Protein AF-0000000075726756 (afdb_homodimer)

Radius of gyration: 47.67 Å; Cα contacts (8 Å, |Δi|>4): 2567; chains: 2; bounding box: 85×147×100 Å

Sequence (1644 aa):
MIFFLIPLFKSLENFPVYPQPTCATNFSFNTYTYACQAKWINPASAVYNADTQEFSCSDSTYAVLFEDGDQVCKSVDDIDTTKYTEITFHKLYYNNDLISDFAAGDINTTYLSKLKINYAICKSVQLQPHRSCQVIANYYASVGYKETDKAYTTYTNLFNPSTKSGGLYGYSYWLRGIPWVSYPSSIGQVDDNDLISTTFEYKDVLTFILARYDEDGNFMGYKKMTDNFVYCGGNNNVTQIWRVIGSNYESKCSLNITEMNYQDNHYMYEPFFLDNNVLRPVPIMITGQSTNRPYRRFFITADYLLNNKIRYASSIKLTITLKDGSKDEILPPLFEINYTTVLSTTTSTHPFEFSTTYTETFTKFWRSVIIVSAVFGALAFAYFLFKAFTYVQHFGEDGIDGNVILGIFGEILHISGVLLFFIVFVFSFYLLCFFKWQKSLFMFLPDISDLKNLTIMQWVAFGCVAVSVIVKIIKTARTDVFLIDWETPREKGFPVSSWRRLMISNEWVRLFTIRSYSVPLTLIILLFILTGFKTNLMAMPIPYTLLVDLGIPYKILIFAYTSFLWLLFMLAQWIFNTFIRWGILRNPFCNFLDLCAMSNCSVIIMVSNSYGYYLHGRSVHVHADENMIALHNQLASEAEGSVGLRGLVSGTTDQVFEIYLTQGFRAAFRQTYDSVQSVVRPRALAGEKNITWASVSLEALQSYDHLNQFLQKFISDETNYEVRPAPFSQQALGIAPAVKDKSVFLVERDISFKNSMLAGIEWTLMIFYVLLFAGIESETNSPPIAAFVTFLVDLIIVKLTRNRGRSNAAKKSLIDNRFILSMIFFLIPLFKSLENFPVYPQPTCATNFSFNTYTYACQAKWINPASAVYNADTQEFSCSDSTYAVLFEDGDQVCKSVDDIDTTKYTEITFHKLYYNNDLISDFAAGDINTTYLSKLKINYAICKSVQLQPHRSCQVIANYYASVGYKETDKAYTTYTNLFNPSTKSGGLYGYSYWLRGIPWVSYPSSIGQVDDNDLISTTFEYKDVLTFILARYDEDGNFMGYKKMTDNFVYCGGNNNVTQIWRVIGSNYESKCSLNITEMNYQDNHYMYEPFFLDNNVLRPVPIMITGQSTNRPYRRFFITADYLLNNKIRYASSIKLTITLKDGSKDEILPPLFEINYTTVLSTTTSTHPFEFSTTYTETFTKFWRSVIIVSAVFGALAFAYFLFKAFTYVQHFGEDGIDGNVILGIFGEILHISGVLLFFIVFVFSFYLLCFFKWQKSLFMFLPDISDLKNLTIMQWVAFGCVAVSVIVKIIKTARTDVFLIDWETPREKGFPVSSWRRLMISNEWVRLFTIRSYSVPLTLIILLFILTGFKTNLMAMPIPYTLLVDLGIPYKILIFAYTSFLWLLFMLAQWIFNTFIRWGILRNPFCNFLDLCAMSNCSVIIMVSNSYGYYLHGRSVHVHADENMIALHNQLASEAEGSVGLRGLVSGTTDQVFEIYLTQGFRAAFRQTYDSVQSVVRPRALAGEKNITWASVSLEALQSYDHLNQFLQKFISDETNYEVRPAPFSQQALGIAPAVKDKSVFLVERDISFKNSMLAGIEWTLMIFYVLLFAGIESETNSPPIAAFVTFLVDLIIVKLTRNRGRSNAAKKSLIDNRFILS

Solvent-accessible surface area (backbone atoms only — not comparable to full-atom values): 89598 Å² total; per-residue (Å²): 132,80,73,68,70,62,65,66,70,58,65,70,60,70,54,77,66,67,75,60,80,67,75,72,72,75,74,62,91,62,82,72,70,72,69,72,57,84,57,73,73,70,66,74,71,49,49,67,42,67,88,75,72,40,79,38,68,72,57,95,56,42,44,74,41,78,56,97,74,39,81,40,75,40,46,60,85,71,58,64,53,86,77,53,90,78,80,75,80,69,84,80,74,78,54,62,58,68,22,45,77,53,52,52,84,67,62,64,53,64,53,50,49,53,48,52,53,28,47,54,50,32,64,54,47,61,78,47,75,42,43,37,34,36,30,46,52,49,49,23,45,74,62,68,62,40,75,86,39,66,42,36,55,55,48,52,63,70,61,56,63,89,76,64,83,59,44,46,96,84,32,70,76,32,41,72,34,47,77,68,45,66,49,92,55,48,62,89,62,64,52,82,79,55,53,48,80,47,71,51,51,58,76,35,68,62,52,37,35,29,38,34,24,42,77,71,21,46,77,73,48,79,40,75,62,66,64,78,74,54,80,52,50,33,42,65,81,58,54,55,40,53,36,25,60,56,19,49,32,61,46,74,39,69,41,48,56,48,60,46,54,68,71,46,80,56,40,37,36,34,47,24,35,62,41,87,88,37,78,39,80,33,44,28,36,59,64,89,53,89,63,68,44,29,27,32,56,46,57,52,47,44,53,89,79,38,76,66,28,31,38,29,49,32,30,41,36,38,41,37,36,45,34,84,96,44,67,36,33,40,43,61,46,36,37,36,37,32,74,45,75,42,58,51,86,45,85,56,65,44,68,34,38,37,34,29,43,38,38,61,86,58,63,69,59,53,50,49,53,53,50,50,51,52,54,52,47,53,50,49,49,53,50,43,54,49,48,48,51,31,47,40,58,46,54,28,80,90,44,85,47,73,67,47,50,51,50,48,51,25,46,50,28,34,54,53,12,52,49,39,43,50,52,47,40,52,54,28,36,48,52,44,50,48,29,35,68,43,73,54,49,76,56,62,58,75,57,72,78,69,48,46,60,54,53,50,45,48,53,49,16,39,54,26,30,50,52,19,50,52,47,51,51,53,51,43,45,63,37,43,48,41,68,37,70,68,74,68,49,91,45,95,89,48,65,50,59,34,46,48,58,47,46,52,53,34,50,48,50,47,56,41,66,43,65,79,68,61,64,65,58,50,46,41,50,48,40,26,48,32,64,44,69,42,52,61,31,68,20,30,52,44,41,46,93,62,76,53,87,63,83,70,60,42,44,57,36,38,31,21,53,48,43,51,53,49,52,50,49,50,50,52,43,49,51,43,37,59,56,40,43,45,54,64,61,68,36,72,70,60,52,49,51,50,47,25,27,58,48,15,26,25,40,39,38,33,65,42,88,35,25,34,32,35,38,50,4,57,43,78,58,92,70,54,78,31,28,63,64,57,50,50,49,51,53,42,38,50,74,73,56,79,51,74,50,58,16,77,53,88,82,32,74,56,33,44,28,42,34,38,52,36,70,66,55,42,54,52,46,47,55,50,46,47,58,22,41,61,64,50,44,63,65,64,70,67,64,56,81,70,70,59,85,71,59,76,40,73,61,32,55,53,31,46,54,52,47,34,49,52,51,49,51,52,68,69,37,62,81,52,40,44,81,42,76,59,50,66,68,34,67,73,68,53,52,63,76,90,68,73,94,36,19,38,33,26,52,46,92,60,86,61,68,44,57,58,30,53,50,45,48,44,67,62,48,49,53,40,48,44,44,50,26,30,50,42,18,38,75,64,74,28,63,36,50,16,42,41,52,48,49,52,52,50,54,50,51,52,53,51,49,46,53,38,40,45,51,38,47,22,65,53,52,70,41,66,62,85,69,49,84,109,131,80,74,70,69,63,64,65,72,59,63,71,62,68,56,77,64,67,74,57,81,67,74,72,70,76,76,61,81,61,82,72,68,73,70,73,64,82,62,74,73,70,66,72,72,48,50,67,44,77,87,75,72,40,79,39,65,72,56,96,56,39,44,75,42,79,56,98,82,40,80,40,74,38,47,61,85,71,59,64,52,86,78,52,88,77,81,75,82,69,85,79,76,79,53,60,57,72,23,44,74,52,56,52,84,66,63,64,54,64,53,51,50,53,48,53,52,26,47,56,51,32,66,57,47,59,77,48,75,43,42,39,31,36,29,45,52,49,48,22,43,72,62,67,62,40,75,89,40,66,43,35,53,55,49,52,64,70,60,55,63,89,75,63,83,62,44,48,96,83,32,69,76,33,42,73,34,46,77,67,45,66,49,91,54,45,63,88,66,61,53,82,82,54,53,47,80,48,71,51,51,59,77,35,69,60,54,37,35,29,38,34,25,42,77,74,22,45,76,72,46,78,40,74,61,66,65,79,74,55,78,52,51,31,41,64,81,56,54,54,41,53,36,26,61,55,19,48,33,62,48,76,39,69,41,48,56,49,60,45,55,68,70,44,80,55,40,36,34,33,48,24,33,60,40,87,89,36,77,39,81,32,44,28,36,58,64,91,53,89,63,71,44,29,28,31,56,46,57,53,47,43,53,88,81,39,78,65,30,31,39,29,49,32,31,42,36,37,40,36,37,47,34,85,95,44,64,34,32,40,42,61,46,36,36,38,36,33,75,44,77,43,60,51,83,46,86,56,65,42,68,35,36,36,33,30,44,38,39,61,88,58,63,68,60,52,50,49,52,52,50,50,51,50,54,51,47,53,52,49,51,54,48,44,56,50,50,47,51,32,46,40,58,46,53,28,79,92,43,85,44,72,67,50,49,51,49,46,51,25,49,49,28,35,54,53,12,53,49,38,42,50,53,46,41,53,55,27,38,48,53,46,50,48,28,36,67,42,73,52,50,78,57,62,58,76,56,73,76,70,49,45,60,53,54,50,45,48,53,49,16,39,54,26,29,51,52,18,51,54,48,52,50,54,50,42,43,63,38,43,49,39,67,37,71,67,73,67,50,92,46,97,88,49,66,51,57,36,46,48,59,46,46,52,53,34,51,49,50,48,56,41,64,44,64,78,69,62,64,66,60,52,45,41,52,49,38,25,47,32,62,44,68,42,52,59,31,68,19,30,53,44,42,46,93,61,74,54,88,64,84,71,61,42,45,56,34,38,31,20,55,49,43,50,52,50,52,51,50,51,50,51,42,50,50,42,37,57,58,39,44,46,56,65,61,67,36,72,70,59,53,48,51,52,48,24,27,59,48,16,26,24,40,40,36,33,66,42,88,33,25,35,31,37,38,48,4,58,42,80,58,90,69,54,78,30,28,63,65,57,51,51,49,51,52,43,36,52,74,72,57,78,48,74,50,59,15,78,54,88,83,34,73,56,34,44,28,42,34,38,52,38,72,65,57,41,53,53,46,47,55,49,46,47,57,25,39,61,62,50,44,64,64,65,70,68,64,55,82,71,68,56,85,71,58,75,40,73,60,33,57,54,32,43,55,52,48,35,50,50,51,50,51,50,68,71,38,62,83,53,40,44,81,41,76,58,51,67,68,34,66,74,68,53,50,64,76,90,68,73,94,36,19,38,33,27,51,46,92,61,85,62,67,44,56,58,32,52,51,44,47,43,67,62,50,49,52,40,48,43,43,50,28,30,50,41,18,37,74,64,73,29,64,35,49,16,42,41,52,48,49,52,53,50,53,49,54,52,52,52,50,45,53,39,41,46,52,39,46,22,66,55,51,69,42,63,62,86,70,48,83,109

Secondary structure (DSSP, 8-state):
-GGGGSGGGTGGGGS-------------SS------------SSS-EEETTTTEEE-SSTTEEEEEETTEEEEEEGGG--TTS-S----------SSTTTSS-SS-THHHHHHHHHHHHHHHHH--SS--HHHHHHHHHHHHTTS-TTSHHHHHHHHHT-TTT----BTTBTT--TTS---B-SS-GGG--GGG-------TTPBP-EEEEEE-TT--EEEEEE-SSTT-TTEEEHHHHTGGGBTT--EEEEEEE-HHHHHHHS---EEEEEEEETTEEEE--EEETT-SS---B--EESEE-TT-TTEEEEEEEEEEEEEBPTT-SS-BPPPEEEEEEEEEETT----EEEEEEEEEE---HHHHHHHHHHHHHHHHHHHHHHHHHHHHHHHHH-TT---HHHHHHHHHHHHHHHHHHHHHHHHHHHHHHHHHHHT-SSS--PPPPTTTTHHHHHHHHHHHHHHHHHHHHHHHHHHT-EEEEEE----SSTTPPPPSHHHHHHHHHHHHHHT--SS-HHHHHHHHHIIIIITTGGGGGSS-SSS-----S---HHHHHHHHHHHHHHHHHHHHHHIIIIITTTS--HHHHHHHHHHHHTEEEEEESSSSEEEEE----SSS-SS--HHHHHHHHHHHHHT-S--SSSSTT----EEEEE--HHHHHHHHHHHHHHHHHHSHHHHS--S---TT-S-HHHHHHHHHHHHHHHHHHH-GGGEEEEE--HHHHHHTPPP--SSSEEEEE-SS-GGGGGSGGGGHHHHHHHHHHHHHHHHHHHS-HHHHHHHHHHHHHHHHHHHHHHHHHHHHHHHT--GGG---/-GGGGSGGGTGGGGS-------------SS------------SSS-EEETTTTEEE-SSTTEEEEEETTEEEEEEGGG--TTS-S----------SSTTTSSSSS-THHHHHHHHHHHHHHHHH--SS--HHHHHHHHHHHHTTS-TTSHHHHHHHHHT-TTT----BTTBTT--TTS---B-SS-TT---GGG-------TT-B--EEEEEE-TTS-EEEEEE-SSTT-TTEEEHHHHTGGGBTT--EEEEEEEEHHHHHHHS---EEEEEEEETTEEEE--EEETT-SS---B--EESEE-TT-TTEEEEEEEEEEEEEBPTT-SS-BPPPEEEEEEEEEETT---EEEEEEEEEEE---HHHHHHHHHHHHHHHHHHHHHHHHHHHHHHHHH-TT---HHHHHHHHHHHHHHHHHHHHHHHHHHHHHHHHHHHT-SSS--PPPPTTTTHHHHHHHHHHHHHHHHHHHHHHHHHHT-EEEEEE----SSTTPPPPSHHHHHHHHHHHHHHT--SS-HHHHHHHHHIIIIIS-GGGGGSS-SSS-----S---HHHHHHHHHHHHHHHHHHHHHHIIIIITTTS--HHHHHHHHHHHHTEEEEEESSSSEEEEE----SSS-SS--HHHHHHHHHHHHHT-S--SSSSTT----EEEEE--HHHHHHHHHHHHHHHHHHSHHHHS--S---TT-S-HHHHHHHHHHHHHHHHHHH-GGGEEEEE--HHHHHHTPPP--SSSEEEEEPSS-GGGGGSGGGGHHHHHHHHHHHHHHHHHHHS-HHHHHHHHHHHHHHHHHHHHHHHHHHHHHHHT--GGG---

pLDDT: mean 77.04, std 21.68, range [19.56, 98.19]

Nearest PDB structures (foldseek):
  7fh1-assembly1_B  TM=8.497E-01  e=5.165E-34  Homo sapiens
  6qph-assembly1_B  TM=4.079E-01  e=8.420E+00  Dunaliella salina
  7fh1-assembly1_B  TM=8.501E-01  e=3.833E-34  Homo sapiens
  6qph-assembly1_B  TM=4.078E-01  e=8.459E+00  Dunaliella salina

Organism: Trichomonas vaginalis (strain ATCC PRA-98 / G3) (NCBI:txid412133)

Foldseek 3Di:
DPPPPPPLVPVLPPPPPPPPPPPPPVPPVDCPCPCLPPPPPPPPQQDQPPVVSDRDRPDPQWAQAQDPNDRDTHGLVPPPLVVHPDGPRDPPPDPVVVVVVVVDDDLQPVVVSLLVVLLSVLLSVPAAQDLSLLLLVVVCQQVVVDCVDVSNVSLVVSQPPVPFADDPPPHRSCTGNHDAWWDPDFPVCPDPVLWFPDFDWAFDFWWKKKFKAANSSDTPDIDIDAQVQVVLDDDSVQSRQLRGPQAKFKDKDWDQQLVCVVPDRFIKIFMWTQRSSDTRGAWEAEPPDPDNITTGIHTAWDDNRDDQKIKGFQEKEKEWEPDPPDLTTIGRIYIYTYIDMDGSPDSDIDMHMYIYDYDYDCPVVVVVLVVLCVVVVVVLVVVLVLVLVQLCQFFAPVHCDPLSVLLSLLVNLLSLLVSLLVSLQVSLLVCLCCQAPPRTRDDHDHDLVVCVVSLVSLVSSLVSLVSSVVSLLVLLLQKFKAKFAPADDPDPPDDDDCVLVLVLLLLVLVLQLDALDDLVVLLVVLCCVCVVVVQLQSQRRRSYSDRDCSDAGRLSNLLNVLLVSLVVVVVVSVCCSVCPVVNPNNNSLVVSLVSLQLSQMKMWIGSHLFKTKIFQRHYQDNHSPDDPVVSVVSVVCVVVVVTWESDLDTRDNFGMWIKGADPVLSVVLCVLVCVLVVVVPVVVPVPPPCPPLPPPPPSNVVSSVVSSVSVVVCSVPPVQEDEDEQDPVCVVSVHDDDDDRHMYIYGDPDSCNSCSHPNVCNVSVSSSLSSQQSSVCSVVVDNVVSSVVSVVVVVVSSVVSSVSNLVSSCVNHVPRSVSNPD/DPPPPPPQVPVLPPPPPPPPPPPCPVPPVDCPCPCPPPPPPPPPQQDQPPVVSDRDRPDLQWFQDQDPNDRDTHGLVPPPLVVHPDRPRPDPPPPVVVVVVVVDDDLQVVVVVLLVVLLSVLLSNPAAQDLSLLLLVVVCQQVVVDCVDVSNVSLVVSQPPVPFADQPPPHRSDTGNHDAWWDPDFPVCPDPVLWFPDFDWAFDFWWKKKFKAANSSDTPDIDIDAQVQVPLDDDSVQSRQLRGPQAKFKDKDWDQQLVVVVPDRFIKIFMWTQRSSDTHGAWEAEPPDPDNITTGIHTAWDPNRDDQKIKGFQEKEKEWEPDPPDLTTIGRIYIYTYIDMDGSPDSDIDMHMYIYDYDYDCPVLVVVLVVVCVVVVVVLVVVLVLVLVQLCQFFAPVHCDPLSVLLSLLVNLLSLLVSLLVSLQVSLLVCLCCQAPPRTRDDHDHDLVVCVVSLVSLVSSLVSLVSSVVSLLVLLLQKFKAKFAPADDPDPPDDDDCVLVLVLLLLVLVLQLDALDDLVVLLVVLCCVCVVVVQLQSQRRRSYSDRDCSDAGRLSNLLNVLLVSLVVVVVVSVCCSVCPVVNPNNNSLVVSLVSLQLSQMKMWIGSHLFKTKIFQRHYQDNHSPDDPVVSVVSVVCVVVVVTWESDLDTNDNFGMWIKGADPVLSVVLCVLVCVLVVVVPVVVPVPPPCPPLPPPPPSNVVSSVVSSVSVVVCSVPPVQEDEDEQDPVCVVSVHDDDDDRHMYIYGDPDSCNSCSHPNVCNVSVSSSLSSQQSSVCSVVVDNVVSSVVSVVVVVVSSVVSSVSNLVSSCVNHVPRSVSNPD

InterPro domains:
  IPR019170 Meckelin [PF09773] (109-820)
  IPR019170 Meckelin [PTHR21274] (53-821)

Structure (mmCIF, N/CA/C/O backbone):
data_AF-0000000075726756-model_v1
#
loop_
_entity.id
_entity.type
_entity.pdbx_description
1 polymer Meckelin
#
loop_
_atom_site.group_PDB
_atom_site.id
_atom_site.type_symbol
_atom_site.label_atom_id
_atom_site.label_alt_id
_atom_site.label_comp_id
_atom_site.label_asym_id
_atom_site.label_entity_id
_atom_site.label_seq_id
_atom_site.pdbx_PDB_ins_code
_atom_site.Cartn_x
_atom_site.Cartn_y
_atom_site.Cartn_z
_atom_site.occupancy
_atom_site.B_iso_or_equiv
_atom_site.auth_seq_id
_atom_site.auth_comp_id
_atom_site.auth_asym_id
_atom_site.auth_atom_id
_atom_site.pdbx_PDB_model_num
ATOM 1 N N . MET A 1 1 ? -11.539 38.688 -18.016 1 21.69 1 MET A N 1
ATOM 2 C CA . MET A 1 1 ? -12.773 39.375 -17.656 1 21.69 1 MET A CA 1
ATOM 3 C C . MET A 1 1 ? -12.68 39.969 -16.25 1 21.69 1 MET A C 1
ATOM 5 O O . MET A 1 1 ? -13.703 40.312 -15.664 1 21.69 1 MET A O 1
ATOM 9 N N . ILE A 1 2 ? -11.484 40 -15.648 1 21.86 2 ILE A N 1
ATOM 10 C CA . ILE A 1 2 ? -11.023 40.25 -14.281 1 21.86 2 ILE A CA 1
ATOM 11 C C . ILE A 1 2 ? -11.188 41.719 -13.945 1 21.86 2 ILE A C 1
ATOM 13 O O . ILE A 1 2 ? -10.961 42.156 -12.805 1 21.86 2 ILE A O 1
ATOM 17 N N . PHE A 1 3 ? -11.383 42.562 -14.992 1 24.06 3 PHE A N 1
ATOM 18 C CA . PHE A 1 3 ? -11.289 44 -14.859 1 24.06 3 PHE A CA 1
ATOM 19 C C . PHE A 1 3 ? -12.406 44.531 -13.969 1 24.06 3 PHE A C 1
ATOM 21 O O . PHE A 1 3 ? -12.32 45.656 -13.461 1 24.06 3 PHE A O 1
ATOM 28 N N . PHE A 1 4 ? -13.578 43.906 -14.062 1 25.03 4 PHE A N 1
ATOM 29 C CA . PHE A 1 4 ? -14.805 44.625 -13.719 1 25.03 4 PHE A CA 1
ATOM 30 C C . PHE A 1 4 ? -14.969 44.719 -12.211 1 25.03 4 PHE A C 1
ATOM 32 O O . PHE A 1 4 ? -15.984 45.219 -11.727 1 25.03 4 PHE A O 1
ATOM 39 N N . LEU A 1 5 ? -14.156 44 -11.453 1 21.28 5 LEU A N 1
ATOM 40 C CA . LEU A 1 5 ? -14.523 43.844 -10.047 1 21.28 5 LEU A CA 1
ATOM 41 C C . LEU A 1 5 ? -14.164 45.125 -9.266 1 21.28 5 LEU A C 1
ATOM 43 O O . LEU A 1 5 ? -14.289 45.125 -8.039 1 21.28 5 LEU A O 1
ATOM 47 N N . ILE A 1 6 ? -13.625 46.125 -9.961 1 23.09 6 ILE A N 1
ATOM 48 C CA . ILE A 1 6 ? -13.07 47.281 -9.25 1 23.09 6 ILE A CA 1
ATOM 49 C C . ILE A 1 6 ? -14.195 48.094 -8.625 1 23.09 6 ILE A C 1
ATOM 51 O O . ILE A 1 6 ? -14.07 48.562 -7.492 1 23.09 6 ILE A O 1
ATOM 55 N N . PRO A 1 7 ? -15.297 48.281 -9.43 1 24.05 7 PRO A N 1
ATOM 56 C CA . PRO A 1 7 ? -16.188 49.344 -9.023 1 24.05 7 PRO A CA 1
ATOM 57 C C . PRO A 1 7 ? -16.891 49.062 -7.695 1 24.05 7 PRO A C 1
ATOM 59 O O . PRO A 1 7 ? -17.438 50 -7.074 1 24.05 7 PRO A O 1
ATOM 62 N N . LEU A 1 8 ? -17 47.781 -7.418 1 23.83 8 LEU A N 1
ATOM 63 C CA . LEU A 1 8 ? -17.969 47.469 -6.387 1 23.83 8 LEU A CA 1
ATOM 64 C C . LEU A 1 8 ? -17.531 48 -5.027 1 23.83 8 LEU A C 1
ATOM 66 O O . LEU A 1 8 ? -18.344 48.188 -4.133 1 23.83 8 LEU A O 1
ATOM 70 N N . PHE A 1 9 ? -16.234 48.188 -4.828 1 25.03 9 PHE A N 1
ATOM 71 C CA . PHE A 1 9 ? -15.852 48.562 -3.473 1 25.03 9 PHE A CA 1
ATOM 72 C C . PHE A 1 9 ? -16.234 50.031 -3.191 1 25.03 9 PHE A C 1
ATOM 74 O O . PHE A 1 9 ? -16.156 50.469 -2.047 1 25.03 9 PHE A O 1
ATOM 81 N N . LYS A 1 10 ? -16.5 50.844 -4.27 1 26.06 10 LYS A N 1
ATOM 82 C CA . LYS A 1 10 ? -16.719 52.25 -3.996 1 26.06 10 LYS A CA 1
ATOM 83 C C . LYS A 1 10 ? -18.078 52.469 -3.342 1 26.06 10 LYS A C 1
ATOM 85 O O . LYS A 1 10 ? -18.266 53.438 -2.598 1 26.06 10 LYS A O 1
ATOM 90 N N . SER A 1 11 ? -19.078 51.719 -3.859 1 25.84 11 SER A N 1
ATOM 91 C CA . SER A 1 11 ? -20.422 52.125 -3.463 1 25.84 11 SER A CA 1
ATOM 92 C C . SER A 1 11 ? -20.656 51.875 -1.98 1 25.84 11 SER A C 1
ATOM 94 O O . SER A 1 11 ? -21.766 52.094 -1.482 1 25.84 11 SER A O 1
ATOM 96 N N . LEU A 1 12 ? -19.859 51.125 -1.431 1 24.61 12 LEU A N 1
ATOM 97 C CA . LEU A 1 12 ? -20.109 50.938 -0.002 1 24.61 12 LEU A CA 1
ATOM 98 C C . LEU A 1 12 ? -20.016 52.281 0.724 1 24.61 12 LEU A C 1
ATOM 100 O O . LEU A 1 12 ? -20.016 52.344 1.957 1 24.61 12 LEU A O 1
ATOM 104 N N . GLU A 1 13 ? -19.875 53.406 -0.156 1 24.38 13 GLU A N 1
ATOM 105 C CA . GLU A 1 13 ? -19.734 54.688 0.491 1 24.38 13 GLU A CA 1
ATOM 106 C C . GLU A 1 13 ? -21.047 55.156 1.132 1 24.38 13 GLU A C 1
ATOM 108 O O . GLU A 1 13 ? -21.047 55.969 2.041 1 24.38 13 GLU A O 1
ATOM 113 N N . ASN A 1 14 ? -22.141 54.844 0.396 1 24.39 14 ASN A N 1
ATOM 114 C CA . ASN A 1 14 ? -23.344 55.594 0.773 1 24.39 14 ASN A CA 1
ATOM 115 C C . ASN A 1 14 ? -23.969 55.031 2.057 1 24.39 14 ASN A C 1
ATOM 117 O O . ASN A 1 14 ? -25.188 55.062 2.217 1 24.39 14 ASN A O 1
ATOM 121 N N . PHE A 1 15 ? -23.359 54.188 2.609 1 24.56 15 PHE A N 1
ATOM 122 C CA . PHE A 1 15 ? -24.062 53.906 3.854 1 24.56 15 PHE A CA 1
ATOM 123 C C . PHE A 1 15 ? -24.281 55.156 4.664 1 24.56 15 PHE A C 1
ATOM 125 O O . PHE A 1 15 ? -23.375 55.969 4.805 1 24.56 15 PHE A O 1
ATOM 132 N N . PRO A 1 16 ? -25.484 55.719 4.605 1 22.41 16 PRO A N 1
ATOM 133 C CA . PRO A 1 16 ? -25.656 56.969 5.336 1 22.41 16 PRO A CA 1
ATOM 134 C C . PRO A 1 16 ? -24.875 57 6.648 1 22.41 16 PRO A C 1
ATOM 136 O O . PRO A 1 16 ? -24.938 56.062 7.434 1 22.41 16 PRO A O 1
ATOM 139 N N . VAL A 1 17 ? -23.75 57.406 6.523 1 23.72 17 VAL A N 1
ATOM 140 C CA . VAL A 1 17 ? -22.984 57.688 7.734 1 23.72 17 VAL A CA 1
ATOM 141 C C . VAL A 1 17 ? -23.797 58.594 8.648 1 23.72 17 VAL A C 1
ATOM 143 O O . VAL A 1 17 ? -24.281 59.656 8.211 1 23.72 17 VAL A O 1
ATOM 146 N N . TYR A 1 18 ? -24.75 58.031 9.352 1 22.88 18 TYR A N 1
ATOM 147 C CA . TYR A 1 18 ? -25.484 58.906 10.266 1 22.88 18 TYR A CA 1
ATOM 148 C C . TYR A 1 18 ? -24.625 60.094 10.688 1 22.88 18 TYR A C 1
ATOM 150 O O . TYR A 1 18 ? -23.391 59.969 10.797 1 22.88 18 TYR A O 1
ATOM 158 N N . PRO A 1 19 ? -25.062 61.281 10.273 1 21.48 19 PRO A N 1
ATOM 159 C CA . PRO A 1 19 ? -24.297 62.438 10.68 1 21.48 19 PRO A CA 1
ATOM 160 C C . PRO A 1 19 ? -23.766 62.344 12.102 1 21.48 19 PRO A C 1
ATOM 162 O O . PRO A 1 19 ? -24.5 61.969 13.023 1 21.48 19 PRO A O 1
ATOM 165 N N . GLN A 1 20 ? -22.797 61.719 12.219 1 21.56 20 GLN A N 1
ATOM 166 C CA . GLN A 1 20 ? -22.312 61.812 13.586 1 21.56 20 GLN A CA 1
ATOM 167 C C . GLN A 1 20 ? -22.406 63.25 14.078 1 21.56 20 GLN A C 1
ATOM 169 O O . GLN A 1 20 ? -22.125 64.188 13.336 1 21.56 20 GLN A O 1
ATOM 174 N N . PRO A 1 21 ? -23.406 63.625 14.844 1 21.53 21 PRO A N 1
ATOM 175 C CA . PRO A 1 21 ? -23.391 65 15.211 1 21.53 21 PRO A CA 1
ATOM 176 C C . PRO A 1 21 ? -22 65.625 15.211 1 21.53 21 PRO A C 1
ATOM 178 O O . PRO A 1 21 ? -21.062 65 15.727 1 21.53 21 PRO A O 1
ATOM 181 N N . THR A 1 22 ? -21.656 66.125 14.086 1 22.58 22 THR A N 1
ATOM 182 C CA . THR A 1 22 ? -20.469 66.938 13.961 1 22.58 22 THR A CA 1
ATOM 183 C C . THR A 1 22 ? -20.5 68.062 14.992 1 22.58 22 THR A C 1
ATOM 185 O O . THR A 1 22 ? -21.344 69 14.922 1 22.58 22 THR A O 1
ATOM 188 N N . CYS A 1 23 ? -20.531 67.688 16.312 1 21.55 23 CYS A N 1
ATOM 189 C CA . CYS A 1 23 ? -20.391 68.875 17.188 1 21.55 23 CYS A CA 1
ATOM 190 C C . CYS A 1 23 ? -19.438 69.875 16.578 1 21.55 23 CYS A C 1
ATOM 192 O O . CYS A 1 23 ? -18.312 69.562 16.203 1 21.55 23 CYS A O 1
ATOM 194 N N . ALA A 1 24 ? -20 70.625 15.711 1 23.39 24 ALA A N 1
ATOM 195 C CA . ALA A 1 24 ? -19.422 71.812 15.133 1 23.39 24 ALA A CA 1
ATOM 196 C C . ALA A 1 24 ? -18.609 72.562 16.172 1 23.39 24 ALA A C 1
ATOM 198 O O . ALA A 1 24 ? -19.172 73.125 17.109 1 23.39 24 ALA A O 1
ATOM 199 N N . THR A 1 25 ? -17.625 71.875 16.734 1 21.31 25 THR A N 1
ATOM 200 C CA . THR A 1 25 ? -16.688 72.625 17.547 1 21.31 25 THR A CA 1
ATOM 201 C C . THR A 1 25 ? -16.188 73.875 16.781 1 21.31 25 THR A C 1
ATOM 203 O O . THR A 1 25 ? -15.539 73.75 15.734 1 21.31 25 THR A O 1
ATOM 206 N N . ASN A 1 26 ? -17.141 74.75 16.5 1 22.2 26 ASN A N 1
ATOM 207 C CA . ASN A 1 26 ? -16.75 76.125 16.078 1 22.2 26 ASN A CA 1
ATOM 208 C C . ASN A 1 26 ? -15.555 76.625 16.875 1 22.2 26 ASN A C 1
ATOM 210 O O . ASN A 1 26 ? -15.672 76.875 18.078 1 22.2 26 ASN A O 1
ATOM 214 N N . PHE A 1 27 ? -14.398 76.062 16.609 1 21.8 27 PHE A N 1
ATOM 215 C CA . PHE A 1 27 ? -13.102 76.5 17.125 1 21.8 27 PHE A CA 1
ATOM 216 C C . PHE A 1 27 ? -12.828 77.938 16.797 1 21.8 27 PHE A C 1
ATOM 218 O O . PHE A 1 27 ? -12.43 78.25 15.672 1 21.8 27 PHE A O 1
ATOM 225 N N . SER A 1 28 ? -13.828 78.812 17.047 1 21.81 28 SER A N 1
ATOM 226 C CA . SER A 1 28 ? -13.328 80.188 16.953 1 21.81 28 SER A CA 1
ATOM 227 C C . SER A 1 28 ? -12.141 80.375 17.891 1 21.81 28 SER A C 1
ATOM 229 O O . SER A 1 28 ? -12 79.688 18.891 1 21.81 28 SER A O 1
ATOM 231 N N . PHE A 1 29 ? -10.953 81.062 17.422 1 22.61 29 PHE A N 1
ATOM 232 C CA . PHE A 1 29 ? -9.695 81.312 18.125 1 22.61 29 PHE A CA 1
ATOM 233 C C . PHE A 1 29 ? -9.953 81.75 19.547 1 22.61 29 PHE A C 1
ATOM 235 O O . PHE A 1 29 ? -9.016 82.062 20.297 1 22.61 29 PHE A O 1
ATOM 242 N N . ASN A 1 30 ? -11.07 82.438 19.75 1 19.89 30 ASN A N 1
ATOM 243 C CA . ASN A 1 30 ? -11.195 83.25 20.984 1 19.89 30 ASN A CA 1
ATOM 244 C C . ASN A 1 30 ? -10.969 82.375 22.219 1 19.89 30 ASN A C 1
ATOM 246 O O . ASN A 1 30 ? -11.031 81.125 22.141 1 19.89 30 ASN A O 1
ATOM 250 N N . THR A 1 31 ? -11.078 83.062 23.469 1 20.56 31 THR A N 1
ATOM 251 C CA . THR A 1 31 ? -10.703 82.75 24.844 1 20.56 31 THR A CA 1
ATOM 252 C C . THR A 1 31 ? -11.422 81.5 25.328 1 20.56 31 THR A C 1
ATOM 254 O O . THR A 1 31 ? -12.633 81.5 25.547 1 20.56 31 THR A O 1
ATOM 257 N N . TYR A 1 32 ? -11.516 80.562 24.578 1 21.14 32 TYR A N 1
ATOM 258 C CA . TYR A 1 32 ? -12.32 79.625 25.312 1 21.14 32 TYR A CA 1
ATOM 259 C C . TYR A 1 32 ? -11.695 79.25 26.656 1 21.14 32 TYR A C 1
ATOM 261 O O . TYR A 1 32 ? -10.562 78.812 26.719 1 21.14 32 TYR A O 1
ATOM 269 N N . THR A 1 33 ? -11.922 80.125 27.625 1 19.97 33 THR A N 1
ATOM 270 C CA . THR A 1 33 ? -11.57 80 29.031 1 19.97 33 THR A CA 1
ATOM 271 C C . THR A 1 33 ? -11.977 78.625 29.594 1 19.97 33 THR A C 1
ATOM 273 O O . THR A 1 33 ? -13.164 78.312 29.688 1 19.97 33 THR A O 1
ATOM 276 N N . TYR A 1 34 ? -11.609 77.75 29.016 1 20.97 34 TYR A N 1
ATOM 277 C CA . TYR A 1 34 ? -11.938 76.562 29.812 1 20.97 34 TYR A CA 1
ATOM 278 C C . TYR A 1 34 ? -11.383 76.688 31.234 1 20.97 34 TYR A C 1
ATOM 280 O O . TYR A 1 34 ? -10.172 76.75 31.422 1 20.97 34 TYR A O 1
ATOM 288 N N . ALA A 1 35 ? -11.992 77.562 32 1 20.41 35 ALA A N 1
ATOM 289 C CA . ALA A 1 35 ? -11.68 77.688 33.406 1 20.41 35 ALA A CA 1
ATOM 290 C C . ALA A 1 35 ? -11.625 76.312 34.094 1 20.41 35 ALA A C 1
ATOM 292 O O . ALA A 1 35 ? -12.656 75.688 34.25 1 20.41 35 ALA A O 1
ATOM 293 N N . CYS A 1 36 ? -10.953 75.5 33.625 1 21.53 36 CYS A N 1
ATOM 294 C CA . CYS A 1 36 ? -10.641 74.438 34.594 1 21.53 36 CYS A CA 1
ATOM 295 C C . CYS A 1 36 ? -10.188 75.062 35.938 1 21.53 36 CYS A C 1
ATOM 297 O O . CYS A 1 36 ? -9.055 75.5 36.062 1 21.53 36 CYS A O 1
ATOM 299 N N . GLN A 1 37 ? -11.117 75.875 36.438 1 21.66 37 GLN A N 1
ATOM 300 C CA . GLN A 1 37 ? -10.914 76.375 37.781 1 21.66 37 GLN A CA 1
ATOM 301 C C . GLN A 1 37 ? -10.43 75.312 38.719 1 21.66 37 GLN A C 1
ATOM 303 O O . GLN A 1 37 ? -10.969 74.188 38.75 1 21.66 37 GLN A O 1
ATOM 308 N N . ALA A 1 38 ? -9.078 75.375 39.031 1 23.33 38 ALA A N 1
ATOM 309 C CA . ALA A 1 38 ? -8.508 74.812 40.25 1 23.33 38 ALA A CA 1
ATOM 310 C C . ALA A 1 38 ? -9.43 75 41.469 1 23.33 38 ALA A C 1
ATOM 312 O O . ALA A 1 38 ? -9.492 76.125 42 1 23.33 38 ALA A O 1
ATOM 313 N N . LYS A 1 39 ? -10.75 74.688 41.188 1 26.28 39 LYS A N 1
ATOM 314 C CA . LYS A 1 39 ? -11.688 75.062 42.281 1 26.28 39 LYS A CA 1
ATOM 315 C C . LYS A 1 39 ? -11.32 74.312 43.562 1 26.28 39 LYS A C 1
ATOM 317 O O . LYS A 1 39 ? -10.938 73.188 43.562 1 26.28 39 LYS A O 1
ATOM 322 N N . TRP A 1 40 ? -10.812 75.188 44.5 1 23.7 40 TRP A N 1
ATOM 323 C CA . TRP A 1 40 ? -10.484 74.875 45.875 1 23.7 40 TRP A CA 1
ATOM 324 C C . TRP A 1 40 ? -11.602 74.062 46.531 1 23.7 40 TRP A C 1
ATOM 326 O O . TRP A 1 40 ? -12.781 74.312 46.281 1 23.7 40 TRP A O 1
ATOM 336 N N . ILE A 1 41 ? -11.305 72.688 46.719 1 27.14 41 ILE A N 1
ATOM 337 C CA . ILE A 1 41 ? -12.109 71.875 47.625 1 27.14 41 ILE A CA 1
ATOM 338 C C . ILE A 1 41 ? -12.484 72.688 48.875 1 27.14 41 ILE A C 1
ATOM 340 O O . ILE A 1 41 ? -11.617 73.312 49.5 1 27.14 41 ILE A O 1
ATOM 344 N N . ASN A 1 42 ? -13.633 73.125 48.719 1 24.42 42 ASN A N 1
ATOM 345 C CA . ASN A 1 42 ? -14 73.5 50.094 1 24.42 42 ASN A CA 1
ATOM 346 C C . ASN A 1 42 ? -13.836 72.375 51.062 1 24.42 42 ASN A C 1
ATOM 348 O O . ASN A 1 42 ? -14.422 71.312 50.844 1 24.42 42 ASN A O 1
ATOM 352 N N . PRO A 1 43 ? -12.711 72.188 51.938 1 28.53 43 PRO A N 1
ATOM 353 C CA . PRO A 1 43 ? -12.25 71.25 52.906 1 28.53 43 PRO A CA 1
ATOM 354 C C . PRO A 1 43 ? -13.383 70.688 53.781 1 28.53 43 PRO A C 1
ATOM 356 O O . PRO A 1 43 ? -13.148 69.875 54.656 1 28.53 43 PRO A O 1
ATOM 359 N N . ALA A 1 44 ? -14.438 71.25 53.625 1 28.48 44 ALA A N 1
ATOM 360 C CA . ALA A 1 44 ? -15.172 70.75 54.781 1 28.48 44 ALA A CA 1
ATOM 361 C C . ALA A 1 44 ? -15.406 69.25 54.688 1 28.48 44 ALA A C 1
ATOM 363 O O . ALA A 1 44 ? -15.188 68.562 55.656 1 28.48 44 ALA A O 1
ATOM 364 N N . SER A 1 45 ? -16.484 68.688 53.906 1 29 45 SER A N 1
ATOM 365 C CA . SER A 1 45 ? -16.812 67.312 54.188 1 29 45 SER A CA 1
ATOM 366 C C . SER A 1 45 ? -16 66.312 53.312 1 29 45 SER A C 1
ATOM 368 O O . SER A 1 45 ? -16.281 65.125 53.25 1 29 45 SER A O 1
ATOM 370 N N . ALA A 1 46 ? -15.273 66.75 52.25 1 32.34 46 ALA A N 1
ATOM 371 C CA . ALA A 1 46 ? -14.422 65.875 51.438 1 32.34 46 ALA A CA 1
ATOM 372 C C . ALA A 1 46 ? -13.164 65.5 52.219 1 32.34 46 ALA A C 1
ATOM 374 O O . ALA A 1 46 ? -12.516 66.312 52.844 1 32.34 46 ALA A O 1
ATOM 375 N N . VAL A 1 47 ? -13.227 64.312 52.875 1 34.22 47 VAL A N 1
ATOM 376 C CA . VAL A 1 47 ? -12.062 63.875 53.625 1 34.22 47 VAL A CA 1
ATOM 377 C C . VAL A 1 47 ? -10.961 63.438 52.656 1 34.22 47 VAL A C 1
ATOM 379 O O . VAL A 1 47 ? -11.211 62.625 51.75 1 34.22 47 VAL A O 1
ATOM 382 N N . TYR A 1 48 ? -9.992 64.188 52.406 1 34.94 48 TYR A N 1
ATOM 383 C CA . TYR A 1 48 ? -8.742 63.844 51.719 1 34.94 48 TYR A CA 1
ATOM 384 C C . TYR A 1 48 ? -8.031 62.688 52.438 1 34.94 48 TYR A C 1
ATOM 386 O O . TYR A 1 48 ? -7.738 62.781 53.625 1 34.94 48 TYR A O 1
ATOM 394 N N . ASN A 1 49 ? -8.18 61.438 51.938 1 31.56 49 ASN A N 1
ATOM 395 C CA . ASN A 1 49 ? -7.328 60.406 52.5 1 31.56 49 ASN A CA 1
ATOM 396 C C . ASN A 1 49 ? -5.902 60.5 51.969 1 31.56 49 ASN A C 1
ATOM 398 O O . ASN A 1 49 ? -5.676 60.375 50.75 1 31.56 49 ASN A O 1
ATOM 402 N N . ALA A 1 50 ? -4.973 60.969 52.688 1 37.25 50 ALA A N 1
ATOM 403 C CA . ALA A 1 50 ? -3.559 61.219 52.406 1 37.25 50 ALA A CA 1
ATOM 404 C C . ALA A 1 50 ? -2.865 60 51.844 1 37.25 50 ALA A C 1
ATOM 406 O O . ALA A 1 50 ? -1.916 60.125 51.062 1 37.25 50 ALA A O 1
ATOM 407 N N . ASP A 1 51 ? -3.354 58.875 52.219 1 37.31 51 ASP A N 1
ATOM 408 C CA . ASP A 1 51 ? -2.637 57.625 51.875 1 37.31 51 ASP A CA 1
ATOM 409 C C . ASP A 1 51 ? -2.881 57.25 50.438 1 37.31 51 ASP A C 1
ATOM 411 O O . ASP A 1 51 ? -1.961 56.812 49.719 1 37.31 51 ASP A O 1
ATOM 415 N N . THR A 1 52 ? -4.102 57.469 50 1 39.06 52 THR A N 1
ATOM 416 C CA . THR A 1 52 ? -4.484 57.062 48.656 1 39.06 52 THR A CA 1
ATOM 417 C C . THR A 1 52 ? -4.527 58.25 47.688 1 39.06 52 THR A C 1
ATOM 419 O O . THR A 1 52 ? -4.688 58.094 46.469 1 39.06 52 THR A O 1
ATOM 422 N N . GLN A 1 53 ? -4.059 59.438 48.219 1 32.41 53 GLN A N 1
ATOM 423 C CA . GLN A 1 53 ? -4 60.75 47.656 1 32.41 53 GLN A CA 1
ATOM 424 C C . GLN A 1 53 ? -5.219 61.031 46.781 1 32.41 53 GLN A C 1
ATOM 426 O O . GLN A 1 53 ? -5.102 61.625 45.719 1 32.41 53 GLN A O 1
ATOM 431 N N . GLU A 1 54 ? -6.23 60.312 47.031 1 34.41 54 GLU A N 1
ATOM 432 C CA . GLU A 1 54 ? -7.488 60.5 46.312 1 34.41 54 GLU A CA 1
ATOM 433 C C . GLU A 1 54 ? -8.523 61.219 47.156 1 34.41 54 GLU A C 1
ATOM 435 O O . GLU A 1 54 ? -8.469 61.156 48.406 1 34.41 54 GLU A O 1
ATOM 440 N N . PHE A 1 55 ? -9.242 62.281 46.656 1 36 55 PHE A N 1
ATOM 441 C CA . PHE A 1 55 ? -10.383 62.906 47.344 1 36 55 PHE A CA 1
ATOM 442 C C . PHE A 1 55 ? -11.578 61.969 47.344 1 36 55 PHE A C 1
ATOM 444 O O . PHE A 1 55 ? -11.875 61.312 46.344 1 36 55 PHE A O 1
ATOM 451 N N . SER A 1 56 ? -11.852 61.312 48.406 1 38.22 56 SER A N 1
ATOM 452 C CA . SER A 1 56 ? -13.008 60.438 48.562 1 38.22 56 SER A CA 1
ATOM 453 C C . SER A 1 56 ? -14.188 61.188 49.156 1 38.22 56 SER A C 1
ATOM 455 O O . SER A 1 56 ? -14 62.125 49.938 1 38.22 56 SER A O 1
ATOM 457 N N . CYS A 1 57 ? -15.414 61.281 48.344 1 42.47 57 CYS A N 1
ATOM 458 C CA . CYS A 1 57 ? -16.625 61.719 49.031 1 42.47 57 CYS A CA 1
ATOM 459 C C . CYS A 1 57 ? -16.906 60.875 50.25 1 42.47 57 CYS A C 1
ATOM 461 O O . CYS A 1 57 ? -16.516 59.688 50.281 1 42.47 57 CYS A O 1
ATOM 463 N N . SER A 1 58 ? -17.125 61.469 51.281 1 40.28 58 SER A N 1
ATOM 464 C CA . SER A 1 58 ? -17.297 60.75 52.531 1 40.28 58 SER A CA 1
ATOM 465 C C . SER A 1 58 ? -18.188 59.531 52.344 1 40.28 58 SER A C 1
ATOM 467 O O . SER A 1 58 ? -17.984 58.531 53.031 1 40.28 58 SER A O 1
ATOM 469 N N . ASP A 1 59 ? -19.5 59.719 51.812 1 38.59 59 ASP A N 1
ATOM 470 C CA . ASP A 1 59 ? -20.516 58.656 51.75 1 38.59 59 ASP A CA 1
ATOM 471 C C . ASP A 1 59 ? -20.578 58.031 50.375 1 38.59 59 ASP A C 1
ATOM 473 O O . ASP A 1 59 ? -20.328 58.688 49.375 1 38.59 59 ASP A O 1
ATOM 477 N N . SER A 1 60 ? -20.547 56.625 50.25 1 39.62 60 SER A N 1
ATOM 478 C CA . SER A 1 60 ? -20.484 55.688 49.125 1 39.62 60 SER A CA 1
ATOM 479 C C . SER A 1 60 ? -21.531 56.031 48.062 1 39.62 60 SER A C 1
ATOM 481 O O . SER A 1 60 ? -21.453 55.562 46.938 1 39.62 60 SER A O 1
ATOM 483 N N . THR A 1 61 ? -22.609 56.781 48.344 1 39.78 61 THR A N 1
ATOM 484 C CA . THR A 1 61 ? -23.734 57.031 47.438 1 39.78 61 THR A CA 1
ATOM 485 C C . THR A 1 61 ? -23.531 58.344 46.688 1 39.78 61 THR A C 1
ATOM 487 O O . THR A 1 61 ? -24.453 58.844 46 1 39.78 61 THR A O 1
ATOM 490 N N . TYR A 1 62 ? -22.5 59.062 46.875 1 40.25 62 TYR A N 1
ATOM 491 C CA . TYR A 1 62 ? -22.453 60.406 46.25 1 40.25 62 TYR A CA 1
ATOM 492 C C . TYR A 1 62 ? -21.516 60.406 45.062 1 40.25 62 TYR A C 1
ATOM 494 O O . TYR A 1 62 ? -20.547 59.656 45 1 40.25 62 TYR A O 1
ATOM 502 N N . ALA A 1 63 ? -21.891 60.844 43.875 1 46.47 63 ALA A N 1
ATOM 503 C CA . ALA A 1 63 ? -21.109 61.094 42.656 1 46.47 63 ALA A CA 1
ATOM 504 C C . ALA A 1 63 ? -20.547 62.5 42.625 1 46.47 63 ALA A C 1
ATOM 506 O O . ALA A 1 63 ? -21.172 63.438 43.156 1 46.47 63 ALA A O 1
ATOM 507 N N . VAL A 1 64 ? -19.391 62.719 42.375 1 46.62 64 VAL A N 1
ATOM 508 C CA . VAL A 1 64 ? -18.797 64.062 42.188 1 46.62 64 VAL A CA 1
ATOM 509 C C . VAL A 1 64 ? -19.203 64.625 40.844 1 46.62 64 VAL A C 1
ATOM 511 O O . VAL A 1 64 ? -18.953 64 39.812 1 46.62 64 VAL A O 1
ATOM 514 N N . LEU A 1 65 ? -20.219 65.438 40.812 1 45.78 65 LEU A N 1
ATOM 515 C CA . LEU A 1 65 ? -20.734 66.125 39.625 1 45.78 65 LEU A CA 1
ATOM 516 C C . LEU A 1 65 ? -20.141 67.5 39.5 1 45.78 65 LEU A C 1
ATOM 518 O O . LEU A 1 65 ? -19.734 68.125 40.469 1 45.78 65 LEU A O 1
ATOM 522 N N . PHE A 1 66 ? -19.781 68 38.25 1 40.75 66 PHE A N 1
ATOM 523 C CA . PHE A 1 66 ? -19.328 69.375 37.969 1 40.75 66 PHE A CA 1
ATOM 524 C C . PHE A 1 66 ? -20.484 70.25 37.625 1 40.75 66 PHE A C 1
ATOM 526 O O . PHE A 1 66 ? -21.172 70.062 36.625 1 40.75 66 PHE A O 1
ATOM 533 N N . GLU A 1 67 ? -21.125 70.812 38.562 1 44.44 67 GLU A N 1
ATOM 534 C CA . GLU A 1 67 ? -22.141 71.875 38.344 1 44.44 67 GLU A CA 1
ATOM 535 C C . GLU A 1 67 ? -21.562 73.25 38.5 1 44.44 67 GLU A C 1
ATOM 537 O O . GLU A 1 67 ? -21.016 73.625 39.562 1 44.44 67 GLU A O 1
ATOM 542 N N . ASP A 1 68 ? -21.781 74.25 37.562 1 42.97 68 ASP A N 1
ATOM 543 C CA . ASP A 1 68 ? -21.422 75.688 37.5 1 42.97 68 ASP A CA 1
ATOM 544 C C . ASP A 1 68 ? -19.969 75.875 37.906 1 42.97 68 ASP A C 1
ATOM 546 O O . ASP A 1 68 ? -19.641 76.812 38.625 1 42.97 68 ASP A O 1
ATOM 550 N N . GLY A 1 69 ? -19.016 74.938 37.469 1 39.69 69 GLY A N 1
ATOM 551 C CA . GLY A 1 69 ? -17.594 75.125 37.75 1 39.69 69 GLY A CA 1
ATOM 552 C C . GLY A 1 69 ? -17.156 74.438 39 1 39.69 69 GLY A C 1
ATOM 553 O O . GLY A 1 69 ? -15.953 74.312 39.281 1 39.69 69 GLY A O 1
ATOM 554 N N . ASP A 1 70 ? -18.062 74.188 40 1 37.44 70 ASP A N 1
ATOM 555 C CA . ASP A 1 70 ? -17.734 73.688 41.312 1 37.44 70 ASP A CA 1
ATOM 556 C C . ASP A 1 70 ? -17.984 72.125 41.344 1 37.44 70 ASP A C 1
ATOM 558 O O . ASP A 1 70 ? -18.875 71.625 40.688 1 37.44 70 ASP A O 1
ATOM 562 N N . GLN A 1 71 ? -16.953 71.375 41.812 1 39.38 71 GLN A N 1
ATOM 563 C CA . GLN A 1 71 ? -17.141 69.938 42.062 1 39.38 71 GLN A CA 1
ATOM 564 C C . GLN A 1 71 ? -18.094 69.688 43.219 1 39.38 71 GLN A C 1
ATOM 566 O O . GLN A 1 71 ? -17.906 70.25 44.312 1 39.38 71 GLN A O 1
ATOM 571 N N . VAL A 1 72 ? -19.328 69.375 43 1 47.22 72 VAL A N 1
ATOM 572 C CA . VAL A 1 72 ? -20.297 69.125 44.031 1 47.22 72 VAL A CA 1
ATOM 573 C C . VAL A 1 72 ? -20.484 67.625 44.188 1 47.22 72 VAL A C 1
ATOM 575 O O . VAL A 1 72 ? -20.406 66.875 43.219 1 47.22 72 VAL A O 1
ATOM 578 N N . CYS A 1 73 ? -20.328 67 45.5 1 44.97 73 CYS A N 1
ATOM 579 C CA . CYS A 1 73 ? -20.672 65.625 45.812 1 44.97 73 CYS A CA 1
ATOM 580 C C . CYS A 1 73 ? -22.172 65.5 46.031 1 44.97 73 CYS A C 1
ATOM 582 O O . CYS A 1 73 ? -22.781 66.188 46.844 1 44.97 73 CYS A O 1
ATOM 584 N N . LYS A 1 74 ? -22.984 65.125 45.062 1 49.25 74 LYS A N 1
ATOM 585 C CA . LYS A 1 74 ? -24.406 64.875 45.25 1 49.25 74 LYS A CA 1
ATOM 586 C C . LYS A 1 74 ? -24.703 63.375 45.312 1 49.25 74 LYS A C 1
ATOM 588 O O . LYS A 1 74 ? -23.984 62.562 44.719 1 49.25 74 LYS A O 1
ATOM 593 N N . SER A 1 75 ? -25.641 63 46.219 1 44.81 75 SER A N 1
ATOM 594 C CA . SER A 1 75 ? -26.156 61.625 46.281 1 44.81 75 SER A CA 1
ATOM 595 C C . SER A 1 75 ? -26.625 61.156 44.906 1 44.81 75 SER A C 1
ATOM 597 O O . SER A 1 75 ? -27.172 61.938 44.125 1 44.81 75 SER A O 1
ATOM 599 N N . VAL A 1 76 ? -26.234 59.969 44.5 1 44.94 76 VAL A N 1
ATOM 600 C CA . VAL A 1 76 ? -26.578 59.375 43.219 1 44.94 76 VAL A CA 1
ATOM 601 C C . VAL A 1 76 ? -28.062 59.531 42.969 1 44.94 76 VAL A C 1
ATOM 603 O O . VAL A 1 76 ? -28.5 59.719 41.812 1 44.94 76 VAL A O 1
ATOM 606 N N . ASP A 1 77 ? -28.906 59.5 43.969 1 43.88 77 ASP A N 1
ATOM 607 C CA . ASP A 1 77 ? -30.359 59.594 43.812 1 43.88 77 ASP A CA 1
ATOM 608 C C . ASP A 1 77 ? -30.781 61 43.438 1 43.88 77 ASP A C 1
ATOM 610 O O . ASP A 1 77 ? -31.844 61.219 42.875 1 43.88 77 ASP A O 1
ATOM 614 N N . ASP A 1 78 ? -30.094 62.031 43.844 1 44.66 78 ASP A N 1
ATOM 615 C CA . ASP A 1 78 ? -30.562 63.375 43.656 1 44.66 78 ASP A CA 1
ATOM 616 C C . ASP A 1 78 ? -29.953 64 42.406 1 44.66 78 ASP A C 1
ATOM 618 O O . ASP A 1 78 ? -30.016 65.25 42.219 1 44.66 78 ASP A O 1
ATOM 622 N N . ILE A 1 79 ? -29.156 63.281 41.688 1 43.19 79 ILE A N 1
ATOM 623 C CA . ILE A 1 79 ? -28.562 63.812 40.469 1 43.19 79 ILE A CA 1
ATOM 624 C C . ILE A 1 79 ? -29.656 63.969 39.406 1 43.19 79 ILE A C 1
ATOM 626 O O . ILE A 1 79 ? -30.281 63 39 1 43.19 79 ILE A O 1
ATOM 630 N N . ASP A 1 80 ? -30.281 65.125 39.281 1 38.5 80 ASP A N 1
ATOM 631 C CA . ASP A 1 80 ? -31.156 65.5 38.188 1 38.5 80 ASP A CA 1
ATOM 632 C C . ASP A 1 80 ? -30.391 65.5 36.844 1 38.5 80 ASP A C 1
ATOM 634 O O . ASP A 1 80 ? -29.594 66.375 36.562 1 38.5 80 ASP A O 1
ATOM 638 N N . THR A 1 81 ? -30.328 64.312 36.25 1 38.62 81 THR A N 1
ATOM 639 C CA . THR A 1 81 ? -29.641 64 35 1 38.62 81 THR A CA 1
ATOM 640 C C . THR A 1 81 ? -30 65 33.875 1 38.62 81 THR A C 1
ATOM 642 O O . THR A 1 81 ? -29.344 65 32.844 1 38.62 81 THR A O 1
ATOM 645 N N . THR A 1 82 ? -31.094 65.625 33.906 1 38.59 82 THR A N 1
ATOM 646 C CA . THR A 1 82 ? -31.469 66.562 32.844 1 38.59 82 THR A CA 1
ATOM 647 C C . THR A 1 82 ? -30.5 67.75 32.781 1 38.59 82 THR A C 1
ATOM 649 O O . THR A 1 82 ? -30.438 68.438 31.797 1 38.59 82 THR A O 1
ATOM 652 N N . LYS A 1 83 ? -30 68.062 33.875 1 40.22 83 LYS A N 1
ATOM 653 C CA . LYS A 1 83 ? -29.266 69.375 33.938 1 40.22 83 LYS A CA 1
ATOM 654 C C . LYS A 1 83 ? -27.812 69.188 33.562 1 40.22 83 LYS A C 1
ATOM 656 O O . LYS A 1 83 ? -27.094 70.125 33.344 1 40.22 83 LYS A O 1
ATOM 661 N N . TYR A 1 84 ? -27.328 67.875 33.625 1 35.31 84 TYR A N 1
ATOM 662 C CA . TYR A 1 84 ? -25.906 67.688 33.375 1 35.31 84 TYR A CA 1
ATOM 663 C C . TYR A 1 84 ? -25.656 67.062 32.031 1 35.31 84 TYR A C 1
ATOM 665 O O . TYR A 1 84 ? -26.281 66 31.719 1 35.31 84 TYR A O 1
ATOM 673 N N . THR A 1 85 ? -25.328 67.75 30.891 1 33.19 85 THR A N 1
ATOM 674 C CA . THR A 1 85 ? -25.094 67.25 29.531 1 33.19 85 THR A CA 1
ATOM 675 C C . THR A 1 85 ? -23.922 66.25 29.5 1 33.19 85 THR A C 1
ATOM 677 O O . THR A 1 85 ? -23.875 65.375 28.641 1 33.19 85 THR A O 1
ATOM 680 N N . GLU A 1 86 ? -22.719 66.625 30.094 1 30.73 86 GLU A N 1
ATOM 681 C CA . GLU A 1 86 ? -21.531 65.812 30.016 1 30.73 86 GLU A CA 1
ATOM 682 C C . GLU A 1 86 ? -21.125 65.312 31.406 1 30.73 86 GLU A C 1
ATOM 684 O O . GLU A 1 86 ? -21.016 66.125 32.344 1 30.73 86 GLU A O 1
ATOM 689 N N . ILE A 1 87 ? -21.484 64.125 31.891 1 31.44 87 ILE A N 1
ATOM 690 C CA . ILE A 1 87 ? -21.062 63.5 33.125 1 31.44 87 ILE A CA 1
ATOM 691 C C . ILE A 1 87 ? -19.75 62.75 32.938 1 31.44 87 ILE A C 1
ATOM 693 O O . ILE A 1 87 ? -19.656 61.875 32.094 1 31.44 87 ILE A O 1
ATOM 697 N N . THR A 1 88 ? -18.562 63.406 33.062 1 28.95 88 THR A N 1
ATOM 698 C CA . THR A 1 88 ? -17.297 62.688 33 1 28.95 88 THR A CA 1
ATOM 699 C C . THR A 1 88 ? -17.094 61.844 34.25 1 28.95 88 THR A C 1
ATOM 701 O O . THR A 1 88 ? -17.188 62.344 35.375 1 28.95 88 THR A O 1
ATOM 704 N N . PHE A 1 89 ? -17.375 60.5 34.281 1 27.78 89 PHE A N 1
ATOM 705 C CA . PHE A 1 89 ? -17.188 59.562 35.375 1 27.78 89 PHE A CA 1
ATOM 706 C C . PHE A 1 89 ? -15.711 59.375 35.656 1 27.78 89 PHE A C 1
ATOM 708 O O . PHE A 1 89 ? -14.93 59.031 34.781 1 27.78 89 PHE A O 1
ATOM 715 N N . HIS A 1 90 ? -15.07 60.188 36.469 1 27.05 90 HIS A N 1
ATOM 716 C CA . HIS A 1 90 ? -13.703 59.906 36.875 1 27.05 90 HIS A CA 1
ATOM 717 C C . HIS A 1 90 ? -13.633 58.531 37.594 1 27.05 90 HIS A C 1
ATOM 719 O O . HIS A 1 90 ? -14.641 58.062 38.125 1 27.05 90 HIS A O 1
ATOM 725 N N . LYS A 1 91 ? -12.453 57.812 37.594 1 28.19 91 LYS A N 1
ATOM 726 C CA . LYS A 1 91 ? -12.109 56.531 38.219 1 28.19 91 LYS A CA 1
ATOM 727 C C . LYS A 1 91 ? -12.656 56.469 39.625 1 28.19 91 LYS A C 1
ATOM 729 O O . LYS A 1 91 ? -12.43 57.375 40.438 1 28.19 91 LYS A O 1
ATOM 734 N N . LEU A 1 92 ? -13.719 55.875 39.969 1 28.03 92 LEU A N 1
ATOM 735 C CA . LEU A 1 92 ? -14.242 55.5 41.281 1 28.03 92 LEU A CA 1
ATOM 736 C C . LEU A 1 92 ? -13.133 54.938 42.156 1 28.03 92 LEU A C 1
ATOM 738 O O . LEU A 1 92 ? -12.508 53.938 41.812 1 28.03 92 LEU A O 1
ATOM 742 N N . TYR A 1 93 ? -12.234 55.75 42.812 1 26.72 93 TYR A N 1
ATOM 743 C CA . TYR A 1 93 ? -11.352 55.25 43.844 1 26.72 93 TYR A CA 1
ATOM 744 C C . TYR A 1 93 ? -12.141 54.531 44.938 1 26.72 93 TYR A C 1
ATOM 746 O O . TYR A 1 93 ? -13.18 55 45.375 1 26.72 93 TYR A O 1
ATOM 754 N N . TYR A 1 94 ? -11.961 53.219 45.062 1 26.48 94 TYR A N 1
ATOM 755 C CA . TYR A 1 94 ? -12.359 52.25 46.094 1 26.48 94 TYR A CA 1
ATOM 756 C C . TYR A 1 94 ? -11.969 52.75 47.469 1 26.48 94 TYR A C 1
ATOM 758 O O . TYR A 1 94 ? -10.797 53 47.75 1 26.48 94 TYR A O 1
ATOM 766 N N . ASN A 1 95 ? -12.602 53.656 48.156 1 24.98 95 ASN A N 1
ATOM 767 C CA . ASN A 1 95 ? -12.422 53.844 49.594 1 24.98 95 ASN A CA 1
ATOM 768 C C . ASN A 1 95 ? -12.133 52.531 50.312 1 24.98 95 ASN A C 1
ATOM 770 O O . ASN A 1 95 ? -12.766 51.5 50.031 1 24.98 95 ASN A O 1
ATOM 774 N N . ASN A 1 96 ? -10.977 52.5 51 1 26.11 96 ASN A N 1
ATOM 775 C CA . ASN A 1 96 ? -10.57 51.375 51.812 1 26.11 96 ASN A CA 1
ATOM 776 C C . ASN A 1 96 ? -11.672 50.938 52.781 1 26.11 96 ASN A C 1
ATOM 778 O O . ASN A 1 96 ? -11.812 49.781 53.125 1 26.11 96 ASN A O 1
ATOM 782 N N . ASP A 1 97 ? -12.203 51.938 53.594 1 26.02 97 ASP A N 1
ATOM 783 C CA . ASP A 1 97 ? -13.125 51.5 54.625 1 26.02 97 ASP A CA 1
ATOM 784 C C . ASP A 1 97 ? -14.406 50.938 54.031 1 26.02 97 ASP A C 1
ATOM 786 O O . ASP A 1 97 ? -15.039 50.031 54.594 1 26.02 97 ASP A O 1
ATOM 790 N N . LEU A 1 98 ? -15.078 51.688 53.188 1 26.58 98 LEU A N 1
ATOM 791 C CA . LEU A 1 98 ? -16.125 50.844 52.625 1 26.58 98 LEU A CA 1
ATOM 792 C C . LEU A 1 98 ? -15.523 49.688 51.812 1 26.58 98 LEU A C 1
ATOM 794 O O . LEU A 1 98 ? -16.25 48.812 51.344 1 26.58 98 LEU A O 1
ATOM 798 N N . ILE A 1 99 ? -14.25 49.75 51.469 1 27.81 99 ILE A N 1
ATOM 799 C CA . ILE A 1 99 ? -13.539 48.5 51.25 1 27.81 99 ILE A CA 1
ATOM 800 C C . ILE A 1 99 ? -13.352 47.781 52.594 1 27.81 99 ILE A C 1
ATOM 802 O O . ILE A 1 99 ? -13.008 46.594 52.625 1 27.81 99 ILE A O 1
ATOM 806 N N . SER A 1 100 ? -13.219 48.531 53.625 1 26.78 100 SER A N 1
ATOM 807 C CA . SER A 1 100 ? -13.156 47.75 54.844 1 26.78 100 SER A CA 1
ATOM 808 C C . SER A 1 100 ? -14.406 46.906 55.031 1 26.78 100 SER A C 1
ATOM 810 O O . SER A 1 100 ? -14.328 45.781 55.5 1 26.78 100 SER A O 1
ATOM 812 N N . ASP A 1 101 ? -15.578 47.625 55.25 1 26.28 101 ASP A N 1
ATOM 813 C CA . ASP A 1 101 ? -16.656 46.625 55.219 1 26.28 101 ASP A CA 1
ATOM 814 C C . ASP A 1 101 ? -16.75 45.969 53.844 1 26.28 101 ASP A C 1
ATOM 816 O O . ASP A 1 101 ? -17.438 44.969 53.688 1 26.28 101 ASP A O 1
ATOM 820 N N . PHE A 1 102 ? -16.484 46.625 52.719 1 28.14 102 PHE A N 1
ATOM 821 C CA . PHE A 1 102 ? -16.203 45.938 51.469 1 28.14 102 PHE A CA 1
ATOM 822 C C . PHE A 1 102 ? -14.852 45.25 51.5 1 28.14 102 PHE A C 1
ATOM 824 O O . PHE A 1 102 ? -14.406 44.688 50.5 1 28.14 102 PHE A O 1
ATOM 831 N N . ALA A 1 103 ? -13.867 45.594 52.125 1 28.66 103 ALA A N 1
ATOM 832 C CA . ALA A 1 103 ? -12.672 44.812 52.438 1 28.66 103 ALA A CA 1
ATOM 833 C C . ALA A 1 103 ? -13.023 43.344 52.719 1 28.66 103 ALA A C 1
ATOM 835 O O . ALA A 1 103 ? -12.141 42.531 53 1 28.66 103 ALA A O 1
ATOM 836 N N . ALA A 1 104 ? -14.047 43.188 53.406 1 28.17 104 ALA A N 1
ATOM 837 C CA . ALA A 1 104 ? -14.211 41.75 53.625 1 28.17 104 ALA A CA 1
ATOM 838 C C . ALA A 1 104 ? -14.227 41 52.281 1 28.17 104 ALA A C 1
ATOM 840 O O . ALA A 1 104 ? -14.531 41.594 51.25 1 28.17 104 ALA A O 1
ATOM 841 N N . GLY A 1 105 ? -13.844 39.688 52.125 1 31.14 105 GLY A N 1
ATOM 842 C CA . GLY A 1 105 ? -13.391 38.594 51.281 1 31.14 105 GLY A CA 1
ATOM 843 C C . GLY A 1 105 ? -14.203 38.469 50 1 31.14 105 GLY A C 1
ATOM 844 O O . GLY A 1 105 ? -13.781 37.781 49.062 1 31.14 105 GLY A O 1
ATOM 845 N N . ASP A 1 106 ? -15.641 38.531 49.812 1 32.59 106 ASP A N 1
ATOM 846 C CA . ASP A 1 106 ? -16.266 37.75 48.75 1 32.59 106 ASP A CA 1
ATOM 847 C C . ASP A 1 106 ? -16.25 38.5 47.406 1 32.59 106 ASP A C 1
ATOM 849 O O . ASP A 1 106 ? -16.562 39.688 47.375 1 32.59 106 ASP A O 1
ATOM 853 N N . ILE A 1 107 ? -15.398 38.406 46.188 1 43.06 107 ILE A N 1
ATOM 854 C CA . ILE A 1 107 ? -15.383 38.656 44.75 1 43.06 107 ILE A CA 1
ATOM 855 C C . ILE A 1 107 ? -16.766 39.094 44.281 1 43.06 107 ILE A C 1
ATOM 857 O O . ILE A 1 107 ? -16.891 39.844 43.312 1 43.06 107 ILE A O 1
ATOM 861 N N . ASN A 1 108 ? -17.859 38.844 44.906 1 48.22 108 ASN A N 1
ATOM 862 C CA . ASN A 1 108 ? -19.25 39.188 44.562 1 48.22 108 ASN A CA 1
ATOM 863 C C . ASN A 1 108 ? -19.547 40.656 44.781 1 48.22 108 ASN A C 1
ATOM 865 O O . ASN A 1 108 ? -20.297 41.281 44.031 1 48.22 108 ASN A O 1
ATOM 869 N N . THR A 1 109 ? -18.812 41.344 45.625 1 48.84 109 THR A N 1
ATOM 870 C CA . THR A 1 109 ? -19.203 42.719 45.969 1 48.84 109 THR A CA 1
ATOM 871 C C . THR A 1 109 ? -18.688 43.688 44.938 1 48.84 109 THR A C 1
ATOM 873 O O . THR A 1 109 ? -19.391 44.656 44.562 1 48.84 109 THR A O 1
ATOM 876 N N . THR A 1 110 ? -17.406 43.5 44.406 1 57.09 110 THR A N 1
ATOM 877 C CA . THR A 1 110 ? -16.891 44.406 43.406 1 57.09 110 THR A CA 1
ATOM 878 C C . THR A 1 110 ? -17.734 44.312 42.125 1 57.09 110 THR A C 1
ATOM 880 O O . THR A 1 110 ? -18.031 45.312 41.5 1 57.09 110 THR A O 1
ATOM 883 N N . TYR A 1 111 ? -18.188 43.25 41.906 1 69.88 111 TYR A N 1
ATOM 884 C CA . TYR A 1 111 ? -19.031 43 40.75 1 69.88 111 TYR A CA 1
ATOM 885 C C . TYR A 1 111 ? -20.375 43.688 40.875 1 69.88 111 TYR A C 1
ATOM 887 O O . TYR A 1 111 ? -20.828 44.406 39.969 1 69.88 111 TYR A O 1
ATOM 895 N N . LEU A 1 112 ? -20.922 43.688 42.062 1 69.94 112 LEU A N 1
ATOM 896 C CA . LEU A 1 112 ? -22.234 44.281 42.25 1 69.94 112 LEU A CA 1
ATOM 897 C C . LEU A 1 112 ? -22.156 45.812 42.281 1 69.94 112 LEU A C 1
ATOM 899 O O . LEU A 1 112 ? -23.062 46.469 41.781 1 69.94 112 LEU A O 1
ATOM 903 N N . SER A 1 113 ? -21.016 46.219 42.719 1 64.31 113 SER A N 1
ATOM 904 C CA . SER A 1 113 ? -20.859 47.656 42.75 1 64.31 113 SER A CA 1
ATOM 905 C C . SER A 1 113 ? -20.672 48.219 41.344 1 64.31 113 SER A C 1
ATOM 907 O O . SER A 1 113 ? -21.25 49.25 41 1 64.31 113 SER A O 1
ATOM 909 N N . LYS A 1 114 ? -19.906 47.562 40.594 1 72.31 114 LYS A N 1
ATOM 910 C CA . LYS A 1 114 ? -19.688 48 39.219 1 72.31 114 LYS A CA 1
ATOM 911 C C . LYS A 1 114 ? -20.984 47.938 38.406 1 72.31 114 LYS A C 1
ATOM 913 O O . LYS A 1 114 ? -21.266 48.844 37.594 1 72.31 114 LYS A O 1
ATOM 918 N N . LEU A 1 115 ? -21.797 47.031 38.75 1 79.5 115 LEU A N 1
ATOM 919 C CA . LEU A 1 115 ? -23.062 46.875 38.062 1 79.5 115 LEU A CA 1
ATOM 920 C C . LEU A 1 115 ? -24.016 48 38.406 1 79.5 115 LEU A C 1
ATOM 922 O O . LEU A 1 115 ? -24.672 48.562 37.531 1 79.5 115 LEU A O 1
ATOM 926 N N . LYS A 1 116 ? -24.031 48.344 39.594 1 71.69 116 LYS A N 1
ATOM 927 C CA . LYS A 1 116 ? -24.938 49.406 40.062 1 71.69 116 LYS A CA 1
ATOM 928 C C . LYS A 1 116 ? -24.531 50.75 39.5 1 71.69 116 LYS A C 1
ATOM 930 O O . LYS A 1 116 ? -25.375 51.562 39.094 1 71.69 116 LYS A O 1
ATOM 935 N N . ILE A 1 117 ? -23.234 50.906 39.469 1 65.88 117 ILE A N 1
ATOM 936 C CA . ILE A 1 117 ? -22.734 52.188 38.969 1 65.88 117 ILE A CA 1
ATOM 937 C C . ILE A 1 117 ? -23.016 52.312 37.5 1 65.88 117 ILE A C 1
ATOM 939 O O . ILE A 1 117 ? -23.516 53.375 37.031 1 65.88 117 ILE A O 1
ATOM 943 N N . ASN A 1 118 ? -22.719 51.344 36.812 1 78.12 118 ASN A N 1
ATOM 944 C CA . ASN A 1 118 ? -22.938 51.406 35.375 1 78.12 118 ASN A CA 1
ATOM 945 C C . ASN A 1 118 ? -24.438 51.469 35.062 1 78.12 118 ASN A C 1
ATOM 947 O O . ASN A 1 118 ? -24.828 52.094 34.062 1 78.12 118 ASN A O 1
ATOM 951 N N . TYR A 1 119 ? -25.25 50.938 35.875 1 78.19 119 TYR A N 1
ATOM 952 C CA . TYR A 1 119 ? -26.703 51 35.688 1 78.19 119 TYR A CA 1
ATOM 953 C C . TYR A 1 119 ? -27.188 52.438 35.875 1 78.19 119 TYR A C 1
ATOM 955 O O . TYR A 1 119 ? -27.984 52.938 35.062 1 78.19 119 TYR A O 1
ATOM 963 N N . ALA A 1 120 ? -26.734 53.031 36.781 1 65 120 ALA A N 1
ATOM 964 C CA . ALA A 1 120 ? -27.156 54.406 37.094 1 65 120 ALA A CA 1
ATOM 965 C C . ALA A 1 120 ? -26.734 55.344 35.969 1 65 120 ALA A C 1
ATOM 967 O O . ALA A 1 120 ? -27.5 56.188 35.531 1 65 120 ALA A O 1
ATOM 968 N N . ILE A 1 121 ? -25.562 55.062 35.469 1 65.62 121 ILE A N 1
ATOM 969 C CA . ILE A 1 121 ? -25.062 55.906 34.406 1 65.62 121 ILE A CA 1
ATOM 970 C C . ILE A 1 121 ? -25.844 55.656 33.125 1 65.62 121 ILE A C 1
ATOM 972 O O . ILE A 1 121 ? -26.234 56.594 32.438 1 65.62 121 ILE A O 1
ATOM 976 N N . CYS A 1 122 ? -26.094 54.469 32.844 1 76.88 122 CYS A N 1
ATOM 977 C CA . CYS A 1 122 ? -26.797 54.125 31.625 1 76.88 122 CYS A CA 1
ATOM 978 C C . CYS A 1 122 ? -28.234 54.656 31.641 1 76.88 122 CYS A C 1
ATOM 980 O O . CYS A 1 122 ? -28.734 55.094 30.625 1 76.88 122 CYS A O 1
ATOM 982 N N . LYS A 1 123 ? -28.828 54.594 32.688 1 68.56 123 LYS A N 1
ATOM 983 C CA . LYS A 1 123 ? -30.203 55.062 32.812 1 68.56 123 LYS A CA 1
ATOM 984 C C . LYS A 1 123 ? -30.281 56.562 32.625 1 68.56 123 LYS A C 1
ATOM 986 O O . LYS A 1 123 ? -31.266 57.094 32.094 1 68.56 123 LYS A O 1
ATOM 991 N N . SER A 1 124 ? -29.266 57.156 32.969 1 56.41 124 SER A N 1
ATOM 992 C CA . SER A 1 124 ? -29.266 58.594 32.906 1 56.41 124 SER A CA 1
ATOM 993 C C . SER A 1 124 ? -28.984 59.094 31.5 1 56.41 124 SER A C 1
ATOM 995 O O . SER A 1 124 ? -29.438 60.156 31.109 1 56.41 124 SER A O 1
ATOM 997 N N . VAL A 1 125 ? -28.141 58.281 30.766 1 54.38 125 VAL A N 1
ATOM 998 C CA . VAL A 1 125 ? -27.734 58.75 29.453 1 54.38 125 VAL A CA 1
ATOM 999 C C . VAL A 1 125 ? -28.75 58.281 28.406 1 54.38 125 VAL A C 1
ATOM 1001 O O . VAL A 1 125 ? -28.828 57.094 28.078 1 54.38 125 VAL A O 1
ATOM 1004 N N . GLN A 1 126 ? -29.953 58.531 28.531 1 47.03 126 GLN A N 1
ATOM 1005 C CA . GLN A 1 126 ? -31.094 58.031 27.766 1 47.03 126 GLN A CA 1
ATOM 1006 C C . GLN A 1 126 ? -30.719 57.781 26.297 1 47.03 126 GLN A C 1
ATOM 1008 O O . GLN A 1 126 ? -31.203 56.844 25.688 1 47.03 126 GLN A O 1
ATOM 1013 N N . LEU A 1 127 ? -30.203 58.656 25.469 1 45.88 127 LEU A N 1
ATOM 1014 C CA . LEU A 1 127 ? -30.297 58.625 24.016 1 45.88 127 LEU A CA 1
ATOM 1015 C C . LEU A 1 127 ? -28.984 58.219 23.391 1 45.88 127 LEU A C 1
ATOM 1017 O O . LEU A 1 127 ? -28.891 58.031 22.172 1 45.88 127 LEU A O 1
ATOM 1021 N N . GLN A 1 128 ? -27.812 58.031 24.047 1 45.97 128 GLN A N 1
ATOM 1022 C CA . GLN A 1 128 ? -26.578 57.781 23.297 1 45.97 128 GLN A CA 1
ATOM 1023 C C . GLN A 1 128 ? -25.906 56.531 23.797 1 45.97 128 GLN A C 1
ATOM 1025 O O . GLN A 1 128 ? -25.953 56.188 24.984 1 45.97 128 GLN A O 1
ATOM 1030 N N . PRO A 1 129 ? -25.656 55.594 22.766 1 55.56 129 PRO A N 1
ATOM 1031 C CA . PRO A 1 129 ? -24.891 54.406 23.156 1 55.56 129 PRO A CA 1
ATOM 1032 C C . PRO A 1 129 ? -23.688 54.75 24.031 1 55.56 129 PRO A C 1
ATOM 1034 O O . PRO A 1 129 ? -22.781 55.469 23.594 1 55.56 129 PRO A O 1
ATOM 1037 N N . HIS A 1 130 ? -23.891 54.656 25.359 1 63.72 130 HIS A N 1
ATOM 1038 C CA . HIS A 1 130 ? -22.828 54.969 26.312 1 63.72 130 HIS A CA 1
ATOM 1039 C C . HIS A 1 130 ? -22.047 53.719 26.703 1 63.72 130 HIS A C 1
ATOM 1041 O O . HIS A 1 130 ? -22.594 52.594 26.672 1 63.72 130 HIS A O 1
ATOM 1047 N N . ARG A 1 131 ? -20.766 53.844 26.938 1 78.25 131 ARG A N 1
ATOM 1048 C CA . ARG A 1 131 ? -19.844 52.781 27.328 1 78.25 131 ARG A CA 1
ATOM 1049 C C . ARG A 1 131 ? -20.375 52.031 28.547 1 78.25 131 ARG A C 1
ATOM 1051 O O . ARG A 1 131 ? -20.141 50.812 28.688 1 78.25 131 ARG A O 1
ATOM 1058 N N . SER A 1 132 ? -21.188 52.688 29.406 1 76.75 132 SER A N 1
ATOM 1059 C CA . SER A 1 132 ? -21.672 52.031 30.625 1 76.75 132 SER A CA 1
ATOM 1060 C C . SER A 1 132 ? -22.766 51.031 30.312 1 76.75 132 SER A C 1
ATOM 1062 O O . SER A 1 132 ? -22.906 50.031 31.031 1 76.75 132 SER A O 1
ATOM 1064 N N . CYS A 1 133 ? -23.531 51.406 29.312 1 82.19 133 CYS A N 1
ATOM 1065 C CA . CYS A 1 133 ? -24.547 50.438 28.922 1 82.19 133 CYS A CA 1
ATOM 1066 C C . CYS A 1 133 ? -23.906 49.188 28.344 1 82.19 133 CYS A C 1
ATOM 1068 O O . CYS A 1 133 ? -24.406 48.062 28.547 1 82.19 133 CYS A O 1
ATOM 1070 N N . GLN A 1 134 ? -22.797 49.375 27.688 1 87.62 134 GLN A N 1
ATOM 1071 C CA . GLN A 1 134 ? -22.062 48.219 27.109 1 87.62 134 GLN A CA 1
ATOM 1072 C C . GLN A 1 134 ? -21.438 47.375 28.203 1 87.62 134 GLN A C 1
ATOM 1074 O O . GLN A 1 134 ? -21.344 46.156 28.062 1 87.62 134 GLN A O 1
ATOM 1079 N N . VAL A 1 135 ? -21.031 47.969 29.266 1 85.5 135 VAL A N 1
ATOM 1080 C CA . VAL A 1 135 ? -20.438 47.219 30.359 1 85.5 135 VAL A CA 1
ATOM 1081 C C . VAL A 1 135 ? -21.484 46.281 30.984 1 85.5 135 VAL A C 1
ATOM 1083 O O . VAL A 1 135 ? -21.172 45.156 31.344 1 85.5 135 VAL A O 1
ATOM 1086 N N . ILE A 1 136 ? -22.703 46.781 31.109 1 85.69 136 ILE A N 1
ATOM 1087 C CA . ILE A 1 136 ? -23.781 45.969 31.656 1 85.69 136 ILE A CA 1
ATOM 1088 C C . ILE A 1 136 ? -24.031 44.75 30.75 1 85.69 136 ILE A C 1
ATOM 1090 O O . ILE A 1 136 ? -24.219 43.656 31.219 1 85.69 136 ILE A O 1
ATOM 1094 N N . ALA A 1 137 ? -24.031 45.062 29.484 1 89.31 137 ALA A N 1
ATOM 1095 C CA . ALA A 1 137 ? -24.188 44 28.516 1 89.31 137 ALA A CA 1
ATOM 1096 C C . ALA A 1 137 ? -23.047 43 28.609 1 89.31 137 ALA A C 1
ATOM 1098 O O . ALA A 1 137 ? -23.25 41.781 28.484 1 89.31 137 ALA A O 1
ATOM 1099 N N . ASN A 1 138 ? -21.828 43.406 28.844 1 89.81 138 ASN A N 1
ATOM 1100 C CA . ASN A 1 138 ? -20.672 42.531 29.016 1 89.81 138 ASN A CA 1
ATOM 1101 C C . ASN A 1 138 ? -20.812 41.656 30.25 1 89.81 138 ASN A C 1
ATOM 1103 O O . ASN A 1 138 ? -20.484 40.469 30.203 1 89.81 138 ASN A O 1
ATOM 1107 N N . TYR A 1 139 ? -21.312 42.219 31.281 1 87 139 TYR A N 1
ATOM 1108 C CA . TYR A 1 139 ? -21.469 41.438 32.5 1 87 139 TYR A CA 1
ATOM 1109 C C . TYR A 1 139 ? -22.547 40.375 32.344 1 87 139 TYR A C 1
ATOM 1111 O O . TYR A 1 139 ? -22.391 39.25 32.781 1 87 139 TYR A O 1
ATOM 1119 N N . TYR A 1 140 ? -23.578 40.812 31.688 1 88.5 140 TYR A N 1
ATOM 1120 C CA . TYR A 1 140 ? -24.641 39.844 31.406 1 88.5 140 TYR A CA 1
ATOM 1121 C C . TYR A 1 140 ? -24.125 38.688 30.578 1 88.5 140 TYR A C 1
ATOM 1123 O O . TYR A 1 140 ? -24.453 37.531 30.844 1 88.5 140 TYR A O 1
ATOM 1131 N N . ALA A 1 141 ? -23.344 38.938 29.594 1 90.69 141 ALA A N 1
ATOM 1132 C CA . ALA A 1 141 ? -22.766 37.875 28.734 1 90.69 141 ALA A CA 1
ATOM 1133 C C . ALA A 1 141 ? -21.75 37.062 29.516 1 90.69 141 ALA A C 1
ATOM 1135 O O . ALA A 1 141 ? -21.688 35.844 29.328 1 90.69 141 ALA A O 1
ATOM 1136 N N . SER A 1 142 ? -20.922 37.562 30.375 1 88.12 142 SER A N 1
ATOM 1137 C CA . SER A 1 142 ? -19.844 36.875 31.078 1 88.12 142 SER A CA 1
ATOM 1138 C C . SER A 1 142 ? -20.391 35.844 32.062 1 88.12 142 SER A C 1
ATOM 1140 O O . SER A 1 142 ? -19.703 34.875 32.375 1 88.12 142 SER A O 1
ATOM 1142 N N . VAL A 1 143 ? -21.641 36.125 32.531 1 83.38 143 VAL A N 1
ATOM 1143 C CA . VAL A 1 143 ? -22.203 35.156 33.469 1 83.38 143 VAL A CA 1
ATOM 1144 C C . VAL A 1 143 ? -22.953 34.062 32.719 1 83.38 143 VAL A C 1
ATOM 1146 O O . VAL A 1 143 ? -23.609 33.219 33.344 1 83.38 143 VAL A O 1
ATOM 1149 N N . GLY A 1 144 ? -22.828 34.094 31.453 1 82.12 144 GLY A N 1
ATOM 1150 C CA . GLY A 1 144 ? -23.469 33.062 30.641 1 82.12 144 GLY A CA 1
ATOM 1151 C C . GLY A 1 144 ? -24.953 33.281 30.438 1 82.12 144 GLY A C 1
ATOM 1152 O O . GLY A 1 144 ? -25.719 32.344 30.281 1 82.12 144 GLY A O 1
ATOM 1153 N N . TYR A 1 145 ? -25.359 34.562 30.656 1 87.38 145 TYR A N 1
ATOM 1154 C CA . TYR A 1 145 ? -26.75 34.969 30.484 1 87.38 145 TYR A CA 1
ATOM 1155 C C . TYR A 1 145 ? -27.656 34.219 31.438 1 87.38 145 TYR A C 1
ATOM 1157 O O . TYR A 1 145 ? -28.781 33.844 31.078 1 87.38 145 TYR A O 1
ATOM 1165 N N . LYS A 1 146 ? -27.141 33.938 32.469 1 82.25 146 LYS A N 1
ATOM 1166 C CA . LYS A 1 146 ? -27.953 33.312 33.5 1 82.25 146 LYS A CA 1
ATOM 1167 C C . LYS A 1 146 ? -29.016 34.25 34.031 1 82.25 146 LYS A C 1
ATOM 1169 O O . LYS A 1 146 ? -28.703 35.375 34.438 1 82.25 146 LYS A O 1
ATOM 1174 N N . GLU A 1 147 ? -30.203 33.844 34.125 1 81.06 147 GLU A N 1
ATOM 1175 C CA . GLU A 1 147 ? -31.328 34.688 34.531 1 81.06 147 GLU A CA 1
ATOM 1176 C C . GLU A 1 147 ? -31.359 34.875 36.031 1 81.06 147 GLU A C 1
ATOM 1178 O O . GLU A 1 147 ? -32 35.812 36.531 1 81.06 147 GLU A O 1
ATOM 1183 N N . THR A 1 148 ? -30.656 34.125 36.75 1 79.56 148 THR A N 1
ATOM 1184 C CA . THR A 1 148 ? -30.672 34.219 38.188 1 79.56 148 THR A CA 1
ATOM 1185 C C . THR A 1 148 ? -29.672 35.25 38.688 1 79.56 148 THR A C 1
ATOM 1187 O O . THR A 1 148 ? -29.703 35.688 39.844 1 79.56 148 THR A O 1
ATOM 1190 N N . ASP A 1 149 ? -28.922 35.719 37.75 1 81.44 149 ASP A N 1
ATOM 1191 C CA . ASP A 1 149 ? -27.875 36.656 38.125 1 81.44 149 ASP A CA 1
ATOM 1192 C C . ASP A 1 149 ? -28.375 38.094 38.125 1 81.44 149 ASP A C 1
ATOM 1194 O O . ASP A 1 149 ? -29.328 38.438 37.406 1 81.44 149 ASP A O 1
ATOM 1198 N N . LYS A 1 150 ? -27.781 38.938 38.875 1 81.56 150 LYS A N 1
ATOM 1199 C CA . LYS A 1 150 ? -28.172 40.344 39 1 81.56 150 LYS A CA 1
ATOM 1200 C C . LYS A 1 150 ? -27.938 41.094 37.688 1 81.56 150 LYS A C 1
ATOM 1202 O O . LYS A 1 150 ? -28.578 42.094 37.406 1 81.56 150 LYS A O 1
ATOM 1207 N N . ALA A 1 151 ? -26.984 40.625 36.938 1 84.75 151 ALA A N 1
ATOM 1208 C CA . ALA A 1 151 ? -26.734 41.281 35.656 1 84.75 151 ALA A CA 1
ATOM 1209 C C . ALA A 1 151 ? -27.953 41.156 34.75 1 84.75 151 ALA A C 1
ATOM 1211 O O . ALA A 1 151 ? -28.234 42.094 33.969 1 84.75 151 ALA A O 1
ATOM 1212 N N . TYR A 1 152 ? -28.672 40.125 34.906 1 83.81 152 TYR A N 1
ATOM 1213 C CA . TYR A 1 152 ? -29.875 39.938 34.094 1 83.81 152 TYR A CA 1
ATOM 1214 C C . TYR A 1 152 ? -30.938 40.969 34.469 1 83.81 152 TYR A C 1
ATOM 1216 O O . TYR A 1 152 ? -31.531 41.594 33.625 1 83.81 152 TYR A O 1
ATOM 1224 N N . THR A 1 153 ? -31.125 41.062 35.719 1 82.31 153 THR A N 1
ATOM 1225 C CA . THR A 1 153 ? -32.156 41.969 36.219 1 82.31 153 THR A CA 1
ATOM 1226 C C . THR A 1 153 ? -31.797 43.406 35.844 1 82.31 153 THR A C 1
ATOM 1228 O O . THR A 1 153 ? -32.656 44.188 35.469 1 82.31 153 THR A O 1
ATOM 1231 N N . THR A 1 154 ? -30.562 43.656 36 1 82.5 154 THR A N 1
ATOM 1232 C CA . THR A 1 154 ? -30.109 45 35.656 1 82.5 154 THR A CA 1
ATOM 1233 C C . THR A 1 154 ? -30.297 45.281 34.188 1 82.5 154 THR A C 1
ATOM 1235 O O . THR A 1 154 ? -30.75 46.375 33.812 1 82.5 154 THR A O 1
ATOM 1238 N N . TYR A 1 155 ? -29.969 44.344 33.406 1 85.75 155 TYR A N 1
ATOM 1239 C CA . TYR A 1 155 ? -30.109 44.531 31.953 1 85.75 155 TYR A CA 1
ATOM 1240 C C . TYR A 1 155 ? -31.578 44.625 31.562 1 85.75 155 TYR A C 1
ATOM 1242 O O . TYR A 1 155 ? -31.953 45.469 30.734 1 85.75 155 TYR A O 1
ATOM 1250 N N . THR A 1 156 ? -32.375 43.812 32.094 1 81.44 156 THR A N 1
ATOM 1251 C CA . THR A 1 156 ? -33.781 43.781 31.734 1 81.44 156 THR A CA 1
ATOM 1252 C C . THR A 1 156 ? -34.5 45.062 32.188 1 81.44 156 THR A C 1
ATOM 1254 O O . THR A 1 156 ? -35.438 45.531 31.531 1 81.44 156 THR A O 1
ATOM 1257 N N . ASN A 1 157 ? -34.062 45.562 33.25 1 76.38 157 ASN A N 1
ATOM 1258 C CA . ASN A 1 157 ? -34.625 46.812 33.75 1 76.38 157 ASN A CA 1
ATOM 1259 C C . ASN A 1 157 ? -34.312 47.969 32.844 1 76.38 157 ASN A C 1
ATOM 1261 O O . ASN A 1 157 ? -35.062 48.938 32.75 1 76.38 157 ASN A O 1
ATOM 1265 N N . LEU A 1 158 ? -33.188 47.844 32.25 1 75 158 LEU A N 1
ATOM 1266 C CA . LEU A 1 158 ? -32.844 48.906 31.312 1 75 158 LEU A CA 1
ATOM 1267 C C . LEU A 1 158 ? -33.688 48.812 30.047 1 75 158 LEU A C 1
ATOM 1269 O O . LEU A 1 158 ? -33.969 49.844 29.422 1 75 158 LEU A O 1
ATOM 1273 N N . PHE A 1 159 ? -34.062 47.531 29.625 1 65.94 159 PHE A N 1
ATOM 1274 C CA . PHE A 1 159 ? -34.719 47.281 28.359 1 65.94 159 PHE A CA 1
ATOM 1275 C C . PHE A 1 159 ? -36.25 47.406 28.516 1 65.94 159 PHE A C 1
ATOM 1277 O O . PHE A 1 159 ? -37 47.031 27.625 1 65.94 159 PHE A O 1
ATOM 1284 N N . ASN A 1 160 ? -36.906 48.094 29.438 1 54.09 160 ASN A N 1
ATOM 1285 C CA . ASN A 1 160 ? -38.344 48.219 29.484 1 54.09 160 ASN A CA 1
ATOM 1286 C C . ASN A 1 160 ? -38.906 48.938 28.234 1 54.09 160 ASN A C 1
ATOM 1288 O O . ASN A 1 160 ? -38.625 50.125 28.031 1 54.09 160 ASN A O 1
ATOM 1292 N N . PRO A 1 161 ? -39.5 48.219 27.328 1 50.75 161 PRO A N 1
ATOM 1293 C CA . PRO A 1 161 ? -40.031 48.656 26.031 1 50.75 161 PRO A CA 1
ATOM 1294 C C . PRO A 1 161 ? -40.906 49.875 26.109 1 50.75 161 PRO A C 1
ATOM 1296 O O . PRO A 1 161 ? -41.25 50.469 25.094 1 50.75 161 PRO A O 1
ATOM 1299 N N . SER A 1 162 ? -41.875 50 27.156 1 47.69 162 SER A N 1
ATOM 1300 C CA . SER A 1 162 ? -42.875 51.031 27.125 1 47.69 162 SER A CA 1
ATOM 1301 C C . SER A 1 162 ? -42.281 52.375 26.734 1 47.69 162 SER A C 1
ATOM 1303 O O . SER A 1 162 ? -43 53.281 26.281 1 47.69 162 SER A O 1
ATOM 1305 N N . THR A 1 163 ? -41.312 52.719 27.219 1 45.28 163 THR A N 1
ATOM 1306 C CA . THR A 1 163 ? -40.938 54.094 27.047 1 45.28 163 THR A CA 1
ATOM 1307 C C . THR A 1 163 ? -40.156 54.312 25.734 1 45.28 163 THR A C 1
ATOM 1309 O O . THR A 1 163 ? -39.938 55.438 25.312 1 45.28 163 THR A O 1
ATOM 1312 N N . LYS A 1 164 ? -39.219 53.469 25.344 1 49.72 164 LYS A N 1
ATOM 1313 C CA . LYS A 1 164 ? -38.281 53.875 24.297 1 49.72 164 LYS A CA 1
ATOM 1314 C C . LYS A 1 164 ? -38.656 53.25 22.953 1 49.72 164 LYS A C 1
ATOM 1316 O O . LYS A 1 164 ? -39 52.062 22.875 1 49.72 164 LYS A O 1
ATOM 1321 N N . SER A 1 165 ? -39.375 53.969 22.047 1 48.88 165 SER A N 1
ATOM 1322 C CA . SER A 1 165 ? -39.969 53.781 20.719 1 48.88 165 SER A CA 1
ATOM 1323 C C . SER A 1 165 ? -39.125 52.844 19.891 1 48.88 165 SER A C 1
ATOM 1325 O O . SER A 1 165 ? -39.656 51.938 19.234 1 48.88 165 SER A O 1
ATOM 1327 N N . GLY A 1 166 ? -37.906 53.125 18.906 1 51.03 166 GLY A N 1
ATOM 1328 C CA . GLY A 1 166 ? -37.375 53.094 17.547 1 51.03 166 GLY A CA 1
ATOM 1329 C C . GLY A 1 166 ? -36.625 51.812 17.25 1 51.03 166 GLY A C 1
ATOM 1330 O O . GLY A 1 166 ? -35.938 51.25 18.125 1 51.03 166 GLY A O 1
ATOM 1331 N N . GLY A 1 167 ? -37.25 50.719 16.531 1 60.28 167 GLY A N 1
ATOM 1332 C CA . GLY A 1 167 ? -36.531 49.688 15.82 1 60.28 167 GLY A CA 1
ATOM 1333 C C . GLY A 1 167 ? -35.406 50.219 14.969 1 60.28 167 GLY A C 1
ATOM 1334 O O . GLY A 1 167 ? -35.562 51.156 14.219 1 60.28 167 GLY A O 1
ATOM 1335 N N . LEU A 1 168 ? -34.125 49.906 15.398 1 63.53 168 LEU A N 1
ATOM 1336 C CA . LEU A 1 168 ? -32.969 50.281 14.555 1 63.53 168 LEU A CA 1
ATOM 1337 C C . LEU A 1 168 ? -32.688 49.219 13.516 1 63.53 168 LEU A C 1
ATOM 1339 O O . LEU A 1 168 ? -32.844 48.031 13.789 1 63.53 168 LEU A O 1
ATOM 1343 N N . TYR A 1 169 ? -32.469 49.688 12.305 1 66.25 169 TYR A N 1
ATOM 1344 C CA . TYR A 1 169 ? -31.984 48.844 11.203 1 66.25 169 TYR A CA 1
ATOM 1345 C C . TYR A 1 169 ? -32.969 47.75 10.867 1 66.25 169 TYR A C 1
ATOM 1347 O O . TYR A 1 169 ? -32.562 46.625 10.547 1 66.25 169 TYR A O 1
ATOM 1355 N N . GLY A 1 170 ? -34.219 48.031 11.195 1 66.44 170 GLY A N 1
ATOM 1356 C CA . GLY A 1 170 ? -35.281 47.094 10.797 1 66.44 170 GLY A CA 1
ATOM 1357 C C . GLY A 1 170 ? -35.625 46.094 11.883 1 66.44 170 GLY A C 1
ATOM 1358 O O . GLY A 1 170 ? -36.5 45.25 11.695 1 66.44 170 GLY A O 1
ATOM 1359 N N . TYR A 1 171 ? -34.938 46.156 13.016 1 73.88 171 TYR A N 1
ATOM 1360 C CA . TYR A 1 171 ? -35.219 45.281 14.141 1 73.88 171 TYR A CA 1
ATOM 1361 C C . TYR A 1 171 ? -36 46 15.227 1 73.88 171 TYR A C 1
ATOM 1363 O O . TYR A 1 171 ? -35.5 47 15.789 1 73.88 171 TYR A O 1
ATOM 1371 N N . SER A 1 172 ? -37.062 45.562 15.516 1 68.38 172 SER A N 1
ATOM 1372 C CA . SER A 1 172 ? -37.938 46.25 16.469 1 68.38 172 SER A CA 1
ATOM 1373 C C . SER A 1 172 ? -37.375 46.188 17.875 1 68.38 172 SER A C 1
ATOM 1375 O O . SER A 1 172 ? -37.625 47.094 18.703 1 68.38 172 SER A O 1
ATOM 1377 N N . TYR A 1 173 ? -36.562 45.281 18.047 1 72.31 173 TYR A N 1
ATOM 1378 C CA . TYR A 1 173 ? -36.062 45.125 19.406 1 72.31 173 TYR A CA 1
ATOM 1379 C C . TYR A 1 173 ? -34.688 45.75 19.578 1 72.31 173 TYR A C 1
ATOM 1381 O O . TYR A 1 173 ? -34.125 45.75 20.672 1 72.31 173 TYR A O 1
ATOM 1389 N N . TRP A 1 174 ? -34.219 46.219 18.531 1 77.62 174 TRP A N 1
ATOM 1390 C CA . TRP A 1 174 ? -32.969 46.969 18.625 1 77.62 174 TRP A CA 1
ATOM 1391 C C . TRP A 1 174 ? -33.25 48.438 18.984 1 77.62 174 TRP A C 1
ATOM 1393 O O . TRP A 1 174 ? -33.469 49.281 18.109 1 77.62 174 TRP A O 1
ATOM 1403 N N . LEU A 1 175 ? -33.094 48.719 20.266 1 73.06 175 LEU A N 1
ATOM 1404 C CA . LEU A 1 175 ? -33.438 50.031 20.781 1 73.06 175 LEU A CA 1
ATOM 1405 C C . LEU A 1 175 ? -32.25 50.969 20.734 1 73.06 175 LEU A C 1
ATOM 1407 O O . LEU A 1 175 ? -31.094 50.531 20.891 1 73.06 175 LEU A O 1
ATOM 1411 N N . ARG A 1 176 ? -32.531 52.125 20.516 1 67.25 176 ARG A N 1
ATOM 1412 C CA . ARG A 1 176 ? -31.469 53.125 20.469 1 67.25 176 ARG A CA 1
ATOM 1413 C C . ARG A 1 176 ? -30.812 53.312 21.844 1 67.25 176 ARG A C 1
ATOM 1415 O O . ARG A 1 176 ? -31.516 53.406 22.844 1 67.25 176 ARG A O 1
ATOM 1422 N N . GLY A 1 177 ? -29.547 53.25 21.922 1 67 177 GLY A N 1
ATOM 1423 C CA . GLY A 1 177 ? -28.797 53.531 23.141 1 67 177 GLY A CA 1
ATOM 1424 C C . GLY A 1 177 ? -28.547 52.312 24 1 67 177 GLY A C 1
ATOM 1425 O O . GLY A 1 177 ? -27.812 52.406 24.984 1 67 177 GLY A O 1
ATOM 1426 N N . ILE A 1 178 ? -29.328 51.312 23.75 1 76.31 178 ILE A N 1
ATOM 1427 C CA . ILE A 1 178 ? -29.141 50.094 24.547 1 76.31 178 ILE A CA 1
ATOM 1428 C C . ILE A 1 178 ? -28.594 48.969 23.672 1 76.31 178 ILE A C 1
ATOM 1430 O O . ILE A 1 178 ? -29.125 48.719 22.578 1 76.31 178 ILE A O 1
ATOM 1434 N N . PRO A 1 179 ? -27.562 48.375 24.172 1 85.19 179 PRO A N 1
ATOM 1435 C CA . PRO A 1 179 ? -27.047 47.25 23.391 1 85.19 179 PRO A CA 1
ATOM 1436 C C . PRO A 1 179 ? -28.016 46.062 23.344 1 85.19 179 PRO A C 1
ATOM 1438 O O . PRO A 1 179 ? -28.531 45.656 24.375 1 85.19 179 PRO A O 1
ATOM 1441 N N . TRP A 1 180 ? -28.266 45.594 22.188 1 84.56 180 TRP A N 1
ATOM 1442 C CA . TRP A 1 180 ? -29.109 44.406 21.984 1 84.56 180 TRP A CA 1
ATOM 1443 C C . TRP A 1 180 ? -28.297 43.125 22.172 1 84.56 180 TRP A C 1
ATOM 1445 O O . TRP A 1 180 ? -27.469 42.781 21.328 1 84.56 180 TRP A O 1
ATOM 1455 N N . VAL A 1 181 ? -28.594 42.344 23.234 1 87.94 181 VAL A N 1
ATOM 1456 C CA . VAL A 1 181 ? -27.781 41.156 23.469 1 87.94 181 VAL A CA 1
ATOM 1457 C C . VAL A 1 181 ? -28.688 39.938 23.562 1 87.94 181 VAL A C 1
ATOM 1459 O O . VAL A 1 181 ? -28.219 38.781 23.422 1 87.94 181 VAL A O 1
ATOM 1462 N N . SER A 1 182 ? -29.969 40.094 23.734 1 85.38 182 SER A N 1
ATOM 1463 C CA . SER A 1 182 ? -30.859 38.938 23.828 1 85.38 182 SER A CA 1
ATOM 1464 C C . SER A 1 182 ? -32.062 39.125 22.922 1 85.38 182 SER A C 1
ATOM 1466 O O . SER A 1 182 ? -32.625 40.219 22.828 1 85.38 182 SER A O 1
ATOM 1468 N N . TYR A 1 183 ? -32.375 38.062 22.281 1 82.06 183 TYR A N 1
ATOM 1469 C CA . TYR A 1 183 ? -33.594 38.062 21.438 1 82.06 183 TYR A CA 1
ATOM 1470 C C . TYR A 1 183 ? -34.844 37.844 22.266 1 82.06 183 TYR A C 1
ATOM 1472 O O . TYR A 1 183 ? -34.812 37.125 23.266 1 82.06 183 TYR A O 1
ATOM 1480 N N . PRO A 1 184 ? -35.844 38.5 21.859 1 72.62 184 PRO A N 1
ATOM 1481 C CA . PRO A 1 184 ? -37.062 38.375 22.641 1 72.62 184 PRO A CA 1
ATOM 1482 C C . PRO A 1 184 ? -37.719 37 22.453 1 72.62 184 PRO A C 1
ATOM 1484 O O . PRO A 1 184 ? -38.375 36.5 23.375 1 72.62 184 PRO A O 1
ATOM 1487 N N . SER A 1 185 ? -37.719 36.438 21.203 1 71.12 185 SER A N 1
ATOM 1488 C CA . SER A 1 185 ? -38.438 35.188 20.938 1 71.12 185 SER A CA 1
ATOM 1489 C C . SER A 1 185 ? -37.469 34.062 20.656 1 71.12 185 SER A C 1
ATOM 1491 O O . SER A 1 185 ? -36.25 34.281 20.547 1 71.12 185 SER A O 1
ATOM 1493 N N . SER A 1 186 ? -38.062 32.812 20.781 1 63.03 186 SER A N 1
ATOM 1494 C CA . SER A 1 186 ? -37.312 31.578 20.531 1 63.03 186 SER A CA 1
ATOM 1495 C C . SER A 1 186 ? -36.812 31.5 19.078 1 63.03 186 SER A C 1
ATOM 1497 O O . SER A 1 186 ? -37.281 32.25 18.219 1 63.03 186 SER A O 1
ATOM 1499 N N . ILE A 1 187 ? -35.656 30.922 18.812 1 59.94 187 ILE A N 1
ATOM 1500 C CA . ILE A 1 187 ? -34.906 30.797 17.562 1 59.94 187 ILE A CA 1
ATOM 1501 C C . ILE A 1 187 ? -35.906 30.562 16.406 1 59.94 187 ILE A C 1
ATOM 1503 O O . ILE A 1 187 ? -35.656 30.984 15.281 1 59.94 187 ILE A O 1
ATOM 1507 N N . GLY A 1 188 ? -37 29.812 16.562 1 55.5 188 GLY A N 1
ATOM 1508 C CA . GLY A 1 188 ? -37.906 29.531 15.469 1 55.5 188 GLY A CA 1
ATOM 1509 C C . GLY A 1 188 ? -38.469 30.797 14.82 1 55.5 188 GLY A C 1
ATOM 1510 O O . GLY A 1 188 ? -38.938 30.75 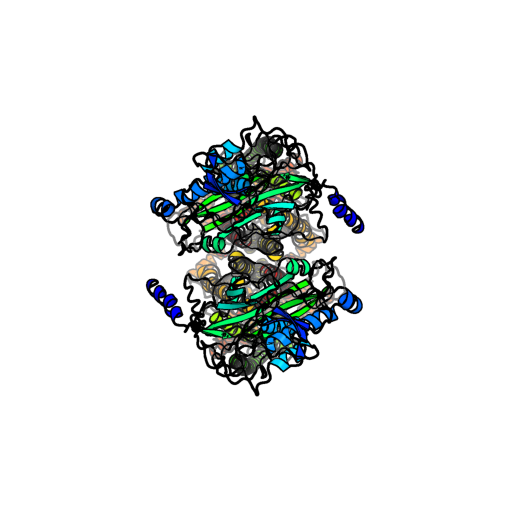13.688 1 55.5 188 GLY A O 1
ATOM 1511 N N . GLN A 1 189 ? -38.531 31.812 15.594 1 50.38 189 GLN A N 1
ATOM 1512 C CA . GLN A 1 189 ? -39.188 33 15.078 1 50.38 189 GLN A CA 1
ATOM 1513 C C . GLN A 1 189 ? -38.156 34 14.531 1 50.38 189 GLN A C 1
ATOM 1515 O O . GLN A 1 189 ? -38.25 35.188 14.805 1 50.38 189 GLN A O 1
ATOM 1520 N N . VAL A 1 190 ? -37 33.625 14.398 1 51.31 190 VAL A N 1
ATOM 1521 C CA . VAL A 1 190 ? -36.094 34.594 13.758 1 51.31 190 VAL A CA 1
ATOM 1522 C C . VAL A 1 190 ? -36.812 35.219 12.539 1 51.31 190 VAL A C 1
ATOM 1524 O O . VAL A 1 190 ? -37.281 34.5 11.664 1 51.31 190 VAL A O 1
ATOM 1527 N N . ASP A 1 191 ? -37.219 36.406 12.555 1 50.69 191 ASP A N 1
ATOM 1528 C CA . ASP A 1 191 ? -38 37.281 11.672 1 50.69 191 ASP A CA 1
ATOM 1529 C C . ASP A 1 191 ? -37.562 37.125 10.219 1 50.69 191 ASP A C 1
ATOM 1531 O O . ASP A 1 191 ? -36.406 36.75 9.945 1 50.69 191 ASP A O 1
ATOM 1535 N N . ASP A 1 192 ? -38.469 37.031 9.32 1 52.25 192 ASP A N 1
ATOM 1536 C CA . ASP A 1 192 ? -38.344 37.156 7.875 1 52.25 192 ASP A CA 1
ATOM 1537 C C . ASP A 1 192 ? -37.219 38.125 7.508 1 52.25 192 ASP A C 1
ATOM 1539 O O . ASP A 1 192 ? -36.594 37.969 6.461 1 52.25 192 ASP A O 1
ATOM 1543 N N . ASN A 1 193 ? -37 39.062 8.422 1 51.28 193 ASN A N 1
ATOM 1544 C CA . ASN A 1 193 ? -36.031 40.125 8.148 1 51.28 193 ASN A CA 1
ATOM 1545 C C . ASN A 1 193 ? -34.594 39.625 8.297 1 51.28 193 ASN A C 1
ATOM 1547 O O . ASN A 1 193 ? -33.656 40.25 7.82 1 51.28 193 ASN A O 1
ATOM 1551 N N . ASP A 1 194 ? -34.469 38.469 8.945 1 59.12 194 ASP A N 1
ATOM 1552 C CA . ASP A 1 194 ? -33.125 37.938 9.141 1 59.12 194 ASP A CA 1
ATOM 1553 C C . ASP A 1 194 ? -32.719 37.062 7.965 1 59.12 194 ASP A C 1
ATOM 1555 O O . ASP A 1 194 ? -31.625 36.5 7.957 1 59.12 194 ASP A O 1
ATOM 1559 N N . LEU A 1 195 ? -33.5 37.25 7.02 1 66.12 195 LEU A N 1
ATOM 1560 C CA . LEU A 1 195 ? -33.25 36.406 5.867 1 66.12 195 LEU A CA 1
ATOM 1561 C C . LEU A 1 195 ? -32.094 36.938 5.027 1 66.12 195 LEU A C 1
ATOM 1563 O O . LEU A 1 195 ? -31.969 38.156 4.863 1 66.12 195 LEU A O 1
ATOM 1567 N N . ILE A 1 196 ? -31.188 36.094 4.785 1 79.06 196 ILE A N 1
ATOM 1568 C CA . ILE A 1 196 ? -30.031 36.406 3.938 1 79.06 196 ILE A CA 1
ATOM 1569 C C . ILE A 1 196 ? -30.469 36.438 2.475 1 79.06 196 ILE A C 1
ATOM 1571 O O . ILE A 1 196 ? -31.141 35.531 1.997 1 79.06 196 ILE A O 1
ATOM 1575 N N . SER A 1 197 ? -30.203 37.531 1.844 1 78 197 SER A N 1
ATOM 1576 C CA . SER A 1 197 ? -30.641 37.75 0.465 1 78 197 SER A CA 1
ATOM 1577 C C . SER A 1 197 ? -29.562 37.312 -0.522 1 78 197 SER A C 1
ATOM 1579 O O . SER A 1 197 ? -29.844 37.094 -1.701 1 78 197 SER A O 1
ATOM 1581 N N . THR A 1 198 ? -28.328 37.156 -0.053 1 82.12 198 THR A N 1
ATOM 1582 C CA . THR A 1 198 ? -27.219 36.812 -0.953 1 82.12 198 THR A CA 1
ATOM 1583 C C . THR A 1 198 ? -27.359 35.406 -1.477 1 82.12 198 THR A C 1
ATOM 1585 O O . THR A 1 198 ? -27.734 34.5 -0.733 1 82.12 198 THR A O 1
ATOM 1588 N N . THR A 1 199 ? -27.172 35.312 -2.744 1 83.81 199 THR A N 1
ATOM 1589 C CA . THR A 1 199 ? -27.125 34 -3.369 1 83.81 199 THR A CA 1
ATOM 1590 C C . THR A 1 199 ? -25.688 33.5 -3.48 1 83.81 199 THR A C 1
ATOM 1592 O O . THR A 1 199 ? -24.781 34.281 -3.824 1 83.81 199 THR A O 1
ATOM 1595 N N . PHE A 1 200 ? -25.578 32.281 -3.064 1 84.69 200 PHE A N 1
ATOM 1596 C CA . PHE A 1 200 ? -24.219 31.781 -3.004 1 84.69 200 PHE A CA 1
ATOM 1597 C C . PHE A 1 200 ? -23.969 30.766 -4.121 1 84.69 200 PHE A C 1
ATOM 1599 O O . PHE A 1 200 ? -24.891 30.047 -4.531 1 84.69 200 PHE A O 1
ATOM 1606 N N . GLU A 1 201 ? -22.766 30.984 -4.656 1 81.12 201 GLU A N 1
ATOM 1607 C CA . GLU A 1 201 ? -22.297 30.016 -5.648 1 81.12 201 GLU A CA 1
ATOM 1608 C C . GLU A 1 201 ? -21.219 29.125 -5.07 1 81.12 201 GLU A C 1
ATOM 1610 O O . GLU A 1 201 ? -20.781 29.312 -3.938 1 81.12 201 GLU A O 1
ATOM 1615 N N . TYR A 1 202 ? -20.875 28.297 -5.969 1 78.69 202 TYR A N 1
ATOM 1616 C CA . TYR A 1 202 ? -19.859 27.312 -5.598 1 78.69 202 TYR A CA 1
ATOM 1617 C C . TYR A 1 202 ? -18.531 28 -5.281 1 78.69 202 TYR A C 1
ATOM 1619 O O . TYR A 1 202 ? -18.125 28.922 -5.984 1 78.69 202 TYR A O 1
ATOM 1627 N N . LYS A 1 203 ? -17.828 27.688 -4.125 1 79.94 203 LYS A N 1
ATOM 1628 C CA . LYS A 1 203 ? -16.516 28.141 -3.693 1 79.94 203 LYS A CA 1
ATOM 1629 C C . LYS A 1 203 ? -16.578 29.562 -3.131 1 79.94 203 LYS A C 1
ATOM 1631 O O . LYS A 1 203 ? -15.555 30.188 -2.863 1 79.94 203 LYS A O 1
ATOM 1636 N N . ASP A 1 204 ? -17.812 29.984 -2.953 1 86.94 204 ASP A N 1
ATOM 1637 C CA . ASP A 1 204 ? -17.938 31.297 -2.33 1 86.94 204 ASP A CA 1
ATOM 1638 C C . ASP A 1 204 ? -17.484 31.266 -0.875 1 86.94 204 ASP A C 1
ATOM 1640 O O . ASP A 1 204 ? -17.625 30.234 -0.198 1 86.94 204 ASP A O 1
ATOM 1644 N N . VAL A 1 205 ? -16.891 32.375 -0.495 1 89 205 VAL A N 1
ATOM 1645 C CA . VAL A 1 205 ? -16.375 32.5 0.867 1 89 205 VAL A CA 1
ATOM 1646 C C . VAL A 1 205 ? -17.312 33.375 1.701 1 89 205 VAL A C 1
ATOM 1648 O O . VAL A 1 205 ? -17.688 34.469 1.276 1 89 205 VAL A O 1
ATOM 1651 N N . LEU A 1 206 ? -17.672 32.781 2.807 1 90.75 206 LEU A N 1
ATOM 1652 C CA . LEU A 1 206 ? -18.516 33.531 3.74 1 90.75 206 LEU A CA 1
ATOM 1653 C C . LEU A 1 206 ? -17.656 34.5 4.559 1 90.75 206 LEU A C 1
ATOM 1655 O O . LEU A 1 206 ? -16.562 34.156 4.992 1 90.75 206 LEU A O 1
ATOM 1659 N N . THR A 1 207 ? -18.203 35.688 4.648 1 89.44 207 THR A N 1
ATOM 1660 C CA . THR A 1 207 ? -17.469 36.719 5.398 1 89.44 207 THR A CA 1
ATOM 1661 C C . THR A 1 207 ? -18.219 37.094 6.668 1 89.44 207 THR A C 1
ATOM 1663 O O . THR A 1 207 ? -19.375 37.5 6.609 1 89.44 207 THR A O 1
ATOM 1666 N N . PHE A 1 208 ? -17.578 36.875 7.715 1 92 208 PHE A N 1
ATOM 1667 C CA . PHE A 1 208 ? -18.094 37.281 9.023 1 92 208 PHE A CA 1
ATOM 1668 C C . PHE A 1 208 ? -17.297 38.438 9.594 1 92 208 PHE A C 1
ATOM 1670 O O . PHE A 1 208 ? -16.078 38.5 9.438 1 92 208 PHE A O 1
ATOM 1677 N N . ILE A 1 209 ? -18.031 39.312 10.188 1 90 209 ILE A N 1
ATOM 1678 C CA . ILE A 1 209 ? -17.422 40.469 10.828 1 90 209 ILE A CA 1
ATOM 1679 C C . ILE A 1 209 ? -17.766 40.469 12.32 1 90 209 ILE A C 1
ATOM 1681 O O . ILE A 1 209 ? -18.906 40.219 12.703 1 90 209 ILE A O 1
ATOM 1685 N N . LEU A 1 210 ? -16.781 40.688 13.094 1 91.38 210 LEU A N 1
ATOM 1686 C CA . LEU A 1 210 ? -16.953 40.688 14.539 1 91.38 210 LEU A CA 1
ATOM 1687 C C . LEU A 1 210 ? -16.844 42.094 15.086 1 91.38 210 LEU A C 1
ATOM 1689 O O . LEU A 1 210 ? -15.883 42.812 14.789 1 91.38 210 LEU A O 1
ATOM 1693 N N . ALA A 1 211 ? -17.859 42.5 15.781 1 88.94 211 ALA A N 1
ATOM 1694 C CA . ALA A 1 211 ? -17.75 43.688 16.609 1 88.94 211 ALA A CA 1
ATOM 1695 C C . ALA A 1 211 ? -17.078 43.375 17.938 1 88.94 211 ALA A C 1
ATOM 1697 O O . ALA A 1 211 ? -17.453 42.406 18.609 1 88.94 211 ALA A O 1
ATOM 1698 N N . ARG A 1 212 ? -16.109 44.125 18.234 1 90.06 212 ARG A N 1
ATOM 1699 C CA . ARG A 1 212 ? -15.336 43.844 19.438 1 90.06 212 ARG A CA 1
ATOM 1700 C C . ARG A 1 212 ? -15.562 44.938 20.5 1 90.06 212 ARG A C 1
ATOM 1702 O O . ARG A 1 212 ? -15.641 46.125 20.188 1 90.06 212 ARG A O 1
ATOM 1709 N N . TYR A 1 213 ? -15.75 44.469 21.781 1 87.44 213 TYR A N 1
ATOM 1710 C CA . TYR A 1 213 ? -15.875 45.344 22.938 1 87.44 213 TYR A CA 1
ATOM 1711 C C . TYR A 1 213 ? -14.891 44.938 24.031 1 87.44 213 TYR A C 1
ATOM 1713 O O . TYR A 1 213 ? -14.672 43.75 24.266 1 87.44 213 TYR A O 1
ATOM 1721 N N . ASP A 1 214 ? -14.266 45.875 24.594 1 84.75 214 ASP A N 1
ATOM 1722 C CA . ASP A 1 214 ? -13.344 45.562 25.688 1 84.75 214 ASP A CA 1
ATOM 1723 C C . ASP A 1 214 ? -14.094 45.375 27 1 84.75 214 ASP A C 1
ATOM 1725 O O . ASP A 1 214 ? -15.32 45.562 27.047 1 84.75 214 ASP A O 1
ATOM 1729 N N . GLU A 1 215 ? -13.461 45.125 27.984 1 80.75 215 GLU A N 1
ATOM 1730 C CA . GLU A 1 215 ? -14.055 44.875 29.297 1 80.75 215 GLU A CA 1
ATOM 1731 C C . GLU A 1 215 ? -14.734 46.125 29.844 1 80.75 215 GLU A C 1
ATOM 1733 O O . GLU A 1 215 ? -15.711 46 30.594 1 80.75 215 GLU A O 1
ATOM 1738 N N . ASP A 1 216 ? -14.273 47.281 29.375 1 75.12 216 ASP A N 1
ATOM 1739 C CA . ASP A 1 216 ? -14.805 48.562 29.891 1 75.12 216 ASP A CA 1
ATOM 1740 C C . ASP A 1 216 ? -15.922 49.094 28.984 1 75.12 216 ASP A C 1
ATOM 1742 O O . ASP A 1 216 ? -16.422 50.188 29.188 1 75.12 216 ASP A O 1
ATOM 1746 N N . GLY A 1 217 ? -16.297 48.312 28 1 81.81 217 GLY A N 1
ATOM 1747 C CA . GLY A 1 217 ? -17.453 48.656 27.188 1 81.81 217 GLY A CA 1
ATOM 1748 C C . GLY A 1 217 ? -17.078 49.5 25.984 1 81.81 217 GLY A C 1
ATOM 1749 O O . GLY A 1 217 ? -17.953 50 25.266 1 81.81 217 GLY A O 1
ATOM 1750 N N . ASN A 1 218 ? -15.742 49.688 25.75 1 78.19 218 ASN A N 1
ATOM 1751 C CA . ASN A 1 218 ? -15.32 50.469 24.578 1 78.19 218 ASN A CA 1
ATOM 1752 C C . ASN A 1 218 ? -15.422 49.625 23.297 1 78.19 218 ASN A C 1
ATOM 1754 O O . ASN A 1 218 ? -15.062 48.469 23.281 1 78.19 218 ASN A O 1
ATOM 1758 N N . PHE A 1 219 ? -15.992 50.312 22.312 1 82.75 219 PHE A N 1
ATOM 1759 C CA . PHE A 1 219 ? -16.047 49.688 21 1 82.75 219 PHE A CA 1
ATOM 1760 C C . PHE A 1 219 ? -14.664 49.688 20.344 1 82.75 219 PHE A C 1
ATOM 1762 O O . PHE A 1 219 ? -14.117 50.781 20.062 1 82.75 219 PHE A O 1
ATOM 1769 N N . MET A 1 220 ? -14.102 48.562 20.125 1 79.06 220 MET A N 1
ATOM 1770 C CA . MET A 1 220 ? -12.75 48.406 19.594 1 79.06 220 MET A CA 1
ATOM 1771 C C . MET A 1 220 ? -12.789 48.281 18.078 1 79.06 220 MET A C 1
ATOM 1773 O O . MET A 1 220 ? -11.758 48 17.453 1 79.06 220 MET A O 1
ATOM 1777 N N . GLY A 1 221 ? -13.961 48.406 17.438 1 78.88 221 GLY A N 1
ATOM 1778 C CA . GLY A 1 221 ? -14.062 48.375 15.984 1 78.88 221 GLY A CA 1
ATOM 1779 C C . GLY A 1 221 ? -14.477 47 15.461 1 78.88 221 GLY A C 1
ATOM 1780 O O . GLY A 1 221 ? -14.742 46.094 16.234 1 78.88 221 GLY A O 1
ATOM 1781 N N . TYR A 1 222 ? -14.648 47 14.133 1 82.75 222 TYR A N 1
ATOM 1782 C CA . TYR A 1 222 ? -15.023 45.781 13.422 1 82.75 222 TYR A CA 1
ATOM 1783 C C . TYR A 1 222 ? -13.789 45.031 12.922 1 82.75 222 TYR A C 1
ATOM 1785 O O . TYR A 1 222 ? -12.812 45.656 12.5 1 82.75 222 TYR A O 1
ATOM 1793 N N . LYS A 1 223 ? -13.836 43.75 13.172 1 81.69 223 LYS A N 1
ATOM 1794 C CA . LYS A 1 223 ? -12.758 42.906 12.664 1 81.69 223 LYS A CA 1
ATOM 1795 C C . LYS A 1 223 ? -13.312 41.75 11.852 1 81.69 223 LYS A C 1
ATOM 1797 O O . LYS A 1 223 ? -14.305 41.125 12.25 1 81.69 223 LYS A O 1
ATOM 1802 N N . LYS A 1 224 ? -12.672 41.5 10.672 1 83.25 224 LYS A N 1
ATOM 1803 C CA . LYS A 1 224 ? -13.055 40.344 9.875 1 83.25 224 LYS A CA 1
ATOM 1804 C C . LYS A 1 224 ? -12.633 39.031 10.555 1 83.25 224 LYS A C 1
ATOM 1806 O O . LYS A 1 224 ? -11.516 38.938 11.07 1 83.25 224 LYS A O 1
ATOM 1811 N N . MET A 1 225 ? -13.602 38.156 10.609 1 84.75 225 MET A N 1
ATOM 1812 C CA . MET A 1 225 ? -13.328 36.844 11.203 1 84.75 225 MET A CA 1
ATOM 1813 C C . MET A 1 225 ? -12.57 35.969 10.227 1 84.75 225 MET A C 1
ATOM 1815 O O . MET A 1 225 ? -13.102 35.594 9.18 1 84.75 225 MET A O 1
ATOM 1819 N N . THR A 1 226 ? -11.312 35.75 10.305 1 75.5 226 THR A N 1
ATOM 1820 C CA . THR A 1 226 ? -10.531 34.844 9.445 1 75.5 226 THR A CA 1
ATOM 1821 C C . THR A 1 226 ? -9.969 33.688 10.25 1 75.5 226 THR A C 1
ATOM 1823 O O . THR A 1 226 ? -10.555 32.594 10.281 1 75.5 226 THR A O 1
ATOM 1826 N N . ASP A 1 227 ? -8.969 33.906 11.078 1 71.81 227 ASP A N 1
ATOM 1827 C CA . ASP A 1 227 ? -8.336 32.812 11.852 1 71.81 227 ASP A CA 1
ATOM 1828 C C . ASP A 1 227 ? -8.523 33.062 13.352 1 71.81 227 ASP A C 1
ATOM 1830 O O . ASP A 1 227 ? -7.805 32.469 14.164 1 71.81 227 ASP A O 1
ATOM 1834 N N . ASN A 1 228 ? -9.469 33.75 13.734 1 68.62 228 ASN A N 1
ATOM 1835 C CA . ASN A 1 228 ? -9.602 34.188 15.117 1 68.62 228 ASN A CA 1
ATOM 1836 C C . ASN A 1 228 ? -10.008 33 16.031 1 68.62 228 ASN A C 1
ATOM 1838 O O . ASN A 1 228 ? -9.602 32.969 17.188 1 68.62 228 ASN A O 1
ATOM 1842 N N . PHE A 1 229 ? -10.766 32.094 15.461 1 75.75 229 PHE A N 1
ATOM 1843 C CA . PHE A 1 229 ? -11.242 31.078 16.375 1 75.75 229 PHE A CA 1
ATOM 1844 C C . PHE A 1 229 ? -10.586 29.734 16.062 1 75.75 229 PHE A C 1
ATOM 1846 O O . PHE A 1 229 ? -10.938 28.719 16.672 1 75.75 229 PHE A O 1
ATOM 1853 N N . VAL A 1 230 ? -9.664 29.797 15.242 1 77.88 230 VAL A N 1
ATOM 1854 C CA . VAL A 1 230 ? -8.961 28.562 14.93 1 77.88 230 VAL A CA 1
ATOM 1855 C C . VAL A 1 230 ? -7.691 28.469 15.773 1 77.88 230 VAL A C 1
ATOM 1857 O O . VAL A 1 230 ? -6.582 28.516 15.234 1 77.88 230 VAL A O 1
ATOM 1860 N N . TYR A 1 231 ? -7.871 28.141 17.047 1 76.12 231 TYR A N 1
ATOM 1861 C CA . TYR A 1 231 ? -6.777 28.141 18 1 76.12 231 TYR A CA 1
ATOM 1862 C C . TYR A 1 231 ? -5.934 26.875 17.875 1 76.12 231 TYR A C 1
ATOM 1864 O O . TYR A 1 231 ? -4.801 26.828 18.359 1 76.12 231 TYR A O 1
ATOM 1872 N N . CYS A 1 232 ? -6.543 25.891 17.359 1 75 232 CYS A N 1
ATOM 1873 C CA . CYS A 1 232 ? -5.82 24.625 17.281 1 75 232 CYS A CA 1
ATOM 1874 C C . CYS A 1 232 ? -4.773 24.656 16.172 1 75 232 CYS A C 1
ATOM 1876 O O . CYS A 1 232 ? -3.955 23.75 16.047 1 75 232 CYS A O 1
ATOM 1878 N N . GLY A 1 233 ? -4.613 25.672 15.57 1 68.5 233 GLY A N 1
ATOM 1879 C CA . GLY A 1 233 ? -3.592 25.812 14.547 1 68.5 233 GLY A CA 1
ATOM 1880 C C . GLY A 1 233 ? -3.855 24.969 13.305 1 68.5 233 GLY A C 1
ATOM 1881 O O . GLY A 1 233 ? -4.883 24.297 13.219 1 68.5 233 GLY A O 1
ATOM 1882 N N . GLY A 1 234 ? -3.223 25.109 12.242 1 69.44 234 GLY A N 1
ATOM 1883 C CA . GLY A 1 234 ? -3.285 24.422 10.953 1 69.44 234 GLY A CA 1
ATOM 1884 C C . GLY A 1 234 ? -2.609 25.203 9.836 1 69.44 234 GLY A C 1
ATOM 1885 O O . GLY A 1 234 ? -2.209 26.344 10.023 1 69.44 234 GLY A O 1
ATOM 1886 N N . ASN A 1 235 ? -2.332 24.422 8.875 1 67.38 235 ASN A N 1
ATOM 1887 C CA . ASN A 1 235 ? -1.751 25.109 7.727 1 67.38 235 ASN A CA 1
ATOM 1888 C C . ASN A 1 235 ? -2.682 26.203 7.191 1 67.38 235 ASN A C 1
ATOM 1890 O O . ASN A 1 235 ? -3.904 26.062 7.258 1 67.38 235 ASN A O 1
ATOM 1894 N N . ASN A 1 236 ? -2.076 27.25 6.855 1 61.19 236 ASN A N 1
ATOM 1895 C CA . ASN A 1 236 ? -2.809 28.422 6.402 1 61.19 236 ASN A CA 1
ATOM 1896 C C . ASN A 1 236 ? -3.859 28.062 5.355 1 61.19 236 ASN A C 1
ATOM 1898 O O . ASN A 1 236 ? -4.926 28.688 5.301 1 61.19 236 ASN A O 1
ATOM 1902 N N . ASN A 1 237 ? -3.555 27.062 4.613 1 64.69 237 ASN A N 1
ATOM 1903 C CA . ASN A 1 237 ? -4.52 26.703 3.58 1 64.69 237 ASN A CA 1
ATOM 1904 C C . ASN A 1 237 ? -5.723 25.969 4.168 1 64.69 237 ASN A C 1
ATOM 1906 O O . ASN A 1 237 ? -6.797 25.953 3.57 1 64.69 237 ASN A O 1
ATOM 1910 N N . VAL A 1 238 ? -5.527 25.516 5.391 1 72.19 238 VAL A N 1
ATOM 1911 C CA . VAL A 1 238 ? -6.578 24.719 6.008 1 72.19 238 VAL A CA 1
ATOM 1912 C C . VAL A 1 238 ? -7.414 25.594 6.941 1 72.19 238 VAL A C 1
ATOM 1914 O O . VAL A 1 238 ? -8.625 25.391 7.066 1 72.19 238 VAL A O 1
ATOM 1917 N N . THR A 1 239 ? -6.801 26.609 7.367 1 72 239 THR A N 1
ATOM 1918 C CA . THR A 1 239 ? -7.457 27.344 8.438 1 72 239 THR A CA 1
ATOM 1919 C C . THR A 1 239 ? -8.57 28.234 7.883 1 72 239 THR A C 1
ATOM 1921 O O . THR A 1 239 ? -9.477 28.641 8.617 1 72 239 THR A O 1
ATOM 1924 N N . GLN A 1 240 ? -8.609 28.375 6.578 1 77.69 240 GLN A N 1
ATOM 1925 C CA . GLN A 1 240 ? -9.648 29.266 6.059 1 77.69 240 GLN A CA 1
ATOM 1926 C C . GLN A 1 240 ? -10.703 28.484 5.289 1 77.69 240 GLN A C 1
ATOM 1928 O O . GLN A 1 240 ? -11.672 29.062 4.793 1 77.69 240 GLN A O 1
ATOM 1933 N N . ILE A 1 241 ? -10.656 27.25 5.395 1 87.06 241 ILE A N 1
ATOM 1934 C CA . ILE A 1 241 ? -11.547 26.438 4.578 1 87.06 241 ILE A CA 1
ATOM 1935 C C . ILE A 1 241 ? -12.93 26.391 5.215 1 87.06 241 ILE A C 1
ATOM 1937 O O . ILE A 1 241 ? -13.93 26.141 4.535 1 87.06 241 ILE A O 1
ATOM 1941 N N . TRP A 1 242 ? -13.008 26.672 6.484 1 88.44 242 TRP A N 1
ATOM 1942 C CA . TRP A 1 242 ? -14.289 26.609 7.18 1 88.44 242 TRP A CA 1
ATOM 1943 C C . TRP A 1 242 ? -15.25 27.656 6.637 1 88.44 242 TRP A C 1
ATOM 1945 O O . TRP A 1 242 ? -16.469 27.531 6.797 1 88.44 242 TRP A O 1
ATOM 1955 N N . ARG A 1 243 ? -14.719 28.688 5.914 1 89.44 243 ARG A N 1
ATOM 1956 C CA . ARG A 1 243 ? -15.539 29.781 5.41 1 89.44 243 ARG A CA 1
ATOM 1957 C C . ARG A 1 243 ? -16.094 29.469 4.023 1 89.44 243 ARG A C 1
ATOM 1959 O O . ARG A 1 243 ? -16.984 30.156 3.525 1 89.44 243 ARG A O 1
ATOM 1966 N N . VAL A 1 244 ? -15.516 28.516 3.443 1 89.56 244 VAL A N 1
ATOM 1967 C CA . VAL A 1 244 ? -15.977 28.156 2.107 1 89.56 244 VAL A CA 1
ATOM 1968 C C . VAL A 1 244 ? -17.297 27.406 2.205 1 89.56 244 VAL A C 1
ATOM 1970 O O . VAL A 1 244 ? -17.406 26.438 2.961 1 89.56 244 VAL A O 1
ATOM 1973 N N . ILE A 1 245 ? -18.172 27.875 1.458 1 90.31 245 ILE A N 1
ATOM 1974 C CA . ILE A 1 245 ? -19.531 27.328 1.56 1 90.31 245 ILE A CA 1
ATOM 1975 C C . ILE A 1 245 ? -19.516 25.828 1.249 1 90.31 245 ILE A C 1
ATOM 1977 O O . ILE A 1 245 ? -18.875 25.406 0.284 1 90.31 245 ILE A O 1
ATOM 1981 N N . GLY A 1 246 ? -20.094 25.047 2.139 1 90.12 246 GLY A N 1
ATOM 1982 C CA . GLY A 1 246 ? -20.234 23.609 1.937 1 90.12 246 GLY A CA 1
ATOM 1983 C C . GLY A 1 246 ? -19.125 22.797 2.586 1 90.12 246 GLY A C 1
ATOM 1984 O O . GLY A 1 246 ? -19.172 21.562 2.605 1 90.12 246 GLY A O 1
ATOM 1985 N N . SER A 1 247 ? -18.094 23.406 3.09 1 91.12 247 SER A N 1
ATOM 1986 C CA . SER A 1 247 ? -16.969 22.719 3.709 1 91.12 247 SER A CA 1
ATOM 1987 C C . SER A 1 247 ? -17.188 22.531 5.207 1 91.12 247 SER A C 1
ATOM 1989 O O . SER A 1 247 ? -17.266 23.5 5.953 1 91.12 247 SER A O 1
ATOM 1991 N N . ASN A 1 248 ? -17.375 21.297 5.547 1 92.12 248 ASN A N 1
ATOM 1992 C CA . ASN A 1 248 ? -17.438 21.016 6.977 1 92.12 248 ASN A CA 1
ATOM 1993 C C . ASN A 1 248 ? -16.047 20.969 7.605 1 92.12 248 ASN A C 1
ATOM 1995 O O . ASN A 1 248 ? -15.125 20.391 7.027 1 92.12 248 ASN A O 1
ATOM 1999 N N . TYR A 1 249 ? -15.914 21.672 8.664 1 90 249 TYR A N 1
ATOM 2000 C CA . TYR A 1 249 ? -14.617 21.781 9.328 1 90 249 TYR A CA 1
ATOM 2001 C C . TYR A 1 249 ? -14.734 21.453 10.812 1 90 249 TYR A C 1
ATOM 2003 O O . TYR A 1 249 ? -15.711 21.828 11.461 1 90 249 TYR A O 1
ATOM 2011 N N . GLU A 1 250 ? -13.891 20.609 11.281 1 89.19 250 GLU A N 1
ATOM 2012 C CA . GLU A 1 250 ? -13.82 20.281 12.703 1 89.19 250 GLU A CA 1
ATOM 2013 C C . GLU A 1 250 ? -12.375 20.297 13.195 1 89.19 250 GLU A C 1
ATOM 2015 O O . GLU A 1 250 ? -11.508 19.656 12.609 1 89.19 250 GLU A O 1
ATOM 2020 N N . SER A 1 251 ? -12.062 21.125 14.164 1 87.25 251 SER A N 1
ATOM 2021 C CA . SER A 1 251 ? -10.75 21.188 14.789 1 87.25 251 SER A CA 1
ATOM 2022 C C . SER A 1 251 ? -10.844 21.016 16.297 1 87.25 251 SER A C 1
ATOM 2024 O O . SER A 1 251 ? -11.586 21.734 16.969 1 87.25 251 SER A O 1
ATOM 2026 N N . LYS A 1 252 ? -10.141 20 16.812 1 86.12 252 LYS A N 1
ATOM 2027 C CA . LYS A 1 252 ? -10.109 19.703 18.25 1 86.12 252 LYS A CA 1
ATOM 2028 C C . LYS A 1 252 ? -8.68 19.734 18.781 1 86.12 252 LYS A C 1
ATOM 2030 O O . LYS A 1 252 ? -7.754 19.266 18.125 1 86.12 252 LYS A O 1
ATOM 2035 N N . CYS A 1 253 ? -8.484 20.453 19.844 1 84.94 253 CYS A N 1
ATOM 2036 C CA . CYS A 1 253 ? -7.168 20.469 20.469 1 84.94 253 CYS A CA 1
ATOM 2037 C C . CYS A 1 253 ? -7.289 20.766 21.969 1 84.94 253 CYS A C 1
ATOM 2039 O O . CYS A 1 253 ? -8.391 20.922 22.484 1 84.94 253 CYS A O 1
ATOM 2041 N N . SER A 1 254 ? -6.199 20.672 22.656 1 85.75 254 SER A N 1
ATOM 2042 C CA . SER A 1 254 ? -6.113 21.047 24.062 1 85.75 254 SER A CA 1
ATOM 2043 C C . SER A 1 254 ? -5.297 22.312 24.25 1 85.75 254 SER A C 1
ATOM 2045 O O . SER A 1 254 ? -4.191 22.438 23.719 1 85.75 254 SER A O 1
ATOM 2047 N N . LEU A 1 255 ? -5.918 23.281 24.844 1 83.12 255 LEU A N 1
ATOM 2048 C CA . LEU A 1 255 ? -5.273 24.578 25.031 1 83.12 255 LEU A CA 1
ATOM 2049 C C . LEU A 1 255 ? -5.055 24.875 26.5 1 83.12 255 LEU A C 1
ATOM 2051 O O . LEU A 1 255 ? -5.816 24.406 27.359 1 83.12 255 LEU A O 1
ATOM 2055 N N . ASN A 1 256 ? -3.982 25.562 26.719 1 83.56 256 ASN A N 1
ATOM 2056 C CA . ASN A 1 256 ? -3.773 26.125 28.031 1 83.56 256 ASN A CA 1
ATOM 2057 C C . ASN A 1 256 ? -4.57 27.406 28.234 1 83.56 256 ASN A C 1
ATOM 2059 O O . ASN A 1 256 ? -4.121 28.484 27.828 1 83.56 256 ASN A O 1
ATOM 2063 N N . ILE A 1 257 ? -5.598 27.359 28.938 1 85.88 257 ILE A N 1
ATOM 2064 C CA . ILE A 1 257 ? -6.562 28.453 29.062 1 85.88 257 ILE A CA 1
ATOM 2065 C C . ILE A 1 257 ? -5.98 29.562 29.938 1 85.88 257 ILE A C 1
ATOM 2067 O O . ILE A 1 257 ? -6.234 30.734 29.688 1 85.88 257 ILE A O 1
ATOM 2071 N N . THR A 1 258 ? -5.207 29.219 30.859 1 80.19 258 THR A N 1
ATOM 2072 C CA . THR A 1 258 ? -4.625 30.234 31.734 1 80.19 258 THR A CA 1
ATOM 2073 C C . THR A 1 258 ? -3.646 31.109 30.953 1 80.19 258 THR A C 1
ATOM 2075 O O . THR A 1 258 ? -3.643 32.344 31.125 1 80.19 258 THR A O 1
ATOM 2078 N N . GLU A 1 259 ? -2.953 30.469 30.125 1 75.38 259 GLU A N 1
ATOM 2079 C CA . GLU A 1 259 ? -2.01 31.234 29.312 1 75.38 259 GLU A CA 1
ATOM 2080 C C . GLU A 1 259 ? -2.736 32.062 28.25 1 75.38 259 GLU A C 1
ATOM 2082 O O . GLU A 1 259 ? -2.33 33.188 27.953 1 75.38 259 GLU A O 1
ATOM 2087 N N . MET A 1 260 ? -3.75 31.547 27.781 1 78.69 260 MET A N 1
ATOM 2088 C CA . MET A 1 260 ? -4.527 32.25 26.766 1 78.69 260 MET A CA 1
ATOM 2089 C C . MET A 1 260 ? -5.223 33.469 27.375 1 78.69 260 MET A C 1
ATOM 2091 O O . MET A 1 260 ? -5.301 34.531 26.734 1 78.69 260 MET A O 1
ATOM 2095 N N . ASN A 1 261 ? -5.672 33.281 28.5 1 76.31 261 ASN A N 1
ATOM 2096 C CA . ASN A 1 261 ? -6.355 34.375 29.188 1 76.31 261 ASN A CA 1
ATOM 2097 C C . ASN A 1 261 ? -5.398 35.5 29.5 1 76.31 261 ASN A C 1
ATOM 2099 O O . ASN A 1 261 ? -5.793 36.688 29.469 1 76.31 261 ASN A O 1
ATOM 2103 N N . TYR A 1 262 ? -4.199 35.062 29.688 1 65.12 262 TYR A N 1
ATOM 2104 C CA . TYR A 1 262 ? -3.209 36.062 30.031 1 65.12 262 TYR A CA 1
ATOM 2105 C C . TYR A 1 262 ? -2.785 36.844 28.781 1 65.12 262 TYR A C 1
ATOM 2107 O O . TYR A 1 262 ? -2.529 38.062 28.875 1 65.12 262 TYR A O 1
ATOM 2115 N N . GLN A 1 263 ? -2.818 36.156 27.656 1 60.28 263 GLN A N 1
ATOM 2116 C CA . GLN A 1 263 ? -2.309 36.781 26.422 1 60.28 263 GLN A CA 1
ATOM 2117 C C . GLN A 1 263 ? -3.41 37.531 25.688 1 60.28 263 GLN A C 1
ATOM 2119 O O . GLN A 1 263 ? -3.131 38.469 24.938 1 60.28 263 GLN A O 1
ATOM 2124 N N . ASP A 1 264 ? -4.602 37.125 25.891 1 61.72 264 ASP A N 1
ATOM 2125 C CA . ASP A 1 264 ? -5.695 37.625 25.078 1 61.72 264 ASP A CA 1
ATOM 2126 C C . ASP A 1 264 ? -6.273 38.906 25.688 1 61.72 264 ASP A C 1
ATOM 2128 O O . ASP A 1 264 ? -6.223 39.094 26.906 1 61.72 264 ASP A O 1
ATOM 2132 N N . ASN A 1 265 ? -6.531 39.844 24.719 1 61.94 265 ASN A N 1
ATOM 2133 C CA . ASN A 1 265 ? -7.336 40.969 25.141 1 61.94 265 ASN A CA 1
ATOM 2134 C C . ASN A 1 265 ? -8.797 40.594 25.344 1 61.94 265 ASN A C 1
ATOM 2136 O O . ASN A 1 265 ? -9.367 39.844 24.531 1 61.94 265 ASN A O 1
ATOM 2140 N N . HIS A 1 266 ? -9.336 40.188 26.562 1 76.69 266 HIS A N 1
ATOM 2141 C CA . HIS A 1 266 ? -10.68 39.812 26.969 1 76.69 266 HIS A CA 1
ATOM 2142 C C . HIS A 1 266 ? -11.734 40.625 26.203 1 76.69 266 HIS A C 1
ATOM 2144 O O . HIS A 1 266 ? -12.523 41.344 26.797 1 76.69 266 HIS A O 1
ATOM 2150 N N . TYR A 1 267 ? -11.797 40.375 24.922 1 84.81 267 TYR A N 1
ATOM 2151 C CA . TYR A 1 267 ? -12.797 41.062 24.109 1 84.81 267 TYR A CA 1
ATOM 2152 C C . TYR A 1 267 ? -14.117 40.312 24.094 1 84.81 267 TYR A C 1
ATOM 2154 O O . TYR A 1 267 ? -14.125 39.062 24.188 1 84.81 267 TYR A O 1
ATOM 2162 N N . MET A 1 268 ? -15.172 41.062 24.109 1 91.06 268 MET A N 1
ATOM 2163 C CA . MET A 1 268 ? -16.5 40.531 23.797 1 91.06 268 MET A CA 1
ATOM 2164 C C . MET A 1 268 ? -16.812 40.688 22.312 1 91.06 268 MET A C 1
ATOM 2166 O O . MET A 1 268 ? -16.484 41.719 21.719 1 91.06 268 MET A O 1
ATOM 2170 N N . TYR A 1 269 ? -17.438 39.688 21.812 1 92.75 269 TYR A N 1
ATOM 2171 C CA . TYR A 1 269 ? -17.656 39.688 20.375 1 92.75 269 TYR A CA 1
ATOM 2172 C C . TYR A 1 269 ? -19.156 39.625 20.047 1 92.75 269 TYR A C 1
ATOM 2174 O O . TYR A 1 269 ? -19.922 38.969 20.734 1 92.75 269 TYR A O 1
ATOM 2182 N N . GLU A 1 270 ? -19.547 40.375 19.016 1 93.25 270 GLU A N 1
ATOM 2183 C CA . GLU A 1 270 ? -20.859 40.25 18.359 1 93.25 270 GLU A CA 1
ATOM 2184 C C . GLU A 1 270 ? -20.703 39.969 16.875 1 93.25 270 GLU A C 1
ATOM 2186 O O . GLU A 1 270 ? -20.203 40.812 16.125 1 93.25 270 GLU A O 1
ATOM 2191 N N . PRO A 1 271 ? -21.156 38.844 16.484 1 93.38 271 PRO A N 1
ATOM 2192 C CA . PRO A 1 271 ? -20.938 38.438 15.094 1 93.38 271 PRO A CA 1
ATOM 2193 C C . PRO A 1 271 ? -22 39.031 14.148 1 93.38 271 PRO A C 1
ATOM 2195 O O . PRO A 1 271 ? -23.172 39.125 14.516 1 93.38 271 PRO A O 1
ATOM 2198 N N . PHE A 1 272 ? -21.469 39.5 13 1 90.38 272 PHE A N 1
ATOM 2199 C CA . PHE A 1 272 ? -22.297 39.938 11.891 1 90.38 272 PHE A CA 1
ATOM 2200 C C . PHE A 1 272 ? -21.953 39.188 10.609 1 90.38 272 PHE A C 1
ATOM 2202 O O . PHE A 1 272 ? -20.812 38.75 10.438 1 90.38 272 PHE A O 1
ATOM 2209 N N . PHE A 1 273 ? -22.938 39 9.82 1 91.25 273 PHE A N 1
ATOM 2210 C CA . PHE A 1 273 ? -22.75 38.406 8.5 1 91.25 273 PHE A CA 1
ATOM 2211 C C . PHE A 1 273 ? -22.875 39.469 7.41 1 91.25 273 PHE A C 1
ATOM 2213 O O . PHE A 1 273 ? -23.797 40.281 7.441 1 91.25 273 PHE A O 1
ATOM 2220 N N . LEU A 1 274 ? -21.891 39.406 6.496 1 88.19 274 LEU A N 1
ATOM 2221 C CA . LEU A 1 274 ? -21.922 40.375 5.406 1 88.19 274 LEU A CA 1
ATOM 2222 C C . LEU A 1 274 ? -22.828 39.906 4.273 1 88.19 274 LEU A C 1
ATOM 2224 O O . LEU A 1 274 ? -22.453 39 3.52 1 88.19 274 LEU A O 1
ATOM 2228 N N . ASP A 1 275 ? -24.031 40.469 4.223 1 85.75 275 ASP A N 1
ATOM 2229 C CA . ASP A 1 275 ? -25.016 40.156 3.186 1 85.75 275 ASP A CA 1
ATOM 2230 C C . ASP A 1 275 ? -25.062 41.25 2.131 1 85.75 275 ASP A C 1
ATOM 2232 O O . ASP A 1 275 ? -25.766 42.25 2.295 1 85.75 275 ASP A O 1
ATOM 2236 N N . ASN A 1 276 ? -24.516 41.031 0.966 1 79.75 276 ASN A N 1
ATOM 2237 C CA . ASN A 1 276 ? -24.484 42.031 -0.091 1 79.75 276 ASN A CA 1
ATOM 2238 C C . ASN A 1 276 ? -24.141 43.406 0.461 1 79.75 276 ASN A C 1
ATOM 2240 O O . ASN A 1 276 ? -24.891 44.375 0.236 1 79.75 276 ASN A O 1
ATOM 2244 N N . ASN A 1 277 ? -23.219 43.594 1.316 1 75.31 277 ASN A N 1
ATOM 2245 C CA . ASN A 1 277 ? -22.672 44.844 1.871 1 75.31 277 ASN A CA 1
ATOM 2246 C C . ASN A 1 277 ? -23.5 45.344 3.062 1 75.31 277 ASN A C 1
ATOM 2248 O O . ASN A 1 277 ? -23.344 46.469 3.51 1 75.31 277 ASN A O 1
ATOM 2252 N N . VAL A 1 278 ? -24.5 44.531 3.416 1 79.56 278 VAL A N 1
ATOM 2253 C CA . VAL A 1 278 ? -25.25 44.812 4.621 1 79.56 278 VAL A CA 1
ATOM 2254 C C . VAL A 1 278 ? -24.859 43.875 5.742 1 79.56 278 VAL A C 1
ATOM 2256 O O . VAL A 1 278 ? -24.719 42.656 5.52 1 79.56 278 VAL A O 1
ATOM 2259 N N . LEU A 1 279 ? -24.625 44.438 6.879 1 85.44 279 LEU A N 1
ATOM 2260 C CA . LEU A 1 279 ? -24.281 43.625 8.039 1 85.44 279 LEU A CA 1
ATOM 2261 C C . LEU A 1 279 ? -25.547 43.094 8.734 1 85.44 279 LEU A C 1
ATOM 2263 O O . LEU A 1 279 ? -26.359 43.875 9.219 1 85.44 279 LEU A O 1
ATOM 2267 N N . ARG A 1 280 ? -25.672 41.844 8.656 1 86.06 280 ARG A N 1
ATOM 2268 C CA . ARG A 1 280 ? -26.797 41.188 9.344 1 86.06 280 ARG A CA 1
ATOM 2269 C C . ARG A 1 280 ? -26.328 40.531 10.633 1 86.06 280 ARG A C 1
ATOM 2271 O O . ARG A 1 280 ? -25.328 39.812 10.641 1 86.06 280 ARG A O 1
ATOM 2278 N N . PRO A 1 281 ? -27.016 40.781 11.75 1 87.62 281 PRO A N 1
ATOM 2279 C CA . PRO A 1 281 ? -26.625 40.125 13 1 87.62 281 PRO A CA 1
ATOM 2280 C C . PRO A 1 281 ? -26.812 38.625 12.969 1 87.62 281 PRO A C 1
ATOM 2282 O O . PRO A 1 281 ? -27.781 38.125 12.383 1 87.62 281 PRO A O 1
ATOM 2285 N N . VAL A 1 282 ? -25.922 37.938 13.555 1 91.06 282 VAL A N 1
ATOM 2286 C CA . VAL A 1 282 ? -25.953 36.469 13.625 1 91.06 282 VAL A CA 1
ATOM 2287 C C . VAL A 1 282 ? -26.312 36.031 15.047 1 91.06 282 VAL A C 1
ATOM 2289 O O . VAL A 1 282 ? -25.656 36.438 16.016 1 91.06 282 VAL A O 1
ATOM 2292 N N . PRO A 1 283 ? -27.281 35.219 15.195 1 90.06 283 PRO A N 1
ATOM 2293 C CA . PRO A 1 283 ? -27.672 34.75 16.531 1 90.06 283 PRO A CA 1
ATOM 2294 C C . PRO A 1 283 ? -26.703 33.75 17.125 1 90.06 283 PRO A C 1
ATOM 2296 O O . PRO A 1 283 ? -26.031 33.031 16.375 1 90.06 283 PRO A O 1
ATOM 2299 N N . ILE A 1 284 ? -26.672 33.688 18.422 1 92.69 284 ILE A N 1
ATOM 2300 C CA . ILE A 1 284 ? -25.828 32.781 19.172 1 92.69 284 ILE A CA 1
ATOM 2301 C C . ILE A 1 284 ? -26.688 31.984 20.156 1 92.69 284 ILE A C 1
ATOM 2303 O O . ILE A 1 284 ? -27.516 32.562 20.875 1 92.69 284 ILE A O 1
ATOM 2307 N N . MET A 1 285 ? -26.484 30.703 20.125 1 91.38 285 MET A N 1
ATOM 2308 C CA . MET A 1 285 ? -27.156 29.844 21.094 1 91.38 285 MET A CA 1
ATOM 2309 C C . MET A 1 285 ? -26.156 29.312 22.125 1 91.38 285 MET A C 1
ATOM 2311 O O . MET A 1 285 ? -25.094 28.797 21.766 1 91.38 285 MET A O 1
ATOM 2315 N N . ILE A 1 286 ? -26.422 29.516 23.359 1 90.81 286 ILE A N 1
ATOM 2316 C CA . ILE A 1 286 ? -25.578 29 24.438 1 90.81 286 ILE A CA 1
ATOM 2317 C C . ILE A 1 286 ? -26.188 27.719 25 1 90.81 286 ILE A C 1
ATOM 2319 O O . ILE A 1 286 ? -27.375 27.672 25.328 1 90.81 286 ILE A O 1
ATOM 2323 N N . THR A 1 287 ? -25.359 26.734 25.031 1 85.75 287 THR A N 1
ATOM 2324 C CA . THR A 1 287 ? -25.828 25.422 25.469 1 85.75 287 THR A CA 1
ATOM 2325 C C . THR A 1 287 ? -26.062 25.406 26.984 1 85.75 287 THR A C 1
ATOM 2327 O O . THR A 1 287 ? -25.297 26 27.734 1 85.75 287 THR A O 1
ATOM 2330 N N . GLY A 1 288 ? -27.047 24.719 27.453 1 73.56 288 GLY A N 1
ATOM 2331 C CA . GLY A 1 288 ? -27.297 24.5 28.875 1 73.56 288 GLY A CA 1
ATOM 2332 C C . GLY A 1 288 ? -28.328 25.453 29.453 1 73.56 288 GLY A C 1
ATOM 2333 O O . GLY A 1 288 ? -28.688 25.344 30.625 1 73.56 288 GLY A O 1
ATOM 2334 N N . GLN A 1 289 ? -28.703 26.406 28.578 1 72.81 289 GLN A N 1
ATOM 2335 C CA . GLN A 1 289 ? -29.672 27.344 29.094 1 72.81 289 GLN A CA 1
ATOM 2336 C C . GLN A 1 289 ? -31.094 26.828 28.922 1 72.81 289 GLN A C 1
ATOM 2338 O O . GLN A 1 289 ? -31.375 26.078 27.969 1 72.81 289 GLN A O 1
ATOM 2343 N N . SER A 1 290 ? -31.844 26.938 29.922 1 64 290 SER A N 1
ATOM 2344 C CA . SER A 1 290 ? -33.25 26.484 29.922 1 64 290 SER A CA 1
ATOM 2345 C C . SER A 1 290 ? -34.062 27.219 28.859 1 64 290 SER A C 1
ATOM 2347 O O . SER A 1 290 ? -35 26.656 28.297 1 64 290 SER A O 1
ATOM 2349 N N . THR A 1 291 ? -33.625 28.5 28.578 1 68.06 291 THR A N 1
ATOM 2350 C CA . THR A 1 291 ? -34.438 29.266 27.625 1 68.06 291 THR A CA 1
ATOM 2351 C C . THR A 1 291 ? -33.875 29.109 26.219 1 68.06 291 THR A C 1
ATOM 2353 O O . THR A 1 291 ? -32.656 29.031 26.016 1 68.06 291 THR A O 1
ATOM 2356 N N . ASN A 1 292 ? -34.594 28.547 25.344 1 74.5 292 ASN A N 1
ATOM 2357 C CA . ASN A 1 292 ? -34.188 28.391 23.938 1 74.5 292 ASN A CA 1
ATOM 2358 C C . ASN A 1 292 ? -34.156 29.734 23.234 1 74.5 292 ASN A C 1
ATOM 2360 O O . ASN A 1 292 ? -34.625 29.859 22.078 1 74.5 292 ASN A O 1
ATOM 2364 N N . ARG A 1 293 ? -33.594 30.812 23.906 1 80.31 293 ARG A N 1
ATOM 2365 C CA . ARG A 1 293 ? -33.5 32.125 23.281 1 80.31 293 ARG A CA 1
ATOM 2366 C C . ARG A 1 293 ? -32.094 32.375 22.766 1 80.31 293 ARG A C 1
ATOM 2368 O O . ARG A 1 293 ? -31.094 32.031 23.422 1 80.31 293 ARG A O 1
ATOM 2375 N N . PRO A 1 294 ? -31.969 32.938 21.531 1 88.88 294 PRO A N 1
ATOM 2376 C CA . PRO A 1 294 ? -30.656 33.281 20.984 1 88.88 294 PRO A CA 1
ATOM 2377 C C . PRO A 1 294 ? -30.094 34.562 21.578 1 88.88 294 PRO A C 1
ATOM 2379 O O . PRO A 1 294 ? -30.859 35.406 22.094 1 88.88 294 PRO A O 1
ATOM 2382 N N . TYR A 1 295 ? -28.875 34.625 21.609 1 90.81 295 TYR A N 1
ATOM 2383 C CA . TYR A 1 295 ? -28.172 35.781 22.109 1 90.81 295 TYR A CA 1
ATOM 2384 C C . TYR A 1 295 ? -27.25 36.375 21.047 1 90.81 295 TYR A C 1
ATOM 2386 O O . TYR A 1 295 ? -27.25 35.906 19.891 1 90.81 295 TYR A O 1
ATOM 2394 N N . ARG A 1 296 ? -26.484 37.406 21.391 1 90.75 296 ARG A N 1
ATOM 2395 C CA . ARG A 1 296 ? -25.672 38.062 20.359 1 90.75 296 ARG A CA 1
ATOM 2396 C C . ARG A 1 296 ? -24.219 38.156 20.797 1 90.75 296 ARG A C 1
ATOM 2398 O O . ARG A 1 296 ? -23.312 38.094 19.969 1 90.75 296 ARG A O 1
ATOM 2405 N N . ARG A 1 297 ? -24.031 38.406 22.047 1 93.06 297 ARG A N 1
ATOM 2406 C CA . ARG A 1 297 ? -22.672 38.688 22.5 1 93.06 297 ARG A CA 1
ATOM 2407 C C . ARG A 1 297 ? -22.047 37.438 23.125 1 93.06 297 ARG A C 1
ATOM 2409 O O . ARG A 1 297 ? -22.719 36.688 23.859 1 93.06 297 ARG A O 1
ATOM 2416 N N . PHE A 1 298 ? -20.828 37.125 22.656 1 93.06 298 PHE A N 1
ATOM 2417 C CA . PHE A 1 298 ? -20.109 36 23.219 1 93.06 298 PHE A CA 1
ATOM 2418 C C . PHE A 1 298 ? -18.656 36.344 23.469 1 93.06 298 PHE A C 1
ATOM 2420 O O . PHE A 1 298 ? -18.203 37.438 23.125 1 93.06 298 PHE A O 1
ATOM 2427 N N . PHE A 1 299 ? -17.969 35.531 24.172 1 91.19 299 PHE A N 1
ATOM 2428 C CA . PHE A 1 299 ? -16.547 35.719 24.484 1 91.19 299 PHE A CA 1
ATOM 2429 C C . PHE A 1 299 ? -15.812 34.375 24.453 1 91.19 299 PHE A C 1
ATOM 2431 O O . PHE A 1 299 ? -16.438 33.312 24.422 1 91.19 299 PHE A O 1
ATOM 2438 N N . ILE A 1 300 ? -14.5 34.531 24.406 1 90.62 300 ILE A N 1
ATOM 2439 C CA . ILE A 1 300 ? -13.68 33.312 24.391 1 90.62 300 ILE A CA 1
ATOM 2440 C C . ILE A 1 300 ? -13.227 32.969 25.797 1 90.62 300 ILE A C 1
ATOM 2442 O O . ILE A 1 300 ? -13.43 31.859 26.266 1 90.62 300 ILE A O 1
ATOM 2446 N N . THR A 1 301 ? -12.586 33.844 26.438 1 88.56 301 THR A N 1
ATOM 2447 C CA . THR A 1 301 ? -12.211 33.688 27.844 1 88.56 301 THR A CA 1
ATOM 2448 C C . THR A 1 301 ? -12.664 34.906 28.656 1 88.56 301 THR A C 1
ATOM 2450 O O . THR A 1 301 ? -12.656 36.031 28.156 1 88.56 301 THR A O 1
ATOM 2453 N N . ALA A 1 302 ? -13.164 34.656 29.812 1 84.19 302 ALA A N 1
ATOM 2454 C CA . ALA A 1 302 ? -13.578 35.719 30.719 1 84.19 302 ALA A CA 1
ATOM 2455 C C . ALA A 1 302 ? -13.305 35.344 32.188 1 84.19 302 ALA A C 1
ATOM 2457 O O . ALA A 1 302 ? -13.586 34.219 32.594 1 84.19 302 ALA A O 1
ATOM 2458 N N . ASP A 1 303 ? -12.555 36.219 32.781 1 76.38 303 ASP A N 1
ATOM 2459 C CA . ASP A 1 303 ? -12.281 36.031 34.219 1 76.38 303 ASP A CA 1
ATOM 2460 C C . ASP A 1 303 ? -12.992 37.062 35.062 1 76.38 303 ASP A C 1
ATOM 2462 O O . ASP A 1 303 ? -12.68 37.25 36.25 1 76.38 303 ASP A O 1
ATOM 2466 N N . TYR A 1 304 ? -13.891 37.969 34.531 1 60.56 304 TYR A N 1
ATOM 2467 C CA . TYR A 1 304 ? -14.445 39.156 35.188 1 60.56 304 TYR A CA 1
ATOM 2468 C C . TYR A 1 304 ? -14.977 38.844 36.562 1 60.56 304 TYR A C 1
ATOM 2470 O O . TYR A 1 304 ? -14.836 39.656 37.5 1 60.56 304 TYR A O 1
ATOM 2478 N N . LEU A 1 305 ? -15.805 37.812 36.625 1 59.94 305 LEU A N 1
ATOM 2479 C CA . LEU A 1 305 ? -16.734 37.781 37.719 1 59.94 305 LEU A CA 1
ATOM 2480 C C . LEU A 1 305 ? -16.422 36.594 38.656 1 59.94 305 LEU A C 1
ATOM 2482 O O . LEU A 1 305 ? -17.156 36.344 39.594 1 59.94 305 LEU A O 1
ATOM 2486 N N . LEU A 1 306 ? -15.211 36 38.219 1 60.38 306 LEU A N 1
ATOM 2487 C CA . LEU A 1 306 ? -15.07 34.75 38.969 1 60.38 306 LEU A CA 1
ATOM 2488 C C . LEU A 1 306 ? -13.781 34.75 39.781 1 60.38 306 LEU A C 1
ATOM 2490 O O . LEU A 1 306 ? -12.758 35.25 39.344 1 60.38 306 LEU A O 1
ATOM 2494 N N . ASN A 1 307 ? -14.008 34.594 41.031 1 62.41 307 ASN A N 1
ATOM 2495 C CA . ASN A 1 307 ? -12.836 34.438 41.875 1 62.41 307 ASN A CA 1
ATOM 2496 C C . ASN A 1 307 ? -12.008 33.219 41.469 1 62.41 307 ASN A C 1
ATOM 2498 O O . ASN A 1 307 ? -12.453 32.062 41.625 1 62.41 307 ASN A O 1
ATOM 2502 N N . ASN A 1 308 ? -10.922 33.344 40.938 1 73.94 308 ASN A N 1
ATOM 2503 C CA . ASN A 1 308 ? -9.93 32.312 40.594 1 73.94 308 ASN A CA 1
ATOM 2504 C C . ASN A 1 308 ? -10.461 31.344 39.531 1 73.94 308 ASN A C 1
ATOM 2506 O O . ASN A 1 308 ? -10.164 30.156 39.594 1 73.94 308 ASN A O 1
ATOM 2510 N N . LYS A 1 309 ? -11.594 31.734 38.906 1 83.31 309 LYS A N 1
ATOM 2511 C CA . LYS A 1 309 ? -12.117 30.875 37.844 1 83.31 309 LYS A CA 1
ATOM 2512 C C . LYS A 1 309 ? -12.156 31.609 36.5 1 83.31 309 LYS A C 1
ATOM 2514 O O . LYS A 1 309 ? -12.297 32.844 36.469 1 83.31 309 LYS A O 1
ATOM 2519 N N . ILE A 1 310 ? -11.898 30.891 35.5 1 86.94 310 ILE A N 1
ATOM 2520 C CA . ILE A 1 310 ? -11.961 31.406 34.125 1 86.94 310 ILE A CA 1
ATOM 2521 C C . ILE A 1 310 ? -13.039 30.672 33.344 1 86.94 310 ILE A C 1
ATOM 2523 O O . ILE A 1 310 ? -13.094 29.438 33.375 1 86.94 310 ILE A O 1
ATOM 2527 N N . ARG A 1 311 ? -13.953 31.328 32.875 1 89.06 311 ARG A N 1
ATOM 2528 C CA . ARG A 1 311 ? -14.93 30.75 31.938 1 89.06 311 ARG A CA 1
ATOM 2529 C C . ARG A 1 311 ? -14.461 30.891 30.5 1 89.06 311 ARG A C 1
ATOM 2531 O O . ARG A 1 311 ? -14.031 31.969 30.078 1 89.06 311 ARG A O 1
ATOM 2538 N N . TYR A 1 312 ? -14.445 29.812 29.875 1 90.5 312 TYR A N 1
ATOM 2539 C CA . TYR A 1 312 ? -14.008 29.875 28.484 1 90.5 312 TYR A CA 1
ATOM 2540 C C . TYR A 1 312 ? -14.953 29.094 27.578 1 90.5 312 TYR A C 1
ATOM 2542 O O . TYR A 1 312 ? -15.688 28.219 28.062 1 90.5 312 TYR A O 1
ATOM 2550 N N . ALA A 1 313 ? -15.008 29.469 26.344 1 92.62 313 ALA A N 1
ATOM 2551 C CA . ALA A 1 313 ? -15.805 28.766 25.359 1 92.62 313 ALA A CA 1
ATOM 2552 C C . ALA A 1 313 ? -15.148 27.438 24.969 1 92.62 313 ALA A C 1
ATOM 2554 O O . ALA A 1 313 ? -14.18 27.406 24.203 1 92.62 313 ALA A O 1
ATOM 2555 N N . SER A 1 314 ? -15.648 26.359 25.453 1 92.81 314 SER A N 1
ATOM 2556 C CA . SER A 1 314 ? -15.062 25.047 25.203 1 92.81 314 SER A CA 1
ATOM 2557 C C . SER A 1 314 ? -15.414 24.547 23.812 1 92.81 314 SER A C 1
ATOM 2559 O O . SER A 1 314 ? -14.656 23.766 23.219 1 92.81 314 SER A O 1
ATOM 2561 N N . SER A 1 315 ? -16.625 24.906 23.391 1 94.56 315 SER A N 1
ATOM 2562 C CA . SER A 1 315 ? -17.031 24.484 22.047 1 94.56 315 SER A CA 1
ATOM 2563 C C . SER A 1 315 ? -17.766 25.594 21.328 1 94.56 315 SER A C 1
ATOM 2565 O O . SER A 1 315 ? -18.656 26.234 21.891 1 94.56 315 SER A O 1
ATOM 2567 N N . ILE A 1 316 ? -17.375 25.859 20.141 1 94.12 316 ILE A N 1
ATOM 2568 C CA . ILE A 1 316 ? -18.031 26.812 19.25 1 94.12 316 ILE A CA 1
ATOM 2569 C C . ILE A 1 316 ? -18.422 26.125 17.953 1 94.12 316 ILE A C 1
ATOM 2571 O O . ILE A 1 316 ? -17.562 25.672 17.188 1 94.12 316 ILE A O 1
ATOM 2575 N N . LYS A 1 317 ? -19.672 26.031 17.703 1 94.25 317 LYS A N 1
ATOM 2576 C CA . LYS A 1 317 ? -20.172 25.375 16.516 1 94.25 317 LYS A CA 1
ATOM 2577 C C . LYS A 1 317 ? -20.969 26.344 15.641 1 94.25 317 LYS A C 1
ATOM 2579 O O . LYS A 1 317 ? -21.875 27.031 16.125 1 94.25 317 LYS A O 1
ATOM 2584 N N . LEU A 1 318 ? -20.562 26.5 14.445 1 94.25 318 LEU A N 1
ATOM 2585 C CA . LEU A 1 318 ? -21.266 27.297 13.469 1 94.25 318 LEU A CA 1
ATOM 2586 C C . LEU A 1 318 ? -22.094 26.422 12.523 1 94.25 318 LEU A C 1
ATOM 2588 O O . LEU A 1 318 ? -21.531 25.531 11.875 1 94.25 318 LEU A O 1
ATOM 2592 N N . THR A 1 319 ? -23.344 26.625 12.477 1 92.94 319 THR A N 1
ATOM 2593 C CA . THR A 1 319 ? -24.234 25.828 11.617 1 92.94 319 THR A CA 1
ATOM 2594 C C . THR A 1 319 ? -24.859 26.719 10.547 1 92.94 319 THR A C 1
ATOM 2596 O O . THR A 1 319 ? -25.469 27.75 10.852 1 92.94 319 THR A O 1
ATOM 2599 N N . ILE A 1 320 ? -24.656 26.359 9.383 1 91.12 320 ILE A N 1
ATOM 2600 C CA . ILE A 1 320 ? -25.25 27.047 8.242 1 91.12 320 ILE A CA 1
ATOM 2601 C C . ILE A 1 320 ? -26.25 26.125 7.555 1 91.12 320 ILE A C 1
ATOM 2603 O O . ILE A 1 320 ? -25.891 25.031 7.117 1 91.12 320 ILE A O 1
ATOM 2607 N N . THR A 1 321 ? -27.453 26.547 7.461 1 88.31 321 THR A N 1
ATOM 2608 C CA . THR A 1 321 ? -28.516 25.719 6.891 1 88.31 321 THR A CA 1
ATOM 2609 C C . THR A 1 321 ? -29.031 26.312 5.582 1 88.31 321 THR A C 1
ATOM 2611 O O . THR A 1 321 ? -29.203 27.531 5.48 1 88.31 321 THR A O 1
ATOM 2614 N N . LEU A 1 322 ? -29.094 25.469 4.664 1 85.88 322 LEU A N 1
ATOM 2615 C CA . LEU A 1 322 ? -29.672 25.875 3.389 1 85.88 322 LEU A CA 1
ATOM 2616 C C . LEU A 1 322 ? -31.188 26 3.488 1 85.88 322 LEU A C 1
ATOM 2618 O O . LEU A 1 322 ? -31.844 25.172 4.113 1 85.88 322 LEU A O 1
ATOM 2622 N N . LYS A 1 323 ? -31.719 27.109 2.893 1 81.06 323 LYS A N 1
ATOM 2623 C CA . LYS A 1 323 ? -33.156 27.344 2.896 1 81.06 323 LYS A CA 1
ATOM 2624 C C . LYS A 1 323 ? -33.875 26.25 2.1 1 81.06 323 LYS A C 1
ATOM 2626 O O . LYS A 1 323 ? -33.406 25.828 1.045 1 81.06 323 LYS A O 1
ATOM 2631 N N . ASP A 1 324 ? -35.031 25.906 2.674 1 77.69 324 ASP A N 1
ATOM 2632 C CA . ASP A 1 324 ? -35.781 24.844 2.018 1 77.69 324 ASP A CA 1
ATOM 2633 C C . ASP A 1 324 ? -36.344 25.328 0.679 1 77.69 324 ASP A C 1
ATOM 2635 O O . ASP A 1 324 ? -36.938 26.406 0.599 1 77.69 324 ASP A O 1
ATOM 2639 N N . GLY A 1 325 ? -36.219 24.719 -0.339 1 69.56 325 GLY A N 1
ATOM 2640 C CA . GLY A 1 325 ? -36.812 25.031 -1.63 1 69.56 325 GLY A CA 1
ATOM 2641 C C . GLY A 1 325 ? -35.906 25.891 -2.506 1 69.56 325 GLY A C 1
ATOM 2642 O O . GLY A 1 325 ? -36.156 26.031 -3.705 1 69.56 325 GLY A O 1
ATOM 2643 N N . SER A 1 326 ? -34.969 26.641 -1.792 1 71.75 326 SER A N 1
ATOM 2644 C CA . SER A 1 326 ? -34.031 27.422 -2.598 1 71.75 326 SER A CA 1
ATOM 2645 C C . SER A 1 326 ? -32.656 26.797 -2.59 1 71.75 326 SER A C 1
ATOM 2647 O O . SER A 1 326 ? -32.219 26.219 -1.59 1 71.75 326 SER A O 1
ATOM 2649 N N . LYS A 1 327 ? -32.031 26.797 -3.832 1 70.19 327 LYS A N 1
ATOM 2650 C CA . LYS A 1 327 ? -30.734 26.125 -3.936 1 70.19 327 LYS A CA 1
ATOM 2651 C C . LYS A 1 327 ? -29.578 27.094 -3.695 1 70.19 327 LYS A C 1
ATOM 2653 O O . LYS A 1 327 ? -28.438 26.672 -3.504 1 70.19 327 LYS A O 1
ATOM 2658 N N . ASP A 1 328 ? -29.875 28.344 -3.455 1 80.06 328 ASP A N 1
ATOM 2659 C CA . ASP A 1 328 ? -28.719 29.25 -3.428 1 80.06 328 ASP A CA 1
ATOM 2660 C C . ASP A 1 328 ? -28.844 30.234 -2.275 1 80.06 328 ASP A C 1
ATOM 2662 O O . ASP A 1 328 ? -28.078 31.219 -2.209 1 80.06 328 ASP A O 1
ATOM 2666 N N . GLU A 1 329 ? -29.875 29.953 -1.43 1 83.56 329 GLU A N 1
ATOM 2667 C CA . GLU A 1 329 ? -30.031 30.844 -0.289 1 83.56 329 GLU A CA 1
ATOM 2668 C C . GLU A 1 329 ? -29.859 30.094 1.03 1 83.56 329 GLU A C 1
ATOM 2670 O O . GLU A 1 329 ? -30.25 28.938 1.153 1 83.56 329 GLU A O 1
ATOM 2675 N N . ILE A 1 330 ? -29.312 30.797 1.989 1 85.81 330 ILE A N 1
ATOM 2676 C CA . ILE A 1 330 ? -29.047 30.172 3.281 1 85.81 330 ILE A CA 1
ATOM 2677 C C . ILE A 1 330 ? -29.875 30.859 4.363 1 85.81 330 ILE A C 1
ATOM 2679 O O . ILE A 1 330 ? -30.297 32 4.199 1 85.81 330 ILE A O 1
ATOM 2683 N N . LEU A 1 331 ? -30.188 30.141 5.367 1 84.12 331 LEU A N 1
ATOM 2684 C CA . LEU A 1 331 ? -30.75 30.703 6.582 1 84.12 331 LEU A CA 1
ATOM 2685 C C . LEU A 1 331 ? -29.672 31.438 7.391 1 84.12 331 LEU A C 1
ATOM 2687 O O . LEU A 1 331 ? -28.484 31.234 7.168 1 84.12 331 LEU A O 1
ATOM 2691 N N . PRO A 1 332 ? -30.094 32.344 8.242 1 86.25 332 PRO A N 1
ATOM 2692 C CA . PRO A 1 332 ? -29.078 33 9.055 1 86.25 332 PRO A CA 1
ATOM 2693 C C . PRO A 1 332 ? -28.203 32 9.82 1 86.25 332 PRO A C 1
ATOM 2695 O O . PRO A 1 332 ? -28.734 31.062 10.438 1 86.25 332 PRO A O 1
ATOM 2698 N N . PRO A 1 333 ? -26.906 32.188 9.617 1 91.5 333 PRO A N 1
ATOM 2699 C CA . PRO A 1 333 ? -26.016 31.297 10.352 1 91.5 333 PRO A CA 1
ATOM 2700 C C . PRO A 1 333 ? -26.234 31.328 11.859 1 91.5 333 PRO A C 1
ATOM 2702 O O . PRO A 1 333 ? -26.688 32.344 12.391 1 91.5 333 PRO A O 1
ATOM 2705 N N . LEU A 1 334 ? -25.969 30.25 12.484 1 91.06 334 LEU A N 1
ATOM 2706 C CA . LEU A 1 334 ? -26.188 30.125 13.914 1 91.06 334 LEU A CA 1
ATOM 2707 C C . LEU A 1 334 ? -24.922 29.656 14.625 1 91.06 334 LEU A C 1
ATOM 2709 O O . LEU A 1 334 ? -24.312 28.641 14.234 1 91.06 334 LEU A O 1
ATOM 2713 N N . PHE A 1 335 ? -24.531 30.438 15.617 1 93.19 335 PHE A N 1
ATOM 2714 C CA . PHE A 1 335 ? -23.422 30 16.469 1 93.19 335 PHE A CA 1
ATOM 2715 C C . PHE A 1 335 ? -23.953 29.281 17.703 1 93.19 335 PHE A C 1
ATOM 2717 O O . PHE A 1 335 ? -24.922 29.734 18.328 1 93.19 335 PHE A O 1
ATOM 2724 N N . GLU A 1 336 ? -23.406 28.156 17.953 1 93.25 336 GLU A N 1
ATOM 2725 C CA . GLU A 1 336 ? -23.656 27.453 19.203 1 93.25 336 GLU A CA 1
ATOM 2726 C C . GLU A 1 336 ? -22.406 27.375 20.062 1 93.25 336 GLU A C 1
ATOM 2728 O O . GLU A 1 336 ? -21.391 26.812 19.656 1 93.25 336 GLU A O 1
ATOM 2733 N N . ILE A 1 337 ? -22.484 27.938 21.234 1 94.31 337 ILE A N 1
ATOM 2734 C CA . ILE A 1 337 ? -21.312 28.031 22.094 1 94.31 337 ILE A CA 1
ATOM 2735 C C . ILE A 1 337 ? -21.594 27.328 23.422 1 94.31 337 ILE A C 1
ATOM 2737 O O . ILE A 1 337 ? -22.672 27.469 23.984 1 94.31 337 ILE A O 1
ATOM 2741 N N . ASN A 1 338 ? -20.672 26.531 23.875 1 94.19 338 ASN A N 1
ATOM 2742 C CA . ASN A 1 338 ? -20.672 25.906 25.188 1 94.19 338 ASN A CA 1
ATOM 2743 C C . ASN A 1 338 ? -19.562 26.453 26.078 1 94.19 338 ASN A C 1
ATOM 2745 O O . ASN A 1 338 ? -18.391 26.469 25.672 1 94.19 338 ASN A O 1
ATOM 2749 N N . TYR A 1 339 ? -19.953 26.906 27.25 1 91.69 339 TYR A N 1
ATOM 2750 C CA . TYR A 1 339 ? -18.984 27.469 28.172 1 91.69 339 TYR A CA 1
ATOM 2751 C C . TYR A 1 339 ? -18.672 26.484 29.297 1 91.69 339 TYR A C 1
ATOM 2753 O O . TYR A 1 339 ? -19.562 25.797 29.797 1 91.69 339 TYR A O 1
ATOM 2761 N N . THR A 1 340 ? -17.375 26.422 29.609 1 90.31 340 THR A N 1
ATOM 2762 C CA . THR A 1 340 ? -16.891 25.641 30.734 1 90.31 340 THR A CA 1
ATOM 2763 C C . THR A 1 340 ? -16.047 26.5 31.656 1 90.31 340 THR A C 1
ATOM 2765 O O . THR A 1 340 ? -15.383 27.438 31.219 1 90.31 340 THR A O 1
ATOM 2768 N N . THR A 1 341 ? -16.172 26.281 32.906 1 88.31 341 THR A N 1
ATOM 2769 C CA . THR A 1 341 ? -15.406 27.047 33.875 1 88.31 341 THR A CA 1
ATOM 2770 C C . THR A 1 341 ? -14.242 26.219 34.406 1 88.31 341 THR A C 1
ATOM 2772 O O . THR A 1 341 ? -14.383 25.016 34.688 1 88.31 341 THR A O 1
ATOM 2775 N N . VAL A 1 342 ? -13.055 26.812 34.375 1 88.19 342 VAL A N 1
ATOM 2776 C CA . VAL A 1 342 ? -11.844 26.156 34.875 1 88.19 342 VAL A CA 1
ATOM 2777 C C . VAL A 1 342 ? -11.203 27.016 35.969 1 88.19 342 VAL A C 1
ATOM 2779 O O . VAL A 1 342 ? -11.461 28.219 36.062 1 88.19 342 VAL A O 1
ATOM 2782 N N . LEU A 1 343 ? -10.328 26.328 36.781 1 83.44 343 LEU A N 1
ATOM 2783 C CA . LEU A 1 343 ? -9.602 27.031 37.844 1 83.44 343 LEU A CA 1
ATOM 2784 C C . LEU A 1 343 ? -8.383 27.75 37.25 1 83.44 343 LEU A C 1
ATOM 2786 O O . LEU A 1 343 ? -7.691 27.219 36.406 1 83.44 343 LEU A O 1
ATOM 2790 N N . SER A 1 344 ? -8.188 29.031 37.562 1 77.31 344 SER A N 1
ATOM 2791 C CA . SER A 1 344 ? -7.113 29.875 37.031 1 77.31 344 SER A CA 1
ATOM 2792 C C . SER A 1 344 ? -5.746 29.359 37.469 1 77.31 344 SER A C 1
ATOM 2794 O O . SER A 1 344 ? -4.73 29.672 36.844 1 77.31 344 SER A O 1
ATOM 2796 N N . THR A 1 345 ? -5.582 28.641 38.5 1 68.44 345 THR A N 1
ATOM 2797 C CA . THR A 1 345 ? -4.285 28.219 39.031 1 68.44 345 THR A CA 1
ATOM 2798 C C . THR A 1 345 ? -3.773 26.984 38.281 1 68.44 345 THR A C 1
ATOM 2800 O O . THR A 1 345 ? -2.586 26.656 38.375 1 68.44 345 THR A O 1
ATOM 2803 N N . THR A 1 346 ? -4.637 26.391 37.562 1 66.81 346 THR A N 1
ATOM 2804 C CA . THR A 1 346 ? -4.195 25.125 36.969 1 66.81 346 THR A CA 1
ATOM 2805 C C . THR A 1 346 ? -3.604 25.328 35.594 1 66.81 346 THR A C 1
ATOM 2807 O O . THR A 1 346 ? -4.16 26.062 34.781 1 66.81 346 THR A O 1
ATOM 2810 N N . THR A 1 347 ? -2.332 25.078 35.406 1 69.75 347 THR A N 1
ATOM 2811 C CA . THR A 1 347 ? -1.642 25.094 34.094 1 69.75 347 THR A CA 1
ATOM 2812 C C . THR A 1 347 ? -2.035 23.891 33.281 1 69.75 347 THR A C 1
ATOM 2814 O O . THR A 1 347 ? -1.346 23.547 32.312 1 69.75 347 THR A O 1
ATOM 2817 N N . SER A 1 348 ? -3.201 23.328 33.625 1 78.25 348 SER A N 1
ATOM 2818 C CA . SER A 1 348 ? -3.582 22.125 32.875 1 78.25 348 SER A CA 1
ATOM 2819 C C . SER A 1 348 ? -4.234 22.5 31.562 1 78.25 348 SER A C 1
ATOM 2821 O O . SER A 1 348 ? -4.73 23.625 31.391 1 78.25 348 SER A O 1
ATOM 2823 N N . THR A 1 349 ? -4.043 21.734 30.547 1 87.44 349 THR A N 1
ATOM 2824 C CA . THR A 1 349 ? -4.656 21.906 29.234 1 87.44 349 THR A CA 1
ATOM 2825 C C . THR A 1 349 ? -6.098 21.422 29.234 1 87.44 349 THR A C 1
ATOM 2827 O O . THR A 1 349 ? -6.418 20.438 29.906 1 87.44 349 THR A O 1
ATOM 2830 N N . HIS A 1 350 ? -6.992 22.188 28.703 1 89.25 350 HIS A N 1
ATOM 2831 C CA . HIS A 1 350 ? -8.406 21.844 28.594 1 89.25 350 HIS A CA 1
ATOM 2832 C C . HIS A 1 350 ? -8.828 21.75 27.125 1 89.25 350 HIS A C 1
ATOM 2834 O O . HIS A 1 350 ? -8.234 22.391 26.266 1 89.25 350 HIS A O 1
ATOM 2840 N N . PRO A 1 351 ? -9.867 20.953 26.875 1 91.62 351 PRO A N 1
ATOM 2841 C CA . PRO A 1 351 ? -10.273 20.719 25.484 1 91.62 351 PRO A CA 1
ATOM 2842 C C . PRO A 1 351 ? -10.977 21.922 24.859 1 91.62 351 PRO A C 1
ATOM 2844 O O . PRO A 1 351 ? -11.734 22.625 25.547 1 91.62 351 PRO A O 1
ATOM 2847 N N . PHE A 1 352 ? -10.758 22.219 23.641 1 91.19 352 PHE A N 1
ATOM 2848 C CA . PHE A 1 352 ? -11.383 23.234 22.797 1 91.19 352 PHE A CA 1
ATOM 2849 C C . PHE A 1 352 ? -11.75 22.656 21.438 1 91.19 352 PHE A C 1
ATOM 2851 O O . PHE A 1 352 ? -10.992 21.875 20.859 1 91.19 352 PHE A O 1
ATOM 2858 N N . GLU A 1 353 ? -13.039 22.984 21.047 1 92.12 353 GLU A N 1
ATOM 2859 C CA . GLU A 1 353 ? -13.508 22.469 19.766 1 92.12 353 GLU A CA 1
ATOM 2860 C C . GLU A 1 353 ? -14.164 23.562 18.938 1 92.12 353 GLU A C 1
ATOM 2862 O O . GLU A 1 353 ? -14.969 24.344 19.453 1 92.12 353 GLU A O 1
ATOM 2867 N N . PHE A 1 354 ? -13.711 23.734 17.75 1 91.56 354 PHE A N 1
ATOM 2868 C CA . PHE A 1 354 ? -14.352 24.609 16.766 1 91.56 354 PHE A CA 1
ATOM 2869 C C . PHE A 1 354 ? -14.82 23.812 15.555 1 91.56 354 PHE A C 1
ATOM 2871 O O . PHE A 1 354 ? -14.047 23.062 14.961 1 91.56 354 PHE A O 1
ATOM 2878 N N . SER A 1 355 ? -16.109 23.984 15.242 1 92.56 355 SER A N 1
ATOM 2879 C CA . SER A 1 355 ? -16.625 23.219 14.102 1 92.56 355 SER A CA 1
ATOM 2880 C C . SER A 1 355 ? -17.625 24.047 13.305 1 92.56 355 SER A C 1
ATOM 2882 O O . SER A 1 355 ? -18.297 24.922 13.844 1 92.56 355 SER A O 1
ATOM 2884 N N . THR A 1 356 ? -17.578 23.875 12.031 1 93.38 356 THR A N 1
ATOM 2885 C CA . THR A 1 356 ? -18.562 24.438 11.109 1 93.38 356 THR A CA 1
ATOM 2886 C C . THR A 1 356 ? -19.281 23.328 10.359 1 93.38 356 THR A C 1
ATOM 2888 O O . THR A 1 356 ? -18.656 22.406 9.844 1 93.38 356 THR A O 1
ATOM 2891 N N . THR A 1 357 ? -20.609 23.375 10.352 1 93.5 357 THR A N 1
ATOM 2892 C CA . THR A 1 357 ? -21.406 22.344 9.688 1 93.5 357 THR A CA 1
ATOM 2893 C C . THR A 1 357 ? -22.406 22.984 8.711 1 93.5 357 THR A C 1
ATOM 2895 O O . THR A 1 357 ? -23.141 23.891 9.078 1 93.5 357 THR A O 1
ATOM 2898 N N . TYR A 1 358 ? -22.281 22.609 7.516 1 92.44 358 TYR A N 1
ATOM 2899 C CA . TYR A 1 358 ? -23.25 22.969 6.488 1 92.44 358 TYR A CA 1
ATOM 2900 C C . TYR A 1 358 ? -24.312 21.891 6.328 1 92.44 358 TYR A C 1
ATOM 2902 O O . TYR A 1 358 ? -23.984 20.734 6.051 1 92.44 358 TYR A O 1
ATOM 2910 N N . THR A 1 359 ? -25.562 22.203 6.547 1 89.69 359 THR A N 1
ATOM 2911 C CA . THR A 1 359 ? -26.594 21.172 6.516 1 89.69 359 THR A CA 1
ATOM 2912 C C . THR A 1 359 ? -27.797 21.625 5.707 1 89.69 359 THR A C 1
ATOM 2914 O O . THR A 1 359 ? -27.938 22.812 5.398 1 89.69 359 THR A O 1
ATOM 2917 N N . GLU A 1 360 ? -28.562 20.688 5.266 1 89.88 360 GLU A N 1
ATOM 2918 C CA . GLU A 1 360 ? -29.844 20.859 4.582 1 89.88 360 GLU A CA 1
ATOM 2919 C C . GLU A 1 360 ? -30.828 19.781 4.996 1 89.88 360 GLU A C 1
ATOM 2921 O O . GLU A 1 360 ? -30.484 18.859 5.738 1 89.88 360 GLU A O 1
ATOM 2926 N N . THR A 1 361 ? -32.156 20.016 4.633 1 87.25 361 THR A N 1
ATOM 2927 C CA . THR A 1 361 ? -33.125 18.969 4.895 1 87.25 361 THR A CA 1
ATOM 2928 C C . THR A 1 361 ? -32.969 17.812 3.908 1 87.25 361 THR A C 1
ATOM 2930 O O . THR A 1 361 ? -33 18.031 2.693 1 87.25 361 THR A O 1
ATOM 2933 N N . PHE A 1 362 ? -32.75 16.625 4.418 1 90.31 362 PHE A N 1
ATOM 2934 C CA . PHE A 1 362 ? -32.469 15.477 3.557 1 90.31 362 PHE A CA 1
ATOM 2935 C C . PHE A 1 362 ? -33.656 14.531 3.516 1 90.31 362 PHE A C 1
ATOM 2937 O O . PHE A 1 362 ? -33.5 13.328 3.285 1 90.31 362 PHE A O 1
ATOM 2944 N N . THR A 1 363 ? -34.875 14.961 3.652 1 89.44 363 THR A N 1
ATOM 2945 C CA . THR A 1 363 ? -36.062 14.109 3.668 1 89.44 363 THR A CA 1
ATOM 2946 C C . THR A 1 363 ? -36.281 13.469 2.301 1 89.44 363 THR A C 1
ATOM 2948 O O . THR A 1 363 ? -36.656 12.289 2.213 1 89.44 363 THR A O 1
ATOM 2951 N N . LYS A 1 364 ? -36.094 14.18 1.244 1 89.19 364 LYS A N 1
ATOM 2952 C CA . LYS A 1 364 ? -36.281 13.633 -0.098 1 89.19 364 LYS A CA 1
ATOM 2953 C C . LYS A 1 364 ? -35.219 12.555 -0.382 1 89.19 364 LYS A C 1
ATOM 2955 O O . LYS A 1 364 ? -35.531 11.547 -1.032 1 89.19 364 LYS A O 1
ATOM 2960 N N . PHE A 1 365 ? -34.031 12.766 0.058 1 91.69 365 PHE A N 1
ATOM 2961 C CA . PHE A 1 365 ? -32.969 11.797 -0.126 1 91.69 365 PHE A CA 1
ATOM 2962 C C . PHE A 1 365 ? -33.312 10.484 0.572 1 91.69 365 PHE A C 1
ATOM 2964 O O . PHE A 1 365 ? -33.25 9.414 -0.04 1 91.69 365 PHE A O 1
ATOM 2971 N N . TRP A 1 366 ? -33.75 10.516 1.752 1 93.56 366 TRP A N 1
ATOM 2972 C CA . TRP A 1 366 ? -34.031 9.312 2.521 1 93.56 366 TRP A CA 1
ATOM 2973 C C . TRP A 1 366 ? -35.312 8.625 2.012 1 93.56 366 TRP A C 1
ATOM 2975 O O . TRP A 1 366 ? -35.406 7.398 2.041 1 93.56 366 TRP A O 1
ATOM 2985 N N . ARG A 1 367 ? -36.25 9.422 1.557 1 94.62 367 ARG A N 1
ATOM 2986 C CA . ARG A 1 367 ? -37.438 8.836 0.937 1 94.62 367 ARG A CA 1
ATOM 2987 C C . ARG A 1 367 ? -37.094 8.062 -0.324 1 94.62 367 ARG A C 1
ATOM 2989 O O . ARG A 1 367 ? -37.625 6.984 -0.572 1 94.62 367 ARG A O 1
ATOM 2996 N N . SER A 1 368 ? -36.156 8.562 -1.071 1 95.38 368 SER A N 1
ATOM 2997 C CA . SER A 1 368 ? -35.656 7.871 -2.266 1 95.38 368 SER A CA 1
ATOM 2998 C C . SER A 1 368 ? -34.969 6.574 -1.904 1 95.38 368 SER A C 1
ATOM 3000 O O . SER A 1 368 ? -35.094 5.566 -2.6 1 95.38 368 SER A O 1
ATOM 3002 N N . VAL A 1 369 ? -34.156 6.578 -0.854 1 94.62 369 VAL A N 1
ATOM 3003 C CA . VAL A 1 369 ? -33.469 5.375 -0.408 1 94.62 369 VAL A CA 1
ATOM 3004 C C . VAL A 1 369 ? -34.5 4.301 -0.029 1 94.62 369 VAL A C 1
ATOM 3006 O O . VAL A 1 369 ? -34.344 3.139 -0.414 1 94.62 369 VAL A O 1
ATOM 3009 N N . ILE A 1 370 ? -35.562 4.707 0.66 1 95 370 ILE A N 1
ATOM 3010 C CA . ILE A 1 370 ? -36.594 3.768 1.12 1 95 370 ILE A CA 1
ATOM 3011 C C . ILE A 1 370 ? -37.344 3.209 -0.077 1 95 370 ILE A C 1
ATOM 3013 O O . ILE A 1 370 ? -37.594 2.002 -0.163 1 95 370 ILE A O 1
ATOM 3017 N N . ILE A 1 371 ? -37.656 4.016 -1.037 1 96.62 371 ILE A N 1
ATOM 3018 C CA . ILE A 1 371 ? -38.438 3.596 -2.207 1 96.62 371 ILE A CA 1
ATOM 3019 C C . ILE A 1 371 ? -37.594 2.639 -3.053 1 96.62 371 ILE A C 1
ATOM 3021 O O . ILE A 1 371 ? -38.062 1.568 -3.441 1 96.62 371 ILE A O 1
ATOM 3025 N N . VAL A 1 372 ? -36.375 2.969 -3.291 1 96.06 372 VAL A N 1
ATOM 3026 C CA . VAL A 1 372 ? -35.5 2.137 -4.117 1 96.06 372 VAL A CA 1
ATOM 3027 C C . VAL A 1 372 ? -35.25 0.808 -3.412 1 96.06 372 VAL A C 1
ATOM 3029 O O . VAL A 1 372 ? -35.25 -0.249 -4.047 1 96.06 372 VAL A O 1
ATOM 3032 N N . SER A 1 373 ? -35 0.856 -2.109 1 95.56 373 SER A N 1
ATOM 3033 C CA . SER A 1 373 ? -34.781 -0.372 -1.352 1 95.56 373 SER A CA 1
ATOM 3034 C C . SER A 1 373 ? -36.031 -1.268 -1.38 1 95.56 373 SER A C 1
ATOM 3036 O O . SER A 1 373 ? -35.906 -2.488 -1.506 1 95.56 373 SER A O 1
ATOM 3038 N N . ALA A 1 374 ? -37.219 -0.673 -1.386 1 95.88 374 ALA A N 1
ATOM 3039 C CA . ALA A 1 374 ? -38.438 -1.442 -1.39 1 95.88 374 ALA A CA 1
ATOM 3040 C C . ALA A 1 374 ? -38.719 -2.053 -2.764 1 95.88 374 ALA A C 1
ATOM 3042 O O . ALA A 1 374 ? -39.062 -3.229 -2.871 1 95.88 374 ALA A O 1
ATOM 3043 N N . VAL A 1 375 ? -38.5 -1.346 -3.752 1 96.94 375 VAL A N 1
ATOM 3044 C CA . VAL A 1 375 ? -38.75 -1.817 -5.109 1 96.94 375 VAL A CA 1
ATOM 3045 C C . VAL A 1 375 ? -37.75 -2.9 -5.48 1 96.94 375 VAL A C 1
ATOM 3047 O O . VAL A 1 375 ? -38.125 -3.982 -5.938 1 96.94 375 VAL A O 1
ATOM 3050 N N . PHE A 1 376 ? -36.5 -2.656 -5.207 1 95.62 376 PHE A N 1
ATOM 3051 C CA . PHE A 1 376 ? -35.469 -3.623 -5.582 1 95.62 376 PHE A CA 1
ATOM 3052 C C . PHE A 1 376 ? -35.469 -4.805 -4.621 1 95.62 376 PHE A C 1
ATOM 3054 O O . PHE A 1 376 ? -35.062 -5.91 -4.992 1 95.62 376 PHE A O 1
ATOM 3061 N N . GLY A 1 377 ? -35.938 -4.504 -3.432 1 95.12 377 GLY A N 1
ATOM 3062 C CA . GLY A 1 377 ? -36.125 -5.621 -2.518 1 95.12 377 GLY A CA 1
ATOM 3063 C C . GLY A 1 377 ? -37.188 -6.594 -2.982 1 95.12 377 GLY A C 1
ATOM 3064 O O . GLY A 1 377 ? -37 -7.812 -2.916 1 95.12 377 GLY A O 1
ATOM 3065 N N . ALA A 1 378 ? -38.25 -6.09 -3.553 1 95.94 378 ALA A N 1
ATOM 3066 C CA . ALA A 1 378 ? -39.312 -6.934 -4.078 1 95.94 378 ALA A CA 1
ATOM 3067 C C . ALA A 1 378 ? -38.875 -7.676 -5.332 1 95.94 378 ALA A C 1
ATOM 3069 O O . ALA A 1 378 ? -39.188 -8.859 -5.504 1 95.94 378 ALA A O 1
ATOM 3070 N N . LEU A 1 379 ? -38.125 -7.012 -6.086 1 95.44 379 LEU A N 1
ATOM 3071 C CA . LEU A 1 379 ? -37.625 -7.641 -7.293 1 95.44 379 LEU A CA 1
ATOM 3072 C C . LEU A 1 379 ? -36.594 -8.719 -6.953 1 95.44 379 LEU A C 1
ATOM 3074 O O . LEU A 1 379 ? -36.562 -9.766 -7.598 1 95.44 379 LEU A O 1
ATOM 3078 N N . ALA A 1 380 ? -35.812 -8.445 -6 1 95.06 380 ALA A N 1
ATOM 3079 C CA . ALA A 1 380 ? -34.812 -9.43 -5.562 1 95.06 380 ALA A CA 1
ATOM 3080 C C . ALA A 1 380 ? -35.469 -10.656 -4.965 1 95.06 380 ALA A C 1
ATOM 3082 O O . ALA A 1 380 ? -35 -11.781 -5.148 1 95.06 380 ALA A O 1
ATOM 3083 N N . PHE A 1 381 ? -36.594 -10.406 -4.332 1 93.88 381 PHE A N 1
ATOM 3084 C CA . PHE A 1 381 ? -37.344 -11.523 -3.77 1 93.88 381 PHE A CA 1
ATOM 3085 C C . PHE A 1 381 ? -37.938 -12.383 -4.875 1 93.88 381 PHE A C 1
ATOM 3087 O O . PHE A 1 381 ? -37.906 -13.609 -4.797 1 93.88 381 PHE A O 1
ATOM 3094 N N . ALA A 1 382 ? -38.406 -11.812 -5.867 1 94.75 382 ALA A N 1
ATOM 3095 C CA . ALA A 1 382 ? -38.906 -12.555 -7.016 1 94.75 382 ALA A CA 1
ATOM 3096 C C . ALA A 1 382 ? -37.781 -13.328 -7.707 1 94.75 382 ALA A C 1
ATOM 3098 O O . ALA A 1 382 ? -37.969 -14.484 -8.094 1 94.75 382 ALA A O 1
ATOM 3099 N N . TYR A 1 383 ? -36.688 -12.688 -7.797 1 92.94 383 TYR A N 1
ATOM 3100 C CA . TYR A 1 383 ? -35.531 -13.344 -8.414 1 92.94 383 TYR A CA 1
ATOM 3101 C C . TYR A 1 383 ? -35.062 -14.508 -7.559 1 92.94 383 TYR A C 1
ATOM 3103 O O . TYR A 1 383 ? -34.656 -15.547 -8.094 1 92.94 383 TYR A O 1
ATOM 3111 N N . PHE A 1 384 ? -35.188 -14.312 -6.281 1 92.25 384 PHE A N 1
ATOM 3112 C CA . PHE A 1 384 ? -34.812 -15.383 -5.367 1 92.25 384 PHE A CA 1
ATOM 3113 C C . PHE A 1 384 ? -35.75 -16.578 -5.523 1 92.25 384 PHE A C 1
ATOM 3115 O O . PHE A 1 384 ? -35.312 -17.734 -5.543 1 92.25 384 PHE A O 1
ATOM 3122 N N . LEU A 1 385 ? -37 -16.375 -5.664 1 92.75 385 LEU A N 1
ATOM 3123 C CA . LEU A 1 385 ? -37.938 -17.469 -5.852 1 92.75 385 LEU A CA 1
ATOM 3124 C C . LEU A 1 385 ? -37.688 -18.203 -7.16 1 92.75 385 LEU A C 1
ATOM 3126 O O . LEU A 1 385 ? -37.75 -19.422 -7.219 1 92.75 385 LEU A O 1
ATOM 3130 N N . PHE A 1 386 ? -37.281 -17.438 -8.07 1 90.81 386 PHE A N 1
ATOM 3131 C CA . PHE A 1 386 ? -36.969 -18.031 -9.359 1 90.81 386 PHE A CA 1
ATOM 3132 C C . PHE A 1 386 ? -35.688 -18.875 -9.258 1 90.81 386 PHE A C 1
ATOM 3134 O O . PHE A 1 386 ? -35.656 -20 -9.758 1 90.81 386 PHE A O 1
ATOM 3141 N N . LYS A 1 387 ? -34.719 -18.391 -8.617 1 88.88 387 LYS A N 1
ATOM 3142 C CA . LYS A 1 387 ? -33.469 -19.094 -8.461 1 88.88 387 LYS A CA 1
ATOM 3143 C C . LYS A 1 387 ? -33.625 -20.328 -7.578 1 88.88 387 LYS A C 1
ATOM 3145 O O . LYS A 1 387 ? -32.969 -21.344 -7.797 1 88.88 387 LYS A O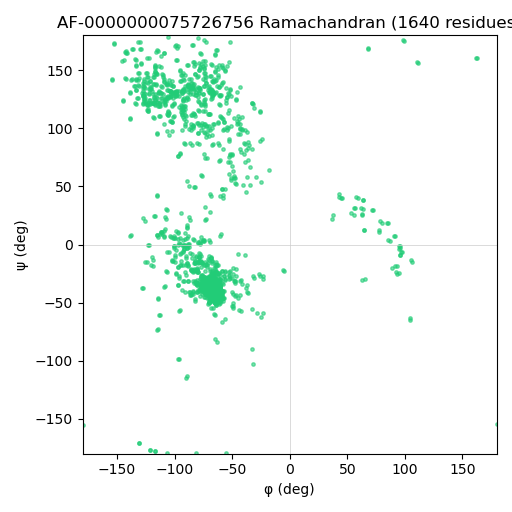 1
ATOM 3150 N N . ALA A 1 388 ? -34.406 -20.172 -6.57 1 88.56 388 ALA A N 1
ATOM 3151 C CA . ALA A 1 388 ? -34.719 -21.328 -5.715 1 88.56 388 ALA A CA 1
ATOM 3152 C C . ALA A 1 388 ? -35.406 -22.438 -6.5 1 88.56 388 ALA A C 1
ATOM 3154 O O . ALA A 1 388 ? -35.094 -23.609 -6.312 1 88.56 388 ALA A O 1
ATOM 3155 N N . PHE A 1 389 ? -36.25 -22.016 -7.434 1 87.56 389 PHE A N 1
ATOM 3156 C CA . PHE A 1 389 ? -36.938 -22.969 -8.281 1 87.56 389 PHE A CA 1
ATOM 3157 C C . PHE A 1 389 ? -35.969 -23.688 -9.195 1 87.56 389 PHE A C 1
ATOM 3159 O O . PHE A 1 389 ? -36.031 -24.922 -9.32 1 87.56 389 PHE A O 1
ATOM 3166 N N . THR A 1 390 ? -35.094 -22.953 -9.766 1 84.25 390 THR A N 1
ATOM 3167 C CA . THR A 1 390 ? -34.125 -23.562 -10.664 1 84.25 390 THR A CA 1
ATOM 3168 C C . THR A 1 390 ? -33.125 -24.422 -9.891 1 84.25 390 THR A C 1
ATOM 3170 O O . THR A 1 390 ? -32.656 -25.438 -10.391 1 84.25 390 THR A O 1
ATOM 3173 N N . TYR A 1 391 ? -32.844 -23.969 -8.711 1 86.06 391 TYR A N 1
ATOM 3174 C CA . TYR A 1 391 ? -31.906 -24.719 -7.883 1 86.06 391 TYR A CA 1
ATOM 3175 C C . TYR A 1 391 ? -32.469 -26.062 -7.488 1 86.06 391 TYR A C 1
ATOM 3177 O O . TYR A 1 391 ? -31.75 -27.078 -7.469 1 86.06 391 TYR A O 1
ATOM 3185 N N . VAL A 1 392 ? -33.719 -26.109 -7.211 1 84.94 392 VAL A N 1
ATOM 3186 C CA . VAL A 1 392 ? -34.375 -27.359 -6.832 1 84.94 392 VAL A CA 1
ATOM 3187 C C . VAL A 1 392 ? -34.469 -28.281 -8.047 1 84.94 392 VAL A C 1
ATOM 3189 O O . VAL A 1 392 ? -34.375 -29.5 -7.914 1 84.94 392 VAL A O 1
ATOM 3192 N N . GLN A 1 393 ? -34.531 -27.734 -9.141 1 81.25 393 GLN A N 1
ATOM 3193 C CA . GLN A 1 393 ? -34.594 -28.547 -10.359 1 81.25 393 GLN A CA 1
ATOM 3194 C C . GLN A 1 393 ? -33.25 -29.203 -10.641 1 81.25 393 GLN A C 1
ATOM 3196 O O . GLN A 1 393 ? -33.188 -30.344 -11.117 1 81.25 393 GLN A O 1
ATOM 3201 N N . HIS A 1 394 ? -32.219 -28.5 -10.328 1 78.94 394 HIS A N 1
ATOM 3202 C CA . HIS A 1 394 ? -30.875 -29 -10.625 1 78.94 394 HIS A CA 1
ATOM 3203 C C . HIS A 1 394 ? -30.375 -29.938 -9.531 1 78.94 394 HIS A C 1
ATOM 3205 O O . HIS A 1 394 ? -29.688 -30.922 -9.82 1 78.94 394 HIS A O 1
ATOM 3211 N N . PHE A 1 395 ? -30.812 -29.703 -8.25 1 76.12 395 PHE A N 1
ATOM 3212 C CA . PHE A 1 395 ? -30.172 -30.406 -7.145 1 76.12 395 PHE A CA 1
ATOM 3213 C C . PHE A 1 395 ? -31.172 -31.25 -6.375 1 76.12 395 PHE A C 1
ATOM 3215 O O . PHE A 1 395 ? -30.797 -32.094 -5.578 1 76.12 395 PHE A O 1
ATOM 3222 N N . GLY A 1 396 ? -32.562 -31 -6.516 1 65.5 396 GLY A N 1
ATOM 3223 C CA . GLY A 1 396 ? -33.562 -31.562 -5.625 1 65.5 396 GLY A CA 1
ATOM 3224 C C . GLY A 1 396 ? -34.25 -32.812 -6.191 1 65.5 396 GLY A C 1
ATOM 3225 O O . GLY A 1 396 ? -35.344 -33.156 -5.758 1 65.5 396 GLY A O 1
ATOM 3226 N N . GLU A 1 397 ? -33.719 -33.375 -7.266 1 64.31 397 GLU A N 1
ATOM 3227 C CA . GLU A 1 397 ? -34.531 -34.469 -7.836 1 64.31 397 GLU A CA 1
ATOM 3228 C C . GLU A 1 397 ? -34.688 -35.594 -6.824 1 64.31 397 GLU A C 1
ATOM 3230 O O . GLU A 1 397 ? -35.75 -36.219 -6.785 1 64.31 397 GLU A O 1
ATOM 3235 N N . ASP A 1 398 ? -33.625 -35.875 -5.969 1 61.91 398 ASP A N 1
ATOM 3236 C CA . ASP A 1 398 ? -33.781 -36.969 -5.02 1 61.91 398 ASP A CA 1
ATOM 3237 C C . ASP A 1 398 ? -34.375 -36.5 -3.711 1 61.91 398 ASP A C 1
ATOM 3239 O O . ASP A 1 398 ? -34.344 -37.188 -2.705 1 61.91 398 ASP A O 1
ATOM 3243 N N . GLY A 1 399 ? -34.938 -35.312 -3.729 1 68.62 399 GLY A N 1
ATOM 3244 C CA . GLY A 1 399 ? -35.469 -34.75 -2.496 1 68.62 399 GLY A CA 1
ATOM 3245 C C . GLY A 1 399 ? -34.688 -33.562 -1.987 1 68.62 399 GLY A C 1
ATOM 3246 O O . GLY A 1 399 ? -33.562 -33.312 -2.441 1 68.62 399 GLY A O 1
ATOM 3247 N N . ILE A 1 400 ? -35.344 -32.781 -1.234 1 77.12 400 ILE A N 1
ATOM 3248 C CA . ILE A 1 400 ? -34.75 -31.594 -0.643 1 77.12 400 ILE A CA 1
ATOM 3249 C C . ILE A 1 400 ? -33.906 -31.984 0.578 1 77.12 400 ILE A C 1
ATOM 3251 O O . ILE A 1 400 ? -34.438 -32.156 1.677 1 77.12 400 ILE A O 1
ATOM 3255 N N . ASP A 1 401 ? -32.625 -32.344 0.389 1 81.06 401 ASP A N 1
ATOM 3256 C CA . ASP A 1 401 ? -31.688 -32.719 1.444 1 81.06 401 ASP A CA 1
ATOM 3257 C C . ASP A 1 401 ? -31.047 -31.469 2.064 1 81.06 401 ASP A C 1
ATOM 3259 O O . ASP A 1 401 ? -31.344 -30.344 1.656 1 81.06 401 ASP A O 1
ATOM 3263 N N . GLY A 1 402 ? -30.312 -31.688 3.146 1 80.38 402 GLY A N 1
ATOM 3264 C CA . GLY A 1 402 ? -29.609 -30.609 3.844 1 80.38 402 GLY A CA 1
ATOM 3265 C C . GLY A 1 402 ? -28.672 -29.828 2.947 1 80.38 402 GLY A C 1
ATOM 3266 O O . GLY A 1 402 ? -28.547 -28.609 3.076 1 80.38 402 GLY A O 1
ATOM 3267 N N . ASN A 1 403 ? -28.141 -30.484 1.953 1 81.5 403 ASN A N 1
ATOM 3268 C CA . ASN A 1 403 ? -27.219 -29.812 1.042 1 81.5 403 ASN A CA 1
ATOM 3269 C C . ASN A 1 403 ? -27.953 -28.859 0.103 1 81.5 403 ASN A C 1
ATOM 3271 O O . ASN A 1 403 ? -27.438 -27.797 -0.24 1 81.5 403 ASN A O 1
ATOM 3275 N N . VAL A 1 404 ? -29.141 -29.25 -0.25 1 87.31 404 VAL A N 1
ATOM 3276 C CA . VAL A 1 404 ? -29.938 -28.406 -1.119 1 87.31 404 VAL A CA 1
ATOM 3277 C C . VAL A 1 404 ? -30.406 -27.172 -0.343 1 87.31 404 VAL A C 1
ATOM 3279 O O . VAL A 1 404 ? -30.375 -26.047 -0.862 1 87.31 404 VAL A O 1
ATOM 3282 N N . ILE A 1 405 ? -30.734 -27.422 0.904 1 88.19 405 ILE A N 1
ATOM 3283 C CA . ILE A 1 405 ? -31.172 -26.312 1.741 1 88.19 405 ILE A CA 1
ATOM 3284 C C . ILE A 1 405 ? -30.016 -25.344 1.954 1 88.19 405 ILE A C 1
ATOM 3286 O O . ILE A 1 405 ? -30.203 -24.125 1.903 1 88.19 405 ILE A O 1
ATOM 3290 N N . LEU A 1 406 ? -28.875 -25.859 2.205 1 88.12 406 LEU A N 1
ATOM 3291 C CA . LEU A 1 406 ? -27.688 -25.031 2.375 1 88.12 406 LEU A CA 1
ATOM 3292 C C . LEU A 1 406 ? -27.406 -24.234 1.106 1 88.12 406 LEU A C 1
ATOM 3294 O O . LEU A 1 406 ? -27 -23.062 1.176 1 88.12 406 LEU A O 1
ATOM 3298 N N . GLY A 1 407 ? -27.609 -24.828 0.033 1 89.19 407 GLY A N 1
ATOM 3299 C CA . GLY A 1 407 ? -27.422 -24.141 -1.229 1 89.19 407 GLY A CA 1
ATOM 3300 C C . GLY A 1 407 ? -28.406 -23.016 -1.458 1 89.19 407 GLY A C 1
ATOM 3301 O O . GLY A 1 407 ? -28.031 -21.922 -1.9 1 89.19 407 GLY A O 1
ATOM 3302 N N . ILE A 1 408 ? -29.641 -23.281 -1.134 1 91.62 408 ILE A N 1
ATOM 3303 C CA . ILE A 1 408 ? -30.672 -22.266 -1.275 1 91.62 408 ILE A CA 1
ATOM 3304 C C . ILE A 1 408 ? -30.422 -21.125 -0.292 1 91.62 408 ILE A C 1
ATOM 3306 O O . ILE A 1 408 ? -30.562 -19.953 -0.638 1 91.62 408 ILE A O 1
ATOM 3310 N N . PHE A 1 409 ? -29.984 -21.5 0.852 1 91.62 409 PHE A N 1
ATOM 3311 C CA . PHE A 1 409 ? -29.625 -20.5 1.851 1 91.62 409 PHE A CA 1
ATOM 3312 C C . PHE A 1 409 ? -28.484 -19.625 1.356 1 91.62 409 PHE A C 1
ATOM 3314 O O . PHE A 1 409 ? -28.5 -18.406 1.52 1 91.62 409 PHE A O 1
ATOM 3321 N N . GLY A 1 410 ? -27.5 -20.234 0.79 1 92.38 410 GLY A N 1
ATOM 3322 C CA . GLY A 1 410 ? -26.375 -19.484 0.233 1 92.38 410 GLY A CA 1
ATOM 3323 C C . GLY A 1 410 ? -26.797 -18.547 -0.888 1 92.38 410 GLY A C 1
ATOM 3324 O O . GLY A 1 410 ? -26.281 -17.422 -0.984 1 92.38 410 GLY A O 1
ATOM 3325 N N . GLU A 1 411 ? -27.766 -18.906 -1.6 1 91.94 411 GLU A N 1
ATOM 3326 C CA . GLU A 1 411 ? -28.219 -18.078 -2.723 1 91.94 411 GLU A CA 1
ATOM 3327 C C . GLU A 1 411 ? -29.047 -16.891 -2.242 1 91.94 411 GLU A C 1
ATOM 3329 O O . GLU A 1 411 ? -28.953 -15.797 -2.803 1 91.94 411 GLU A O 1
ATOM 3334 N N . ILE A 1 412 ? -29.844 -17.172 -1.259 1 93.56 412 ILE A N 1
ATOM 3335 C CA . ILE A 1 412 ? -30.641 -16.062 -0.728 1 93.56 412 ILE A CA 1
ATOM 3336 C C . ILE A 1 412 ? -29.703 -15 -0.135 1 93.56 412 ILE A C 1
ATOM 3338 O O . ILE A 1 412 ? -29.906 -13.805 -0.344 1 93.56 412 ILE A O 1
ATOM 3342 N N . LEU A 1 413 ? -28.734 -15.445 0.554 1 95.31 413 LEU A N 1
ATOM 3343 C CA . LEU A 1 413 ? -27.797 -14.508 1.162 1 95.31 413 LEU A CA 1
ATOM 3344 C C . LEU A 1 413 ? -26.969 -13.805 0.097 1 95.31 413 LEU A C 1
ATOM 3346 O O . LEU A 1 413 ? -26.625 -12.625 0.244 1 95.31 413 LEU A O 1
ATOM 3350 N N . HIS A 1 414 ? -26.672 -14.484 -0.911 1 95.69 414 HIS A N 1
ATOM 3351 C CA . HIS A 1 414 ? -25.906 -13.875 -2.002 1 95.69 414 HIS A CA 1
ATOM 3352 C C . HIS A 1 414 ? -26.719 -12.773 -2.68 1 95.69 414 HIS A C 1
ATOM 3354 O O . HIS A 1 414 ? -26.219 -11.664 -2.873 1 95.69 414 HIS A O 1
ATOM 3360 N N . ILE A 1 415 ? -27.969 -13.039 -2.992 1 96.12 415 ILE A N 1
ATOM 3361 C CA . ILE A 1 415 ? -28.812 -12.086 -3.689 1 96.12 415 ILE A CA 1
ATOM 3362 C C . ILE A 1 415 ? -29.094 -10.883 -2.785 1 96.12 415 ILE A C 1
ATOM 3364 O O . ILE A 1 415 ? -29 -9.734 -3.223 1 96.12 415 ILE A O 1
ATOM 3368 N N . SER A 1 416 ? -29.375 -11.18 -1.546 1 95.56 416 SER A N 1
ATOM 3369 C CA . SER A 1 416 ? -29.625 -10.094 -0.601 1 95.56 416 SER A CA 1
ATOM 3370 C C . SER A 1 416 ? -28.391 -9.242 -0.388 1 95.56 416 SER A C 1
ATOM 3372 O O . SER A 1 416 ? -28.469 -8.016 -0.345 1 95.56 416 SER A O 1
ATOM 3374 N N . GLY A 1 417 ? -27.25 -9.883 -0.26 1 96.5 417 GLY A N 1
ATOM 3375 C CA . GLY A 1 417 ? -26 -9.164 -0.048 1 96.5 417 GLY A CA 1
ATOM 3376 C C . GLY A 1 417 ? -25.594 -8.305 -1.235 1 96.5 417 GLY A C 1
ATOM 3377 O O . GLY A 1 417 ? -25.172 -7.16 -1.068 1 96.5 417 GLY A O 1
ATOM 3378 N N . VAL A 1 418 ? -25.734 -8.781 -2.389 1 96.44 418 VAL A N 1
ATOM 3379 C CA . VAL A 1 418 ? -25.375 -8.055 -3.6 1 96.44 418 VAL A CA 1
ATOM 3380 C C . VAL A 1 418 ? -26.328 -6.875 -3.799 1 96.44 418 VAL A C 1
ATOM 3382 O O . VAL A 1 418 ? -25.906 -5.785 -4.191 1 96.44 418 VAL A O 1
ATOM 3385 N N . LEU A 1 419 ? -27.578 -7.113 -3.533 1 96.56 419 LEU A N 1
ATOM 3386 C CA . LEU A 1 419 ? -28.562 -6.031 -3.646 1 96.56 419 LEU A CA 1
ATOM 3387 C C . LEU A 1 419 ? -28.234 -4.902 -2.67 1 96.56 419 LEU A C 1
ATOM 3389 O O . LEU A 1 419 ? -28.203 -3.732 -3.055 1 96.56 419 LEU A O 1
ATOM 3393 N N . LEU A 1 420 ? -28.016 -5.293 -1.456 1 97.06 420 LEU A N 1
ATOM 3394 C CA . LEU A 1 420 ? -27.672 -4.289 -0.452 1 97.06 420 LEU A CA 1
ATOM 3395 C C . LEU A 1 420 ? -26.406 -3.545 -0.829 1 97.06 420 LEU A C 1
ATOM 3397 O O . LEU A 1 420 ? -26.297 -2.336 -0.616 1 97.06 420 LEU A O 1
ATOM 3401 N N . PHE A 1 421 ? -25.391 -4.199 -1.366 1 97.5 421 PHE A N 1
ATOM 3402 C CA . PHE A 1 421 ? -24.156 -3.572 -1.804 1 97.5 421 PHE A CA 1
ATOM 3403 C C . PHE A 1 421 ? -24.422 -2.51 -2.861 1 97.5 421 PHE A C 1
ATOM 3405 O O . PHE A 1 421 ? -23.922 -1.39 -2.77 1 97.5 421 PHE A O 1
ATOM 3412 N N . PHE A 1 422 ? -25.234 -2.855 -3.818 1 96.94 422 PHE A N 1
ATOM 3413 C CA . PHE A 1 422 ? -25.453 -1.926 -4.918 1 96.94 422 PHE A CA 1
ATOM 3414 C C . PHE A 1 422 ? -26.328 -0.751 -4.473 1 96.94 422 PHE A C 1
ATOM 3416 O O . PHE A 1 422 ? -26.141 0.371 -4.953 1 96.94 422 PHE A O 1
ATOM 3423 N N . ILE A 1 423 ? -27.234 -0.985 -3.516 1 97.06 423 ILE A N 1
ATOM 3424 C CA . ILE A 1 423 ? -28.016 0.122 -2.994 1 97.06 423 ILE A CA 1
ATOM 3425 C C . ILE A 1 423 ? -27.109 1.105 -2.258 1 97.06 423 ILE A C 1
ATOM 3427 O O . ILE A 1 423 ? -27.141 2.309 -2.527 1 97.06 423 ILE A O 1
ATOM 3431 N N . VAL A 1 424 ? -26.312 0.572 -1.388 1 97.38 424 VAL A N 1
ATOM 3432 C CA . VAL A 1 424 ? -25.422 1.435 -0.626 1 97.38 424 VAL A CA 1
ATOM 3433 C C . VAL A 1 424 ? -24.438 2.113 -1.57 1 97.38 424 VAL A C 1
ATOM 3435 O O . VAL A 1 424 ? -24.141 3.301 -1.42 1 97.38 424 VAL A O 1
ATOM 3438 N N . PHE A 1 425 ? -23.938 1.393 -2.533 1 97.81 425 PHE A N 1
ATOM 3439 C CA . PHE A 1 425 ? -22.938 1.927 -3.461 1 97.81 425 PHE A CA 1
ATOM 3440 C C . PHE A 1 425 ? -23.547 3.045 -4.305 1 97.81 425 PHE A C 1
ATOM 3442 O O . PHE A 1 425 ? -22.938 4.109 -4.453 1 97.81 425 PHE A O 1
ATOM 3449 N N . VAL A 1 426 ? -24.734 2.842 -4.871 1 97.75 426 VAL A N 1
ATOM 3450 C CA . VAL A 1 426 ? -25.344 3.812 -5.773 1 97.75 426 VAL A CA 1
ATOM 3451 C C . VAL A 1 426 ? -25.641 5.102 -5.02 1 97.75 426 VAL A C 1
ATOM 3453 O O . VAL A 1 426 ? -25.344 6.195 -5.496 1 97.75 426 VAL A O 1
ATOM 3456 N N . PHE A 1 427 ? -26.156 5.043 -3.828 1 97.12 427 PHE A N 1
ATOM 3457 C CA . PHE A 1 427 ? -26.516 6.242 -3.08 1 97.12 427 PHE A CA 1
ATOM 3458 C C . PHE A 1 427 ? -25.281 6.926 -2.512 1 97.12 427 PHE A C 1
ATOM 3460 O O . PHE A 1 427 ? -25.234 8.156 -2.432 1 97.12 427 PHE A O 1
ATOM 3467 N N . SER A 1 428 ? -24.312 6.148 -2.07 1 97.06 428 SER A N 1
ATOM 3468 C CA . SER A 1 428 ? -23.062 6.766 -1.621 1 97.06 428 SER A CA 1
ATOM 3469 C C . SER A 1 428 ? -22.328 7.414 -2.781 1 97.06 428 SER A C 1
ATOM 3471 O O . SER A 1 428 ? -21.719 8.477 -2.621 1 97.06 428 SER A O 1
ATOM 3473 N N . PHE A 1 429 ? -22.344 6.762 -3.893 1 97.06 429 PHE A N 1
ATOM 3474 C CA . PHE A 1 429 ? -21.688 7.316 -5.074 1 97.06 429 PHE A CA 1
ATOM 3475 C C . PHE A 1 429 ? -22.422 8.562 -5.562 1 97.06 429 PHE A C 1
ATOM 3477 O O . PHE A 1 429 ? -21.797 9.5 -6.055 1 97.06 429 PHE A O 1
ATOM 3484 N N . TYR A 1 430 ? -23.719 8.539 -5.395 1 96.31 430 TYR A N 1
ATOM 3485 C CA . TYR A 1 430 ? -24.516 9.727 -5.691 1 96.31 430 TYR A CA 1
ATOM 3486 C C . TYR A 1 430 ? -24.094 10.898 -4.824 1 96.31 430 TYR A C 1
ATOM 3488 O O . TYR A 1 430 ? -23.891 12.008 -5.328 1 96.31 430 TYR A O 1
ATOM 3496 N N . LEU A 1 431 ? -23.922 10.688 -3.543 1 95 431 LEU A N 1
ATOM 3497 C CA . LEU A 1 431 ? -23.484 11.734 -2.629 1 95 431 LEU A CA 1
ATOM 3498 C C . LEU A 1 431 ? -22.094 12.227 -3.004 1 95 431 LEU A C 1
ATOM 3500 O O . LEU A 1 431 ? -21.828 13.438 -2.988 1 95 431 LEU A O 1
ATOM 3504 N N . LEU A 1 432 ? -21.203 11.336 -3.396 1 95.5 432 LEU A N 1
ATOM 3505 C CA . LEU A 1 432 ? -19.828 11.703 -3.76 1 95.5 432 LEU A CA 1
ATOM 3506 C C . LEU A 1 432 ? -19.812 12.547 -5.027 1 95.5 432 LEU A C 1
ATOM 3508 O O . LEU A 1 432 ? -19.172 13.602 -5.07 1 95.5 432 LEU A O 1
ATOM 3512 N N . CYS A 1 433 ? -20.531 12.164 -6.062 1 94.69 433 CYS A N 1
ATOM 3513 C CA . CYS A 1 433 ? -20.516 12.836 -7.355 1 94.69 433 CYS A CA 1
ATOM 3514 C C . CYS A 1 433 ? -21.156 14.219 -7.27 1 94.69 433 CYS A C 1
ATOM 3516 O O . CYS A 1 433 ? -20.594 15.203 -7.766 1 94.69 433 CYS A O 1
ATOM 3518 N N . PHE A 1 434 ? -22.25 14.289 -6.637 1 92.25 434 PHE A N 1
ATOM 3519 C CA . PHE A 1 434 ? -22.969 15.555 -6.617 1 92.25 434 PHE A CA 1
ATOM 3520 C C . PHE A 1 434 ? -22.375 16.5 -5.578 1 92.25 434 PHE A C 1
ATOM 3522 O O . PHE A 1 434 ? -22.5 17.719 -5.699 1 92.25 434 PHE A O 1
ATOM 3529 N N . PHE A 1 435 ? -21.719 15.984 -4.605 1 91.81 435 PHE A N 1
ATOM 3530 C CA . PHE A 1 435 ? -21.062 16.844 -3.631 1 91.81 435 PHE A CA 1
ATOM 3531 C C . PHE A 1 435 ? -19.734 17.344 -4.172 1 91.81 435 PHE A C 1
ATOM 3533 O O . PHE A 1 435 ? -19.391 18.531 -4.012 1 91.81 435 PHE A O 1
ATOM 3540 N N . LYS A 1 436 ? -18.922 16.547 -4.852 1 91.44 436 LYS A N 1
ATOM 3541 C CA . LYS A 1 436 ? -17.562 16.906 -5.258 1 91.44 436 LYS A CA 1
ATOM 3542 C C . LYS A 1 436 ? -17.562 17.609 -6.613 1 91.44 436 LYS A C 1
ATOM 3544 O O . LYS A 1 436 ? -16.703 18.438 -6.887 1 91.44 436 LYS A O 1
ATOM 3549 N N . TRP A 1 437 ? -18.438 17.297 -7.441 1 88.75 437 TRP A N 1
ATOM 3550 C CA . TRP A 1 437 ? -18.391 17.859 -8.781 1 88.75 437 TRP A CA 1
ATOM 3551 C C . TRP A 1 437 ? -19.609 18.75 -9.047 1 88.75 437 TRP A C 1
ATOM 3553 O O . TRP A 1 437 ? -20.203 18.703 -10.117 1 88.75 437 TRP A O 1
ATOM 3563 N N . GLN A 1 438 ? -19.875 19.5 -8.039 1 82.81 438 GLN A N 1
ATOM 3564 C CA . GLN A 1 438 ? -20.969 20.438 -8.242 1 82.81 438 GLN A CA 1
ATOM 3565 C C . GLN A 1 438 ? -20.469 21.781 -8.75 1 82.81 438 GLN A C 1
ATOM 3567 O O . GLN A 1 438 ? -19.391 22.234 -8.352 1 82.81 438 GLN A O 1
ATOM 3572 N N . LYS A 1 439 ? -21.031 22.344 -9.688 1 78.38 439 LYS A N 1
ATOM 3573 C CA . LYS A 1 439 ? -20.703 23.672 -10.211 1 78.38 439 LYS A CA 1
ATOM 3574 C C . LYS A 1 439 ? -21.531 24.75 -9.516 1 78.38 439 LYS A C 1
ATOM 3576 O O . LYS A 1 439 ? -21.031 25.844 -9.25 1 78.38 439 LYS A O 1
ATOM 3581 N N . SER A 1 440 ? -22.797 24.438 -9.305 1 79.69 440 SER A N 1
ATOM 3582 C CA . SER A 1 440 ? -23.688 25.297 -8.531 1 79.69 440 SER A CA 1
ATOM 3583 C C . SER A 1 440 ? -24.078 24.641 -7.211 1 79.69 440 SER A C 1
ATOM 3585 O O . SER A 1 440 ? -23.906 23.438 -7.039 1 79.69 440 SER A O 1
ATOM 3587 N N . LEU A 1 441 ? -24.375 25.469 -6.277 1 82.44 441 LEU A N 1
ATOM 3588 C CA . LEU A 1 441 ? -24.766 24.906 -4.988 1 82.44 441 LEU A CA 1
ATOM 3589 C C . LEU A 1 441 ? -25.953 23.969 -5.137 1 82.44 441 LEU A C 1
ATOM 3591 O O . LEU A 1 441 ? -27.031 24.391 -5.566 1 82.44 441 LEU A O 1
ATOM 3595 N N . PHE A 1 442 ? -25.656 22.656 -5.039 1 80.44 442 PHE A N 1
ATOM 3596 C CA . PHE A 1 442 ? -26.688 21.656 -5.277 1 80.44 442 PHE A CA 1
ATOM 3597 C C . PHE A 1 442 ? -26.984 20.875 -4.004 1 80.44 442 PHE A C 1
ATOM 3599 O O . PHE A 1 442 ? -28.156 20.641 -3.676 1 80.44 442 PHE A O 1
ATOM 3606 N N . MET A 1 443 ? -25.891 20.453 -3.342 1 85.69 443 MET A N 1
ATOM 3607 C CA . MET A 1 443 ? -26.141 19.625 -2.174 1 85.69 443 MET A CA 1
ATOM 3608 C C . MET A 1 443 ? -25 19.703 -1.172 1 85.69 443 MET A C 1
ATOM 3610 O O . MET A 1 443 ? -23.828 19.812 -1.562 1 85.69 443 MET A O 1
ATOM 3614 N N . PHE A 1 444 ? -25.5 19.688 0.185 1 91.38 444 PHE A N 1
ATOM 3615 C CA . PHE A 1 444 ? -24.531 19.531 1.274 1 91.38 444 PHE A CA 1
ATOM 3616 C C . PHE A 1 444 ? -24.5 18.078 1.753 1 91.38 444 PHE A C 1
ATOM 3618 O O . PHE A 1 444 ? -25.25 17.234 1.266 1 91.38 444 PHE A O 1
ATOM 3625 N N . LEU A 1 445 ? -23.578 17.75 2.58 1 92.69 445 LEU A N 1
ATOM 3626 C CA . LEU A 1 445 ? -23.469 16.406 3.121 1 92.69 445 LEU A CA 1
ATOM 3627 C C . LEU A 1 445 ? -24.344 16.25 4.367 1 92.69 445 LEU A C 1
ATOM 3629 O O . LEU A 1 445 ? -24.422 17.156 5.188 1 92.69 445 LEU A O 1
ATOM 3633 N N . PRO A 1 446 ? -25 15.148 4.367 1 92.5 446 PRO A N 1
ATOM 3634 C CA . PRO A 1 446 ? -25.766 14.891 5.598 1 92.5 446 PRO A CA 1
ATOM 3635 C C . PRO A 1 446 ? -24.859 14.703 6.812 1 92.5 446 PRO A C 1
ATOM 3637 O O . PRO A 1 446 ? -23.656 14.461 6.664 1 92.5 446 PRO A O 1
ATOM 3640 N N . ASP A 1 447 ? -25.516 14.836 7.938 1 89.88 447 ASP A N 1
ATOM 3641 C CA . ASP A 1 447 ? -24.75 14.648 9.172 1 89.88 447 ASP A CA 1
ATOM 3642 C C . ASP A 1 447 ? -24.25 13.219 9.297 1 89.88 447 ASP A C 1
ATOM 3644 O O . ASP A 1 447 ? -24.891 12.281 8.82 1 89.88 447 ASP A O 1
ATOM 3648 N N . ILE A 1 448 ? -23.125 13.047 9.922 1 89.56 448 ILE A N 1
ATOM 3649 C CA . ILE A 1 448 ? -22.469 11.758 10.078 1 89.56 448 ILE A CA 1
ATOM 3650 C C . ILE A 1 448 ? -23.375 10.789 10.82 1 89.56 448 ILE A C 1
ATOM 3652 O O . ILE A 1 448 ? -23.391 9.594 10.531 1 89.56 448 ILE A O 1
ATOM 3656 N N . SER A 1 449 ? -24.234 11.258 11.711 1 88.19 449 SER A N 1
ATOM 3657 C CA . SER A 1 449 ? -25.109 10.406 12.492 1 88.19 449 SER A CA 1
ATOM 3658 C C . SER A 1 449 ? -26.25 9.844 11.633 1 88.19 449 SER A C 1
ATOM 3660 O O . SER A 1 449 ? -26.688 8.711 11.844 1 88.19 449 SER A O 1
ATOM 3662 N N . ASP A 1 450 ? -26.625 10.57 10.648 1 89.81 450 ASP A N 1
ATOM 3663 C CA . ASP A 1 450 ? -27.688 10.102 9.758 1 89.81 450 ASP A CA 1
ATOM 3664 C C . ASP A 1 450 ? -27.172 9.055 8.773 1 89.81 450 ASP A C 1
ATOM 3666 O O . ASP A 1 450 ? -27.938 8.203 8.32 1 89.81 450 ASP A O 1
ATOM 3670 N N . LEU A 1 451 ? -25.922 9.18 8.523 1 93.25 451 LEU A N 1
ATOM 3671 C CA . LEU A 1 451 ? -25.344 8.281 7.535 1 93.25 451 LEU A CA 1
ATOM 3672 C C . LEU A 1 451 ? -24.969 6.941 8.172 1 93.25 451 LEU A C 1
ATOM 3674 O O . LEU A 1 451 ? -24.516 6.027 7.477 1 93.25 451 LEU A O 1
ATOM 3678 N N . LYS A 1 452 ? -25.281 6.742 9.438 1 92.12 452 LYS A N 1
ATOM 3679 C CA . LYS A 1 452 ? -25.016 5.492 10.141 1 92.12 452 LYS A CA 1
ATOM 3680 C C . LYS A 1 452 ? -25.859 4.355 9.594 1 92.12 452 LYS A C 1
ATOM 3682 O O . LYS A 1 452 ? -25.438 3.197 9.578 1 92.12 452 LYS A O 1
ATOM 3687 N N . ASN A 1 453 ? -27.047 4.699 9.062 1 92.5 453 ASN A N 1
ATOM 3688 C CA . ASN A 1 453 ? -27.906 3.686 8.477 1 92.5 453 ASN A CA 1
ATOM 3689 C C . ASN A 1 453 ? -27.281 3.055 7.238 1 92.5 453 ASN A C 1
ATOM 3691 O O . ASN A 1 453 ? -27.359 1.839 7.051 1 92.5 453 ASN A O 1
ATOM 3695 N N . LEU A 1 454 ? -26.672 3.838 6.512 1 94.88 454 LEU A N 1
ATOM 3696 C CA . LEU A 1 454 ? -26.016 3.314 5.316 1 94.88 454 LEU A CA 1
ATOM 3697 C C . LEU A 1 454 ? -24.797 2.482 5.68 1 94.88 454 LEU A C 1
ATOM 3699 O O . LEU A 1 454 ? -24.5 1.479 5.027 1 94.88 454 LEU A O 1
ATOM 3703 N N . THR A 1 455 ? -24.141 2.873 6.777 1 95.25 455 THR A N 1
ATOM 3704 C CA . THR A 1 455 ? -22.969 2.117 7.223 1 95.25 455 THR A CA 1
ATOM 3705 C C . THR A 1 455 ? -23.391 0.75 7.754 1 95.25 455 THR A C 1
ATOM 3707 O O . THR A 1 455 ? -22.703 -0.247 7.523 1 95.25 455 THR A O 1
ATOM 3710 N N . ILE A 1 456 ? -24.5 0.712 8.359 1 95.62 456 ILE A N 1
ATOM 3711 C CA . ILE A 1 456 ? -25 -0.558 8.867 1 95.62 456 ILE A CA 1
ATOM 3712 C C . ILE A 1 456 ? -25.391 -1.463 7.707 1 95.62 456 ILE A C 1
ATOM 3714 O O . ILE A 1 456 ? -25.109 -2.66 7.715 1 95.62 456 ILE A O 1
ATOM 3718 N N . MET A 1 457 ? -26.031 -0.892 6.73 1 96.12 457 MET A N 1
ATOM 3719 C CA . MET A 1 457 ? -26.406 -1.664 5.551 1 96.12 457 MET A CA 1
ATOM 3720 C C . MET A 1 457 ? -25.172 -2.234 4.859 1 96.12 457 MET A C 1
ATOM 3722 O O . MET A 1 457 ? -25.203 -3.352 4.34 1 96.12 457 MET A O 1
ATOM 3726 N N . GLN A 1 458 ? -24.125 -1.504 4.875 1 96.94 458 GLN A N 1
ATOM 3727 C CA . GLN A 1 458 ? -22.875 -1.96 4.285 1 96.94 458 GLN A CA 1
ATOM 3728 C C . GLN A 1 458 ? -22.328 -3.186 5.02 1 96.94 458 GLN A C 1
ATOM 3730 O O . GLN A 1 458 ? -21.906 -4.156 4.391 1 96.94 458 GLN A O 1
ATOM 3735 N N . TRP A 1 459 ? -22.375 -3.199 6.32 1 97.06 459 TRP A N 1
ATOM 3736 C CA . TRP A 1 459 ? -21.844 -4.309 7.105 1 97.06 459 TRP A CA 1
ATOM 3737 C C . TRP A 1 459 ? -22.766 -5.52 7.035 1 97.06 459 TRP A C 1
ATOM 3739 O O . TRP A 1 459 ? -22.297 -6.664 7.07 1 97.06 459 TRP A O 1
ATOM 3749 N N . VAL A 1 460 ? -24.047 -5.285 6.836 1 97.44 460 VAL A N 1
ATOM 3750 C CA . VAL A 1 460 ? -24.969 -6.395 6.633 1 97.44 460 VAL A CA 1
ATOM 3751 C C . VAL A 1 460 ? -24.734 -7.035 5.27 1 97.44 460 VAL A C 1
ATOM 3753 O O . VAL A 1 460 ? -24.734 -8.258 5.141 1 97.44 460 VAL A O 1
ATOM 3756 N N . ALA A 1 461 ? -24.5 -6.188 4.34 1 97.88 461 ALA A N 1
ATOM 3757 C CA . ALA A 1 461 ? -24.156 -6.711 3.021 1 97.88 461 ALA A CA 1
ATOM 3758 C C . ALA A 1 461 ? -22.891 -7.574 3.09 1 97.88 461 ALA A C 1
ATOM 3760 O O . ALA A 1 461 ? -22.844 -8.648 2.49 1 97.88 461 ALA A O 1
ATOM 3761 N N . PHE A 1 462 ? -21.922 -7.156 3.842 1 97.94 462 PHE A N 1
ATOM 3762 C CA . PHE A 1 462 ? -20.688 -7.906 4.012 1 97.94 462 PHE A CA 1
ATOM 3763 C C . PHE A 1 462 ? -20.953 -9.258 4.66 1 97.94 462 PHE A C 1
ATOM 3765 O O . PHE A 1 462 ? -20.438 -10.281 4.207 1 97.94 462 PHE A O 1
ATOM 3772 N N . GLY A 1 463 ? -21.766 -9.211 5.738 1 97.88 463 GLY A N 1
ATOM 3773 C CA . GLY A 1 463 ? -22.094 -10.461 6.406 1 97.88 463 GLY A CA 1
ATOM 3774 C C . GLY A 1 463 ? -22.797 -11.453 5.508 1 97.88 463 GLY A C 1
ATOM 3775 O O . GLY A 1 463 ? -22.469 -12.641 5.5 1 97.88 463 GLY A O 1
ATOM 3776 N N . CYS A 1 464 ? -23.688 -10.984 4.684 1 97.81 464 CYS A N 1
ATOM 3777 C CA . CYS A 1 464 ? -24.438 -11.844 3.777 1 97.81 464 CYS A CA 1
ATOM 3778 C C . CYS A 1 464 ? -23.531 -12.422 2.691 1 97.81 464 CYS A C 1
ATOM 3780 O O . CYS A 1 464 ? -23.547 -13.625 2.447 1 97.81 464 CYS A O 1
ATOM 3782 N N . VAL A 1 465 ? -22.734 -11.625 2.141 1 97.81 465 VAL A N 1
ATOM 3783 C CA . VAL A 1 465 ? -21.875 -12.078 1.054 1 97.81 465 VAL A CA 1
ATOM 3784 C C . VAL A 1 465 ? -20.781 -13 1.606 1 97.81 465 VAL A C 1
ATOM 3786 O O . VAL A 1 465 ? -20.391 -13.969 0.958 1 97.81 465 VAL A O 1
ATOM 3789 N N . ALA A 1 466 ? -20.266 -12.75 2.793 1 97.5 466 ALA A N 1
ATOM 3790 C CA . ALA A 1 466 ? -19.234 -13.578 3.412 1 97.5 466 ALA A CA 1
ATOM 3791 C C . ALA A 1 466 ? -19.734 -15.008 3.625 1 97.5 466 ALA A C 1
ATOM 3793 O O . ALA A 1 466 ? -19.047 -15.969 3.277 1 97.5 466 ALA A O 1
ATOM 3794 N N . VAL A 1 467 ? -20.938 -15.141 4.078 1 96.81 467 VAL A N 1
ATOM 3795 C CA . VAL A 1 467 ? -21.5 -16.469 4.309 1 96.81 467 VAL A CA 1
ATOM 3796 C C . VAL A 1 467 ? -21.766 -17.156 2.973 1 96.81 467 VAL A C 1
ATOM 3798 O O . VAL A 1 467 ? -21.516 -18.359 2.828 1 96.81 467 VAL A O 1
ATOM 3801 N N . SER A 1 468 ? -22.234 -16.375 2.08 1 96.25 468 SER A N 1
ATOM 3802 C CA . SER A 1 468 ? -22.484 -16.938 0.762 1 96.25 468 SER A CA 1
ATOM 3803 C C . SER A 1 468 ? -21.203 -17.469 0.132 1 96.25 468 SER A C 1
ATOM 3805 O O . SER A 1 468 ? -21.203 -18.547 -0.486 1 96.25 468 SER A O 1
ATOM 3807 N N . VAL A 1 469 ? -20.094 -16.766 0.264 1 95.12 469 VAL A N 1
ATOM 3808 C CA . VAL A 1 469 ? -18.812 -17.188 -0.296 1 95.12 469 VAL A CA 1
ATOM 3809 C C . VAL A 1 469 ? -18.344 -18.469 0.382 1 95.12 469 VAL A C 1
ATOM 3811 O O . VAL A 1 469 ? -17.859 -19.391 -0.282 1 95.12 469 VAL A O 1
ATOM 3814 N N . ILE A 1 470 ? -18.547 -18.562 1.662 1 94.06 470 ILE A N 1
ATOM 3815 C CA . ILE A 1 470 ? -18.141 -19.766 2.395 1 94.06 470 ILE A CA 1
ATOM 3816 C C . ILE A 1 470 ? -18.938 -20.969 1.904 1 94.06 470 ILE A C 1
ATOM 3818 O O . ILE A 1 470 ? -18.375 -22.031 1.65 1 94.06 470 ILE A O 1
ATOM 3822 N N . VAL A 1 471 ? -20.219 -20.781 1.717 1 93.31 471 VAL A N 1
ATOM 3823 C CA . VAL A 1 471 ? -21.078 -21.859 1.259 1 93.31 471 VAL A CA 1
ATOM 3824 C C . VAL A 1 471 ? -20.688 -22.266 -0.158 1 93.31 471 VAL A C 1
ATOM 3826 O O . VAL A 1 471 ? -20.594 -23.469 -0.464 1 93.31 471 VAL A O 1
ATOM 3829 N N . LYS A 1 472 ? -20.422 -21.344 -0.987 1 91.62 472 LYS A N 1
ATOM 3830 C CA . LYS A 1 472 ? -20.062 -21.656 -2.367 1 91.62 472 LYS A CA 1
ATOM 3831 C C . LYS A 1 472 ? -18.703 -22.344 -2.436 1 91.62 472 LYS A C 1
ATOM 3833 O O . LYS A 1 472 ? -18.484 -23.219 -3.277 1 91.62 472 LYS A O 1
ATOM 3838 N N . ILE A 1 473 ? -17.766 -22 -1.57 1 90.69 473 ILE A N 1
ATOM 3839 C CA . ILE A 1 473 ? -16.453 -22.641 -1.528 1 90.69 473 ILE A CA 1
ATOM 3840 C C . ILE A 1 473 ? -16.609 -24.078 -1.062 1 90.69 473 ILE A C 1
ATOM 3842 O O . ILE A 1 473 ? -15.977 -24.984 -1.613 1 90.69 473 ILE A O 1
ATOM 3846 N N . ILE A 1 474 ? -17.484 -24.297 -0.119 1 87.88 474 ILE A N 1
ATOM 3847 C CA . ILE A 1 474 ? -17.719 -25.641 0.378 1 87.88 474 ILE A CA 1
ATOM 3848 C C . ILE A 1 474 ? -18.359 -26.5 -0.717 1 87.88 474 ILE A C 1
ATOM 3850 O O . ILE A 1 474 ? -17.984 -27.656 -0.915 1 87.88 474 ILE A O 1
ATOM 3854 N N . LYS A 1 475 ? -19.234 -25.922 -1.458 1 86.62 475 LYS A N 1
ATOM 3855 C CA . LYS A 1 475 ? -19.906 -26.656 -2.533 1 86.62 475 LYS A CA 1
ATOM 3856 C C . LYS A 1 475 ? -18.922 -27 -3.656 1 86.62 475 LYS A C 1
ATOM 3858 O O . LYS A 1 475 ? -18.969 -28.094 -4.207 1 86.62 475 LYS A O 1
ATOM 3863 N N . THR A 1 476 ? -18.078 -26.047 -3.967 1 86.25 476 THR A N 1
ATOM 3864 C CA . THR A 1 476 ? -17.094 -26.266 -5.023 1 86.25 476 THR A CA 1
ATOM 3865 C C . THR A 1 476 ? -16.078 -27.328 -4.598 1 86.25 476 THR A C 1
ATOM 3867 O O . THR A 1 476 ? -15.633 -28.125 -5.422 1 86.25 476 THR A O 1
ATOM 3870 N N . ALA A 1 477 ? -15.812 -27.391 -3.324 1 83.31 477 ALA A N 1
ATOM 3871 C CA . ALA A 1 477 ? -14.828 -28.344 -2.809 1 83.31 477 ALA A CA 1
ATOM 3872 C C . ALA A 1 477 ? -15.406 -29.75 -2.742 1 83.31 477 ALA A C 1
ATOM 3874 O O . ALA A 1 477 ? -14.664 -30.734 -2.719 1 83.31 477 ALA A O 1
ATOM 3875 N N . ARG A 1 478 ? -16.734 -29.875 -2.842 1 81.75 478 ARG A N 1
ATOM 3876 C CA . ARG A 1 478 ? -17.375 -31.172 -2.736 1 81.75 478 ARG A CA 1
ATOM 3877 C C . ARG A 1 478 ? -17.719 -31.734 -4.113 1 81.75 478 ARG A C 1
ATOM 3879 O O . ARG A 1 478 ? -18.328 -32.812 -4.227 1 81.75 478 ARG A O 1
ATOM 3886 N N . THR A 1 479 ? -17.312 -31.078 -5.082 1 85.62 479 THR A N 1
ATOM 3887 C CA . THR A 1 479 ? -17.547 -31.547 -6.445 1 85.62 479 THR A CA 1
ATOM 3888 C C . THR A 1 479 ? -16.766 -32.812 -6.723 1 85.62 479 THR A C 1
ATOM 3890 O O . THR A 1 479 ? -15.594 -32.938 -6.336 1 85.62 479 THR A O 1
ATOM 3893 N N . ASP A 1 480 ? -17.453 -33.781 -7.281 1 84.31 480 ASP A N 1
ATOM 3894 C CA . ASP A 1 480 ? -16.812 -35.062 -7.621 1 84.31 480 ASP A CA 1
ATOM 3895 C C . ASP A 1 480 ? -16.297 -35.031 -9.062 1 84.31 480 ASP A C 1
ATOM 3897 O O . ASP A 1 480 ? -17 -34.594 -9.969 1 84.31 480 ASP A O 1
ATOM 3901 N N . VAL A 1 481 ? -15.094 -35.438 -9.203 1 88.44 481 VAL A N 1
ATOM 3902 C CA . VAL A 1 481 ? -14.492 -35.531 -10.531 1 88.44 481 VAL A CA 1
ATOM 3903 C C . VAL A 1 481 ? -14.031 -36.938 -10.812 1 88.44 481 VAL A C 1
ATOM 3905 O O . VAL A 1 481 ? -13.32 -37.562 -10 1 88.44 481 VAL A O 1
ATOM 3908 N N . PHE A 1 482 ? -14.484 -37.562 -11.906 1 88.75 482 PHE A N 1
ATOM 3909 C CA . PHE A 1 482 ? -14.109 -38.906 -12.32 1 88.75 482 PHE A CA 1
ATOM 3910 C C . PHE A 1 482 ? -13.469 -38.875 -13.703 1 88.75 482 PHE A C 1
ATOM 3912 O O . PHE A 1 482 ? -13.914 -38.156 -14.594 1 88.75 482 PHE A O 1
ATOM 3919 N N . LEU A 1 483 ? -12.422 -39.594 -13.812 1 91.19 483 LEU A N 1
ATOM 3920 C CA . LEU A 1 483 ? -11.734 -39.719 -15.094 1 91.19 483 LEU A CA 1
ATOM 3921 C C . LEU A 1 483 ? -12.109 -41 -15.797 1 91.19 483 LEU A C 1
ATOM 3923 O O . LEU A 1 483 ? -12.164 -42.062 -15.164 1 91.19 483 LEU A O 1
ATOM 3927 N N . ILE A 1 484 ? -12.438 -40.906 -17.016 1 93.12 484 ILE A N 1
ATOM 3928 C CA . ILE A 1 484 ? -12.719 -42.062 -17.844 1 93.12 484 ILE A CA 1
ATOM 3929 C C . ILE A 1 484 ? -11.562 -42.281 -18.812 1 93.12 484 ILE A C 1
ATOM 3931 O O . ILE A 1 484 ? -11.328 -41.5 -19.719 1 93.12 484 ILE A O 1
ATOM 3935 N N . ASP A 1 485 ? -10.891 -43.312 -18.625 1 92.69 485 ASP A N 1
ATOM 3936 C CA . ASP A 1 485 ? -9.789 -43.688 -19.516 1 92.69 485 ASP A CA 1
ATOM 3937 C C . ASP A 1 485 ? -10.273 -44.594 -20.641 1 92.69 485 ASP A C 1
ATOM 3939 O O . ASP A 1 485 ? -10.672 -45.75 -20.391 1 92.69 485 ASP A O 1
ATOM 3943 N N . TRP A 1 486 ? -10.211 -44.219 -21.875 1 94.31 486 TRP A N 1
ATOM 3944 C CA . TRP A 1 486 ? -10.711 -44.938 -23.047 1 94.31 486 TRP A CA 1
ATOM 3945 C C . TRP A 1 486 ? -9.617 -45.812 -23.656 1 94.31 486 TRP A C 1
ATOM 3947 O O . TRP A 1 486 ? -9.867 -46.562 -24.594 1 94.31 486 TRP A O 1
ATOM 3957 N N . GLU A 1 487 ? -8.43 -45.688 -23.109 1 92.56 487 GLU A N 1
ATOM 3958 C CA . GLU A 1 487 ? -7.309 -46.375 -23.719 1 92.56 487 GLU A CA 1
ATOM 3959 C C . GLU A 1 487 ? -7.453 -47.906 -23.547 1 92.56 487 GLU A C 1
ATOM 3961 O O . GLU A 1 487 ? -7.859 -48.375 -22.484 1 92.56 487 GLU A O 1
ATOM 3966 N N . THR A 1 488 ? -7.242 -48.656 -24.578 1 88.62 488 THR A N 1
ATOM 3967 C CA . THR A 1 488 ? -7.277 -50.094 -24.547 1 88.62 488 THR A CA 1
ATOM 3968 C C . THR A 1 488 ? -5.875 -50.688 -24.719 1 88.62 488 THR A C 1
ATOM 3970 O O . THR A 1 488 ? -5.023 -50.062 -25.375 1 88.62 488 THR A O 1
ATOM 3973 N N . PRO A 1 489 ? -5.676 -51.75 -24.031 1 87.75 489 PRO A N 1
ATOM 3974 C CA . PRO A 1 489 ? -4.355 -52.344 -24.203 1 87.75 489 PRO A CA 1
ATOM 3975 C C . PRO A 1 489 ? -4.094 -52.812 -25.625 1 87.75 489 PRO A C 1
ATOM 3977 O O . PRO A 1 489 ? -5.012 -53.25 -26.312 1 87.75 489 PRO A O 1
ATOM 3980 N N . ARG A 1 490 ? -2.973 -52.562 -26.172 1 83.38 490 ARG A N 1
ATOM 3981 C CA . ARG A 1 490 ? -2.605 -52.938 -27.531 1 83.38 490 ARG A CA 1
ATOM 3982 C C . ARG A 1 490 ? -2.713 -54.438 -27.734 1 83.38 490 ARG A C 1
ATOM 3984 O O . ARG A 1 490 ? -3.086 -54.906 -28.812 1 83.38 490 ARG A O 1
ATOM 3991 N N . GLU A 1 491 ? -2.17 -55.125 -26.734 1 83.44 491 GLU A N 1
ATOM 3992 C CA . GLU A 1 491 ? -2.275 -56.562 -26.75 1 83.44 491 GLU A CA 1
ATOM 3993 C C . GLU A 1 491 ? -2.818 -57.094 -25.422 1 83.44 491 GLU A C 1
ATOM 3995 O O . GLU A 1 491 ? -2.688 -56.438 -24.391 1 83.44 491 GLU A O 1
ATOM 4000 N N . LYS A 1 492 ? -3.408 -58.312 -25.594 1 80.62 492 LYS A N 1
ATOM 4001 C CA . LYS A 1 492 ? -3.982 -58.938 -24.406 1 80.62 492 LYS A CA 1
ATOM 4002 C C . LYS A 1 492 ? -2.912 -59.188 -23.344 1 80.62 492 LYS A C 1
ATOM 4004 O O . LYS A 1 492 ? -1.864 -59.75 -23.641 1 80.62 492 LYS A O 1
ATOM 4009 N N . GLY A 1 493 ? -3.025 -58.625 -22.172 1 76.62 493 GLY A N 1
ATOM 4010 C CA . GLY A 1 493 ? -2.105 -58.844 -21.062 1 76.62 493 GLY A CA 1
ATOM 4011 C C . GLY A 1 493 ? -1.181 -57.656 -20.828 1 76.62 493 GLY A C 1
ATOM 4012 O O . GLY A 1 493 ? -0.546 -57.562 -19.766 1 76.62 493 GLY A O 1
ATOM 4013 N N . PHE A 1 494 ? -1.122 -56.75 -21.75 1 82.19 494 PHE A N 1
ATOM 4014 C CA . PHE A 1 494 ? -0.261 -55.594 -21.578 1 82.19 494 PHE A CA 1
ATOM 4015 C C . PHE A 1 494 ? -0.979 -54.5 -20.797 1 82.19 494 PHE A C 1
ATOM 4017 O O . PHE A 1 494 ? -2.174 -54.25 -21 1 82.19 494 PHE A O 1
ATOM 4024 N N . PRO A 1 495 ? -0.288 -53.875 -19.922 1 84.94 495 PRO A N 1
ATOM 4025 C CA . PRO A 1 495 ? -0.92 -52.844 -19.109 1 84.94 495 PRO A CA 1
ATOM 4026 C C . PRO A 1 495 ? -1.066 -51.531 -19.875 1 84.94 495 PRO A C 1
ATOM 4028 O O . PRO A 1 495 ? -0.282 -51.25 -20.781 1 84.94 495 PRO A O 1
ATOM 4031 N N . VAL A 1 496 ? -2.08 -50.781 -19.547 1 87.38 496 VAL A N 1
ATOM 4032 C CA . VAL A 1 496 ? -2.266 -49.406 -20.047 1 87.38 496 VAL A CA 1
ATOM 4033 C C . VAL A 1 496 ? -1.526 -48.438 -19.156 1 87.38 496 VAL A C 1
ATOM 4035 O O . VAL A 1 496 ? -1.648 -48.469 -17.922 1 87.38 496 VAL A O 1
ATOM 4038 N N . SER A 1 497 ? -0.754 -47.562 -19.781 1 88.81 497 SER A N 1
ATOM 4039 C CA . SER A 1 497 ? 0.038 -46.594 -19.031 1 88.81 497 SER A CA 1
ATOM 4040 C C . SER A 1 497 ? -0.853 -45.688 -18.219 1 88.81 497 SER A C 1
ATOM 4042 O O . SER A 1 497 ? -1.858 -45.156 -18.719 1 88.81 497 SER A O 1
ATOM 4044 N N . SER A 1 498 ? -0.534 -45.406 -16.953 1 88.88 498 SER A N 1
ATOM 4045 C CA . SER A 1 498 ? -1.306 -44.531 -16.062 1 88.88 498 SER A CA 1
ATOM 4046 C C . SER A 1 498 ? -0.82 -43.094 -16.125 1 88.88 498 SER A C 1
ATOM 4048 O O . SER A 1 498 ? -1.446 -42.188 -15.57 1 88.88 498 SER A O 1
ATOM 4050 N N . TRP A 1 499 ? 0.258 -42.812 -16.875 1 90.94 499 TRP A N 1
ATOM 4051 C CA . TRP A 1 499 ? 0.867 -41.5 -16.891 1 90.94 499 TRP A CA 1
ATOM 4052 C C . TRP A 1 499 ? -0.044 -40.469 -17.578 1 90.94 499 TRP A C 1
ATOM 4054 O O . TRP A 1 499 ? -0.009 -39.281 -17.25 1 90.94 499 TRP A O 1
ATOM 4064 N N . ARG A 1 500 ? -0.886 -40.906 -18.5 1 92 500 ARG A N 1
ATOM 4065 C CA . ARG A 1 500 ? -1.877 -40.031 -19.109 1 92 500 ARG A CA 1
ATOM 4066 C C . ARG A 1 500 ? -2.883 -39.531 -18.078 1 92 500 ARG A C 1
ATOM 4068 O O . ARG A 1 500 ? -3.168 -38.344 -18 1 92 500 ARG A O 1
ATOM 4075 N N . ARG A 1 501 ? -3.34 -40.438 -17.266 1 89.06 501 ARG A N 1
ATOM 4076 C CA . ARG A 1 501 ? -4.305 -40.094 -16.219 1 89.06 501 ARG A CA 1
ATOM 4077 C C . ARG A 1 501 ? -3.676 -39.188 -15.18 1 89.06 501 ARG A C 1
ATOM 4079 O O . ARG A 1 501 ? -4.336 -38.281 -14.656 1 89.06 501 ARG A O 1
ATOM 4086 N N . LEU A 1 502 ? -2.434 -39.469 -14.875 1 89.75 502 LEU A N 1
ATOM 4087 C CA . LEU A 1 502 ? -1.727 -38.656 -13.898 1 89.75 502 LEU A CA 1
ATOM 4088 C C . LEU A 1 502 ? -1.554 -37.219 -14.398 1 89.75 502 LEU A C 1
ATOM 4090 O O . LEU A 1 502 ? -1.703 -36.281 -13.641 1 89.75 502 LEU A O 1
ATOM 4094 N N . MET A 1 503 ? -1.249 -37.062 -15.648 1 90.62 503 MET A N 1
ATOM 4095 C CA . MET A 1 503 ? -1.068 -35.75 -16.219 1 90.62 503 MET A CA 1
ATOM 4096 C C . MET A 1 503 ? -2.373 -34.938 -16.188 1 90.62 503 MET A C 1
ATOM 4098 O O . MET A 1 503 ? -2.381 -33.781 -15.836 1 90.62 503 MET A O 1
ATOM 4102 N N . ILE A 1 504 ? -3.457 -35.562 -16.5 1 90.94 504 ILE A N 1
ATOM 4103 C CA . ILE A 1 504 ? -4.754 -34.906 -16.531 1 90.94 504 ILE A CA 1
ATOM 4104 C C . ILE A 1 504 ? -5.164 -34.531 -15.109 1 90.94 504 ILE A C 1
ATOM 4106 O O . ILE A 1 504 ? -5.699 -33.438 -14.883 1 90.94 504 ILE A O 1
ATOM 4110 N N . SER A 1 505 ? -4.945 -35.406 -14.172 1 88.62 505 SER A N 1
ATOM 4111 C CA . SER A 1 505 ? -5.309 -35.125 -12.789 1 88.62 505 SER A CA 1
ATOM 4112 C C . SER A 1 505 ? -4.504 -33.938 -12.234 1 88.62 505 SER A C 1
ATOM 4114 O O . SER A 1 505 ? -5.047 -33.094 -11.523 1 88.62 505 SER A O 1
ATOM 4116 N N . ASN A 1 506 ? -3.229 -33.875 -12.531 1 89.25 506 ASN A N 1
ATOM 4117 C CA . ASN A 1 506 ? -2.398 -32.781 -12.078 1 89.25 506 ASN A CA 1
ATOM 4118 C C . ASN A 1 506 ? -2.826 -31.453 -12.719 1 89.25 506 ASN A C 1
ATOM 4120 O O . ASN A 1 506 ? -2.846 -30.406 -12.055 1 89.25 506 ASN A O 1
ATOM 4124 N N . GLU A 1 507 ? -3.133 -31.516 -13.977 1 90.25 507 GLU A N 1
ATOM 4125 C CA . GLU A 1 507 ? -3.584 -30.312 -14.648 1 90.25 507 GLU A CA 1
ATOM 4126 C C . GLU A 1 507 ? -4.945 -29.859 -14.133 1 90.25 507 GLU A C 1
ATOM 4128 O O . GLU A 1 507 ? -5.227 -28.656 -14.062 1 90.25 507 GLU A O 1
ATOM 4133 N N . TRP A 1 508 ? -5.816 -30.797 -13.789 1 89.19 508 TRP A N 1
ATOM 4134 C CA . TRP A 1 508 ? -7.117 -30.469 -13.219 1 89.19 508 TRP A CA 1
ATOM 4135 C C . TRP A 1 508 ? -6.961 -29.719 -11.898 1 89.19 508 TRP A C 1
ATOM 4137 O O . TRP A 1 508 ? -7.641 -28.719 -11.664 1 89.19 508 TRP A O 1
ATOM 4147 N N . VAL A 1 509 ? -6.039 -30.203 -11.047 1 87.75 509 VAL A N 1
ATOM 4148 C CA . VAL A 1 509 ? -5.832 -29.562 -9.75 1 87.75 509 VAL A CA 1
ATOM 4149 C C . VAL A 1 509 ? -5.273 -28.156 -9.953 1 87.75 509 VAL A C 1
ATOM 4151 O O . VAL A 1 509 ? -5.629 -27.234 -9.211 1 87.75 509 VAL A O 1
ATOM 4154 N N . ARG A 1 510 ? -4.445 -28 -10.891 1 87.75 510 ARG A N 1
ATOM 4155 C CA . ARG A 1 510 ? -3.922 -26.672 -11.188 1 87.75 510 ARG A CA 1
ATOM 4156 C C . ARG A 1 510 ? -5.031 -25.75 -11.68 1 87.75 510 ARG A C 1
ATOM 4158 O O . ARG A 1 510 ? -5.109 -24.594 -11.258 1 87.75 510 ARG A O 1
ATOM 4165 N N . LEU A 1 511 ? -5.887 -26.234 -12.508 1 88.31 511 LEU A N 1
ATOM 4166 C CA . LEU A 1 511 ? -6.98 -25.469 -13.078 1 88.31 511 LEU A CA 1
ATOM 4167 C C . LEU A 1 511 ? -8 -25.094 -12.008 1 88.31 511 LEU A C 1
ATOM 4169 O O . LEU A 1 511 ? -8.664 -24.047 -12.109 1 88.31 511 LEU A O 1
ATOM 4173 N N . PHE A 1 512 ? -8.047 -25.891 -11.016 1 88.06 512 PHE A N 1
ATOM 4174 C CA . PHE A 1 512 ? -9.039 -25.719 -9.953 1 88.06 512 PHE A CA 1
ATOM 4175 C C . PHE A 1 512 ? -8.812 -24.406 -9.211 1 88.06 512 PHE A C 1
ATOM 4177 O O . PHE A 1 512 ? -9.758 -23.812 -8.695 1 88.06 512 PHE A O 1
ATOM 4184 N N . THR A 1 513 ? -7.582 -23.875 -9.203 1 87.12 513 THR A N 1
ATOM 4185 C CA . THR A 1 513 ? -7.289 -22.672 -8.414 1 87.12 513 THR A CA 1
ATOM 4186 C C . THR A 1 513 ? -6.91 -21.516 -9.32 1 87.12 513 THR A C 1
ATOM 4188 O O . THR A 1 513 ? -6.484 -20.453 -8.836 1 87.12 513 THR A O 1
ATOM 4191 N N . ILE A 1 514 ? -7.059 -21.688 -10.578 1 87.25 514 ILE A N 1
ATOM 4192 C CA . ILE A 1 514 ? -6.742 -20.594 -11.492 1 87.25 514 ILE A CA 1
ATOM 4193 C C . ILE A 1 514 ? -7.789 -19.484 -11.344 1 87.25 514 ILE A C 1
ATOM 4195 O O . ILE A 1 514 ? -8.977 -19.766 -11.172 1 87.25 514 ILE A O 1
ATOM 4199 N N . ARG A 1 515 ? -7.266 -18.25 -11.305 1 88.06 515 ARG A N 1
ATOM 4200 C CA . ARG A 1 515 ? -8.148 -17.094 -11.133 1 88.06 515 ARG A CA 1
ATOM 4201 C C . ARG A 1 515 ? -8.086 -16.172 -12.344 1 88.06 515 ARG A C 1
ATOM 4203 O O . ARG A 1 515 ? -7.059 -16.094 -13.023 1 88.06 515 ARG A O 1
ATOM 4210 N N . SER A 1 516 ? -9.219 -15.57 -12.555 1 86.56 516 SER A N 1
ATOM 4211 C CA . SER A 1 516 ? -9.273 -14.609 -13.648 1 86.56 516 SER A CA 1
ATOM 4212 C C . SER A 1 516 ? -8.805 -13.234 -13.188 1 86.56 516 SER A C 1
ATOM 4214 O O . SER A 1 516 ? -8.352 -12.422 -14 1 86.56 516 SER A O 1
ATOM 4216 N N . TYR A 1 517 ? -8.883 -13.055 -11.906 1 90.81 517 TYR A N 1
ATOM 4217 C CA . TYR A 1 517 ? -8.516 -11.758 -11.367 1 90.81 517 TYR A CA 1
ATOM 4218 C C . TYR A 1 517 ? -7.328 -11.875 -10.414 1 90.81 517 TYR A C 1
ATOM 4220 O O . TYR A 1 517 ? -7.207 -12.859 -9.68 1 90.81 517 TYR A O 1
ATOM 4228 N N . SER A 1 518 ? -6.379 -10.883 -10.547 1 91.56 518 SER A N 1
ATOM 4229 C CA . SER A 1 518 ? -5.242 -10.852 -9.633 1 91.56 518 SER A CA 1
ATOM 4230 C C . SER A 1 518 ? -5.516 -9.938 -8.445 1 91.56 518 SER A C 1
ATOM 4232 O O . SER A 1 518 ? -5.586 -8.711 -8.602 1 91.56 518 SER A O 1
ATOM 4234 N N . VAL A 1 519 ? -5.609 -10.508 -7.285 1 93.81 519 VAL A N 1
ATOM 4235 C CA . VAL A 1 519 ? -5.926 -9.75 -6.082 1 93.81 519 VAL A CA 1
ATOM 4236 C C . VAL A 1 519 ? -4.727 -8.891 -5.684 1 93.81 519 VAL A C 1
ATOM 4238 O O . VAL A 1 519 ? -4.875 -7.699 -5.406 1 93.81 519 VAL A O 1
ATOM 4241 N N . PRO A 1 520 ? -3.436 -9.414 -5.777 1 94 520 PRO A N 1
ATOM 4242 C CA . PRO A 1 520 ? -2.297 -8.562 -5.414 1 94 520 PRO A CA 1
ATOM 4243 C C . PRO A 1 520 ? -2.127 -7.371 -6.348 1 94 520 PRO A C 1
ATOM 4245 O O . PRO A 1 520 ? -1.775 -6.277 -5.902 1 94 520 PRO A O 1
ATOM 4248 N N . LEU A 1 521 ? -2.396 -7.562 -7.57 1 94.19 521 LEU A N 1
ATOM 4249 C CA . LEU A 1 521 ? -2.303 -6.453 -8.516 1 94.19 521 LEU A CA 1
ATOM 4250 C C . LEU A 1 521 ? -3.34 -5.383 -8.195 1 94.19 521 LEU A C 1
ATOM 4252 O O . LEU A 1 521 ? -3.027 -4.188 -8.195 1 94.19 521 LEU A O 1
ATOM 4256 N N . THR A 1 522 ? -4.555 -5.84 -7.898 1 95.81 522 THR A N 1
ATOM 4257 C CA . THR A 1 522 ? -5.625 -4.902 -7.57 1 95.81 522 THR A CA 1
ATOM 4258 C C . THR A 1 522 ? -5.289 -4.117 -6.305 1 95.81 522 THR A C 1
ATOM 4260 O O . THR A 1 522 ? -5.453 -2.896 -6.262 1 95.81 522 THR A O 1
ATOM 4263 N N . LEU A 1 523 ? -4.773 -4.82 -5.324 1 97.38 523 LEU A N 1
ATOM 4264 C CA . LEU A 1 523 ? -4.469 -4.184 -4.047 1 97.38 523 LEU A CA 1
ATOM 4265 C C . LEU A 1 523 ? -3.328 -3.182 -4.199 1 97.38 523 LEU A C 1
ATOM 4267 O O . LEU A 1 523 ? -3.398 -2.07 -3.674 1 97.38 523 LEU A O 1
ATOM 4271 N N . ILE A 1 524 ? -2.301 -3.488 -4.914 1 95.75 524 ILE A N 1
ATOM 4272 C CA . ILE A 1 524 ? -1.141 -2.617 -5.059 1 95.75 524 ILE A CA 1
ATOM 4273 C C . ILE A 1 524 ? -1.513 -1.396 -5.895 1 95.75 524 ILE A C 1
ATOM 4275 O O . ILE A 1 524 ? -1.1 -0.274 -5.586 1 95.75 524 ILE A O 1
ATOM 4279 N N . ILE A 1 525 ? -2.32 -1.601 -6.93 1 95.56 525 ILE A N 1
ATOM 4280 C CA . ILE A 1 525 ? -2.744 -0.476 -7.758 1 95.56 525 ILE A CA 1
ATOM 4281 C C . ILE A 1 525 ? -3.652 0.447 -6.945 1 95.56 525 ILE A C 1
ATOM 4283 O O . ILE A 1 525 ? -3.561 1.672 -7.055 1 95.56 525 ILE A O 1
ATOM 4287 N N . LEU A 1 526 ? -4.535 -0.179 -6.203 1 96.94 526 LEU A N 1
ATOM 4288 C CA . LEU A 1 526 ? -5.422 0.618 -5.363 1 96.94 526 LEU A CA 1
ATOM 4289 C C . LEU A 1 526 ? -4.621 1.457 -4.371 1 96.94 526 LEU A C 1
ATOM 4291 O O . LEU A 1 526 ? -4.91 2.639 -4.176 1 96.94 526 LEU A O 1
ATOM 4295 N N . LEU A 1 527 ? -3.609 0.873 -3.768 1 96.94 527 LEU A N 1
ATOM 4296 C CA . LEU A 1 527 ? -2.777 1.603 -2.818 1 96.94 527 LEU A CA 1
ATOM 4297 C C . LEU A 1 527 ? -1.983 2.697 -3.521 1 96.94 527 LEU A C 1
ATOM 4299 O O . LEU A 1 527 ? -1.761 3.771 -2.955 1 96.94 527 LEU A O 1
ATOM 4303 N N . PHE A 1 528 ? -1.563 2.459 -4.738 1 95.81 528 PHE A N 1
ATOM 4304 C CA . PHE A 1 528 ? -0.844 3.434 -5.551 1 95.81 528 PHE A CA 1
ATOM 4305 C C . PHE A 1 528 ? -1.706 4.664 -5.809 1 95.81 528 PHE A C 1
ATOM 4307 O O . PHE A 1 528 ? -1.24 5.797 -5.664 1 95.81 528 PHE A O 1
ATOM 4314 N N . ILE A 1 529 ? -2.965 4.402 -6.051 1 96.5 529 ILE A N 1
ATOM 4315 C CA . ILE A 1 529 ? -3.855 5.508 -6.387 1 96.5 529 ILE A CA 1
ATOM 4316 C C . ILE A 1 529 ? -4.332 6.195 -5.109 1 96.5 529 ILE A C 1
ATOM 4318 O O . ILE A 1 529 ? -4.289 7.422 -5.008 1 96.5 529 ILE A O 1
ATOM 4322 N N . LEU A 1 530 ? -4.773 5.441 -4.117 1 96.25 530 LEU A N 1
ATOM 4323 C CA . LEU A 1 530 ? -5.379 5.992 -2.908 1 96.25 530 LEU A CA 1
ATOM 4324 C C . LEU A 1 530 ? -4.332 6.684 -2.043 1 96.25 530 LEU A C 1
ATOM 4326 O O . LEU A 1 530 ? -4.504 7.844 -1.661 1 96.25 530 LEU A O 1
ATOM 4330 N N . THR A 1 531 ? -3.266 6.016 -1.769 1 93.69 531 THR A N 1
ATOM 4331 C CA . THR A 1 531 ? -2.273 6.555 -0.845 1 93.69 531 THR A CA 1
ATOM 4332 C C . THR A 1 531 ? -1.14 7.234 -1.605 1 93.69 531 THR A C 1
ATOM 4334 O O . THR A 1 531 ? -0.53 8.18 -1.105 1 93.69 531 THR A O 1
ATOM 4337 N N . GLY A 1 532 ? -0.751 6.723 -2.793 1 91.75 532 GLY A N 1
ATOM 4338 C CA . GLY A 1 532 ? 0.319 7.32 -3.572 1 91.75 532 GLY A CA 1
ATOM 4339 C C . GLY A 1 532 ? 0.005 8.734 -4.031 1 91.75 532 GLY A C 1
ATOM 4340 O O . GLY A 1 532 ? 0.797 9.656 -3.814 1 91.75 532 GLY A O 1
ATOM 4341 N N . PHE A 1 533 ? -1.154 8.875 -4.527 1 92.44 533 PHE A N 1
ATOM 4342 C CA . PHE A 1 533 ? -1.567 10.195 -4.988 1 92.44 533 PHE A CA 1
ATOM 4343 C C . PHE A 1 533 ? -2.463 10.875 -3.959 1 92.44 533 PHE A C 1
ATOM 4345 O O . PHE A 1 533 ? -2.986 11.961 -4.207 1 92.44 533 PHE A O 1
ATOM 4352 N N . LYS A 1 534 ? -2.775 10.234 -2.85 1 91.94 534 LYS A N 1
ATOM 4353 C CA . LYS A 1 534 ? -3.572 10.734 -1.734 1 91.94 534 LYS A CA 1
ATOM 4354 C C . LYS A 1 534 ? -5.004 11.031 -2.17 1 91.94 534 LYS A C 1
ATOM 4356 O O . LYS A 1 534 ? -5.586 12.047 -1.775 1 91.94 534 LYS A O 1
ATOM 4361 N N . THR A 1 535 ? -5.539 10.203 -3.025 1 94.38 535 THR A N 1
ATOM 4362 C CA . THR A 1 535 ? -6.914 10.391 -3.477 1 94.38 535 THR A CA 1
ATOM 4363 C C . THR A 1 535 ? -7.902 9.914 -2.418 1 94.38 535 THR A C 1
ATOM 4365 O O . THR A 1 535 ? -9.109 10.109 -2.555 1 94.38 535 THR A O 1
ATOM 4368 N N . ASN A 1 536 ? -7.344 9.289 -1.396 1 91.5 536 ASN A N 1
ATOM 4369 C CA . ASN A 1 536 ? -8.203 8.914 -0.28 1 91.5 536 ASN A CA 1
ATOM 4370 C C . ASN A 1 536 ? -8.812 10.141 0.393 1 91.5 536 ASN A C 1
ATOM 4372 O O . ASN A 1 536 ? -9.844 10.047 1.061 1 91.5 536 ASN A O 1
ATOM 4376 N N . LEU A 1 537 ? -8.227 11.305 0.141 1 93 537 LEU A N 1
ATOM 4377 C CA . LEU A 1 537 ? -8.695 12.547 0.745 1 93 537 LEU A CA 1
ATOM 4378 C C . LEU A 1 537 ? -9.914 13.086 0.007 1 93 537 LEU A C 1
ATOM 4380 O O . LEU A 1 537 ? -10.516 14.078 0.428 1 93 537 LEU A O 1
ATOM 4384 N N . MET A 1 538 ? -10.336 12.367 -0.966 1 93.38 538 MET A N 1
ATOM 4385 C CA . MET A 1 538 ? -11.578 12.719 -1.647 1 93.38 538 MET A CA 1
ATOM 4386 C C . MET A 1 538 ? -12.781 12.523 -0.725 1 93.38 538 MET A C 1
ATOM 4388 O O . MET A 1 538 ? -13.859 13.062 -0.979 1 93.38 538 MET A O 1
ATOM 4392 N N . ALA A 1 539 ? -12.555 11.828 0.359 1 94.19 539 ALA A N 1
ATOM 4393 C CA . ALA A 1 539 ? -13.641 11.539 1.292 1 94.19 539 ALA A CA 1
ATOM 4394 C C . ALA A 1 539 ? -13.797 12.656 2.316 1 94.19 539 ALA A C 1
ATOM 4396 O O . ALA A 1 539 ? -14.703 12.625 3.148 1 94.19 539 ALA A O 1
ATOM 4397 N N . MET A 1 540 ? -12.969 13.695 2.213 1 92.88 540 MET A N 1
ATOM 4398 C CA . MET A 1 540 ? -13.086 14.836 3.113 1 92.88 540 MET A CA 1
ATOM 4399 C C . MET A 1 540 ? -14.289 15.695 2.75 1 92.88 540 MET A C 1
ATOM 4401 O O . MET A 1 540 ? -14.695 15.75 1.587 1 92.88 540 MET A O 1
ATOM 4405 N N . PRO A 1 541 ? -14.867 16.281 3.717 1 92.25 541 PRO A N 1
ATOM 4406 C CA . PRO A 1 541 ? -16.078 17.062 3.477 1 92.25 541 PRO A CA 1
ATOM 4407 C C . PRO A 1 541 ? -15.797 18.422 2.846 1 92.25 541 PRO A C 1
ATOM 4409 O O . PRO A 1 541 ? -16.156 19.453 3.416 1 92.25 541 PRO A O 1
ATOM 4412 N N . ILE A 1 542 ? -15.203 18.469 1.704 1 90.62 542 ILE A N 1
ATOM 4413 C CA . ILE A 1 542 ? -14.961 19.641 0.882 1 90.62 542 ILE A CA 1
ATOM 4414 C C . ILE A 1 542 ? -15.656 19.484 -0.467 1 90.62 542 ILE A C 1
ATOM 4416 O O . ILE A 1 542 ? -15.484 18.469 -1.146 1 90.62 542 ILE A O 1
ATOM 4420 N N . PRO A 1 543 ? -16.547 20.344 -0.901 1 89.31 543 PRO A N 1
ATOM 4421 C CA . PRO A 1 543 ? -17.375 20.156 -2.09 1 89.31 543 PRO A CA 1
ATOM 4422 C C . PRO A 1 543 ? -16.578 20.25 -3.391 1 89.31 543 PRO A C 1
ATOM 4424 O O . PRO A 1 543 ? -17.156 20.141 -4.477 1 89.31 543 PRO A O 1
ATOM 4427 N N . TYR A 1 544 ? -15.273 20.406 -3.465 1 85.31 544 TYR A N 1
ATOM 4428 C CA . TYR A 1 544 ? -14.477 20.391 -4.684 1 85.31 544 TYR A CA 1
ATOM 4429 C C . TYR A 1 544 ? -13.258 19.484 -4.527 1 85.31 544 TYR A C 1
ATOM 4431 O O . TYR A 1 544 ? -13.07 18.875 -3.477 1 85.31 544 TYR A O 1
ATOM 4439 N N . THR A 1 545 ? -12.57 19.328 -5.582 1 85.62 545 THR A N 1
ATOM 4440 C CA . THR A 1 545 ? -11.531 18.312 -5.625 1 85.62 545 THR A CA 1
ATOM 4441 C C . THR A 1 545 ? -10.242 18.828 -5.004 1 85.62 545 THR A C 1
ATOM 4443 O O . THR A 1 545 ? -9.188 18.828 -5.648 1 85.62 545 THR A O 1
ATOM 4446 N N . LEU A 1 546 ? -10.312 19.391 -3.834 1 84.81 546 LEU A N 1
ATOM 4447 C CA . LEU A 1 546 ? -9.125 19.797 -3.082 1 84.81 546 LEU A CA 1
ATOM 4448 C C . LEU A 1 546 ? -8.688 18.672 -2.135 1 84.81 546 LEU A C 1
ATOM 4450 O O . LEU A 1 546 ? -9.492 18.172 -1.356 1 84.81 546 LEU A O 1
ATOM 4454 N N . LEU A 1 547 ? -7.527 18.266 -2.258 1 87.69 547 LEU A N 1
ATOM 4455 C CA . LEU A 1 547 ? -7.02 17.141 -1.465 1 87.69 547 LEU A CA 1
ATOM 4456 C C . LEU A 1 547 ? -6.289 17.641 -0.223 1 87.69 547 LEU A C 1
ATOM 4458 O O . LEU A 1 547 ? -5.059 17.703 -0.201 1 87.69 547 LEU A O 1
ATOM 4462 N N . VAL A 1 548 ? -7.059 18.031 0.774 1 85.62 548 VAL A N 1
ATOM 4463 C CA . VAL A 1 548 ? -6.531 18.5 2.049 1 85.62 548 VAL A CA 1
ATOM 4464 C C . VAL A 1 548 ? -7.09 17.656 3.188 1 85.62 548 VAL A C 1
ATOM 4466 O O . VAL A 1 548 ? -8.258 17.266 3.168 1 85.62 548 VAL A O 1
ATOM 4469 N N . ASP A 1 549 ? -6.254 17.375 4.078 1 83.25 549 ASP A N 1
ATOM 4470 C CA . ASP A 1 549 ? -6.648 16.547 5.211 1 83.25 549 ASP A CA 1
ATOM 4471 C C . ASP A 1 549 ? -7.281 17.391 6.316 1 83.25 549 ASP A C 1
ATOM 4473 O O . ASP A 1 549 ? -6.609 18.203 6.949 1 83.25 549 ASP A O 1
ATOM 4477 N N . LEU A 1 550 ? -8.578 17.203 6.523 1 83 550 LEU A N 1
ATOM 4478 C CA . LEU A 1 550 ? -9.305 17.953 7.551 1 83 550 LEU A CA 1
ATOM 4479 C C . LEU A 1 550 ? -9.508 17.094 8.797 1 83 550 LEU A C 1
ATOM 4481 O O . LEU A 1 550 ? -10.211 17.5 9.727 1 83 550 LEU A O 1
ATOM 4485 N N . GLY A 1 551 ? -8.898 15.914 8.758 1 77.94 551 GLY A N 1
ATOM 4486 C CA . GLY A 1 551 ? -8.906 15.125 9.977 1 77.94 551 GLY A CA 1
ATOM 4487 C C . GLY A 1 551 ? -9.875 13.961 9.938 1 77.94 551 GLY A C 1
ATOM 4488 O O . GLY A 1 551 ? -9.461 12.797 9.961 1 77.94 551 GLY A O 1
ATOM 4489 N N . ILE A 1 552 ? -11.273 14.273 9.844 1 84.31 552 ILE A N 1
ATOM 4490 C CA . ILE A 1 552 ? -12.266 13.203 9.922 1 84.31 552 ILE A CA 1
ATOM 4491 C C . ILE A 1 552 ? -12.961 13.047 8.57 1 84.31 552 ILE A C 1
ATOM 4493 O O . ILE A 1 552 ? -13.781 13.883 8.188 1 84.31 552 ILE A O 1
ATOM 4497 N N . PRO A 1 553 ? -12.648 11.969 7.992 1 91.88 553 PRO A N 1
ATOM 4498 C CA . PRO A 1 553 ? -13.32 11.734 6.715 1 91.88 553 PRO A CA 1
ATOM 4499 C C . PRO A 1 553 ? -14.711 11.117 6.887 1 91.88 553 PRO A C 1
ATOM 4501 O O . PRO A 1 553 ? -15.047 10.625 7.973 1 91.88 553 PRO A O 1
ATOM 4504 N N . TYR A 1 554 ? -15.586 11.281 5.898 1 94.25 554 TYR A N 1
ATOM 4505 C CA . TYR A 1 554 ? -16.875 10.602 5.863 1 94.25 554 TYR A CA 1
ATOM 4506 C C . TYR A 1 554 ? -16.719 9.148 5.434 1 94.25 554 TYR A C 1
ATOM 4508 O O . TYR A 1 554 ? -16.266 8.867 4.32 1 94.25 554 TYR A O 1
ATOM 4516 N N . LYS A 1 555 ? -17.125 8.258 6.27 1 95.06 555 LYS A N 1
ATOM 4517 C CA . LYS A 1 555 ? -16.953 6.828 6.035 1 95.06 555 LYS A CA 1
ATOM 4518 C C . LYS A 1 555 ? -17.656 6.395 4.75 1 95.06 555 LYS A C 1
ATOM 4520 O O . LYS A 1 555 ? -17.109 5.602 3.98 1 95.06 555 LYS A O 1
ATOM 4525 N N . ILE A 1 556 ? -18.797 6.918 4.496 1 95.44 556 ILE A N 1
ATOM 4526 C CA . ILE A 1 556 ? -19.609 6.508 3.354 1 95.44 556 ILE A CA 1
ATOM 4527 C C . ILE A 1 556 ? -18.953 6.992 2.059 1 95.44 556 ILE A C 1
ATOM 4529 O O . ILE A 1 556 ? -19.109 6.359 1.01 1 95.44 556 ILE A O 1
ATOM 4533 N N . LEU A 1 557 ? -18.297 8.117 2.121 1 96.31 557 LEU A N 1
ATOM 4534 C CA . LEU A 1 557 ? -17.609 8.609 0.93 1 96.31 557 LEU A CA 1
ATOM 4535 C C . LEU A 1 557 ? -16.359 7.785 0.631 1 96.31 557 LEU A C 1
ATOM 4537 O O . LEU A 1 557 ? -16 7.594 -0.533 1 96.31 557 LEU A O 1
ATOM 4541 N N . ILE A 1 558 ? -15.703 7.316 1.716 1 97.06 558 ILE A N 1
ATOM 4542 C CA . ILE A 1 558 ? -14.594 6.387 1.526 1 97.06 558 ILE A CA 1
ATOM 4543 C C . ILE A 1 558 ? -15.086 5.137 0.801 1 97.06 558 ILE A C 1
ATOM 4545 O O . ILE A 1 558 ? -14.492 4.707 -0.189 1 97.06 558 ILE A O 1
ATOM 4549 N N . PHE A 1 559 ? -16.188 4.648 1.289 1 97.38 559 PHE A N 1
ATOM 4550 C CA . PHE A 1 559 ? -16.781 3.445 0.707 1 97.38 559 PHE A CA 1
ATOM 4551 C C . PHE A 1 559 ? -17.125 3.67 -0.76 1 97.38 559 PHE A C 1
ATOM 4553 O O . PHE A 1 559 ? -16.859 2.809 -1.604 1 97.38 559 PHE A O 1
ATOM 4560 N N . ALA A 1 560 ? -17.688 4.781 -1.076 1 97.38 560 ALA A N 1
ATOM 4561 C CA . ALA A 1 560 ? -18.109 5.082 -2.438 1 97.38 560 ALA A CA 1
ATOM 4562 C C . ALA A 1 560 ? -16.922 5.172 -3.387 1 97.38 560 ALA A C 1
ATOM 4564 O O . ALA A 1 560 ? -16.922 4.543 -4.449 1 97.38 560 ALA A O 1
ATOM 4565 N N . TYR A 1 561 ? -15.953 5.938 -2.998 1 97.12 561 TYR A N 1
ATOM 4566 C CA . TYR A 1 561 ? -14.812 6.18 -3.873 1 97.12 561 TYR A CA 1
ATOM 4567 C C . TYR A 1 561 ? -14.008 4.906 -4.082 1 97.12 561 TYR A C 1
ATOM 4569 O O . TYR A 1 561 ? -13.648 4.57 -5.215 1 97.12 561 TYR A O 1
ATOM 4577 N N . THR A 1 562 ? -13.719 4.168 -3.033 1 97.56 562 THR A N 1
ATOM 4578 C CA . THR A 1 562 ? -12.922 2.947 -3.115 1 97.56 562 THR A CA 1
ATOM 4579 C C . THR A 1 562 ? -13.672 1.868 -3.893 1 97.56 562 THR A C 1
ATOM 4581 O O . THR A 1 562 ? -13.078 1.157 -4.707 1 97.56 562 THR A O 1
ATOM 4584 N N . SER A 1 563 ? -14.984 1.676 -3.65 1 97.81 563 SER A N 1
ATOM 4585 C CA . SER A 1 563 ? -15.766 0.693 -4.395 1 97.81 563 SER A CA 1
ATOM 4586 C C . SER A 1 563 ? -15.812 1.029 -5.879 1 97.81 563 SER A C 1
ATOM 4588 O O . SER A 1 563 ? -15.758 0.135 -6.727 1 97.81 563 SER A O 1
ATOM 4590 N N . PHE A 1 564 ? -15.898 2.285 -6.137 1 97.62 564 PHE A N 1
ATOM 4591 C CA . PHE A 1 564 ? -15.914 2.705 -7.535 1 97.62 564 PHE A CA 1
ATOM 4592 C C . PHE A 1 564 ? -14.609 2.326 -8.227 1 97.62 564 PHE A C 1
ATOM 4594 O O . PHE A 1 564 ? -14.617 1.771 -9.328 1 97.62 564 PHE A O 1
ATOM 4601 N N . LEU A 1 565 ? -13.445 2.621 -7.578 1 97.44 565 LEU A N 1
ATOM 4602 C CA . LEU A 1 565 ? -12.148 2.291 -8.156 1 97.44 565 LEU A CA 1
ATOM 4603 C C . LEU A 1 565 ? -11.992 0.782 -8.312 1 97.44 565 LEU A C 1
ATOM 4605 O O . LEU A 1 565 ? -11.492 0.308 -9.336 1 97.44 565 LEU A O 1
ATOM 4609 N N . TRP A 1 566 ? -12.414 0.045 -7.301 1 97.12 566 TRP A N 1
ATOM 4610 C CA . TRP A 1 566 ? -12.305 -1.41 -7.348 1 97.12 566 TRP A CA 1
ATOM 4611 C C . TRP A 1 566 ? -13.133 -1.978 -8.5 1 97.12 566 TRP A C 1
ATOM 4613 O O . TRP A 1 566 ? -12.656 -2.832 -9.25 1 97.12 566 TRP A O 1
ATOM 4623 N N . LEU A 1 567 ? -14.367 -1.522 -8.648 1 96.19 567 LEU A N 1
ATOM 4624 C CA . LEU A 1 567 ? -15.227 -2.004 -9.719 1 96.19 567 LEU A CA 1
ATOM 4625 C C . LEU A 1 567 ? -14.656 -1.64 -11.086 1 96.19 567 LEU A C 1
ATOM 4627 O O . LEU A 1 567 ? -14.742 -2.428 -12.023 1 96.19 567 LEU A O 1
ATOM 4631 N N . LEU A 1 568 ? -14.055 -0.506 -11.164 1 96.38 568 LEU A N 1
ATOM 4632 C CA . LEU A 1 568 ? -13.422 -0.085 -12.406 1 96.38 568 LEU A CA 1
ATOM 4633 C C . LEU A 1 568 ? -12.25 -1 -12.758 1 96.38 568 LEU A C 1
ATOM 4635 O O . LEU A 1 568 ? -12.094 -1.401 -13.914 1 96.38 568 LEU A O 1
ATOM 4639 N N . PHE A 1 569 ? -11.414 -1.345 -11.766 1 94.88 569 PHE A N 1
ATOM 4640 C CA . PHE A 1 569 ? -10.273 -2.221 -12 1 94.88 569 PHE A CA 1
ATOM 4641 C C . PHE A 1 569 ? -10.734 -3.639 -12.305 1 94.88 569 PHE A C 1
ATOM 4643 O O . PHE A 1 569 ? -10.117 -4.336 -13.117 1 94.88 569 PHE A O 1
ATOM 4650 N N . MET A 1 570 ? -11.805 -4.027 -11.609 1 93.75 570 MET A N 1
ATOM 4651 C CA . MET A 1 570 ? -12.391 -5.332 -11.898 1 93.75 570 MET A CA 1
ATOM 4652 C C . MET A 1 570 ? -12.867 -5.402 -13.344 1 93.75 570 MET A C 1
ATOM 4654 O O . MET A 1 570 ? -12.641 -6.398 -14.031 1 93.75 570 MET A O 1
ATOM 4658 N N . LEU A 1 571 ? -13.438 -4.359 -13.805 1 94.69 571 LEU A N 1
ATOM 4659 C CA . LEU A 1 571 ? -13.914 -4.297 -15.18 1 94.69 571 LEU A CA 1
ATOM 4660 C C . LEU A 1 571 ? -12.734 -4.289 -16.156 1 94.69 571 LEU A C 1
ATOM 4662 O O . LEU A 1 571 ? -12.766 -4.98 -17.172 1 94.69 571 LEU A O 1
ATOM 4666 N N . ALA A 1 572 ? -11.688 -3.59 -15.828 1 95.25 572 ALA A N 1
ATOM 4667 C CA . ALA A 1 572 ? -10.5 -3.533 -16.672 1 95.25 572 ALA A CA 1
ATOM 4668 C C . ALA A 1 572 ? -9.836 -4.902 -16.781 1 95.25 572 ALA A C 1
ATOM 4670 O O . ALA A 1 572 ? -9.438 -5.324 -17.859 1 95.25 572 ALA A O 1
ATOM 4671 N N . GLN A 1 573 ? -9.734 -5.559 -15.664 1 93.69 573 GLN A N 1
ATOM 4672 C CA . GLN A 1 573 ? -9.125 -6.887 -15.672 1 93.69 573 GLN A CA 1
ATOM 4673 C C . GLN A 1 573 ? -10.008 -7.887 -16.406 1 93.69 573 GLN A C 1
ATOM 4675 O O . GLN A 1 573 ? -9.508 -8.789 -17.094 1 93.69 573 GLN A O 1
ATOM 4680 N N . TRP A 1 574 ? -11.344 -7.715 -16.25 1 91.06 574 TRP A N 1
ATOM 4681 C CA . TRP A 1 574 ? -12.258 -8.594 -16.969 1 91.06 574 TRP A CA 1
ATOM 4682 C C . TRP A 1 574 ? -12.109 -8.414 -18.469 1 91.06 574 TRP A C 1
ATOM 4684 O O . TRP A 1 574 ? -12.078 -9.398 -19.219 1 91.06 574 TRP A O 1
ATOM 4694 N N . ILE A 1 575 ? -11.953 -7.242 -18.938 1 92.81 575 ILE A N 1
ATOM 4695 C CA . ILE A 1 575 ? -11.781 -6.949 -20.359 1 92.81 575 ILE A CA 1
ATOM 4696 C C . ILE A 1 575 ? -10.445 -7.496 -20.844 1 92.81 575 ILE A C 1
ATOM 4698 O O . ILE A 1 575 ? -10.375 -8.156 -21.875 1 92.81 575 ILE A O 1
ATOM 4702 N N . PHE A 1 576 ? -9.422 -7.32 -20.078 1 91.81 576 PHE A N 1
ATOM 4703 C CA . PHE A 1 576 ? -8.086 -7.766 -20.453 1 91.81 576 PHE A CA 1
ATOM 4704 C C . PHE A 1 576 ? -8.016 -9.289 -20.5 1 91.81 576 PHE A C 1
ATOM 4706 O O . PHE A 1 576 ? -7.461 -9.859 -21.438 1 91.81 576 PHE A O 1
ATOM 4713 N N . ASN A 1 577 ? -8.586 -9.93 -19.547 1 87.75 577 ASN A N 1
ATOM 4714 C CA . ASN A 1 577 ? -8.516 -11.383 -19.484 1 87.75 577 ASN A CA 1
ATOM 4715 C C . ASN A 1 577 ? -9.383 -12.039 -20.547 1 87.75 577 ASN A C 1
ATOM 4717 O O . ASN A 1 577 ? -8.984 -13.031 -21.156 1 87.75 577 ASN A O 1
ATOM 4721 N N . THR A 1 578 ? -10.555 -11.422 -20.828 1 86.44 578 THR A N 1
ATOM 4722 C CA . THR A 1 578 ? -11.484 -12.023 -21.781 1 86.44 578 THR A CA 1
ATOM 4723 C C . THR A 1 578 ? -11 -11.805 -23.219 1 86.44 578 THR A C 1
ATOM 4725 O O . THR A 1 578 ? -11.047 -12.727 -24.031 1 86.44 578 THR A O 1
ATOM 4728 N N . PHE A 1 579 ? -10.328 -10.648 -23.453 1 88.69 579 PHE A N 1
ATOM 4729 C CA . PHE A 1 579 ? -10.047 -10.336 -24.844 1 88.69 579 PHE A CA 1
ATOM 4730 C C . PHE A 1 579 ? -8.562 -10.547 -25.156 1 88.69 579 PHE A C 1
ATOM 4732 O O . PHE A 1 579 ? -8.195 -10.844 -26.297 1 88.69 579 PHE A O 1
ATOM 4739 N N . ILE A 1 580 ? -7.746 -10.484 -24.156 1 88.94 580 ILE A N 1
ATOM 4740 C CA . ILE A 1 580 ? -6.316 -10.547 -24.453 1 88.94 580 ILE A CA 1
ATOM 4741 C C . ILE A 1 580 ? -5.734 -11.852 -23.906 1 88.94 580 ILE A C 1
ATOM 4743 O O . ILE A 1 580 ? -5.262 -12.695 -24.656 1 88.94 580 ILE A O 1
ATOM 4747 N N . ARG A 1 581 ? -5.805 -12.062 -22.672 1 84 581 ARG A N 1
ATOM 4748 C CA . ARG A 1 581 ? -5.156 -13.219 -22.062 1 84 581 ARG A CA 1
ATOM 4749 C C . ARG A 1 581 ? -5.77 -14.523 -22.562 1 84 581 ARG A C 1
ATOM 4751 O O . ARG A 1 581 ? -5.055 -15.414 -23.016 1 84 581 ARG A O 1
ATOM 4758 N N . TRP A 1 582 ? -7.184 -14.633 -22.516 1 82.81 582 TRP A N 1
ATOM 4759 C CA . TRP A 1 582 ? -7.844 -15.883 -22.891 1 82.81 582 TRP A CA 1
ATOM 4760 C C . TRP A 1 582 ? -8.273 -15.852 -24.344 1 82.81 582 TRP A C 1
ATOM 4762 O O . TRP A 1 582 ? -8.484 -16.906 -24.953 1 82.81 582 TRP A O 1
ATOM 4772 N N . GLY A 1 583 ? -8.305 -14.586 -24.859 1 79.94 583 GLY A N 1
ATOM 4773 C CA . GLY A 1 583 ? -8.734 -14.469 -26.25 1 79.94 583 GLY A CA 1
ATOM 4774 C C . GLY A 1 583 ? -7.602 -14.641 -27.234 1 79.94 583 GLY A C 1
ATOM 4775 O O . GLY A 1 583 ? -7.715 -15.43 -28.188 1 79.94 583 GLY A O 1
ATOM 4776 N N . ILE A 1 584 ? -6.449 -13.992 -26.891 1 80.75 584 ILE A N 1
ATOM 4777 C CA . ILE A 1 584 ? -5.375 -13.969 -27.891 1 80.75 584 ILE A CA 1
ATOM 4778 C C . ILE A 1 584 ? -4.234 -14.875 -27.438 1 80.75 584 ILE A C 1
ATOM 4780 O O . ILE A 1 584 ? -3.668 -15.617 -28.234 1 80.75 584 ILE A O 1
ATOM 4784 N N . LEU A 1 585 ? -3.961 -14.93 -26.234 1 78.5 585 LEU A N 1
ATOM 4785 C CA . LEU A 1 585 ? -2.816 -15.703 -25.766 1 78.5 585 LEU A CA 1
ATOM 4786 C C . LEU A 1 585 ? -3.223 -17.141 -25.469 1 78.5 585 LEU A C 1
ATOM 4788 O O . LEU A 1 585 ? -3.717 -17.859 -26.344 1 78.5 585 LEU A O 1
ATOM 4792 N N . ARG A 1 586 ? -3.221 -17.641 -24.312 1 79.19 586 ARG A N 1
ATOM 4793 C CA . ARG A 1 586 ? -3.496 -19.016 -23.953 1 79.19 586 ARG A CA 1
ATOM 4794 C C . ARG A 1 586 ? -4.645 -19.109 -22.953 1 79.19 586 ARG A C 1
ATOM 4796 O O . ARG A 1 586 ? -4.652 -18.406 -21.953 1 79.19 586 ARG A O 1
ATOM 4803 N N . ASN A 1 587 ? -5.707 -19.875 -23.391 1 86.94 587 ASN A N 1
ATOM 4804 C CA . ASN A 1 587 ? -6.797 -20.188 -22.469 1 86.94 587 ASN A CA 1
ATOM 4805 C C . ASN A 1 587 ? -6.578 -21.531 -21.781 1 86.94 587 ASN A C 1
ATOM 4807 O O . ASN A 1 587 ? -6.633 -22.578 -22.422 1 86.94 587 ASN A O 1
ATOM 4811 N N . PRO A 1 588 ? -6.332 -21.469 -20.484 1 88.81 588 PRO A N 1
ATOM 4812 C CA . PRO A 1 588 ? -6.012 -22.719 -19.797 1 88.81 588 PRO A CA 1
ATOM 4813 C C . PRO A 1 588 ? -7.156 -23.734 -19.844 1 88.81 588 PRO A C 1
ATOM 4815 O O . PRO A 1 588 ? -6.914 -24.938 -19.828 1 88.81 588 PRO A O 1
ATOM 4818 N N . PHE A 1 589 ? -8.406 -23.344 -19.984 1 90.38 589 PHE A N 1
ATOM 4819 C CA . PHE A 1 589 ? -9.547 -24.266 -20.016 1 90.38 589 PHE A CA 1
ATOM 4820 C C . PHE A 1 589 ? -9.641 -24.953 -21.375 1 90.38 589 PHE A C 1
ATOM 4822 O O . PHE A 1 589 ? -9.922 -26.156 -21.438 1 90.38 589 PHE A O 1
ATOM 4829 N N . CYS A 1 590 ? -9.336 -24.266 -22.406 1 90 590 CYS A N 1
ATOM 4830 C CA . CYS A 1 590 ? -9.32 -24.875 -23.734 1 90 590 CYS A CA 1
ATOM 4831 C C . CYS A 1 590 ? -8.141 -25.828 -23.875 1 90 590 CYS A C 1
ATOM 4833 O O . CYS A 1 590 ? -8.266 -26.875 -24.516 1 90 590 CYS A O 1
ATOM 4835 N N . ASN A 1 591 ? -7.012 -25.391 -23.297 1 90.38 591 ASN A N 1
ATOM 4836 C CA . ASN A 1 591 ? -5.844 -26.266 -23.328 1 90.38 591 ASN A CA 1
ATOM 4837 C C . ASN A 1 591 ? -6.094 -27.562 -22.578 1 90.38 591 ASN A C 1
ATOM 4839 O O . ASN A 1 591 ? -5.562 -28.609 -22.953 1 90.38 591 ASN A O 1
ATOM 4843 N N . PHE A 1 592 ? -6.883 -27.484 -21.562 1 92.12 592 PHE A N 1
ATOM 4844 C CA . PHE A 1 592 ? -7.215 -28.688 -20.797 1 92.12 592 PHE A CA 1
ATOM 4845 C C . PHE A 1 592 ? -8.086 -29.625 -21.609 1 92.12 592 PHE A C 1
ATOM 4847 O O . PHE A 1 592 ? -7.906 -30.844 -21.578 1 92.12 592 PHE A O 1
ATOM 4854 N N . LEU A 1 593 ? -9.039 -29.109 -22.375 1 92.5 593 LEU A N 1
ATOM 4855 C CA . LEU A 1 593 ? -9.891 -29.906 -23.25 1 92.5 593 LEU A CA 1
ATOM 4856 C C . LEU A 1 593 ? -9.062 -30.609 -24.328 1 92.5 593 LEU A C 1
ATOM 4858 O O . LEU A 1 593 ? -9.305 -31.781 -24.641 1 92.5 593 LEU A O 1
ATOM 4862 N N . ASP A 1 594 ? -8.156 -29.844 -24.812 1 91.38 594 ASP A N 1
ATOM 4863 C CA . ASP A 1 594 ? -7.266 -30.422 -25.828 1 91.38 594 ASP A CA 1
ATOM 4864 C C . ASP A 1 594 ? -6.418 -31.531 -25.219 1 91.38 594 ASP A C 1
ATOM 4866 O O . ASP A 1 594 ? -6.156 -32.531 -25.891 1 91.38 594 ASP A O 1
ATOM 4870 N N . LEU A 1 595 ? -5.977 -31.344 -24.031 1 93.06 595 LEU A N 1
ATOM 4871 C CA . LEU A 1 595 ? -5.188 -32.344 -23.344 1 93.06 595 LEU A CA 1
ATOM 4872 C C . LEU A 1 595 ? -6.008 -33.625 -23.109 1 93.06 595 LEU A C 1
ATOM 4874 O O . LEU A 1 595 ? -5.492 -34.719 -23.234 1 93.06 595 LEU A O 1
ATOM 4878 N N . CYS A 1 596 ? -7.246 -33.469 -22.766 1 94.56 596 CYS A N 1
ATOM 4879 C CA . CYS A 1 596 ? -8.125 -34.625 -22.578 1 94.56 596 CYS A CA 1
ATOM 4880 C C . CYS A 1 596 ? -8.281 -35.438 -23.859 1 94.56 596 CYS A C 1
ATOM 4882 O O . CYS A 1 596 ? -8.227 -36.656 -23.844 1 94.56 596 CYS A O 1
ATOM 4884 N N . ALA A 1 597 ? -8.43 -34.75 -24.953 1 93.75 597 ALA A N 1
ATOM 4885 C CA . ALA A 1 597 ? -8.594 -35.406 -26.25 1 93.75 597 ALA A CA 1
ATOM 4886 C C . ALA A 1 597 ? -7.312 -36.125 -26.656 1 93.75 597 ALA A C 1
ATOM 4888 O O . ALA A 1 597 ? -7.359 -37.25 -27.172 1 93.75 597 ALA A O 1
ATOM 4889 N N . MET A 1 598 ? -6.227 -35.469 -26.391 1 91.75 598 MET A N 1
ATOM 4890 C CA . MET A 1 598 ? -4.945 -36.031 -26.797 1 91.75 598 MET A CA 1
ATOM 4891 C C . MET A 1 598 ? -4.578 -37.219 -25.922 1 91.75 598 MET A C 1
ATOM 4893 O O . MET A 1 598 ? -3.912 -38.156 -26.375 1 91.75 598 MET A O 1
ATOM 4897 N N . SER A 1 599 ? -5 -37.219 -24.672 1 93.38 599 SER A N 1
ATOM 4898 C CA . SER A 1 599 ? -4.684 -38.281 -23.734 1 93.38 599 SER A CA 1
ATOM 4899 C C . SER A 1 599 ? -5.738 -39.406 -23.781 1 93.38 599 SER A C 1
ATOM 4901 O O . SER A 1 599 ? -5.598 -40.406 -23.109 1 93.38 599 SER A O 1
ATOM 4903 N N . ASN A 1 600 ? -6.77 -39.281 -24.547 1 96 600 ASN A N 1
ATOM 4904 C CA . ASN A 1 600 ? -7.848 -40.25 -24.672 1 96 600 ASN A CA 1
ATOM 4905 C C . ASN A 1 600 ? -8.531 -40.5 -23.328 1 96 600 ASN A C 1
ATOM 4907 O O . ASN A 1 600 ? -8.75 -41.656 -22.938 1 96 600 ASN A O 1
ATOM 4911 N N . CYS A 1 601 ? -8.703 -39.406 -22.578 1 94.94 601 CYS A N 1
ATOM 4912 C CA . CYS A 1 601 ? -9.367 -39.469 -21.281 1 94.94 601 CYS A CA 1
ATOM 4913 C C . CYS A 1 601 ? -10.5 -38.438 -21.219 1 94.94 601 CYS A C 1
ATOM 4915 O O . CYS A 1 601 ? -10.336 -37.281 -21.625 1 94.94 601 CYS A O 1
ATOM 4917 N N . SER A 1 602 ? -11.641 -38.844 -20.859 1 96 602 SER A N 1
ATOM 4918 C CA . SER A 1 602 ? -12.766 -37.938 -20.609 1 96 602 SER A CA 1
ATOM 4919 C C . SER A 1 602 ? -12.922 -37.656 -19.125 1 96 602 SER A C 1
ATOM 4921 O O . SER A 1 602 ? -12.336 -38.344 -18.281 1 96 602 SER A O 1
ATOM 4923 N N . VAL A 1 603 ? -13.57 -36.594 -18.828 1 94.62 603 VAL A N 1
ATOM 4924 C CA . VAL A 1 603 ? -13.766 -36.188 -17.438 1 94.62 603 VAL A CA 1
ATOM 4925 C C . VAL A 1 603 ? -15.25 -35.938 -17.172 1 94.62 603 VAL A C 1
ATOM 4927 O O . VAL A 1 603 ? -15.922 -35.25 -17.953 1 94.62 603 VAL A O 1
ATOM 4930 N N . ILE A 1 604 ? -15.781 -36.531 -16.188 1 93.56 604 ILE A N 1
ATOM 4931 C CA . ILE A 1 604 ? -17.141 -36.25 -15.711 1 93.56 604 ILE A CA 1
ATOM 4932 C C . ILE A 1 604 ? -17.078 -35.5 -14.383 1 93.56 604 ILE A C 1
ATOM 4934 O O . ILE A 1 604 ? -16.438 -35.938 -13.43 1 93.56 604 ILE A O 1
ATOM 4938 N N . ILE A 1 605 ? -17.641 -34.344 -14.406 1 92.75 605 ILE A N 1
ATOM 4939 C CA . ILE A 1 605 ? -17.703 -33.5 -13.219 1 92.75 605 ILE A CA 1
ATOM 4940 C C . ILE A 1 605 ? -19.109 -33.5 -12.648 1 92.75 605 ILE A C 1
ATOM 4942 O O . ILE A 1 605 ? -20.062 -33.062 -13.305 1 92.75 605 ILE A O 1
ATOM 4946 N N . MET A 1 606 ? -19.25 -34.031 -11.492 1 90.31 606 MET A N 1
ATOM 4947 C CA . MET A 1 606 ? -20.562 -34.062 -10.852 1 90.31 606 MET A CA 1
ATOM 4948 C C . MET A 1 606 ? -20.672 -33.031 -9.75 1 90.31 606 MET A C 1
ATOM 4950 O O . MET A 1 606 ? -20.125 -33.219 -8.664 1 90.31 606 MET A O 1
ATOM 4954 N N . VAL A 1 607 ? -21.375 -32.031 -10.008 1 87.75 607 VAL A N 1
ATOM 4955 C CA . VAL A 1 607 ? -21.562 -30.953 -9.039 1 87.75 607 VAL A CA 1
ATOM 4956 C C . VAL A 1 607 ? -22.625 -31.375 -8.016 1 87.75 607 VAL A C 1
ATOM 4958 O O . VAL A 1 607 ? -22.516 -31.031 -6.832 1 87.75 607 VAL A O 1
ATOM 4961 N N . SER A 1 608 ? -23.625 -32.031 -8.492 1 85.25 608 SER A N 1
ATOM 4962 C CA . SER A 1 608 ? -24.641 -32.656 -7.648 1 85.25 608 SER A CA 1
ATOM 4963 C C . SER A 1 608 ? -24.891 -34.094 -8.055 1 85.25 608 SER A C 1
ATOM 4965 O O . SER A 1 608 ? -24.156 -34.656 -8.883 1 85.25 608 SER A O 1
ATOM 4967 N N . ASN A 1 609 ? -25.859 -34.688 -7.527 1 80.94 609 ASN A N 1
ATOM 4968 C CA . ASN A 1 609 ? -26.141 -36.094 -7.824 1 80.94 609 ASN A CA 1
ATOM 4969 C C . ASN A 1 609 ? -26.734 -36.25 -9.227 1 80.94 609 ASN A C 1
ATOM 4971 O O . ASN A 1 609 ? -26.547 -37.312 -9.859 1 80.94 609 ASN A O 1
ATOM 4975 N N . SER A 1 610 ? -27.391 -35.25 -9.695 1 84.81 610 SER A N 1
ATOM 4976 C CA . SER A 1 610 ? -28.062 -35.438 -10.984 1 84.81 610 SER A CA 1
ATOM 4977 C C . SER A 1 610 ? -27.578 -34.406 -12.008 1 84.81 610 SER A C 1
ATOM 4979 O O . SER A 1 610 ? -28.016 -34.438 -13.164 1 84.81 610 SER A O 1
ATOM 4981 N N . TYR A 1 611 ? -26.719 -33.562 -11.617 1 88.75 611 TYR A N 1
ATOM 4982 C CA . TYR A 1 611 ? -26.281 -32.5 -12.492 1 88.75 611 TYR A CA 1
ATOM 4983 C C . TYR A 1 611 ? -24.766 -32.344 -12.484 1 88.75 611 TYR A C 1
ATOM 4985 O O . TYR A 1 611 ? -24.125 -32.5 -11.445 1 88.75 611 TYR A O 1
ATOM 4993 N N . GLY A 1 612 ? -24.188 -32.062 -13.641 1 91.25 612 GLY A N 1
ATOM 4994 C CA . GLY A 1 612 ? -22.75 -31.844 -13.758 1 91.25 612 GLY A CA 1
ATOM 4995 C C . GLY A 1 612 ? -22.312 -31.516 -15.172 1 91.25 612 GLY A C 1
ATOM 4996 O O . GLY A 1 612 ? -23.047 -30.875 -15.922 1 91.25 612 GLY A O 1
ATOM 4997 N N . TYR A 1 613 ? -21.094 -31.812 -15.383 1 93.62 613 TYR A N 1
ATOM 4998 C CA . TYR A 1 613 ? -20.5 -31.547 -16.703 1 93.62 613 TYR A CA 1
ATOM 4999 C C . TYR A 1 613 ? -19.75 -32.781 -17.203 1 93.62 613 TYR A C 1
ATOM 5001 O O . TYR A 1 613 ? -19.281 -33.594 -16.422 1 93.62 613 TYR A O 1
ATOM 5009 N N . TYR A 1 614 ? -19.766 -32.938 -18.469 1 95.31 614 TYR A N 1
ATOM 5010 C CA . TYR A 1 614 ? -19.016 -34 -19.125 1 95.31 614 TYR A CA 1
ATOM 5011 C C . TYR A 1 614 ? -18.078 -33.438 -20.188 1 95.31 614 TYR A C 1
ATOM 5013 O O . TYR A 1 614 ? -18.5 -32.656 -21.047 1 95.31 614 TYR A O 1
ATOM 5021 N N . LEU A 1 615 ? -16.859 -33.656 -20.062 1 96.25 615 LEU A N 1
ATOM 5022 C CA . LEU A 1 615 ? -15.836 -33.312 -21.047 1 96.25 615 LEU A CA 1
ATOM 5023 C C . LEU A 1 615 ? -15.43 -34.531 -21.859 1 96.25 615 LEU A C 1
ATOM 5025 O O . LEU A 1 615 ? -14.812 -35.469 -21.344 1 96.25 615 LEU A O 1
ATOM 5029 N N . HIS A 1 616 ? -15.789 -34.5 -23.062 1 95.31 616 HIS A N 1
ATOM 5030 C CA . HIS A 1 616 ? -15.5 -35.625 -23.938 1 95.31 616 HIS A CA 1
ATOM 5031 C C . HIS A 1 616 ? -14.055 -35.594 -24.422 1 95.31 616 HIS A C 1
ATOM 5033 O O . HIS A 1 616 ? -13.641 -34.625 -25.078 1 95.31 616 HIS A O 1
ATOM 5039 N N . GLY A 1 617 ? -13.273 -36.562 -24.047 1 95.69 617 GLY A N 1
ATOM 5040 C CA . GLY A 1 617 ? -11.875 -36.594 -24.438 1 95.69 617 GLY A CA 1
ATOM 5041 C C . GLY A 1 617 ? -11.477 -37.906 -25.094 1 95.69 617 GLY A C 1
ATOM 5042 O O . GLY A 1 617 ? -10.32 -38.312 -25.016 1 95.69 617 GLY A O 1
ATOM 5043 N N . ARG A 1 618 ? -12.469 -38.625 -25.641 1 94.25 618 ARG A N 1
ATOM 5044 C CA . ARG A 1 618 ? -12.125 -39.812 -26.406 1 94.25 618 ARG A CA 1
ATOM 5045 C C . ARG A 1 618 ? -11.414 -39.469 -27.703 1 94.25 618 ARG A C 1
ATOM 5047 O O . ARG A 1 618 ? -11.906 -38.625 -28.469 1 94.25 618 ARG A O 1
ATOM 5054 N N . SER A 1 619 ? -10.297 -40.031 -27.859 1 92.88 619 SER A N 1
ATOM 5055 C CA . SER A 1 619 ? -9.469 -39.656 -29.016 1 92.88 619 SER A CA 1
ATOM 5056 C C . SER A 1 619 ? -10.039 -40.25 -30.297 1 92.88 619 SER A C 1
ATOM 5058 O O . SER A 1 619 ? -10.703 -41.281 -30.281 1 92.88 619 SER A O 1
ATOM 5060 N N . VAL A 1 620 ? -9.805 -39.594 -31.406 1 91.5 620 VAL A N 1
ATOM 5061 C CA . VAL A 1 620 ? -10.227 -40.062 -32.719 1 91.5 620 VAL A CA 1
ATOM 5062 C C . VAL A 1 620 ? -9.227 -41.094 -33.25 1 91.5 620 VAL A C 1
ATOM 5064 O O . VAL A 1 620 ? -9.539 -41.844 -34.156 1 91.5 620 VAL A O 1
ATOM 5067 N N . HIS A 1 621 ? -8.164 -41.219 -32.594 1 90.56 621 HIS A N 1
ATOM 5068 C CA . HIS A 1 621 ? -7.125 -42.156 -33 1 90.56 621 HIS A CA 1
ATOM 5069 C C . HIS A 1 621 ? -7.23 -43.438 -32.219 1 90.56 621 HIS A C 1
ATOM 5071 O O . HIS A 1 621 ? -7.926 -43.531 -31.203 1 90.56 621 HIS A O 1
ATOM 5077 N N . VAL A 1 622 ? -6.508 -44.438 -32.625 1 88.19 622 VAL A N 1
ATOM 5078 C CA . VAL A 1 622 ? -6.633 -45.75 -32.031 1 88.19 622 VAL A CA 1
ATOM 5079 C C . VAL A 1 622 ? -5.945 -45.812 -30.672 1 88.19 622 VAL A C 1
ATOM 5081 O O . VAL A 1 622 ? -6.477 -46.406 -29.734 1 88.19 622 VAL A O 1
ATOM 5084 N N . HIS A 1 623 ? -4.801 -45.25 -30.578 1 90.69 623 HIS A N 1
ATOM 5085 C CA . HIS A 1 623 ? -4.062 -45.25 -29.328 1 90.69 623 HIS A CA 1
ATOM 5086 C C . HIS A 1 623 ? -3.469 -43.875 -29.016 1 90.69 623 HIS A C 1
ATOM 5088 O O . HIS A 1 623 ? -2.979 -43.219 -29.922 1 90.69 623 HIS A O 1
ATOM 5094 N N . ALA A 1 624 ? -3.592 -43.5 -27.812 1 91.38 624 ALA A N 1
ATOM 5095 C CA . ALA A 1 624 ? -2.955 -42.281 -27.344 1 91.38 624 ALA A CA 1
ATOM 5096 C C . ALA A 1 624 ? -1.616 -42.562 -26.672 1 91.38 624 ALA A C 1
ATOM 5098 O O . ALA A 1 624 ? -0.753 -41.688 -26.578 1 91.38 624 ALA A O 1
ATOM 5099 N N . ASP A 1 625 ? -1.502 -43.781 -26.109 1 89.75 625 ASP A N 1
ATOM 5100 C CA . ASP A 1 625 ? -0.24 -44.188 -25.516 1 89.75 625 ASP A CA 1
ATOM 5101 C C . ASP A 1 625 ? 0.798 -44.5 -26.594 1 89.75 625 ASP A C 1
ATOM 5103 O O . ASP A 1 625 ? 1.147 -45.656 -26.828 1 89.75 625 ASP A O 1
ATOM 5107 N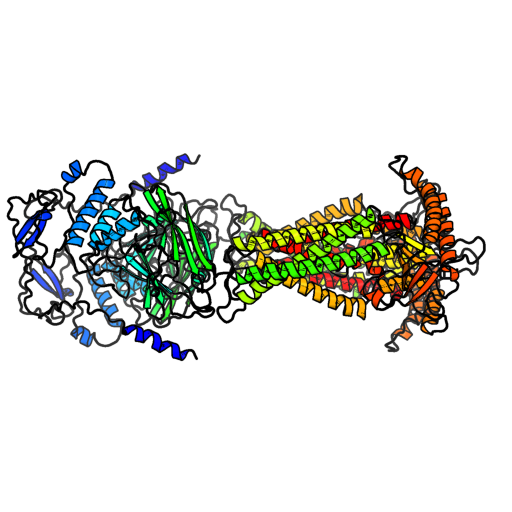 N . GLU A 1 626 ? 1.294 -43.469 -27.172 1 88.44 626 GLU A N 1
ATOM 5108 C CA . GLU A 1 626 ? 2.203 -43.594 -28.312 1 88.44 626 GLU A CA 1
ATOM 5109 C C . GLU A 1 626 ? 3.461 -42.75 -28.094 1 88.44 626 GLU A C 1
ATOM 5111 O O . GLU A 1 626 ? 3.559 -42 -27.109 1 88.44 626 GLU A O 1
ATOM 5116 N N . ASN A 1 627 ? 4.414 -42.969 -28.922 1 85.38 627 ASN A N 1
ATOM 5117 C CA . ASN A 1 627 ? 5.629 -42.156 -28.891 1 85.38 627 ASN A CA 1
ATOM 5118 C C . ASN A 1 627 ? 5.383 -40.75 -29.422 1 85.38 627 ASN A C 1
ATOM 5120 O O . ASN A 1 627 ? 4.281 -40.438 -29.891 1 85.38 627 ASN A O 1
ATOM 5124 N N . MET A 1 628 ? 6.301 -39.875 -29.375 1 82.88 628 MET A N 1
ATOM 5125 C CA . MET A 1 628 ? 6.156 -38.469 -29.688 1 82.88 628 MET A CA 1
ATOM 5126 C C . MET A 1 628 ? 5.91 -38.25 -31.188 1 82.88 628 MET A C 1
ATOM 5128 O O . MET A 1 628 ? 5.164 -37.375 -31.578 1 82.88 628 MET A O 1
ATOM 5132 N N . ILE A 1 629 ? 6.523 -39.062 -32 1 80.12 629 ILE A N 1
ATOM 5133 C CA . ILE A 1 629 ? 6.355 -38.969 -33.438 1 80.12 629 ILE A CA 1
ATOM 5134 C C . ILE A 1 629 ? 4.914 -39.312 -33.812 1 80.12 629 ILE A C 1
ATOM 5136 O O . ILE A 1 629 ? 4.309 -38.625 -34.656 1 80.12 629 ILE A O 1
ATOM 5140 N N . ALA A 1 630 ? 4.457 -40.375 -33.188 1 85.69 630 ALA A N 1
ATOM 5141 C CA . ALA A 1 630 ? 3.078 -40.75 -33.438 1 85.69 630 ALA A CA 1
ATOM 5142 C C . ALA A 1 630 ? 2.1 -39.688 -33 1 85.69 630 ALA A C 1
ATOM 5144 O O . ALA A 1 630 ? 1.104 -39.406 -33.656 1 85.69 630 ALA A O 1
ATOM 5145 N N . LEU A 1 631 ? 2.334 -39.125 -31.906 1 86.62 631 LEU A N 1
ATOM 5146 C CA . LEU A 1 631 ? 1.465 -38.062 -31.391 1 86.62 631 LEU A CA 1
ATOM 5147 C C . LEU A 1 631 ? 1.488 -36.844 -32.312 1 86.62 631 LEU A C 1
ATOM 5149 O O . LEU A 1 631 ? 0.454 -36.219 -32.531 1 86.62 631 LEU A O 1
ATOM 5153 N N . HIS A 1 632 ? 2.623 -36.5 -32.781 1 81.62 632 HIS A N 1
ATOM 5154 C CA . HIS A 1 632 ? 2.752 -35.375 -33.719 1 81.62 632 HIS A CA 1
ATOM 5155 C C . HIS A 1 632 ? 1.985 -35.656 -35 1 81.62 632 HIS A C 1
ATOM 5157 O O . HIS A 1 632 ? 1.342 -34.75 -35.562 1 81.62 632 HIS A O 1
ATOM 5163 N N . ASN A 1 633 ? 2.127 -36.875 -35.469 1 83.69 633 ASN A N 1
ATOM 5164 C CA . ASN A 1 633 ? 1.41 -37.25 -36.688 1 83.69 633 ASN A CA 1
ATOM 5165 C C . ASN A 1 633 ? -0.101 -37.188 -36.469 1 83.69 633 ASN A C 1
ATOM 5167 O O . ASN A 1 633 ? -0.849 -36.844 -37.375 1 83.69 633 ASN A O 1
ATOM 5171 N N . GLN A 1 634 ? -0.457 -37.594 -35.312 1 88.12 634 GLN A N 1
ATOM 5172 C CA . GLN A 1 634 ? -1.88 -37.531 -35 1 88.12 634 GLN A CA 1
ATOM 5173 C C . GLN A 1 634 ? -2.395 -36.094 -35.062 1 88.12 634 GLN A C 1
ATOM 5175 O O . GLN A 1 634 ? -3.461 -35.844 -35.594 1 88.12 634 GLN A O 1
ATOM 5180 N N . LEU A 1 635 ? -1.71 -35.156 -34.531 1 85.62 635 LEU A N 1
ATOM 5181 C CA . LEU A 1 635 ? -2.102 -33.75 -34.531 1 85.62 635 LEU A CA 1
ATOM 5182 C C . LEU A 1 635 ? -2.094 -33.188 -35.938 1 85.62 635 LEU A C 1
ATOM 5184 O O . LEU A 1 635 ? -2.955 -32.375 -36.312 1 85.62 635 LEU A O 1
ATOM 5188 N N . ALA A 1 636 ? -1.11 -33.625 -36.719 1 83.69 636 ALA A N 1
ATOM 5189 C CA . ALA A 1 636 ? -1.021 -33.156 -38.094 1 83.69 636 ALA A CA 1
ATOM 5190 C C . ALA A 1 636 ? -2.199 -33.688 -38.906 1 83.69 636 ALA A C 1
ATOM 5192 O O . ALA A 1 636 ? -2.736 -32.938 -39.75 1 83.69 636 ALA A O 1
ATOM 5193 N N . SER A 1 637 ? -2.492 -34.906 -38.656 1 89.62 637 SER A N 1
ATOM 5194 C CA . SER A 1 637 ? -3.623 -35.5 -39.375 1 89.62 637 SER A CA 1
ATOM 5195 C C . SER A 1 637 ? -4.93 -34.812 -39 1 89.62 637 SER A C 1
ATOM 5197 O O . SER A 1 637 ? -5.809 -34.656 -39.844 1 89.62 637 SER A O 1
ATOM 5199 N N . GLU A 1 638 ? -5.117 -34.406 -37.812 1 88.44 638 GLU A N 1
ATOM 5200 C CA . GLU A 1 638 ? -6.297 -33.656 -37.375 1 88.44 638 GLU A CA 1
ATOM 5201 C C . GLU A 1 638 ? -6.336 -32.281 -38.031 1 88.44 638 GLU A C 1
ATOM 5203 O O . GLU A 1 638 ? -7.406 -31.797 -38.406 1 88.44 638 GLU A O 1
ATOM 5208 N N . ALA A 1 639 ? -5.195 -31.641 -38.094 1 85.81 639 ALA A N 1
ATOM 5209 C CA . ALA A 1 639 ? -5.109 -30.312 -38.656 1 85.81 639 ALA A CA 1
ATOM 5210 C C . ALA A 1 639 ? -5.445 -30.328 -40.156 1 85.81 639 ALA A C 1
ATOM 5212 O O . ALA A 1 639 ? -6.016 -29.375 -40.688 1 85.81 639 ALA A O 1
ATOM 5213 N N . GLU A 1 640 ? -5.066 -31.391 -40.812 1 86.19 640 GLU A N 1
ATOM 5214 C CA . GLU A 1 640 ? -5.32 -31.531 -42.25 1 86.19 640 GLU A CA 1
ATOM 5215 C C . GLU A 1 640 ? -6.762 -31.969 -42.5 1 86.19 640 GLU A C 1
ATOM 5217 O O . GLU A 1 640 ? -7.258 -31.828 -43.625 1 86.19 640 GLU A O 1
ATOM 5222 N N . GLY A 1 641 ? -7.449 -32.438 -41.5 1 84.88 641 GLY A N 1
ATOM 5223 C CA . GLY A 1 641 ? -8.836 -32.844 -41.625 1 84.88 641 GLY A CA 1
ATOM 5224 C C . GLY A 1 641 ? -9 -34.25 -42.125 1 84.88 641 GLY A C 1
ATOM 5225 O O . GLY A 1 641 ? -10.062 -34.625 -42.656 1 84.88 641 GLY A O 1
ATOM 5226 N N . SER A 1 642 ? -8.023 -35.094 -42.062 1 87.06 642 SER A N 1
ATOM 5227 C CA . SER A 1 642 ? -8.07 -36.438 -42.594 1 87.06 642 SER A CA 1
ATOM 5228 C C . SER A 1 642 ? -8.75 -37.375 -41.594 1 87.06 642 SER A C 1
ATOM 5230 O O . SER A 1 642 ? -9.117 -38.5 -41.969 1 87.06 642 SER A O 1
ATOM 5232 N N . VAL A 1 643 ? -8.859 -36.969 -40.438 1 89.56 643 VAL A N 1
ATOM 5233 C CA . VAL A 1 643 ? -9.477 -37.812 -39.438 1 89.56 643 VAL A CA 1
ATOM 5234 C C . VAL A 1 643 ? -10.773 -37.156 -38.938 1 89.56 643 VAL A C 1
ATOM 5236 O O . VAL A 1 643 ? -11.086 -36.031 -39.344 1 89.56 643 VAL A O 1
ATOM 5239 N N . GLY A 1 644 ? -11.586 -37.906 -38.219 1 86.19 644 GLY A N 1
ATOM 5240 C CA . GLY A 1 644 ? -12.844 -37.406 -37.719 1 86.19 644 GLY A CA 1
ATOM 5241 C C . GLY A 1 644 ? -12.664 -36.281 -36.719 1 86.19 644 GLY A C 1
ATOM 5242 O O . GLY A 1 644 ? -11.555 -36.031 -36.25 1 86.19 644 GLY A O 1
ATOM 5243 N N . LEU A 1 645 ? -13.758 -35.625 -36.438 1 90.31 645 LEU A N 1
ATOM 5244 C CA . LEU A 1 645 ? -13.75 -34.531 -35.5 1 90.31 645 LEU A CA 1
ATOM 5245 C C . LEU A 1 645 ? -13.828 -35.031 -34.062 1 90.31 645 LEU A C 1
ATOM 5247 O O . LEU A 1 645 ? -14.281 -36.125 -33.781 1 90.31 645 LEU A O 1
ATOM 5251 N N . ARG A 1 646 ? -13.359 -34.312 -33.031 1 91.25 646 ARG A N 1
ATOM 5252 C CA . ARG A 1 646 ? -13.188 -34.688 -31.641 1 91.25 646 ARG A CA 1
ATOM 5253 C C . ARG A 1 646 ? -14.531 -34.719 -30.906 1 91.25 646 ARG A C 1
ATOM 5255 O O . ARG A 1 646 ? -14.594 -35.094 -29.734 1 91.25 646 ARG A O 1
ATOM 5262 N N . GLY A 1 647 ? -15.594 -34.5 -31.531 1 90.25 647 GLY A N 1
ATOM 5263 C CA . GLY A 1 647 ? -16.875 -34.375 -30.844 1 90.25 647 GLY A CA 1
ATOM 5264 C C . GLY A 1 647 ? -17.469 -35.719 -30.469 1 90.25 647 GLY A C 1
ATOM 5265 O O . GLY A 1 647 ? -17.047 -36.781 -30.984 1 90.25 647 GLY A O 1
ATOM 5266 N N . LEU A 1 648 ? -18.344 -35.75 -29.438 1 91.25 648 LEU A N 1
ATOM 5267 C CA . LEU A 1 648 ? -19.047 -36.938 -28.969 1 91.25 648 LEU A CA 1
ATOM 5268 C C . LEU A 1 648 ? -19.922 -37.531 -30.078 1 91.25 648 LEU A C 1
ATOM 5270 O O . LEU A 1 648 ? -19.906 -38.719 -30.328 1 91.25 648 LEU A O 1
ATOM 5274 N N . VAL A 1 649 ? -20.656 -36.562 -30.688 1 88.69 649 VAL A N 1
ATOM 5275 C CA . VAL A 1 649 ? -21.5 -36.969 -31.812 1 88.69 649 VAL A CA 1
ATOM 5276 C C . VAL A 1 649 ? -20.672 -36.969 -33.094 1 88.69 649 VAL A C 1
ATOM 5278 O O . VAL A 1 649 ? -19.906 -36.031 -33.344 1 88.69 649 VAL A O 1
ATOM 5281 N N . SER A 1 650 ? -20.812 -37.938 -33.844 1 86.75 650 SER A N 1
ATOM 5282 C CA . SER A 1 650 ? -20.047 -38.094 -35.094 1 86.75 650 SER A CA 1
ATOM 5283 C C . SER A 1 650 ? -20.219 -36.875 -36 1 86.75 650 SER A C 1
ATOM 5285 O O . SER A 1 650 ? -21.328 -36.406 -36.219 1 86.75 650 SER A O 1
ATOM 5287 N N . GLY A 1 651 ? -19.172 -36.25 -36.344 1 85.69 651 GLY A N 1
ATOM 5288 C CA . GLY A 1 651 ? -19.188 -35.125 -37.25 1 85.69 651 GLY A CA 1
ATOM 5289 C C . GLY A 1 651 ? -19.219 -33.781 -36.562 1 85.69 651 GLY A C 1
ATOM 5290 O O . GLY A 1 651 ? -19.266 -32.75 -37.219 1 85.69 651 GLY A O 1
ATOM 5291 N N . THR A 1 652 ? -19.281 -33.75 -35.281 1 88.62 652 THR A N 1
ATOM 5292 C CA . THR A 1 652 ? -19.312 -32.5 -34.562 1 88.62 652 THR A CA 1
ATOM 5293 C C . THR A 1 652 ? -18 -32.25 -33.812 1 88.62 652 THR A C 1
ATOM 5295 O O . THR A 1 652 ? -17.172 -33.156 -33.719 1 88.62 652 THR A O 1
ATOM 5298 N N . THR A 1 653 ? -17.797 -30.969 -33.375 1 88.69 653 THR A N 1
ATOM 5299 C CA . THR A 1 653 ? -16.594 -30.609 -32.625 1 88.69 653 THR A CA 1
ATOM 5300 C C . THR A 1 653 ? -16.922 -30.344 -31.172 1 88.69 653 THR A C 1
ATOM 5302 O O . THR A 1 653 ? -16.062 -29.891 -30.406 1 88.69 653 THR A O 1
ATOM 5305 N N . ASP A 1 654 ? -18.125 -30.719 -30.734 1 90.81 654 ASP A N 1
ATOM 5306 C CA . ASP A 1 654 ? -18.547 -30.391 -29.375 1 90.81 654 ASP A CA 1
ATOM 5307 C C . ASP A 1 654 ? -17.938 -31.375 -28.375 1 90.81 654 ASP A C 1
ATOM 5309 O O . ASP A 1 654 ? -18.172 -32.594 -28.453 1 90.81 654 ASP A O 1
ATOM 5313 N N . GLN A 1 655 ? -17.219 -30.797 -27.406 1 93.19 655 GLN A N 1
ATOM 5314 C CA . GLN A 1 655 ? -16.547 -31.641 -26.422 1 93.19 655 GLN A CA 1
ATOM 5315 C C . GLN A 1 655 ? -17.031 -31.344 -25.016 1 93.19 655 GLN A C 1
ATOM 5317 O O . GLN A 1 655 ? -16.75 -32.094 -24.078 1 93.19 655 GLN A O 1
ATOM 5322 N N . VAL A 1 656 ? -17.766 -30.281 -24.844 1 94.19 656 VAL A N 1
ATOM 5323 C CA . VAL A 1 656 ? -18.219 -29.891 -23.516 1 94.19 656 VAL A CA 1
ATOM 5324 C C . VAL A 1 656 ? -19.734 -30 -23.438 1 94.19 656 VAL A C 1
ATOM 5326 O O . VAL A 1 656 ? -20.453 -29.453 -24.281 1 94.19 656 VAL A O 1
ATOM 5329 N N . PHE A 1 657 ? -20.219 -30.656 -22.406 1 93.56 657 PHE A N 1
ATOM 5330 C CA . PHE A 1 657 ? -21.656 -30.875 -22.25 1 93.56 657 PHE A CA 1
ATOM 5331 C C . PHE A 1 657 ? -22.094 -30.641 -20.812 1 93.56 657 PHE A C 1
ATOM 5333 O O . PHE A 1 657 ? -21.375 -30.984 -19.875 1 93.56 657 PHE A O 1
ATOM 5340 N N . GLU A 1 658 ? -23.219 -30.094 -20.672 1 92.38 658 GLU A N 1
ATOM 5341 C CA . GLU A 1 658 ? -23.938 -30.094 -19.406 1 92.38 658 GLU A CA 1
ATOM 5342 C C . GLU A 1 658 ? -24.844 -31.312 -19.281 1 92.38 658 GLU A C 1
ATOM 5344 O O . GLU A 1 658 ? -25.672 -31.562 -20.156 1 92.38 658 GLU A O 1
ATOM 5349 N N . ILE A 1 659 ? -24.656 -32.062 -18.203 1 92.06 659 ILE A N 1
ATOM 5350 C CA . ILE A 1 659 ? -25.328 -33.344 -18.188 1 92.06 659 ILE A CA 1
ATOM 5351 C C . ILE A 1 659 ? -26.359 -33.375 -17.047 1 92.06 659 ILE A C 1
ATOM 5353 O O . ILE A 1 659 ? -26.109 -32.844 -15.969 1 92.06 659 ILE A O 1
ATOM 5357 N N . TYR A 1 660 ? -27.484 -33.906 -17.344 1 90.62 660 TYR A N 1
ATOM 5358 C CA . TYR A 1 660 ? -28.562 -34.219 -16.406 1 90.62 660 TYR A CA 1
ATOM 5359 C C . TYR A 1 660 ? -28.844 -35.719 -16.375 1 90.62 660 TYR A C 1
ATOM 5361 O O . TYR A 1 660 ? -29.328 -36.281 -17.359 1 90.62 660 TYR A O 1
ATOM 5369 N N . LEU A 1 661 ? -28.484 -36.375 -15.312 1 91 661 LEU A N 1
ATOM 5370 C CA . LEU A 1 661 ? -28.484 -37.844 -15.227 1 91 661 LEU A CA 1
ATOM 5371 C C . LEU A 1 661 ? -29.781 -38.344 -14.594 1 91 661 LEU A C 1
ATOM 5373 O O . LEU A 1 661 ? -30.375 -37.656 -13.758 1 91 661 LEU A O 1
ATOM 5377 N N . THR A 1 662 ? -30.156 -39.531 -15.016 1 89 662 THR A N 1
ATOM 5378 C CA . THR A 1 662 ? -31.359 -40.156 -14.484 1 89 662 THR A CA 1
ATOM 5379 C C . THR A 1 662 ? -31.094 -40.75 -13.109 1 89 662 THR A C 1
ATOM 5381 O O . THR A 1 662 ? -29.938 -41 -12.734 1 89 662 THR A O 1
ATOM 5384 N N . GLN A 1 663 ? -32.125 -41.062 -12.383 1 83.56 663 GLN A N 1
ATOM 5385 C CA . GLN A 1 663 ? -32.031 -41.688 -11.07 1 83.56 663 GLN A CA 1
ATOM 5386 C C . GLN A 1 663 ? -31.484 -43.125 -11.188 1 83.56 663 GLN A C 1
ATOM 5388 O O . GLN A 1 663 ? -30.797 -43.594 -10.289 1 83.56 663 GLN A O 1
ATOM 5393 N N . GLY A 1 664 ? -31.812 -43.719 -12.305 1 82.75 664 GLY A N 1
ATOM 5394 C CA . GLY A 1 664 ? -31.281 -45.062 -12.547 1 82.75 664 GLY A CA 1
ATOM 5395 C C . GLY A 1 664 ? -29.781 -45.094 -12.68 1 82.75 664 GLY A C 1
ATOM 5396 O O . GLY A 1 664 ? -29.125 -45.969 -12.117 1 82.75 664 GLY A O 1
ATOM 5397 N N . PHE A 1 665 ? -29.266 -44.188 -13.414 1 87.44 665 PHE A N 1
ATOM 5398 C CA . PHE A 1 665 ? -27.812 -44.094 -13.555 1 87.44 665 PHE A CA 1
ATOM 5399 C C . PHE A 1 665 ? -27.156 -43.875 -12.195 1 87.44 665 PHE A C 1
ATOM 5401 O O . PHE A 1 665 ? -26.141 -44.5 -11.883 1 87.44 665 PHE A O 1
ATOM 5408 N N . ARG A 1 666 ? -27.688 -43.094 -11.422 1 83.12 666 ARG A N 1
ATOM 5409 C CA . ARG A 1 666 ? -27.094 -42.75 -10.141 1 83.12 666 ARG A CA 1
ATOM 5410 C C . ARG A 1 666 ? -27.094 -43.969 -9.203 1 83.12 666 ARG A C 1
ATOM 5412 O O . ARG A 1 666 ? -26.141 -44.156 -8.453 1 83.12 666 ARG A O 1
ATOM 5419 N N . ALA A 1 667 ? -28.188 -44.5 -9.211 1 82.81 667 ALA A N 1
ATOM 5420 C CA . ALA A 1 667 ? -28.281 -45.688 -8.367 1 82.81 667 ALA A CA 1
ATOM 5421 C C . ALA A 1 667 ? -27.234 -46.75 -8.773 1 82.81 667 ALA A C 1
ATOM 5423 O O . ALA A 1 667 ? -26.578 -47.344 -7.926 1 82.81 667 ALA A O 1
ATOM 5424 N N . ALA A 1 668 ? -27.094 -46.844 -10.031 1 85.94 668 ALA A N 1
ATOM 5425 C CA . ALA A 1 668 ? -26.094 -47.781 -10.539 1 85.94 668 ALA A CA 1
ATOM 5426 C C . ALA A 1 668 ? -24.688 -47.312 -10.227 1 85.94 668 ALA A C 1
ATOM 5428 O O . ALA A 1 668 ? -23.812 -48.125 -9.875 1 85.94 668 ALA A O 1
ATOM 5429 N N . PHE A 1 669 ? -24.547 -46.094 -10.414 1 86 669 PHE A N 1
ATOM 5430 C CA . PHE A 1 669 ? -23.25 -45.469 -10.141 1 86 669 PHE A CA 1
ATOM 5431 C C . PHE A 1 669 ? -22.875 -45.625 -8.664 1 86 669 PHE A C 1
ATOM 5433 O O . PHE A 1 669 ? -21.75 -45.969 -8.328 1 86 669 PHE A O 1
ATOM 5440 N N . ARG A 1 670 ? -23.734 -45.281 -7.746 1 81.12 670 ARG A N 1
ATOM 5441 C CA . ARG A 1 670 ? -23.5 -45.375 -6.309 1 81.12 670 ARG A CA 1
ATOM 5442 C C . ARG A 1 670 ? -23.203 -46.812 -5.895 1 81.12 670 ARG A C 1
ATOM 5444 O O . ARG A 1 670 ? -22.359 -47.062 -5.027 1 81.12 670 ARG A O 1
ATOM 5451 N N . GLN A 1 671 ? -23.906 -47.688 -6.434 1 82.5 671 GLN A N 1
ATOM 5452 C CA . GLN A 1 671 ? -23.672 -49.094 -6.125 1 82.5 671 GLN A CA 1
ATOM 5453 C C . GLN A 1 671 ? -22.266 -49.5 -6.527 1 82.5 671 GLN A C 1
ATOM 5455 O O . GLN A 1 671 ? -21.578 -50.188 -5.77 1 82.5 671 GLN A O 1
ATOM 5460 N N . THR A 1 672 ? -21.891 -49 -7.664 1 81.69 672 THR A N 1
ATOM 5461 C CA . THR A 1 672 ? -20.578 -49.344 -8.156 1 81.69 672 THR A CA 1
ATOM 5462 C C . THR A 1 672 ? -19.484 -48.625 -7.371 1 81.69 672 THR A C 1
ATOM 5464 O O . THR A 1 672 ? -18.453 -49.188 -7.031 1 81.69 672 THR A O 1
ATOM 5467 N N . TYR A 1 673 ? -19.766 -47.406 -7.082 1 77.94 673 TYR A N 1
ATOM 5468 C CA . TYR A 1 673 ? -18.812 -46.594 -6.355 1 77.94 673 TYR A CA 1
ATOM 5469 C C . TYR A 1 673 ? -18.688 -47.062 -4.91 1 77.94 673 TYR A C 1
ATOM 5471 O O . TYR A 1 673 ? -17.578 -47.125 -4.363 1 77.94 673 TYR A O 1
ATOM 5479 N N . ASP A 1 674 ? -19.812 -47.25 -4.207 1 72.69 674 ASP A N 1
ATOM 5480 C CA . ASP A 1 674 ? -19.797 -47.719 -2.82 1 72.69 674 ASP A CA 1
ATOM 5481 C C . ASP A 1 674 ? -19.109 -49.062 -2.688 1 72.69 674 ASP A C 1
ATOM 5483 O O . ASP A 1 674 ? -18.453 -49.312 -1.68 1 72.69 674 ASP A O 1
ATOM 5487 N N . SER A 1 675 ? -19.25 -49.781 -3.619 1 70.38 675 SER A N 1
ATOM 5488 C CA . SER A 1 675 ? -18.531 -51.062 -3.613 1 70.38 675 SER A CA 1
ATOM 5489 C C . SER A 1 675 ? -17.031 -50.844 -3.652 1 70.38 675 SER A C 1
ATOM 5491 O O . SER A 1 675 ? -16.266 -51.594 -3.021 1 70.38 675 SER A O 1
ATOM 5493 N N . VAL A 1 676 ? -16.688 -49.781 -4.312 1 67.06 676 VAL A N 1
ATOM 5494 C CA . VAL A 1 676 ? -15.281 -49.406 -4.406 1 67.06 676 VAL A CA 1
ATOM 5495 C C . VAL A 1 676 ? -14.812 -48.812 -3.076 1 67.06 676 VAL A C 1
ATOM 5497 O O . VAL A 1 676 ? -13.734 -49.156 -2.582 1 67.06 676 VAL A O 1
ATOM 5500 N N . GLN A 1 677 ? -15.641 -47.906 -2.51 1 63.72 677 GLN A N 1
ATOM 5501 C CA . GLN A 1 677 ? -15.273 -47.188 -1.284 1 63.72 677 GLN A CA 1
ATOM 5502 C C . GLN A 1 677 ? -15.281 -48.125 -0.086 1 63.72 677 GLN A C 1
ATOM 5504 O O . GLN A 1 677 ? -14.5 -47.969 0.854 1 63.72 677 GLN A O 1
ATOM 5509 N N . SER A 1 678 ? -16.328 -49 0.009 1 60.62 678 SER A N 1
ATOM 5510 C CA . SER A 1 678 ? -16.422 -49.969 1.111 1 60.62 678 SER A CA 1
ATOM 5511 C C . SER A 1 678 ? -15.141 -50.781 1.234 1 60.62 678 SER A C 1
ATOM 5513 O O . SER A 1 678 ? -14.789 -51.219 2.326 1 60.62 678 SER A O 1
ATOM 5515 N N . VAL A 1 679 ? -14.516 -50.875 0.147 1 56.34 679 VAL A N 1
ATOM 5516 C CA . VAL A 1 679 ? -13.25 -51.594 0.176 1 56.34 679 VAL A CA 1
ATOM 5517 C C . VAL A 1 679 ? -12.141 -50.688 0.7 1 56.34 679 VAL A C 1
ATOM 5519 O O . VAL A 1 679 ? -11.242 -51.156 1.41 1 56.34 679 VAL A O 1
ATOM 5522 N N . VAL A 1 680 ? -12.328 -49.344 0.412 1 55.06 680 VAL A N 1
ATOM 5523 C CA . VAL A 1 680 ? -11.297 -48.375 0.763 1 55.06 680 VAL A CA 1
ATOM 5524 C C . VAL A 1 680 ? -11.492 -47.906 2.205 1 55.06 680 VAL A C 1
ATOM 5526 O O . VAL A 1 680 ? -10.523 -47.688 2.93 1 55.06 680 VAL A O 1
ATOM 5529 N N . ARG A 1 681 ? -12.875 -47.594 2.82 1 52.16 681 ARG A N 1
ATOM 5530 C CA . ARG A 1 681 ? -13.266 -46.969 4.074 1 52.16 681 ARG A CA 1
ATOM 5531 C C . ARG A 1 681 ? -12.859 -47.844 5.27 1 52.16 681 ARG A C 1
ATOM 5533 O O . ARG A 1 681 ? -12.414 -47.312 6.293 1 52.16 681 ARG A O 1
ATOM 5540 N N . PRO A 1 682 ? -13.383 -49.094 5.305 1 45.34 682 PRO A N 1
ATOM 5541 C CA . PRO A 1 682 ? -13.133 -49.719 6.602 1 45.34 682 PRO A CA 1
ATOM 5542 C C . PRO A 1 682 ? -11.719 -49.438 7.117 1 45.34 682 PRO A C 1
ATOM 5544 O O . PRO A 1 682 ? -11.5 -49.375 8.328 1 45.34 682 PRO A O 1
ATOM 5547 N N . ARG A 1 683 ? -10.844 -49.344 6.352 1 44.22 683 ARG A N 1
ATOM 5548 C CA . ARG A 1 683 ? -9.469 -49.281 6.852 1 44.22 683 ARG A CA 1
ATOM 5549 C C . ARG A 1 683 ? -9.109 -47.844 7.273 1 44.22 683 ARG A C 1
ATOM 5551 O O . ARG A 1 683 ? -8.227 -47.656 8.117 1 44.22 683 ARG A O 1
ATOM 5558 N N . ALA A 1 684 ? -9.719 -46.75 6.832 1 42.53 684 ALA A N 1
ATOM 5559 C CA . ALA A 1 684 ? -9.531 -45.375 7.262 1 42.53 684 ALA A CA 1
ATOM 5560 C C . ALA A 1 684 ? -10.148 -45.125 8.641 1 42.53 684 ALA A C 1
ATOM 5562 O O . ALA A 1 684 ? -9.609 -44.375 9.445 1 42.53 684 ALA A O 1
ATOM 5563 N N . LEU A 1 685 ? -11.375 -45.656 9.016 1 38.53 685 LEU A N 1
ATOM 5564 C CA . LEU A 1 685 ? -12.023 -45.531 10.32 1 38.53 685 LEU A CA 1
ATOM 5565 C C . LEU A 1 685 ? -11.227 -46.25 11.398 1 38.53 685 LEU A C 1
ATOM 5567 O O . LEU A 1 685 ? -11.484 -46.094 12.586 1 38.53 685 LEU A O 1
ATOM 5571 N N . ALA A 1 686 ? -10.742 -47.5 11.094 1 37.91 686 ALA A N 1
ATOM 5572 C CA . ALA A 1 686 ? -10.133 -48.25 12.172 1 37.91 686 ALA A CA 1
ATOM 5573 C C . ALA A 1 686 ? -8.961 -47.5 12.789 1 37.91 686 ALA A C 1
ATOM 5575 O O . ALA A 1 686 ? -8.25 -48.031 13.641 1 37.91 686 ALA A O 1
ATOM 5576 N N . GLY A 1 687 ? -8.938 -46.156 13.078 1 36.41 687 GLY A N 1
ATOM 5577 C CA . GLY A 1 687 ? -8.062 -45.344 13.922 1 36.41 687 GLY A CA 1
ATOM 5578 C C . GLY A 1 687 ? -6.621 -45.344 13.445 1 36.41 687 GLY A C 1
ATOM 5579 O O . GLY A 1 687 ? -5.715 -44.969 14.203 1 36.41 687 GLY A O 1
ATOM 5580 N N . GLU A 1 688 ? -6.102 -46.344 12.844 1 33.34 688 GLU A N 1
ATOM 5581 C CA . GLU A 1 688 ? -4.66 -46.281 12.609 1 33.34 688 GLU A CA 1
ATOM 5582 C C . GLU A 1 688 ? -4.246 -45 11.922 1 33.34 688 GLU A C 1
ATOM 5584 O O . GLU A 1 688 ? -4.699 -44.719 10.812 1 33.34 688 GLU A O 1
ATOM 5589 N N . LYS A 1 689 ? -3.992 -44.125 12.773 1 43.94 689 LYS A N 1
ATOM 5590 C CA . LYS A 1 689 ? -3.396 -42.812 12.555 1 43.94 689 LYS A CA 1
ATOM 5591 C C . LYS A 1 689 ? -2.58 -42.781 11.266 1 43.94 689 LYS A C 1
ATOM 5593 O O . LYS A 1 689 ? -2.373 -41.719 10.672 1 43.94 689 LYS A O 1
ATOM 5598 N N . ASN A 1 690 ? -1.579 -43.719 11.312 1 32.84 690 ASN A N 1
ATOM 5599 C CA . ASN A 1 690 ? -0.601 -43.812 10.234 1 32.84 690 ASN A CA 1
ATOM 5600 C C . ASN A 1 690 ? -1.206 -44.438 8.977 1 32.84 690 ASN A C 1
ATOM 5602 O O . ASN A 1 690 ? -1.093 -45.656 8.766 1 32.84 690 ASN A O 1
ATOM 5606 N N . ILE A 1 691 ? -2.281 -44.344 8.625 1 37.22 691 ILE A N 1
ATOM 5607 C CA . ILE A 1 691 ? -2.65 -44.781 7.281 1 37.22 691 ILE A CA 1
ATOM 5608 C C . ILE A 1 691 ? -1.459 -44.625 6.34 1 37.22 691 ILE A C 1
ATOM 5610 O O . ILE A 1 691 ? -1.106 -43.5 5.957 1 37.22 691 ILE A O 1
ATOM 5614 N N . THR A 1 692 ? -0.394 -45.25 6.668 1 35.59 692 THR A N 1
ATOM 5615 C CA . THR A 1 692 ? 0.712 -45.438 5.734 1 35.59 692 THR A CA 1
ATOM 5616 C C . THR A 1 692 ? 0.197 -45.562 4.305 1 35.59 692 THR A C 1
ATOM 5618 O O . THR A 1 692 ? -0.859 -46.156 4.07 1 35.59 692 THR A O 1
ATOM 5621 N N . TRP A 1 693 ? 0.594 -44.719 3.389 1 40.75 693 TRP A N 1
ATOM 5622 C CA . TRP A 1 693 ? 0.562 -44.469 1.949 1 40.75 693 TRP A CA 1
ATOM 5623 C C . TRP A 1 693 ? 0.344 -45.75 1.183 1 40.75 693 TRP A C 1
ATOM 5625 O O . TRP A 1 693 ? -0.03 -45.75 0.007 1 40.75 693 TRP A O 1
ATOM 5635 N N . ALA A 1 694 ? 0.776 -46.812 1.692 1 40.12 694 ALA A N 1
ATOM 5636 C CA . ALA A 1 694 ? 0.778 -48.156 1.11 1 40.12 694 ALA A CA 1
ATOM 5637 C C . ALA A 1 694 ? -0.643 -48.625 0.816 1 40.12 694 ALA A C 1
ATOM 5639 O O . ALA A 1 694 ? -0.843 -49.594 0.058 1 40.12 694 ALA A O 1
ATOM 5640 N N . SER A 1 695 ? -1.712 -48.188 1.473 1 43.72 695 SER A N 1
ATOM 5641 C CA . SER A 1 695 ? -2.889 -49.062 1.555 1 43.72 695 SER A CA 1
ATOM 5642 C C . SER A 1 695 ? -3.934 -48.656 0.517 1 43.72 695 SER A C 1
ATOM 5644 O O . SER A 1 695 ? -5.094 -48.406 0.858 1 43.72 695 SER A O 1
ATOM 5646 N N . VAL A 1 696 ? -3.902 -47.531 -0.22 1 50.62 696 VAL A N 1
ATOM 5647 C CA . VAL A 1 696 ? -4.922 -47.656 -1.254 1 50.62 696 VAL A CA 1
ATOM 5648 C C . VAL A 1 696 ? -4.949 -49.094 -1.778 1 50.62 696 VAL A C 1
ATOM 5650 O O . VAL A 1 696 ? -3.979 -49.562 -2.379 1 50.62 696 VAL A O 1
ATOM 5653 N N . SER A 1 697 ? -5.719 -49.969 -1.093 1 55 697 SER A N 1
ATOM 5654 C CA . SER A 1 697 ? -5.797 -51.406 -1.252 1 55 697 SER A CA 1
ATOM 5655 C C . SER A 1 697 ? -5.914 -51.812 -2.723 1 55 697 SER A C 1
ATOM 5657 O O . SER A 1 697 ? -6.422 -51.031 -3.535 1 55 697 SER A O 1
ATOM 5659 N N . LEU A 1 698 ? -5.012 -52.656 -3.174 1 60.94 698 LEU A N 1
ATOM 5660 C CA . LEU A 1 698 ? -5.125 -53.344 -4.449 1 60.94 698 LEU A CA 1
ATOM 5661 C C . LEU A 1 698 ? -6.586 -53.5 -4.863 1 60.94 698 LEU A C 1
ATOM 5663 O O . LEU A 1 698 ? -6.914 -53.344 -6.047 1 60.94 698 LEU A O 1
ATOM 5667 N N . GLU A 1 699 ? -7.387 -53.5 -3.832 1 63.38 699 GLU A N 1
ATOM 5668 C CA . GLU A 1 699 ? -8.805 -53.688 -4.102 1 63.38 699 GLU A CA 1
ATOM 5669 C C . GLU A 1 699 ? -9.461 -52.406 -4.586 1 63.38 699 GLU A C 1
ATOM 5671 O O . GLU A 1 699 ? -10.328 -52.438 -5.461 1 63.38 699 GLU A O 1
ATOM 5676 N N . ALA A 1 700 ? -8.961 -51.25 -4.07 1 66.19 700 ALA A N 1
ATOM 5677 C CA . ALA A 1 700 ? -9.516 -49.969 -4.496 1 66.19 700 ALA A CA 1
ATOM 5678 C C . ALA A 1 700 ? -9.148 -49.656 -5.945 1 66.19 700 ALA A C 1
ATOM 5680 O O . ALA A 1 700 ? -9.977 -49.156 -6.715 1 66.19 700 ALA A O 1
ATOM 5681 N N . LEU A 1 701 ? -8.031 -50.062 -6.289 1 68.81 701 LEU A N 1
ATOM 5682 C CA . LEU A 1 701 ? -7.578 -49.812 -7.656 1 68.81 701 LEU A CA 1
ATOM 5683 C C . LEU A 1 701 ? -8.312 -50.75 -8.633 1 68.81 701 LEU A C 1
ATOM 5685 O O . LEU A 1 701 ? -8.641 -50.312 -9.742 1 68.81 701 LEU A O 1
ATOM 5689 N N . GLN A 1 702 ? -8.57 -51.969 -8.227 1 70.62 702 GLN A N 1
ATOM 5690 C CA . GLN A 1 702 ? -9.336 -52.906 -9.062 1 70.62 702 GLN A CA 1
ATOM 5691 C C . GLN A 1 702 ? -10.781 -52.406 -9.211 1 70.62 702 GLN A C 1
ATOM 5693 O O . GLN A 1 702 ? -11.375 -52.531 -10.281 1 70.62 702 GLN A O 1
ATOM 5698 N N . SER A 1 703 ? -11.227 -51.875 -8.156 1 74.25 703 SER A N 1
ATOM 5699 C CA . SER A 1 703 ? -12.586 -51.344 -8.188 1 74.25 703 SER A CA 1
ATOM 5700 C C . SER A 1 703 ? -12.68 -50.125 -9.109 1 74.25 703 SER A C 1
ATOM 5702 O O . SER A 1 703 ? -13.734 -49.875 -9.703 1 74.25 703 SER A O 1
ATOM 5704 N N . TYR A 1 704 ? -11.617 -49.5 -9.312 1 75.75 704 TYR A N 1
ATOM 5705 C CA . TYR A 1 704 ? -11.625 -48.344 -10.227 1 75.75 704 TYR A CA 1
ATOM 5706 C C . TYR A 1 704 ? -11.773 -48.812 -11.672 1 75.75 704 TYR A C 1
ATOM 5708 O O . TYR A 1 704 ? -12.406 -48.125 -12.484 1 75.75 704 TYR A O 1
ATOM 5716 N N . ASP A 1 705 ? -11.164 -49.875 -11.945 1 78 705 ASP A N 1
ATOM 5717 C CA . ASP A 1 705 ? -11.289 -50.406 -13.297 1 78 705 ASP A CA 1
ATOM 5718 C C . ASP A 1 705 ? -12.742 -50.781 -13.609 1 78 705 ASP A C 1
ATOM 5720 O O . ASP A 1 705 ? -13.195 -50.625 -14.742 1 78 705 ASP A O 1
ATOM 5724 N N . HIS A 1 706 ? -13.391 -51.25 -12.555 1 82.81 706 HIS A N 1
ATOM 5725 C CA . HIS A 1 706 ? -14.797 -51.562 -12.734 1 82.81 706 HIS A CA 1
ATOM 5726 C C . HIS A 1 706 ? -15.625 -50.281 -12.953 1 82.81 706 HIS A C 1
ATOM 5728 O O . HIS A 1 706 ? -16.562 -50.281 -13.758 1 82.81 706 HIS A O 1
ATOM 5734 N N . LEU A 1 707 ? -15.352 -49.312 -12.195 1 86.31 707 LEU A N 1
ATOM 5735 C CA . LEU A 1 707 ? -16.047 -48.062 -12.352 1 86.31 707 LEU A CA 1
ATOM 5736 C C . LEU A 1 707 ? -15.773 -47.438 -13.734 1 86.31 707 LEU A C 1
ATOM 5738 O O . LEU A 1 707 ? -16.672 -46.906 -14.367 1 86.31 707 LEU A O 1
ATOM 5742 N N . ASN A 1 708 ? -14.531 -47.531 -14.188 1 89.19 708 ASN A N 1
ATOM 5743 C CA . ASN A 1 708 ? -14.172 -47.031 -15.516 1 89.19 708 ASN A CA 1
ATOM 5744 C C . ASN A 1 708 ? -14.953 -47.75 -16.609 1 89.19 708 ASN A C 1
ATOM 5746 O O . ASN A 1 708 ? -15.438 -47.125 -17.547 1 89.19 708 ASN A O 1
ATOM 5750 N N . GLN A 1 709 ? -15.086 -49.062 -16.484 1 89.62 709 GLN A N 1
ATOM 5751 C CA . GLN A 1 709 ? -15.82 -49.812 -17.484 1 89.62 709 GLN A CA 1
ATOM 5752 C C . GLN A 1 709 ? -17.297 -49.469 -17.469 1 89.62 709 GLN A C 1
ATOM 5754 O O . GLN A 1 709 ? -17.938 -49.406 -18.531 1 89.62 709 GLN A O 1
ATOM 5759 N N . PHE A 1 710 ? -17.781 -49.312 -16.297 1 91.12 710 PHE A N 1
ATOM 5760 C CA . PHE A 1 710 ? -19.172 -48.906 -16.172 1 91.12 710 PHE A CA 1
ATOM 5761 C C . PHE A 1 710 ? -19.422 -47.594 -16.891 1 91.12 710 PHE A C 1
ATOM 5763 O O . PHE A 1 710 ? -20.391 -47.469 -17.641 1 91.12 710 PHE A O 1
ATOM 5770 N N . LEU A 1 711 ? -18.594 -46.656 -16.641 1 92.31 711 LEU A N 1
ATOM 5771 C CA . LEU A 1 711 ? -18.766 -45.312 -17.234 1 92.31 711 LEU A CA 1
ATOM 5772 C C . LEU A 1 711 ? -18.531 -45.375 -18.75 1 92.31 711 LEU A C 1
ATOM 5774 O O . LEU A 1 711 ? -19.219 -44.688 -19.5 1 92.31 711 LEU A O 1
ATOM 5778 N N . GLN A 1 712 ? -17.547 -46.156 -19.172 1 94 712 GLN A N 1
ATOM 5779 C CA . GLN A 1 712 ? -17.312 -46.344 -20.609 1 94 712 GLN A CA 1
ATOM 5780 C C . GLN A 1 712 ? -18.562 -46.875 -21.297 1 94 712 GLN A C 1
ATOM 5782 O O . GLN A 1 712 ? -18.938 -46.406 -22.375 1 94 712 GLN A O 1
ATOM 5787 N N . LYS A 1 713 ? -19.141 -47.875 -20.656 1 93.06 713 LYS A N 1
ATOM 5788 C CA . LYS A 1 713 ? -20.312 -48.5 -21.234 1 93.06 713 LYS A CA 1
ATOM 5789 C C . LYS A 1 713 ? -21.5 -47.531 -21.297 1 93.06 713 LYS A C 1
ATOM 5791 O O . LYS A 1 713 ? -22.25 -47.531 -22.266 1 93.06 713 LYS A O 1
ATOM 5796 N N . PHE A 1 714 ? -21.641 -46.812 -20.281 1 93.06 714 PHE A N 1
ATOM 5797 C CA . PHE A 1 714 ? -22.719 -45.844 -20.219 1 93.06 714 PHE A CA 1
ATOM 5798 C C . PHE A 1 714 ? -22.594 -44.844 -21.344 1 93.06 714 PHE A C 1
ATOM 5800 O O . PHE A 1 714 ? -23.578 -44.5 -22 1 93.06 714 PHE A O 1
ATOM 5807 N N . ILE A 1 715 ? -21.406 -44.25 -21.562 1 93.62 715 ILE A N 1
ATOM 5808 C CA . ILE A 1 715 ? -21.203 -43.188 -22.547 1 93.62 715 ILE A CA 1
ATOM 5809 C C . ILE A 1 715 ? -21.234 -43.781 -23.953 1 93.62 715 ILE A C 1
ATOM 5811 O O . ILE A 1 715 ? -21.719 -43.156 -24.906 1 93.62 715 ILE A O 1
ATOM 5815 N N . SER A 1 716 ? -20.688 -45 -24.109 1 92.5 716 SER A N 1
ATOM 5816 C CA . SER A 1 716 ? -20.594 -45.625 -25.438 1 92.5 716 SER A CA 1
ATOM 5817 C C . SER A 1 716 ? -21.984 -46.031 -25.938 1 92.5 716 SER A C 1
ATOM 5819 O O . SER A 1 716 ? -22.219 -46.031 -27.156 1 92.5 716 SER A O 1
ATOM 5821 N N . ASP A 1 717 ? -22.859 -46.312 -25 1 91.19 717 ASP A N 1
ATOM 5822 C CA . ASP A 1 717 ? -24.219 -46.656 -25.391 1 91.19 717 ASP A CA 1
ATOM 5823 C C . ASP A 1 717 ? -25.078 -45.406 -25.578 1 91.19 717 ASP A C 1
ATOM 5825 O O . ASP A 1 717 ? -25.594 -44.844 -24.609 1 91.19 717 ASP A O 1
ATOM 5829 N N . GLU A 1 718 ? -25.297 -45.062 -26.75 1 87 718 GLU A N 1
ATOM 5830 C CA . GLU A 1 718 ? -25.984 -43.812 -27.109 1 87 718 GLU A CA 1
ATOM 5831 C C . GLU A 1 718 ? -27.453 -43.875 -26.734 1 87 718 GLU A C 1
ATOM 5833 O O . GLU A 1 718 ? -28.156 -42.875 -26.734 1 87 718 GLU A O 1
ATOM 5838 N N . THR A 1 719 ? -27.922 -45 -26.375 1 85.81 719 THR A N 1
ATOM 5839 C CA . THR A 1 719 ? -29.328 -45.156 -26.016 1 85.81 719 THR A CA 1
ATOM 5840 C C . THR A 1 719 ? -29.578 -44.656 -24.594 1 85.81 719 THR A C 1
ATOM 5842 O O . THR A 1 719 ? -30.719 -44.406 -24.219 1 85.81 719 THR A O 1
ATOM 5845 N N . ASN A 1 720 ? -28.547 -44.469 -23.859 1 90.12 720 ASN A N 1
ATOM 5846 C CA . ASN A 1 720 ? -28.672 -44.125 -22.453 1 90.12 720 ASN A CA 1
ATOM 5847 C C . ASN A 1 720 ? -28.906 -42.625 -22.281 1 90.12 720 ASN A C 1
ATOM 5849 O O . ASN A 1 720 ? -29.344 -42.156 -21.219 1 90.12 720 ASN A O 1
ATOM 5853 N N . TYR A 1 721 ? -28.516 -41.844 -23.281 1 91.69 721 TYR A N 1
ATOM 5854 C CA . TYR A 1 721 ? -28.656 -40.406 -23.141 1 91.69 721 TYR A CA 1
ATOM 5855 C C . TYR A 1 721 ? -29.031 -39.781 -24.484 1 91.69 721 TYR A C 1
ATOM 5857 O O . TYR A 1 721 ? -28.922 -40.406 -25.531 1 91.69 721 TYR A O 1
ATOM 5865 N N . GLU A 1 722 ? -29.594 -38.594 -24.406 1 92 722 GLU A N 1
ATOM 5866 C CA . GLU A 1 722 ? -29.938 -37.812 -25.578 1 92 722 GLU A CA 1
ATOM 5867 C C . GLU A 1 722 ? -29.141 -36.5 -25.625 1 92 722 GLU A C 1
ATOM 5869 O O . GLU A 1 722 ? -29 -35.812 -24.609 1 92 722 GLU A O 1
ATOM 5874 N N . VAL A 1 723 ? -28.484 -36.281 -26.734 1 92.44 723 VAL A N 1
ATOM 5875 C CA . VAL A 1 723 ? -27.734 -35.031 -26.922 1 92.44 723 VAL A CA 1
ATOM 5876 C C . VAL A 1 723 ? -28.641 -33.969 -27.578 1 92.44 723 VAL A C 1
ATOM 5878 O O . VAL A 1 723 ? -29.203 -34.219 -28.641 1 92.44 723 VAL A O 1
ATOM 5881 N N . ARG A 1 724 ? -28.859 -32.875 -26.906 1 87.75 724 ARG A N 1
ATOM 5882 C CA . ARG A 1 724 ? -29.688 -31.812 -27.438 1 87.75 724 ARG A CA 1
ATOM 5883 C C . ARG A 1 724 ? -28.984 -30.469 -27.312 1 87.75 724 ARG A C 1
ATOM 5885 O O . ARG A 1 724 ? -28.203 -30.25 -26.391 1 87.75 724 ARG A O 1
ATOM 5892 N N . PRO A 1 725 ? -29.188 -29.641 -28.312 1 85.69 725 PRO A N 1
ATOM 5893 C CA . PRO A 1 725 ? -28.672 -28.281 -28.141 1 85.69 725 PRO A CA 1
ATOM 5894 C C . PRO A 1 725 ? -29.422 -27.516 -27.047 1 85.69 725 PRO A C 1
ATOM 5896 O O . PRO A 1 725 ? -30.625 -27.734 -26.844 1 85.69 725 PRO A O 1
ATOM 5899 N N . ALA A 1 726 ? -28.766 -26.766 -26.281 1 79.81 726 ALA A N 1
ATOM 5900 C CA . ALA A 1 726 ? -29.375 -26 -25.203 1 79.81 726 ALA A CA 1
ATOM 5901 C C . ALA A 1 726 ? -30.234 -24.875 -25.75 1 79.81 726 ALA A C 1
ATOM 5903 O O . ALA A 1 726 ? -29.75 -24 -26.469 1 79.81 726 ALA A O 1
ATOM 5904 N N . PRO A 1 727 ? -31.547 -25.016 -25.547 1 78.31 727 PRO A N 1
ATOM 5905 C CA . PRO A 1 727 ? -32.375 -23.875 -25.984 1 78.31 727 PRO A CA 1
ATOM 5906 C C . PRO A 1 727 ? -31.969 -22.562 -25.312 1 78.31 727 PRO A C 1
ATOM 5908 O O . PRO A 1 727 ? -31.422 -22.578 -24.203 1 78.31 727 PRO A O 1
ATOM 5911 N N . PHE A 1 728 ? -32.219 -21.484 -26.016 1 77.75 728 PHE A N 1
ATOM 5912 C CA . PHE A 1 728 ? -31.797 -20.172 -25.547 1 77.75 728 PHE A CA 1
ATOM 5913 C C . PHE A 1 728 ? -32.438 -19.844 -24.188 1 77.75 728 PHE A C 1
ATOM 5915 O O . PHE A 1 728 ? -31.766 -19.297 -23.312 1 77.75 728 PHE A O 1
ATOM 5922 N N . SER A 1 729 ? -33.656 -20.203 -24.078 1 75.12 729 SER A N 1
ATOM 5923 C CA . SER A 1 729 ? -34.344 -19.906 -22.812 1 75.12 729 SER A CA 1
ATOM 5924 C C . SER A 1 729 ? -33.719 -20.672 -21.656 1 75.12 729 SER A C 1
ATOM 5926 O O . SER A 1 729 ? -33.562 -20.125 -20.562 1 75.12 729 SER A O 1
ATOM 5928 N N . GLN A 1 730 ? -33.188 -21.812 -21.906 1 74.69 730 GLN A N 1
ATOM 5929 C CA . GLN A 1 730 ? -32.562 -22.641 -20.875 1 74.69 730 GLN A CA 1
ATOM 5930 C C . GLN A 1 730 ? -31.203 -22.125 -20.484 1 74.69 730 GLN A C 1
ATOM 5932 O O . GLN A 1 730 ? -30.828 -22.125 -19.312 1 74.69 730 GLN A O 1
ATOM 5937 N N . GLN A 1 731 ? -30.578 -21.641 -21.531 1 74.44 731 GLN A N 1
ATOM 5938 C CA . GLN A 1 731 ? -29.234 -21.125 -21.266 1 74.44 731 GLN A CA 1
ATOM 5939 C C . GLN A 1 731 ? -29.297 -19.797 -20.5 1 74.44 731 GLN A C 1
ATOM 5941 O O . GLN A 1 731 ? -28.5 -19.578 -19.594 1 74.44 731 GLN A O 1
ATOM 5946 N N . ALA A 1 732 ? -30.312 -19.094 -20.844 1 78.31 732 ALA A N 1
ATOM 5947 C CA . ALA A 1 732 ? -30.391 -17.766 -20.234 1 78.31 732 ALA A CA 1
ATOM 5948 C C . ALA A 1 732 ? -30.969 -17.859 -18.812 1 78.31 732 ALA A C 1
ATOM 5950 O O . ALA A 1 732 ? -30.516 -17.156 -17.922 1 78.31 732 ALA A O 1
ATOM 5951 N N . LEU A 1 733 ? -31.891 -18.766 -18.578 1 79.12 733 LEU A N 1
ATOM 5952 C CA . LEU A 1 733 ? -32.594 -18.828 -17.297 1 79.12 733 LEU A CA 1
ATOM 5953 C C . LEU A 1 733 ? -32 -19.922 -16.406 1 79.12 733 LEU A C 1
ATOM 5955 O O . LEU A 1 733 ? -32.219 -19.922 -15.203 1 79.12 733 LEU A O 1
ATOM 5959 N N . GLY A 1 734 ? -31.281 -20.75 -16.922 1 77 734 GLY A N 1
ATOM 5960 C CA . GLY A 1 734 ? -30.688 -21.828 -16.156 1 77 734 GLY A CA 1
ATOM 5961 C C . GLY A 1 734 ? -31.703 -22.891 -15.742 1 77 734 GLY A C 1
ATOM 5962 O O . GLY A 1 734 ? -31.625 -23.438 -14.648 1 77 734 GLY A O 1
ATOM 5963 N N . ILE A 1 735 ? -32.719 -23.094 -16.516 1 81.94 735 ILE A N 1
ATOM 5964 C CA . ILE A 1 735 ? -33.75 -24.094 -16.203 1 81.94 735 ILE A CA 1
ATOM 5965 C C . ILE A 1 735 ? -33.281 -25.469 -16.672 1 81.94 735 ILE A C 1
ATOM 5967 O O . ILE A 1 735 ? -32.688 -25.609 -17.75 1 81.94 735 ILE A O 1
ATOM 5971 N N . ALA A 1 736 ? -33.438 -26.453 -15.805 1 84.12 736 ALA A N 1
ATOM 5972 C CA . ALA A 1 736 ? -33.062 -27.828 -16.125 1 84.12 736 ALA A CA 1
ATOM 5973 C C . ALA A 1 736 ? -34.031 -28.469 -17.109 1 84.12 736 ALA A C 1
ATOM 5975 O O . ALA A 1 736 ? -35.219 -28.188 -17.078 1 84.12 736 ALA A O 1
ATOM 5976 N N . PRO A 1 737 ? -33.469 -29.188 -18.031 1 83.62 737 PRO A N 1
ATOM 5977 C CA . PRO A 1 737 ? -34.344 -29.906 -18.953 1 83.62 737 PRO A CA 1
ATOM 5978 C C . PRO A 1 737 ? -35.125 -31.031 -18.266 1 83.62 737 PRO A C 1
ATOM 5980 O O . PRO A 1 737 ? -34.719 -31.484 -17.203 1 83.62 737 PRO A O 1
ATOM 5983 N N . ALA A 1 738 ? -36.25 -31.375 -18.812 1 78.75 738 ALA A N 1
ATOM 5984 C CA . ALA A 1 738 ? -37.031 -32.5 -18.281 1 78.75 738 ALA A CA 1
ATOM 5985 C C . ALA A 1 738 ? -36.344 -33.812 -18.547 1 78.75 738 ALA A C 1
ATOM 5987 O O . ALA A 1 738 ? -35.969 -34.125 -19.688 1 78.75 738 ALA A O 1
ATOM 5988 N N . VAL A 1 739 ? -35.875 -34.469 -17.422 1 82.69 739 VAL A N 1
ATOM 5989 C CA . VAL A 1 739 ? -35.25 -35.781 -17.531 1 82.69 739 VAL A CA 1
ATOM 5990 C C . VAL A 1 739 ? -36.281 -36.875 -17.359 1 82.69 739 VAL A C 1
ATOM 5992 O O . VAL A 1 739 ? -36.938 -36.969 -16.297 1 82.69 739 VAL A O 1
ATOM 5995 N N . LYS A 1 740 ? -36.688 -37.625 -18.359 1 79.31 740 LYS A N 1
ATOM 5996 C CA . LYS A 1 740 ? -37.656 -38.719 -18.266 1 79.31 740 LYS A CA 1
ATOM 5997 C C . LYS A 1 740 ? -36.938 -40.062 -18.156 1 79.31 740 LYS A C 1
ATOM 5999 O O . LYS A 1 740 ? -36.25 -40.344 -17.141 1 79.31 740 LYS A O 1
ATOM 6004 N N . ASP A 1 741 ? -36.812 -40.781 -19.328 1 80.19 741 ASP A N 1
ATOM 6005 C CA . ASP A 1 741 ? -36.25 -42.156 -19.312 1 80.19 741 ASP A CA 1
ATOM 6006 C C . ASP A 1 741 ? -34.781 -42.125 -19.672 1 80.19 741 ASP A C 1
ATOM 6008 O O . ASP A 1 741 ? -34.062 -43.094 -19.438 1 80.19 741 ASP A O 1
ATOM 6012 N N . LYS A 1 742 ? -34.375 -41 -20.312 1 89.69 742 LYS A N 1
ATOM 6013 C CA . LYS A 1 742 ? -32.969 -40.938 -20.75 1 89.69 742 LYS A CA 1
ATOM 6014 C C . LYS A 1 742 ? -32.281 -39.719 -20.156 1 89.69 742 LYS A C 1
ATOM 6016 O O . LYS A 1 742 ? -32.938 -38.688 -19.891 1 89.69 742 LYS A O 1
ATOM 6021 N N . SER A 1 743 ? -31 -39.938 -19.828 1 92.94 743 SER A N 1
ATOM 6022 C CA . SER A 1 743 ? -30.188 -38.781 -19.406 1 92.94 743 SER A CA 1
ATOM 6023 C C . SER A 1 743 ? -30.062 -37.75 -20.531 1 92.94 743 SER A C 1
ATOM 6025 O O . SER A 1 743 ? -30.203 -38.094 -21.703 1 92.94 743 SER A O 1
ATOM 6027 N N . VAL A 1 744 ? -29.906 -36.531 -20.219 1 92.38 744 VAL A N 1
ATOM 6028 C CA . VAL A 1 744 ? -29.859 -35.469 -21.203 1 92.38 744 VAL A CA 1
ATOM 6029 C C . VAL A 1 744 ? -28.484 -34.781 -21.188 1 92.38 744 VAL A C 1
ATOM 6031 O O . VAL A 1 744 ? -28.016 -34.375 -20.125 1 92.38 744 VAL A O 1
ATOM 6034 N N . PHE A 1 745 ? -27.797 -34.719 -22.297 1 93.44 745 PHE A N 1
ATOM 6035 C CA . PHE A 1 745 ? -26.547 -34 -22.5 1 93.44 745 PHE A CA 1
ATOM 6036 C C . PHE A 1 745 ? -26.781 -32.75 -23.312 1 93.44 745 PHE A C 1
ATOM 6038 O O . PHE A 1 745 ? -27.062 -32.812 -24.516 1 93.44 745 PHE A O 1
ATOM 6045 N N . LEU A 1 746 ? -26.625 -31.641 -22.688 1 91.56 746 LEU A N 1
ATOM 6046 C CA . LEU A 1 746 ? -26.812 -30.359 -23.359 1 91.56 746 LEU A CA 1
ATOM 6047 C C . LEU A 1 746 ? -25.484 -29.859 -23.922 1 91.56 746 LEU A C 1
ATOM 6049 O O . LEU A 1 746 ? -24.484 -29.781 -23.203 1 91.56 746 LEU A O 1
ATOM 6053 N N . VAL A 1 747 ? -25.453 -29.547 -25.203 1 90.31 747 VAL A N 1
ATOM 6054 C CA . VAL A 1 747 ? -24.25 -29.031 -25.844 1 90.31 747 VAL A CA 1
ATOM 6055 C C . VAL A 1 747 ? -24.016 -27.578 -25.438 1 90.31 747 VAL A C 1
ATOM 6057 O O . VAL A 1 747 ? -24.938 -26.75 -25.516 1 90.31 747 VAL A O 1
ATOM 6060 N N . GLU A 1 748 ? -22.891 -27.375 -24.859 1 81.25 748 GLU A N 1
ATOM 6061 C CA . GLU A 1 748 ? -22.562 -26.031 -24.406 1 81.25 748 GLU A CA 1
ATOM 6062 C C . GLU A 1 748 ? -21.547 -25.375 -25.344 1 81.25 748 GLU A C 1
ATOM 6064 O O . GLU A 1 748 ? -20.641 -26.031 -25.844 1 81.25 748 GLU A O 1
ATOM 6069 N N . ARG A 1 749 ? -21.828 -24.094 -25.75 1 66.69 749 ARG A N 1
ATOM 6070 C CA . ARG A 1 749 ? -20.891 -23.375 -26.609 1 66.69 749 ARG A CA 1
ATOM 6071 C C . ARG A 1 749 ? -19.812 -22.672 -25.781 1 66.69 749 ARG A C 1
ATOM 6073 O O . ARG A 1 749 ? -18.703 -22.469 -26.25 1 66.69 749 ARG A O 1
ATOM 6080 N N . ASP A 1 750 ? -20.141 -22.438 -24.516 1 74.81 750 ASP A N 1
ATOM 6081 C CA . ASP A 1 750 ? -19.172 -21.688 -23.703 1 74.81 750 ASP A CA 1
ATOM 6082 C C . ASP A 1 750 ? -18.531 -22.594 -22.641 1 74.81 750 ASP A C 1
ATOM 6084 O O . ASP A 1 750 ? -19.031 -23.688 -22.359 1 74.81 750 ASP A O 1
ATOM 6088 N N . ILE A 1 751 ? -17.234 -22.406 -22.281 1 82.19 751 ILE A N 1
ATOM 6089 C CA . ILE A 1 751 ? -16.5 -23.156 -21.25 1 82.19 751 ILE A CA 1
ATOM 6090 C C . ILE A 1 751 ? -17.188 -22.969 -19.891 1 82.19 751 ILE A C 1
ATOM 6092 O O . ILE A 1 751 ? -16.641 -22.328 -19 1 82.19 751 ILE A O 1
ATOM 6096 N N . SER A 1 752 ? -18.453 -23.656 -19.719 1 86.25 752 SER A N 1
ATOM 6097 C CA . SER A 1 752 ? -19.281 -23.453 -18.547 1 86.25 752 SER A CA 1
ATOM 6098 C C . SER A 1 752 ? -18.797 -24.312 -17.375 1 86.25 752 SER A C 1
ATOM 6100 O O . SER A 1 752 ? -19.172 -24.078 -16.219 1 86.25 752 SER A O 1
ATOM 6102 N N . PHE A 1 753 ? -17.922 -25.344 -17.703 1 91.06 753 PHE A N 1
ATOM 6103 C CA . PHE A 1 753 ? -17.5 -26.188 -16.594 1 91.06 753 PHE A CA 1
ATOM 6104 C C . PHE A 1 753 ? -16.609 -25.406 -15.633 1 91.06 753 PHE A C 1
ATOM 6106 O O . PHE A 1 753 ? -16.359 -25.875 -14.516 1 91.06 753 PHE A O 1
ATOM 6113 N N . LYS A 1 754 ? -16.203 -24.25 -16.094 1 89.19 754 LYS A N 1
ATOM 6114 C CA . LYS A 1 754 ? -15.445 -23.344 -15.227 1 89.19 754 LYS A CA 1
ATOM 6115 C C . LYS A 1 754 ? -16.234 -22.984 -13.977 1 89.19 754 LYS A C 1
ATOM 6117 O O . LYS A 1 754 ? -15.656 -22.656 -12.938 1 89.19 754 LYS A O 1
ATOM 6122 N N . ASN A 1 755 ? -17.547 -23.078 -13.984 1 87.38 755 ASN A N 1
ATOM 6123 C CA . ASN A 1 755 ? -18.422 -22.719 -12.875 1 87.38 755 ASN A CA 1
ATOM 6124 C C . ASN A 1 755 ? -18.297 -23.688 -11.711 1 87.38 755 ASN A C 1
ATOM 6126 O O . ASN A 1 755 ? -18.734 -23.391 -10.594 1 87.38 755 ASN A O 1
ATOM 6130 N N . SER A 1 756 ? -17.656 -24.828 -11.977 1 89.25 756 SER A N 1
ATOM 6131 C CA . SER A 1 756 ? -17.453 -25.812 -10.922 1 89.25 756 SER A CA 1
ATOM 6132 C C . SER A 1 756 ? -16.141 -25.562 -10.18 1 89.25 756 SER A C 1
ATOM 6134 O O . SER A 1 756 ? -15.836 -26.266 -9.211 1 89.25 756 SER A O 1
ATOM 6136 N N . MET A 1 757 ? -15.438 -24.578 -10.617 1 90.88 757 MET A N 1
ATOM 6137 C CA . MET A 1 757 ? -14.141 -24.266 -10.023 1 90.88 757 MET A CA 1
ATOM 6138 C C . MET A 1 757 ? -14.156 -22.875 -9.383 1 90.88 757 MET A C 1
ATOM 6140 O O . MET A 1 757 ? -15.203 -22.234 -9.328 1 90.88 757 MET A O 1
ATOM 6144 N N . LEU A 1 758 ? -13.031 -22.469 -8.859 1 89.94 758 LEU A N 1
ATOM 6145 C CA . LEU A 1 758 ? -12.93 -21.188 -8.188 1 89.94 758 LEU A CA 1
ATOM 6146 C C . LEU A 1 758 ? -13.148 -20.047 -9.18 1 89.94 758 LEU A C 1
ATOM 6148 O O . LEU A 1 758 ? -13.688 -19 -8.812 1 89.94 758 LEU A O 1
ATOM 6152 N N . ALA A 1 759 ? -12.82 -20.266 -10.414 1 88.5 759 ALA A N 1
ATOM 6153 C CA . ALA A 1 759 ? -12.992 -19.25 -11.445 1 88.5 759 ALA A CA 1
ATOM 6154 C C . ALA A 1 759 ? -14.469 -18.938 -11.68 1 88.5 759 ALA A C 1
ATOM 6156 O O . ALA A 1 759 ? -14.812 -17.875 -12.203 1 88.5 759 ALA A O 1
ATOM 6157 N N . GLY A 1 760 ? -15.375 -19.844 -11.289 1 88.75 760 GLY A N 1
ATOM 6158 C CA . GLY A 1 760 ? -16.797 -19.641 -11.484 1 88.75 760 GLY A CA 1
ATOM 6159 C C . GLY A 1 760 ? -17.422 -18.75 -10.43 1 88.75 760 GLY A C 1
ATOM 6160 O O . GLY A 1 760 ? -18.5 -18.172 -10.656 1 88.75 760 GLY A O 1
ATOM 6161 N N . ILE A 1 761 ? -16.781 -18.641 -9.297 1 91.44 761 ILE A N 1
ATOM 6162 C CA . ILE A 1 761 ? -17.359 -17.812 -8.234 1 91.44 761 ILE A CA 1
ATOM 6163 C C . ILE A 1 761 ? -16.547 -16.516 -8.102 1 91.44 761 ILE A C 1
ATOM 6165 O O . ILE A 1 761 ? -16.562 -15.875 -7.047 1 91.44 761 ILE A O 1
ATOM 6169 N N . GLU A 1 762 ? -15.852 -16.125 -9.102 1 90.88 762 GLU A N 1
ATOM 6170 C CA . GLU A 1 762 ? -14.953 -14.984 -9.062 1 90.88 762 GLU A CA 1
ATOM 6171 C C . GLU A 1 762 ? -15.719 -13.688 -8.812 1 90.88 762 GLU A C 1
ATOM 6173 O O . GLU A 1 762 ? -15.242 -12.805 -8.086 1 90.88 762 GLU A O 1
ATOM 6178 N N . TRP A 1 763 ? -16.906 -13.594 -9.375 1 89.88 763 TRP A N 1
ATOM 6179 C CA . TRP A 1 763 ? -17.688 -12.367 -9.219 1 89.88 763 TRP A CA 1
ATOM 6180 C C . TRP A 1 763 ? -18.141 -12.18 -7.777 1 89.88 763 TRP A C 1
ATOM 6182 O O . TRP A 1 763 ? -18.094 -11.07 -7.238 1 89.88 763 TRP A O 1
ATOM 6192 N N . THR A 1 764 ? -18.578 -13.266 -7.184 1 93.44 764 THR A N 1
ATOM 6193 C CA . THR A 1 764 ? -18.984 -13.203 -5.789 1 93.44 764 THR A CA 1
ATOM 6194 C C . THR A 1 764 ? -17.797 -12.914 -4.879 1 93.44 764 THR A C 1
ATOM 6196 O O . THR A 1 764 ? -17.922 -12.164 -3.91 1 93.44 764 THR A O 1
ATOM 6199 N N . LEU A 1 765 ? -16.656 -13.453 -5.238 1 94.5 765 LEU A N 1
ATOM 6200 C CA . LEU A 1 765 ? -15.445 -13.234 -4.453 1 94.5 765 LEU A CA 1
ATOM 6201 C C . LEU A 1 765 ? -14.984 -11.781 -4.562 1 94.5 765 LEU A C 1
ATOM 6203 O O . LEU A 1 765 ? -14.539 -11.195 -3.578 1 94.5 765 LEU A O 1
ATOM 6207 N N . MET A 1 766 ? -15.141 -11.195 -5.715 1 94.94 766 MET A N 1
ATOM 6208 C CA . MET A 1 766 ? -14.711 -9.82 -5.91 1 94.94 766 MET A CA 1
ATOM 6209 C C . MET A 1 766 ? -15.594 -8.852 -5.129 1 94.94 766 MET A C 1
ATOM 6211 O O . MET A 1 766 ? -15.102 -7.879 -4.555 1 94.94 766 MET A O 1
ATOM 6215 N N . ILE A 1 767 ? -16.875 -9.156 -5.117 1 96.19 767 ILE A N 1
ATOM 6216 C CA . ILE A 1 767 ? -17.781 -8.32 -4.332 1 96.19 767 ILE A CA 1
ATOM 6217 C C . ILE A 1 767 ? -17.453 -8.469 -2.846 1 96.19 767 ILE A C 1
ATOM 6219 O O . ILE A 1 767 ? -17.516 -7.492 -2.094 1 96.19 767 ILE A O 1
ATOM 6223 N N . PHE A 1 768 ? -17.125 -9.656 -2.484 1 97.5 768 PHE A N 1
ATOM 6224 C CA . PHE A 1 768 ? -16.719 -9.906 -1.109 1 97.5 768 PHE A CA 1
ATOM 6225 C C . PHE A 1 768 ? -15.477 -9.094 -0.759 1 97.5 768 PHE A C 1
ATOM 6227 O O . PHE A 1 768 ? -15.414 -8.469 0.305 1 97.5 768 PHE A O 1
ATOM 6234 N N . TYR A 1 769 ? -14.516 -9.078 -1.666 1 97.75 769 TYR A N 1
ATOM 6235 C CA . TYR A 1 769 ? -13.273 -8.367 -1.407 1 97.75 769 TYR A CA 1
ATOM 6236 C C . TYR A 1 769 ? -13.5 -6.859 -1.375 1 97.75 769 TYR A C 1
ATOM 6238 O O . TYR A 1 769 ? -12.859 -6.145 -0.597 1 97.75 769 TYR A O 1
ATOM 6246 N N . VAL A 1 770 ? -14.422 -6.363 -2.225 1 97.56 770 VAL A N 1
ATOM 6247 C CA . VAL A 1 770 ? -14.719 -4.938 -2.225 1 97.56 770 VAL A CA 1
ATOM 6248 C C . VAL A 1 770 ? -15.32 -4.535 -0.881 1 97.56 770 VAL A C 1
ATOM 6250 O O . VAL A 1 770 ? -14.93 -3.523 -0.293 1 97.56 770 VAL A O 1
ATOM 6253 N N . LEU A 1 771 ? -16.219 -5.328 -0.408 1 98.19 771 LEU A N 1
ATOM 6254 C CA . LEU A 1 771 ? -16.891 -5.039 0.853 1 98.19 771 LEU A CA 1
ATOM 6255 C C . LEU A 1 771 ? -15.922 -5.148 2.025 1 98.19 771 LEU A C 1
ATOM 6257 O O . LEU A 1 771 ? -15.984 -4.352 2.965 1 98.19 771 LEU A O 1
ATOM 6261 N N . LEU A 1 772 ? -15.039 -6.082 1.908 1 98 772 LEU A N 1
ATOM 6262 C CA . LEU A 1 772 ? -14.055 -6.262 2.969 1 98 772 LEU A CA 1
ATOM 6263 C C . LEU A 1 772 ? -13.07 -5.098 2.99 1 98 772 LEU A C 1
ATOM 6265 O O . LEU A 1 772 ? -12.836 -4.496 4.043 1 98 772 LEU A O 1
ATOM 6269 N N . PHE A 1 773 ? -12.508 -4.754 1.864 1 98.19 773 PHE A N 1
ATOM 6270 C CA . PHE A 1 773 ? -11.5 -3.701 1.757 1 98.19 773 PHE A CA 1
ATOM 6271 C C . PHE A 1 773 ? -12.094 -2.348 2.127 1 98.19 773 PHE A C 1
ATOM 6273 O O . PHE A 1 773 ? -11.555 -1.639 2.979 1 98.19 773 PHE A O 1
ATOM 6280 N N . ALA A 1 774 ? -13.211 -2.041 1.479 1 97.62 774 ALA A N 1
ATOM 6281 C CA . ALA A 1 774 ? -13.836 -0.742 1.722 1 97.62 774 ALA A CA 1
ATOM 6282 C C . ALA A 1 774 ? -14.359 -0.643 3.15 1 97.62 774 ALA A C 1
ATOM 6284 O O . ALA A 1 774 ? -14.344 0.435 3.75 1 97.62 774 ALA A O 1
ATOM 6285 N N . GLY A 1 775 ? -14.867 -1.743 3.684 1 97 775 GLY A N 1
ATOM 6286 C CA . GLY A 1 775 ? -15.336 -1.751 5.062 1 97 775 GLY A CA 1
ATOM 6287 C C . GLY A 1 775 ? -14.234 -1.484 6.066 1 97 775 GLY A C 1
ATOM 6288 O O . GLY A 1 775 ? -14.383 -0.643 6.957 1 97 775 GLY A O 1
ATOM 6289 N N . ILE A 1 776 ? -13.117 -2.119 5.914 1 97 776 ILE A N 1
ATOM 6290 C CA . ILE A 1 776 ? -12 -1.945 6.832 1 97 776 ILE A CA 1
ATOM 6291 C C . ILE A 1 776 ? -11.383 -0.561 6.637 1 97 776 ILE A C 1
ATOM 6293 O O . ILE A 1 776 ? -11.016 0.106 7.609 1 97 776 ILE A O 1
ATOM 6297 N N . GLU A 1 777 ? -11.289 -0.149 5.43 1 96.94 777 GLU A N 1
ATOM 6298 C CA . GLU A 1 777 ? -10.734 1.17 5.137 1 96.94 777 GLU A CA 1
ATOM 6299 C C . GLU A 1 777 ? -11.578 2.273 5.773 1 96.94 777 GLU A C 1
ATOM 6301 O O . GLU A 1 777 ? -11.031 3.23 6.332 1 96.94 777 GLU A O 1
ATOM 6306 N N . SER A 1 778 ? -12.891 2.164 5.668 1 95.62 778 SER A N 1
ATOM 6307 C CA . SER A 1 778 ? -13.781 3.182 6.219 1 95.62 778 SER A CA 1
ATOM 6308 C C . SER A 1 778 ? -13.68 3.248 7.738 1 95.62 778 SER A C 1
ATOM 6310 O O . SER A 1 778 ? -13.758 4.328 8.32 1 95.62 778 SER A O 1
ATOM 6312 N N . GLU A 1 779 ? -13.445 2.121 8.383 1 93.81 779 GLU A N 1
ATOM 6313 C CA . GLU A 1 779 ? -13.367 2.084 9.844 1 93.81 779 GLU A CA 1
ATOM 6314 C C . GLU A 1 779 ? -11.992 2.533 10.336 1 93.81 779 GLU A C 1
ATOM 6316 O O . GLU A 1 779 ? -11.883 3.209 11.359 1 93.81 779 GLU A O 1
ATOM 6321 N N . THR A 1 780 ? -10.938 2.232 9.594 1 93.81 780 THR A N 1
ATOM 6322 C CA . THR A 1 780 ? -9.586 2.525 10.055 1 93.81 780 THR A CA 1
ATOM 6323 C C . THR A 1 780 ? -9.039 3.775 9.375 1 93.81 780 THR A C 1
ATOM 6325 O O . THR A 1 780 ? -8.023 4.332 9.805 1 93.81 780 THR A O 1
ATOM 6328 N N . ASN A 1 781 ? -9.664 4.199 8.359 1 92.94 781 ASN A N 1
ATOM 6329 C CA . ASN A 1 781 ? -9.18 5.32 7.559 1 92.94 781 ASN A CA 1
ATOM 6330 C C . ASN A 1 781 ? -7.77 5.066 7.035 1 92.94 781 ASN A C 1
ATOM 6332 O O . ASN A 1 781 ? -6.926 5.969 7.047 1 92.94 781 ASN A O 1
ATOM 6336 N N . SER A 1 782 ? -7.438 3.781 6.766 1 94.19 782 SER A N 1
ATOM 6337 C CA . SER A 1 782 ? -6.121 3.4 6.262 1 94.19 782 SER A CA 1
ATOM 6338 C C . SER A 1 782 ? -6.234 2.34 5.172 1 94.19 782 SER A C 1
ATOM 6340 O O . SER A 1 782 ? -6.508 1.173 5.457 1 94.19 782 SER A O 1
ATOM 6342 N N . PRO A 1 783 ? -5.961 2.754 3.959 1 96.56 783 PRO A N 1
ATOM 6343 C CA . PRO A 1 783 ? -6.027 1.789 2.859 1 96.56 783 PRO A CA 1
ATOM 6344 C C . PRO A 1 783 ? -5.012 0.659 3.006 1 96.56 783 PRO A C 1
ATOM 6346 O O . PRO A 1 783 ? -5.324 -0.5 2.723 1 96.56 783 PRO A O 1
ATOM 6349 N N . PRO A 1 784 ? -3.76 0.917 3.527 1 96 784 PRO A N 1
ATOM 6350 C CA . PRO A 1 784 ? -2.793 -0.177 3.631 1 96 784 PRO A CA 1
ATOM 6351 C C . PRO A 1 784 ? -3.225 -1.254 4.625 1 96 784 PRO A C 1
ATOM 6353 O O . PRO A 1 784 ? -2.963 -2.439 4.406 1 96 784 PRO A O 1
ATOM 6356 N N . ILE A 1 785 ? -3.914 -0.891 5.707 1 96.69 785 ILE A N 1
ATOM 6357 C CA . ILE A 1 785 ? -4.41 -1.889 6.648 1 96.69 785 ILE A CA 1
ATOM 6358 C C . ILE A 1 785 ? -5.48 -2.744 5.977 1 96.69 785 ILE A C 1
ATOM 6360 O O . ILE A 1 785 ? -5.492 -3.969 6.129 1 96.69 785 ILE A O 1
ATOM 6364 N N . ALA A 1 786 ? -6.359 -2.094 5.27 1 97.94 786 ALA A N 1
ATOM 6365 C CA . ALA A 1 786 ? -7.391 -2.816 4.531 1 97.94 786 ALA A CA 1
ATOM 6366 C C . ALA A 1 786 ? -6.773 -3.764 3.51 1 97.94 786 ALA A C 1
ATOM 6368 O O . ALA A 1 786 ? -7.234 -4.895 3.342 1 97.94 786 ALA A O 1
ATOM 6369 N N . ALA A 1 787 ? -5.734 -3.305 2.854 1 97.81 787 ALA A N 1
ATOM 6370 C CA . ALA A 1 787 ? -5.07 -4.125 1.844 1 97.81 787 ALA A CA 1
ATOM 6371 C C . ALA A 1 787 ? -4.414 -5.348 2.477 1 97.81 787 ALA A C 1
ATOM 6373 O O . ALA A 1 787 ? -4.492 -6.453 1.93 1 97.81 787 ALA A O 1
ATOM 6374 N N . PHE A 1 788 ? -3.76 -5.215 3.602 1 97 788 PHE A N 1
ATOM 6375 C CA . PHE A 1 788 ? -3.09 -6.316 4.277 1 97 788 PHE A CA 1
ATOM 6376 C C . PHE A 1 788 ? -4.094 -7.379 4.707 1 97 788 PHE A C 1
ATOM 6378 O O . PHE A 1 788 ? -3.881 -8.57 4.477 1 97 788 PHE A O 1
ATOM 6385 N N . VAL A 1 789 ? -5.215 -6.969 5.211 1 97.5 789 VAL A N 1
ATOM 6386 C CA . VAL A 1 789 ? -6.23 -7.91 5.672 1 97.5 789 VAL A CA 1
ATOM 6387 C C . VAL A 1 789 ? -6.852 -8.625 4.477 1 97.5 789 VAL A C 1
ATOM 6389 O O . VAL A 1 789 ? -7.035 -9.852 4.504 1 97.5 789 VAL A O 1
ATOM 6392 N N . THR A 1 790 ? -7.195 -7.855 3.461 1 97.94 790 THR A N 1
ATOM 6393 C CA . THR A 1 790 ? -7.797 -8.453 2.273 1 97.94 790 THR A CA 1
ATOM 6394 C C . THR A 1 790 ? -6.844 -9.461 1.633 1 97.94 790 THR A C 1
ATOM 6396 O O . THR A 1 790 ? -7.27 -10.531 1.196 1 97.94 790 THR A O 1
ATOM 6399 N N . PHE A 1 791 ? -5.547 -9.164 1.621 1 97 791 PHE A N 1
ATOM 6400 C CA . PHE A 1 791 ? -4.559 -10.07 1.047 1 97 791 PHE A CA 1
ATOM 6401 C C . PHE A 1 791 ? -4.449 -11.352 1.868 1 97 791 PHE A C 1
ATOM 6403 O O . PHE A 1 791 ? -4.367 -12.445 1.312 1 97 791 PHE A O 1
ATOM 6410 N N . LEU A 1 792 ? -4.414 -11.203 3.133 1 96.19 792 LEU A N 1
ATOM 6411 C CA . LEU A 1 792 ? -4.316 -12.359 4.02 1 96.19 792 LEU A CA 1
ATOM 6412 C C . LEU A 1 792 ? -5.531 -13.266 3.859 1 96.19 792 LEU A C 1
ATOM 6414 O O . LEU A 1 792 ? -5.395 -14.492 3.82 1 96.19 792 LEU A O 1
ATOM 6418 N N . VAL A 1 793 ? -6.738 -12.656 3.732 1 96.69 793 VAL A N 1
ATOM 6419 C CA . VAL A 1 793 ? -7.957 -13.445 3.562 1 96.69 793 VAL A CA 1
ATOM 6420 C C . VAL A 1 793 ? -7.922 -14.172 2.221 1 96.69 793 VAL A C 1
ATOM 6422 O O . VAL A 1 793 ? -8.297 -15.336 2.131 1 96.69 793 VAL A O 1
ATOM 6425 N N . ASP A 1 794 ? -7.43 -13.469 1.226 1 95.31 794 ASP A N 1
ATOM 6426 C CA . ASP A 1 794 ? -7.316 -14.094 -0.088 1 95.31 794 ASP A CA 1
ATOM 6427 C C . ASP A 1 794 ? -6.348 -15.273 -0.052 1 95.31 794 ASP A C 1
ATOM 6429 O O . ASP A 1 794 ? -6.621 -16.328 -0.632 1 95.31 794 ASP A O 1
ATOM 6433 N N . LEU A 1 795 ? -5.195 -15.148 0.632 1 92.75 795 LEU A N 1
ATOM 6434 C CA . LEU A 1 795 ? -4.203 -16.203 0.74 1 92.75 795 LEU A CA 1
ATOM 6435 C C . LEU A 1 795 ? -4.793 -17.422 1.448 1 92.75 795 LEU A C 1
ATOM 6437 O O . LEU A 1 795 ? -4.551 -18.562 1.038 1 92.75 795 LEU A O 1
ATOM 6441 N N . ILE A 1 796 ? -5.609 -17.188 2.395 1 92.5 796 ILE A N 1
ATOM 6442 C CA . ILE A 1 796 ? -6.211 -18.266 3.166 1 92.5 796 ILE A CA 1
ATOM 6443 C C . ILE A 1 796 ? -7.258 -18.984 2.316 1 92.5 796 ILE A C 1
ATOM 6445 O O . ILE A 1 796 ? -7.301 -20.219 2.287 1 92.5 796 ILE A O 1
ATOM 6449 N N . ILE A 1 797 ? -8.062 -18.234 1.594 1 92.38 797 ILE A N 1
ATOM 6450 C CA . ILE A 1 797 ? -9.109 -18.812 0.764 1 92.38 797 ILE A CA 1
ATOM 6451 C C . ILE A 1 797 ? -8.477 -19.672 -0.339 1 92.38 797 ILE A C 1
ATOM 6453 O O . ILE A 1 797 ? -8.898 -20.797 -0.578 1 92.38 797 ILE A O 1
ATOM 6457 N N . VAL A 1 798 ? -7.438 -19.172 -0.923 1 89.94 798 VAL A N 1
ATOM 6458 C CA . VAL A 1 798 ? -6.797 -19.891 -2.025 1 89.94 798 VAL A CA 1
ATOM 6459 C C . VAL A 1 798 ? -6.094 -21.141 -1.497 1 89.94 798 VAL A C 1
ATOM 6461 O O . VAL A 1 798 ? -6.191 -22.203 -2.096 1 89.94 798 VAL A O 1
ATOM 6464 N N . LYS A 1 799 ? -5.434 -21.047 -0.361 1 87.06 799 LYS A N 1
ATOM 6465 C CA . LYS A 1 799 ? -4.727 -22.188 0.213 1 87.06 799 LYS A CA 1
ATOM 6466 C C . LYS A 1 799 ? -5.703 -23.281 0.666 1 87.06 799 LYS A C 1
ATOM 6468 O O . LYS A 1 799 ? -5.473 -24.469 0.432 1 87.06 799 LYS A O 1
ATOM 6473 N N . LEU A 1 800 ? -6.766 -22.875 1.21 1 86.12 800 LEU A N 1
ATOM 6474 C CA . LEU A 1 800 ? -7.766 -23.844 1.674 1 86.12 800 LEU A CA 1
ATOM 6475 C C . LEU A 1 800 ? -8.453 -24.516 0.496 1 86.12 800 LEU A C 1
ATOM 6477 O O . LEU A 1 800 ? -8.672 -25.734 0.522 1 86.12 800 LEU A O 1
ATOM 6481 N N . THR A 1 801 ? -8.773 -23.766 -0.496 1 87.5 801 THR A N 1
ATOM 6482 C CA . THR A 1 801 ? -9.43 -24.328 -1.667 1 87.5 801 THR A CA 1
ATOM 6483 C C . THR A 1 801 ? -8.484 -25.266 -2.416 1 87.5 801 THR A C 1
ATOM 6485 O O . THR A 1 801 ? -8.906 -26.312 -2.904 1 87.5 801 THR A O 1
ATOM 6488 N N . ARG A 1 802 ? -7.246 -24.891 -2.482 1 84.81 802 ARG A N 1
ATOM 6489 C CA . ARG A 1 802 ? -6.262 -25.719 -3.152 1 84.81 802 ARG A CA 1
ATOM 6490 C C . ARG A 1 802 ? -6.086 -27.047 -2.422 1 84.81 802 ARG A C 1
ATOM 6492 O O . ARG A 1 802 ? -6.039 -28.109 -3.049 1 84.81 802 ARG A O 1
ATOM 6499 N N . ASN A 1 803 ? -6.004 -27 -1.149 1 84.12 803 ASN A N 1
ATOM 6500 C CA . ASN A 1 803 ? -5.836 -28.219 -0.356 1 84.12 803 ASN A CA 1
ATOM 6501 C C . ASN A 1 803 ? -7.059 -29.125 -0.451 1 84.12 803 ASN A C 1
ATOM 6503 O O . ASN A 1 803 ? -6.922 -30.344 -0.564 1 84.12 803 ASN A O 1
ATOM 6507 N N . ARG A 1 804 ? -8.156 -28.531 -0.448 1 82.88 804 ARG A N 1
ATOM 6508 C CA . ARG A 1 804 ? -9.375 -29.328 -0.544 1 82.88 804 ARG A CA 1
ATOM 6509 C C . ARG A 1 804 ? -9.57 -29.875 -1.956 1 82.88 804 ARG A C 1
ATOM 6511 O O . ARG A 1 804 ? -10.047 -31 -2.135 1 82.88 804 ARG A O 1
ATOM 6518 N N . GLY A 1 805 ? -9.227 -29.016 -2.914 1 79.38 805 GLY A N 1
ATOM 6519 C CA . GLY A 1 805 ? -9.289 -29.5 -4.289 1 79.38 805 GLY A CA 1
ATOM 6520 C C . GLY A 1 805 ? -8.359 -30.672 -4.559 1 79.38 805 GLY A C 1
ATOM 6521 O O . GLY A 1 805 ? -8.742 -31.625 -5.238 1 79.38 805 GLY A O 1
ATOM 6522 N N . ARG A 1 806 ? -7.207 -30.672 -3.957 1 83.25 806 ARG A N 1
ATOM 6523 C CA . ARG A 1 806 ? -6.234 -31.75 -4.105 1 83.25 806 ARG A CA 1
ATOM 6524 C C . ARG A 1 806 ? -6.727 -33.031 -3.43 1 83.25 806 ARG A C 1
ATOM 6526 O O . ARG A 1 806 ? -6.66 -34.094 -4.016 1 83.25 806 ARG A O 1
ATOM 6533 N N . SER A 1 807 ? -7.219 -32.812 -2.293 1 81.25 807 SER A N 1
ATOM 6534 C CA . SER A 1 807 ? -7.699 -33.969 -1.546 1 81.25 807 SER A CA 1
ATOM 6535 C C . SER A 1 807 ? -8.906 -34.594 -2.225 1 81.25 807 SER A C 1
ATOM 6537 O O . SER A 1 807 ? -9.023 -35.844 -2.281 1 81.25 807 SER A O 1
ATOM 6539 N N . ASN A 1 808 ? -9.719 -33.812 -2.697 1 78.69 808 ASN A N 1
ATOM 6540 C CA . ASN A 1 808 ? -10.906 -34.312 -3.383 1 78.69 808 ASN A CA 1
ATOM 6541 C C . ASN A 1 808 ? -10.547 -35.031 -4.684 1 78.69 808 ASN A C 1
ATOM 6543 O O . ASN A 1 808 ? -11.117 -36.094 -5 1 78.69 808 ASN A O 1
ATOM 6547 N N . ALA A 1 809 ? -9.609 -34.438 -5.402 1 76.12 809 ALA A N 1
ATOM 6548 C CA . ALA A 1 809 ? -9.188 -35.062 -6.656 1 76.12 809 ALA A CA 1
ATOM 6549 C C . ALA A 1 809 ? -8.484 -36.375 -6.406 1 76.12 809 ALA A C 1
ATOM 6551 O O . ALA A 1 809 ? -8.672 -37.344 -7.156 1 76.12 809 ALA A O 1
ATOM 6552 N N . ALA A 1 810 ? -7.691 -36.469 -5.395 1 78 810 ALA A N 1
ATOM 6553 C CA . ALA A 1 810 ? -6.973 -37.719 -5.074 1 78 810 ALA A CA 1
ATOM 6554 C C . ALA A 1 810 ? -7.938 -38.812 -4.641 1 78 810 ALA A C 1
ATOM 6556 O O . ALA A 1 810 ? -7.824 -39.969 -5.082 1 78 810 ALA A O 1
ATOM 6557 N N . LYS A 1 811 ? -8.875 -38.438 -3.891 1 73.25 811 LYS A N 1
ATOM 6558 C CA . LYS A 1 811 ? -9.812 -39.406 -3.338 1 73.25 811 LYS A CA 1
ATOM 6559 C C . LYS A 1 811 ? -10.773 -39.938 -4.41 1 73.25 811 LYS A C 1
ATOM 6561 O O . LYS A 1 811 ? -11.055 -41.125 -4.484 1 73.25 811 LYS A O 1
ATOM 6566 N N . LYS A 1 812 ? -11.109 -39.094 -5.188 1 72.31 812 LYS A N 1
ATOM 6567 C CA . LYS A 1 812 ? -12.172 -39.438 -6.117 1 72.31 812 LYS A CA 1
ATOM 6568 C C . LYS A 1 812 ? -11.602 -40 -7.422 1 72.31 812 LYS A C 1
ATOM 6570 O O . LYS A 1 812 ? -12.258 -40.812 -8.102 1 72.31 812 LYS A O 1
ATOM 6575 N N . SER A 1 813 ? -10.398 -39.5 -7.777 1 69.19 813 SER A N 1
ATOM 6576 C CA . SER A 1 813 ? -9.773 -40.031 -8.969 1 69.19 813 SER A CA 1
ATOM 6577 C C . SER A 1 813 ? -8.93 -41.25 -8.641 1 69.19 813 SER A C 1
ATOM 6579 O O . SER A 1 813 ? -8.406 -41.938 -9.531 1 69.19 813 SER A O 1
ATOM 6581 N N . LEU A 1 814 ? -8.867 -41.656 -7.395 1 66.38 814 LEU A N 1
ATOM 6582 C CA . LEU A 1 814 ? -8.164 -42.812 -6.875 1 66.38 814 LEU A CA 1
ATOM 6583 C C . LEU A 1 814 ? -6.699 -42.812 -7.289 1 66.38 814 LEU A C 1
ATOM 6585 O O . LEU A 1 814 ? -6.168 -43.812 -7.75 1 66.38 814 LEU A O 1
ATOM 6589 N N . ILE A 1 815 ? -6.207 -41.688 -7.508 1 73.38 815 ILE A N 1
ATOM 6590 C CA . ILE A 1 815 ? -4.781 -41.469 -7.734 1 73.38 815 ILE A CA 1
ATOM 6591 C C . ILE A 1 815 ? -4.074 -41.219 -6.406 1 73.38 815 ILE A C 1
ATOM 6593 O O . ILE A 1 815 ? -4.625 -40.562 -5.52 1 73.38 815 ILE A O 1
ATOM 6597 N N . ASP A 1 816 ? -2.955 -41.844 -6.297 1 71.94 816 ASP A N 1
ATOM 6598 C CA . ASP A 1 816 ? -2.154 -41.625 -5.094 1 71.94 816 ASP A CA 1
ATOM 6599 C C . ASP A 1 816 ? -1.755 -40.156 -4.961 1 71.94 816 ASP A C 1
ATOM 6601 O O . ASP A 1 816 ? -1.285 -39.531 -5.922 1 71.94 816 ASP A O 1
ATOM 6605 N N . ASN A 1 817 ? -2.002 -39.625 -3.842 1 73.25 817 ASN A N 1
ATOM 6606 C CA . ASN A 1 817 ? -1.763 -38.219 -3.551 1 73.25 817 ASN A CA 1
ATOM 6607 C C . ASN A 1 817 ? -0.308 -37.812 -3.803 1 73.25 817 ASN A C 1
ATOM 6609 O O . ASN A 1 817 ? -0.005 -36.656 -4.059 1 73.25 817 ASN A O 1
ATOM 6613 N N . ARG A 1 818 ? 0.542 -38.656 -3.789 1 74 818 ARG A N 1
ATOM 6614 C 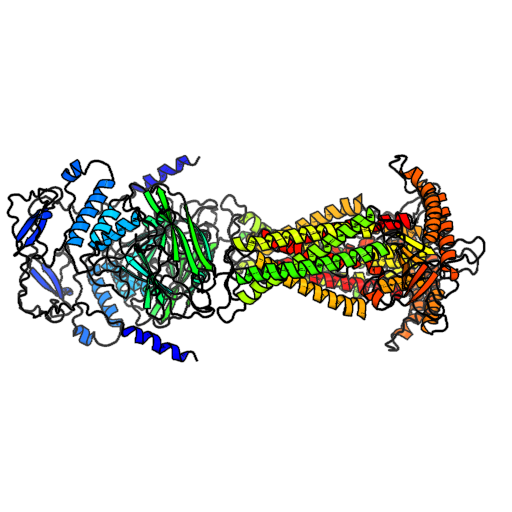CA . ARG A 1 818 ? 1.97 -38.375 -3.947 1 74 818 ARG A CA 1
ATOM 6615 C C . ARG A 1 818 ? 2.303 -38.031 -5.395 1 74 818 ARG A C 1
ATOM 6617 O O . ARG A 1 818 ? 3.342 -37.438 -5.664 1 74 818 ARG A O 1
ATOM 6624 N N . PHE A 1 819 ? 1.38 -38.344 -6.234 1 76.31 819 PHE A N 1
ATOM 6625 C CA . PHE A 1 819 ? 1.627 -38.062 -7.641 1 76.31 819 PHE A CA 1
ATOM 6626 C C . PHE A 1 819 ? 1.013 -36.719 -8.039 1 76.31 819 PHE A C 1
ATOM 6628 O O . PHE A 1 819 ? 1.17 -36.281 -9.172 1 76.31 819 PHE A O 1
ATOM 6635 N N . ILE A 1 820 ? 0.282 -36.188 -7.129 1 76.06 820 ILE A N 1
ATOM 6636 C CA . ILE A 1 820 ? -0.275 -34.875 -7.395 1 76.06 820 ILE A CA 1
ATOM 6637 C C . ILE A 1 820 ? 0.685 -33.781 -6.895 1 76.06 820 ILE A C 1
ATOM 6639 O O . ILE A 1 820 ? 0.771 -33.531 -5.688 1 76.06 820 ILE A O 1
ATOM 6643 N N . LEU A 1 821 ? 1.459 -33.125 -7.793 1 68.75 821 LEU A N 1
ATOM 6644 C CA . LEU A 1 821 ? 2.561 -32.219 -7.48 1 68.75 821 LEU A CA 1
ATOM 6645 C C . LEU A 1 821 ? 2.059 -30.781 -7.297 1 68.75 821 LEU A C 1
ATOM 6647 O O . LEU A 1 821 ? 2.729 -29.969 -6.668 1 68.75 821 LEU A O 1
ATOM 6651 N N . SER A 1 822 ? 0.843 -30.469 -7.789 1 66.94 822 SER A N 1
ATOM 6652 C CA . SER A 1 822 ? 0.383 -29.078 -7.738 1 66.94 822 SER A CA 1
ATOM 6653 C C . SER A 1 822 ? -0.187 -28.734 -6.367 1 66.94 822 SER A C 1
ATOM 6655 O O . SER A 1 822 ? -0.759 -29.594 -5.695 1 66.94 822 SER A O 1
ATOM 6657 N N . MET B 1 1 ? 9.25 11.664 41.156 1 21.5 1 MET B N 1
ATOM 6658 C CA . MET B 1 1 ? 10.391 12.5 41.531 1 21.5 1 MET B CA 1
ATOM 6659 C C . MET B 1 1 ? 10.172 13.938 41.094 1 21.5 1 MET B C 1
ATOM 6661 O O . MET B 1 1 ? 11.125 14.719 41 1 21.5 1 MET B O 1
ATOM 6665 N N . ILE B 1 2 ? 8.961 14.344 40.781 1 21.91 2 ILE B N 1
ATOM 6666 C CA . ILE B 1 2 ? 8.383 15.516 40.125 1 21.91 2 ILE B CA 1
ATOM 6667 C C . ILE B 1 2 ? 8.477 16.719 41.031 1 21.91 2 ILE B C 1
ATOM 6669 O O . ILE B 1 2 ? 8.242 17.859 40.625 1 21.91 2 ILE B O 1
ATOM 6673 N N . PHE B 1 3 ? 8.656 16.438 42.312 1 24.38 3 PHE B N 1
ATOM 6674 C CA . PHE B 1 3 ? 8.477 17.422 43.375 1 24.38 3 PHE B CA 1
ATOM 6675 C C . PHE B 1 3 ? 9.539 18.516 43.281 1 24.38 3 PHE B C 1
ATOM 6677 O O . PHE B 1 3 ? 9.391 19.578 43.875 1 24.38 3 PHE B O 1
ATOM 6684 N N . PHE B 1 4 ? 10.734 18.141 42.844 1 25.25 4 PHE B N 1
ATOM 6685 C CA . PHE B 1 4 ? 11.922 18.922 43.188 1 25.25 4 PHE B CA 1
ATOM 6686 C C . PHE B 1 4 ? 12.008 20.172 42.281 1 25.25 4 PHE B C 1
ATOM 6688 O O . PHE B 1 4 ? 12.969 20.938 42.375 1 25.25 4 PHE B O 1
ATOM 6695 N N . LEU B 1 5 ? 11.195 20.25 41.25 1 21.41 5 LEU B N 1
ATOM 6696 C CA . LEU B 1 5 ? 11.477 21.281 40.25 1 21.41 5 LEU B CA 1
ATOM 6697 C C . LEU B 1 5 ? 11.008 22.641 40.75 1 21.41 5 LEU B C 1
ATOM 6699 O O . LEU B 1 5 ? 11.07 23.625 40 1 21.41 5 LEU B O 1
ATOM 6703 N N . ILE B 1 6 ? 10.438 22.703 41.969 1 23.47 6 ILE B N 1
ATOM 6704 C CA . ILE B 1 6 ? 9.781 23.922 42.406 1 23.47 6 ILE B CA 1
ATOM 6705 C C . ILE B 1 6 ? 10.82 25.016 42.688 1 23.47 6 ILE B C 1
ATOM 6707 O O . ILE B 1 6 ? 10.625 26.172 42.312 1 23.47 6 ILE B O 1
ATOM 6711 N N . PRO B 1 7 ? 11.945 24.578 43.344 1 24.42 7 PRO B N 1
ATOM 6712 C CA . PRO B 1 7 ? 12.766 25.641 43.938 1 24.42 7 PRO B CA 1
ATOM 6713 C C . PRO B 1 7 ? 13.445 26.516 42.875 1 24.42 7 PRO B C 1
ATOM 6715 O O . PRO B 1 7 ? 13.859 27.641 43.188 1 24.42 7 PRO B O 1
ATOM 6718 N N . LEU B 1 8 ? 13.625 25.922 41.75 1 23.77 8 LEU B N 1
ATOM 6719 C CA . LEU B 1 8 ? 14.578 26.578 40.875 1 23.77 8 LEU B CA 1
ATOM 6720 C C . LEU B 1 8 ? 14.016 27.906 40.375 1 23.77 8 LEU B C 1
ATOM 6722 O O . LEU B 1 8 ? 14.781 28.812 40 1 23.77 8 LEU B O 1
ATOM 6726 N N . PHE B 1 9 ? 12.703 28.047 40.312 1 25.33 9 PHE B N 1
ATOM 6727 C CA . PHE B 1 9 ? 12.242 29.297 39.719 1 25.33 9 PHE B CA 1
ATOM 6728 C C . PHE B 1 9 ? 12.461 30.453 40.688 1 25.33 9 PHE B C 1
ATOM 6730 O O . PHE B 1 9 ? 12.328 31.625 40.312 1 25.33 9 PHE B O 1
ATOM 6737 N N . LYS B 1 10 ? 12.68 30.141 42.031 1 28.69 10 LYS B N 1
ATOM 6738 C CA . LYS B 1 10 ? 12.789 31.234 43 1 28.69 10 LYS B CA 1
ATOM 6739 C C . LYS B 1 10 ? 14.125 31.953 42.844 1 28.69 10 LYS B C 1
ATOM 6741 O O . LYS B 1 10 ? 14.234 33.125 43.188 1 28.69 10 LYS B O 1
ATOM 6746 N N . SER B 1 11 ? 15.18 31.188 42.594 1 26.02 11 SER B N 1
ATOM 6747 C CA . SER B 1 11 ? 16.469 31.844 42.75 1 26.02 11 SER B CA 1
ATOM 6748 C C . SER B 1 11 ? 16.719 32.844 41.594 1 26.02 11 SER B C 1
ATOM 6750 O O . SER B 1 11 ? 17.781 33.438 41.531 1 26.02 11 SER B O 1
ATOM 6752 N N . LEU B 1 12 ? 16.016 32.688 40.656 1 24.73 12 LEU B N 1
ATOM 6753 C CA . LEU B 1 12 ? 16.234 33.719 39.625 1 24.73 12 LEU B CA 1
ATOM 6754 C C . LEU B 1 12 ? 15.961 35.125 40.188 1 24.73 12 LEU B C 1
ATOM 6756 O O . LEU B 1 12 ? 15.906 36.094 39.438 1 24.73 12 LEU B O 1
ATOM 6760 N N . GLU B 1 13 ? 15.766 35.125 41.562 1 24.39 13 GLU B N 1
ATOM 6761 C CA . GLU B 1 13 ? 15.477 36.406 42.188 1 24.39 13 GLU B CA 1
ATOM 6762 C C . GLU B 1 13 ? 16.719 37.312 42.188 1 24.39 13 GLU B C 1
ATOM 6764 O O . GLU B 1 13 ? 16.609 38.531 42.312 1 24.39 13 GLU B O 1
ATOM 6769 N N . ASN B 1 14 ? 17.875 36.656 42.438 1 24.52 14 ASN B N 1
ATOM 6770 C CA . ASN B 1 14 ? 18.984 37.531 42.812 1 24.52 14 ASN B CA 1
ATOM 6771 C C . ASN B 1 14 ? 19.594 38.219 41.594 1 24.52 14 ASN B C 1
ATOM 6773 O O . ASN B 1 14 ? 20.812 38.469 41.562 1 24.52 14 ASN B O 1
ATOM 6777 N N . PHE B 1 15 ? 19.094 38.031 40.562 1 24.66 15 PHE B N 1
ATOM 6778 C CA . PHE B 1 15 ? 19.766 38.875 39.594 1 24.66 15 PHE B CA 1
ATOM 6779 C C . PHE B 1 15 ? 19.828 40.312 40.062 1 24.66 15 PHE B C 1
ATOM 6781 O O . PHE B 1 15 ? 18.844 40.875 40.562 1 24.66 15 PHE B O 1
ATOM 6788 N N . PRO B 1 16 ? 20.984 40.719 40.562 1 22.62 16 PRO B N 1
ATOM 6789 C CA . PRO B 1 16 ? 21.031 42.094 41.062 1 22.62 16 PRO B CA 1
ATOM 6790 C C . PRO B 1 16 ? 20.188 43.062 40.25 1 22.62 16 PRO B C 1
ATOM 6792 O O . PRO B 1 16 ? 20.297 43.062 39 1 22.62 16 PRO B O 1
ATOM 6795 N N . VAL B 1 17 ? 19.047 43.094 40.594 1 24.03 17 VAL B N 1
ATOM 6796 C CA . VAL B 1 17 ? 18.234 44.156 40.031 1 24.03 17 VAL B CA 1
ATOM 6797 C C . VAL B 1 17 ? 18.938 45.5 40.188 1 24.03 17 VAL B C 1
ATOM 6799 O O . VAL B 1 17 ? 19.344 45.875 41.281 1 24.03 17 VAL B O 1
ATOM 6802 N N . TYR B 1 18 ? 19.922 45.75 39.344 1 23.09 18 TYR B N 1
ATOM 6803 C CA . TYR B 1 18 ? 20.531 47.062 39.469 1 23.09 18 TYR B CA 1
ATOM 6804 C C . TYR B 1 18 ? 19.562 48.062 40.062 1 23.09 18 TYR B C 1
ATOM 6806 O O . TYR B 1 18 ? 18.359 48 39.844 1 23.09 18 TYR B O 1
ATOM 6814 N N . PRO B 1 19 ? 19.906 48.5 41.25 1 21.5 19 PRO B N 1
ATOM 6815 C CA . PRO B 1 19 ? 19.031 49.5 41.875 1 21.5 19 PRO B CA 1
ATOM 6816 C C . PRO B 1 19 ? 18.516 50.531 40.844 1 21.5 19 PRO B C 1
ATOM 6818 O O . PRO B 1 19 ? 19.281 51.062 40.062 1 21.5 19 PRO B O 1
ATOM 6821 N N . GLN B 1 20 ? 17.672 50.125 40.219 1 22.03 20 GLN B N 1
ATOM 6822 C CA . GLN B 1 20 ? 17.172 51.25 39.406 1 22.03 20 GLN B CA 1
ATOM 6823 C C . GLN B 1 20 ? 17.109 52.531 40.219 1 22.03 20 GLN B C 1
ATOM 6825 O O . GLN B 1 20 ? 16.719 52.531 41.375 1 22.03 20 GLN B O 1
ATOM 6830 N N . PRO B 1 21 ? 18.062 53.375 40.125 1 21.77 21 PRO B N 1
ATOM 6831 C CA . PRO B 1 21 ? 17.891 54.562 40.969 1 21.77 21 PRO B CA 1
ATOM 6832 C C . PRO B 1 21 ? 16.422 54.844 41.312 1 21.77 21 PRO B C 1
ATOM 6834 O O . PRO B 1 21 ? 15.578 54.781 40.406 1 21.77 21 PRO B O 1
ATOM 6837 N N . THR B 1 22 ? 16.047 54.281 42.375 1 22.7 22 THR B N 1
ATOM 6838 C CA . THR B 1 22 ? 14.781 54.594 43 1 22.7 22 THR B CA 1
ATOM 6839 C C . THR B 1 22 ? 14.633 56.125 43.188 1 22.7 22 THR B C 1
ATOM 6841 O O . THR B 1 22 ? 15.344 56.719 44 1 22.7 22 THR B O 1
ATOM 6844 N N . CYS B 1 23 ? 14.758 56.875 42.094 1 21.62 23 CYS B N 1
ATOM 6845 C CA . CYS B 1 23 ? 14.422 58.25 42.406 1 21.62 23 CYS B CA 1
ATOM 6846 C C . CYS B 1 23 ? 13.336 58.344 43.469 1 21.62 23 CYS B C 1
ATOM 6848 O O . CYS B 1 23 ? 12.281 57.719 43.344 1 21.62 23 CYS B O 1
ATOM 6850 N N . ALA B 1 24 ? 13.812 58.219 44.625 1 23.39 24 ALA B N 1
ATOM 6851 C CA . ALA B 1 24 ? 13.102 58.438 45.875 1 23.39 24 ALA B CA 1
ATOM 6852 C C . ALA B 1 24 ? 12.086 59.562 45.75 1 23.39 24 ALA B C 1
ATOM 6854 O O . ALA B 1 24 ? 12.469 60.719 45.625 1 23.39 24 ALA B O 1
ATOM 6855 N N . THR B 1 25 ? 11.281 59.438 44.75 1 21.45 25 THR B N 1
ATOM 6856 C CA . THR B 1 25 ? 10.172 60.406 44.781 1 21.45 25 THR B CA 1
ATOM 6857 C C . THR B 1 25 ? 9.492 60.406 46.156 1 21.45 25 THR B C 1
ATOM 6859 O O . THR B 1 25 ? 8.961 59.375 46.594 1 21.45 25 THR B O 1
ATOM 6862 N N . ASN B 1 26 ? 10.266 60.875 47.125 1 22.19 26 ASN B N 1
ATOM 6863 C CA . ASN B 1 26 ? 9.68 61.25 48.406 1 22.19 26 ASN B CA 1
ATOM 6864 C C . ASN B 1 26 ? 8.305 61.875 48.25 1 22.19 26 ASN B C 1
ATOM 6866 O O . ASN B 1 26 ? 8.188 63 47.719 1 22.19 26 ASN B O 1
ATOM 6870 N N . PHE B 1 27 ? 7.379 61.094 47.938 1 21.77 27 PHE B N 1
ATOM 6871 C CA . PHE B 1 27 ? 5.953 61.406 47.969 1 21.77 27 PHE B CA 1
ATOM 6872 C C . PHE B 1 27 ? 5.496 61.812 49.344 1 21.77 27 PHE B C 1
ATOM 6874 O O . PHE B 1 27 ? 5.285 61 50.219 1 21.77 27 PHE B O 1
ATOM 6881 N N . SER B 1 28 ? 6.297 62.75 49.938 1 21.55 28 SER B N 1
ATOM 6882 C CA . SER B 1 28 ? 5.602 63.375 51.062 1 21.55 28 SER B CA 1
ATOM 6883 C C . SER B 1 28 ? 4.246 63.906 50.656 1 21.55 28 SER B C 1
ATOM 6885 O O . SER B 1 28 ? 4.062 64.312 49.5 1 21.55 28 SER B O 1
ATOM 6887 N N . PHE B 1 29 ? 3.074 63.594 51.406 1 23.31 29 PHE B N 1
ATOM 6888 C CA . PHE B 1 29 ? 1.675 63.969 51.25 1 23.31 29 PHE B CA 1
ATOM 6889 C C . PHE B 1 29 ? 1.543 65.438 51 1 23.31 29 PHE B C 1
ATOM 6891 O O . PHE B 1 29 ? 0.431 66 50.938 1 23.31 29 PHE B O 1
ATOM 6898 N N . ASN B 1 30 ? 2.479 66.25 51.469 1 19.56 30 ASN B N 1
ATOM 6899 C CA . ASN B 1 30 ? 2.443 67.688 51.312 1 19.56 30 ASN B CA 1
ATOM 6900 C C . ASN B 1 30 ? 2.234 68.125 49.875 1 19.56 30 ASN B C 1
ATOM 6902 O O . ASN B 1 30 ? 2.457 67.312 48.969 1 19.56 30 ASN B O 1
ATOM 6906 N N . THR B 1 31 ? 2.061 69.562 49.656 1 20.55 31 THR B N 1
ATOM 6907 C CA . THR B 1 31 ? 1.598 70.312 48.5 1 20.55 31 THR B CA 1
ATOM 6908 C C . THR B 1 31 ? 2.467 70.062 47.281 1 20.55 31 THR B C 1
ATOM 6910 O O . THR B 1 31 ? 3.648 70.438 47.25 1 20.55 31 THR B O 1
ATOM 6913 N N . TYR B 1 32 ? 2.738 69 47 1 21.22 32 TYR B N 1
ATOM 6914 C CA . TYR B 1 32 ? 3.609 69.062 45.844 1 21.22 32 TYR B CA 1
ATOM 6915 C C . TYR B 1 32 ? 2.943 69.938 44.75 1 21.22 32 TYR B C 1
ATOM 6917 O O . TYR B 1 32 ? 1.87 69.562 44.25 1 21.22 32 TYR B O 1
ATOM 6925 N N . THR B 1 33 ? 2.98 71.188 44.906 1 20.16 33 THR B N 1
ATOM 6926 C CA . THR B 1 33 ? 2.533 72.188 43.938 1 20.16 33 THR B CA 1
ATOM 6927 C C . THR B 1 33 ? 3.15 71.938 42.562 1 20.16 33 THR B C 1
ATOM 6929 O O . THR B 1 33 ? 4.371 72 42.438 1 20.16 33 THR B O 1
ATOM 6932 N N . TYR B 1 34 ? 2.947 70.938 42.125 1 21.05 34 TYR B N 1
ATOM 6933 C CA . TYR B 1 34 ? 3.432 70.938 40.75 1 21.05 34 TYR B CA 1
ATOM 6934 C C . TYR B 1 34 ? 2.861 72.125 40 1 21.05 34 TYR B C 1
ATOM 6936 O O . TYR B 1 34 ? 1.644 72.25 39.844 1 21.05 34 TYR B O 1
ATOM 6944 N N . ALA B 1 35 ? 3.336 73.312 40.344 1 20.41 35 ALA B N 1
ATOM 6945 C CA . ALA B 1 35 ? 3.027 74.5 39.625 1 20.41 35 ALA B CA 1
ATOM 6946 C C . ALA B 1 35 ? 3.227 74.312 38.125 1 20.41 35 ALA B C 1
ATOM 6948 O O . ALA B 1 35 ? 4.355 74.188 37.656 1 20.41 35 ALA B O 1
ATOM 6949 N N . CYS B 1 36 ? 2.633 73.5 37.594 1 21.55 36 CYS B N 1
ATOM 6950 C CA . CYS B 1 36 ? 2.469 73.625 36.156 1 21.55 36 CYS B CA 1
ATOM 6951 C C . CYS B 1 36 ? 1.996 75.062 35.812 1 21.55 36 CYS B C 1
ATOM 6953 O O . CYS B 1 36 ? 0.829 75.375 36.031 1 21.55 36 CYS B O 1
ATOM 6955 N N . GLN B 1 37 ? 2.855 75.938 36.281 1 21.59 37 GLN B N 1
ATOM 6956 C CA . GLN B 1 37 ? 2.596 77.375 35.938 1 21.59 37 GLN B CA 1
ATOM 6957 C C . GLN B 1 37 ? 2.252 77.5 34.438 1 21.59 37 GLN B C 1
ATOM 6959 O O . GLN B 1 37 ? 2.914 76.875 33.594 1 21.59 37 GLN B O 1
ATOM 6964 N N . ALA B 1 38 ? 0.922 77.688 34.156 1 23.27 38 ALA B N 1
ATOM 6965 C CA . ALA B 1 38 ? 0.411 78.25 32.938 1 23.27 38 ALA B CA 1
ATOM 6966 C C . ALA B 1 38 ? 1.286 79.438 32.5 1 23.27 38 ALA B C 1
ATOM 6968 O O . ALA B 1 38 ? 1.245 80.5 33.125 1 23.27 38 ALA B O 1
ATOM 6969 N N . LYS B 1 39 ? 2.637 79.125 32.469 1 26.27 39 LYS B N 1
ATOM 6970 C CA . LYS B 1 39 ? 3.518 80.25 32.156 1 26.27 39 LYS B CA 1
ATOM 6971 C C . LYS B 1 39 ? 3.164 80.875 30.812 1 26.27 39 LYS B C 1
ATOM 6973 O O . LYS B 1 39 ? 2.859 80.188 29.859 1 26.27 39 LYS B O 1
ATOM 6978 N N . TRP B 1 40 ? 2.584 82.062 30.906 1 23.73 40 TRP B N 1
ATOM 6979 C CA . TRP B 1 40 ? 2.281 83 29.812 1 23.73 40 TRP B CA 1
ATOM 6980 C C . TRP B 1 40 ? 3.475 83.125 28.875 1 23.73 40 TRP B C 1
ATOM 6982 O O . TRP B 1 40 ? 4.625 83.125 29.312 1 23.73 40 TRP B O 1
ATOM 6992 N N . ILE B 1 41 ? 3.316 82.438 27.656 1 27.27 41 ILE B N 1
ATOM 6993 C CA . ILE B 1 41 ? 4.18 82.75 26.516 1 27.27 41 ILE B CA 1
ATOM 6994 C C . ILE B 1 41 ? 4.488 84.25 26.453 1 27.27 41 ILE B C 1
ATOM 6996 O O . ILE B 1 41 ? 3.58 85.062 26.516 1 27.27 41 ILE B O 1
ATOM 7000 N N . ASN B 1 42 ? 5.59 84.438 27 1 24.45 42 ASN B N 1
ATOM 7001 C CA . ASN B 1 42 ? 5.922 85.75 26.516 1 24.45 42 ASN B CA 1
ATOM 7002 C C . ASN B 1 42 ? 5.871 85.812 25 1 24.45 42 ASN B C 1
ATOM 7004 O O . ASN B 1 42 ? 6.562 85.062 24.312 1 24.45 42 ASN B O 1
ATOM 7008 N N . PRO B 1 43 ? 4.777 86.375 24.25 1 28.67 43 PRO B N 1
ATOM 7009 C CA . PRO B 1 43 ? 4.402 86.5 22.844 1 28.67 43 PRO B CA 1
ATOM 7010 C C . PRO B 1 43 ? 5.582 86.938 21.969 1 28.67 43 PRO B C 1
ATOM 7012 O O . PRO B 1 43 ? 5.426 87.062 20.75 1 28.67 43 PRO B O 1
ATOM 7015 N N . ALA B 1 44 ? 6.578 87.25 22.594 1 28.77 44 ALA B N 1
ATOM 7016 C CA . ALA B 1 44 ? 7.336 87.875 21.531 1 28.77 44 ALA B CA 1
ATOM 7017 C C . ALA B 1 44 ? 7.707 86.938 20.422 1 28.77 44 ALA B C 1
ATOM 7019 O O . ALA B 1 44 ? 7.516 87.188 19.234 1 28.77 44 ALA B O 1
ATOM 7020 N N . SER B 1 45 ? 8.875 86.062 20.469 1 29.3 45 SER B N 1
ATOM 7021 C CA . SER B 1 45 ? 9.328 85.438 19.234 1 29.3 45 SER B CA 1
ATOM 7022 C C . SER B 1 45 ? 8.648 84.062 19.031 1 29.3 45 SER B C 1
ATOM 7024 O O . SER B 1 45 ? 9.039 83.312 18.141 1 29.3 45 SER B O 1
ATOM 7026 N N . ALA B 1 46 ? 7.922 83.438 19.953 1 32.59 46 ALA B N 1
ATOM 7027 C CA . ALA B 1 46 ? 7.16 82.25 19.75 1 32.59 46 ALA B CA 1
ATOM 7028 C C . ALA B 1 46 ? 5.914 82.5 18.906 1 32.59 46 ALA B C 1
ATOM 7030 O O . ALA B 1 46 ? 5.188 83.438 19.141 1 32.59 46 ALA B O 1
ATOM 7031 N N . VAL B 1 47 ? 6.062 82.25 17.578 1 33.97 47 VAL B N 1
ATOM 7032 C CA . VAL B 1 47 ? 4.914 82.5 16.703 1 33.97 47 VAL B CA 1
ATOM 7033 C C . VAL B 1 47 ? 3.895 81.375 16.891 1 33.97 47 VAL B C 1
ATOM 7035 O O . VAL B 1 47 ? 4.246 80.188 16.844 1 33.97 47 VAL B O 1
ATOM 7038 N N . TYR B 1 48 ? 2.887 81.562 17.609 1 34.56 48 TYR B N 1
ATOM 7039 C CA . TYR B 1 48 ? 1.702 80.688 17.734 1 34.56 48 TYR B CA 1
ATOM 7040 C C . TYR B 1 48 ? 1.047 80.5 16.359 1 34.56 48 TYR B C 1
ATOM 7042 O O . TYR B 1 48 ? 0.681 81.438 15.695 1 34.56 48 TYR B O 1
ATOM 7050 N N . ASN B 1 49 ? 1.328 79.375 15.672 1 31.69 49 ASN B N 1
ATOM 7051 C CA . ASN B 1 49 ? 0.527 79.062 14.477 1 31.69 49 ASN B CA 1
ATOM 7052 C C . ASN B 1 49 ? -0.875 78.625 14.836 1 31.69 49 ASN B C 1
ATOM 7054 O O . ASN B 1 49 ? -1.032 77.562 15.461 1 31.69 49 ASN B O 1
ATOM 7058 N N . ALA B 1 50 ? -1.858 79.375 14.734 1 36.72 50 ALA B N 1
ATOM 7059 C CA . ALA B 1 50 ? -3.271 79.188 15.07 1 36.72 50 ALA B CA 1
ATOM 7060 C C . ALA B 1 50 ? -3.846 77.938 14.445 1 36.72 50 ALA B C 1
ATOM 7062 O O . ALA B 1 50 ? -4.758 77.312 15 1 36.72 50 ALA B O 1
ATOM 7063 N N . ASP B 1 51 ? -3.27 77.625 13.328 1 37.25 51 ASP B N 1
ATOM 7064 C CA . ASP B 1 51 ? -3.873 76.5 12.547 1 37.25 51 ASP B CA 1
ATOM 7065 C C . ASP B 1 51 ? -3.533 75.188 13.141 1 37.25 51 ASP B C 1
ATOM 7067 O O . ASP B 1 51 ? -4.383 74.25 13.195 1 37.25 51 ASP B O 1
ATOM 7071 N N . THR B 1 52 ? -2.295 75.062 13.633 1 38.97 52 THR B N 1
ATOM 7072 C CA . THR B 1 52 ? -1.812 73.75 14.133 1 38.97 52 THR B CA 1
ATOM 7073 C C . THR B 1 52 ? -1.815 73.75 15.656 1 38.97 52 THR B C 1
ATOM 7075 O O . THR B 1 52 ? -1.579 72.688 16.266 1 38.97 52 THR B O 1
ATOM 7078 N N . GLN B 1 53 ? -2.4 74.875 16.234 1 32.44 53 GLN B N 1
ATOM 7079 C CA . GLN B 1 53 ? -2.527 75.188 17.641 1 32.44 53 GLN B CA 1
ATOM 7080 C C . GLN B 1 53 ? -1.287 74.75 18.438 1 32.44 53 GLN B C 1
ATOM 7082 O O . GLN B 1 53 ? -1.394 74.25 19.547 1 32.44 53 GLN B O 1
ATOM 7087 N N . GLU B 1 54 ? -0.223 74.688 17.75 1 34.72 54 GLU B N 1
ATOM 7088 C CA . GLU B 1 54 ? 1.059 74.312 18.359 1 34.72 54 GLU B CA 1
ATOM 7089 C C . GLU B 1 54 ? 1.981 75.5 18.422 1 34.72 54 GLU B C 1
ATOM 7091 O O . GLU B 1 54 ? 1.858 76.438 17.625 1 34.72 54 GLU B O 1
ATOM 7096 N N . PHE B 1 55 ? 2.627 75.875 19.594 1 36.16 55 PHE B N 1
ATOM 7097 C CA . PHE B 1 55 ? 3.678 76.875 19.703 1 36.16 55 PHE B CA 1
ATOM 7098 C C . PHE B 1 55 ? 4.941 76.375 18.969 1 36.16 55 PHE B C 1
ATOM 7100 O O . PHE B 1 55 ? 5.336 75.25 19.078 1 36.16 55 PHE B O 1
ATOM 7107 N N . SER B 1 56 ? 5.203 76.875 17.828 1 38.72 56 SER B N 1
ATOM 7108 C CA . SER B 1 56 ? 6.418 76.562 17.094 1 38.72 56 SER B CA 1
ATOM 7109 C C . SER B 1 56 ? 7.5 77.625 17.328 1 38.72 56 SER B C 1
ATOM 7111 O O . SER B 1 56 ? 7.199 78.812 17.609 1 38.72 56 SER B O 1
ATOM 7113 N N . CYS B 1 57 ? 8.758 77.188 17.969 1 42.97 57 CYS B N 1
ATOM 7114 C CA . CYS B 1 57 ? 9.891 78.062 17.938 1 42.97 57 CYS B CA 1
ATOM 7115 C C . CYS B 1 57 ? 10.188 78.562 16.516 1 42.97 57 CYS B C 1
ATOM 7117 O O . CYS B 1 57 ? 9.883 77.812 15.555 1 42.97 57 CYS B O 1
ATOM 7119 N N . SER B 1 58 ? 10.297 79.75 16.344 1 40.62 58 SER B N 1
ATOM 7120 C CA . SER B 1 58 ? 10.484 80.312 15.023 1 40.62 58 SER B CA 1
ATOM 7121 C C . SER B 1 58 ? 11.477 79.5 14.195 1 40.62 58 SER B C 1
ATOM 7123 O O . SER B 1 58 ? 11.336 79.438 12.977 1 40.62 58 SER B O 1
ATOM 7125 N N . ASP B 1 59 ? 12.797 79.312 14.719 1 39.31 59 ASP B N 1
ATOM 7126 C CA . ASP B 1 59 ? 13.883 78.75 13.953 1 39.31 59 ASP B CA 1
ATOM 7127 C C . ASP B 1 59 ? 14.055 77.25 14.312 1 39.31 59 ASP B C 1
ATOM 7129 O O . ASP B 1 59 ? 13.789 76.875 15.445 1 39.31 59 ASP B O 1
ATOM 7133 N N . SER B 1 60 ? 14.102 76.312 13.25 1 40.16 60 SER B N 1
ATOM 7134 C CA . SER B 1 60 ? 14.164 74.875 13.211 1 40.16 60 SER B CA 1
ATOM 7135 C C . SER B 1 60 ? 15.219 74.312 14.172 1 40.16 60 SER B C 1
ATOM 7137 O O . SER B 1 60 ? 15.211 73.125 14.508 1 40.16 60 SER B O 1
ATOM 7139 N N . THR B 1 61 ? 16.25 75.062 14.625 1 40.25 61 THR B N 1
ATOM 7140 C CA . THR B 1 61 ? 17.375 74.625 15.422 1 40.25 61 THR B CA 1
ATOM 7141 C C . THR B 1 61 ? 17.109 74.812 16.906 1 40.25 61 THR B C 1
ATOM 7143 O O . THR B 1 61 ? 18.016 74.625 17.734 1 40.25 61 THR B O 1
ATOM 7146 N N . TYR B 1 62 ? 16.016 75.312 17.312 1 40.72 62 TYR B N 1
ATOM 7147 C CA . TYR B 1 62 ? 15.875 75.688 18.719 1 40.72 62 TYR B CA 1
ATOM 7148 C C . TYR B 1 62 ? 15 74.688 19.453 1 40.72 62 TYR B C 1
ATOM 7150 O O . TYR B 1 62 ? 14.102 74.062 18.859 1 40.72 62 TYR B O 1
ATOM 7158 N N . ALA B 1 63 ? 15.375 74.062 20.547 1 46.84 63 ALA B N 1
ATOM 7159 C CA . ALA B 1 63 ? 14.625 73.188 21.453 1 46.84 63 ALA B CA 1
ATOM 7160 C C . ALA B 1 63 ? 13.945 74.062 22.547 1 46.84 63 ALA B C 1
ATOM 7162 O O . ALA B 1 63 ? 14.469 75.062 22.969 1 46.84 63 ALA B O 1
ATOM 7163 N N . VAL B 1 64 ? 12.781 73.875 22.844 1 47.22 64 VAL B N 1
ATOM 7164 C CA . VAL B 1 64 ? 12.094 74.5 23.969 1 47.22 64 VAL B CA 1
ATOM 7165 C C . VAL B 1 64 ? 12.508 73.812 25.281 1 47.22 64 VAL B C 1
ATOM 7167 O O . VAL B 1 64 ? 12.352 72.625 25.438 1 47.22 64 VAL B O 1
ATOM 7170 N N . LEU B 1 65 ? 13.453 74.438 25.984 1 46.28 65 LEU B N 1
ATOM 7171 C CA . LEU B 1 65 ? 13.961 74 27.281 1 46.28 65 LEU B CA 1
ATOM 7172 C C . LEU B 1 65 ? 13.258 74.688 28.422 1 46.28 65 LEU B C 1
ATOM 7174 O O . LEU B 1 65 ? 12.766 75.812 28.25 1 46.28 65 LEU B O 1
ATOM 7178 N N . PHE B 1 66 ? 12.914 74.062 29.562 1 41.25 66 PHE B N 1
ATOM 7179 C CA . PHE B 1 66 ? 12.359 74.625 30.766 1 41.25 66 PHE B CA 1
ATOM 7180 C C . PHE B 1 66 ? 13.461 75 31.75 1 41.25 66 PHE B C 1
ATOM 7182 O O . PHE B 1 66 ? 14.203 74.125 32.219 1 41.25 66 PHE B O 1
ATOM 7189 N N . GLU B 1 67 ? 14 76.188 31.641 1 44.78 67 GLU B N 1
ATOM 7190 C CA . GLU B 1 67 ? 14.945 76.75 32.594 1 44.78 67 GLU B CA 1
ATOM 7191 C C . GLU B 1 67 ? 14.25 77.688 33.562 1 44.78 67 GLU B C 1
ATOM 7193 O O . GLU B 1 67 ? 13.625 78.688 33.156 1 44.78 67 GLU B O 1
ATOM 7198 N N . ASP B 1 68 ? 14.438 77.625 34.938 1 43.38 68 ASP B N 1
ATOM 7199 C CA . ASP B 1 68 ? 13.953 78.438 36.062 1 43.38 68 ASP B CA 1
ATOM 7200 C C . ASP B 1 68 ? 12.469 78.75 35.906 1 43.38 68 ASP B C 1
ATOM 7202 O O . ASP B 1 68 ? 12.039 79.875 36.156 1 43.38 68 ASP B O 1
ATOM 7206 N N . GLY B 1 69 ? 11.617 77.75 35.438 1 39.97 69 GLY B N 1
ATOM 7207 C CA . GLY B 1 69 ? 10.172 77.875 35.312 1 39.97 69 GLY B CA 1
ATOM 7208 C C . GLY B 1 69 ? 9.734 78.438 33.969 1 39.97 69 GLY B C 1
ATOM 7209 O O . GLY B 1 69 ? 8.539 78.438 33.656 1 39.97 69 GLY B O 1
ATOM 7210 N N . ASP B 1 70 ? 10.625 79.125 33.219 1 37.69 70 ASP B N 1
ATOM 7211 C CA . ASP B 1 70 ? 10.289 79.75 31.953 1 37.69 70 ASP B CA 1
ATOM 7212 C C . ASP B 1 70 ? 10.648 78.875 30.766 1 37.69 70 ASP B C 1
ATOM 7214 O O . ASP B 1 70 ? 11.609 78.125 30.812 1 37.69 70 ASP B O 1
ATOM 7218 N N . GLN B 1 71 ? 9.664 78.625 29.828 1 39.59 71 GLN B N 1
ATOM 7219 C CA . GLN B 1 71 ? 9.961 77.938 28.578 1 39.59 71 GLN B CA 1
ATOM 7220 C C . GLN B 1 71 ? 10.891 78.812 27.703 1 39.59 71 GLN B C 1
ATOM 7222 O O . GLN B 1 71 ? 10.617 79.938 27.453 1 39.59 71 GLN B O 1
ATOM 7227 N N . VAL B 1 72 ? 12.148 78.5 27.641 1 47.81 72 VAL B N 1
ATOM 7228 C CA . VAL B 1 72 ? 13.102 79.25 26.812 1 47.81 72 VAL B CA 1
ATOM 7229 C C . VAL B 1 72 ? 13.398 78.438 25.531 1 47.81 72 VAL B C 1
ATOM 7231 O O . VAL B 1 72 ? 13.422 77.25 25.562 1 47.81 72 VAL B O 1
ATOM 7234 N N . CYS B 1 73 ? 13.258 79.062 24.266 1 45.78 73 CYS B N 1
ATOM 7235 C CA . CYS B 1 73 ? 13.695 78.5 23 1 45.78 73 CYS B CA 1
ATOM 7236 C C . CYS B 1 73 ? 15.195 78.688 22.812 1 45.78 73 CYS B C 1
ATOM 7238 O O . CYS B 1 73 ? 15.703 79.812 22.859 1 45.78 73 CYS B O 1
ATOM 7240 N N . LYS B 1 74 ? 16.062 77.75 23.125 1 49.91 74 LYS B N 1
ATOM 7241 C CA . LYS B 1 74 ? 17.5 77.875 22.875 1 49.91 74 LYS B CA 1
ATOM 7242 C C . LYS B 1 74 ? 17.906 77 21.672 1 49.91 74 LYS B C 1
ATOM 7244 O O . LYS B 1 74 ? 17.297 76 21.406 1 49.91 74 LYS B O 1
ATOM 7249 N N . SER B 1 75 ? 18.844 77.562 20.844 1 45.5 75 SER B N 1
ATOM 7250 C CA . SER B 1 75 ? 19.453 76.75 19.75 1 45.5 75 SER B CA 1
ATOM 7251 C C . SER B 1 75 ? 20.016 75.438 20.25 1 45.5 75 SER B C 1
ATOM 7253 O O . SER B 1 75 ? 20.547 75.375 21.359 1 45.5 75 SER B O 1
ATOM 7255 N N . VAL B 1 76 ? 19.734 74.375 19.562 1 45.38 76 VAL B N 1
ATOM 7256 C CA . VAL B 1 76 ? 20.172 73 19.922 1 45.38 76 VAL B CA 1
ATOM 7257 C C . VAL B 1 76 ? 21.672 73 20.234 1 45.38 76 VAL B C 1
ATOM 7259 O O . VAL B 1 76 ? 22.125 72.312 21.125 1 45.38 76 VAL B O 1
ATOM 7262 N N . ASP B 1 77 ? 22.469 73.875 19.594 1 44.34 77 ASP B N 1
ATOM 7263 C CA . ASP B 1 77 ? 23.906 73.938 19.797 1 44.34 77 ASP B CA 1
ATOM 7264 C C . ASP B 1 77 ? 24.234 74.562 21.141 1 44.34 77 ASP B C 1
ATOM 7266 O O . ASP B 1 77 ? 25.312 74.312 21.703 1 44.34 77 ASP B O 1
ATOM 7270 N N . ASP B 1 78 ? 23.484 75.438 21.672 1 45.19 78 ASP B N 1
ATOM 7271 C CA . ASP B 1 78 ? 23.844 76.188 22.859 1 45.19 78 ASP B CA 1
ATOM 7272 C C . ASP B 1 78 ? 23.25 75.562 24.109 1 45.19 78 ASP B C 1
ATOM 7274 O O . ASP B 1 78 ? 23.234 76.125 25.188 1 45.19 78 ASP B O 1
ATOM 7278 N N . ILE B 1 79 ? 22.531 74.5 23.953 1 43.53 79 ILE B N 1
ATOM 7279 C CA . ILE B 1 79 ? 21.969 73.812 25.125 1 43.53 79 ILE B CA 1
ATOM 7280 C C . ILE B 1 79 ? 23.078 73.188 25.938 1 43.53 79 ILE B C 1
ATOM 7282 O O . ILE B 1 79 ? 23.797 72.312 25.438 1 43.53 79 ILE B O 1
ATOM 7286 N N . ASP B 1 80 ? 23.625 73.812 26.953 1 39.25 80 ASP B N 1
ATOM 7287 C CA . ASP B 1 80 ? 24.531 73.25 27.938 1 39.25 80 ASP B CA 1
ATOM 7288 C C . ASP B 1 80 ? 23.828 72.125 28.719 1 39.25 80 ASP B C 1
ATOM 7290 O O . ASP B 1 80 ? 23 72.375 29.578 1 39.25 80 ASP B O 1
ATOM 7294 N N . THR B 1 81 ? 23.906 70.938 28.188 1 38.62 81 THR B N 1
ATOM 7295 C CA . THR B 1 81 ? 23.312 69.688 28.672 1 38.62 81 THR B CA 1
ATOM 7296 C C . THR B 1 81 ? 23.656 69.438 30.141 1 38.62 81 THR B C 1
ATOM 7298 O O . THR B 1 81 ? 23.062 68.625 30.797 1 38.62 81 THR B O 1
ATOM 7301 N N . THR B 1 82 ? 24.688 70 30.656 1 39.12 82 THR B N 1
ATOM 7302 C CA . THR B 1 82 ? 25.047 69.75 32.062 1 39.12 82 THR B CA 1
ATOM 7303 C C . THR B 1 82 ? 24 70.375 32.969 1 39.12 82 THR B C 1
ATOM 7305 O O . THR B 1 82 ? 23.922 70 34.156 1 39.12 82 THR B O 1
ATOM 7308 N N . LYS B 1 83 ? 23.422 71.438 32.562 1 40.12 83 LYS B N 1
ATOM 7309 C CA . LYS B 1 83 ? 22.594 72.188 33.469 1 40.12 83 LYS B CA 1
ATOM 7310 C C . LYS B 1 83 ? 21.172 71.625 33.531 1 40.12 83 LYS B C 1
ATOM 7312 O O . LYS B 1 83 ? 20.375 72 34.375 1 40.12 83 LYS B O 1
ATOM 7317 N N . TYR B 1 84 ? 20.812 70.875 32.438 1 35.78 84 TYR B N 1
ATOM 7318 C CA . TYR B 1 84 ? 19.422 70.438 32.438 1 35.78 84 TYR B CA 1
ATOM 7319 C C . TYR B 1 84 ? 19.297 68.938 32.688 1 35.78 84 TYR B C 1
ATOM 7321 O O . TYR B 1 84 ? 20.047 68.125 32.125 1 35.78 84 TYR B O 1
ATOM 7329 N N . THR B 1 85 ? 18.906 68.438 33.906 1 33.22 85 THR B N 1
ATOM 7330 C CA . THR B 1 85 ? 18.797 67.062 34.312 1 33.22 85 THR B CA 1
ATOM 7331 C C . THR B 1 85 ? 17.703 66.312 33.531 1 33.22 85 THR B C 1
ATOM 7333 O O . THR B 1 85 ? 17.766 65.125 33.344 1 33.22 85 THR B O 1
ATOM 7336 N N . GLU B 1 86 ? 16.453 66.938 33.438 1 31.11 86 GLU B N 1
ATOM 7337 C CA . GLU B 1 86 ? 15.336 66.25 32.781 1 31.11 86 GLU B CA 1
ATOM 7338 C C . GLU B 1 86 ? 14.906 67 31.516 1 31.11 86 GLU B C 1
ATOM 7340 O O . GLU B 1 86 ? 14.727 68.188 31.547 1 31.11 86 GLU B O 1
ATOM 7345 N N . ILE B 1 87 ? 15.336 66.688 30.266 1 31.55 87 ILE B N 1
ATOM 7346 C CA . ILE B 1 87 ? 14.898 67.25 29 1 31.55 87 ILE B CA 1
ATOM 7347 C C . ILE B 1 87 ? 13.664 66.5 28.484 1 31.55 87 ILE B C 1
ATOM 7349 O O . ILE B 1 87 ? 13.688 65.312 28.297 1 31.55 87 ILE B O 1
ATOM 7353 N N . THR B 1 88 ? 12.438 66.875 28.859 1 29.16 88 THR B N 1
ATOM 7354 C CA . THR B 1 88 ? 11.234 66.312 28.281 1 29.16 88 THR B CA 1
ATOM 7355 C C . THR B 1 88 ? 11.07 66.75 26.828 1 29.16 88 THR B C 1
ATOM 7357 O O . THR B 1 88 ? 11.062 67.938 26.531 1 29.16 88 THR B O 1
ATOM 7360 N N . PHE B 1 89 ? 11.453 65.938 25.797 1 27.91 89 PHE B N 1
ATOM 7361 C CA . PHE B 1 89 ? 11.328 66.188 24.375 1 27.91 89 PHE B CA 1
ATOM 7362 C C . PHE B 1 89 ? 9.859 66.188 23.953 1 27.91 89 PHE B C 1
ATOM 7364 O O . PHE B 1 89 ? 9.148 65.25 24.188 1 27.91 89 PHE B O 1
ATOM 7371 N N . HIS B 1 90 ? 9.125 67.312 24.047 1 27.19 90 HIS B N 1
ATOM 7372 C CA . HIS B 1 90 ? 7.781 67.312 23.469 1 27.19 90 HIS B CA 1
ATOM 7373 C C . HIS B 1 90 ? 7.812 67.062 21.969 1 27.19 90 HIS B C 1
ATOM 7375 O O . HIS B 1 90 ? 8.836 67.25 21.312 1 27.19 90 HIS B O 1
ATOM 7381 N N . LYS B 1 91 ? 6.703 66.5 21.344 1 28.44 91 LYS B N 1
ATOM 7382 C CA . LYS B 1 91 ? 6.469 66.188 19.938 1 28.44 91 LYS B CA 1
ATOM 7383 C C . LYS B 1 91 ? 6.988 67.312 19.016 1 28.44 91 LYS B C 1
ATOM 7385 O O . LYS B 1 91 ? 6.672 68.5 19.219 1 28.44 91 LYS B O 1
ATOM 7390 N N . LEU B 1 92 ? 8.078 67.25 18.422 1 28.25 92 LEU B N 1
ATOM 7391 C CA . LEU B 1 92 ? 8.602 68.125 17.359 1 28.25 92 LEU B CA 1
ATOM 7392 C C . LEU B 1 92 ? 7.527 68.438 16.312 1 28.25 92 LEU B C 1
ATOM 7394 O O . LEU B 1 92 ? 6.965 67.5 15.711 1 28.25 92 LEU B O 1
ATOM 7398 N N . TYR B 1 93 ? 6.598 69.438 16.547 1 26.8 93 TYR B N 1
ATOM 7399 C CA . TYR B 1 93 ? 5.746 69.875 15.461 1 26.8 93 TYR B CA 1
ATOM 7400 C C . TYR B 1 93 ? 6.578 70.25 14.242 1 26.8 93 TYR B C 1
ATOM 7402 O O . TYR B 1 93 ? 7.598 70.938 14.375 1 26.8 93 TYR B O 1
ATOM 7410 N N . TYR B 1 94 ? 6.457 69.562 13.141 1 26.3 94 TYR B N 1
ATOM 7411 C CA . TYR B 1 94 ? 6.922 69.75 11.773 1 26.3 94 TYR B CA 1
ATOM 7412 C C . TYR B 1 94 ? 6.5 71.125 11.273 1 26.3 94 TYR B C 1
ATOM 7414 O O . TYR B 1 94 ? 5.305 71.438 11.227 1 26.3 94 TYR B O 1
ATOM 7422 N N . ASN B 1 95 ? 7.043 72.25 11.602 1 25.02 95 ASN B N 1
ATOM 7423 C CA . ASN B 1 95 ? 6.848 73.5 10.836 1 25.02 95 ASN B CA 1
ATOM 7424 C C . ASN B 1 95 ? 6.68 73.188 9.352 1 25.02 95 ASN B C 1
ATOM 7426 O O . ASN B 1 95 ? 7.402 72.375 8.781 1 25.02 95 ASN B O 1
ATOM 7430 N N . ASN B 1 96 ? 5.531 73.625 8.812 1 26.14 96 ASN B N 1
ATOM 7431 C CA . ASN B 1 96 ? 5.215 73.562 7.387 1 26.14 96 ASN B CA 1
ATOM 7432 C C . ASN B 1 96 ? 6.344 74.125 6.523 1 26.14 96 ASN B C 1
ATOM 7434 O O . ASN B 1 96 ? 6.586 73.625 5.422 1 26.14 96 ASN B O 1
ATOM 7438 N N . ASP B 1 97 ? 6.797 75.375 6.832 1 25.91 97 ASP B N 1
ATOM 7439 C CA . ASP B 1 97 ? 7.746 75.938 5.879 1 25.91 97 ASP B CA 1
ATOM 7440 C C . ASP B 1 97 ? 9.078 75.188 5.918 1 25.91 97 ASP B C 1
ATOM 7442 O O . ASP B 1 97 ? 9.773 75.125 4.906 1 25.91 97 ASP B O 1
ATOM 7446 N N . LEU B 1 98 ? 9.703 75.062 7.086 1 26.45 98 LEU B N 1
ATOM 7447 C CA . LEU B 1 98 ? 10.812 74.125 6.816 1 26.45 98 LEU B CA 1
ATOM 7448 C C . LEU B 1 98 ? 10.312 72.75 6.426 1 26.45 98 LEU B C 1
ATOM 7450 O O . LEU B 1 98 ? 11.109 71.875 6.078 1 26.45 98 LEU B O 1
ATOM 7454 N N . ILE B 1 99 ? 9.07 72.438 6.68 1 28 99 ILE B N 1
ATOM 7455 C CA . ILE B 1 99 ? 8.445 71.438 5.824 1 28 99 ILE B CA 1
ATOM 7456 C C . ILE B 1 99 ? 8.211 72 4.434 1 28 99 ILE B C 1
ATOM 7458 O O . ILE B 1 99 ? 7.906 71.25 3.486 1 28 99 ILE B O 1
ATOM 7462 N N . SER B 1 100 ? 7.969 73.25 4.379 1 26.89 100 SER B N 1
ATOM 7463 C CA . SER B 1 100 ? 7.883 73.75 3.002 1 26.89 100 SER B CA 1
ATOM 7464 C C . SER B 1 100 ? 9.156 73.438 2.227 1 26.89 100 SER B C 1
ATOM 7466 O O . SER B 1 100 ? 9.102 73.062 1.044 1 26.89 100 SER B O 1
ATOM 7468 N N . ASP B 1 101 ? 10.289 74.062 2.697 1 26.47 101 ASP B N 1
ATOM 7469 C CA . ASP B 1 101 ? 11.406 73.438 1.971 1 26.47 101 ASP B CA 1
ATOM 7470 C C . ASP B 1 101 ? 11.555 71.938 2.299 1 26.47 101 ASP B C 1
ATOM 7472 O O . ASP B 1 101 ? 12.281 71.25 1.614 1 26.47 101 ASP B O 1
ATOM 7476 N N . PHE B 1 102 ? 11.242 71.5 3.482 1 28.59 102 PHE B N 1
ATOM 7477 C CA . PHE B 1 102 ? 11.023 70.062 3.768 1 28.59 102 PHE B CA 1
ATOM 7478 C C . PHE B 1 102 ? 9.719 69.562 3.141 1 28.59 102 PHE B C 1
ATOM 7480 O O . PHE B 1 102 ? 9.352 68.438 3.281 1 28.59 102 PHE B O 1
ATOM 7487 N N . ALA B 1 103 ? 8.688 70.188 3.002 1 29.03 103 ALA B N 1
ATOM 7488 C CA . ALA B 1 103 ? 7.527 69.875 2.17 1 29.03 103 ALA B CA 1
ATOM 7489 C C . ALA B 1 103 ? 7.957 69.25 0.842 1 29.03 103 ALA B C 1
ATOM 7491 O O . ALA B 1 103 ? 7.117 68.938 0.005 1 29.03 103 ALA B O 1
ATOM 7492 N N . ALA B 1 104 ? 8.984 69.812 0.335 1 28.25 104 ALA B N 1
ATOM 7493 C CA . ALA B 1 104 ? 9.203 69.125 -0.937 1 28.25 104 ALA B CA 1
ATOM 7494 C C . ALA B 1 104 ? 9.281 67.562 -0.741 1 28.25 104 ALA B C 1
ATOM 7496 O O . ALA B 1 104 ? 9.578 67.125 0.356 1 28.25 104 ALA B O 1
ATOM 7497 N N . GLY B 1 105 ? 9.031 66.688 -1.737 1 31.25 105 GLY B N 1
ATOM 7498 C CA . GLY B 1 105 ? 8.734 65.312 -2.135 1 31.25 105 GLY B CA 1
ATOM 7499 C C . GLY B 1 105 ? 9.578 64.25 -1.409 1 31.25 105 GLY B C 1
ATOM 7500 O O . GLY B 1 105 ? 9.242 63.094 -1.399 1 31.25 105 GLY B O 1
ATOM 7501 N N . ASP B 1 106 ? 11 64.312 -1.153 1 32.69 106 ASP B N 1
ATOM 7502 C CA . ASP B 1 106 ? 11.727 63.031 -1.089 1 32.69 106 ASP B CA 1
ATOM 7503 C C . ASP B 1 106 ? 11.703 62.438 0.325 1 32.69 106 ASP B C 1
ATOM 7505 O O . ASP B 1 106 ? 11.93 63.156 1.299 1 32.69 106 ASP B O 1
ATOM 7509 N N . ILE B 1 107 ? 10.883 61.375 0.969 1 43.03 107 ILE B N 1
ATOM 7510 C CA . ILE B 1 107 ? 10.883 60.406 2.057 1 43.03 107 ILE B CA 1
ATOM 7511 C C . ILE B 1 107 ? 12.242 60.406 2.746 1 43.03 107 ILE B C 1
ATOM 7513 O O . ILE B 1 107 ? 12.336 60.125 3.947 1 43.03 107 ILE B O 1
ATOM 7517 N N . ASN B 1 108 ? 13.328 60.812 2.201 1 48.5 108 ASN B N 1
ATOM 7518 C CA . ASN B 1 108 ? 14.688 60.812 2.734 1 48.5 108 ASN B CA 1
ATOM 7519 C C . ASN B 1 108 ? 14.867 61.969 3.744 1 48.5 108 ASN B C 1
ATOM 7521 O O . ASN B 1 108 ? 15.602 61.812 4.727 1 48.5 108 ASN B O 1
ATOM 7525 N N . THR B 1 109 ? 14.039 62.969 3.721 1 48.78 109 THR B N 1
ATOM 7526 C CA . THR B 1 109 ? 14.297 64.125 4.582 1 48.78 109 THR B CA 1
ATOM 7527 C C . THR B 1 109 ? 13.75 63.875 5.984 1 48.78 109 THR B C 1
ATOM 7529 O O . THR B 1 109 ? 14.383 64.25 6.977 1 48.78 109 THR B O 1
ATOM 7532 N N . THR B 1 110 ? 12.508 63.25 6.094 1 57.06 110 THR B N 1
ATOM 7533 C CA . THR B 1 110 ? 11.969 62.969 7.422 1 57.06 110 THR B CA 1
ATOM 7534 C C . THR B 1 110 ? 12.867 62 8.18 1 57.06 110 THR B C 1
ATOM 7536 O O . THR B 1 110 ? 13.109 62.188 9.375 1 57.06 110 THR B O 1
ATOM 7539 N N . TYR B 1 111 ? 13.406 61.188 7.512 1 69.69 111 TYR B N 1
ATOM 7540 C CA . TYR B 1 111 ? 14.32 60.219 8.078 1 69.69 111 TYR B CA 1
ATOM 7541 C C . TYR B 1 111 ? 15.594 60.875 8.586 1 69.69 111 TYR B C 1
ATOM 7543 O O . TYR B 1 111 ? 16.016 60.625 9.719 1 69.69 111 TYR B O 1
ATOM 7551 N N . LEU B 1 112 ? 16.078 61.812 7.871 1 70 112 LEU B N 1
ATOM 7552 C CA . LEU B 1 112 ? 17.328 62.438 8.234 1 70 112 LEU B CA 1
ATOM 7553 C C . LEU B 1 112 ? 17.141 63.406 9.406 1 70 112 LEU B C 1
ATOM 7555 O O . LEU B 1 112 ? 18 63.5 10.281 1 70 112 LEU B O 1
ATOM 7559 N N . SER B 1 113 ? 15.945 63.938 9.391 1 64.56 113 SER B N 1
ATOM 7560 C CA . SER B 1 113 ? 15.664 64.812 10.492 1 64.56 113 SER B CA 1
ATOM 7561 C C . SER B 1 113 ? 15.484 64.062 11.805 1 64.56 113 SER B C 1
ATOM 7563 O O . SER B 1 113 ? 16.016 64.5 12.844 1 64.56 113 SER B O 1
ATOM 7565 N N . LYS B 1 114 ? 14.812 63.031 11.742 1 72.12 114 LYS B N 1
ATOM 7566 C CA . LYS B 1 114 ? 14.625 62.219 12.938 1 72.12 114 LYS B CA 1
ATOM 7567 C C . LYS B 1 114 ? 15.953 61.656 13.453 1 72.12 114 LYS B C 1
ATOM 7569 O O . LYS B 1 114 ? 16.188 61.625 14.664 1 72.12 114 LYS B O 1
ATOM 7574 N N . LEU B 1 115 ? 16.812 61.406 12.547 1 79.31 115 LEU B N 1
ATOM 7575 C CA . LEU B 1 115 ? 18.125 60.875 12.914 1 79.31 115 LEU B CA 1
ATOM 7576 C C . LEU B 1 115 ? 18.969 61.938 13.609 1 79.31 115 LEU B C 1
ATOM 7578 O O . LEU B 1 115 ? 19.609 61.656 14.617 1 79.31 115 LEU B O 1
ATOM 7582 N N . LYS B 1 116 ? 18.891 63.094 13.133 1 71.5 116 LYS B N 1
ATOM 7583 C CA . LYS B 1 116 ? 19.703 64.188 13.688 1 71.5 116 LYS B CA 1
ATOM 7584 C C . LYS B 1 116 ? 19.203 64.562 15.078 1 71.5 116 LYS B C 1
ATOM 7586 O O . LYS B 1 116 ? 20 64.812 15.984 1 71.5 116 LYS B O 1
ATOM 7591 N N . ILE B 1 117 ? 17.906 64.5 15.156 1 65.75 117 ILE B N 1
ATOM 7592 C CA . ILE B 1 117 ? 17.328 64.938 16.438 1 65.75 117 ILE B CA 1
ATOM 7593 C C . ILE B 1 117 ? 17.656 63.875 17.5 1 65.75 117 ILE B C 1
ATOM 7595 O O . ILE B 1 117 ? 18.094 64.188 18.594 1 65.75 117 ILE B O 1
ATOM 7599 N N . ASN B 1 118 ? 17.453 62.719 17.141 1 77.88 118 ASN B N 1
ATOM 7600 C CA . ASN B 1 118 ? 17.734 61.656 18.109 1 77.88 118 ASN B CA 1
ATOM 7601 C C . ASN B 1 118 ? 19.219 61.562 18.422 1 77.88 118 ASN B C 1
ATOM 7603 O O . ASN B 1 118 ? 19.594 61.219 19.547 1 77.88 118 ASN B O 1
ATOM 7607 N N . TYR B 1 119 ? 20.062 61.938 17.5 1 77.94 119 TYR B N 1
ATOM 7608 C CA . TYR B 1 119 ? 21.5 61.938 17.734 1 77.94 119 TYR B CA 1
ATOM 7609 C C . TYR B 1 119 ? 21.875 63 18.75 1 77.94 119 TYR B C 1
ATOM 7611 O O . TYR B 1 119 ? 22.656 62.75 19.672 1 77.94 119 TYR B O 1
ATOM 7619 N N . ALA B 1 120 ? 21.328 64.062 18.609 1 64.94 120 ALA B N 1
ATOM 7620 C CA . ALA B 1 120 ? 21.625 65.188 19.516 1 64.94 120 ALA B CA 1
ATOM 7621 C C . ALA B 1 120 ? 21.172 64.875 20.938 1 64.94 120 ALA B C 1
ATOM 7623 O O . ALA B 1 120 ? 21.891 65.125 21.891 1 64.94 120 ALA B O 1
ATOM 7624 N N . ILE B 1 121 ? 20.047 64.25 20.984 1 65.56 121 ILE B N 1
ATOM 7625 C CA . ILE B 1 121 ? 19.516 63.906 22.297 1 65.56 121 ILE B CA 1
ATOM 7626 C C . ILE B 1 121 ? 20.359 62.812 22.938 1 65.56 121 ILE B C 1
ATOM 7628 O O . ILE B 1 121 ? 20.719 62.906 24.109 1 65.56 121 ILE B O 1
ATOM 7632 N N . CYS B 1 122 ? 20.719 61.875 22.188 1 76.75 122 CYS B N 1
ATOM 7633 C CA . CYS B 1 122 ? 21.484 60.75 22.719 1 76.75 122 CYS B CA 1
ATOM 7634 C C . CYS B 1 122 ? 22.875 61.219 23.172 1 76.75 122 CYS B C 1
ATOM 7636 O O . CYS B 1 122 ? 23.391 60.75 24.188 1 76.75 122 CYS B O 1
ATOM 7638 N N . LYS B 1 123 ? 23.438 62.031 22.484 1 68.56 123 LYS B N 1
ATOM 7639 C CA . LYS B 1 123 ? 24.766 62.531 22.828 1 68.56 123 LYS B CA 1
ATOM 7640 C C . LYS B 1 123 ? 24.734 63.344 24.125 1 68.56 123 LYS B C 1
ATOM 7642 O O . LYS B 1 123 ? 25.688 63.312 24.906 1 68.56 123 LYS B O 1
ATOM 7647 N N . SER B 1 124 ? 23.672 63.906 24.297 1 56.44 124 SER B N 1
ATOM 7648 C CA . SER B 1 124 ? 23.547 64.812 25.469 1 56.44 124 SER B CA 1
ATOM 7649 C C . SER B 1 124 ? 23.281 63.969 26.734 1 56.44 124 SER B C 1
ATOM 7651 O O . SER B 1 124 ? 23.656 64.375 27.844 1 56.44 124 SER B O 1
ATOM 7653 N N . VAL B 1 125 ? 22.531 62.812 26.547 1 54.31 125 VAL B N 1
ATOM 7654 C CA . VAL B 1 125 ? 22.125 62.062 27.719 1 54.31 125 VAL B CA 1
ATOM 7655 C C . VAL B 1 125 ? 23.219 61.062 28.094 1 54.31 125 VAL B C 1
ATOM 7657 O O . VAL B 1 125 ? 23.422 60.062 27.375 1 54.31 125 VAL B O 1
ATOM 7660 N N . GLN B 1 126 ? 24.391 61.375 28.219 1 46.91 126 GLN B N 1
ATOM 7661 C CA . GLN B 1 126 ? 25.594 60.562 28.391 1 46.91 126 GLN B CA 1
ATOM 7662 C C . GLN B 1 126 ? 25.281 59.25 29.094 1 46.91 126 GLN B C 1
ATOM 7664 O O . GLN B 1 126 ? 25.859 58.219 28.781 1 46.91 126 GLN B O 1
ATOM 7669 N N . LEU B 1 127 ? 24.734 59.125 30.297 1 45.69 127 LEU B N 1
ATOM 7670 C CA . LEU B 1 127 ? 24.891 57.969 31.188 1 45.69 127 LEU B CA 1
ATOM 7671 C C . LEU B 1 127 ? 23.641 57.125 31.203 1 45.69 127 LEU B C 1
ATOM 7673 O O . LEU B 1 127 ? 23.609 56.062 31.828 1 45.69 127 LEU B O 1
ATOM 7677 N N . GLN B 1 128 ? 22.469 57.406 30.609 1 45.81 128 GLN B N 1
ATOM 7678 C CA . GLN B 1 128 ? 21.297 56.562 30.828 1 45.81 128 GLN B CA 1
ATOM 7679 C C . GLN B 1 128 ? 20.688 56.094 29.5 1 45.81 128 GLN B C 1
ATOM 7681 O O . GLN B 1 128 ? 20.719 56.844 28.516 1 45.81 128 GLN B O 1
ATOM 7686 N N . PRO B 1 129 ? 20.594 54.719 29.406 1 55.19 129 PRO B N 1
ATOM 7687 C CA . PRO B 1 129 ? 19.906 54.219 28.219 1 55.19 129 PRO B CA 1
ATOM 7688 C C . PRO B 1 129 ? 18.641 55 27.891 1 55.19 129 PRO B C 1
ATOM 7690 O O . PRO B 1 129 ? 17.703 55.031 28.703 1 55.19 129 PRO B O 1
ATOM 7693 N N . HIS B 1 130 ? 18.797 56 26.969 1 63.41 130 HIS B N 1
ATOM 7694 C CA . HIS B 1 130 ? 17.656 56.844 26.594 1 63.41 130 HIS B CA 1
ATOM 7695 C C . HIS B 1 130 ? 16.969 56.312 25.344 1 63.41 130 HIS B C 1
ATOM 7697 O O . HIS B 1 130 ? 17.609 55.625 24.516 1 63.41 130 HIS B O 1
ATOM 7703 N N . ARG B 1 131 ? 15.688 56.438 25.234 1 78 131 ARG B N 1
ATOM 7704 C CA . ARG B 1 131 ? 14.836 56.031 24.141 1 78 131 ARG B CA 1
ATOM 7705 C C . ARG B 1 131 ? 15.375 56.531 22.797 1 78 131 ARG B C 1
ATOM 7707 O O . ARG B 1 131 ? 15.234 55.875 21.781 1 78 131 ARG B O 1
ATOM 7714 N N . SER B 1 132 ? 16.109 57.688 22.812 1 76.56 132 SER B N 1
ATOM 7715 C CA . SER B 1 132 ? 16.594 58.281 21.562 1 76.56 132 SER B CA 1
ATOM 7716 C C . SER B 1 132 ? 17.781 57.5 21.016 1 76.56 132 SER B C 1
ATOM 7718 O O . SER B 1 132 ? 17.984 57.406 19.797 1 76.56 132 SER B O 1
ATOM 7720 N N . CYS B 1 133 ? 18.547 57 21.969 1 82 133 CYS B N 1
ATOM 7721 C CA . CYS B 1 133 ? 19.641 56.188 21.5 1 82 133 CYS B CA 1
ATOM 7722 C C . CYS B 1 133 ? 19.125 54.875 20.875 1 82 133 CYS B C 1
ATOM 7724 O O . CYS B 1 133 ? 19.703 54.406 19.906 1 82 133 CYS B O 1
ATOM 7726 N N . GLN B 1 134 ? 18.031 54.406 21.375 1 87.56 134 GLN B N 1
ATOM 7727 C CA . GLN B 1 134 ? 17.422 53.188 20.828 1 87.56 134 GLN B CA 1
ATOM 7728 C C . GLN B 1 134 ? 16.828 53.438 19.453 1 87.56 134 GLN B C 1
ATOM 7730 O O . GLN B 1 134 ? 16.828 52.562 18.594 1 87.56 134 GLN B O 1
ATOM 7735 N N . VAL B 1 135 ? 16.328 54.594 19.234 1 85.5 135 VAL B N 1
ATOM 7736 C CA . VAL B 1 135 ? 15.758 54.938 17.938 1 85.5 135 VAL B CA 1
ATOM 7737 C C . VAL B 1 135 ? 16.844 54.906 16.859 1 85.5 135 VAL B C 1
ATOM 7739 O O . VAL B 1 135 ? 16.609 54.469 15.734 1 85.5 135 VAL B O 1
ATOM 7742 N N . ILE B 1 136 ? 18.016 55.438 17.219 1 85.69 136 ILE B N 1
ATOM 7743 C CA . ILE B 1 136 ? 19.125 55.438 16.266 1 85.69 136 ILE B CA 1
ATOM 7744 C C . ILE B 1 136 ? 19.516 54 15.938 1 85.69 136 ILE B C 1
ATOM 7746 O O . ILE B 1 136 ? 19.781 53.656 14.773 1 85.69 136 ILE B O 1
ATOM 7750 N N . ALA B 1 137 ? 19.547 53.188 16.969 1 89.31 137 ALA B N 1
ATOM 7751 C CA . ALA B 1 137 ? 19.828 51.781 16.75 1 89.31 137 ALA B CA 1
ATOM 7752 C C . A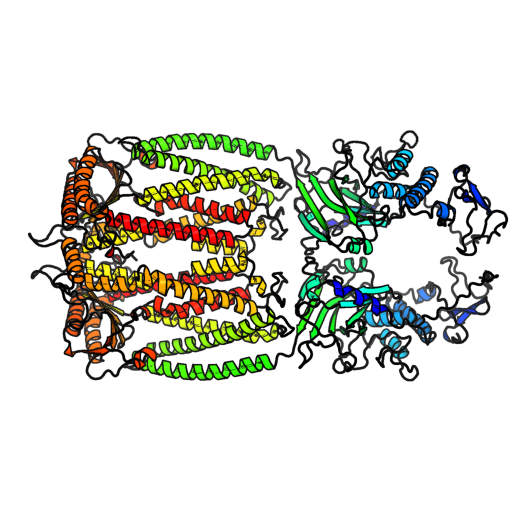LA B 1 137 ? 18.766 51.125 15.859 1 89.31 137 ALA B C 1
ATOM 7754 O O . ALA B 1 137 ? 19.062 50.312 15.008 1 89.31 137 ALA B O 1
ATOM 7755 N N . ASN B 1 138 ? 17.5 51.5 15.992 1 89.81 138 ASN B N 1
ATOM 7756 C CA . ASN B 1 138 ? 16.406 51 15.164 1 89.81 138 ASN B CA 1
ATOM 7757 C C . ASN B 1 138 ? 16.578 51.406 13.703 1 89.81 138 ASN B C 1
ATOM 7759 O O . ASN B 1 138 ? 16.359 50.594 12.805 1 89.81 138 ASN B O 1
ATOM 7763 N N . TYR B 1 139 ? 17 52.594 13.523 1 87 139 TYR B N 1
ATOM 7764 C CA . TYR B 1 139 ? 17.172 53.062 12.156 1 87 139 TYR B CA 1
ATOM 7765 C C . TYR B 1 139 ? 18.344 52.344 11.477 1 87 139 TYR B C 1
ATOM 7767 O O . TYR B 1 139 ? 18.25 51.969 10.305 1 87 139 TYR B O 1
ATOM 7775 N N . TYR B 1 140 ? 19.359 52.188 12.258 1 88.56 140 TYR B N 1
ATOM 7776 C CA . TYR B 1 140 ? 20.5 51.469 11.727 1 88.56 140 TYR B CA 1
ATOM 7777 C C . TYR B 1 140 ? 20.125 50.062 11.336 1 88.56 140 TYR B C 1
ATOM 7779 O O . TYR B 1 140 ? 20.516 49.562 10.273 1 88.56 140 TYR B O 1
ATOM 7787 N N . ALA B 1 141 ? 19.344 49.375 12.109 1 90.75 141 ALA B N 1
ATOM 7788 C CA . ALA B 1 141 ? 18.891 48.031 11.82 1 90.75 141 ALA B CA 1
ATOM 7789 C C . ALA B 1 141 ? 17.906 48.031 10.648 1 90.75 141 ALA B C 1
ATOM 7791 O O . ALA B 1 141 ? 17.938 47.125 9.812 1 90.75 141 ALA B O 1
ATOM 7792 N N . SER B 1 142 ? 17.016 48.938 10.469 1 88.12 142 SER B N 1
ATOM 7793 C CA . SER B 1 142 ? 15.977 48.969 9.453 1 88.12 142 SER B CA 1
ATOM 7794 C C . SER B 1 142 ? 16.562 49.125 8.055 1 88.12 142 SER B C 1
ATOM 7796 O O . SER B 1 142 ? 15.945 48.719 7.07 1 88.12 142 SER B O 1
ATOM 7798 N N . VAL B 1 143 ? 17.766 49.75 8.016 1 83.31 143 VAL B N 1
ATOM 7799 C CA . VAL B 1 143 ? 18.375 49.938 6.703 1 83.31 143 VAL B CA 1
ATOM 7800 C C . VAL B 1 143 ? 19.234 48.719 6.355 1 83.31 143 VAL B C 1
ATOM 7802 O O . VAL B 1 143 ? 19.938 48.719 5.34 1 83.31 143 VAL B O 1
ATOM 7805 N N . GLY B 1 144 ? 19.172 47.75 7.18 1 82.12 144 GLY B N 1
ATOM 7806 C CA . GLY B 1 144 ? 19.906 46.531 6.914 1 82.12 144 GLY B CA 1
ATOM 7807 C C . GLY B 1 144 ? 21.375 46.625 7.273 1 82.12 144 GLY B C 1
ATOM 7808 O O . GLY B 1 144 ? 22.219 45.969 6.648 1 82.12 144 GLY B O 1
ATOM 7809 N N . TYR B 1 145 ? 21.672 47.656 8.141 1 87.44 145 TYR B N 1
ATOM 7810 C CA . TYR B 1 145 ? 23.031 47.844 8.609 1 87.44 145 TYR B CA 1
ATOM 7811 C C . TYR B 1 145 ? 23.969 48.188 7.461 1 87.44 145 TYR B C 1
ATOM 7813 O O . TYR B 1 145 ? 25.125 47.781 7.434 1 87.44 145 TYR B O 1
ATOM 7821 N N . LYS B 1 146 ? 23.438 48.781 6.582 1 82.5 146 LYS B N 1
ATOM 7822 C CA . LYS B 1 146 ? 24.25 49.25 5.469 1 82.5 146 LYS B CA 1
ATOM 7823 C C . LYS B 1 146 ? 25.219 50.344 5.922 1 82.5 146 LYS B C 1
ATOM 7825 O O . LYS B 1 146 ? 24.797 51.344 6.516 1 82.5 146 LYS B O 1
ATOM 7830 N N . GLU B 1 147 ? 26.438 50.25 5.582 1 81.19 147 GLU B N 1
ATOM 7831 C CA . GLU B 1 147 ? 27.469 51.188 6.039 1 81.19 147 GLU B CA 1
ATOM 7832 C C . GLU B 1 147 ? 27.422 52.5 5.238 1 81.19 147 GLU B C 1
ATOM 7834 O O . GLU B 1 147 ? 27.953 53.5 5.676 1 81.19 147 GLU B O 1
ATOM 7839 N N . THR B 1 148 ? 26.75 52.469 4.172 1 79.62 148 THR B N 1
ATOM 7840 C CA . THR B 1 148 ? 26.703 53.656 3.33 1 79.62 148 THR B CA 1
ATOM 7841 C C . THR B 1 148 ? 25.609 54.625 3.799 1 79.62 148 THR B C 1
ATOM 7843 O O . THR B 1 148 ? 25.562 55.781 3.395 1 79.62 148 THR B O 1
ATOM 7846 N N . ASP B 1 149 ? 24.859 54.125 4.715 1 81.38 149 ASP B N 1
ATOM 7847 C CA . ASP B 1 149 ? 23.719 54.938 5.148 1 81.38 149 ASP B CA 1
ATOM 7848 C C . ASP B 1 149 ? 24.109 55.875 6.293 1 81.38 149 ASP B C 1
ATOM 7850 O O . ASP B 1 149 ? 25.062 55.594 7.027 1 81.38 149 ASP B O 1
ATOM 7854 N N . LYS B 1 150 ? 23.438 56.938 6.43 1 81.69 150 LYS B N 1
ATOM 7855 C CA . LYS B 1 150 ? 23.703 57.938 7.457 1 81.69 150 LYS B CA 1
ATOM 7856 C C . LYS B 1 150 ? 23.453 57.375 8.852 1 81.69 150 LYS B C 1
ATOM 7858 O O . LYS B 1 150 ? 24.031 57.844 9.836 1 81.69 150 LYS B O 1
ATOM 7863 N N . ALA B 1 151 ? 22.578 56.438 8.93 1 84.75 151 ALA B N 1
ATOM 7864 C CA . ALA B 1 151 ? 22.312 55.812 10.227 1 84.75 151 ALA B CA 1
ATOM 7865 C C . ALA B 1 151 ? 23.578 55.156 10.773 1 84.75 151 ALA B C 1
ATOM 7867 O O . ALA B 1 151 ? 23.812 55.156 11.984 1 84.75 151 ALA B O 1
ATOM 7868 N N . TYR B 1 152 ? 24.359 54.656 9.906 1 83.88 152 TYR B N 1
ATOM 7869 C CA . TYR B 1 152 ? 25.609 54.031 10.305 1 83.88 152 TYR B CA 1
ATOM 7870 C C . TYR B 1 152 ? 26.578 55.031 10.898 1 83.88 152 TYR B C 1
ATOM 7872 O O . TYR B 1 152 ? 27.141 54.812 11.969 1 83.88 152 TYR B O 1
ATOM 7880 N N . THR B 1 153 ? 26.703 56.094 10.188 1 82.31 153 THR B N 1
ATOM 7881 C CA . THR B 1 153 ? 27.641 57.125 10.633 1 82.31 153 THR B CA 1
ATOM 7882 C C . THR B 1 153 ? 27.188 57.719 11.961 1 82.31 153 THR B C 1
ATOM 7884 O O . THR B 1 153 ? 28 58 12.844 1 82.31 153 THR B O 1
ATOM 7887 N N . THR B 1 154 ? 25.922 57.875 12.008 1 82.5 154 THR B N 1
ATOM 7888 C CA . THR B 1 154 ? 25.375 58.438 13.242 1 82.5 154 THR B CA 1
ATOM 7889 C C . THR B 1 154 ? 25.594 57.5 14.414 1 82.5 154 THR B C 1
ATOM 7891 O O . THR B 1 154 ? 25.969 57.906 15.508 1 82.5 154 THR B O 1
ATOM 7894 N N . TYR B 1 155 ? 25.375 56.25 14.156 1 85.75 155 TYR B N 1
ATOM 7895 C CA . TYR B 1 155 ? 25.547 55.281 15.219 1 85.75 155 TYR B CA 1
ATOM 7896 C C . TYR B 1 155 ? 27.016 55.125 15.602 1 85.75 155 TYR B C 1
ATOM 7898 O O . TYR B 1 155 ? 27.344 55.062 16.797 1 85.75 155 TYR B O 1
ATOM 7906 N N . THR B 1 156 ? 27.859 55.094 14.672 1 81.69 156 THR B N 1
ATOM 7907 C CA . THR B 1 156 ? 29.297 54.906 14.93 1 81.69 156 THR B CA 1
ATOM 7908 C C . THR B 1 156 ? 29.859 56.125 15.664 1 81.69 156 THR B C 1
ATOM 7910 O O . THR B 1 156 ? 30.781 56 16.469 1 81.69 156 THR B O 1
ATOM 7913 N N . ASN B 1 157 ? 29.344 57.219 15.375 1 76.56 157 ASN B N 1
ATOM 7914 C CA . ASN B 1 157 ? 29.812 58.438 16.047 1 76.56 157 ASN B CA 1
ATOM 7915 C C . ASN B 1 157 ? 29.406 58.438 17.516 1 76.56 157 ASN B C 1
ATOM 7917 O O . ASN B 1 157 ? 30.094 59.062 18.344 1 76.56 157 ASN B O 1
ATOM 7921 N N . LEU B 1 158 ? 28.344 57.844 17.734 1 75 158 LEU B N 1
ATOM 7922 C CA . LEU B 1 158 ? 27.922 57.75 19.125 1 75 158 LEU B CA 1
ATOM 7923 C C . LEU B 1 158 ? 28.812 56.75 19.891 1 75 158 LEU B C 1
ATOM 7925 O O . LEU B 1 158 ? 29.047 56.938 21.094 1 75 158 LEU B O 1
ATOM 7929 N N . PHE B 1 159 ? 29.297 55.656 19.188 1 66.06 159 PHE B N 1
ATOM 7930 C CA . PHE B 1 159 ? 30.031 54.562 19.812 1 66.06 159 PHE B CA 1
ATOM 7931 C C . PHE B 1 159 ? 31.531 54.906 19.891 1 66.06 159 PHE B C 1
ATOM 7933 O O . PHE B 1 159 ? 32.344 54.031 20.219 1 66.06 159 PHE B O 1
ATOM 7940 N N . ASN B 1 160 ? 32.062 56.094 19.844 1 54.66 160 ASN B N 1
ATOM 7941 C CA . ASN B 1 160 ? 33.5 56.344 19.969 1 54.66 160 ASN B CA 1
ATOM 7942 C C . ASN B 1 160 ? 34.031 55.906 21.328 1 54.66 160 ASN B C 1
ATOM 7944 O O . ASN B 1 160 ? 33.656 56.469 22.359 1 54.66 160 ASN B O 1
ATOM 7948 N N . PRO B 1 161 ? 34.75 54.781 21.391 1 50.78 161 PRO B N 1
ATOM 7949 C CA . PRO B 1 161 ? 35.281 54.094 22.578 1 50.78 161 PRO B CA 1
ATOM 7950 C C . PRO B 1 161 ? 36.031 55.031 23.5 1 50.78 161 PRO B C 1
ATOM 7952 O O . PRO B 1 161 ? 36.375 54.656 24.625 1 50.78 161 PRO B O 1
ATOM 7955 N N . SER B 1 162 ? 36.906 56.031 22.969 1 47.97 162 SER B N 1
ATOM 7956 C CA . SER B 1 162 ? 37.812 56.75 23.844 1 47.97 162 SER B CA 1
ATOM 7957 C C . SER B 1 162 ? 37.125 57.25 25.094 1 47.97 162 SER B C 1
ATOM 7959 O O . SER B 1 162 ? 37.781 57.531 26.109 1 47.97 162 SER B O 1
ATOM 7961 N N . THR B 1 163 ? 36.062 57.75 25 1 45.66 163 THR B N 1
ATOM 7962 C CA . THR B 1 163 ? 35.531 58.469 26.156 1 45.66 163 THR B CA 1
ATOM 7963 C C . THR B 1 163 ? 34.781 57.531 27.094 1 45.66 163 THR B C 1
ATOM 7965 O O . THR B 1 163 ? 34.469 57.875 28.219 1 45.66 163 THR B O 1
ATOM 7968 N N . LYS B 1 164 ? 34 56.594 26.656 1 50 164 LYS B N 1
ATOM 7969 C CA . LYS B 1 164 ? 33.062 55.938 27.562 1 50 164 LYS B CA 1
ATOM 7970 C C . LYS B 1 164 ? 33.531 54.531 27.938 1 50 164 LYS B C 1
ATOM 7972 O O . LYS B 1 164 ? 33.969 53.75 27.078 1 50 164 LYS B O 1
ATOM 7977 N N . SER B 1 165 ? 34.25 54.344 29.094 1 49.31 165 SER B N 1
ATOM 7978 C CA . SER B 1 165 ? 34.938 53.25 29.781 1 49.31 165 SER B CA 1
ATOM 7979 C C . SER B 1 165 ? 34.25 51.938 29.516 1 49.31 165 SER B C 1
ATOM 7981 O O . SER B 1 165 ? 34.875 50.938 29.109 1 49.31 165 SER B O 1
ATOM 7983 N N . GLY B 1 166 ? 33.219 51.094 30.562 1 51.38 166 GLY B N 1
ATOM 7984 C CA . GLY B 1 166 ? 32.938 49.875 31.297 1 51.38 166 GLY B CA 1
ATOM 7985 C C . GLY B 1 166 ? 32.125 48.875 30.516 1 51.38 166 GLY B C 1
ATOM 7986 O O . GLY B 1 166 ? 31.281 49.25 29.688 1 51.38 166 GLY B O 1
ATOM 7987 N N . GLY B 1 167 ? 32.812 47.688 30.016 1 60.88 167 GLY B N 1
ATOM 7988 C CA . GLY B 1 167 ? 32.156 46.438 29.594 1 60.88 167 GLY B CA 1
ATOM 7989 C C . GLY B 1 167 ? 31.016 46.031 30.516 1 60.88 167 GLY B C 1
ATOM 7990 O O . GLY B 1 167 ? 31.172 46.062 31.75 1 60.88 167 GLY B O 1
ATOM 7991 N N . LEU B 1 168 ? 29.734 46.125 30.016 1 64.06 168 LEU B N 1
ATOM 7992 C CA . LEU B 1 168 ? 28.609 45.625 30.797 1 64.06 168 LEU B CA 1
ATOM 7993 C C . LEU B 1 168 ? 28.438 44.125 30.625 1 64.06 168 LEU B C 1
ATOM 7995 O O . LEU B 1 168 ? 28.656 43.594 29.531 1 64.06 168 LEU B O 1
ATOM 7999 N N . TYR B 1 169 ? 28.234 43.469 31.734 1 66.94 169 TYR B N 1
ATOM 8000 C CA . TYR B 1 169 ? 27.844 42.062 31.781 1 66.94 169 TYR B CA 1
ATOM 8001 C C . TYR B 1 169 ? 28.938 41.188 31.172 1 66.94 169 TYR B C 1
ATOM 8003 O O . TYR B 1 169 ? 28.641 40.188 30.5 1 66.94 169 TYR B O 1
ATOM 8011 N N . GLY B 1 170 ? 30.141 41.719 31.234 1 67 170 GLY B N 1
ATOM 8012 C CA . GLY B 1 170 ? 31.266 40.906 30.797 1 67 170 GLY B CA 1
ATOM 8013 C C . GLY B 1 170 ? 31.656 41.156 29.359 1 67 170 GLY B C 1
ATOM 8014 O O . GLY B 1 170 ? 32.625 40.562 28.859 1 67 170 GLY B O 1
ATOM 8015 N N . TYR B 1 171 ? 30.922 42 28.641 1 74 171 TYR B N 1
ATOM 8016 C CA . TYR B 1 171 ? 31.219 42.344 27.266 1 74 171 TYR B CA 1
ATOM 8017 C C . TYR B 1 171 ? 31.891 43.719 27.156 1 74 171 TYR B C 1
ATOM 8019 O O . TYR B 1 171 ? 31.312 44.719 27.547 1 74 171 TYR B O 1
ATOM 8027 N N . SER B 1 172 ? 33 43.719 26.672 1 68.56 172 SER B N 1
ATOM 8028 C CA . SER B 1 172 ? 33.781 44.938 26.625 1 68.56 172 SER B CA 1
ATOM 8029 C C . SER B 1 172 ? 33.156 45.969 25.672 1 68.56 172 SER B C 1
ATOM 8031 O O . SER B 1 172 ? 33.344 47.156 25.844 1 68.56 172 SER B O 1
ATOM 8033 N N . TYR B 1 173 ? 32.438 45.469 24.828 1 72.44 173 TYR B N 1
ATOM 8034 C CA . TYR B 1 173 ? 31.906 46.375 23.812 1 72.44 173 TYR B CA 1
ATOM 8035 C C . TYR B 1 173 ? 30.484 46.781 24.156 1 72.44 173 TYR B C 1
ATOM 8037 O O . TYR B 1 173 ? 29.859 47.562 23.438 1 72.44 173 TYR B O 1
ATOM 8045 N N . TRP B 1 174 ? 29.984 46.219 25.172 1 77.62 174 TRP B N 1
ATOM 8046 C CA . TRP B 1 174 ? 28.688 46.688 25.656 1 77.62 174 TRP B CA 1
ATOM 8047 C C . TRP B 1 174 ? 28.844 47.906 26.562 1 77.62 174 TRP B C 1
ATOM 8049 O O . TRP B 1 174 ? 29.031 47.75 27.766 1 77.62 174 TRP B O 1
ATOM 8059 N N . LEU B 1 175 ? 28.594 49.062 25.984 1 73 175 LEU B N 1
ATOM 8060 C CA . LEU B 1 175 ? 28.828 50.312 26.688 1 73 175 LEU B CA 1
ATOM 8061 C C . LEU B 1 175 ? 27.562 50.781 27.391 1 73 175 LEU B C 1
ATOM 8063 O O . LEU B 1 175 ? 26.453 50.531 26.922 1 73 175 LEU B O 1
ATOM 8067 N N . ARG B 1 176 ? 27.75 51.375 28.422 1 67.44 176 ARG B N 1
ATOM 8068 C CA . ARG B 1 176 ? 26.625 51.875 29.188 1 67.44 176 ARG B CA 1
ATOM 8069 C C . ARG B 1 176 ? 25.922 53 28.438 1 67.44 176 ARG B C 1
ATOM 8071 O O . ARG B 1 176 ? 26.562 53.906 27.891 1 67.44 176 ARG B O 1
ATOM 8078 N N . GLY B 1 177 ? 24.672 52.938 28.266 1 67.06 177 GLY B N 1
ATOM 8079 C CA . GLY B 1 177 ? 23.844 54 27.719 1 67.06 177 GLY B CA 1
ATOM 8080 C C . GLY B 1 177 ? 23.656 53.875 26.219 1 67.06 177 GLY B C 1
ATOM 8081 O O . GLY B 1 177 ? 22.875 54.625 25.625 1 67.06 177 GLY B O 1
ATOM 8082 N N . ILE B 1 178 ? 24.516 53.125 25.609 1 76.38 178 ILE B N 1
ATOM 8083 C CA . ILE B 1 178 ? 24.391 52.969 24.172 1 76.38 178 ILE B CA 1
ATOM 8084 C C . ILE B 1 178 ? 23.984 51.531 23.844 1 76.38 178 ILE B C 1
ATOM 8086 O O . ILE B 1 178 ? 24.578 50.562 24.344 1 76.38 178 ILE B O 1
ATOM 8090 N N . PRO B 1 179 ? 22.969 51.438 23.016 1 85.06 179 PRO B N 1
ATOM 8091 C CA . PRO B 1 179 ? 22.578 50.094 22.625 1 85.06 179 PRO B CA 1
ATOM 8092 C C . PRO B 1 179 ? 23.641 49.406 21.781 1 85.06 179 PRO B C 1
ATOM 8094 O O . PRO B 1 179 ? 24.141 49.969 20.812 1 85.06 179 PRO B O 1
ATOM 8097 N N . TRP B 1 180 ? 24 48.219 22.141 1 84.5 180 TRP B N 1
ATOM 8098 C CA . TRP B 1 180 ? 24.938 47.375 21.391 1 84.5 180 TRP B CA 1
ATOM 8099 C C . TRP B 1 180 ? 24.234 46.656 20.25 1 84.5 180 TRP B C 1
ATOM 8101 O O . TRP B 1 180 ? 23.469 45.719 20.484 1 84.5 180 TRP B O 1
ATOM 8111 N N . VAL B 1 181 ? 24.531 47.031 18.984 1 87.88 181 VAL B N 1
ATOM 8112 C CA . VAL B 1 181 ? 23.812 46.375 17.875 1 87.88 181 VAL B CA 1
ATOM 8113 C C . VAL B 1 181 ? 24.812 45.75 16.906 1 87.88 181 VAL B C 1
ATOM 8115 O O . VAL B 1 181 ? 24.438 44.906 16.109 1 87.88 181 VAL B O 1
ATOM 8118 N N . SER B 1 182 ? 26.047 46.094 16.969 1 85.31 182 SER B N 1
ATOM 8119 C CA . SER B 1 182 ? 27.031 45.531 16.062 1 85.31 182 SER B CA 1
ATOM 8120 C C . SER B 1 182 ? 28.266 45.031 16.812 1 85.31 182 SER B C 1
ATOM 8122 O O . SER B 1 182 ? 28.75 45.688 17.734 1 85.31 182 SER B O 1
ATOM 8124 N N . TYR B 1 183 ? 28.688 43.875 16.406 1 81.94 183 TYR B N 1
ATOM 8125 C CA . TYR B 1 183 ? 29.906 43.312 16.984 1 81.94 183 TYR B CA 1
ATOM 8126 C C . TYR B 1 183 ? 31.141 43.938 16.359 1 81.94 183 TYR B C 1
ATOM 8128 O O . TYR B 1 183 ? 31.141 44.25 15.164 1 81.94 183 TYR B O 1
ATOM 8136 N N . PRO B 1 184 ? 32.125 44.094 17.172 1 72.31 184 PRO B N 1
ATOM 8137 C CA . PRO B 1 184 ? 33.344 44.719 16.609 1 72.31 184 PRO B CA 1
ATOM 8138 C C . PRO B 1 184 ? 34.094 43.781 15.688 1 72.31 184 PRO B C 1
ATOM 8140 O O . PRO B 1 184 ? 34.75 44.219 14.742 1 72.31 184 PRO B O 1
ATOM 8143 N N . SER B 1 185 ? 34.188 42.469 16.047 1 71.25 185 SER B N 1
ATOM 8144 C CA . SER B 1 185 ? 35 41.531 15.25 1 71.25 185 SER B CA 1
ATOM 8145 C C . SER B 1 185 ? 34.125 40.469 14.594 1 71.25 185 SER B C 1
ATOM 8147 O O . SER B 1 185 ? 32.906 40.438 14.812 1 71.25 185 SER B O 1
ATOM 8149 N N . SER B 1 186 ? 34.812 39.75 13.602 1 64.25 186 SER B N 1
ATOM 8150 C CA . SER B 1 186 ? 34.156 38.688 12.836 1 64.25 186 SER B CA 1
ATOM 8151 C C . SER B 1 186 ? 33.719 37.562 13.742 1 64.25 186 SER B C 1
ATOM 8153 O O . SER B 1 186 ? 34.219 37.438 14.867 1 64.25 186 SER B O 1
ATOM 8155 N N . ILE B 1 187 ? 32.594 36.906 13.492 1 59.78 187 ILE B N 1
ATOM 8156 C CA . ILE B 1 187 ? 31.953 35.844 14.227 1 59.78 187 ILE B CA 1
ATOM 8157 C C . ILE B 1 187 ? 33 34.906 14.797 1 59.78 187 ILE B C 1
ATOM 8159 O O . ILE B 1 187 ? 32.781 34.25 15.828 1 59.78 187 ILE B O 1
ATOM 8163 N N . GLY B 1 188 ? 34.125 34.656 14.109 1 56.72 188 GLY B N 1
ATOM 8164 C CA . GLY B 1 188 ? 35.125 33.688 14.617 1 56.72 188 GLY B CA 1
ATOM 8165 C C . GLY B 1 188 ? 35.625 34.031 16 1 56.72 188 GLY B C 1
ATOM 8166 O O . GLY B 1 188 ? 36.094 33.156 16.719 1 56.72 188 GLY B O 1
ATOM 8167 N N . GLN B 1 189 ? 35.594 35.25 16.312 1 52.66 189 GLN B N 1
ATOM 8168 C CA . GLN B 1 189 ? 36.188 35.656 17.578 1 52.66 189 GLN B CA 1
ATOM 8169 C C . GLN B 1 189 ? 35.156 35.719 18.688 1 52.66 189 GLN B C 1
ATOM 8171 O O . GLN B 1 189 ? 34.75 36.812 19.094 1 52.66 189 GLN B O 1
ATOM 8176 N N . VAL B 1 190 ? 34.156 34.969 18.578 1 52.75 190 VAL B N 1
ATOM 8177 C CA . VAL B 1 190 ? 33.219 34.938 19.688 1 52.75 190 VAL B CA 1
ATOM 8178 C C . VAL B 1 190 ? 33.969 34.75 21 1 52.75 190 VAL B C 1
ATOM 8180 O O . VAL B 1 190 ? 34.812 33.844 21.141 1 52.75 190 VAL B O 1
ATOM 8183 N N . ASP B 1 191 ? 34.062 35.688 21.812 1 53.62 191 ASP B N 1
ATOM 8184 C CA . ASP B 1 191 ? 34.688 35.75 23.109 1 53.62 191 ASP B CA 1
ATOM 8185 C C . ASP B 1 191 ? 34.312 34.531 23.953 1 53.62 191 ASP B C 1
ATOM 8187 O O . ASP B 1 191 ? 33.25 33.938 23.781 1 53.62 191 ASP B O 1
ATOM 8191 N N . ASP B 1 192 ? 35.312 33.875 24.562 1 52.97 192 ASP B N 1
ATOM 8192 C CA . ASP B 1 192 ? 35.156 32.812 25.562 1 52.97 192 ASP B CA 1
ATOM 8193 C C . ASP B 1 192 ? 33.906 33.031 26.391 1 52.97 192 ASP B C 1
ATOM 8195 O O . ASP B 1 192 ? 33.312 32.062 26.875 1 52.97 192 ASP B O 1
ATOM 8199 N N . ASN B 1 193 ? 33.5 34.312 26.5 1 51.59 193 ASN B N 1
ATOM 8200 C CA . ASN B 1 193 ? 32.375 34.656 27.359 1 51.59 193 ASN B CA 1
ATOM 8201 C C . ASN B 1 193 ? 31.031 34.312 26.688 1 51.59 193 ASN B C 1
ATOM 8203 O O . ASN B 1 193 ? 30 34.25 27.359 1 51.59 193 ASN B O 1
ATOM 8207 N N . ASP B 1 194 ? 31.156 34.062 25.391 1 59.25 194 ASP B N 1
ATOM 8208 C CA . ASP B 1 194 ? 29.922 33.781 24.672 1 59.25 194 ASP B CA 1
ATOM 8209 C C . ASP B 1 194 ? 29.625 32.281 24.672 1 59.25 194 ASP B C 1
ATOM 8211 O O . ASP B 1 194 ? 28.562 31.844 24.203 1 59.25 194 ASP B O 1
ATOM 8215 N N . LEU B 1 195 ? 30.406 31.703 25.469 1 67.06 195 LEU B N 1
ATOM 8216 C CA . LEU B 1 195 ? 30.25 30.25 25.469 1 67.06 195 LEU B CA 1
ATOM 8217 C C . LEU B 1 195 ? 29.109 29.828 26.391 1 67.06 195 LEU B C 1
ATOM 8219 O O . LEU B 1 195 ? 28.922 30.422 27.453 1 67.06 195 LEU B O 1
ATOM 8223 N N . ILE B 1 196 ? 28.281 29.031 25.844 1 80.19 196 ILE B N 1
ATOM 8224 C CA . ILE B 1 196 ? 27.156 28.469 26.594 1 80.19 196 ILE B CA 1
ATOM 8225 C C . ILE B 1 196 ? 27.641 27.406 27.562 1 80.19 196 ILE B C 1
ATOM 8227 O O . ILE B 1 196 ? 28.422 26.516 27.188 1 80.19 196 ILE B O 1
ATOM 8231 N N . SER B 1 197 ? 27.312 27.578 28.812 1 78.38 197 SER B N 1
ATOM 8232 C CA . SER B 1 197 ? 27.797 26.672 29.844 1 78.38 197 SER B CA 1
ATOM 8233 C C . SER B 1 197 ? 26.781 25.562 30.109 1 78.38 197 SER B C 1
ATOM 8235 O O . SER B 1 197 ? 27.141 24.531 30.703 1 78.38 197 SER B O 1
ATOM 8237 N N . THR B 1 198 ? 25.547 25.703 29.641 1 82.25 198 THR B N 1
ATOM 8238 C CA . THR B 1 198 ? 24.516 24.719 29.922 1 82.25 198 THR B CA 1
ATOM 8239 C C . THR B 1 198 ? 24.766 23.422 29.156 1 82.25 198 THR B C 1
ATOM 8241 O O . THR B 1 198 ? 25.188 23.453 28 1 82.25 198 THR B O 1
ATOM 8244 N N . THR B 1 199 ? 24.656 22.391 29.891 1 83.62 199 THR B N 1
ATOM 8245 C CA . THR B 1 199 ? 24.734 21.078 29.266 1 83.62 199 THR B CA 1
ATOM 8246 C C . THR B 1 199 ? 23.344 20.562 28.906 1 83.62 199 THR B C 1
ATOM 8248 O O . THR B 1 199 ? 22.391 20.703 29.688 1 83.62 199 THR B O 1
ATOM 8251 N N . PHE B 1 200 ? 23.312 20.109 27.703 1 84.44 200 PHE B N 1
ATOM 8252 C CA . PHE B 1 200 ? 22 19.719 27.203 1 84.44 200 PHE B CA 1
ATOM 8253 C C . PHE B 1 200 ? 21.875 18.203 27.125 1 84.44 200 PHE B C 1
ATOM 8255 O O . PHE B 1 200 ? 22.859 17.516 26.859 1 84.44 200 PHE B O 1
ATOM 8262 N N . GLU B 1 201 ? 20.688 17.828 27.578 1 80.94 201 GLU B N 1
ATOM 8263 C CA . GLU B 1 201 ? 20.344 16.406 27.469 1 80.94 201 GLU B CA 1
ATOM 8264 C C . GLU B 1 201 ? 19.312 16.188 26.359 1 80.94 201 GLU B C 1
ATOM 8266 O O . GLU B 1 201 ? 18.812 17.156 25.766 1 80.94 201 GLU B O 1
ATOM 8271 N N . TYR B 1 202 ? 19.047 14.953 26.312 1 78.75 202 TYR B N 1
ATOM 8272 C CA . TYR B 1 202 ? 18.109 14.523 25.281 1 78.75 202 TYR B CA 1
ATOM 8273 C C . TYR B 1 202 ? 16.719 15.109 25.531 1 78.75 202 TYR B C 1
ATOM 8275 O O . TYR B 1 202 ? 16.25 15.133 26.672 1 78.75 202 TYR B O 1
ATOM 8283 N N . LYS B 1 203 ? 16.031 15.75 24.516 1 80.06 203 LYS B N 1
ATOM 8284 C CA . LYS B 1 203 ? 14.672 16.281 24.516 1 80.06 203 LYS B CA 1
ATOM 8285 C C . LYS B 1 203 ? 14.609 17.609 25.266 1 80.06 203 LYS B C 1
ATOM 8287 O O . LYS B 1 203 ? 13.523 18.125 25.531 1 80.06 203 LYS B O 1
ATOM 8292 N N . ASP B 1 204 ? 15.781 18.125 25.516 1 87 204 ASP B N 1
ATOM 8293 C CA . ASP B 1 204 ? 15.781 19.438 26.156 1 87 204 ASP B CA 1
ATOM 8294 C C . ASP B 1 204 ? 15.266 20.5 25.188 1 87 204 ASP B C 1
ATOM 8296 O O . ASP B 1 204 ? 15.469 20.406 23.984 1 87 204 ASP B O 1
ATOM 8300 N N . VAL B 1 205 ? 14.57 21.453 25.797 1 89 205 VAL B N 1
ATOM 8301 C CA . VAL B 1 205 ? 14 22.531 25 1 89 205 VAL B CA 1
ATOM 8302 C C . VAL B 1 205 ? 14.828 23.797 25.188 1 89 205 VAL B C 1
ATOM 8304 O O . VAL B 1 205 ? 15.141 24.188 26.312 1 89 205 VAL B O 1
ATOM 8307 N N . LEU B 1 206 ? 15.203 24.328 24.047 1 90.69 206 LEU B N 1
ATOM 8308 C CA . LEU B 1 206 ? 15.93 25.594 24.078 1 90.69 206 LEU B CA 1
ATOM 8309 C C . LEU B 1 206 ? 14.977 26.766 24.281 1 90.69 206 LEU B C 1
ATOM 8311 O O . LEU B 1 206 ? 13.891 26.797 23.703 1 90.69 206 LEU B O 1
ATOM 8315 N N . THR B 1 207 ? 15.406 27.625 25.172 1 89.38 207 THR B N 1
ATOM 8316 C CA . THR B 1 207 ? 14.562 28.781 25.453 1 89.38 207 THR B CA 1
ATOM 8317 C C . THR B 1 207 ? 15.234 30.062 24.969 1 89.38 207 THR B C 1
ATOM 8319 O O . THR B 1 207 ? 16.359 30.375 25.375 1 89.38 207 THR B O 1
ATOM 8322 N N . PHE B 1 208 ? 14.57 30.688 24.125 1 91.94 208 PHE B N 1
ATOM 8323 C CA . PHE B 1 208 ? 15.008 31.984 23.625 1 91.94 208 PHE B CA 1
ATOM 8324 C C . PHE B 1 208 ? 14.109 33.094 24.141 1 91.94 208 PHE B C 1
ATOM 8326 O O . PHE B 1 208 ? 12.891 32.938 24.234 1 91.94 208 PHE B O 1
ATOM 8333 N N . ILE B 1 209 ? 14.734 34.156 24.469 1 89.94 209 ILE B N 1
ATOM 8334 C CA . ILE B 1 209 ? 14.016 35.344 24.938 1 89.94 209 ILE B CA 1
ATOM 8335 C C . ILE B 1 209 ? 14.297 36.531 24 1 89.94 209 ILE B C 1
ATOM 8337 O O . ILE B 1 209 ? 15.445 36.75 23.625 1 89.94 209 ILE B O 1
ATOM 8341 N N . LEU B 1 210 ? 13.273 37.156 23.641 1 91.31 210 LEU B N 1
ATOM 8342 C CA . LEU B 1 210 ? 13.391 38.312 22.734 1 91.31 210 LEU B CA 1
ATOM 8343 C C . LEU B 1 210 ? 13.141 39.625 23.484 1 91.31 210 LEU B C 1
ATOM 8345 O O . LEU B 1 210 ? 12.141 39.75 24.188 1 91.31 210 LEU B O 1
ATOM 8349 N N . ALA B 1 211 ? 14.102 40.469 23.391 1 88.94 211 ALA B N 1
ATOM 8350 C CA . ALA B 1 211 ? 13.852 41.844 23.797 1 88.94 211 ALA B CA 1
ATOM 8351 C C . ALA B 1 211 ? 13.164 42.656 22.672 1 88.94 211 ALA B C 1
ATOM 8353 O O . ALA B 1 211 ? 13.586 42.594 21.516 1 88.94 211 ALA B O 1
ATOM 8354 N N . ARG B 1 212 ? 12.125 43.281 23.016 1 90.12 212 ARG B N 1
ATOM 8355 C CA . ARG B 1 212 ? 11.336 43.969 22.016 1 90.12 212 ARG B CA 1
ATOM 8356 C C . ARG B 1 212 ? 11.438 45.469 22.188 1 90.12 212 ARG B C 1
ATOM 8358 O O . ARG B 1 212 ? 11.43 45.969 23.312 1 90.12 212 ARG B O 1
ATOM 8365 N N . TYR B 1 213 ? 11.617 46.188 21.047 1 87.44 213 TYR B N 1
ATOM 8366 C CA . TYR B 1 213 ? 11.625 47.656 21 1 87.44 213 TYR B CA 1
ATOM 8367 C C . TYR B 1 213 ? 10.641 48.188 19.953 1 87.44 213 TYR B C 1
ATOM 8369 O O . TYR B 1 213 ? 10.5 47.594 18.875 1 87.44 213 TYR B O 1
ATOM 8377 N N . ASP B 1 214 ? 9.914 49.125 20.297 1 84.75 214 ASP B N 1
ATOM 8378 C CA . ASP B 1 214 ? 8.977 49.719 19.344 1 84.75 214 ASP B CA 1
ATOM 8379 C C . ASP B 1 214 ? 9.688 50.688 18.406 1 84.75 214 ASP B C 1
ATOM 8381 O O . ASP B 1 214 ? 10.891 50.938 18.531 1 84.75 214 ASP B O 1
ATOM 8385 N N . GLU B 1 215 ? 9.039 51.219 17.547 1 80.81 215 GLU B N 1
ATOM 8386 C CA . GLU B 1 215 ? 9.602 52.125 16.547 1 80.81 215 GLU B CA 1
ATOM 8387 C C . GLU B 1 215 ? 10.164 53.406 17.188 1 80.81 215 GLU B C 1
ATOM 8389 O O . GLU B 1 215 ? 11.117 54 16.672 1 80.81 215 GLU B O 1
ATOM 8394 N N . ASP B 1 216 ? 9.641 53.719 18.391 1 75.06 216 ASP B N 1
ATOM 8395 C CA . ASP B 1 216 ? 10.039 54.969 19.062 1 75.06 216 ASP B CA 1
ATOM 8396 C C . ASP B 1 216 ? 11.148 54.688 20.078 1 75.06 216 ASP B C 1
ATOM 8398 O O . ASP B 1 216 ? 11.547 55.594 20.812 1 75.06 216 ASP B O 1
ATOM 8402 N N . GLY B 1 217 ? 11.609 53.469 20.125 1 81.62 217 GLY B N 1
ATOM 8403 C CA . GLY B 1 217 ? 12.758 53.156 20.953 1 81.62 217 GLY B CA 1
ATOM 8404 C C . GLY B 1 217 ? 12.367 52.719 22.359 1 81.62 217 GLY B C 1
ATOM 8405 O O . GLY B 1 217 ? 13.227 52.531 23.219 1 81.62 217 GLY B O 1
ATOM 8406 N N . ASN B 1 218 ? 11.031 52.531 22.594 1 78 218 ASN B N 1
ATOM 8407 C CA . ASN B 1 218 ? 10.594 52.094 23.906 1 78 218 ASN B CA 1
ATOM 8408 C C . ASN B 1 218 ? 10.812 50.594 24.078 1 78 218 ASN B C 1
ATOM 8410 O O . ASN B 1 218 ? 10.547 49.812 23.156 1 78 218 ASN B O 1
ATOM 8414 N N . PHE B 1 219 ? 11.359 50.281 25.266 1 82.75 219 PHE B N 1
ATOM 8415 C CA . PHE B 1 219 ? 11.508 48.875 25.594 1 82.75 219 PHE B CA 1
ATOM 8416 C C . PHE B 1 219 ? 10.164 48.25 25.969 1 82.75 219 PHE B C 1
ATOM 8418 O O . PHE B 1 219 ? 9.539 48.688 26.953 1 82.75 219 PHE B O 1
ATOM 8425 N N . MET B 1 220 ? 9.703 47.344 25.188 1 78.94 220 MET B N 1
ATOM 8426 C CA . MET B 1 220 ? 8.391 46.719 25.375 1 78.94 220 MET B CA 1
ATOM 8427 C C . MET B 1 220 ? 8.492 45.469 26.234 1 78.94 220 MET B C 1
ATOM 8429 O O . MET B 1 220 ? 7.516 44.75 26.375 1 78.94 220 MET B O 1
ATOM 8433 N N . GLY B 1 221 ? 9.68 45.156 26.766 1 78.56 221 GLY B N 1
ATOM 8434 C CA . GLY B 1 221 ? 9.836 44 27.656 1 78.56 221 GLY B CA 1
ATOM 8435 C C . GLY B 1 221 ? 10.391 42.781 26.953 1 78.56 221 GLY B C 1
ATOM 8436 O O . GLY B 1 221 ? 10.688 42.812 25.75 1 78.56 221 GLY B O 1
ATOM 8437 N N . TYR B 1 222 ? 10.617 41.781 27.797 1 82.38 222 TYR B N 1
ATOM 8438 C CA . TYR B 1 222 ? 11.117 40.5 27.312 1 82.38 222 TYR B CA 1
ATOM 8439 C C . TYR B 1 222 ? 9.961 39.531 27.016 1 82.38 222 TYR B C 1
ATOM 8441 O O . TYR B 1 222 ? 8.961 39.531 27.734 1 82.38 222 TYR B O 1
ATOM 8449 N N . LYS B 1 223 ? 10.094 38.938 25.859 1 81.44 223 LYS B N 1
ATOM 8450 C CA . LYS B 1 223 ? 9.109 37.906 25.484 1 81.44 223 LYS B CA 1
ATOM 8451 C C . LYS B 1 223 ? 9.789 36.594 25.109 1 81.44 223 LYS B C 1
ATOM 8453 O O . LYS B 1 223 ? 10.805 36.594 24.422 1 81.44 223 LYS B O 1
ATOM 8458 N N . LYS B 1 224 ? 9.211 35.469 25.656 1 83.12 224 LYS B N 1
ATOM 8459 C CA . LYS B 1 224 ? 9.719 34.156 25.266 1 83.12 224 LYS B CA 1
ATOM 8460 C C . LYS B 1 224 ? 9.375 33.844 23.812 1 83.12 224 LYS B C 1
ATOM 8462 O O . LYS B 1 224 ? 8.258 34.094 23.375 1 83.12 224 LYS B O 1
ATOM 8467 N N . MET B 1 225 ? 10.406 33.406 23.141 1 84.69 225 MET B N 1
ATOM 8468 C CA . MET B 1 225 ? 10.203 33.031 21.75 1 84.69 225 MET B CA 1
ATOM 8469 C C . MET B 1 225 ? 9.562 31.641 21.641 1 84.69 225 MET B C 1
ATOM 8471 O O . MET B 1 225 ? 10.156 30.641 22.047 1 84.69 225 MET B O 1
ATOM 8475 N N . THR B 1 226 ? 8.328 31.469 21.375 1 75.38 226 THR B N 1
ATOM 8476 C CA . THR B 1 226 ? 7.66 30.172 21.203 1 75.38 226 THR B CA 1
ATOM 8477 C C . THR B 1 226 ? 7.164 30.016 19.766 1 75.38 226 THR B C 1
ATOM 8479 O O . THR B 1 226 ? 7.84 29.406 18.938 1 75.38 226 THR B O 1
ATOM 8482 N N . ASP B 1 227 ? 6.113 30.688 19.344 1 71.75 227 ASP B N 1
ATOM 8483 C CA . ASP B 1 227 ? 5.551 30.562 18.016 1 71.75 227 ASP B CA 1
ATOM 8484 C C . ASP B 1 227 ? 5.648 31.891 17.25 1 71.75 227 ASP B C 1
ATOM 8486 O O . ASP B 1 227 ? 4.953 32.094 16.25 1 71.75 227 ASP B O 1
ATOM 8490 N N . ASN B 1 228 ? 6.516 32.688 17.578 1 68.5 228 ASN B N 1
ATOM 8491 C CA . ASN B 1 228 ? 6.559 34.062 17.047 1 68.5 228 ASN B CA 1
ATOM 8492 C C . ASN B 1 228 ? 7.02 34.062 15.586 1 68.5 228 ASN B C 1
ATOM 8494 O O . ASN B 1 228 ? 6.566 34.875 14.797 1 68.5 228 ASN B O 1
ATOM 8498 N N . PHE B 1 229 ? 7.891 33.125 15.266 1 75.75 229 PHE B N 1
ATOM 8499 C CA . PHE B 1 229 ? 8.414 33.25 13.914 1 75.75 229 PHE B CA 1
ATOM 8500 C C . PHE B 1 229 ? 7.891 32.094 13.039 1 75.75 229 PHE B C 1
ATOM 8502 O O . PHE B 1 229 ? 8.305 31.969 11.883 1 75.75 229 PHE B O 1
ATOM 8509 N N . VAL B 1 230 ? 6.984 31.422 13.57 1 77.69 230 VAL B N 1
ATOM 8510 C CA . VAL B 1 230 ? 6.402 30.359 12.773 1 77.69 230 VAL B CA 1
ATOM 8511 C C . VAL B 1 230 ? 5.109 30.844 12.117 1 77.69 230 VAL B C 1
ATOM 8513 O O . VAL B 1 230 ? 4.023 30.359 12.453 1 77.69 230 VAL B O 1
ATOM 8516 N N . TYR B 1 231 ? 5.273 31.641 11.07 1 76.06 231 TYR B N 1
ATOM 8517 C CA . TYR B 1 231 ? 4.145 32.281 10.422 1 76.06 231 TYR B CA 1
ATOM 8518 C C . TYR B 1 231 ? 3.416 31.328 9.492 1 76.06 231 TYR B C 1
ATOM 8520 O O . TYR B 1 231 ? 2.275 31.578 9.102 1 76.06 231 TYR B O 1
ATOM 8528 N N . CYS B 1 232 ? 4.117 30.359 9.078 1 75 232 CYS B N 1
ATOM 8529 C CA . CYS B 1 232 ? 3.504 29.438 8.125 1 75 232 CYS B CA 1
ATOM 8530 C C . CYS B 1 232 ? 2.498 28.531 8.82 1 75 232 CYS B C 1
ATOM 8532 O O . CYS B 1 232 ? 1.76 27.797 8.156 1 75 232 CYS B O 1
ATOM 8534 N N . GLY B 1 233 ? 2.287 28.688 9.969 1 68.44 233 GLY B N 1
ATOM 8535 C CA . GLY B 1 233 ? 1.295 27.906 10.688 1 68.44 233 GLY B CA 1
ATOM 8536 C C . GLY B 1 233 ? 1.675 26.438 10.836 1 68.44 233 GLY B C 1
ATOM 8537 O O . GLY B 1 233 ? 2.758 26.031 10.406 1 68.44 233 GLY B O 1
ATOM 8538 N N . GLY B 1 234 ? 1.065 25.641 11.578 1 69.31 234 GLY B N 1
ATOM 8539 C CA . GLY B 1 234 ? 1.234 24.234 11.859 1 69.31 234 GLY B CA 1
ATOM 8540 C C . GLY B 1 234 ? 0.544 23.797 13.141 1 69.31 234 GLY B C 1
ATOM 8541 O O . GLY B 1 234 ? 0.045 24.625 13.898 1 69.31 234 GLY B O 1
ATOM 8542 N N . ASN B 1 235 ? 0.369 22.547 13.148 1 67.56 235 ASN B N 1
ATOM 8543 C CA . ASN B 1 235 ? -0.218 22.047 14.383 1 67.56 235 ASN B CA 1
ATOM 8544 C C . ASN B 1 235 ? 0.644 22.391 15.594 1 67.56 235 ASN B C 1
ATOM 8546 O O . ASN B 1 235 ? 1.87 22.438 15.492 1 67.56 235 ASN B O 1
ATOM 8550 N N . ASN B 1 236 ? -0.018 22.75 16.594 1 61.28 236 ASN B N 1
ATOM 8551 C CA . ASN B 1 236 ? 0.637 23.188 17.828 1 61.28 236 ASN B CA 1
ATOM 8552 C C . ASN B 1 236 ? 1.746 22.234 18.25 1 61.28 236 ASN B C 1
ATOM 8554 O O . ASN B 1 236 ? 2.766 22.656 18.797 1 61.28 236 ASN B O 1
ATOM 8558 N N . ASN B 1 237 ? 1.54 21 17.922 1 64.81 237 ASN B N 1
ATOM 8559 C CA . ASN B 1 237 ? 2.566 20.047 18.344 1 64.81 237 ASN B CA 1
ATOM 8560 C C . ASN B 1 237 ? 3.799 20.125 17.438 1 64.81 237 ASN B C 1
ATOM 8562 O O . ASN B 1 237 ? 4.895 19.734 17.844 1 64.81 237 ASN B O 1
ATOM 8566 N N . VAL B 1 238 ? 3.596 20.781 16.312 1 72.12 238 VAL B N 1
ATOM 8567 C CA . VAL B 1 238 ? 4.68 20.844 15.344 1 72.12 238 VAL B CA 1
ATOM 8568 C C . VAL B 1 238 ? 5.414 22.172 15.469 1 72.12 238 VAL B C 1
ATOM 8570 O O . VAL B 1 238 ? 6.633 22.234 15.289 1 72.12 238 VAL B O 1
ATOM 8573 N N . THR B 1 239 ? 4.703 23.094 15.953 1 72 239 THR B N 1
ATOM 8574 C CA . THR B 1 239 ? 5.262 24.438 15.875 1 72 239 THR B CA 1
ATOM 8575 C C . THR B 1 239 ? 6.312 24.656 16.969 1 72 239 THR B C 1
ATOM 8577 O O . THR B 1 239 ? 7.164 25.531 16.844 1 72 239 THR B O 1
ATOM 8580 N N . GLN B 1 240 ? 6.395 23.734 17.906 1 77.5 240 GLN B N 1
ATOM 8581 C CA . GLN B 1 240 ? 7.371 23.969 18.969 1 77.5 240 GLN B CA 1
ATOM 8582 C C . GLN B 1 240 ? 8.523 22.969 18.891 1 77.5 240 GLN B C 1
ATOM 8584 O O . GLN B 1 240 ? 9.461 23.031 19.688 1 77.5 240 GLN B O 1
ATOM 8589 N N . ILE B 1 241 ? 8.562 22.281 17.859 1 87.06 241 ILE B N 1
ATOM 8590 C CA . ILE B 1 241 ? 9.555 21.203 17.781 1 87.06 241 ILE B CA 1
ATOM 8591 C C . ILE B 1 241 ? 10.914 21.781 17.406 1 87.06 241 ILE B C 1
ATOM 8593 O O . ILE B 1 241 ? 11.953 21.188 17.672 1 87.06 241 ILE B O 1
ATOM 8597 N N . TRP B 1 242 ? 10.906 22.953 16.812 1 88.44 242 TRP B N 1
ATOM 8598 C CA . TRP B 1 242 ? 12.156 23.562 16.375 1 88.44 242 TRP B CA 1
ATOM 8599 C C . TRP B 1 242 ? 13.055 23.875 17.578 1 88.44 242 TRP B C 1
ATOM 8601 O O . TRP B 1 242 ? 14.273 24.016 17.422 1 88.44 242 TRP B O 1
ATOM 8611 N N . ARG B 1 243 ? 12.469 23.922 18.812 1 89.44 243 ARG B N 1
ATOM 8612 C CA . ARG B 1 243 ? 13.219 24.281 20.016 1 89.44 243 ARG B CA 1
ATOM 8613 C C . ARG B 1 243 ? 13.844 23.062 20.656 1 89.44 243 ARG B C 1
ATOM 8615 O O . ARG B 1 243 ? 14.695 23.172 21.547 1 89.44 243 ARG B O 1
ATOM 8622 N N . VAL B 1 244 ? 13.375 21.969 20.266 1 89.56 244 VAL B N 1
ATOM 8623 C CA . VAL B 1 244 ? 13.914 20.75 20.844 1 89.56 244 VAL B CA 1
ATOM 8624 C C . VAL B 1 244 ? 15.289 20.453 20.25 1 89.56 244 VAL B C 1
ATOM 8626 O O . VAL B 1 244 ? 15.453 20.453 19.031 1 89.56 244 VAL B O 1
ATOM 8629 N N . ILE B 1 245 ? 16.141 20.234 21.109 1 90.31 245 ILE B N 1
ATOM 8630 C CA . ILE B 1 245 ? 17.531 20.094 20.688 1 90.31 245 ILE B CA 1
ATOM 8631 C C . ILE B 1 245 ? 17.656 18.906 19.719 1 90.31 245 ILE B C 1
ATOM 8633 O O . ILE B 1 245 ? 17.094 17.844 19.969 1 90.31 245 ILE B O 1
ATOM 8637 N N . GLY B 1 246 ? 18.25 19.156 18.578 1 90.12 246 GLY B N 1
ATOM 8638 C CA . GLY B 1 246 ? 18.516 18.109 17.609 1 90.12 246 GLY B CA 1
ATOM 8639 C C . GLY B 1 246 ? 17.453 18.016 16.531 1 90.12 246 GLY B C 1
ATOM 8640 O O . GLY B 1 246 ? 17.609 17.25 15.57 1 90.12 246 GLY B O 1
ATOM 8641 N N . SER B 1 247 ? 16.359 18.703 16.641 1 91.06 247 SER B N 1
ATOM 8642 C CA . SER B 1 247 ? 15.273 18.656 15.664 1 91.06 247 SER B CA 1
ATOM 8643 C C . SER B 1 247 ? 15.445 19.719 14.586 1 91.06 247 SER B C 1
ATOM 8645 O O . SER B 1 247 ? 15.406 20.906 14.867 1 91.06 247 SER B O 1
ATOM 8647 N N . ASN B 1 248 ? 15.727 19.219 13.422 1 92.19 248 ASN B N 1
ATOM 8648 C CA . ASN B 1 248 ? 15.766 20.156 12.305 1 92.19 248 ASN B CA 1
ATOM 8649 C C . ASN B 1 248 ? 14.359 20.5 11.812 1 92.19 248 ASN B C 1
ATOM 8651 O O . ASN B 1 248 ? 13.508 19.609 11.695 1 92.19 248 ASN B O 1
ATOM 8655 N N . TYR B 1 249 ? 14.117 21.734 11.688 1 90.12 249 TYR B N 1
ATOM 8656 C CA . TYR B 1 249 ? 12.797 22.203 11.297 1 90.12 249 TYR B CA 1
ATOM 8657 C C . TYR B 1 249 ? 12.883 23.156 10.109 1 90.12 249 TYR B C 1
ATOM 8659 O O . TYR B 1 249 ? 13.797 23.984 10.031 1 90.12 249 TYR B O 1
ATOM 8667 N N . GLU B 1 250 ? 12.078 22.938 9.133 1 89.19 250 GLU B N 1
ATOM 8668 C CA . GLU B 1 250 ? 11.984 23.828 7.984 1 89.19 250 GLU B CA 1
ATOM 8669 C C . GLU B 1 250 ? 10.523 24.109 7.625 1 89.19 250 GLU B C 1
ATOM 8671 O O . GLU B 1 250 ? 9.734 23.172 7.469 1 89.19 250 GLU B O 1
ATOM 8676 N N . SER B 1 251 ? 10.125 25.344 7.629 1 87.31 251 SER B N 1
ATOM 8677 C CA . SER B 1 251 ? 8.781 25.766 7.234 1 87.31 251 SER B CA 1
ATOM 8678 C C . SER B 1 251 ? 8.836 26.828 6.145 1 87.31 251 SER B C 1
ATOM 8680 O O . SER B 1 251 ? 9.508 27.859 6.301 1 87.31 251 SER B O 1
ATOM 8682 N N . LYS B 1 252 ? 8.195 26.531 5 1 86.25 252 LYS B N 1
ATOM 8683 C CA . LYS B 1 252 ? 8.133 27.469 3.873 1 86.25 252 LYS B CA 1
ATOM 8684 C C . LYS B 1 252 ? 6.688 27.781 3.502 1 86.25 252 LYS B C 1
ATOM 8686 O O . LYS B 1 252 ? 5.832 26.891 3.508 1 86.25 252 LYS B O 1
ATOM 8691 N N . CYS B 1 253 ? 6.395 29.047 3.381 1 85.12 253 CYS B N 1
ATOM 8692 C CA . CYS B 1 253 ? 5.062 29.438 2.947 1 85.12 253 CYS B CA 1
ATOM 8693 C C . CYS B 1 253 ? 5.098 30.797 2.24 1 85.12 253 CYS B C 1
ATOM 8695 O O . CYS B 1 253 ? 6.164 31.391 2.09 1 85.12 253 CYS B O 1
ATOM 8697 N N . SER B 1 254 ? 3.998 31.172 1.685 1 86 254 SER B N 1
ATOM 8698 C CA . SER B 1 254 ? 3.83 32.5 1.081 1 86 254 SER B CA 1
ATOM 8699 C C . SER B 1 254 ? 2.902 33.375 1.916 1 86 254 SER B C 1
ATOM 8701 O O . SER B 1 254 ? 1.812 32.938 2.299 1 86 254 SER B O 1
ATOM 8703 N N . LEU B 1 255 ? 3.42 34.5 2.307 1 83.19 255 LEU B N 1
ATOM 8704 C CA . LEU B 1 255 ? 2.662 35.375 3.172 1 83.19 255 LEU B CA 1
ATOM 8705 C C . LEU B 1 255 ? 2.365 36.688 2.465 1 83.19 255 LEU B C 1
ATOM 8707 O O . LEU B 1 255 ? 3.135 37.125 1.604 1 83.19 255 LEU B O 1
ATOM 8711 N N . ASN B 1 256 ? 1.238 37.219 2.812 1 83.62 256 ASN B N 1
ATOM 8712 C CA . ASN B 1 256 ? 0.935 38.562 2.406 1 83.62 256 ASN B CA 1
ATOM 8713 C C . ASN B 1 256 ? 1.615 39.594 3.314 1 83.62 256 ASN B C 1
ATOM 8715 O O . ASN B 1 256 ? 1.099 39.906 4.387 1 83.62 256 ASN B O 1
ATOM 8719 N N . ILE B 1 257 ? 2.615 40.188 2.871 1 86 257 ILE B N 1
ATOM 8720 C CA . ILE B 1 257 ? 3.484 41.031 3.672 1 86 257 ILE B CA 1
ATOM 8721 C C . ILE B 1 257 ? 2.785 42.375 3.959 1 86 257 ILE B C 1
ATOM 8723 O O . ILE B 1 257 ? 2.947 42.938 5.039 1 86 257 ILE B O 1
ATOM 8727 N N . THR B 1 258 ? 2.012 42.812 3.076 1 80.38 258 THR B N 1
ATOM 8728 C CA . THR B 1 258 ? 1.314 44.094 3.287 1 80.38 258 THR B CA 1
ATOM 8729 C C . THR B 1 258 ? 0.299 43.969 4.418 1 80.38 258 THR B C 1
ATOM 8731 O O . THR B 1 258 ? 0.189 44.844 5.262 1 80.38 258 THR B O 1
ATOM 8734 N N . GLU B 1 259 ? -0.311 42.844 4.418 1 75.75 259 GLU B N 1
ATOM 8735 C CA . GLU B 1 259 ? -1.281 42.625 5.484 1 75.75 259 GLU B CA 1
ATOM 8736 C C . GLU B 1 259 ? -0.585 42.375 6.82 1 75.75 259 GLU B C 1
ATOM 8738 O O . GLU B 1 259 ? -1.068 42.812 7.867 1 75.75 259 GLU B O 1
ATOM 8743 N N . MET B 1 260 ? 0.483 41.781 6.762 1 78.81 260 MET B N 1
ATOM 8744 C CA . MET B 1 260 ? 1.238 41.5 7.98 1 78.81 260 MET B CA 1
ATOM 8745 C C . MET B 1 260 ? 1.81 42.781 8.57 1 78.81 260 MET B C 1
ATOM 8747 O O . MET B 1 260 ? 1.825 42.938 9.789 1 78.81 260 MET B O 1
ATOM 8751 N N . ASN B 1 261 ? 2.232 43.562 7.719 1 76.38 261 ASN B N 1
ATOM 8752 C CA . ASN B 1 261 ? 2.801 44.844 8.156 1 76.38 261 ASN B CA 1
ATOM 8753 C C . ASN B 1 261 ? 1.748 45.719 8.82 1 76.38 261 ASN B C 1
ATOM 8755 O O . ASN B 1 261 ? 2.051 46.469 9.758 1 76.38 261 ASN B O 1
ATOM 8759 N N . TYR B 1 262 ? 0.58 45.469 8.32 1 65.31 262 TYR B N 1
ATOM 8760 C CA . TYR B 1 262 ? -0.5 46.312 8.859 1 65.31 262 TYR B CA 1
ATOM 8761 C C . TYR B 1 262 ? -0.933 45.812 10.234 1 65.31 262 TYR B C 1
ATOM 8763 O O . TYR B 1 262 ? -1.295 46.594 11.102 1 65.31 262 TYR B O 1
ATOM 8771 N N . GLN B 1 263 ? -0.784 44.5 10.414 1 60.78 263 GLN B N 1
ATOM 8772 C CA . GLN B 1 263 ? -1.285 43.906 11.641 1 60.78 263 GLN B CA 1
ATOM 8773 C C . GLN B 1 263 ? -0.214 43.875 12.727 1 60.78 263 GLN B C 1
ATOM 8775 O O . GLN B 1 263 ? -0.531 43.844 13.914 1 60.78 263 GLN B O 1
ATOM 8780 N N . ASP B 1 264 ? 0.992 43.906 12.344 1 62.03 264 ASP B N 1
ATOM 8781 C CA . ASP B 1 264 ? 2.082 43.719 13.297 1 62.03 264 ASP B CA 1
ATOM 8782 C C . ASP B 1 264 ? 2.516 45.031 13.93 1 62.03 264 ASP B C 1
ATOM 8784 O O . ASP B 1 264 ? 2.406 46.094 13.297 1 62.03 264 ASP B O 1
ATOM 8788 N N . ASN B 1 265 ? 2.736 44.875 15.273 1 61.97 265 ASN B N 1
ATOM 8789 C CA . ASN B 1 265 ? 3.379 46 15.953 1 61.97 265 ASN B CA 1
ATOM 8790 C C . ASN B 1 265 ? 4.867 46.094 15.625 1 61.97 265 ASN B C 1
ATOM 8792 O O . ASN B 1 265 ? 5.582 45.094 15.734 1 61.97 265 ASN B O 1
ATOM 8796 N N . HIS B 1 266 ? 5.375 46.625 14.406 1 76.62 266 HIS B N 1
ATOM 8797 C CA . HIS B 1 266 ? 6.73 46.844 13.922 1 76.62 266 HIS B CA 1
ATOM 8798 C C . HIS B 1 266 ? 7.738 46.844 15.062 1 76.62 266 HIS B C 1
ATOM 8800 O O . HIS B 1 266 ? 8.438 47.812 15.297 1 76.62 266 HIS B O 1
ATOM 8806 N N . TYR B 1 267 ? 7.891 45.75 15.719 1 84.75 267 TYR B N 1
ATOM 8807 C CA . TYR B 1 267 ? 8.859 45.625 16.797 1 84.75 267 TYR B CA 1
ATOM 8808 C C . TYR B 1 267 ? 10.234 45.25 16.281 1 84.75 267 TYR B C 1
ATOM 8810 O O . TYR B 1 267 ? 10.344 44.531 15.266 1 84.75 267 TYR B O 1
ATOM 8818 N N . MET B 1 268 ? 11.227 45.812 16.906 1 91.06 268 MET B N 1
ATOM 8819 C CA . MET B 1 268 ? 12.594 45.344 16.75 1 91.06 268 MET B CA 1
ATOM 8820 C C . MET B 1 268 ? 12.953 44.312 17.828 1 91.06 268 MET B C 1
ATOM 8822 O O . MET B 1 268 ? 12.562 44.469 18.984 1 91.06 268 MET B O 1
ATOM 8826 N N . TYR B 1 269 ? 13.688 43.375 17.391 1 92.69 269 TYR B N 1
ATOM 8827 C CA . TYR B 1 269 ? 13.953 42.25 18.297 1 92.69 269 TYR B CA 1
ATOM 8828 C C . TYR B 1 269 ? 15.453 42.094 18.531 1 92.69 269 TYR B C 1
ATOM 8830 O O . TYR B 1 269 ? 16.25 42.25 17.594 1 92.69 269 TYR B O 1
ATOM 8838 N N . GLU B 1 270 ? 15.836 41.781 19.766 1 93.06 270 GLU B N 1
ATOM 8839 C CA . GLU B 1 270 ? 17.172 41.312 20.141 1 93.06 270 GLU B CA 1
ATOM 8840 C C . GLU B 1 270 ? 17.094 39.969 20.859 1 93.06 270 GLU B C 1
ATOM 8842 O O . GLU B 1 270 ? 16.562 39.875 21.969 1 93.06 270 GLU B O 1
ATOM 8847 N N . PRO B 1 271 ? 17.656 39 20.234 1 93.31 271 PRO B N 1
ATOM 8848 C CA . PRO B 1 271 ? 17.531 37.656 20.797 1 93.31 271 PRO B CA 1
ATOM 8849 C C . PRO B 1 271 ? 18.562 37.375 21.891 1 93.31 271 PRO B C 1
ATOM 8851 O O . PRO B 1 271 ? 19.703 37.812 21.781 1 93.31 271 PRO B O 1
ATOM 8854 N N . PHE B 1 272 ? 18.062 36.719 22.953 1 90.19 272 PHE B N 1
ATOM 8855 C CA . PHE B 1 272 ? 18.891 36.219 24.031 1 90.19 272 PHE B CA 1
ATOM 8856 C C . PHE B 1 272 ? 18.656 34.719 24.25 1 90.19 272 PHE B C 1
ATOM 8858 O O . PHE B 1 272 ? 17.562 34.219 23.984 1 90.19 272 PHE B O 1
ATOM 8865 N N . PHE B 1 273 ? 19.672 34.094 24.641 1 91.25 273 PHE B N 1
ATOM 8866 C CA . PHE B 1 273 ? 19.578 32.688 25.016 1 91.25 273 PHE B CA 1
ATOM 8867 C C . PHE B 1 273 ? 19.672 32.5 26.516 1 91.25 273 PHE B C 1
ATOM 8869 O O . PHE B 1 273 ? 20.516 33.125 27.172 1 91.25 273 PHE B O 1
ATOM 8876 N N . LEU B 1 274 ? 18.734 31.672 27.016 1 88.19 274 LEU B N 1
ATOM 8877 C CA . LEU B 1 274 ? 18.734 31.438 28.453 1 88.19 274 LEU B CA 1
ATOM 8878 C C . LEU B 1 274 ? 19.719 30.344 28.828 1 88.19 274 LEU B C 1
ATOM 8880 O O . LEU B 1 274 ? 19.453 29.156 28.594 1 88.19 274 LEU B O 1
ATOM 8884 N N . ASP B 1 275 ? 20.859 30.75 29.359 1 85.88 275 ASP B N 1
ATOM 8885 C CA . ASP B 1 275 ? 21.906 29.844 29.812 1 85.88 275 ASP B CA 1
ATOM 8886 C C . ASP B 1 275 ? 21.891 29.719 31.328 1 85.88 275 ASP B C 1
ATOM 8888 O O . ASP B 1 275 ? 22.5 30.516 32.031 1 85.88 275 ASP B O 1
ATOM 8892 N N . ASN B 1 276 ? 21.406 28.609 31.859 1 79.75 276 ASN B N 1
ATOM 8893 C CA . ASN B 1 276 ? 21.344 28.422 33.312 1 79.75 276 ASN B CA 1
ATOM 8894 C C . ASN B 1 276 ? 20.859 29.688 34.031 1 79.75 276 ASN B C 1
ATOM 8896 O O . ASN B 1 276 ? 21.531 30.172 34.938 1 79.75 276 ASN B O 1
ATOM 8900 N N . ASN B 1 277 ? 19.906 30.391 33.562 1 75.25 277 ASN B N 1
ATOM 8901 C CA . ASN B 1 277 ? 19.234 31.547 34.156 1 75.25 277 ASN B CA 1
ATOM 8902 C C . ASN B 1 277 ? 19.969 32.844 33.812 1 75.25 277 ASN B C 1
ATOM 8904 O O . ASN B 1 277 ? 19.688 33.906 34.375 1 75.25 277 ASN B O 1
ATOM 8908 N N . VAL B 1 278 ? 21.016 32.688 33 1 79.75 278 VAL B N 1
ATOM 8909 C CA . VAL B 1 278 ? 21.719 33.875 32.5 1 79.75 278 VAL B CA 1
ATOM 8910 C C . VAL B 1 278 ? 21.344 34.125 31.047 1 79.75 278 VAL B C 1
ATOM 8912 O O . VAL B 1 278 ? 21.312 33.188 30.25 1 79.75 278 VAL B O 1
ATOM 8915 N N . LEU B 1 279 ? 21.016 35.312 30.766 1 85.19 279 LEU B N 1
ATOM 8916 C CA . LEU B 1 279 ? 20.703 35.688 29.391 1 85.19 279 LEU B CA 1
ATOM 8917 C C . LEU B 1 279 ? 21.969 36 28.594 1 85.19 279 LEU B C 1
ATOM 8919 O O . LEU B 1 279 ? 22.703 36.938 28.922 1 85.19 279 LEU B O 1
ATOM 8923 N N . ARG B 1 280 ? 22.219 35.156 27.672 1 86.12 280 ARG B N 1
ATOM 8924 C CA . ARG B 1 280 ? 23.344 35.375 26.781 1 86.12 280 ARG B CA 1
ATOM 8925 C C . ARG B 1 280 ? 22.891 35.938 25.438 1 86.12 280 ARG B C 1
ATOM 8927 O O . ARG B 1 280 ? 21.953 35.406 24.844 1 86.12 280 ARG B O 1
ATOM 8934 N N . PRO B 1 281 ? 23.531 37 24.953 1 87.44 281 PRO B N 1
ATOM 8935 C CA . PRO B 1 281 ? 23.141 37.531 23.641 1 87.44 281 PRO B CA 1
ATOM 8936 C C . PRO B 1 281 ? 23.453 36.594 22.5 1 87.44 281 PRO B C 1
ATOM 8938 O O . PRO B 1 281 ? 24.484 35.875 22.531 1 87.44 281 PRO B O 1
ATOM 8941 N N . VAL B 1 282 ? 22.578 36.531 21.578 1 91.06 282 VAL B N 1
ATOM 8942 C CA . VAL B 1 282 ? 22.734 35.688 20.406 1 91.06 282 VAL B CA 1
ATOM 8943 C C . VAL B 1 282 ? 23.062 36.531 19.172 1 91.06 282 VAL B C 1
ATOM 8945 O O . VAL B 1 282 ? 22.344 37.5 18.859 1 91.06 282 VAL B O 1
ATOM 8948 N N . PRO B 1 283 ? 24.094 36.219 18.469 1 90.06 283 PRO B N 1
ATOM 8949 C CA . PRO B 1 283 ? 24.469 37 17.297 1 90.06 283 PRO B CA 1
ATOM 8950 C C . PRO B 1 283 ? 23.562 36.719 16.094 1 90.06 283 PRO B C 1
ATOM 8952 O O . PRO B 1 283 ? 22.969 35.656 15.984 1 90.06 283 PRO B O 1
ATOM 8955 N N . ILE B 1 284 ? 23.484 37.719 15.242 1 92.62 284 ILE B N 1
ATOM 8956 C CA . ILE B 1 284 ? 22.688 37.656 14.023 1 92.62 284 ILE B CA 1
ATOM 8957 C C . ILE B 1 284 ? 23.562 38 12.812 1 92.62 284 ILE B C 1
ATOM 8959 O O . ILE B 1 284 ? 24.312 38.969 12.836 1 92.62 284 ILE B O 1
ATOM 8963 N N . MET B 1 285 ? 23.484 37.125 11.836 1 91.31 285 MET B N 1
ATOM 8964 C CA . MET B 1 285 ? 24.188 37.406 10.578 1 91.31 285 MET B CA 1
ATOM 8965 C C . MET B 1 285 ? 23.203 37.781 9.484 1 91.31 285 MET B C 1
ATOM 8967 O O . MET B 1 285 ? 22.188 37.094 9.273 1 91.31 285 MET B O 1
ATOM 8971 N N . ILE B 1 286 ? 23.406 38.875 8.867 1 90.69 286 ILE B N 1
ATOM 8972 C CA . ILE B 1 286 ? 22.562 39.312 7.762 1 90.69 286 ILE B CA 1
ATOM 8973 C C . ILE B 1 286 ? 23.25 39 6.434 1 90.69 286 ILE B C 1
ATOM 8975 O O . ILE B 1 286 ? 24.422 39.312 6.238 1 90.69 286 ILE B O 1
ATOM 8979 N N . THR B 1 287 ? 22.5 38.344 5.613 1 85.88 287 THR B N 1
ATOM 8980 C CA . THR B 1 287 ? 23.062 37.906 4.348 1 85.88 287 THR B CA 1
ATOM 8981 C C . THR B 1 287 ? 23.234 39.062 3.385 1 85.88 287 THR B C 1
ATOM 8983 O O . THR B 1 287 ? 22.406 39.969 3.344 1 85.88 287 THR B O 1
ATOM 8986 N N . GLY B 1 288 ? 24.25 39.062 2.58 1 73.69 288 GLY B N 1
ATOM 8987 C CA . GLY B 1 288 ? 24.453 40.062 1.526 1 73.69 288 GLY B CA 1
ATOM 8988 C C . GLY B 1 288 ? 25.375 41.188 1.94 1 73.69 288 GLY B C 1
ATOM 8989 O O . GLY B 1 288 ? 25.719 42.062 1.127 1 73.69 288 GLY B O 1
ATOM 8990 N N . GLN B 1 289 ? 25.719 41.125 3.248 1 72.62 289 GLN B N 1
ATOM 8991 C CA . GLN B 1 289 ? 26.594 42.219 3.686 1 72.62 289 GLN B CA 1
ATOM 8992 C C . GLN B 1 289 ? 28.062 41.875 3.451 1 72.62 289 GLN B C 1
ATOM 8994 O O . GLN B 1 289 ? 28.438 40.688 3.496 1 72.62 289 GLN B O 1
ATOM 8999 N N . SER B 1 290 ? 28.766 42.781 2.943 1 63.91 290 SER B N 1
ATOM 9000 C CA . SER B 1 290 ? 30.172 42.594 2.645 1 63.91 290 SER B CA 1
ATOM 9001 C C . SER B 1 290 ? 30.984 42.312 3.908 1 63.91 290 SER B C 1
ATOM 9003 O O . SER B 1 290 ? 31.969 41.594 3.869 1 63.91 290 SER B O 1
ATOM 9005 N N . THR B 1 291 ? 30.469 42.875 5.062 1 67.75 291 THR B N 1
ATOM 9006 C CA . THR B 1 291 ? 31.234 42.688 6.293 1 67.75 291 THR B CA 1
ATOM 9007 C C . THR B 1 291 ? 30.75 41.469 7.047 1 67.75 291 THR B C 1
ATOM 9009 O O . THR B 1 291 ? 29.547 41.188 7.07 1 67.75 291 THR B O 1
ATOM 9012 N N . ASN B 1 292 ? 31.547 40.5 7.195 1 74.19 292 ASN B N 1
ATOM 9013 C CA . ASN B 1 292 ? 31.234 39.281 7.949 1 74.19 292 ASN B CA 1
ATOM 9014 C C . ASN B 1 292 ? 31.109 39.562 9.445 1 74.19 292 ASN B C 1
ATOM 9016 O O . ASN B 1 292 ? 31.578 38.781 10.273 1 74.19 292 ASN B O 1
ATOM 9020 N N . ARG B 1 293 ? 30.438 40.719 9.82 1 80.06 293 ARG B N 1
ATOM 9021 C CA . ARG B 1 293 ? 30.25 41.031 11.234 1 80.06 293 ARG B CA 1
ATOM 9022 C C . ARG B 1 293 ? 28.844 40.688 11.695 1 80.06 293 ARG B C 1
ATOM 9024 O O . ARG B 1 293 ? 27.875 40.906 10.961 1 80.06 293 ARG B O 1
ATOM 9031 N N . PRO B 1 294 ? 28.734 40.062 12.906 1 88.75 294 PRO B N 1
ATOM 9032 C CA . PRO B 1 294 ? 27.406 39.75 13.453 1 88.75 294 PRO B CA 1
ATOM 9033 C C . PRO B 1 294 ? 26.719 41 14.062 1 88.75 294 PRO B C 1
ATOM 9035 O O . PRO B 1 294 ? 27.391 41.969 14.414 1 88.75 294 PRO B O 1
ATOM 9038 N N . TYR B 1 295 ? 25.5 40.938 14.039 1 90.81 295 TYR B N 1
ATOM 9039 C CA . TYR B 1 295 ? 24.672 42 14.602 1 90.81 295 TYR B CA 1
ATOM 9040 C C . TYR B 1 295 ? 23.75 41.469 15.695 1 90.81 295 TYR B C 1
ATOM 9042 O O . TYR B 1 295 ? 23.844 40.281 16.062 1 90.81 295 TYR B O 1
ATOM 9050 N N . ARG B 1 296 ? 22.891 42.344 16.234 1 90.75 296 ARG B N 1
ATOM 9051 C CA . ARG B 1 296 ? 22.078 41.875 17.359 1 90.75 296 ARG B CA 1
ATOM 9052 C C . ARG B 1 296 ? 20.594 42.156 17.109 1 90.75 296 ARG B C 1
ATOM 9054 O O . ARG B 1 296 ? 19.734 41.406 17.547 1 90.75 296 ARG B O 1
ATOM 9061 N N . ARG B 1 297 ? 20.344 43.281 16.5 1 93 297 ARG B N 1
ATOM 9062 C CA . ARG B 1 297 ? 18.953 43.688 16.359 1 93 297 ARG B CA 1
ATOM 9063 C C . ARG B 1 297 ? 18.422 43.312 14.984 1 93 297 ARG B C 1
ATOM 9065 O O . ARG B 1 297 ? 19.109 43.5 13.977 1 93 297 ARG B O 1
ATOM 9072 N N . PHE B 1 298 ? 17.234 42.688 15.008 1 93.06 298 PHE B N 1
ATOM 9073 C CA . PHE B 1 298 ? 16.594 42.344 13.742 1 93.06 298 PHE B CA 1
ATOM 9074 C C . PHE B 1 298 ? 15.094 42.656 13.797 1 93.06 298 PHE B C 1
ATOM 9076 O O . PHE B 1 298 ? 14.57 43.031 14.844 1 93.06 298 PHE B O 1
ATOM 9083 N N . PHE B 1 299 ? 14.445 42.625 12.695 1 91.19 299 PHE B N 1
ATOM 9084 C CA . PHE B 1 299 ? 13.016 42.875 12.578 1 91.19 299 PHE B CA 1
ATOM 9085 C C . PHE B 1 299 ? 12.383 41.938 11.539 1 91.19 299 PHE B C 1
ATOM 9087 O O . PHE B 1 299 ? 13.094 41.312 10.75 1 91.19 299 PHE B O 1
ATOM 9094 N N . ILE B 1 300 ? 11.062 41.906 11.641 1 90.62 300 ILE B N 1
ATOM 9095 C CA . ILE B 1 300 ? 10.344 41.062 10.695 1 90.62 300 ILE B CA 1
ATOM 9096 C C . ILE B 1 300 ? 9.867 41.906 9.516 1 90.62 300 ILE B C 1
ATOM 9098 O O . ILE B 1 300 ? 10.148 41.562 8.359 1 90.62 300 ILE B O 1
ATOM 9102 N N . THR B 1 301 ? 9.141 42.875 9.758 1 88.69 301 THR B N 1
ATOM 9103 C CA . THR B 1 301 ? 8.734 43.844 8.742 1 88.69 301 THR B CA 1
ATOM 9104 C C . THR B 1 301 ? 9.055 45.25 9.18 1 88.69 301 THR B C 1
ATOM 9106 O O . THR B 1 301 ? 8.977 45.594 10.367 1 88.69 301 THR B O 1
ATOM 9109 N N . ALA B 1 302 ? 9.539 46.031 8.273 1 84.06 302 ALA B N 1
ATOM 9110 C CA . ALA B 1 302 ? 9.82 47.438 8.555 1 84.06 302 ALA B CA 1
ATOM 9111 C C . ALA B 1 302 ? 9.531 48.312 7.332 1 84.06 302 ALA B C 1
ATOM 9113 O O . ALA B 1 302 ? 9.883 47.969 6.207 1 84.06 302 ALA B O 1
ATOM 9114 N N . ASP B 1 303 ? 8.688 49.281 7.605 1 76.38 303 ASP B N 1
ATOM 9115 C CA . ASP B 1 303 ? 8.375 50.25 6.543 1 76.38 303 ASP B CA 1
ATOM 9116 C C . ASP B 1 303 ? 8.977 51.594 6.848 1 76.38 303 ASP B C 1
ATOM 9118 O O . ASP B 1 303 ? 8.594 52.594 6.234 1 76.38 303 ASP B O 1
ATOM 9122 N N . TYR B 1 304 ? 9.82 51.844 7.871 1 60.28 304 TYR B N 1
ATOM 9123 C CA . TYR B 1 304 ? 10.266 53.094 8.422 1 60.28 304 TYR B CA 1
ATOM 9124 C C . TYR B 1 304 ? 10.742 54.031 7.316 1 60.28 304 TYR B C 1
ATOM 9126 O O . TYR B 1 304 ? 10.492 55.25 7.367 1 60.28 304 TYR B O 1
ATOM 9134 N N . LEU B 1 305 ? 11.672 53.5 6.527 1 59.78 305 LEU B N 1
ATOM 9135 C CA . LEU B 1 305 ? 12.555 54.438 5.816 1 59.78 305 LEU B CA 1
ATOM 9136 C C . LEU B 1 305 ? 12.281 54.375 4.316 1 59.78 305 LEU B C 1
ATOM 9138 O O . LEU B 1 305 ? 12.984 55.031 3.535 1 59.78 305 LEU B O 1
ATOM 9142 N N . LEU B 1 306 ? 11.141 53.594 4.066 1 59.97 306 LEU B N 1
ATOM 9143 C CA . LEU B 1 306 ? 11.078 53.375 2.627 1 59.97 306 LEU B CA 1
ATOM 9144 C C . LEU B 1 306 ? 9.758 53.875 2.057 1 59.97 306 LEU B C 1
ATOM 9146 O O . LEU B 1 306 ? 8.711 53.781 2.699 1 59.97 306 LEU B O 1
ATOM 9150 N N . ASN B 1 307 ? 9.945 54.781 1.179 1 62.22 307 ASN B N 1
ATOM 9151 C CA . ASN B 1 307 ? 8.75 55.25 0.473 1 62.22 307 ASN B CA 1
ATOM 9152 C C . ASN B 1 307 ? 8.055 54.094 -0.248 1 62.22 307 ASN B C 1
ATOM 9154 O O . ASN B 1 307 ? 8.586 53.562 -1.216 1 62.22 307 ASN B O 1
ATOM 9158 N N . ASN B 1 308 ? 6.984 53.656 0.145 1 73.75 308 ASN B N 1
ATOM 9159 C CA . ASN B 1 308 ? 6.098 52.656 -0.468 1 73.75 308 ASN B CA 1
ATOM 9160 C C . ASN B 1 308 ? 6.75 51.281 -0.536 1 73.75 308 ASN B C 1
ATOM 9162 O O . ASN B 1 308 ? 6.539 50.562 -1.496 1 73.75 308 ASN B O 1
ATOM 9166 N N . LYS B 1 309 ? 7.883 51.156 0.21 1 83.12 309 LYS B N 1
ATOM 9167 C CA . LYS B 1 309 ? 8.508 49.844 0.237 1 83.12 309 LYS B CA 1
ATOM 9168 C C . LYS B 1 309 ? 8.531 49.25 1.652 1 83.12 309 LYS B C 1
ATOM 9170 O O . LYS B 1 309 ? 8.586 50 2.629 1 83.12 309 LYS B O 1
ATOM 9175 N N . ILE B 1 310 ? 8.367 48 1.729 1 86.94 310 ILE B N 1
ATOM 9176 C CA . ILE B 1 310 ? 8.438 47.281 2.994 1 86.94 310 ILE B CA 1
ATOM 9177 C C . ILE B 1 310 ? 9.594 46.281 2.961 1 86.94 310 ILE B C 1
ATOM 9179 O O . ILE B 1 310 ? 9.75 45.531 1.994 1 86.94 310 ILE B O 1
ATOM 9183 N N . ARG B 1 311 ? 10.477 46.406 3.807 1 89 311 ARG B N 1
ATOM 9184 C CA . ARG B 1 311 ? 11.523 45.406 3.98 1 89 311 ARG B CA 1
ATOM 9185 C C . ARG B 1 311 ? 11.102 44.312 4.98 1 89 311 ARG B C 1
ATOM 9187 O O . ARG B 1 311 ? 10.609 44.656 6.062 1 89 311 ARG B O 1
ATOM 9194 N N . TYR B 1 312 ? 11.203 43.156 4.543 1 90.5 312 TYR B N 1
ATOM 9195 C CA . TYR B 1 312 ? 10.812 42.094 5.449 1 90.5 312 TYR B CA 1
ATOM 9196 C C . TYR B 1 312 ? 11.859 40.969 5.449 1 90.5 312 TYR B C 1
ATOM 9198 O O . TYR B 1 312 ? 12.641 40.844 4.504 1 90.5 312 TYR B O 1
ATOM 9206 N N . ALA B 1 313 ? 11.922 40.25 6.535 1 92.62 313 ALA B N 1
ATOM 9207 C CA . ALA B 1 313 ? 12.812 39.125 6.637 1 92.62 313 ALA B CA 1
ATOM 9208 C C . ALA B 1 313 ? 12.281 37.938 5.824 1 92.62 313 ALA B C 1
ATOM 9210 O O . ALA B 1 313 ? 11.344 37.25 6.246 1 92.62 313 ALA B O 1
ATOM 9211 N N . SER B 1 314 ? 12.844 37.688 4.707 1 92.88 314 SER B N 1
ATOM 9212 C CA . SER B 1 314 ? 12.375 36.625 3.818 1 92.88 314 SER B CA 1
ATOM 9213 C C . SER B 1 314 ? 12.812 35.25 4.316 1 92.88 314 SER B C 1
ATOM 9215 O O . SER B 1 314 ? 12.141 34.25 4.062 1 92.88 314 SER B O 1
ATOM 9217 N N . SER B 1 315 ? 14 35.219 4.906 1 94.56 315 SER B N 1
ATOM 9218 C CA . SER B 1 315 ? 14.492 33.969 5.441 1 94.56 315 SER B CA 1
ATOM 9219 C C . SER B 1 315 ? 15.164 34.156 6.797 1 94.56 315 SER B C 1
ATOM 9221 O O . SER B 1 315 ? 15.969 35.062 6.969 1 94.56 315 SER B O 1
ATOM 9223 N N . ILE B 1 316 ? 14.789 33.375 7.727 1 94.12 316 ILE B N 1
ATOM 9224 C CA . ILE B 1 316 ? 15.391 33.344 9.055 1 94.12 316 ILE B CA 1
ATOM 9225 C C . ILE B 1 316 ? 15.891 31.938 9.359 1 94.12 316 ILE B C 1
ATOM 9227 O O . ILE B 1 316 ? 15.102 31 9.461 1 94.12 316 ILE B O 1
ATOM 9231 N N . LYS B 1 317 ? 17.156 31.781 9.492 1 94.12 317 LYS B N 1
ATOM 9232 C CA . LYS B 1 317 ? 17.766 30.484 9.766 1 94.12 317 LYS B CA 1
ATOM 9233 C C . LYS B 1 317 ? 18.5 30.484 11.094 1 94.12 317 LYS B C 1
ATOM 9235 O O . LYS B 1 317 ? 19.328 31.375 11.352 1 94.12 317 LYS B O 1
ATOM 9240 N N . LEU B 1 318 ? 18.125 29.625 11.938 1 94.25 318 LEU B N 1
ATOM 9241 C CA . LEU B 1 318 ? 18.812 29.422 13.211 1 94.25 318 LEU B CA 1
ATOM 9242 C C . LEU B 1 318 ? 19.719 28.219 13.156 1 94.25 318 LEU B C 1
ATOM 9244 O O . LEU B 1 318 ? 19.281 27.109 12.859 1 94.25 318 LEU B O 1
ATOM 9248 N N . THR B 1 319 ? 20.969 28.406 13.398 1 93.06 319 THR B N 1
ATOM 9249 C CA . THR B 1 319 ? 21.938 27.312 13.375 1 93.06 319 THR B CA 1
ATOM 9250 C C . THR B 1 319 ? 22.547 27.094 14.758 1 93.06 319 THR B C 1
ATOM 9252 O O . THR B 1 319 ? 23.047 28.031 15.383 1 93.06 319 THR B O 1
ATOM 9255 N N . ILE B 1 320 ? 22.406 25.953 15.211 1 91.31 320 ILE B N 1
ATOM 9256 C CA . ILE B 1 320 ? 23 25.562 16.484 1 91.31 320 ILE B CA 1
ATOM 9257 C C . ILE B 1 320 ? 24.094 24.531 16.25 1 91.31 320 ILE B C 1
ATOM 9259 O O . ILE B 1 320 ? 23.844 23.469 15.664 1 91.31 320 ILE B O 1
ATOM 9263 N N . THR B 1 321 ? 25.25 24.812 16.672 1 88.5 321 THR B N 1
ATOM 9264 C CA . THR B 1 321 ? 26.391 23.938 16.438 1 88.5 321 THR B CA 1
ATOM 9265 C C . THR B 1 321 ? 26.906 23.344 17.75 1 88.5 321 THR B C 1
ATOM 9267 O O . THR B 1 321 ? 26.984 24.047 18.766 1 88.5 321 THR B O 1
ATOM 9270 N N . LEU B 1 322 ? 27.078 22.109 17.672 1 86.31 322 LEU B N 1
ATOM 9271 C CA . LEU B 1 322 ? 27.672 21.422 18.828 1 86.31 322 LEU B CA 1
ATOM 9272 C C . LEU B 1 322 ? 29.156 21.703 18.906 1 86.31 322 LEU B C 1
ATOM 9274 O O . LEU B 1 322 ? 29.859 21.703 17.891 1 86.31 322 LEU B O 1
ATOM 9278 N N . LYS B 1 323 ? 29.625 21.984 20.156 1 81.19 323 LYS B N 1
ATOM 9279 C CA . LYS B 1 323 ? 31.031 22.234 20.375 1 81.19 323 LYS B CA 1
ATOM 9280 C C . LYS B 1 323 ? 31.875 21 20.078 1 81.19 323 LYS B C 1
ATOM 9282 O O . LYS B 1 323 ? 31.484 19.891 20.406 1 81.19 323 LYS B O 1
ATOM 9287 N N . ASP B 1 324 ? 33 21.312 19.469 1 78.06 324 ASP B N 1
ATOM 9288 C CA . ASP B 1 324 ? 33.875 20.203 19.109 1 78.06 324 ASP B CA 1
ATOM 9289 C C . ASP B 1 324 ? 34.469 19.516 20.344 1 78.06 324 ASP B C 1
ATOM 9291 O O . ASP B 1 324 ? 34.969 20.188 21.25 1 78.06 324 ASP B O 1
ATOM 9295 N N . GLY B 1 325 ? 34.406 18.328 20.516 1 69.88 325 GLY B N 1
ATOM 9296 C CA . GLY B 1 325 ? 35.031 17.578 21.594 1 69.88 325 GLY B CA 1
ATOM 9297 C C . GLY B 1 325 ? 34.094 17.359 22.766 1 69.88 325 GLY B C 1
ATOM 9298 O O . GLY B 1 325 ? 34.375 16.547 23.656 1 69.88 325 GLY B O 1
ATOM 9299 N N . SER B 1 326 ? 33.062 18.312 22.859 1 72 326 SER B N 1
ATOM 9300 C CA . SER B 1 326 ? 32.125 18.109 23.938 1 72 326 SER B CA 1
ATOM 9301 C C . SER B 1 326 ? 30.781 17.594 23.391 1 72 326 SER B C 1
ATOM 9303 O O . SER B 1 326 ? 30.375 17.938 22.281 1 72 326 SER B O 1
ATOM 9305 N N . LYS B 1 327 ? 30.203 16.594 24.172 1 70.06 327 LYS B N 1
ATOM 9306 C CA . LYS B 1 327 ? 28.984 15.969 23.672 1 70.06 327 LYS B CA 1
ATOM 9307 C C . LYS B 1 327 ? 27.75 16.672 24.219 1 70.06 327 LYS B C 1
ATOM 9309 O O . LYS B 1 327 ? 26.625 16.438 23.734 1 70.06 327 LYS B O 1
ATOM 9314 N N . ASP B 1 328 ? 27.922 17.672 25.031 1 80.12 328 ASP B N 1
ATOM 9315 C CA . ASP B 1 328 ? 26.703 18.172 25.672 1 80.12 328 ASP B CA 1
ATOM 9316 C C . ASP B 1 328 ? 26.688 19.688 25.719 1 80.12 328 ASP B C 1
ATOM 9318 O O . ASP B 1 328 ? 25.859 20.281 26.406 1 80.12 328 ASP B O 1
ATOM 9322 N N . GLU B 1 329 ? 27.719 20.25 25.016 1 83.81 329 GLU B N 1
ATOM 9323 C CA . GLU B 1 329 ? 27.766 21.719 25 1 83.81 329 GLU B CA 1
ATOM 9324 C C . GLU B 1 329 ? 27.578 22.25 23.578 1 83.81 329 GLU B C 1
ATOM 9326 O O . GLU B 1 329 ? 28.062 21.656 22.609 1 83.81 329 GLU B O 1
ATOM 9331 N N . ILE B 1 330 ? 26.938 23.391 23.5 1 85.94 330 ILE B N 1
ATOM 9332 C CA . ILE B 1 330 ? 26.688 23.969 22.188 1 85.94 330 ILE B CA 1
ATOM 9333 C C . ILE B 1 330 ? 27.406 25.312 22.062 1 85.94 330 ILE B C 1
ATOM 9335 O O . ILE B 1 330 ? 27.75 25.938 23.078 1 85.94 330 ILE B O 1
ATOM 9339 N N . LEU B 1 331 ? 27.734 25.672 20.891 1 84.31 331 LEU B N 1
ATOM 9340 C CA . LEU B 1 331 ? 28.219 27.016 20.594 1 84.31 331 LEU B CA 1
ATOM 9341 C C . LEU B 1 331 ? 27.062 28.016 20.594 1 84.31 331 LEU B C 1
ATOM 9343 O O . LEU B 1 331 ? 25.891 27.609 20.531 1 84.31 331 LEU B O 1
ATOM 9347 N N . PRO B 1 332 ? 27.375 29.266 20.781 1 86.44 332 PRO B N 1
ATOM 9348 C CA . PRO B 1 332 ? 26.266 30.234 20.734 1 86.44 332 PRO B CA 1
ATOM 9349 C C . PRO B 1 332 ? 25.469 30.125 19.438 1 86.44 332 PRO B C 1
ATOM 9351 O O . PRO B 1 332 ? 26.047 30.062 18.344 1 86.44 332 PRO B O 1
ATOM 9354 N N . PRO B 1 333 ? 24.172 29.969 19.656 1 91.56 333 PRO B N 1
ATOM 9355 C CA . PRO B 1 333 ? 23.312 29.906 18.453 1 91.56 333 PRO B CA 1
ATOM 9356 C C . PRO B 1 333 ? 23.469 31.125 17.547 1 91.56 333 PRO B C 1
ATOM 9358 O O . PRO B 1 333 ? 23.828 32.219 18.016 1 91.56 333 PRO B O 1
ATOM 9361 N N . LEU B 1 334 ? 23.281 30.891 16.297 1 91.19 334 LEU B N 1
ATOM 9362 C CA . LEU B 1 334 ? 23.453 31.938 15.305 1 91.19 334 LEU B CA 1
ATOM 9363 C C . LEU B 1 334 ? 22.203 32.094 14.445 1 91.19 334 LEU B C 1
ATOM 9365 O O . LEU B 1 334 ? 21.703 31.109 13.898 1 91.19 334 LEU B O 1
ATOM 9369 N N . PHE B 1 335 ? 21.719 33.312 14.406 1 93.06 335 PHE B N 1
ATOM 9370 C CA . PHE B 1 335 ? 20.625 33.625 13.492 1 93.06 335 PHE B CA 1
ATOM 9371 C C . PHE B 1 335 ? 21.156 34.156 12.172 1 93.06 335 PHE B C 1
ATOM 9373 O O . PHE B 1 335 ? 22.062 35 12.164 1 93.06 335 PHE B O 1
ATOM 9380 N N . GLU B 1 336 ? 20.703 33.625 11.133 1 93.25 336 GLU B N 1
ATOM 9381 C CA . GLU B 1 336 ? 20.969 34.156 9.797 1 93.25 336 GLU B CA 1
ATOM 9382 C C . GLU B 1 336 ? 19.688 34.656 9.148 1 93.25 336 GLU B C 1
ATOM 9384 O O . GLU B 1 336 ? 18.734 33.906 8.945 1 93.25 336 GLU B O 1
ATOM 9389 N N . ILE B 1 337 ? 19.688 35.938 8.852 1 94.31 337 ILE B N 1
ATOM 9390 C CA . ILE B 1 337 ? 18.469 36.562 8.328 1 94.31 337 ILE B CA 1
ATOM 9391 C C . ILE B 1 337 ? 18.766 37.188 6.961 1 94.31 337 ILE B C 1
ATOM 9393 O O . ILE B 1 337 ? 19.812 37.781 6.758 1 94.31 337 ILE B O 1
ATOM 9397 N N . ASN B 1 338 ? 17.891 36.938 6.027 1 94.12 338 ASN B N 1
ATOM 9398 C CA . ASN B 1 338 ? 17.891 37.562 4.711 1 94.12 338 ASN B CA 1
ATOM 9399 C C . ASN B 1 338 ? 16.703 38.5 4.535 1 94.12 338 ASN B C 1
ATOM 9401 O O . ASN B 1 338 ? 15.562 38.125 4.766 1 94.12 338 ASN B O 1
ATOM 9405 N N . TYR B 1 339 ? 17.016 39.75 4.164 1 91.69 339 TYR B N 1
ATOM 9406 C CA . TYR B 1 339 ? 15.969 40.75 3.975 1 91.69 339 TYR B CA 1
ATOM 9407 C C . TYR B 1 339 ? 15.695 40.969 2.492 1 91.69 339 TYR B C 1
ATOM 9409 O O . TYR B 1 339 ? 16.625 40.969 1.68 1 91.69 339 TYR B O 1
ATOM 9417 N N . THR B 1 340 ? 14.398 41.062 2.203 1 90.38 340 THR B N 1
ATOM 9418 C CA . THR B 1 340 ? 13.93 41.406 0.863 1 90.38 340 THR B CA 1
ATOM 9419 C C . THR B 1 340 ? 12.977 42.594 0.908 1 90.38 340 THR B C 1
ATOM 9421 O O . THR B 1 340 ? 12.266 42.781 1.893 1 90.38 340 THR B O 1
ATOM 9424 N N . THR B 1 341 ? 13.094 43.438 -0.036 1 88.31 341 THR B N 1
ATOM 9425 C CA . THR B 1 341 ? 12.234 44.625 -0.099 1 88.31 341 THR B CA 1
ATOM 9426 C C . THR B 1 341 ? 11.117 44.406 -1.121 1 88.31 341 THR B C 1
ATOM 9428 O O . THR B 1 341 ? 11.352 43.875 -2.207 1 88.31 341 THR B O 1
ATOM 9431 N N . VAL B 1 342 ? 9.883 44.688 -0.683 1 88.25 342 VAL B N 1
ATOM 9432 C CA . VAL B 1 342 ? 8.719 44.562 -1.55 1 88.25 342 VAL B CA 1
ATOM 9433 C C . VAL B 1 342 ? 7.965 45.875 -1.604 1 88.25 342 VAL B C 1
ATOM 9435 O O . VAL B 1 342 ? 8.117 46.719 -0.717 1 88.25 342 VAL B O 1
ATOM 9438 N N . LEU B 1 343 ? 7.117 46 -2.695 1 83.44 343 LEU B N 1
ATOM 9439 C CA . LEU B 1 343 ? 6.301 47.219 -2.832 1 83.44 343 LEU B CA 1
ATOM 9440 C C . LEU B 1 343 ? 5.051 47.125 -1.961 1 83.44 343 LEU B C 1
ATOM 9442 O O . LEU B 1 343 ? 4.438 46.062 -1.861 1 83.44 343 LEU B O 1
ATOM 9446 N N . SER B 1 344 ? 4.742 48.156 -1.171 1 77.06 344 SER B N 1
ATOM 9447 C CA . SER B 1 344 ? 3.625 48.188 -0.232 1 77.06 344 SER B CA 1
ATOM 9448 C C . SER B 1 344 ? 2.287 48.094 -0.96 1 77.06 344 SER B C 1
ATOM 9450 O O . SER B 1 344 ? 1.273 47.719 -0.368 1 77.06 344 SER B O 1
ATOM 9452 N N . THR B 1 345 ? 2.148 48.406 -2.156 1 68.5 345 THR B N 1
ATOM 9453 C CA . THR B 1 345 ? 0.867 48.469 -2.852 1 68.5 345 THR B CA 1
ATOM 9454 C C . THR B 1 345 ? 0.476 47.094 -3.375 1 68.5 345 THR B C 1
ATOM 9456 O O . THR B 1 345 ? -0.685 46.844 -3.719 1 68.5 345 THR B O 1
ATOM 9459 N N . THR B 1 346 ? 1.418 46.188 -3.336 1 66.69 346 THR B N 1
ATOM 9460 C CA . THR B 1 346 ? 1.095 44.938 -3.982 1 66.69 346 THR B CA 1
ATOM 9461 C C . THR B 1 346 ? 0.545 43.938 -2.969 1 66.69 346 THR B C 1
ATOM 9463 O O . THR B 1 346 ? 1.076 43.812 -1.864 1 66.69 346 THR B O 1
ATOM 9466 N N . THR B 1 347 ? -0.692 43.5 -3.08 1 70.12 347 THR B N 1
ATOM 9467 C CA . THR B 1 347 ? -1.325 42.469 -2.281 1 70.12 347 THR B CA 1
ATOM 9468 C C . THR B 1 347 ? -0.802 41.094 -2.676 1 70.12 347 THR B C 1
ATOM 9470 O O . THR B 1 347 ? -1.425 40.062 -2.367 1 70.12 347 THR B O 1
ATOM 9473 N N . SER B 1 348 ? 0.392 41.125 -3.295 1 78.62 348 SER B N 1
ATOM 9474 C CA . SER B 1 348 ? 0.897 39.812 -3.729 1 78.62 348 SER B CA 1
ATOM 9475 C C . SER B 1 348 ? 1.564 39.094 -2.578 1 78.62 348 SER B C 1
ATOM 9477 O O . SER B 1 348 ? 1.968 39.688 -1.587 1 78.62 348 SER B O 1
ATOM 9479 N N . THR B 1 349 ? 1.471 37.812 -2.559 1 87.44 349 THR B N 1
ATOM 9480 C CA . THR B 1 349 ? 2.115 36.938 -1.571 1 87.44 349 THR B CA 1
ATOM 9481 C C . THR B 1 349 ? 3.594 36.75 -1.904 1 87.44 349 THR B C 1
ATOM 9483 O O . THR B 1 349 ? 3.967 36.688 -3.076 1 87.44 349 THR B O 1
ATOM 9486 N N . HIS B 1 350 ? 4.445 36.875 -0.942 1 89.31 350 HIS B N 1
ATOM 9487 C CA . HIS B 1 350 ? 5.883 36.688 -1.073 1 89.31 350 HIS B CA 1
ATOM 9488 C C . HIS B 1 350 ? 6.367 35.531 -0.212 1 89.31 350 HIS B C 1
ATOM 9490 O O . HIS B 1 350 ? 5.75 35.219 0.803 1 89.31 350 HIS B O 1
ATOM 9496 N N . PRO B 1 351 ? 7.484 34.938 -0.618 1 91.69 351 PRO B N 1
ATOM 9497 C CA . PRO B 1 351 ? 7.953 33.719 0.092 1 91.69 351 PRO B CA 1
ATOM 9498 C C . PRO B 1 351 ? 8.578 34.062 1.445 1 91.69 351 PRO B C 1
ATOM 9500 O O . PRO B 1 351 ? 9.25 35.094 1.586 1 91.69 351 PRO B O 1
ATOM 9503 N N . PHE B 1 352 ? 8.375 33.281 2.438 1 91.25 352 PHE B N 1
ATOM 9504 C CA . PHE B 1 352 ? 8.953 33.312 3.777 1 91.25 352 PHE B CA 1
ATOM 9505 C C . PHE B 1 352 ? 9.414 31.922 4.207 1 91.25 352 PHE B C 1
ATOM 9507 O O . PHE B 1 352 ? 8.75 30.922 3.936 1 91.25 352 PHE B O 1
ATOM 9514 N N . GLU B 1 353 ? 10.688 31.938 4.754 1 92.12 353 GLU B N 1
ATOM 9515 C CA . GLU B 1 353 ? 11.242 30.656 5.184 1 92.12 353 GLU B CA 1
ATOM 9516 C C . GLU B 1 353 ? 11.836 30.75 6.586 1 92.12 353 GLU B C 1
ATOM 9518 O O . GLU B 1 353 ? 12.555 31.703 6.895 1 92.12 353 GLU B O 1
ATOM 9523 N N . PHE B 1 354 ? 11.414 29.891 7.445 1 91.62 354 PHE B N 1
ATOM 9524 C CA . PHE B 1 354 ? 12.008 29.734 8.766 1 91.62 354 PHE B CA 1
ATOM 9525 C C . PHE B 1 354 ? 12.586 28.328 8.938 1 91.62 354 PHE B C 1
ATOM 9527 O O . PHE B 1 354 ? 11.898 27.344 8.688 1 91.62 354 PHE B O 1
ATOM 9534 N N . SER B 1 355 ? 13.875 28.297 9.312 1 92.56 355 SER B N 1
ATOM 9535 C CA . SER B 1 355 ? 14.484 26.984 9.469 1 92.56 355 SER B CA 1
ATOM 9536 C C . SER B 1 355 ? 15.453 26.953 10.648 1 92.56 355 SER B C 1
ATOM 9538 O O . SER B 1 355 ? 16.016 28 11.023 1 92.56 355 SER B O 1
ATOM 9540 N N . THR B 1 356 ? 15.461 25.875 11.336 1 93.38 356 THR B N 1
ATOM 9541 C CA . THR B 1 356 ? 16.422 25.594 12.391 1 93.38 356 THR B CA 1
ATOM 9542 C C . THR B 1 356 ? 17.281 24.375 12.031 1 93.38 356 THR B C 1
ATOM 9544 O O . THR B 1 356 ? 16.75 23.344 11.609 1 93.38 356 THR B O 1
ATOM 9547 N N . THR B 1 357 ? 18.594 24.5 12.125 1 93.5 357 THR B N 1
ATOM 9548 C CA . THR B 1 357 ? 19.5 23.406 11.773 1 93.5 357 THR B CA 1
ATOM 9549 C C . THR B 1 357 ? 20.469 23.125 12.922 1 93.5 357 THR B C 1
ATOM 9551 O O . THR B 1 357 ? 21.109 24.047 13.43 1 93.5 357 THR B O 1
ATOM 9554 N N . TYR B 1 358 ? 20.438 21.953 13.383 1 92.5 358 TYR B N 1
ATOM 9555 C CA . TYR B 1 358 ? 21.422 21.469 14.344 1 92.5 358 TYR B CA 1
ATOM 9556 C C . TYR B 1 358 ? 22.562 20.75 13.648 1 92.5 358 TYR B C 1
ATOM 9558 O O . TYR B 1 358 ? 22.344 19.781 12.914 1 92.5 358 TYR B O 1
ATOM 9566 N N . THR B 1 359 ? 23.781 21.219 13.805 1 89.88 359 THR B N 1
ATOM 9567 C CA . THR B 1 359 ? 24.875 20.625 13.062 1 89.88 359 THR B CA 1
ATOM 9568 C C . THR B 1 359 ? 26.078 20.375 13.984 1 89.88 359 THR B C 1
ATOM 9570 O O . THR B 1 359 ? 26.125 20.891 15.102 1 89.88 359 THR B O 1
ATOM 9573 N N . GLU B 1 360 ? 26.922 19.516 13.57 1 90 360 GLU B N 1
ATOM 9574 C CA . GLU B 1 360 ? 28.203 19.188 14.188 1 90 360 GLU B CA 1
ATOM 9575 C C . GLU B 1 360 ? 29.266 18.906 13.133 1 90 360 GLU B C 1
ATOM 9577 O O . GLU B 1 360 ? 28.969 18.859 11.938 1 90 360 GLU B O 1
ATOM 9582 N N . THR B 1 361 ? 30.562 18.891 13.586 1 87.25 361 THR B N 1
ATOM 9583 C CA . THR B 1 361 ? 31.625 18.516 12.656 1 87.25 361 THR B CA 1
ATOM 9584 C C . THR B 1 361 ? 31.609 17.016 12.391 1 87.25 361 THR B C 1
ATOM 9586 O O . THR B 1 361 ? 31.672 16.203 13.32 1 87.25 361 THR B O 1
ATOM 9589 N N . PHE B 1 362 ? 31.453 16.625 11.133 1 90.31 362 PHE B N 1
ATOM 9590 C CA . PHE B 1 362 ? 31.297 15.219 10.781 1 90.31 362 PHE B CA 1
ATOM 9591 C C . PHE B 1 362 ? 32.562 14.68 10.125 1 90.31 362 PHE B C 1
ATOM 9593 O O . PHE B 1 362 ? 32.5 13.742 9.328 1 90.31 362 PHE B O 1
ATOM 9600 N N . THR B 1 363 ? 33.75 15.156 10.422 1 89.38 363 THR B N 1
ATOM 9601 C CA . THR B 1 363 ? 35 14.727 9.797 1 89.38 363 THR B CA 1
ATOM 9602 C C . THR B 1 363 ? 35.312 13.281 10.18 1 89.38 363 THR B C 1
ATOM 9604 O O . THR B 1 363 ? 35.781 12.5 9.336 1 89.38 363 THR B O 1
ATOM 9607 N N . LYS B 1 364 ? 35.094 12.891 11.391 1 89.25 364 LYS B N 1
ATOM 9608 C CA . LYS B 1 364 ? 35.375 11.523 11.82 1 89.25 364 LYS B CA 1
ATOM 9609 C C . LYS B 1 364 ? 34.438 10.539 11.117 1 89.25 364 LYS B C 1
ATOM 9611 O O . LYS B 1 364 ? 34.844 9.43 10.766 1 89.25 364 LYS B O 1
ATOM 9616 N N . PHE B 1 365 ? 33.219 10.922 10.953 1 91.75 365 PHE B N 1
ATOM 9617 C CA . PHE B 1 365 ? 32.219 10.086 10.273 1 91.75 365 PHE B CA 1
ATOM 9618 C C . PHE B 1 365 ? 32.656 9.828 8.828 1 91.75 365 PHE B C 1
ATOM 9620 O O . PHE B 1 365 ? 32.688 8.68 8.383 1 91.75 365 PHE B O 1
ATOM 9627 N N . TRP B 1 366 ? 33.062 10.805 8.125 1 93.44 366 TRP B N 1
ATOM 9628 C CA . TRP B 1 366 ? 33.406 10.664 6.715 1 93.44 366 TRP B CA 1
ATOM 9629 C C . TRP B 1 366 ? 34.75 9.945 6.559 1 93.44 366 TRP B C 1
ATOM 9631 O O . TRP B 1 366 ? 34.938 9.203 5.594 1 93.44 366 TRP B O 1
ATOM 9641 N N . ARG B 1 367 ? 35.656 10.164 7.504 1 94.56 367 ARG B N 1
ATOM 9642 C CA . ARG B 1 367 ? 36.906 9.414 7.488 1 94.56 367 ARG B CA 1
ATOM 9643 C C . ARG B 1 367 ? 36.625 7.922 7.676 1 94.56 367 ARG B C 1
ATOM 9645 O O . ARG B 1 367 ? 37.281 7.09 7.016 1 94.56 367 ARG B O 1
ATOM 9652 N N . SER B 1 368 ? 35.688 7.578 8.5 1 95.31 368 SER B N 1
ATOM 9653 C CA . SER B 1 368 ? 35.312 6.18 8.703 1 95.31 368 SER B CA 1
ATOM 9654 C C . SER B 1 368 ? 34.719 5.586 7.441 1 95.31 368 SER B C 1
ATOM 9656 O O . SER B 1 368 ? 34.969 4.426 7.109 1 95.31 368 SER B O 1
ATOM 9658 N N . VAL B 1 369 ? 33.875 6.348 6.746 1 94.62 369 VAL B N 1
ATOM 9659 C CA . VAL B 1 369 ? 33.281 5.879 5.508 1 94.62 369 VAL B CA 1
ATOM 9660 C C . VAL B 1 369 ? 34.344 5.578 4.477 1 94.62 369 VAL B C 1
ATOM 9662 O O . VAL B 1 369 ? 34.312 4.535 3.816 1 94.62 369 VAL B O 1
ATOM 9665 N N . ILE B 1 370 ? 35.375 6.453 4.395 1 95.06 370 ILE B N 1
ATOM 9666 C CA . ILE B 1 370 ? 36.438 6.301 3.418 1 95.06 370 ILE B CA 1
ATOM 9667 C C . ILE B 1 370 ? 37.312 5.086 3.777 1 95.06 370 ILE B C 1
ATOM 9669 O O . ILE B 1 370 ? 37.625 4.277 2.908 1 95.06 370 ILE B O 1
ATOM 9673 N N . ILE B 1 371 ? 37.594 4.879 5.023 1 96.5 371 ILE B N 1
ATOM 9674 C CA . ILE B 1 371 ? 38.406 3.77 5.469 1 96.5 371 ILE B CA 1
ATOM 9675 C C . ILE B 1 371 ? 37.688 2.445 5.23 1 96.5 371 ILE B C 1
ATOM 9677 O O . ILE B 1 371 ? 38.281 1.51 4.668 1 96.5 371 ILE B O 1
ATOM 9681 N N . VAL B 1 372 ? 36.469 2.365 5.586 1 96 372 VAL B N 1
ATOM 9682 C CA . VAL B 1 372 ? 35.719 1.133 5.434 1 96 372 VAL B CA 1
ATOM 9683 C C . VAL B 1 372 ? 35.531 0.819 3.951 1 96 372 VAL B C 1
ATOM 9685 O O . VAL B 1 372 ? 35.625 -0.338 3.537 1 96 372 VAL B O 1
ATOM 9688 N N . SER B 1 373 ? 35.219 1.848 3.148 1 95.44 373 SER B N 1
ATOM 9689 C CA . SER B 1 373 ? 35.094 1.642 1.712 1 95.44 373 SER B CA 1
ATOM 9690 C C . SER B 1 373 ? 36.375 1.152 1.087 1 95.44 373 SER B C 1
ATOM 9692 O O . SER B 1 373 ? 36.375 0.277 0.22 1 95.44 373 SER B O 1
ATOM 9694 N N . ALA B 1 374 ? 37.531 1.621 1.593 1 95.75 374 ALA B N 1
ATOM 9695 C CA . ALA B 1 374 ? 38.812 1.231 1.051 1 95.75 374 ALA B CA 1
ATOM 9696 C C . ALA B 1 374 ? 39.188 -0.193 1.462 1 95.75 374 ALA B C 1
ATOM 9698 O O . ALA B 1 374 ? 39.625 -0.989 0.635 1 95.75 374 ALA B O 1
ATOM 9699 N N . VAL B 1 375 ? 38.938 -0.525 2.625 1 96.88 375 VAL B N 1
ATOM 9700 C CA . VAL B 1 375 ? 39.281 -1.852 3.131 1 96.88 375 VAL B CA 1
ATOM 9701 C C . VAL B 1 375 ? 38.375 -2.898 2.486 1 96.88 375 VAL B C 1
ATOM 9703 O O . VAL B 1 375 ? 38.875 -3.9 1.952 1 96.88 375 VAL B O 1
ATOM 9706 N N . PHE B 1 376 ? 37.094 -2.635 2.449 1 95.5 376 PHE B N 1
ATOM 9707 C CA . PHE B 1 376 ? 36.156 -3.615 1.898 1 95.5 376 PHE B CA 1
ATOM 9708 C C . PHE B 1 376 ? 36.219 -3.617 0.375 1 95.5 376 PHE B C 1
ATOM 9710 O O . PHE B 1 376 ? 35.906 -4.629 -0.26 1 95.5 376 PHE B O 1
ATOM 9717 N N . GLY B 1 377 ? 36.625 -2.469 -0.121 1 95.12 377 GLY B N 1
ATOM 9718 C CA . GLY B 1 377 ? 36.875 -2.451 -1.554 1 95.12 377 GLY B CA 1
ATOM 9719 C C . GLY B 1 377 ? 38.031 -3.344 -1.967 1 95.12 377 GLY B C 1
ATOM 9720 O O . GLY B 1 377 ? 37.938 -4.074 -2.955 1 95.12 377 GLY B O 1
ATOM 9721 N N . ALA B 1 378 ? 39.062 -3.385 -1.182 1 95.88 378 ALA B N 1
ATOM 9722 C CA . ALA B 1 378 ? 40.219 -4.234 -1.453 1 95.88 378 ALA B CA 1
ATOM 9723 C C . ALA B 1 378 ? 39.875 -5.707 -1.247 1 95.88 378 ALA B C 1
ATOM 9725 O O . ALA B 1 378 ? 40.281 -6.562 -2.039 1 95.88 378 ALA B O 1
ATOM 9726 N N . LEU B 1 379 ? 39.125 -5.938 -0.281 1 95.38 379 LEU B N 1
ATOM 9727 C CA . LEU B 1 379 ? 38.688 -7.309 -0.02 1 95.38 379 LEU B CA 1
ATOM 9728 C C . LEU B 1 379 ? 37.75 -7.805 -1.111 1 95.38 379 LEU B C 1
ATOM 9730 O O . LEU B 1 379 ? 37.812 -8.969 -1.513 1 95.38 379 LEU B O 1
ATOM 9734 N N . ALA B 1 380 ? 36.906 -6.957 -1.545 1 94.94 380 ALA B N 1
ATOM 9735 C CA . ALA B 1 380 ? 36 -7.316 -2.619 1 94.94 380 ALA B CA 1
ATOM 9736 C C . ALA B 1 380 ? 36.75 -7.578 -3.922 1 94.94 380 ALA B C 1
ATOM 9738 O O . ALA B 1 380 ? 36.375 -8.469 -4.691 1 94.94 380 ALA B O 1
ATOM 9739 N N . PHE B 1 381 ? 37.812 -6.836 -4.078 1 93.81 381 PHE B N 1
ATOM 9740 C CA . PHE B 1 381 ? 38.625 -7.051 -5.27 1 93.81 381 PHE B CA 1
ATOM 9741 C C . PHE B 1 381 ? 39.344 -8.398 -5.207 1 93.81 381 PHE B C 1
ATOM 9743 O O . PHE B 1 381 ? 39.406 -9.117 -6.207 1 93.81 381 PHE B O 1
ATOM 9750 N N . ALA B 1 382 ? 39.781 -8.773 -4.113 1 94.69 382 ALA B N 1
ATOM 9751 C CA . ALA B 1 382 ? 40.406 -10.086 -3.936 1 94.69 382 ALA B CA 1
ATOM 9752 C C . ALA B 1 382 ? 39.375 -11.195 -4.145 1 94.69 382 ALA B C 1
ATOM 9754 O O . ALA B 1 382 ? 39.656 -12.211 -4.785 1 94.69 382 ALA B O 1
ATOM 9755 N N . TYR B 1 383 ? 38.219 -10.953 -3.631 1 93 383 TYR B N 1
ATOM 9756 C CA . TYR B 1 383 ? 37.156 -11.93 -3.793 1 93 383 TYR B CA 1
ATOM 9757 C C . TYR B 1 383 ? 36.75 -12.047 -5.254 1 93 383 TYR B C 1
ATOM 9759 O O . TYR B 1 383 ? 36.438 -13.141 -5.734 1 93 383 TYR B O 1
ATOM 9767 N N . PHE B 1 384 ? 36.812 -10.914 -5.906 1 92.19 384 PHE B N 1
ATOM 9768 C CA . PHE B 1 384 ? 36.469 -10.914 -7.332 1 92.19 384 PHE B CA 1
ATOM 9769 C C . PHE B 1 384 ? 37.531 -11.711 -8.117 1 92.19 384 PHE B C 1
ATOM 9771 O O . PHE B 1 384 ? 37.156 -12.484 -9.008 1 92.19 384 PHE B O 1
ATOM 9778 N N . LEU B 1 385 ? 38.75 -11.586 -7.816 1 92.69 385 LEU B N 1
ATOM 9779 C CA . LEU B 1 385 ? 39.781 -12.344 -8.508 1 92.69 385 LEU B CA 1
ATOM 9780 C C . LEU B 1 385 ? 39.625 -13.844 -8.25 1 92.69 385 LEU B C 1
ATOM 9782 O O . LEU B 1 385 ? 39.812 -14.648 -9.164 1 92.69 385 LEU B O 1
ATOM 9786 N N . PHE B 1 386 ? 39.219 -14.109 -7.113 1 90.81 386 PHE B N 1
ATOM 9787 C CA . PHE B 1 386 ? 38.969 -15.508 -6.77 1 90.81 386 PHE B CA 1
ATOM 9788 C C . PHE B 1 386 ? 37.781 -16.062 -7.535 1 90.81 386 PHE B C 1
ATOM 9790 O O . PHE B 1 386 ? 37.844 -17.156 -8.086 1 90.81 386 PHE B O 1
ATOM 9797 N N . LYS B 1 387 ? 36.75 -15.328 -7.598 1 88.88 387 LYS B N 1
ATOM 9798 C CA . LYS B 1 387 ? 35.531 -15.758 -8.289 1 88.88 387 LYS B CA 1
ATOM 9799 C C . LYS B 1 387 ? 35.75 -15.836 -9.797 1 88.88 387 LYS B C 1
ATOM 9801 O O . LYS B 1 387 ? 35.188 -16.703 -10.477 1 88.88 387 LYS B O 1
ATOM 9806 N N . ALA B 1 388 ? 36.5 -14.891 -10.289 1 88.56 388 ALA B N 1
ATOM 9807 C CA . ALA B 1 388 ? 36.844 -14.938 -11.711 1 88.56 388 ALA B CA 1
ATOM 9808 C C . ALA B 1 388 ? 37.656 -16.188 -12.039 1 88.56 388 ALA B C 1
ATOM 9810 O O . ALA B 1 388 ? 37.469 -16.812 -13.086 1 88.56 388 ALA B O 1
ATOM 9811 N N . PHE B 1 389 ? 38.5 -16.562 -11.078 1 87.44 389 PHE B N 1
ATOM 9812 C CA . PHE B 1 389 ? 39.312 -17.766 -11.258 1 87.44 389 PHE B CA 1
ATOM 9813 C C . PHE B 1 389 ? 38.438 -19.016 -11.273 1 87.44 389 PHE B C 1
ATOM 9815 O O . PHE B 1 389 ? 38.594 -19.875 -12.141 1 87.44 389 PHE B O 1
ATOM 9822 N N . THR B 1 390 ? 37.531 -19.062 -10.383 1 84.25 390 THR B N 1
ATOM 9823 C CA . THR B 1 390 ? 36.656 -20.219 -10.312 1 84.25 390 THR B CA 1
ATOM 9824 C C . THR B 1 390 ? 35.688 -20.234 -11.508 1 84.25 390 THR B C 1
ATOM 9826 O O . THR B 1 390 ? 35.312 -21.312 -12 1 84.25 390 THR B O 1
ATOM 9829 N N . TYR B 1 391 ? 35.344 -19.062 -11.922 1 86 391 TYR B N 1
ATOM 9830 C CA . TYR B 1 391 ? 34.438 -18.969 -13.062 1 86 391 TYR B CA 1
ATOM 9831 C C . TYR B 1 391 ? 35.094 -19.469 -14.336 1 86 391 TYR B C 1
ATOM 9833 O O . TYR B 1 391 ? 34.469 -20.141 -15.148 1 86 391 TYR B O 1
ATOM 9841 N N . VAL B 1 392 ? 36.344 -19.172 -14.492 1 84.94 392 VAL B N 1
ATOM 9842 C CA . VAL B 1 392 ? 37.062 -19.625 -15.672 1 84.94 392 VAL B CA 1
ATOM 9843 C C . VAL B 1 392 ? 37.281 -21.125 -15.609 1 84.94 392 VAL B C 1
ATOM 9845 O O . VAL B 1 392 ? 37.281 -21.812 -16.641 1 84.94 392 VAL B O 1
ATOM 9848 N N . GLN B 1 393 ? 37.344 -21.641 -14.484 1 81.25 393 GLN B N 1
ATOM 9849 C CA . GLN B 1 393 ? 37.5 -23.094 -14.336 1 81.25 393 GLN B CA 1
ATOM 9850 C C . GLN B 1 393 ? 36.219 -23.828 -14.719 1 81.25 393 GLN B C 1
ATOM 9852 O O . GLN B 1 393 ? 36.281 -24.922 -15.297 1 81.25 393 GLN B O 1
ATOM 9857 N N . HIS B 1 394 ? 35.125 -23.219 -14.406 1 78.94 394 HIS B N 1
ATOM 9858 C CA . HIS B 1 394 ? 33.844 -23.875 -14.664 1 78.94 394 HIS B CA 1
ATOM 9859 C C . HIS B 1 394 ? 33.406 -23.672 -16.109 1 78.94 394 HIS B C 1
ATOM 9861 O O . HIS B 1 394 ? 32.812 -24.562 -16.703 1 78.94 394 HIS B O 1
ATOM 9867 N N . PHE B 1 395 ? 33.75 -22.484 -16.703 1 76.12 395 PHE B N 1
ATOM 9868 C CA . PHE B 1 395 ? 33.125 -22.125 -17.984 1 76.12 395 PHE B CA 1
ATOM 9869 C C . PHE B 1 395 ? 34.188 -21.984 -19.078 1 76.12 395 PHE B C 1
ATOM 9871 O O . PHE B 1 395 ? 33.844 -21.953 -20.266 1 76.12 395 PHE B O 1
ATOM 9878 N N . GLY B 1 396 ? 35.531 -21.812 -18.75 1 65.62 396 GLY B N 1
ATOM 9879 C CA . GLY B 1 396 ? 36.562 -21.406 -19.703 1 65.62 396 GLY B CA 1
ATOM 9880 C C . GLY B 1 396 ? 37.344 -22.562 -20.266 1 65.62 396 GLY B C 1
ATOM 9881 O O . GLY B 1 396 ? 38.438 -22.359 -20.797 1 65.62 396 GLY B O 1
ATOM 9882 N N . GLU B 1 397 ? 36.938 -23.781 -20.047 1 64.31 397 GLU B N 1
ATOM 9883 C CA . GLU B 1 397 ? 37.844 -24.844 -20.5 1 64.31 397 GLU B CA 1
ATOM 9884 C C . GLU B 1 397 ? 38.062 -24.766 -22 1 64.31 397 GLU B C 1
ATOM 9886 O O . GLU B 1 397 ? 39.156 -25.047 -22.484 1 64.31 397 GLU B O 1
ATOM 9891 N N . ASP B 1 398 ? 36.969 -24.375 -22.812 1 61.72 398 ASP B N 1
ATOM 9892 C CA . ASP B 1 398 ? 37.188 -24.328 -24.25 1 61.72 398 ASP B CA 1
ATOM 9893 C C . ASP B 1 398 ? 37.688 -22.953 -24.688 1 61.72 398 ASP B C 1
ATOM 9895 O O . ASP B 1 398 ? 37.688 -22.641 -25.875 1 61.72 398 ASP B O 1
ATOM 9899 N N . GLY B 1 399 ? 38.156 -22.188 -23.75 1 68.5 399 GLY B N 1
ATOM 9900 C CA . GLY B 1 399 ? 38.594 -20.844 -24.078 1 68.5 399 GLY B CA 1
ATOM 9901 C C . GLY B 1 399 ? 37.688 -19.766 -23.516 1 68.5 399 GLY B C 1
ATOM 9902 O O . GLY B 1 399 ? 36.562 -20.047 -23.062 1 68.5 399 GLY B O 1
ATOM 9903 N N . ILE B 1 400 ? 38.25 -18.641 -23.375 1 77.12 400 ILE B N 1
ATOM 9904 C CA . ILE B 1 400 ? 37.531 -17.484 -22.844 1 77.12 400 ILE B CA 1
ATOM 9905 C C . ILE B 1 400 ? 36.688 -16.859 -23.953 1 77.12 400 ILE B C 1
ATOM 9907 O O . ILE B 1 400 ? 37.188 -16.062 -24.766 1 77.12 400 ILE B O 1
ATOM 9911 N N . ASP B 1 401 ? 35.438 -17.312 -24.172 1 81.06 401 ASP B N 1
ATOM 9912 C CA . ASP B 1 401 ? 34.5 -16.812 -25.156 1 81.06 401 ASP B CA 1
ATOM 9913 C C . ASP B 1 401 ? 33.719 -15.602 -24.609 1 81.06 401 ASP B C 1
ATOM 9915 O O . ASP B 1 401 ? 33.938 -15.188 -23.469 1 81.06 401 ASP B O 1
ATOM 9919 N N . GLY B 1 402 ? 32.969 -14.969 -25.484 1 80.31 402 GLY B N 1
ATOM 9920 C CA . GLY B 1 402 ? 32.156 -13.812 -25.125 1 80.31 402 GLY B CA 1
ATOM 9921 C C . GLY B 1 402 ? 31.188 -14.086 -23.984 1 80.31 402 GLY B C 1
ATOM 9922 O O . GLY B 1 402 ? 30.969 -13.234 -23.125 1 80.31 402 GLY B O 1
ATOM 9923 N N . ASN B 1 403 ? 30.75 -15.297 -23.891 1 81.5 403 ASN B N 1
ATOM 9924 C CA . ASN B 1 403 ? 29.812 -15.656 -22.828 1 81.5 403 ASN B CA 1
ATOM 9925 C C . ASN B 1 403 ? 30.5 -15.727 -21.469 1 81.5 403 ASN B C 1
ATOM 9927 O O . ASN B 1 403 ? 29.922 -15.359 -20.453 1 81.5 403 ASN B O 1
ATOM 9931 N N . VAL B 1 404 ? 31.734 -16.156 -21.5 1 87.31 404 VAL B N 1
ATOM 9932 C CA . VAL B 1 404 ? 32.5 -16.219 -20.25 1 87.31 404 VAL B CA 1
ATOM 9933 C C . VAL B 1 404 ? 32.844 -14.812 -19.781 1 87.31 404 VAL B C 1
ATOM 9935 O O . VAL B 1 404 ? 32.75 -14.516 -18.594 1 87.31 404 VAL B O 1
ATOM 9938 N N . ILE B 1 405 ? 33.125 -13.977 -20.766 1 88.19 405 ILE B N 1
ATOM 9939 C CA . ILE B 1 405 ? 33.438 -12.594 -20.422 1 88.19 405 ILE B CA 1
ATOM 9940 C C . ILE B 1 405 ? 32.219 -11.914 -19.844 1 88.19 405 ILE B C 1
ATOM 9942 O O . ILE B 1 405 ? 32.281 -11.18 -18.859 1 88.19 405 ILE B O 1
ATOM 9946 N N . LEU B 1 406 ? 31.109 -12.156 -20.453 1 88 406 LEU B N 1
ATOM 9947 C CA . LEU B 1 406 ? 29.859 -11.586 -19.953 1 88 406 LEU B CA 1
ATOM 9948 C C . LEU B 1 406 ? 29.547 -12.094 -18.547 1 88 406 LEU B C 1
ATOM 9950 O O . LEU B 1 406 ? 29.047 -11.344 -17.703 1 88 406 LEU B O 1
ATOM 9954 N N . GLY B 1 407 ? 29.859 -13.281 -18.328 1 89.06 407 GLY B N 1
ATOM 9955 C CA . GLY B 1 407 ? 29.656 -13.836 -17 1 89.06 407 GLY B CA 1
ATOM 9956 C C . GLY B 1 407 ? 30.562 -13.227 -15.945 1 89.06 407 GLY B C 1
ATOM 9957 O O . GLY B 1 407 ? 30.125 -12.914 -14.836 1 89.06 407 GLY B O 1
ATOM 9958 N N . ILE B 1 408 ? 31.797 -13.047 -16.297 1 91.56 408 ILE B N 1
ATOM 9959 C CA . ILE B 1 408 ? 32.75 -12.43 -15.383 1 91.56 408 ILE B CA 1
ATOM 9960 C C . ILE B 1 408 ? 32.375 -10.977 -15.141 1 91.56 408 ILE B C 1
ATOM 9962 O O . ILE B 1 408 ? 32.438 -10.492 -14.008 1 91.56 408 ILE B O 1
ATOM 9966 N N . PHE B 1 409 ? 31.922 -10.359 -16.188 1 91.56 409 PHE B N 1
ATOM 9967 C CA . PHE B 1 409 ? 31.453 -8.984 -16.062 1 91.56 409 PHE B CA 1
ATOM 9968 C C . PHE B 1 409 ? 30.266 -8.914 -15.109 1 91.56 409 PHE B C 1
ATOM 9970 O O . PHE B 1 409 ? 30.172 -8.016 -14.273 1 91.56 409 PHE B O 1
ATOM 9977 N N . GLY B 1 410 ? 29.344 -9.812 -15.258 1 92.44 410 GLY B N 1
ATOM 9978 C CA . GLY B 1 410 ? 28.188 -9.859 -14.367 1 92.44 410 GLY B CA 1
ATOM 9979 C C . GLY B 1 410 ? 28.562 -10.102 -12.922 1 92.44 410 GLY B C 1
ATOM 9980 O O . GLY B 1 410 ? 27.984 -9.508 -12.016 1 92.44 410 GLY B O 1
ATOM 9981 N N . GLU B 1 411 ? 29.594 -10.805 -12.703 1 91.94 411 GLU B N 1
ATOM 9982 C CA . GLU B 1 411 ? 30.016 -11.117 -11.344 1 91.94 411 GLU B CA 1
ATOM 9983 C C . GLU B 1 411 ? 30.719 -9.938 -10.695 1 91.94 411 GLU B C 1
ATOM 9985 O O . GLU B 1 411 ? 30.562 -9.688 -9.5 1 91.94 411 GLU B O 1
ATOM 9990 N N . ILE B 1 412 ? 31.516 -9.281 -11.5 1 93.44 412 ILE B N 1
ATOM 9991 C CA . ILE B 1 412 ? 32.188 -8.109 -10.953 1 93.44 412 ILE B CA 1
ATOM 9992 C C . ILE B 1 412 ? 31.156 -7.055 -10.547 1 93.44 412 ILE B C 1
ATOM 9994 O O . ILE B 1 412 ? 31.281 -6.445 -9.484 1 93.44 412 ILE B O 1
ATOM 9998 N N . LEU B 1 413 ? 30.203 -6.883 -11.367 1 95.25 413 LEU B N 1
ATOM 9999 C CA . LEU B 1 413 ? 29.172 -5.898 -11.07 1 95.25 413 LEU B CA 1
ATOM 10000 C C . LEU B 1 413 ? 28.328 -6.344 -9.875 1 95.25 413 LEU B C 1
ATOM 10002 O O . LEU B 1 413 ? 27.891 -5.512 -9.07 1 95.25 413 LEU B O 1
ATOM 10006 N N . HIS B 1 414 ? 28.109 -7.566 -9.773 1 95.69 414 HIS B N 1
ATOM 10007 C CA . HIS B 1 414 ? 27.344 -8.078 -8.633 1 95.69 414 HIS B CA 1
ATOM 10008 C C . HIS B 1 414 ? 28.094 -7.844 -7.324 1 95.69 414 HIS B C 1
ATOM 10010 O O . HIS B 1 414 ? 27.516 -7.336 -6.363 1 95.69 414 HIS B O 1
ATOM 10016 N N . ILE B 1 415 ? 29.375 -8.156 -7.293 1 96.06 415 ILE B N 1
ATOM 10017 C CA . ILE B 1 415 ? 30.172 -8.023 -6.078 1 96.06 415 ILE B CA 1
ATOM 10018 C C . ILE B 1 415 ? 30.312 -6.547 -5.715 1 96.06 415 ILE B C 1
ATOM 10020 O O . ILE B 1 415 ? 30.141 -6.168 -4.555 1 96.06 415 ILE B O 1
ATOM 10024 N N . SER B 1 416 ? 30.578 -5.758 -6.719 1 95.5 416 SER B N 1
ATOM 10025 C CA . SER B 1 416 ? 30.703 -4.324 -6.473 1 95.5 416 SER B CA 1
ATOM 10026 C C . SER B 1 416 ? 29.391 -3.727 -5.996 1 95.5 416 SER B C 1
ATOM 10028 O O . SER B 1 416 ? 29.359 -2.912 -5.07 1 95.5 416 SER B O 1
ATOM 10030 N N . GLY B 1 417 ? 28.297 -4.121 -6.617 1 96.5 417 GLY B N 1
ATOM 10031 C CA . GLY B 1 417 ? 26.984 -3.6 -6.238 1 96.5 417 GLY B CA 1
ATOM 10032 C C . GLY B 1 417 ? 26.562 -4.012 -4.844 1 96.5 417 GLY B C 1
ATOM 10033 O O . GLY B 1 417 ? 26.047 -3.191 -4.078 1 96.5 417 GLY B O 1
ATOM 10034 N N . VAL B 1 418 ? 26.781 -5.195 -4.477 1 96.44 418 VAL B N 1
ATOM 10035 C CA . VAL B 1 418 ? 26.406 -5.699 -3.158 1 96.44 418 VAL B CA 1
ATOM 10036 C C . VAL B 1 418 ? 27.281 -5.031 -2.086 1 96.44 418 VAL B C 1
ATOM 10038 O O . VAL B 1 418 ? 26.781 -4.684 -1.012 1 96.44 418 VAL B O 1
ATOM 10041 N N . LEU B 1 419 ? 28.531 -4.871 -2.389 1 96.5 419 LEU B N 1
ATOM 10042 C CA . LEU B 1 419 ? 29.422 -4.199 -1.446 1 96.5 419 LEU B CA 1
ATOM 10043 C C . LEU B 1 419 ? 28.969 -2.762 -1.206 1 96.5 419 LEU B C 1
ATOM 10045 O O . LEU B 1 419 ? 28.875 -2.322 -0.058 1 96.5 419 LEU B O 1
ATOM 10049 N N . LEU B 1 420 ? 28.734 -2.088 -2.279 1 97 420 LEU B N 1
ATOM 10050 C CA . LEU B 1 420 ? 28.281 -0.705 -2.152 1 97 420 LEU B CA 1
ATOM 10051 C C . LEU B 1 420 ? 26.969 -0.629 -1.387 1 97 420 LEU B C 1
ATOM 10053 O O . LEU B 1 420 ? 26.766 0.29 -0.592 1 97 420 LEU B O 1
ATOM 10057 N N . PHE B 1 421 ? 26.047 -1.539 -1.59 1 97.5 421 PHE B N 1
ATOM 10058 C CA . PHE B 1 421 ? 24.766 -1.581 -0.875 1 97.5 421 PHE B CA 1
ATOM 10059 C C . PHE B 1 421 ? 25 -1.708 0.627 1 97.5 421 PHE B C 1
ATOM 10061 O O . PHE B 1 421 ? 24.406 -0.973 1.416 1 97.5 421 PHE B O 1
ATOM 10068 N N . PHE B 1 422 ? 25.875 -2.596 0.998 1 96.94 422 PHE B N 1
ATOM 10069 C CA . PHE B 1 422 ? 26.062 -2.844 2.422 1 96.94 422 PHE B CA 1
ATOM 10070 C C . PHE B 1 422 ? 26.812 -1.689 3.08 1 96.94 422 PHE B C 1
ATOM 10072 O O . PHE B 1 422 ? 26.562 -1.367 4.242 1 96.94 422 PHE B O 1
ATOM 10079 N N . ILE B 1 423 ? 27.703 -1.021 2.322 1 97 423 ILE B N 1
ATOM 10080 C CA . ILE B 1 423 ? 28.375 0.143 2.877 1 97 423 ILE B CA 1
ATOM 10081 C C . ILE B 1 423 ? 27.375 1.259 3.137 1 97 423 ILE B C 1
ATOM 10083 O O . ILE B 1 423 ? 27.312 1.812 4.238 1 97 423 ILE B O 1
ATOM 10087 N N . VAL B 1 424 ? 26.578 1.527 2.145 1 97.31 424 VAL B N 1
ATOM 10088 C CA . VAL B 1 424 ? 25.578 2.586 2.295 1 97.31 424 VAL B CA 1
ATOM 10089 C C . VAL B 1 424 ? 24.578 2.205 3.381 1 97.31 424 VAL B C 1
ATOM 10091 O O . VAL B 1 424 ? 24.188 3.045 4.191 1 97.31 424 VAL B O 1
ATOM 10094 N N . PHE B 1 425 ? 24.188 0.964 3.412 1 97.81 425 PHE B N 1
ATOM 10095 C CA . PHE B 1 425 ? 23.188 0.504 4.379 1 97.81 425 PHE B CA 1
ATOM 10096 C C . PHE B 1 425 ? 23.734 0.607 5.797 1 97.81 425 PHE B C 1
ATOM 10098 O O . PHE B 1 425 ? 23.047 1.117 6.691 1 97.81 425 PHE B O 1
ATOM 10105 N N . VAL B 1 426 ? 24.953 0.131 6.039 1 97.75 426 VAL B N 1
ATOM 10106 C CA . VAL B 1 426 ? 25.516 0.097 7.383 1 97.75 426 VAL B CA 1
ATOM 10107 C C . VAL B 1 426 ? 25.688 1.521 7.91 1 97.75 426 VAL B C 1
ATOM 10109 O O . VAL B 1 426 ? 25.312 1.819 9.047 1 97.75 426 VAL B O 1
ATOM 10112 N N . PHE B 1 427 ? 26.156 2.449 7.133 1 97.12 427 PHE B N 1
ATOM 10113 C CA . PHE B 1 427 ? 26.391 3.811 7.594 1 97.12 427 PHE B CA 1
ATOM 10114 C C . PHE B 1 427 ? 25.078 4.582 7.719 1 97.12 427 PHE B C 1
ATOM 10116 O O . PHE B 1 427 ? 24.922 5.41 8.617 1 97.12 427 PHE B O 1
ATOM 10123 N N . SER B 1 428 ? 24.156 4.348 6.805 1 97.12 428 SER B N 1
ATOM 10124 C CA . SER B 1 428 ? 22.844 4.984 6.949 1 97.12 428 SER B CA 1
ATOM 10125 C C . SER B 1 428 ? 22.094 4.434 8.156 1 97.12 428 SER B C 1
ATOM 10127 O O . SER B 1 428 ? 21.406 5.176 8.852 1 97.12 428 SER B O 1
ATOM 10129 N N . PHE B 1 429 ? 22.219 3.166 8.359 1 97.06 429 PHE B N 1
ATOM 10130 C CA . PHE B 1 429 ? 21.562 2.551 9.508 1 97.06 429 PHE B CA 1
ATOM 10131 C C . PHE B 1 429 ? 22.219 3.016 10.805 1 97.06 429 PHE B C 1
ATOM 10133 O O . PHE B 1 429 ? 21.531 3.178 11.82 1 97.06 429 PHE B O 1
ATOM 10140 N N . TYR B 1 430 ? 23.5 3.242 10.734 1 96.31 430 TYR B N 1
ATOM 10141 C CA . TYR B 1 430 ? 24.219 3.826 11.867 1 96.31 430 TYR B CA 1
ATOM 10142 C C . TYR B 1 430 ? 23.656 5.203 12.211 1 96.31 430 TYR B C 1
ATOM 10144 O O . TYR B 1 430 ? 23.375 5.492 13.375 1 96.31 430 TYR B O 1
ATOM 10152 N N . LEU B 1 431 ? 23.453 6.047 11.227 1 95 431 LEU B N 1
ATOM 10153 C CA . LEU B 1 431 ? 22.891 7.375 11.445 1 95 431 LEU B CA 1
ATOM 10154 C C . LEU B 1 431 ? 21.484 7.285 12.016 1 95 431 LEU B C 1
ATOM 10156 O O . LEU B 1 431 ? 21.125 8.039 12.922 1 95 431 LEU B O 1
ATOM 10160 N N . LEU B 1 432 ? 20.672 6.344 11.539 1 95.5 432 LEU B N 1
ATOM 10161 C CA . LEU B 1 432 ? 19.297 6.184 11.992 1 95.5 432 LEU B CA 1
ATOM 10162 C C . LEU B 1 432 ? 19.266 5.734 13.453 1 95.5 432 LEU B C 1
ATOM 10164 O O . LEU B 1 432 ? 18.547 6.312 14.266 1 95.5 432 LEU B O 1
ATOM 10168 N N . CYS B 1 433 ? 20.062 4.758 13.828 1 94.69 433 CYS B N 1
ATOM 10169 C CA . CYS B 1 433 ? 20.016 4.176 15.164 1 94.69 433 CYS B CA 1
ATOM 10170 C C . CYS B 1 433 ? 20.547 5.164 16.203 1 94.69 433 CYS B C 1
ATOM 10172 O O . CYS B 1 433 ? 19.922 5.359 17.25 1 94.69 433 CYS B O 1
ATOM 10174 N N . PHE B 1 434 ? 21.609 5.781 15.906 1 92.38 434 PHE B N 1
ATOM 10175 C CA . PHE B 1 434 ? 22.219 6.648 16.906 1 92.38 434 PHE B CA 1
ATOM 10176 C C . PHE B 1 434 ? 21.516 8 16.953 1 92.38 434 PHE B C 1
ATOM 10178 O O . PHE B 1 434 ? 21.547 8.688 17.984 1 92.38 434 PHE B O 1
ATOM 10185 N N . PHE B 1 435 ? 20.859 8.367 15.906 1 91.94 435 PHE B N 1
ATOM 10186 C CA . PHE B 1 435 ? 20.094 9.602 15.93 1 91.94 435 PHE B CA 1
ATOM 10187 C C . PHE B 1 435 ? 18.75 9.398 16.609 1 91.94 435 PHE B C 1
ATOM 10189 O O . PHE B 1 435 ? 18.312 10.242 17.406 1 91.94 435 PHE B O 1
ATOM 10196 N N . LYS B 1 436 ? 18.047 8.312 16.391 1 91.56 436 LYS B N 1
ATOM 10197 C CA . LYS B 1 436 ? 16.688 8.117 16.875 1 91.56 436 LYS B CA 1
ATOM 10198 C C . LYS B 1 436 ? 16.672 7.512 18.281 1 91.56 436 LYS B C 1
ATOM 10200 O O . LYS B 1 436 ? 15.75 7.746 19.062 1 91.56 436 LYS B O 1
ATOM 10205 N N . TRP B 1 437 ? 17.609 6.746 18.594 1 88.81 437 TRP B N 1
ATOM 10206 C CA . TRP B 1 437 ? 17.578 6.055 19.875 1 88.81 437 TRP B CA 1
ATOM 10207 C C . TRP B 1 437 ? 18.719 6.516 20.781 1 88.81 437 TRP B C 1
ATOM 10209 O O . TRP B 1 437 ? 19.375 5.699 21.422 1 88.81 437 TRP B O 1
ATOM 10219 N N . GLN B 1 438 ? 18.875 7.773 20.719 1 82.88 438 GLN B N 1
ATOM 10220 C CA . GLN B 1 438 ? 19.906 8.297 21.609 1 82.88 438 GLN B CA 1
ATOM 10221 C C . GLN B 1 438 ? 19.297 8.695 22.969 1 82.88 438 GLN B C 1
ATOM 10223 O O . GLN B 1 438 ? 18.172 9.195 23.016 1 82.88 438 GLN B O 1
ATOM 10228 N N . LYS B 1 439 ? 19.875 8.391 24.031 1 78.38 439 LYS B N 1
ATOM 10229 C CA . LYS B 1 439 ? 19.453 8.781 25.375 1 78.38 439 LYS B CA 1
ATOM 10230 C C . LYS B 1 439 ? 20.156 10.07 25.812 1 78.38 439 LYS B C 1
ATOM 10232 O O . LYS B 1 439 ? 19.562 10.898 26.5 1 78.38 439 LYS B O 1
ATOM 10237 N N . SER B 1 440 ? 21.422 10.156 25.453 1 79.75 440 SER B N 1
ATOM 10238 C CA . SER B 1 440 ? 22.203 11.375 25.672 1 79.75 440 SER B CA 1
ATOM 10239 C C . SER B 1 440 ? 22.594 12.016 24.344 1 79.75 440 SER B C 1
ATOM 10241 O O . SER B 1 440 ? 22.516 11.375 23.297 1 79.75 440 SER B O 1
ATOM 10243 N N . LEU B 1 441 ? 22.781 13.273 24.406 1 82.38 441 LEU B N 1
ATOM 10244 C CA . LEU B 1 441 ? 23.172 13.953 23.172 1 82.38 441 LEU B CA 1
ATOM 10245 C C . LEU B 1 441 ? 24.438 13.344 22.594 1 82.38 441 LEU B C 1
ATOM 10247 O O . LEU B 1 441 ? 25.484 13.352 23.234 1 82.38 441 LEU B O 1
ATOM 10251 N N . PHE B 1 442 ? 24.234 12.562 21.5 1 80.19 442 PHE B N 1
ATOM 10252 C CA . PHE B 1 442 ? 25.359 11.828 20.906 1 80.19 442 PHE B CA 1
ATOM 10253 C C . PHE B 1 442 ? 25.672 12.352 19.516 1 80.19 442 PHE B C 1
ATOM 10255 O O . PHE B 1 442 ? 26.844 12.539 19.172 1 80.19 442 PHE B O 1
ATOM 10262 N N . MET B 1 443 ? 24.594 12.508 18.734 1 85.75 443 MET B N 1
ATOM 10263 C CA . MET B 1 443 ? 24.875 12.898 17.359 1 85.75 443 MET B CA 1
ATOM 10264 C C . MET B 1 443 ? 23.703 13.641 16.734 1 85.75 443 MET B C 1
ATOM 10266 O O . MET B 1 443 ? 22.547 13.32 17.031 1 85.75 443 MET B O 1
ATOM 10270 N N . PHE B 1 444 ? 24.141 14.711 15.891 1 91.5 444 PHE B N 1
ATOM 10271 C CA . PHE B 1 444 ? 23.156 15.375 15.031 1 91.5 444 PHE B CA 1
ATOM 10272 C C . PHE B 1 444 ? 23.219 14.828 13.617 1 91.5 444 PHE B C 1
ATOM 10274 O O . PHE B 1 444 ? 24.047 13.977 13.305 1 91.5 444 PHE B O 1
ATOM 10281 N N . LEU B 1 445 ? 22.297 15.195 12.797 1 92.81 445 LEU B N 1
ATOM 10282 C CA . LEU B 1 445 ? 22.281 14.75 11.406 1 92.81 445 LEU B CA 1
ATOM 10283 C C . LEU B 1 445 ? 23.109 15.688 10.531 1 92.81 445 LEU B C 1
ATOM 10285 O O . LEU B 1 445 ? 23.094 16.906 10.719 1 92.81 445 LEU B O 1
ATOM 10289 N N . PRO B 1 446 ? 23.859 15.047 9.703 1 92.62 446 PRO B N 1
ATOM 10290 C CA . PRO B 1 446 ? 24.594 15.898 8.758 1 92.62 446 PRO B CA 1
ATOM 10291 C C . PRO B 1 446 ? 23.656 16.656 7.809 1 92.62 446 PRO B C 1
ATOM 10293 O O . PRO B 1 446 ? 22.484 16.281 7.668 1 92.62 446 PRO B O 1
ATOM 10296 N N . ASP B 1 447 ? 24.25 17.641 7.219 1 89.94 447 ASP B N 1
ATOM 10297 C CA . ASP B 1 447 ? 23.469 18.422 6.27 1 89.94 447 ASP B CA 1
ATOM 10298 C C . ASP B 1 447 ? 23.062 17.578 5.062 1 89.94 447 ASP B C 1
ATOM 10300 O O . ASP B 1 447 ? 23.797 16.672 4.668 1 89.94 447 ASP B O 1
ATOM 10304 N N . ILE B 1 448 ? 21.953 17.859 4.492 1 89.62 448 ILE B N 1
ATOM 10305 C CA . ILE B 1 448 ? 21.391 17.109 3.373 1 89.62 448 ILE B CA 1
ATOM 10306 C C . ILE B 1 448 ? 22.344 17.156 2.186 1 89.62 448 ILE B C 1
ATOM 10308 O O . ILE B 1 448 ? 22.469 16.172 1.444 1 89.62 448 ILE B O 1
ATOM 10312 N N . SER B 1 449 ? 23.125 18.203 2.018 1 88.19 449 SER B N 1
ATOM 10313 C CA . SER B 1 449 ? 24.047 18.359 0.9 1 88.19 449 SER B CA 1
ATOM 10314 C C . SER B 1 449 ? 25.25 17.422 1.05 1 88.19 449 SER B C 1
ATOM 10316 O O . SER B 1 449 ? 25.766 16.906 0.058 1 88.19 449 SER B O 1
ATOM 10318 N N . ASP B 1 450 ? 25.609 17.141 2.252 1 89.81 450 ASP B N 1
ATOM 10319 C CA . ASP B 1 450 ? 26.734 16.25 2.498 1 89.81 450 ASP B CA 1
ATOM 10320 C C . ASP B 1 450 ? 26.344 14.797 2.293 1 89.81 450 ASP B C 1
ATOM 10322 O O . ASP B 1 450 ? 27.188 13.961 1.949 1 89.81 450 ASP B O 1
ATOM 10326 N N . LEU B 1 451 ? 25.094 14.57 2.496 1 93.19 451 LEU B N 1
ATOM 10327 C CA . LEU B 1 451 ? 24.625 13.195 2.406 1 93.19 451 LEU B CA 1
ATOM 10328 C C . LEU B 1 451 ? 24.344 12.812 0.958 1 93.19 451 LEU B C 1
ATOM 10330 O O . LEU B 1 451 ? 23.984 11.664 0.673 1 93.19 451 LEU B O 1
ATOM 10334 N N . LYS B 1 452 ? 24.625 13.688 0.009 1 92.12 452 LYS B N 1
ATOM 10335 C CA . LYS B 1 452 ? 24.422 13.422 -1.411 1 92.12 452 LYS B CA 1
ATOM 10336 C C . LYS B 1 452 ? 25.391 12.344 -1.912 1 92.12 452 LYS B C 1
ATOM 10338 O O . LYS B 1 452 ? 25.047 11.57 -2.812 1 92.12 452 LYS B O 1
ATOM 10343 N N . ASN B 1 453 ? 26.547 12.25 -1.27 1 92.31 453 ASN B N 1
ATOM 10344 C CA . ASN B 1 453 ? 27.516 11.227 -1.653 1 92.31 453 ASN B CA 1
ATOM 10345 C C . ASN B 1 453 ? 27 9.82 -1.374 1 92.31 453 ASN B C 1
ATOM 10347 O O . ASN B 1 453 ? 27.172 8.914 -2.189 1 92.31 453 ASN B O 1
ATOM 10351 N N . LEU B 1 454 ? 26.344 9.703 -0.332 1 94.88 454 LEU B N 1
ATOM 10352 C CA . LEU B 1 454 ? 25.781 8.398 0.002 1 94.88 454 LEU B CA 1
ATOM 10353 C C . LEU B 1 454 ? 24.625 8.055 -0.917 1 94.88 454 LEU B C 1
ATOM 10355 O O . LEU B 1 454 ? 24.438 6.895 -1.285 1 94.88 454 LEU B O 1
ATOM 10359 N N . THR B 1 455 ? 23.891 9.102 -1.342 1 95.19 455 THR B N 1
ATOM 10360 C CA . THR B 1 455 ? 22.766 8.867 -2.25 1 95.19 455 THR B CA 1
ATOM 10361 C C . THR B 1 455 ? 23.266 8.453 -3.631 1 95.19 455 THR B C 1
ATOM 10363 O O . THR B 1 455 ? 22.672 7.59 -4.277 1 95.19 455 THR B O 1
ATOM 10366 N N . ILE B 1 456 ? 24.375 8.977 -4.004 1 95.62 456 ILE B N 1
ATOM 10367 C CA . ILE B 1 456 ? 24.953 8.617 -5.289 1 95.62 456 ILE B CA 1
ATOM 10368 C C . ILE B 1 456 ? 25.469 7.18 -5.234 1 95.62 456 ILE B C 1
ATOM 10370 O O . ILE B 1 456 ? 25.266 6.406 -6.176 1 95.62 456 ILE B O 1
ATOM 10374 N N . MET B 1 457 ? 26.094 6.84 -4.141 1 96.12 457 MET B N 1
ATOM 10375 C CA . MET B 1 457 ? 26.578 5.473 -3.973 1 96.12 457 MET B CA 1
ATOM 10376 C C . MET B 1 457 ? 25.422 4.48 -4.023 1 96.12 457 MET B C 1
ATOM 10378 O O . MET B 1 457 ? 25.562 3.377 -4.555 1 96.12 457 MET B O 1
ATOM 10382 N N . GLN B 1 458 ? 24.312 4.867 -3.514 1 96.88 458 GLN B N 1
ATOM 10383 C CA . GLN B 1 458 ? 23.125 4.023 -3.541 1 96.88 458 GLN B CA 1
ATOM 10384 C C . GLN B 1 458 ? 22.656 3.775 -4.973 1 96.88 458 GLN B C 1
ATOM 10386 O O . GLN B 1 458 ? 22.344 2.643 -5.34 1 96.88 458 GLN B O 1
ATOM 10391 N N . TRP B 1 459 ? 22.641 4.781 -5.809 1 97 459 TRP B N 1
ATOM 10392 C CA . TRP B 1 459 ? 22.172 4.645 -7.184 1 97 459 TRP B CA 1
ATOM 10393 C C . TRP B 1 459 ? 23.203 3.904 -8.039 1 97 459 TRP B C 1
ATOM 10395 O O . TRP B 1 459 ? 22.828 3.174 -8.961 1 97 459 TRP B O 1
ATOM 10405 N N . VAL B 1 460 ? 24.469 4 -7.684 1 97.38 460 VAL B N 1
ATOM 10406 C CA . VAL B 1 460 ? 25.484 3.223 -8.383 1 97.38 460 VAL B CA 1
ATOM 10407 C C . VAL B 1 460 ? 25.344 1.746 -8.016 1 97.38 460 VAL B C 1
ATOM 10409 O O . VAL B 1 460 ? 25.453 0.875 -8.883 1 97.38 460 VAL B O 1
ATOM 10412 N N . ALA B 1 461 ? 25.094 1.539 -6.785 1 97.88 461 ALA B N 1
ATOM 10413 C CA . ALA B 1 461 ? 24.844 0.163 -6.367 1 97.88 461 ALA B CA 1
ATOM 10414 C C . ALA B 1 461 ? 23.656 -0.43 -7.121 1 97.88 461 ALA B C 1
ATOM 10416 O O . ALA B 1 461 ? 23.703 -1.576 -7.574 1 97.88 461 ALA B O 1
ATOM 10417 N N . PHE B 1 462 ? 22.609 0.334 -7.312 1 97.88 462 PHE B N 1
ATOM 10418 C CA . PHE B 1 462 ? 21.438 -0.111 -8.047 1 97.88 462 PHE B CA 1
ATOM 10419 C C . PHE B 1 462 ? 21.797 -0.438 -9.492 1 97.88 462 PHE B C 1
ATOM 10421 O O . PHE B 1 462 ? 21.375 -1.475 -10.016 1 97.88 462 PHE B O 1
ATOM 10428 N N . GLY B 1 463 ? 22.547 0.494 -10.102 1 97.88 463 GLY B N 1
ATOM 10429 C CA . GLY B 1 463 ? 22.953 0.251 -11.484 1 97.88 463 GLY B CA 1
ATOM 10430 C C . GLY B 1 463 ? 23.766 -1.013 -11.656 1 97.88 463 GLY B C 1
ATOM 10431 O O . GLY B 1 463 ? 23.531 -1.795 -12.578 1 97.88 463 GLY B O 1
ATOM 10432 N N . CYS B 1 464 ? 24.656 -1.28 -10.734 1 97.81 464 CYS B N 1
ATOM 10433 C CA . CYS B 1 464 ? 25.5 -2.459 -10.797 1 97.81 464 CYS B CA 1
ATOM 10434 C C . CYS B 1 464 ? 24.688 -3.732 -10.586 1 97.81 464 CYS B C 1
ATOM 10436 O O . CYS B 1 464 ? 24.812 -4.68 -11.359 1 97.81 464 CYS B O 1
ATOM 10438 N N . VAL B 1 465 ? 23.844 -3.73 -9.648 1 97.81 465 VAL B N 1
ATOM 10439 C CA . VAL B 1 465 ? 23.078 -4.93 -9.344 1 97.81 465 VAL B CA 1
ATOM 10440 C C . VAL B 1 465 ? 22.047 -5.168 -10.445 1 97.81 465 VAL B C 1
ATOM 10442 O O . VAL B 1 465 ? 21.766 -6.316 -10.797 1 97.81 465 VAL B O 1
ATOM 10445 N N . ALA B 1 466 ? 21.453 -4.129 -11.023 1 97.5 466 ALA B N 1
ATOM 10446 C CA . ALA B 1 466 ? 20.469 -4.258 -12.094 1 97.5 466 ALA B CA 1
ATOM 10447 C C . ALA B 1 466 ? 21.078 -4.949 -13.312 1 97.5 466 ALA B C 1
ATOM 10449 O O . ALA B 1 466 ? 20.484 -5.883 -13.859 1 97.5 466 ALA B O 1
ATOM 10450 N N . VAL B 1 467 ? 22.266 -4.586 -13.656 1 96.81 467 VAL B N 1
ATOM 10451 C CA . VAL B 1 467 ? 22.906 -5.195 -14.812 1 96.81 467 VAL B CA 1
ATOM 10452 C C . VAL B 1 467 ? 23.281 -6.641 -14.492 1 96.81 467 VAL B C 1
ATOM 10454 O O . VAL B 1 467 ? 23.141 -7.527 -15.336 1 96.81 467 VAL B O 1
ATOM 10457 N N . SER B 1 468 ? 23.734 -6.805 -13.297 1 96.19 468 SER B N 1
ATOM 10458 C CA . SER B 1 468 ? 24.094 -8.164 -12.891 1 96.19 468 SER B CA 1
ATOM 10459 C C . SER B 1 468 ? 22.875 -9.086 -12.945 1 96.19 468 SER B C 1
ATOM 10461 O O . SER B 1 468 ? 23 -10.242 -13.375 1 96.19 468 SER B O 1
ATOM 10463 N N . VAL B 1 469 ? 21.719 -8.625 -12.539 1 95.06 469 VAL B N 1
ATOM 10464 C CA . VAL B 1 469 ? 20.5 -9.422 -12.547 1 95.06 469 VAL B CA 1
ATOM 10465 C C . VAL B 1 469 ? 20.109 -9.75 -13.984 1 95.06 469 VAL B C 1
ATOM 10467 O O . VAL B 1 469 ? 19.719 -10.883 -14.289 1 95.06 469 VAL B O 1
ATOM 10470 N N . ILE B 1 470 ? 20.25 -8.805 -14.867 1 94.12 470 ILE B N 1
ATOM 10471 C CA . ILE B 1 470 ? 19.906 -9.023 -16.266 1 94.12 470 ILE B CA 1
ATOM 10472 C C . ILE B 1 470 ? 20.828 -10.094 -16.859 1 94.12 470 ILE B C 1
ATOM 10474 O O . ILE B 1 470 ? 20.359 -11.008 -17.547 1 94.12 470 ILE B O 1
ATOM 10478 N N . VAL B 1 471 ? 22.094 -10.016 -16.547 1 93.38 471 VAL B N 1
ATOM 10479 C CA . VAL B 1 471 ? 23.062 -10.977 -17.062 1 93.38 471 VAL B CA 1
ATOM 10480 C C . VAL B 1 471 ? 22.75 -12.367 -16.5 1 93.38 471 VAL B C 1
ATOM 10482 O O . VAL B 1 471 ? 22.781 -13.359 -17.234 1 93.38 471 VAL B O 1
ATOM 10485 N N . LYS B 1 472 ? 22.469 -12.453 -15.266 1 91.75 472 LYS B N 1
ATOM 10486 C CA . LYS B 1 472 ? 22.172 -13.742 -14.641 1 91.75 472 LYS B CA 1
ATOM 10487 C C . LYS B 1 472 ? 20.891 -14.344 -15.188 1 91.75 472 LYS B C 1
ATOM 10489 O O . LYS B 1 472 ? 20.781 -15.562 -15.336 1 91.75 472 LYS B O 1
ATOM 10494 N N . ILE B 1 473 ? 19.875 -13.523 -15.5 1 90.75 473 ILE B N 1
ATOM 10495 C CA . ILE B 1 473 ? 18.625 -14.008 -16.078 1 90.75 473 ILE B CA 1
ATOM 10496 C C . ILE B 1 473 ? 18.875 -14.539 -17.484 1 90.75 473 ILE B C 1
ATOM 10498 O O . ILE B 1 473 ? 18.344 -15.586 -17.859 1 90.75 473 ILE B O 1
ATOM 10502 N N . ILE B 1 474 ? 19.734 -13.867 -18.219 1 88.06 474 ILE B N 1
ATOM 10503 C CA . ILE B 1 474 ? 20.047 -14.32 -19.562 1 88.06 474 ILE B CA 1
ATOM 10504 C C . ILE B 1 474 ? 20.797 -15.648 -19.5 1 88.06 474 ILE B C 1
ATOM 10506 O O . ILE B 1 474 ? 20.531 -16.562 -20.281 1 88.06 474 ILE B O 1
ATOM 10510 N N . LYS B 1 475 ? 21.656 -15.789 -18.562 1 86.81 475 LYS B N 1
ATOM 10511 C CA . LYS B 1 475 ? 22.422 -17.031 -18.422 1 86.81 475 LYS B CA 1
ATOM 10512 C C . LYS B 1 475 ? 21.531 -18.188 -18 1 86.81 475 LYS B C 1
ATOM 10514 O O . LYS B 1 475 ? 21.672 -19.297 -18.5 1 86.81 475 LYS B O 1
ATOM 10519 N N . THR B 1 476 ? 20.625 -17.891 -17.094 1 86.44 476 THR B N 1
ATOM 10520 C CA . THR B 1 476 ? 19.703 -18.938 -16.641 1 86.44 476 THR B CA 1
ATOM 10521 C C . THR B 1 476 ? 18.75 -19.359 -17.766 1 86.44 476 THR B C 1
ATOM 10523 O O . THR B 1 476 ? 18.406 -20.531 -17.875 1 86.44 476 THR B O 1
ATOM 10526 N N . ALA B 1 477 ? 18.438 -18.438 -18.625 1 83.62 477 ALA B N 1
ATOM 10527 C CA . ALA B 1 477 ? 17.516 -18.719 -19.719 1 83.62 477 ALA B CA 1
ATOM 10528 C C . ALA B 1 477 ? 18.203 -19.5 -20.828 1 83.62 477 ALA B C 1
ATOM 10530 O O . ALA B 1 477 ? 17.547 -20.172 -21.625 1 83.62 477 ALA B O 1
ATOM 10531 N N . ARG B 1 478 ? 19.531 -19.547 -20.812 1 81.94 478 ARG B N 1
ATOM 10532 C CA . ARG B 1 478 ? 20.281 -20.234 -21.875 1 81.94 478 ARG B CA 1
ATOM 10533 C C . ARG B 1 478 ? 20.734 -21.609 -21.406 1 81.94 478 ARG B C 1
ATOM 10535 O O . ARG B 1 478 ? 21.422 -22.312 -22.141 1 81.94 478 ARG B O 1
ATOM 10542 N N . THR B 1 479 ? 20.297 -21.984 -20.297 1 85.81 479 THR B N 1
ATOM 10543 C CA . THR B 1 479 ? 20.641 -23.312 -19.781 1 85.81 479 THR B CA 1
ATOM 10544 C C . THR B 1 479 ? 19.969 -24.391 -20.609 1 85.81 479 THR B C 1
ATOM 10546 O O . THR B 1 479 ? 18.797 -24.266 -20.984 1 85.81 479 THR B O 1
ATOM 10549 N N . ASP B 1 480 ? 20.766 -25.375 -21 1 84.31 480 ASP B N 1
ATOM 10550 C CA . ASP B 1 480 ? 20.234 -26.484 -21.781 1 84.31 480 ASP B CA 1
ATOM 10551 C C . ASP B 1 480 ? 19.781 -27.625 -20.875 1 84.31 480 ASP B C 1
ATOM 10553 O O . ASP B 1 480 ? 20.484 -28 -19.922 1 84.31 480 ASP B O 1
ATOM 10557 N N . VAL B 1 481 ? 18.609 -28.094 -21.141 1 88.56 481 VAL B N 1
ATOM 10558 C CA . VAL B 1 481 ? 18.062 -29.219 -20.375 1 88.56 481 VAL B CA 1
ATOM 10559 C C . VAL B 1 481 ? 17.734 -30.375 -21.328 1 88.56 481 VAL B C 1
ATOM 10561 O O . VAL B 1 481 ? 17.047 -30.188 -22.328 1 88.56 481 VAL B O 1
ATOM 10564 N N . PHE B 1 482 ? 18.281 -31.562 -21.078 1 88.81 482 PHE B N 1
ATOM 10565 C CA . PHE B 1 482 ? 18.031 -32.75 -21.875 1 88.81 482 PHE B CA 1
ATOM 10566 C C . PHE B 1 482 ? 17.438 -33.875 -21 1 88.81 482 PHE B C 1
ATOM 10568 O O . PHE B 1 482 ? 17.859 -34.062 -19.859 1 88.81 482 PHE B O 1
ATOM 10575 N N . LEU B 1 483 ? 16.453 -34.5 -21.516 1 91.25 483 LEU B N 1
ATOM 10576 C CA . LEU B 1 483 ? 15.828 -35.625 -20.812 1 91.25 483 LEU B CA 1
ATOM 10577 C C . LEU B 1 483 ? 16.328 -36.938 -21.359 1 91.25 483 LEU B C 1
ATOM 10579 O O . LEU B 1 483 ? 16.453 -37.125 -22.578 1 91.25 483 LEU B O 1
ATOM 10583 N N . ILE B 1 484 ? 16.703 -37.781 -20.5 1 93.19 484 ILE B N 1
ATOM 10584 C CA . ILE B 1 484 ? 17.109 -39.156 -20.844 1 93.19 484 ILE B CA 1
ATOM 10585 C C . ILE B 1 484 ? 16.016 -40.125 -20.469 1 93.19 484 ILE B C 1
ATOM 10587 O O . ILE B 1 484 ? 15.742 -40.344 -19.281 1 93.19 484 ILE B O 1
ATOM 10591 N N . ASP B 1 485 ? 15.422 -40.719 -21.406 1 92.75 485 ASP B N 1
ATOM 10592 C CA . ASP B 1 485 ? 14.391 -41.719 -21.188 1 92.75 485 ASP B CA 1
ATOM 10593 C C . ASP B 1 485 ? 14.984 -43.125 -21.156 1 92.75 485 ASP B C 1
ATOM 10595 O O . ASP B 1 485 ? 15.477 -43.594 -22.172 1 92.75 485 ASP B O 1
ATOM 10599 N N . TRP B 1 486 ? 14.93 -43.844 -20.078 1 94.38 486 TRP B N 1
ATOM 10600 C CA . TRP B 1 486 ? 15.531 -45.156 -19.875 1 94.38 486 TRP B CA 1
ATOM 10601 C C . TRP B 1 486 ? 14.539 -46.281 -20.219 1 94.38 486 TRP B C 1
ATOM 10603 O O . TRP B 1 486 ? 14.883 -47.438 -20.172 1 94.38 486 TRP B O 1
ATOM 10613 N N . GLU B 1 487 ? 13.32 -45.875 -20.5 1 92.69 487 GLU B N 1
ATOM 10614 C CA . GLU B 1 487 ? 12.289 -46.875 -20.703 1 92.69 487 GLU B CA 1
ATOM 10615 C C . GLU B 1 487 ? 12.547 -47.688 -21.969 1 92.69 487 GLU B C 1
ATOM 10617 O O . GLU B 1 487 ? 12.945 -47.125 -23 1 92.69 487 GLU B O 1
ATOM 10622 N N . THR B 1 488 ? 12.461 -48.938 -21.906 1 88.62 488 THR B N 1
ATOM 10623 C CA . THR B 1 488 ? 12.609 -49.844 -23.047 1 88.62 488 THR B CA 1
ATOM 10624 C C . THR B 1 488 ? 11.266 -50.469 -23.438 1 88.62 488 THR B C 1
ATOM 10626 O O . THR B 1 488 ? 10.398 -50.656 -22.578 1 88.62 488 THR B O 1
ATOM 10629 N N . PRO B 1 489 ? 11.117 -50.594 -24.703 1 87.69 489 PRO B N 1
ATOM 10630 C CA . PRO B 1 489 ? 9.852 -51.219 -25.109 1 87.69 489 PRO B CA 1
ATOM 10631 C C . PRO B 1 489 ? 9.672 -52.625 -24.562 1 87.69 489 PRO B C 1
ATOM 10633 O O . PRO B 1 489 ? 10.648 -53.375 -24.453 1 87.69 489 PRO B O 1
ATOM 10636 N N . ARG B 1 490 ? 8.555 -53 -24.094 1 83.44 490 ARG B N 1
ATOM 10637 C CA . ARG B 1 490 ? 8.266 -54.312 -23.547 1 83.44 490 ARG B CA 1
ATOM 10638 C C . ARG B 1 490 ? 8.5 -55.406 -24.578 1 83.44 490 ARG B C 1
ATOM 10640 O O . ARG B 1 490 ? 8.945 -56.5 -24.25 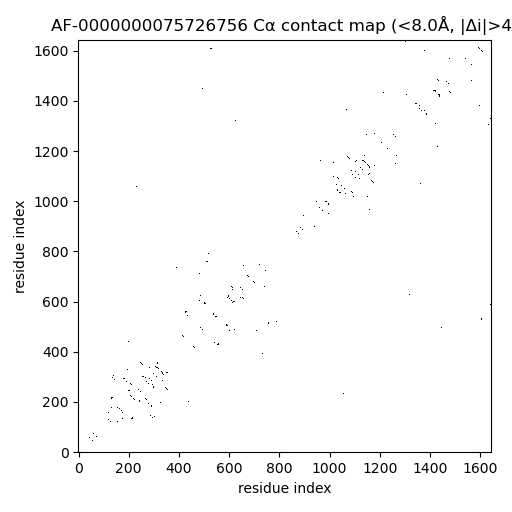1 83.44 490 ARG B O 1
ATOM 10647 N N . GLU B 1 491 ? 7.988 -55.094 -25.75 1 83.5 491 GLU B N 1
ATOM 10648 C CA . GLU B 1 491 ? 8.211 -56 -26.859 1 83.5 491 GLU B CA 1
ATOM 10649 C C . GLU B 1 491 ? 8.742 -55.25 -28.078 1 83.5 491 GLU B C 1
ATOM 10651 O O . GLU B 1 491 ? 8.516 -54.062 -28.234 1 83.5 491 GLU B O 1
ATOM 10656 N N . LYS B 1 492 ? 9.445 -56.125 -28.891 1 80.44 492 LYS B N 1
ATOM 10657 C CA . LYS B 1 492 ? 10.023 -55.531 -30.094 1 80.44 492 LYS B CA 1
ATOM 10658 C C . LYS B 1 492 ? 8.938 -54.969 -31 1 80.44 492 LYS B C 1
ATOM 10660 O O . LYS B 1 492 ? 7.957 -55.656 -31.312 1 80.44 492 LYS B O 1
ATOM 10665 N N . GLY B 1 493 ? 8.961 -53.688 -31.312 1 76.75 493 GLY B N 1
ATOM 10666 C CA . GLY B 1 493 ? 8.023 -53.062 -32.219 1 76.75 493 GLY B CA 1
ATOM 10667 C C . GLY B 1 493 ? 6.996 -52.188 -31.5 1 76.75 493 GLY B C 1
ATOM 10668 O O . GLY B 1 493 ? 6.324 -51.375 -32.125 1 76.75 493 GLY B O 1
ATOM 10669 N N . PHE B 1 494 ? 6.895 -52.344 -30.203 1 82.25 494 PHE B N 1
ATOM 10670 C CA . PHE B 1 494 ? 5.934 -51.531 -29.453 1 82.25 494 PHE B CA 1
ATOM 10671 C C . PHE B 1 494 ? 6.535 -50.188 -29.078 1 82.25 494 PHE B C 1
ATOM 10673 O O . PHE B 1 494 ? 7.711 -50.125 -28.719 1 82.25 494 PHE B O 1
ATOM 10680 N N . PRO B 1 495 ? 5.758 -49.188 -29.188 1 85 495 PRO B N 1
ATOM 10681 C CA . PRO B 1 495 ? 6.277 -47.875 -28.859 1 85 495 PRO B CA 1
ATOM 10682 C C . PRO B 1 495 ? 6.336 -47.625 -27.344 1 85 495 PRO B C 1
ATOM 10684 O O . PRO B 1 495 ? 5.57 -48.219 -26.594 1 85 495 PRO B O 1
ATOM 10687 N N . VAL B 1 496 ? 7.281 -46.812 -26.938 1 87.31 496 VAL B N 1
ATOM 10688 C CA . VAL B 1 496 ? 7.367 -46.312 -25.562 1 87.31 496 VAL B CA 1
ATOM 10689 C C . VAL B 1 496 ? 6.516 -45.062 -25.391 1 87.31 496 VAL B C 1
ATOM 10691 O O . VAL B 1 496 ? 6.598 -44.156 -26.203 1 87.31 496 VAL B O 1
ATOM 10694 N N . SER B 1 497 ? 5.695 -45.094 -24.359 1 88.69 497 SER B N 1
ATOM 10695 C CA . SER B 1 497 ? 4.801 -43.969 -24.125 1 88.69 497 SER B CA 1
ATOM 10696 C C . SER B 1 497 ? 5.582 -42.688 -23.875 1 88.69 497 SER B C 1
ATOM 10698 O O . SER B 1 497 ? 6.562 -42.688 -23.125 1 88.69 497 SER B O 1
ATOM 10700 N N . SER B 1 498 ? 5.195 -41.531 -24.484 1 88.81 498 SER B N 1
ATOM 10701 C CA . SER B 1 498 ? 5.863 -40.25 -24.344 1 88.81 498 SER B CA 1
ATOM 10702 C C . SER B 1 498 ? 5.27 -39.438 -23.203 1 88.81 498 SER B C 1
ATOM 10704 O O . SER B 1 498 ? 5.801 -38.375 -22.844 1 88.81 498 SER B O 1
ATOM 10706 N N . TRP B 1 499 ? 4.199 -39.938 -22.547 1 90.94 499 TRP B N 1
ATOM 10707 C CA . TRP B 1 499 ? 3.488 -39.156 -21.547 1 90.94 499 TRP B CA 1
ATOM 10708 C C . TRP B 1 499 ? 4.34 -38.969 -20.297 1 90.94 499 TRP B C 1
ATOM 10710 O O . TRP B 1 499 ? 4.199 -37.969 -19.578 1 90.94 499 TRP B O 1
ATOM 10720 N N . ARG B 1 500 ? 5.254 -39.906 -20.031 1 92 500 ARG B N 1
ATOM 10721 C CA . ARG B 1 500 ? 6.195 -39.75 -18.922 1 92 500 ARG B CA 1
ATOM 10722 C C . ARG B 1 500 ? 7.117 -38.531 -19.156 1 92 500 ARG B C 1
ATOM 10724 O O . ARG B 1 500 ? 7.305 -37.719 -18.266 1 92 500 ARG B O 1
ATOM 10731 N N . ARG B 1 501 ? 7.617 -38.438 -20.344 1 89.19 501 ARG B N 1
ATOM 10732 C CA . ARG B 1 501 ? 8.516 -37.344 -20.703 1 89.19 501 ARG B CA 1
ATOM 10733 C C . ARG B 1 501 ? 7.773 -36.031 -20.688 1 89.19 501 ARG B C 1
ATOM 10735 O O . ARG B 1 501 ? 8.336 -35 -20.312 1 89.19 501 ARG B O 1
ATOM 10742 N N . LEU B 1 502 ? 6.539 -36.062 -21.141 1 89.75 502 LEU B N 1
ATOM 10743 C CA . LEU B 1 502 ? 5.734 -34.844 -21.156 1 89.75 502 LEU B CA 1
ATOM 10744 C C . LEU B 1 502 ? 5.469 -34.344 -19.734 1 89.75 502 LEU B C 1
ATOM 10746 O O . LEU B 1 502 ? 5.516 -33.156 -19.469 1 89.75 502 LEU B O 1
ATOM 10750 N N . MET B 1 503 ? 5.203 -35.25 -18.844 1 90.62 503 MET B N 1
ATOM 10751 C CA . MET B 1 503 ? 4.938 -34.875 -17.453 1 90.62 503 MET B CA 1
ATOM 10752 C C . MET B 1 503 ? 6.176 -34.25 -16.812 1 90.62 503 MET B C 1
ATOM 10754 O O . MET B 1 503 ? 6.074 -33.219 -16.125 1 90.62 503 MET B O 1
ATOM 10758 N N . ILE B 1 504 ? 7.312 -34.781 -17.062 1 91.06 504 ILE B N 1
ATOM 10759 C CA . ILE B 1 504 ? 8.555 -34.281 -16.484 1 91.06 504 ILE B CA 1
ATOM 10760 C C . ILE B 1 504 ? 8.875 -32.906 -17.062 1 91.06 504 ILE B C 1
ATOM 10762 O O . ILE B 1 504 ? 9.312 -32 -16.344 1 91.06 504 ILE B O 1
ATOM 10766 N N . SER B 1 505 ? 8.688 -32.75 -18.359 1 88.69 505 SER B N 1
ATOM 10767 C CA . SER B 1 505 ? 8.977 -31.469 -19 1 88.69 505 SER B CA 1
ATOM 10768 C C . SER B 1 505 ? 8.062 -30.375 -18.469 1 88.69 505 SER B C 1
ATOM 10770 O O . SER B 1 505 ? 8.5 -29.25 -18.25 1 88.69 505 SER B O 1
ATOM 10772 N N . ASN B 1 506 ? 6.789 -30.672 -18.281 1 89.25 506 ASN B N 1
ATOM 10773 C CA . ASN B 1 506 ? 5.855 -29.688 -17.75 1 89.25 506 ASN B CA 1
ATOM 10774 C C . ASN B 1 506 ? 6.199 -29.312 -16.312 1 89.25 506 ASN B C 1
ATOM 10776 O O . ASN B 1 506 ? 6.109 -28.141 -15.922 1 89.25 506 ASN B O 1
ATOM 10780 N N . GLU B 1 507 ? 6.566 -30.297 -15.547 1 90.31 507 GLU B N 1
ATOM 10781 C CA . GLU B 1 507 ? 6.945 -30.016 -14.164 1 90.31 507 GLU B CA 1
ATOM 10782 C C . GLU B 1 507 ? 8.25 -29.219 -14.102 1 90.31 507 GLU B C 1
ATOM 10784 O O . GLU B 1 507 ? 8.43 -28.391 -13.211 1 90.31 507 GLU B O 1
ATOM 10789 N N . TRP B 1 508 ? 9.18 -29.484 -15.008 1 89.31 508 TRP B N 1
ATOM 10790 C CA . TRP B 1 508 ? 10.43 -28.734 -15.062 1 89.31 508 TRP B CA 1
ATOM 10791 C C . TRP B 1 508 ? 10.156 -27.25 -15.328 1 89.31 508 TRP B C 1
ATOM 10793 O O . TRP B 1 508 ? 10.742 -26.391 -14.68 1 89.31 508 TRP B O 1
ATOM 10803 N N . VAL B 1 509 ? 9.234 -26.969 -16.281 1 87.75 509 VAL B N 1
ATOM 10804 C CA . VAL B 1 509 ? 8.93 -25.594 -16.609 1 87.75 509 VAL B CA 1
ATOM 10805 C C . VAL B 1 509 ? 8.266 -24.906 -15.422 1 87.75 509 VAL B C 1
ATOM 10807 O O . VAL B 1 509 ? 8.516 -23.719 -15.164 1 87.75 509 VAL B O 1
ATOM 10810 N N . ARG B 1 510 ? 7.477 -25.594 -14.734 1 87.81 510 ARG B N 1
ATOM 10811 C CA . ARG B 1 510 ? 6.859 -25.031 -13.539 1 87.81 510 ARG B CA 1
ATOM 10812 C C . ARG B 1 510 ? 7.906 -24.734 -12.469 1 87.81 510 ARG B C 1
ATOM 10814 O O . ARG B 1 510 ? 7.867 -23.688 -11.828 1 87.81 510 ARG B O 1
ATOM 10821 N N . LEU B 1 511 ? 8.828 -25.609 -12.297 1 88.5 511 LEU B N 1
ATOM 10822 C CA . LEU B 1 511 ? 9.883 -25.469 -11.297 1 88.5 511 LEU B CA 1
ATOM 10823 C C . LEU B 1 511 ? 10.82 -24.328 -11.648 1 88.5 511 LEU B C 1
ATOM 10825 O O . LEU B 1 511 ? 11.398 -23.703 -10.758 1 88.5 511 LEU B O 1
ATOM 10829 N N . PHE B 1 512 ? 10.898 -24.062 -12.891 1 88.25 512 PHE B N 1
ATOM 10830 C CA . PHE B 1 512 ? 11.828 -23.062 -13.391 1 88.25 512 PHE B CA 1
ATOM 10831 C C . PHE B 1 512 ? 11.469 -21.688 -12.859 1 88.25 512 PHE B C 1
ATOM 10833 O O . PHE B 1 512 ? 12.352 -20.828 -12.68 1 88.25 512 PHE B O 1
ATOM 10840 N N . THR B 1 513 ? 10.195 -21.438 -12.5 1 87.12 513 THR B N 1
ATOM 10841 C CA . THR B 1 513 ? 9.781 -20.094 -12.094 1 87.12 513 THR B CA 1
ATOM 10842 C C . THR B 1 513 ? 9.352 -20.094 -10.625 1 87.12 513 THR B C 1
ATOM 10844 O O . THR B 1 513 ? 8.844 -19.078 -10.133 1 87.12 513 THR B O 1
ATOM 10847 N N . ILE B 1 514 ? 9.555 -21.156 -9.945 1 87.31 514 ILE B N 1
ATOM 10848 C CA . ILE B 1 514 ? 9.188 -21.188 -8.531 1 87.31 514 ILE B CA 1
ATOM 10849 C C . ILE B 1 514 ? 10.133 -20.312 -7.73 1 87.31 514 ILE B C 1
ATOM 10851 O O . ILE B 1 514 ? 11.336 -20.25 -8.016 1 87.31 514 ILE B O 1
ATOM 10855 N N . ARG B 1 515 ? 9.523 -19.531 -6.824 1 88.12 515 ARG B N 1
ATOM 10856 C CA . ARG B 1 515 ? 10.305 -18.609 -6.012 1 88.12 515 ARG B CA 1
ATOM 10857 C C . ARG B 1 515 ? 10.203 -18.969 -4.531 1 88.12 515 ARG B C 1
ATOM 10859 O O . ARG B 1 515 ? 9.203 -19.531 -4.09 1 88.12 515 ARG B O 1
ATOM 10866 N N . SER B 1 516 ? 11.289 -18.656 -3.881 1 86.56 516 SER B N 1
ATOM 10867 C CA . SER B 1 516 ? 11.305 -18.891 -2.441 1 86.56 516 SER B CA 1
ATOM 10868 C C . SER B 1 516 ? 10.711 -17.703 -1.685 1 86.56 516 SER B C 1
ATOM 10870 O O . SER B 1 516 ? 10.25 -17.859 -0.551 1 86.56 516 SER B O 1
ATOM 10872 N N . TYR B 1 517 ? 10.719 -16.609 -2.371 1 90.75 517 TYR B N 1
ATOM 10873 C CA . TYR B 1 517 ? 10.227 -15.398 -1.728 1 90.75 517 TYR B CA 1
ATOM 10874 C C . TYR B 1 517 ? 9.023 -14.836 -2.469 1 90.75 517 TYR B C 1
ATOM 10876 O O . TYR B 1 517 ? 8.953 -14.906 -3.697 1 90.75 517 TYR B O 1
ATOM 10884 N N . SER B 1 518 ? 8 -14.383 -1.665 1 91.62 518 SER B N 1
ATOM 10885 C CA . SER B 1 518 ? 6.828 -13.742 -2.264 1 91.62 518 SER B CA 1
ATOM 10886 C C . SER B 1 518 ? 6.98 -12.227 -2.293 1 91.62 518 SER B C 1
ATOM 10888 O O . SER B 1 518 ? 6.953 -11.57 -1.248 1 91.62 518 SER B O 1
ATOM 10890 N N . VAL B 1 519 ? 7.07 -11.68 -3.475 1 93.81 519 VAL B N 1
ATOM 10891 C CA . VAL B 1 519 ? 7.273 -10.242 -3.633 1 93.81 519 VAL B CA 1
ATOM 10892 C C . VAL B 1 519 ? 5.992 -9.492 -3.266 1 93.81 519 VAL B C 1
ATOM 10894 O O . VAL B 1 519 ? 6.031 -8.516 -2.516 1 93.81 519 VAL B O 1
ATOM 10897 N N . PRO B 1 520 ? 4.754 -10 -3.654 1 94 520 PRO B N 1
ATOM 10898 C CA . PRO B 1 520 ? 3.535 -9.289 -3.271 1 94 520 PRO B CA 1
ATOM 10899 C C . PRO B 1 520 ? 3.307 -9.273 -1.763 1 94 520 PRO B C 1
ATOM 10901 O O . PRO B 1 520 ? 2.85 -8.266 -1.213 1 94 520 PRO B O 1
ATOM 10904 N N . LEU B 1 521 ? 3.645 -10.312 -1.132 1 94.19 521 LEU B N 1
ATOM 10905 C CA . LEU B 1 521 ? 3.5 -10.352 0.32 1 94.19 521 LEU B CA 1
ATOM 10906 C C . LEU B 1 521 ? 4.434 -9.344 0.984 1 94.19 521 LEU B C 1
ATOM 10908 O O . LEU B 1 521 ? 4.02 -8.617 1.891 1 94.19 521 LEU B O 1
ATOM 10912 N N . THR B 1 522 ? 5.672 -9.305 0.493 1 95.81 522 THR B N 1
ATOM 10913 C CA . THR B 1 522 ? 6.648 -8.367 1.049 1 95.81 522 THR B CA 1
ATOM 10914 C C . THR B 1 522 ? 6.195 -6.926 0.841 1 95.81 522 THR B C 1
ATOM 10916 O O . THR B 1 522 ? 6.258 -6.109 1.764 1 95.81 522 THR B O 1
ATOM 10919 N N . LEU B 1 523 ? 5.699 -6.652 -0.344 1 97.38 523 LEU B N 1
ATOM 10920 C CA . LEU B 1 523 ? 5.293 -5.293 -0.671 1 97.38 523 LEU B CA 1
ATOM 10921 C C . LEU B 1 523 ? 4.082 -4.871 0.155 1 97.38 523 LEU B C 1
ATOM 10923 O O . LEU B 1 523 ? 4.039 -3.758 0.683 1 97.38 523 LEU B O 1
ATOM 10927 N N . ILE B 1 524 ? 3.115 -5.699 0.328 1 95.75 524 ILE B N 1
ATOM 10928 C CA . ILE B 1 524 ? 1.894 -5.359 1.049 1 95.75 524 ILE B CA 1
ATOM 10929 C C . ILE B 1 524 ? 2.199 -5.203 2.537 1 95.75 524 ILE B C 1
ATOM 10931 O O . ILE B 1 524 ? 1.684 -4.293 3.191 1 95.75 524 ILE B O 1
ATOM 10935 N N . ILE B 1 525 ? 3.059 -6.062 3.066 1 95.5 525 ILE B N 1
ATOM 10936 C CA . ILE B 1 525 ? 3.426 -5.953 4.473 1 95.5 525 ILE B CA 1
ATOM 10937 C C . ILE B 1 525 ? 4.219 -4.672 4.703 1 95.5 525 ILE B C 1
ATOM 10939 O O . ILE B 1 525 ? 4.027 -3.984 5.711 1 95.5 525 ILE B O 1
ATOM 10943 N N . LEU B 1 526 ? 5.125 -4.43 3.785 1 97 526 LEU B N 1
ATOM 10944 C CA . LEU B 1 526 ? 5.91 -3.205 3.9 1 97 526 LEU B CA 1
ATOM 10945 C C . LEU B 1 526 ? 5.004 -1.979 3.887 1 97 526 LEU B C 1
ATOM 10947 O O . LEU B 1 526 ? 5.191 -1.057 4.684 1 97 526 LEU B O 1
ATOM 10951 N N . LEU B 1 527 ? 4.023 -1.964 3.006 1 96.94 527 LEU B N 1
ATOM 10952 C CA . LEU B 1 527 ? 3.094 -0.84 2.936 1 96.94 527 LEU B CA 1
ATOM 10953 C C . LEU B 1 527 ? 2.242 -0.758 4.195 1 96.94 527 LEU B C 1
ATOM 10955 O O . LEU B 1 527 ? 1.91 0.337 4.656 1 96.94 527 LEU B O 1
ATOM 10959 N N . PHE B 1 528 ? 1.892 -1.871 4.773 1 95.81 528 PHE B N 1
ATOM 10960 C CA . PHE B 1 528 ? 1.13 -1.943 6.012 1 95.81 528 PHE B CA 1
ATOM 10961 C C . PHE B 1 528 ? 1.899 -1.299 7.16 1 95.81 528 PHE B C 1
ATOM 10963 O O . PHE B 1 528 ? 1.339 -0.51 7.926 1 95.81 528 PHE B O 1
ATOM 10970 N N . ILE B 1 529 ? 3.18 -1.553 7.16 1 96.56 529 ILE B N 1
ATOM 10971 C CA . ILE B 1 529 ? 3.992 -1.045 8.258 1 96.56 529 ILE B CA 1
ATOM 10972 C C . ILE B 1 529 ? 4.355 0.415 8 1 96.56 529 ILE B C 1
ATOM 10974 O O . ILE B 1 529 ? 4.211 1.265 8.883 1 96.56 529 ILE B O 1
ATOM 10978 N N . LEU B 1 530 ? 4.832 0.742 6.809 1 96.31 530 LEU B N 1
ATOM 10979 C CA . LEU B 1 530 ? 5.34 2.072 6.496 1 96.31 530 LEU B CA 1
ATOM 10980 C C . LEU B 1 530 ? 4.207 3.09 6.441 1 96.31 530 LEU B C 1
ATOM 10982 O O . LEU B 1 530 ? 4.266 4.129 7.098 1 96.31 530 LEU B O 1
ATOM 10986 N N . THR B 1 531 ? 3.178 2.791 5.711 1 93.81 531 THR B N 1
ATOM 10987 C CA . THR B 1 531 ? 2.109 3.762 5.504 1 93.81 531 THR B CA 1
ATOM 10988 C C . THR B 1 531 ? 0.954 3.51 6.469 1 93.81 531 THR B C 1
ATOM 10990 O O . THR B 1 531 ? 0.251 4.441 6.859 1 93.81 531 THR B O 1
ATOM 10993 N N . GLY B 1 532 ? 0.655 2.238 6.809 1 91.88 532 GLY B N 1
ATOM 10994 C CA . GLY B 1 532 ? -0.43 1.928 7.723 1 91.88 532 GLY B CA 1
ATOM 10995 C C . GLY B 1 532 ? -0.214 2.49 9.117 1 91.88 532 GLY B C 1
ATOM 10996 O O . GLY B 1 532 ? -1.087 3.17 9.656 1 91.88 532 GLY B O 1
ATOM 10997 N N . PHE B 1 533 ? 0.957 2.293 9.594 1 92.56 533 PHE B N 1
ATOM 10998 C CA . PHE B 1 533 ? 1.279 2.801 10.922 1 92.56 533 PHE B CA 1
ATOM 10999 C C . PHE B 1 533 ? 2.074 4.098 10.828 1 92.56 533 PHE B C 1
ATOM 11001 O O . PHE B 1 533 ? 2.514 4.641 11.844 1 92.56 533 PHE B O 1
ATOM 11008 N N . LYS B 1 534 ? 2.396 4.578 9.641 1 91.88 534 LYS B N 1
ATOM 11009 C CA . LYS B 1 534 ? 3.104 5.824 9.352 1 91.88 534 LYS B CA 1
ATOM 11010 C C . LYS B 1 534 ? 4.523 5.789 9.914 1 91.88 534 LYS B C 1
ATOM 11012 O O . LYS B 1 534 ? 5.004 6.781 10.461 1 91.88 534 LYS B O 1
ATOM 11017 N N . THR B 1 535 ? 5.156 4.652 9.828 1 94.44 535 THR B N 1
ATOM 11018 C CA . THR B 1 535 ? 6.527 4.535 10.312 1 94.44 535 THR B CA 1
ATOM 11019 C C . THR B 1 535 ? 7.512 5.129 9.305 1 94.44 535 THR B C 1
ATOM 11021 O O . THR B 1 535 ? 8.703 5.238 9.586 1 94.44 535 THR B O 1
ATOM 11024 N N . ASN B 1 536 ? 6.961 5.488 8.156 1 91.69 536 ASN B N 1
ATOM 11025 C CA . ASN B 1 536 ? 7.809 6.18 7.195 1 91.69 536 ASN B CA 1
ATOM 11026 C C . ASN B 1 536 ? 8.297 7.52 7.742 1 91.69 536 ASN B C 1
ATOM 11028 O O . ASN B 1 536 ? 9.305 8.055 7.281 1 91.69 536 ASN B O 1
ATOM 11032 N N . LEU B 1 537 ? 7.625 8.008 8.773 1 93.06 537 LEU B N 1
ATOM 11033 C CA . LEU B 1 537 ? 7.969 9.297 9.367 1 93.06 537 LEU B CA 1
ATOM 11034 C C . LEU B 1 537 ? 9.172 9.164 10.297 1 93.06 537 LEU B C 1
ATOM 11036 O O . LEU B 1 537 ? 9.672 10.156 10.82 1 93.06 537 LEU B O 1
ATOM 11040 N N . MET B 1 538 ? 9.688 7.992 10.383 1 93.5 538 MET B N 1
ATOM 11041 C CA . MET B 1 538 ? 10.922 7.781 11.133 1 93.5 538 MET B CA 1
ATOM 11042 C C . MET B 1 538 ? 12.102 8.469 10.445 1 93.5 538 MET B C 1
ATOM 11044 O O . MET B 1 538 ? 13.141 8.695 11.062 1 93.5 538 MET B O 1
ATOM 11048 N N . ALA B 1 539 ? 11.891 8.852 9.219 1 94.25 539 ALA B N 1
ATOM 11049 C CA . ALA B 1 539 ? 12.961 9.477 8.445 1 94.25 539 ALA B CA 1
ATOM 11050 C C . ALA B 1 539 ? 12.984 10.984 8.664 1 94.25 539 ALA B C 1
ATOM 11052 O O . ALA B 1 539 ? 13.867 11.68 8.141 1 94.25 539 ALA B O 1
ATOM 11053 N N . MET B 1 540 ? 12.086 11.492 9.492 1 92.88 540 MET B N 1
ATOM 11054 C CA . MET B 1 540 ? 12.07 12.922 9.812 1 92.88 540 MET B CA 1
ATOM 11055 C C . MET B 1 540 ? 13.219 13.273 10.75 1 92.88 540 MET B C 1
ATOM 11057 O O . MET B 1 540 ? 13.664 12.445 11.539 1 92.88 540 MET B O 1
ATOM 11061 N N . PRO B 1 541 ? 13.703 14.43 10.602 1 92.44 541 PRO B N 1
ATOM 11062 C CA . PRO B 1 541 ? 14.859 14.836 11.398 1 92.44 541 PRO B CA 1
ATOM 11063 C C . PRO B 1 541 ? 14.5 15.18 12.844 1 92.44 541 PRO B C 1
ATOM 11065 O O . PRO B 1 541 ? 14.758 16.297 13.297 1 92.44 541 PRO B O 1
ATOM 11068 N N . ILE B 1 542 ? 13.938 14.281 13.586 1 90.75 542 ILE B N 1
ATOM 11069 C CA . ILE B 1 542 ? 13.641 14.375 15.008 1 90.75 542 ILE B CA 1
ATOM 11070 C C . ILE B 1 542 ? 14.391 13.281 15.766 1 90.75 542 ILE B C 1
ATOM 11072 O O . ILE B 1 542 ? 14.32 12.102 15.406 1 90.75 542 ILE B O 1
ATOM 11076 N N . PRO B 1 543 ? 15.227 13.547 16.719 1 89.38 543 PRO B N 1
ATOM 11077 C CA . PRO B 1 543 ? 16.109 12.57 17.359 1 89.38 543 PRO B CA 1
ATOM 11078 C C . PRO B 1 543 ? 15.359 11.562 18.219 1 89.38 543 PRO B C 1
ATOM 11080 O O . PRO B 1 543 ? 15.977 10.672 18.812 1 89.38 543 PRO B O 1
ATOM 11083 N N . TYR B 1 544 ? 14.055 11.523 18.359 1 85.38 544 TYR B N 1
ATOM 11084 C CA . TYR B 1 544 ? 13.305 10.5 19.094 1 85.38 544 TYR B CA 1
ATOM 11085 C C . TYR B 1 544 ? 12.164 9.961 18.25 1 85.38 544 TYR B C 1
ATOM 11087 O O . TYR B 1 544 ? 11.977 10.367 17.094 1 85.38 544 TYR B O 1
ATOM 11095 N N . THR B 1 545 ? 11.531 8.977 18.766 1 85.94 545 THR B N 1
ATOM 11096 C CA . THR B 1 545 ? 10.578 8.219 17.969 1 85.94 545 THR B CA 1
ATOM 11097 C C . THR B 1 545 ? 9.227 8.922 17.922 1 85.94 545 THR B C 1
ATOM 11099 O O . THR B 1 545 ? 8.211 8.344 18.297 1 85.94 545 THR B O 1
ATOM 11102 N N . LEU B 1 546 ? 9.219 10.188 17.609 1 84.94 546 LEU B N 1
ATOM 11103 C CA . LEU B 1 546 ? 7.977 10.922 17.391 1 84.94 546 LEU B CA 1
ATOM 11104 C C . LEU B 1 546 ? 7.594 10.914 15.914 1 84.94 546 LEU B C 1
ATOM 11106 O O . LEU B 1 546 ? 8.406 11.258 15.055 1 84.94 546 LEU B O 1
ATOM 11110 N N . LEU B 1 547 ? 6.473 10.477 15.633 1 88.19 547 LEU B N 1
ATOM 11111 C CA . LEU B 1 547 ? 6.023 10.344 14.25 1 88.19 547 LEU B CA 1
ATOM 11112 C C . LEU B 1 547 ? 5.211 11.555 13.828 1 88.19 547 LEU B C 1
ATOM 11114 O O . LEU B 1 547 ? 3.979 11.508 13.797 1 88.19 547 LEU B O 1
ATOM 11118 N N . VAL B 1 548 ? 5.902 12.625 13.516 1 85.81 548 VAL B N 1
ATOM 11119 C CA . VAL B 1 548 ? 5.289 13.867 13.062 1 85.81 548 VAL B CA 1
ATOM 11120 C C . VAL B 1 548 ? 5.871 14.258 11.703 1 85.81 548 VAL B C 1
ATOM 11122 O O . VAL B 1 548 ? 7.066 14.094 11.461 1 85.81 548 VAL B O 1
ATOM 11125 N N . ASP B 1 549 ? 5.02 14.711 10.891 1 83.56 549 ASP B N 1
ATOM 11126 C CA . ASP B 1 549 ? 5.438 15.094 9.547 1 83.56 549 ASP B CA 1
ATOM 11127 C C . ASP B 1 549 ? 5.961 16.531 9.531 1 83.56 549 ASP B C 1
ATOM 11129 O O . ASP B 1 549 ? 5.199 17.484 9.734 1 83.56 549 ASP B O 1
ATOM 11133 N N . LEU B 1 550 ? 7.266 16.688 9.312 1 83.25 550 LEU B N 1
ATOM 11134 C CA . LEU B 1 550 ? 7.891 18 9.266 1 83.25 550 LEU B CA 1
ATOM 11135 C C . LEU B 1 550 ? 8.109 18.438 7.82 1 83.25 550 LEU B C 1
ATOM 11137 O O . LEU B 1 550 ? 8.734 19.469 7.574 1 83.25 550 LEU B O 1
ATOM 11141 N N . GLY B 1 551 ? 7.594 17.625 6.902 1 78.12 551 GLY B N 1
ATOM 11142 C CA . GLY B 1 551 ? 7.613 18.078 5.52 1 78.12 551 GLY B CA 1
ATOM 11143 C C . GLY B 1 551 ? 8.672 17.391 4.68 1 78.12 551 GLY B C 1
ATOM 11144 O O . GLY B 1 551 ? 8.352 16.641 3.748 1 78.12 551 GLY B O 1
ATOM 11145 N N . ILE B 1 552 ? 10.047 17.609 5.055 1 84.38 552 ILE B N 1
ATOM 11146 C CA . ILE B 1 552 ? 11.117 17.078 4.211 1 84.38 552 ILE B CA 1
ATOM 11147 C C . ILE B 1 552 ? 11.875 15.992 4.965 1 84.38 552 ILE B C 1
ATOM 11149 O O . ILE B 1 552 ? 12.641 16.281 5.887 1 84.38 552 ILE B O 1
ATOM 11153 N N . PRO B 1 553 ? 11.68 14.836 4.484 1 91.88 553 PRO B N 1
ATOM 11154 C CA . PRO B 1 553 ? 12.414 13.758 5.137 1 91.88 553 PRO B CA 1
ATOM 11155 C C . PRO B 1 553 ? 13.844 13.617 4.602 1 91.88 553 PRO B C 1
ATOM 11157 O O . PRO B 1 553 ? 14.172 14.172 3.551 1 91.88 553 PRO B O 1
ATOM 11160 N N . TYR B 1 554 ? 14.75 13.023 5.391 1 94.25 554 TYR B N 1
ATOM 11161 C CA . TYR B 1 554 ? 16.094 12.672 4.941 1 94.25 554 TYR B CA 1
ATOM 11162 C C . TYR B 1 554 ? 16.062 11.414 4.082 1 94.25 554 TYR B C 1
ATOM 11164 O O . TYR B 1 554 ? 15.68 10.344 4.555 1 94.25 554 TYR B O 1
ATOM 11172 N N . LYS B 1 555 ? 16.5 11.539 2.879 1 95.12 555 LYS B N 1
ATOM 11173 C CA . LYS B 1 555 ? 16.453 10.445 1.914 1 95.12 555 LYS B CA 1
ATOM 11174 C C . LYS B 1 555 ? 17.234 9.234 2.422 1 95.12 555 LYS B C 1
ATOM 11176 O O . LYS B 1 555 ? 16.781 8.094 2.277 1 95.12 555 LYS B O 1
ATOM 11181 N N . ILE B 1 556 ? 18.344 9.453 3.029 1 95.38 556 ILE B N 1
ATOM 11182 C CA . ILE B 1 556 ? 19.234 8.375 3.463 1 95.38 556 ILE B CA 1
ATOM 11183 C C . ILE B 1 556 ? 18.594 7.629 4.633 1 95.38 556 ILE B C 1
ATOM 11185 O O . ILE B 1 556 ? 18.828 6.434 4.816 1 95.38 556 ILE B O 1
ATOM 11189 N N . LEU B 1 557 ? 17.828 8.336 5.438 1 96.31 557 LEU B N 1
ATOM 11190 C CA . LEU B 1 557 ? 17.156 7.676 6.551 1 96.31 557 LEU B CA 1
ATOM 11191 C C . LEU B 1 557 ? 15.992 6.82 6.055 1 96.31 557 LEU B C 1
ATOM 11193 O O . LEU B 1 557 ? 15.695 5.773 6.633 1 96.31 557 LEU B O 1
ATOM 11197 N N . ILE B 1 558 ? 15.336 7.305 4.98 1 97.06 558 ILE B N 1
ATOM 11198 C CA . ILE B 1 558 ? 14.312 6.48 4.344 1 97.06 558 ILE B CA 1
ATOM 11199 C C . ILE B 1 558 ? 14.938 5.176 3.855 1 97.06 558 ILE B C 1
ATOM 11201 O O . ILE B 1 558 ? 14.414 4.094 4.133 1 97.06 558 ILE B O 1
ATOM 11205 N N . PHE B 1 559 ? 16.062 5.336 3.199 1 97.38 559 PHE B N 1
ATOM 11206 C CA . PHE B 1 559 ? 16.766 4.18 2.664 1 97.38 559 PHE B CA 1
ATOM 11207 C C . PHE B 1 559 ? 17.141 3.215 3.779 1 97.38 559 PHE B C 1
ATOM 11209 O O . PHE B 1 559 ? 16.984 2 3.641 1 97.38 559 PHE B O 1
ATOM 11216 N N . ALA B 1 560 ? 17.625 3.717 4.863 1 97.38 560 ALA B N 1
ATOM 11217 C CA . ALA B 1 560 ? 18.078 2.891 5.977 1 97.38 560 ALA B CA 1
ATOM 11218 C C . ALA B 1 560 ? 16.922 2.117 6.602 1 97.38 560 ALA B C 1
ATOM 11220 O O . ALA B 1 560 ? 17.016 0.9 6.785 1 97.38 560 ALA B O 1
ATOM 11221 N N . TYR B 1 561 ? 15.883 2.818 6.91 1 97.06 561 TYR B N 1
ATOM 11222 C CA . TYR B 1 561 ? 14.766 2.203 7.609 1 97.06 561 TYR B CA 1
ATOM 11223 C C . TYR B 1 561 ? 14.07 1.173 6.727 1 97.06 561 TYR B C 1
ATOM 11225 O O . TYR B 1 561 ? 13.781 0.058 7.172 1 97.06 561 TYR B O 1
ATOM 11233 N N . THR B 1 562 ? 13.797 1.499 5.488 1 97.56 562 THR B N 1
ATOM 11234 C CA . THR B 1 562 ? 13.109 0.604 4.566 1 97.56 562 THR B CA 1
ATOM 11235 C C . THR B 1 562 ? 13.969 -0.616 4.254 1 97.56 562 THR B C 1
ATOM 11237 O O . THR B 1 562 ? 13.469 -1.74 4.195 1 97.56 562 THR B O 1
ATOM 11240 N N . SER B 1 563 ? 15.297 -0.448 3.996 1 97.75 563 SER B N 1
ATOM 11241 C CA . SER B 1 563 ? 16.188 -1.576 3.736 1 97.75 563 SER B CA 1
ATOM 11242 C C . SER B 1 563 ? 16.25 -2.51 4.941 1 97.75 563 SER B C 1
ATOM 11244 O O . SER B 1 563 ? 16.312 -3.732 4.781 1 97.75 563 SER B O 1
ATOM 11246 N N . PHE B 1 564 ? 16.25 -1.901 6.078 1 97.62 564 PHE B N 1
ATOM 11247 C CA . PHE B 1 564 ? 16.281 -2.715 7.289 1 97.62 564 PHE B CA 1
ATOM 11248 C C . PHE B 1 564 ? 15.039 -3.592 7.383 1 97.62 564 PHE B C 1
ATOM 11250 O O . PHE B 1 564 ? 15.141 -4.789 7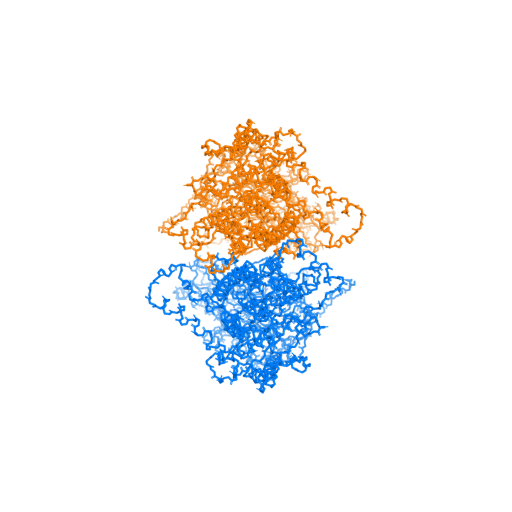.652 1 97.62 564 PHE B O 1
ATOM 11257 N N . LEU B 1 565 ? 13.836 -3.008 7.152 1 97.38 565 LEU B N 1
ATOM 11258 C CA . LEU B 1 565 ? 12.594 -3.766 7.215 1 97.38 565 LEU B CA 1
ATOM 11259 C C . LEU B 1 565 ? 12.562 -4.852 6.141 1 97.38 565 LEU B C 1
ATOM 11261 O O . LEU B 1 565 ? 12.148 -5.98 6.406 1 97.38 565 LEU B O 1
ATOM 11265 N N . TRP B 1 566 ? 12.992 -4.496 4.953 1 97.12 566 TRP B N 1
ATOM 11266 C CA . TRP B 1 566 ? 13.008 -5.461 3.857 1 97.12 566 TRP B CA 1
ATOM 11267 C C . TRP B 1 566 ? 13.922 -6.641 4.18 1 97.12 566 TRP B C 1
ATOM 11269 O O . TRP B 1 566 ? 13.539 -7.797 3.977 1 97.12 566 TRP B O 1
ATOM 11279 N N . LEU B 1 567 ? 15.125 -6.363 4.664 1 96.12 567 LEU B N 1
ATOM 11280 C CA . LEU B 1 567 ? 16.062 -7.426 5.004 1 96.12 567 LEU B CA 1
ATOM 11281 C C . LEU B 1 567 ? 15.523 -8.297 6.129 1 96.12 567 LEU B C 1
ATOM 11283 O O . LEU B 1 567 ? 15.711 -9.516 6.121 1 96.12 567 LEU B O 1
ATOM 11287 N N . LEU B 1 568 ? 14.836 -7.695 7.035 1 96.38 568 LEU B N 1
ATOM 11288 C CA . LEU B 1 568 ? 14.219 -8.445 8.125 1 96.38 568 LEU B CA 1
ATOM 11289 C C . LEU B 1 568 ? 13.141 -9.383 7.598 1 96.38 568 LEU B C 1
ATOM 11291 O O . LEU B 1 568 ? 13.07 -10.547 8.008 1 96.38 568 LEU B O 1
ATOM 11295 N N . PHE B 1 569 ? 12.297 -8.891 6.672 1 94.88 569 PHE B N 1
ATOM 11296 C CA . PHE B 1 569 ? 11.242 -9.719 6.102 1 94.88 569 PHE B CA 1
ATOM 11297 C C . PHE B 1 569 ? 11.828 -10.812 5.219 1 94.88 569 PHE B C 1
ATOM 11299 O O . PHE B 1 569 ? 11.297 -11.922 5.168 1 94.88 569 PHE B O 1
ATOM 11306 N N . MET B 1 570 ? 12.891 -10.43 4.516 1 93.62 570 MET B N 1
ATOM 11307 C CA . MET B 1 570 ? 13.586 -11.43 3.713 1 93.62 570 MET B CA 1
ATOM 11308 C C . MET B 1 570 ? 14.125 -12.555 4.594 1 93.62 570 MET B C 1
ATOM 11310 O O . MET B 1 570 ? 14.008 -13.734 4.25 1 93.62 570 MET B O 1
ATOM 11314 N N . LEU B 1 571 ? 14.641 -12.203 5.711 1 94.56 571 LEU B N 1
ATOM 11315 C CA . LEU B 1 571 ? 15.156 -13.195 6.652 1 94.56 571 LEU B CA 1
ATOM 11316 C C . LEU B 1 571 ? 14.023 -14.039 7.23 1 94.56 571 LEU B C 1
ATOM 11318 O O . LEU B 1 571 ? 14.156 -15.258 7.344 1 94.56 571 LEU B O 1
ATOM 11322 N N . ALA B 1 572 ? 12.906 -13.43 7.512 1 95.19 572 ALA B N 1
ATOM 11323 C CA . ALA B 1 572 ? 11.75 -14.148 8.047 1 95.19 572 ALA B CA 1
ATOM 11324 C C . ALA B 1 572 ? 11.203 -15.141 7.031 1 95.19 572 ALA B C 1
ATOM 11326 O O . ALA B 1 572 ? 10.883 -16.281 7.379 1 95.19 572 ALA B O 1
ATOM 11327 N N . GLN B 1 573 ? 11.102 -14.703 5.82 1 93.75 573 GLN B N 1
ATOM 11328 C CA . GLN B 1 573 ? 10.609 -15.602 4.781 1 93.75 573 GLN B CA 1
ATOM 11329 C C . GLN B 1 573 ? 11.602 -16.734 4.508 1 93.75 573 GLN B C 1
ATOM 11331 O O . GLN B 1 573 ? 11.203 -17.859 4.219 1 93.75 573 GLN B O 1
ATOM 11336 N N . TRP B 1 574 ? 12.914 -16.375 4.582 1 91.06 574 TRP B N 1
ATOM 11337 C CA . TRP B 1 574 ? 13.922 -17.406 4.395 1 91.06 574 TRP B CA 1
ATOM 11338 C C . TRP B 1 574 ? 13.828 -18.469 5.48 1 91.06 574 TRP B C 1
ATOM 11340 O O . TRP B 1 574 ? 13.898 -19.672 5.191 1 91.06 574 TRP B O 1
ATOM 11350 N N . ILE B 1 575 ? 13.594 -18.109 6.68 1 92.75 575 ILE B N 1
ATOM 11351 C CA . ILE B 1 575 ? 13.453 -19.047 7.797 1 92.75 575 ILE B CA 1
ATOM 11352 C C . ILE B 1 575 ? 12.18 -19.875 7.629 1 92.75 575 ILE B C 1
ATOM 11354 O O . ILE B 1 575 ? 12.211 -21.094 7.77 1 92.75 575 ILE B O 1
ATOM 11358 N N . PHE B 1 576 ? 11.117 -19.25 7.254 1 91.81 576 PHE B N 1
ATOM 11359 C CA . PHE B 1 576 ? 9.836 -19.922 7.094 1 91.81 576 PHE B CA 1
ATOM 11360 C C . PHE B 1 576 ? 9.891 -20.922 5.945 1 91.81 576 PHE B C 1
ATOM 11362 O O . PHE B 1 576 ? 9.422 -22.062 6.078 1 91.81 576 PHE B O 1
ATOM 11369 N N . ASN B 1 577 ? 10.469 -20.547 4.879 1 87.75 577 ASN B N 1
ATOM 11370 C CA . ASN B 1 577 ? 10.516 -21.422 3.707 1 87.75 577 ASN B CA 1
ATOM 11371 C C . ASN B 1 577 ? 11.477 -22.578 3.914 1 87.75 577 ASN B C 1
ATOM 11373 O O . ASN B 1 577 ? 11.18 -23.719 3.521 1 87.75 577 ASN B O 1
ATOM 11377 N N . THR B 1 578 ? 12.609 -22.328 4.609 1 86.31 578 THR B N 1
ATOM 11378 C CA . THR B 1 578 ? 13.617 -23.359 4.781 1 86.31 578 THR B CA 1
ATOM 11379 C C . THR B 1 578 ? 13.18 -24.375 5.836 1 86.31 578 THR B C 1
ATOM 11381 O O . THR B 1 578 ? 13.336 -25.578 5.652 1 86.31 578 THR B O 1
ATOM 11384 N N . PHE B 1 579 ? 12.414 -23.875 6.855 1 88.75 579 PHE B N 1
ATOM 11385 C CA . PHE B 1 579 ? 12.156 -24.781 7.973 1 88.75 579 PHE B CA 1
ATOM 11386 C C . PHE B 1 579 ? 10.711 -25.266 7.953 1 88.75 579 PHE B C 1
ATOM 11388 O O . PHE B 1 579 ? 10.406 -26.359 8.43 1 88.75 579 PHE B O 1
ATOM 11395 N N . ILE B 1 580 ? 9.859 -24.531 7.332 1 89 580 ILE B N 1
ATOM 11396 C CA . ILE B 1 580 ? 8.453 -24.906 7.414 1 89 580 ILE B CA 1
ATOM 11397 C C . ILE B 1 580 ? 7.949 -25.344 6.039 1 89 580 ILE B C 1
ATOM 11399 O O . ILE B 1 580 ? 7.57 -26.5 5.852 1 89 580 ILE B O 1
ATOM 11403 N N . ARG B 1 581 ? 7.988 -24.531 5.098 1 84.12 581 ARG B N 1
ATOM 11404 C CA . ARG B 1 581 ? 7.41 -24.828 3.793 1 84.12 581 ARG B CA 1
ATOM 11405 C C . ARG B 1 581 ? 8.141 -25.984 3.123 1 84.12 581 ARG B C 1
ATOM 11407 O O . ARG B 1 581 ? 7.516 -26.969 2.697 1 84.12 581 ARG B O 1
ATOM 11414 N N . TRP B 1 582 ? 9.562 -25.906 3.062 1 82.88 582 TRP B N 1
ATOM 11415 C CA . TRP B 1 582 ? 10.328 -26.938 2.361 1 82.88 582 TRP B CA 1
ATOM 11416 C C . TRP B 1 582 ? 10.812 -28.016 3.328 1 82.88 582 TRP B C 1
ATOM 11418 O O . TRP B 1 582 ? 11.141 -29.125 2.912 1 82.88 582 TRP B O 1
ATOM 11428 N N . GLY B 1 583 ? 10.758 -27.594 4.637 1 79.88 583 GLY B N 1
ATOM 11429 C CA . GLY B 1 583 ? 11.227 -28.562 5.621 1 79.88 583 GLY B CA 1
ATOM 11430 C C . GLY B 1 583 ? 10.156 -29.531 6.07 1 79.88 583 GLY B C 1
ATOM 11431 O O . GLY B 1 583 ? 10.367 -30.75 6.066 1 79.88 583 GLY B O 1
ATOM 11432 N N . ILE B 1 584 ? 8.945 -28.953 6.309 1 80.56 584 ILE B N 1
ATOM 11433 C CA . ILE B 1 584 ? 7.906 -29.797 6.914 1 80.56 584 ILE B CA 1
ATOM 11434 C C . ILE B 1 584 ? 6.828 -30.109 5.883 1 80.56 584 ILE B C 1
ATOM 11436 O O . ILE B 1 584 ? 6.355 -31.234 5.797 1 80.56 584 ILE B O 1
ATOM 11440 N N . LEU B 1 585 ? 6.523 -29.234 5.059 1 78.56 585 LEU B N 1
ATOM 11441 C CA . LEU B 1 585 ? 5.434 -29.453 4.117 1 78.56 585 LEU B CA 1
ATOM 11442 C C . LEU B 1 585 ? 5.945 -30.094 2.828 1 78.56 585 LEU B C 1
ATOM 11444 O O . LEU B 1 585 ? 6.613 -31.125 2.867 1 78.56 585 LEU B O 1
ATOM 11448 N N . ARG B 1 586 ? 5.91 -29.531 1.724 1 79.25 586 ARG B N 1
ATOM 11449 C CA . ARG B 1 586 ? 6.281 -30.094 0.434 1 79.25 586 ARG B CA 1
ATOM 11450 C C . ARG B 1 586 ? 7.391 -29.297 -0.225 1 79.25 586 ARG B C 1
ATOM 11452 O O . ARG B 1 586 ? 7.297 -28.062 -0.333 1 79.25 586 ARG B O 1
ATOM 11459 N N . ASN B 1 587 ? 8.539 -30.016 -0.492 1 86.94 587 ASN B N 1
ATOM 11460 C CA . ASN B 1 587 ? 9.617 -29.406 -1.275 1 86.94 587 ASN B CA 1
ATOM 11461 C C . ASN B 1 587 ? 9.484 -29.75 -2.758 1 86.94 587 ASN B C 1
ATOM 11463 O O . ASN B 1 587 ? 9.641 -30.906 -3.154 1 86.94 587 ASN B O 1
ATOM 11467 N N . PRO B 1 588 ? 9.18 -28.734 -3.529 1 88.88 588 PRO B N 1
ATOM 11468 C CA . PRO B 1 588 ? 8.938 -29.016 -4.945 1 88.88 588 PRO B CA 1
ATOM 11469 C C . PRO B 1 588 ? 10.156 -29.594 -5.652 1 88.88 588 PRO B C 1
ATOM 11471 O O . PRO B 1 588 ? 10.016 -30.359 -6.609 1 88.88 588 PRO B O 1
ATOM 11474 N N . PHE B 1 589 ? 11.391 -29.375 -5.219 1 90.38 589 PHE B N 1
ATOM 11475 C CA . PHE B 1 589 ? 12.594 -29.875 -5.863 1 90.38 589 PHE B CA 1
ATOM 11476 C C . PHE B 1 589 ? 12.797 -31.359 -5.539 1 90.38 589 PHE B C 1
ATOM 11478 O O . PHE B 1 589 ? 13.18 -32.125 -6.406 1 90.38 589 PHE B O 1
ATOM 11485 N N . CYS B 1 590 ? 12.477 -31.734 -4.352 1 90.06 590 CYS B N 1
ATOM 11486 C CA . CYS B 1 590 ? 12.562 -33.156 -3.984 1 90.06 590 CYS B CA 1
ATOM 11487 C C . CYS B 1 590 ? 11.469 -33.969 -4.672 1 90.06 590 CYS B C 1
ATOM 11489 O O . CYS B 1 590 ? 11.703 -35.094 -5.074 1 90.06 590 CYS B O 1
ATOM 11491 N N . ASN B 1 591 ? 10.289 -33.312 -4.746 1 90.38 591 ASN B N 1
ATOM 11492 C CA . ASN B 1 591 ? 9.195 -34 -5.438 1 90.38 591 ASN B CA 1
ATOM 11493 C C . ASN B 1 591 ? 9.523 -34.219 -6.914 1 90.38 591 ASN B C 1
ATOM 11495 O O . ASN B 1 591 ? 9.094 -35.188 -7.512 1 90.38 591 ASN B O 1
ATOM 11499 N N . PHE B 1 592 ? 10.266 -33.344 -7.477 1 92.25 592 PHE B N 1
ATOM 11500 C CA . PHE B 1 592 ? 10.664 -33.469 -8.875 1 92.25 592 PHE B CA 1
ATOM 11501 C C . PHE B 1 592 ? 11.648 -34.625 -9.047 1 92.25 592 PHE B C 1
ATOM 11503 O O . PHE B 1 592 ? 11.562 -35.375 -10.023 1 92.25 592 PHE B O 1
ATOM 11510 N N . LEU B 1 593 ? 12.578 -34.781 -8.125 1 92.56 593 LEU B N 1
ATOM 11511 C CA . LEU B 1 593 ? 13.523 -35.906 -8.156 1 92.56 593 LEU B CA 1
ATOM 11512 C C . LEU B 1 593 ? 12.805 -37.25 -8.039 1 92.56 593 LEU B C 1
ATOM 11514 O O . LEU B 1 593 ? 13.148 -38.188 -8.734 1 92.56 593 LEU B O 1
ATOM 11518 N N . ASP B 1 594 ? 11.852 -37.219 -7.176 1 91.38 594 ASP B N 1
ATOM 11519 C CA . ASP B 1 594 ? 11.055 -38.438 -7.02 1 91.38 594 ASP B CA 1
ATOM 11520 C C . ASP B 1 594 ? 10.273 -38.75 -8.297 1 91.38 594 ASP B C 1
ATOM 11522 O O . ASP B 1 594 ? 10.117 -39.906 -8.664 1 91.38 594 ASP B O 1
ATOM 11526 N N . LEU B 1 595 ? 9.773 -37.719 -8.914 1 93.12 595 LEU B N 1
ATOM 11527 C CA . LEU B 1 595 ? 9.039 -37.906 -10.164 1 93.12 595 LEU B CA 1
ATOM 11528 C C . LEU B 1 595 ? 9.953 -38.438 -11.258 1 93.12 595 LEU B C 1
ATOM 11530 O O . LEU B 1 595 ? 9.531 -39.281 -12.062 1 93.12 595 LEU B O 1
ATOM 11534 N N . CYS B 1 596 ? 11.156 -38 -11.312 1 94.62 596 CYS B N 1
ATOM 11535 C CA . CYS B 1 596 ? 12.109 -38.5 -12.297 1 94.62 596 CYS B CA 1
ATOM 11536 C C . CYS B 1 596 ? 12.383 -39.969 -12.086 1 94.62 596 CYS B C 1
ATOM 11538 O O . CYS B 1 596 ? 12.422 -40.75 -13.047 1 94.62 596 CYS B O 1
ATOM 11540 N N . ALA B 1 597 ? 12.523 -40.375 -10.859 1 93.81 597 ALA B N 1
ATOM 11541 C CA . ALA B 1 597 ? 12.789 -41.781 -10.547 1 93.81 597 ALA B CA 1
ATOM 11542 C C . ALA B 1 597 ? 11.586 -42.656 -10.891 1 93.81 597 ALA B C 1
ATOM 11544 O O . ALA B 1 597 ? 11.742 -43.75 -11.422 1 93.81 597 ALA B O 1
ATOM 11545 N N . MET B 1 598 ? 10.438 -42.125 -10.594 1 91.88 598 MET B N 1
ATOM 11546 C CA . MET B 1 598 ? 9.227 -42.906 -10.828 1 91.88 598 MET B CA 1
ATOM 11547 C C . MET B 1 598 ? 8.922 -43 -12.32 1 91.88 598 MET B C 1
ATOM 11549 O O . MET B 1 598 ? 8.352 -44 -12.781 1 91.88 598 MET B O 1
ATOM 11553 N N . SER B 1 599 ? 9.297 -42 -13.086 1 93.5 599 SER B N 1
ATOM 11554 C CA . SER B 1 599 ? 9.031 -41.969 -14.523 1 93.5 599 SER B CA 1
ATOM 11555 C C . SER B 1 599 ? 10.172 -42.625 -15.305 1 93.5 599 SER B C 1
ATOM 11557 O O . SER B 1 599 ? 10.086 -42.75 -16.531 1 93.5 599 SER B O 1
ATOM 11559 N N . ASN B 1 600 ? 11.219 -43.062 -14.688 1 96 600 ASN B N 1
ATOM 11560 C CA . ASN B 1 600 ? 12.383 -43.656 -15.328 1 96 600 ASN B CA 1
ATOM 11561 C C . ASN B 1 600 ? 13.023 -42.75 -16.344 1 96 600 ASN B C 1
ATOM 11563 O O . ASN B 1 600 ? 13.32 -43.156 -17.469 1 96 600 ASN B O 1
ATOM 11567 N N . CYS B 1 601 ? 13.086 -41.469 -15.977 1 95 601 CYS B N 1
ATOM 11568 C CA . CYS B 1 601 ? 13.703 -40.438 -16.812 1 95 601 CYS B CA 1
ATOM 11569 C C . CYS B 1 601 ? 14.742 -39.656 -16.031 1 95 601 CYS B C 1
ATOM 11571 O O . CYS B 1 601 ? 14.508 -39.281 -14.883 1 95 601 CYS B O 1
ATOM 11573 N N . SER B 1 602 ? 15.891 -39.531 -16.516 1 96.06 602 SER B N 1
ATOM 11574 C CA . SER B 1 602 ? 16.938 -38.688 -15.93 1 96.06 602 SER B CA 1
ATOM 11575 C C . SER B 1 602 ? 17 -37.344 -16.641 1 96.06 602 SER B C 1
ATOM 11577 O O . SER B 1 602 ? 16.453 -37.156 -17.734 1 96.06 602 SER B O 1
ATOM 11579 N N . VAL B 1 603 ? 17.547 -36.406 -15.969 1 94.75 603 VAL B N 1
ATOM 11580 C CA . VAL B 1 603 ? 17.656 -35.062 -16.531 1 94.75 603 VAL B CA 1
ATOM 11581 C C . VAL B 1 603 ? 19.109 -34.562 -16.469 1 94.75 603 VAL B C 1
ATOM 11583 O O . VAL B 1 603 ? 19.75 -34.688 -15.422 1 94.75 603 VAL B O 1
ATOM 11586 N N . ILE B 1 604 ? 19.641 -34.125 -17.531 1 93.56 604 ILE B N 1
ATOM 11587 C CA . ILE B 1 604 ? 20.953 -33.469 -17.562 1 93.56 604 ILE B CA 1
ATOM 11588 C C . ILE B 1 604 ? 20.781 -31.984 -17.812 1 93.56 604 ILE B C 1
ATOM 11590 O O . ILE B 1 604 ? 20.141 -31.578 -18.781 1 93.56 604 ILE B O 1
ATOM 11594 N N . ILE B 1 605 ? 21.25 -31.234 -16.906 1 92.81 605 ILE B N 1
ATOM 11595 C CA . ILE B 1 605 ? 21.203 -29.781 -17 1 92.81 605 ILE B CA 1
ATOM 11596 C C . ILE B 1 605 ? 22.594 -29.234 -17.312 1 92.81 605 ILE B C 1
ATOM 11598 O O . ILE B 1 605 ? 23.531 -29.391 -16.516 1 92.81 605 ILE B O 1
ATOM 11602 N N . MET B 1 606 ? 22.734 -28.656 -18.453 1 90.31 606 MET B N 1
ATOM 11603 C CA . MET B 1 606 ? 24.016 -28.078 -18.844 1 90.31 606 MET B CA 1
ATOM 11604 C C . MET B 1 606 ? 24 -26.562 -18.719 1 90.31 606 MET B C 1
ATOM 11606 O O . MET B 1 606 ? 23.422 -25.875 -19.578 1 90.31 606 MET B O 1
ATOM 11610 N N . VAL B 1 607 ? 24.625 -26.078 -17.766 1 87.75 607 VAL B N 1
ATOM 11611 C CA . VAL B 1 607 ? 24.703 -24.641 -17.531 1 87.75 607 VAL B CA 1
ATOM 11612 C C . VAL B 1 607 ? 25.734 -24.016 -18.453 1 87.75 607 VAL B C 1
ATOM 11614 O O . VAL B 1 607 ? 25.562 -22.906 -18.938 1 87.75 607 VAL B O 1
ATOM 11617 N N . SER B 1 608 ? 26.812 -24.719 -18.625 1 85.31 608 SER B N 1
ATOM 11618 C CA . SER B 1 608 ? 27.844 -24.375 -19.594 1 85.31 608 SER B CA 1
ATOM 11619 C C . SER B 1 608 ? 28.219 -25.578 -20.453 1 85.31 608 SER B C 1
ATOM 11621 O O . SER B 1 608 ? 27.578 -26.625 -20.391 1 85.31 608 SER B O 1
ATOM 11623 N N . ASN B 1 609 ? 29.203 -25.469 -21.203 1 80.81 609 ASN B N 1
ATOM 11624 C CA . ASN B 1 609 ? 29.625 -26.547 -22.094 1 80.81 609 ASN B CA 1
ATOM 11625 C C . ASN B 1 609 ? 30.266 -27.688 -21.312 1 80.81 609 ASN B C 1
ATOM 11627 O O . ASN B 1 609 ? 30.203 -28.844 -21.719 1 80.81 609 ASN B O 1
ATOM 11631 N N . SER B 1 610 ? 30.859 -27.375 -20.203 1 84.81 610 SER B N 1
ATOM 11632 C CA . SER B 1 610 ? 31.594 -28.438 -19.516 1 84.81 610 SER B CA 1
ATOM 11633 C C . SER B 1 610 ? 31.078 -28.625 -18.094 1 84.81 610 SER B C 1
ATOM 11635 O O . SER B 1 610 ? 31.547 -29.5 -17.359 1 84.81 610 SER B O 1
ATOM 11637 N N . TYR B 1 611 ? 30.141 -27.859 -17.719 1 88.69 611 TYR B N 1
ATOM 11638 C CA . TYR B 1 611 ? 29.656 -27.891 -16.344 1 88.69 611 TYR B CA 1
ATOM 11639 C C . TYR B 1 611 ? 28.141 -27.922 -16.297 1 88.69 611 TYR B C 1
ATOM 11641 O O . TYR B 1 611 ? 27.469 -27.266 -17.109 1 88.69 611 TYR B O 1
ATOM 11649 N N . GLY B 1 612 ? 27.578 -28.672 -15.352 1 91.25 612 GLY B N 1
ATOM 11650 C CA . GLY B 1 612 ? 26.141 -28.734 -15.172 1 91.25 612 GLY B CA 1
ATOM 11651 C C . GLY B 1 612 ? 25.719 -29.656 -14.039 1 91.25 612 GLY B C 1
ATOM 11652 O O . GLY B 1 612 ? 26.438 -29.781 -13.039 1 91.25 612 GLY B O 1
ATOM 11653 N N . TYR B 1 613 ? 24.531 -30.125 -14.18 1 93.62 613 TYR B N 1
ATOM 11654 C CA . TYR B 1 613 ? 23.969 -31.016 -13.18 1 93.62 613 TYR B CA 1
ATOM 11655 C C . TYR B 1 613 ? 23.359 -32.25 -13.828 1 93.62 613 TYR B C 1
ATOM 11657 O O . TYR B 1 613 ? 22.922 -32.188 -14.984 1 93.62 613 TYR B O 1
ATOM 11665 N N . TYR B 1 614 ? 23.422 -33.312 -13.164 1 95.38 614 TYR B N 1
ATOM 11666 C CA . TYR B 1 614 ? 22.781 -34.562 -13.586 1 95.38 614 TYR B CA 1
ATOM 11667 C C . TYR B 1 614 ? 21.844 -35.094 -12.508 1 95.38 614 TYR B C 1
ATOM 11669 O O . TYR B 1 614 ? 22.25 -35.25 -11.344 1 95.38 614 TYR B O 1
ATOM 11677 N N . LEU B 1 615 ? 20.641 -35.25 -12.812 1 96.31 615 LEU B N 1
ATOM 11678 C CA . LEU B 1 615 ? 19.625 -35.875 -11.961 1 96.31 615 LEU B CA 1
ATOM 11679 C C . LEU B 1 615 ? 19.359 -37.312 -12.391 1 96.31 615 LEU B C 1
ATOM 11681 O O . LEU B 1 615 ? 18.797 -37.531 -13.469 1 96.31 615 LEU B O 1
ATOM 11685 N N . HIS B 1 616 ? 19.766 -38.188 -11.594 1 95.31 616 HIS B N 1
ATOM 11686 C CA . HIS B 1 616 ? 19.594 -39.594 -11.914 1 95.31 616 HIS B CA 1
ATOM 11687 C C . HIS B 1 616 ? 18.172 -40.062 -11.633 1 95.31 616 HIS B C 1
ATOM 11689 O O . HIS B 1 616 ? 17.703 -40 -10.492 1 95.31 616 HIS B O 1
ATOM 11695 N N . GLY B 1 617 ? 17.453 -40.438 -12.664 1 95.62 617 GLY B N 1
ATOM 11696 C CA . GLY B 1 617 ? 16.078 -40.875 -12.508 1 95.62 617 GLY B CA 1
ATOM 11697 C C . GLY B 1 617 ? 15.812 -42.25 -13.102 1 95.62 617 GLY B C 1
ATOM 11698 O O . GLY B 1 617 ? 14.688 -42.562 -13.508 1 95.62 617 GLY B O 1
ATOM 11699 N N . ARG B 1 618 ? 16.891 -43.031 -13.289 1 94.31 618 ARG B N 1
ATOM 11700 C CA . ARG B 1 618 ? 16.672 -44.406 -13.742 1 94.31 618 ARG B CA 1
ATOM 11701 C C . ARG B 1 618 ? 15.984 -45.219 -12.664 1 94.31 618 ARG B C 1
ATOM 11703 O O . ARG B 1 618 ? 16.438 -45.281 -11.523 1 94.31 618 ARG B O 1
ATOM 11710 N N . SER B 1 619 ? 14.906 -45.812 -13.047 1 92.94 619 SER B N 1
ATOM 11711 C CA . SER B 1 619 ? 14.109 -46.531 -12.07 1 92.94 619 SER B CA 1
ATOM 11712 C C . SER B 1 619 ? 14.773 -47.844 -11.688 1 92.94 619 SER B C 1
ATOM 11714 O O . SER B 1 619 ? 15.516 -48.438 -12.484 1 92.94 619 SER B O 1
ATOM 11716 N N . VAL B 1 620 ? 14.539 -48.312 -10.492 1 91.56 620 VAL B N 1
ATOM 11717 C CA . VAL B 1 620 ? 15.047 -49.594 -10.008 1 91.56 620 VAL B CA 1
ATOM 11718 C C . VAL B 1 620 ? 14.164 -50.75 -10.508 1 91.56 620 VAL B C 1
ATOM 11720 O O . VAL B 1 620 ? 14.578 -51.906 -10.5 1 91.56 620 VAL B O 1
ATOM 11723 N N . HIS B 1 621 ? 13.078 -50.375 -11.047 1 90.5 621 HIS B N 1
ATOM 11724 C CA . HIS B 1 621 ? 12.141 -51.375 -11.555 1 90.5 621 HIS B CA 1
ATOM 11725 C C . HIS B 1 621 ? 12.32 -51.594 -13.055 1 90.5 621 HIS B C 1
ATOM 11727 O O . HIS B 1 621 ? 12.977 -50.781 -13.719 1 90.5 621 HIS B O 1
ATOM 11733 N N . VAL B 1 622 ? 11.68 -52.562 -13.578 1 87.94 622 VAL B N 1
ATOM 11734 C CA . VAL B 1 622 ? 11.891 -52.938 -14.969 1 87.94 622 VAL B CA 1
ATOM 11735 C C . VAL B 1 622 ? 11.156 -51.969 -15.891 1 87.94 622 VAL B C 1
ATOM 11737 O O . VAL B 1 622 ? 11.695 -51.562 -16.922 1 87.94 622 VAL B O 1
ATOM 11740 N N . HIS B 1 623 ? 9.969 -51.656 -15.57 1 90.75 623 HIS B N 1
ATOM 11741 C CA . HIS B 1 623 ? 9.188 -50.75 -16.406 1 90.75 623 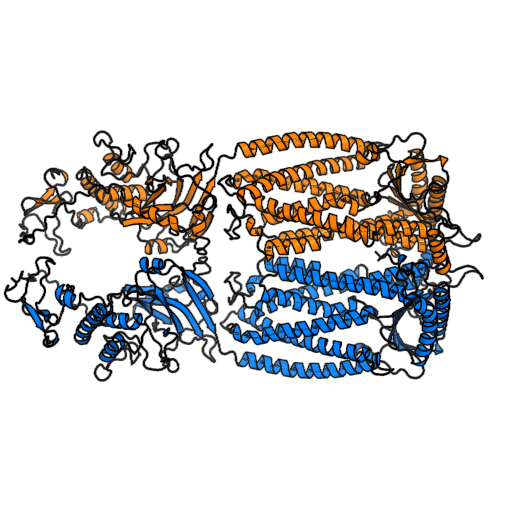HIS B CA 1
ATOM 11742 C C . HIS B 1 623 ? 8.477 -49.688 -15.555 1 90.75 623 HIS B C 1
ATOM 11744 O O . HIS B 1 623 ? 7.969 -50 -14.477 1 90.75 623 HIS B O 1
ATOM 11750 N N . ALA B 1 624 ? 8.531 -48.5 -16.016 1 91.31 624 ALA B N 1
ATOM 11751 C CA . ALA B 1 624 ? 7.781 -47.406 -15.383 1 91.31 624 ALA B CA 1
ATOM 11752 C C . ALA B 1 624 ? 6.449 -47.188 -16.094 1 91.31 624 ALA B C 1
ATOM 11754 O O . ALA B 1 624 ? 5.52 -46.625 -15.508 1 91.31 624 ALA B O 1
ATOM 11755 N N . ASP B 1 625 ? 6.406 -47.5 -17.375 1 89.81 625 ASP B N 1
ATOM 11756 C CA . ASP B 1 625 ? 5.164 -47.406 -18.141 1 89.81 625 ASP B CA 1
ATOM 11757 C C . ASP B 1 625 ? 4.191 -48.531 -17.734 1 89.81 625 ASP B C 1
ATOM 11759 O O . ASP B 1 625 ? 3.955 -49.469 -18.484 1 89.81 625 ASP B O 1
ATOM 11763 N N . GLU B 1 626 ? 3.627 -48.375 -16.594 1 88.56 626 GLU B N 1
ATOM 11764 C CA . GLU B 1 626 ? 2.773 -49.375 -15.984 1 88.56 626 GLU B CA 1
ATOM 11765 C C . GLU B 1 626 ? 1.444 -48.781 -15.531 1 88.56 626 GLU B C 1
ATOM 11767 O O . GLU B 1 626 ? 1.253 -47.562 -15.586 1 88.56 626 GLU B O 1
ATOM 11772 N N . ASN B 1 627 ? 0.543 -49.656 -15.195 1 85.69 627 ASN B N 1
ATOM 11773 C CA . ASN B 1 627 ? -0.731 -49.188 -14.641 1 85.69 627 ASN B CA 1
ATOM 11774 C C . ASN B 1 627 ? -0.576 -48.719 -13.203 1 85.69 627 ASN B C 1
ATOM 11776 O O . ASN B 1 627 ? 0.51 -48.781 -12.625 1 85.69 627 ASN B O 1
ATOM 11780 N N . MET B 1 628 ? -1.559 -48.219 -12.617 1 83.06 628 MET B N 1
ATOM 11781 C CA . MET B 1 628 ? -1.515 -47.562 -11.32 1 83.06 628 MET B CA 1
ATOM 11782 C C . MET B 1 628 ? -1.23 -48.562 -10.211 1 83.06 628 MET B C 1
ATOM 11784 O O . MET B 1 628 ? -0.541 -48.25 -9.234 1 83.06 628 MET B O 1
ATOM 11788 N N . ILE B 1 629 ? -1.746 -49.75 -10.336 1 80.31 629 ILE B N 1
ATOM 11789 C CA . ILE B 1 629 ? -1.533 -50.812 -9.336 1 80.31 629 ILE B CA 1
ATOM 11790 C C . ILE B 1 629 ? -0.056 -51.188 -9.297 1 80.31 629 ILE B C 1
ATOM 11792 O O . ILE B 1 629 ? 0.521 -51.344 -8.219 1 80.31 629 ILE B O 1
ATOM 11796 N N . ALA B 1 630 ? 0.456 -51.312 -10.5 1 85.69 630 ALA B N 1
ATOM 11797 C CA . ALA B 1 630 ? 1.872 -51.656 -10.586 1 85.69 630 ALA B CA 1
ATOM 11798 C C . ALA B 1 630 ? 2.744 -50.562 -10 1 85.69 630 ALA B C 1
ATOM 11800 O O . ALA B 1 630 ? 3.738 -50.812 -9.32 1 85.69 630 ALA B O 1
ATOM 11801 N N . LEU B 1 631 ? 2.42 -49.375 -10.258 1 86.75 631 LEU B N 1
ATOM 11802 C CA . LEU B 1 631 ? 3.184 -48.25 -9.734 1 86.75 631 LEU B CA 1
ATOM 11803 C C . LEU B 1 631 ? 3.098 -48.188 -8.211 1 86.75 631 LEU B C 1
ATOM 11805 O O . LEU B 1 631 ? 4.086 -47.875 -7.539 1 86.75 631 LEU B O 1
ATOM 11809 N N . HIS B 1 632 ? 1.956 -48.406 -7.703 1 81.94 632 HIS B N 1
ATOM 11810 C CA . HIS B 1 632 ? 1.774 -48.438 -6.254 1 81.94 632 HIS B CA 1
ATOM 11811 C C . HIS B 1 632 ? 2.604 -49.562 -5.621 1 81.94 632 HIS B C 1
ATOM 11813 O O . HIS B 1 632 ? 3.191 -49.375 -4.555 1 81.94 632 HIS B O 1
ATOM 11819 N N . ASN B 1 633 ? 2.576 -50.688 -6.273 1 83.88 633 ASN B N 1
ATOM 11820 C CA . ASN B 1 633 ? 3.367 -51.812 -5.773 1 83.88 633 ASN B CA 1
ATOM 11821 C C . ASN B 1 633 ? 4.859 -51.5 -5.816 1 83.88 633 ASN B C 1
ATOM 11823 O O . ASN B 1 633 ? 5.613 -51.938 -4.941 1 83.88 633 ASN B O 1
ATOM 11827 N N . GLN B 1 634 ? 5.207 -50.844 -6.832 1 88.12 634 GLN B N 1
ATOM 11828 C CA . GLN B 1 634 ? 6.609 -50.469 -6.934 1 88.12 634 GLN B CA 1
ATOM 11829 C C . GLN B 1 634 ? 7.008 -49.531 -5.777 1 88.12 634 GLN B C 1
ATOM 11831 O O . GLN B 1 634 ? 8.07 -49.719 -5.18 1 88.12 634 GLN B O 1
ATOM 11836 N N . LEU B 1 635 ? 6.23 -48.594 -5.398 1 85.69 635 LEU B N 1
ATOM 11837 C CA . LEU B 1 635 ? 6.512 -47.688 -4.297 1 85.69 635 LEU B CA 1
ATOM 11838 C C . LEU B 1 635 ? 6.508 -48.438 -2.963 1 85.69 635 LEU B C 1
ATOM 11840 O O . LEU B 1 635 ? 7.316 -48.125 -2.082 1 85.69 635 LEU B O 1
ATOM 11844 N N . ALA B 1 636 ? 5.582 -49.344 -2.842 1 83.75 636 ALA B N 1
ATOM 11845 C CA . ALA B 1 636 ? 5.508 -50.156 -1.617 1 83.75 636 ALA B CA 1
ATOM 11846 C C . ALA B 1 636 ? 6.758 -51 -1.444 1 83.75 636 ALA B C 1
ATOM 11848 O O . ALA B 1 636 ? 7.266 -51.156 -0.332 1 83.75 636 ALA B O 1
ATOM 11849 N N . SER B 1 637 ? 7.137 -51.562 -2.568 1 89.56 637 SER B N 1
ATOM 11850 C CA . SER B 1 637 ? 8.336 -52.406 -2.52 1 89.56 637 SER B CA 1
ATOM 11851 C C . SER B 1 637 ? 9.57 -51.562 -2.156 1 89.56 637 SER B C 1
ATOM 11853 O O . SER B 1 637 ? 10.461 -52.062 -1.458 1 89.56 637 SER B O 1
ATOM 11855 N N . GLU B 1 638 ? 9.68 -50.375 -2.605 1 88.31 638 GLU B N 1
ATOM 11856 C CA . GLU B 1 638 ? 10.781 -49.469 -2.254 1 88.31 638 GLU B CA 1
ATOM 11857 C C . GLU B 1 638 ? 10.734 -49.094 -0.774 1 88.31 638 GLU B C 1
ATOM 11859 O O . GLU B 1 638 ? 11.773 -49.031 -0.118 1 88.31 638 GLU B O 1
ATOM 11864 N N . ALA B 1 639 ? 9.547 -48.844 -0.293 1 85.62 639 ALA B N 1
ATOM 11865 C CA . ALA B 1 639 ? 9.375 -48.438 1.104 1 85.62 639 ALA B CA 1
ATOM 11866 C C . ALA B 1 639 ? 9.766 -49.594 2.045 1 85.62 639 ALA B C 1
ATOM 11868 O O . ALA B 1 639 ? 10.281 -49.344 3.139 1 85.62 639 ALA B O 1
ATOM 11869 N N . GLU B 1 640 ? 9.508 -50.781 1.615 1 86.19 640 GLU B N 1
ATOM 11870 C CA . GLU B 1 640 ? 9.828 -51.969 2.426 1 86.19 640 GLU B CA 1
ATOM 11871 C C . GLU B 1 640 ? 11.305 -52.312 2.318 1 86.19 640 GLU B C 1
ATOM 11873 O O . GLU B 1 640 ? 11.836 -53.062 3.152 1 86.19 640 GLU B O 1
ATOM 11878 N N . GLY B 1 641 ? 11.992 -51.781 1.337 1 84.75 641 GLY B N 1
ATOM 11879 C CA . GLY B 1 641 ? 13.422 -52.031 1.17 1 84.75 641 GLY B CA 1
ATOM 11880 C C . GLY B 1 641 ? 13.719 -53.312 0.4 1 84.75 641 GLY B C 1
ATOM 11881 O O . GLY B 1 641 ? 14.828 -53.844 0.487 1 84.75 641 GLY B O 1
ATOM 11882 N N . SER B 1 642 ? 12.805 -53.844 -0.322 1 86.94 642 SER B N 1
ATOM 11883 C CA . SER B 1 642 ? 12.984 -55.094 -1.038 1 86.94 642 SER B CA 1
ATOM 11884 C C . SER B 1 642 ? 13.695 -54.875 -2.369 1 86.94 642 SER B C 1
ATOM 11886 O O . SER B 1 642 ? 14.164 -55.844 -2.994 1 86.94 642 SER B O 1
ATOM 11888 N N . VAL B 1 643 ? 13.727 -53.719 -2.768 1 89.5 643 VAL B N 1
ATOM 11889 C CA . VAL B 1 643 ? 14.375 -53.406 -4.039 1 89.5 643 VAL B CA 1
ATOM 11890 C C . VAL B 1 643 ? 15.594 -52.5 -3.795 1 89.5 643 VAL B C 1
ATOM 11892 O O . VAL B 1 643 ? 15.836 -52.062 -2.666 1 89.5 643 VAL B O 1
ATOM 11895 N N . GLY B 1 644 ? 16.438 -52.375 -4.812 1 86.12 644 GLY B N 1
ATOM 11896 C CA . GLY B 1 644 ? 17.625 -51.562 -4.703 1 86.12 644 GLY B CA 1
ATOM 11897 C C . GLY B 1 644 ? 17.328 -50.094 -4.469 1 86.12 644 GLY B C 1
ATOM 11898 O O . GLY B 1 644 ? 16.172 -49.656 -4.621 1 86.12 644 GLY B O 1
ATOM 11899 N N . LEU B 1 645 ? 18.344 -49.375 -4.109 1 90.25 645 LEU B N 1
ATOM 11900 C CA . LEU B 1 645 ? 18.219 -47.938 -3.836 1 90.25 645 LEU B CA 1
ATOM 11901 C C . LEU B 1 645 ? 18.281 -47.125 -5.129 1 90.25 645 LEU B C 1
ATOM 11903 O O . LEU B 1 645 ? 18.828 -47.594 -6.129 1 90.25 645 LEU B O 1
ATOM 11907 N N . ARG B 1 646 ? 17.703 -45.938 -5.227 1 91.19 646 ARG B N 1
ATOM 11908 C CA . ARG B 1 646 ? 17.516 -45.125 -6.418 1 91.19 646 ARG B CA 1
ATOM 11909 C C . ARG B 1 646 ? 18.828 -44.469 -6.848 1 91.19 646 ARG B C 1
ATOM 11911 O O . ARG B 1 646 ? 18.875 -43.781 -7.863 1 91.19 646 ARG B O 1
ATOM 11918 N N . GLY B 1 647 ? 19.891 -44.719 -6.234 1 90.25 647 GLY B N 1
ATOM 11919 C CA . GLY B 1 647 ? 21.141 -44.031 -6.523 1 90.25 647 GLY B CA 1
ATOM 11920 C C . GLY B 1 647 ? 21.828 -44.531 -7.777 1 90.25 647 GLY B C 1
ATOM 11921 O O . GLY B 1 647 ? 21.516 -45.625 -8.273 1 90.25 647 GLY B O 1
ATOM 11922 N N . LEU B 1 648 ? 22.656 -43.688 -8.406 1 91.31 648 LEU B N 1
ATOM 11923 C CA . LEU B 1 648 ? 23.422 -44 -9.602 1 91.31 648 LEU B CA 1
ATOM 11924 C C . LEU B 1 648 ? 24.391 -45.156 -9.312 1 91.31 648 LEU B C 1
ATOM 11926 O O . LEU B 1 648 ? 24.484 -46.094 -10.102 1 91.31 648 LEU B O 1
ATOM 11930 N N . VAL B 1 649 ? 25.094 -44.969 -8.172 1 88.56 649 VAL B N 1
ATOM 11931 C CA . VAL B 1 649 ? 25.984 -46.031 -7.746 1 88.56 649 VAL B CA 1
ATOM 11932 C C . VAL B 1 649 ? 25.219 -47.094 -6.941 1 88.56 649 VAL B C 1
ATOM 11934 O O . VAL B 1 649 ? 24.391 -46.75 -6.09 1 88.56 649 VAL B O 1
ATOM 11937 N N . SER B 1 650 ? 25.469 -48.281 -7.223 1 86.75 650 SER B N 1
ATOM 11938 C CA . SER B 1 650 ? 24.75 -49.375 -6.582 1 86.75 650 SER B CA 1
ATOM 11939 C C . SER B 1 650 ? 24.859 -49.281 -5.062 1 86.75 650 SER B C 1
ATOM 11941 O O . SER B 1 650 ? 25.938 -49.094 -4.52 1 86.75 650 SER B O 1
ATOM 11943 N N . GLY B 1 651 ? 23.781 -49.25 -4.406 1 85.81 651 GLY B N 1
ATOM 11944 C CA . GLY B 1 651 ? 23.734 -49.281 -2.951 1 85.81 651 GLY B CA 1
ATOM 11945 C C . GLY B 1 651 ? 23.641 -47.875 -2.348 1 85.81 651 GLY B C 1
ATOM 11946 O O . GLY B 1 651 ? 23.625 -47.719 -1.124 1 85.81 651 GLY B O 1
ATOM 11947 N N . THR B 1 652 ? 23.641 -46.875 -3.135 1 88.94 652 THR B N 1
ATOM 11948 C CA . THR B 1 652 ? 23.547 -45.5 -2.617 1 88.94 652 THR B CA 1
ATOM 11949 C C . THR B 1 652 ? 22.188 -44.906 -2.955 1 88.94 652 THR B C 1
ATOM 11951 O O . THR B 1 652 ? 21.422 -45.469 -3.744 1 88.94 652 THR B O 1
ATOM 11954 N N . THR B 1 653 ? 21.859 -43.75 -2.25 1 88.62 653 THR B N 1
ATOM 11955 C CA . THR B 1 653 ? 20.609 -43.062 -2.492 1 88.62 653 THR B CA 1
ATOM 11956 C C . THR B 1 653 ? 20.859 -41.75 -3.209 1 88.62 653 THR B C 1
ATOM 11958 O O . THR B 1 653 ? 19.938 -40.938 -3.377 1 88.62 653 THR B O 1
ATOM 11961 N N . ASP B 1 654 ? 22.078 -41.531 -3.717 1 90.81 654 ASP B N 1
ATOM 11962 C CA . ASP B 1 654 ? 22.422 -40.25 -4.316 1 90.81 654 ASP B CA 1
ATOM 11963 C C . ASP B 1 654 ? 21.859 -40.125 -5.73 1 90.81 654 ASP B C 1
ATOM 11965 O O . ASP B 1 654 ? 22.172 -40.938 -6.602 1 90.81 654 ASP B O 1
ATOM 11969 N N . GLN B 1 655 ? 21.062 -39.094 -5.922 1 93.19 655 GLN B N 1
ATOM 11970 C CA . GLN B 1 655 ? 20.406 -38.906 -7.219 1 93.19 655 GLN B CA 1
ATOM 11971 C C . GLN B 1 655 ? 20.828 -37.594 -7.871 1 93.19 655 GLN B C 1
ATOM 11973 O O . GLN B 1 655 ? 20.562 -37.375 -9.055 1 93.19 655 GLN B O 1
ATOM 11978 N N . VAL B 1 656 ? 21.453 -36.75 -7.125 1 94.12 656 VAL B N 1
ATOM 11979 C CA . VAL B 1 656 ? 21.828 -35.438 -7.648 1 94.12 656 VAL B CA 1
ATOM 11980 C C . VAL B 1 656 ? 23.344 -35.312 -7.734 1 94.12 656 VAL B C 1
ATOM 11982 O O . VAL B 1 656 ? 24.047 -35.562 -6.754 1 94.12 656 VAL B O 1
ATOM 11985 N N . PHE B 1 657 ? 23.844 -34.875 -8.883 1 93.56 657 PHE B N 1
ATOM 11986 C CA . PHE B 1 657 ? 25.281 -34.812 -9.086 1 93.56 657 PHE B CA 1
ATOM 11987 C C . PHE B 1 657 ? 25.656 -33.5 -9.805 1 93.56 657 PHE B C 1
ATOM 11989 O O . PHE B 1 657 ? 24.922 -33.062 -10.695 1 93.56 657 PHE B O 1
ATOM 11996 N N . GLU B 1 658 ? 26.703 -32.938 -9.43 1 92.31 658 GLU B N 1
ATOM 11997 C CA . GLU B 1 658 ? 27.375 -31.906 -10.211 1 92.31 658 GLU B CA 1
ATOM 11998 C C . GLU B 1 658 ? 28.375 -32.531 -11.188 1 92.31 658 GLU B C 1
ATOM 12000 O O . GLU B 1 658 ? 29.25 -33.281 -10.789 1 92.31 658 GLU B O 1
ATOM 12005 N N . ILE B 1 659 ? 28.219 -32.188 -12.453 1 92.12 659 ILE B N 1
ATOM 12006 C CA . ILE B 1 659 ? 28.984 -32.906 -13.438 1 92.12 659 ILE B CA 1
ATOM 12007 C C . ILE B 1 659 ? 29.969 -31.969 -14.141 1 92.12 659 ILE B C 1
ATOM 12009 O O . ILE B 1 659 ? 29.641 -30.812 -14.414 1 92.12 659 ILE B O 1
ATOM 12013 N N . TYR B 1 660 ? 31.141 -32.438 -14.328 1 90.62 660 TYR B N 1
ATOM 12014 C CA . TYR B 1 660 ? 32.188 -31.812 -15.125 1 90.62 660 TYR B CA 1
ATOM 12015 C C . TYR B 1 660 ? 32.594 -32.719 -16.281 1 90.62 660 TYR B C 1
ATOM 12017 O O . TYR B 1 660 ? 33.188 -33.781 -16.078 1 90.62 660 TYR B O 1
ATOM 12025 N N . LEU B 1 661 ? 32.25 -32.344 -17.484 1 91 661 LEU B N 1
ATOM 12026 C CA . LEU B 1 661 ? 32.375 -33.188 -18.656 1 91 661 LEU B CA 1
ATOM 12027 C C . LEU B 1 661 ? 33.656 -32.938 -19.406 1 91 661 LEU B C 1
ATOM 12029 O O . LEU B 1 661 ? 34.188 -31.797 -19.391 1 91 661 LEU B O 1
ATOM 12033 N N . THR B 1 662 ? 34.156 -33.969 -20.031 1 89 662 THR B N 1
ATOM 12034 C CA . THR B 1 662 ? 35.375 -33.844 -20.812 1 89 662 THR B CA 1
ATOM 12035 C C . THR B 1 662 ? 35.125 -33.188 -22.156 1 89 662 THR B C 1
ATOM 12037 O O . THR B 1 662 ? 33.969 -33.125 -22.625 1 89 662 THR B O 1
ATOM 12040 N N . GLN B 1 663 ? 36.156 -32.719 -22.812 1 83.5 663 GLN B N 1
ATOM 12041 C CA . GLN B 1 663 ? 36.062 -32.125 -24.141 1 83.5 663 GLN B CA 1
ATOM 12042 C C . GLN B 1 663 ? 35.625 -33.156 -25.188 1 83.5 663 GLN B C 1
ATOM 12044 O O . GLN B 1 663 ? 34.938 -32.812 -26.141 1 83.5 663 GLN B O 1
ATOM 12049 N N . GLY B 1 664 ? 36.062 -34.375 -24.938 1 82.62 664 GLY B N 1
ATOM 12050 C CA . GLY B 1 664 ? 35.656 -35.438 -25.828 1 82.62 664 GLY B CA 1
ATOM 12051 C C . GLY B 1 664 ? 34.156 -35.688 -25.828 1 82.62 664 GLY B C 1
ATOM 12052 O O . GLY B 1 664 ? 33.562 -35.875 -26.891 1 82.62 664 GLY B O 1
ATOM 12053 N N . PHE B 1 665 ? 33.594 -35.719 -24.688 1 87.31 665 PHE B N 1
ATOM 12054 C CA . PHE B 1 665 ? 32.156 -35.875 -24.578 1 87.31 665 PHE B CA 1
ATOM 12055 C C . PHE B 1 665 ? 31.422 -34.75 -25.281 1 87.31 665 PHE B C 1
ATOM 12057 O O . PHE B 1 665 ? 30.453 -35 -26.016 1 87.31 665 PHE B O 1
ATOM 12064 N N . ARG B 1 666 ? 31.859 -33.625 -25.172 1 83.12 666 ARG B N 1
ATOM 12065 C CA . ARG B 1 666 ? 31.188 -32.469 -25.734 1 83.12 666 ARG B CA 1
ATOM 12066 C C . ARG B 1 666 ? 31.25 -32.5 -27.266 1 83.12 666 ARG B C 1
ATOM 12068 O O . ARG B 1 666 ? 30.281 -32.125 -27.938 1 83.12 666 ARG B O 1
ATOM 12075 N N . ALA B 1 667 ? 32.375 -32.75 -27.641 1 82.81 667 ALA B N 1
ATOM 12076 C CA . ALA B 1 667 ? 32.531 -32.844 -29.094 1 82.81 667 ALA B CA 1
ATOM 12077 C C . ALA B 1 667 ? 31.609 -33.906 -29.672 1 82.81 667 ALA B C 1
ATOM 12079 O O . ALA B 1 667 ? 30.953 -33.656 -30.703 1 82.81 667 ALA B O 1
ATOM 12080 N N . ALA B 1 668 ? 31.516 -34.969 -28.969 1 86.12 668 ALA B N 1
ATOM 12081 C CA . ALA B 1 668 ? 30.625 -36.031 -29.406 1 86.12 668 ALA B CA 1
ATOM 12082 C C . ALA B 1 668 ? 29.172 -35.594 -29.297 1 86.12 668 ALA B C 1
ATOM 12084 O O . ALA B 1 668 ? 28.359 -35.906 -30.172 1 86.12 668 ALA B O 1
ATOM 12085 N N . PHE B 1 669 ? 28.938 -34.969 -28.219 1 86 669 PHE B N 1
ATOM 12086 C CA . PHE B 1 669 ? 27.578 -34.5 -27.984 1 86 669 PHE B CA 1
ATOM 12087 C C . PHE B 1 669 ? 27.172 -33.469 -29.031 1 86 669 PHE B C 1
ATOM 12089 O O . PHE B 1 669 ? 26.062 -33.531 -29.578 1 86 669 PHE B O 1
ATOM 12096 N N . ARG B 1 670 ? 27.953 -32.5 -29.328 1 80.94 670 ARG B N 1
ATOM 12097 C CA . ARG B 1 670 ? 27.672 -31.453 -30.312 1 80.94 670 ARG B CA 1
ATOM 12098 C C . ARG B 1 670 ? 27.469 -32.062 -31.703 1 80.94 670 ARG B C 1
ATOM 12100 O O . ARG B 1 670 ? 26.625 -31.609 -32.469 1 80.94 670 ARG B O 1
ATOM 12107 N N . GLN B 1 671 ? 28.266 -32.969 -32 1 82.38 671 GLN B N 1
ATOM 12108 C CA . GLN B 1 671 ? 28.141 -33.625 -33.312 1 82.38 671 GLN B CA 1
ATOM 12109 C C . GLN B 1 671 ? 26.781 -34.312 -33.438 1 82.38 671 GLN B C 1
ATOM 12111 O O . GLN B 1 671 ? 26.125 -34.219 -34.469 1 82.38 671 GLN B O 1
ATOM 12116 N N . THR B 1 672 ? 26.422 -34.906 -32.312 1 81.75 672 THR B N 1
ATOM 12117 C CA . THR B 1 672 ? 25.141 -35.625 -32.344 1 81.75 672 THR B CA 1
ATOM 12118 C C . THR B 1 672 ? 23.984 -34.625 -32.312 1 81.75 672 THR B C 1
ATOM 12120 O O . THR B 1 672 ? 22.984 -34.812 -33 1 81.75 672 THR B O 1
ATOM 12123 N N . TYR B 1 673 ? 24.141 -33.625 -31.547 1 77.94 673 TYR B N 1
ATOM 12124 C CA . TYR B 1 673 ? 23.094 -32.625 -31.406 1 77.94 673 TYR B CA 1
ATOM 12125 C C . TYR B 1 673 ? 22.938 -31.812 -32.688 1 77.94 673 TYR B C 1
ATOM 12127 O O . TYR B 1 673 ? 21.828 -31.516 -33.125 1 77.94 673 TYR B O 1
ATOM 12135 N N . ASP B 1 674 ? 24.062 -31.297 -33.219 1 72.69 674 ASP B N 1
ATOM 12136 C CA . ASP B 1 674 ? 24.031 -30.516 -34.469 1 72.69 674 ASP B CA 1
ATOM 12137 C C . ASP B 1 674 ? 23.438 -31.312 -35.625 1 72.69 674 ASP B C 1
ATOM 12139 O O . ASP B 1 674 ? 22.766 -30.766 -36.5 1 72.69 674 ASP B O 1
ATOM 12143 N N . SER B 1 675 ? 23.672 -32.469 -35.594 1 70.5 675 SER B N 1
ATOM 12144 C CA . SER B 1 675 ? 23.062 -33.344 -36.594 1 70.5 675 SER B CA 1
ATOM 12145 C C . SER B 1 675 ? 21.547 -33.344 -36.469 1 70.5 675 SER B C 1
ATOM 12147 O O . SER B 1 675 ? 20.828 -33.406 -37.469 1 70.5 675 SER B O 1
ATOM 12149 N N . VAL B 1 676 ? 21.141 -33.219 -35.219 1 67.44 676 VAL B N 1
ATOM 12150 C CA . VAL B 1 676 ? 19.719 -33.156 -34.938 1 67.44 676 VAL B CA 1
ATOM 12151 C C . VAL B 1 676 ? 19.156 -31.812 -35.344 1 67.44 676 VAL B C 1
ATOM 12153 O O . VAL B 1 676 ? 18.094 -31.734 -35.969 1 67.44 676 VAL B O 1
ATOM 12156 N N . GLN B 1 677 ? 19.891 -30.719 -34.969 1 63.81 677 GLN B N 1
ATOM 12157 C CA . GLN B 1 677 ? 19.422 -29.359 -35.219 1 63.81 677 GLN B CA 1
ATOM 12158 C C . GLN B 1 677 ? 19.453 -29.031 -36.688 1 63.81 677 GLN B C 1
ATOM 12160 O O . GLN B 1 677 ? 18.625 -28.266 -37.188 1 63.81 677 GLN B O 1
ATOM 12165 N N . SER B 1 678 ? 20.578 -29.406 -37.406 1 60.66 678 SER B N 1
ATOM 12166 C CA . SER B 1 678 ? 20.703 -29.141 -38.812 1 60.66 678 SER B CA 1
ATOM 12167 C C . SER B 1 678 ? 19.484 -29.672 -39.594 1 60.66 678 SER B C 1
ATOM 12169 O O . SER B 1 678 ? 19.125 -29.141 -40.625 1 60.66 678 SER B O 1
ATOM 12171 N N . VAL B 1 679 ? 18.891 -30.625 -38.969 1 56.38 679 VAL B N 1
ATOM 12172 C CA . VAL B 1 679 ? 17.703 -31.156 -39.594 1 56.38 679 VAL B CA 1
ATOM 12173 C C . VAL B 1 679 ? 16.5 -30.281 -39.281 1 56.38 679 VAL B C 1
ATOM 12175 O O . VAL B 1 679 ? 15.609 -30.078 -40.094 1 56.38 679 VAL B O 1
ATOM 12178 N N . VAL B 1 680 ? 16.578 -29.656 -38.031 1 55.06 680 VAL B N 1
ATOM 12179 C CA . VAL B 1 680 ? 15.469 -28.859 -37.531 1 55.06 680 VAL B CA 1
ATOM 12180 C C . VAL B 1 680 ? 15.562 -27.438 -38.094 1 55.06 680 VAL B C 1
ATOM 12182 O O . VAL B 1 680 ? 14.539 -26.828 -38.406 1 55.06 680 VAL B O 1
ATOM 12185 N N . ARG B 1 681 ? 16.875 -26.656 -38.188 1 52.06 681 ARG B N 1
ATOM 12186 C CA . ARG B 1 681 ? 17.172 -25.266 -38.469 1 52.06 681 ARG B CA 1
ATOM 12187 C C . ARG B 1 681 ? 16.766 -24.906 -39.906 1 52.06 681 ARG B C 1
ATOM 12189 O O . ARG B 1 681 ? 16.234 -23.812 -40.156 1 52.06 681 ARG B O 1
ATOM 12196 N N . PRO B 1 682 ? 17.391 -25.609 -40.875 1 45.47 682 PRO B N 1
ATOM 12197 C CA . PRO B 1 682 ? 17.141 -25.031 -42.188 1 45.47 682 PRO B CA 1
ATOM 12198 C C . PRO B 1 682 ? 15.68 -24.594 -42.375 1 45.47 682 PRO B C 1
ATOM 12200 O O . PRO B 1 682 ? 15.406 -23.625 -43.094 1 45.47 682 PRO B O 1
ATOM 12203 N N . ARG B 1 683 ? 14.82 -25.172 -41.812 1 44.34 683 ARG B N 1
ATOM 12204 C CA . ARG B 1 683 ? 13.43 -24.859 -42.125 1 44.34 683 ARG B CA 1
ATOM 12205 C C . ARG B 1 683 ? 12.938 -23.672 -41.312 1 44.34 683 ARG B C 1
ATOM 12207 O O . ARG B 1 683 ? 12.008 -22.969 -41.719 1 44.34 683 ARG B O 1
ATOM 12214 N N . ALA B 1 684 ? 13.484 -23.281 -40.156 1 42.69 684 ALA B N 1
ATOM 12215 C CA . ALA B 1 684 ? 13.18 -22.094 -39.344 1 42.69 684 ALA B CA 1
ATOM 12216 C C . ALA B 1 684 ? 13.719 -20.828 -40 1 42.69 684 ALA B C 1
ATOM 12218 O O . ALA B 1 684 ? 13.086 -19.766 -39.969 1 42.69 684 ALA B O 1
ATOM 12219 N N . LEU B 1 685 ? 14.969 -20.781 -40.625 1 39.06 685 LEU B N 1
ATOM 12220 C CA . LEU B 1 685 ? 15.547 -19.641 -41.312 1 39.06 685 LEU B CA 1
ATOM 12221 C C . LEU B 1 685 ? 14.766 -19.328 -42.594 1 39.06 685 LEU B C 1
ATOM 12223 O O . LEU B 1 685 ? 14.953 -18.281 -43.219 1 39.06 685 LEU B O 1
ATOM 12227 N N . ALA B 1 686 ? 14.398 -20.391 -43.375 1 38.62 686 ALA B N 1
ATOM 12228 C CA . ALA B 1 686 ? 13.812 -20.094 -44.688 1 38.62 686 ALA B CA 1
ATOM 12229 C C . ALA B 1 686 ? 12.57 -19.219 -44.531 1 38.62 686 ALA B C 1
ATOM 12231 O O . ALA B 1 686 ? 11.859 -18.984 -45.5 1 38.62 686 ALA B O 1
ATOM 12232 N N . GLY B 1 687 ? 12.43 -18.172 -43.656 1 35.81 687 GLY B N 1
ATOM 12233 C CA . GLY B 1 687 ? 11.469 -17.078 -43.594 1 35.81 687 GLY B CA 1
ATOM 12234 C C . GLY B 1 687 ? 10.055 -17.531 -43.312 1 35.81 687 GLY B C 1
ATOM 12235 O O . GLY B 1 687 ? 9.102 -16.781 -43.531 1 35.81 687 GLY B O 1
ATOM 12236 N N . GLU B 1 688 ? 9.625 -18.688 -43.688 1 33.31 688 GLU B N 1
ATOM 12237 C CA . GLU B 1 688 ? 8.195 -18.953 -43.531 1 33.31 688 GLU B CA 1
ATOM 12238 C C . GLU B 1 688 ? 7.727 -18.672 -42.125 1 33.31 688 GLU B C 1
ATOM 12240 O O . GLU B 1 688 ? 8.211 -19.297 -41.156 1 33.31 688 GLU B O 1
ATOM 12245 N N . LYS B 1 689 ? 7.336 -17.531 -41.969 1 42.22 689 LYS B N 1
ATOM 12246 C CA . LYS B 1 689 ? 6.676 -16.922 -40.812 1 42.22 689 LYS B CA 1
ATOM 12247 C C . LYS B 1 689 ? 5.949 -17.969 -39.969 1 42.22 689 LYS B C 1
ATOM 12249 O O . LYS B 1 689 ? 5.746 -17.781 -38.781 1 42.22 689 LYS B O 1
ATOM 12254 N N . ASN B 1 690 ? 4.969 -18.531 -40.75 1 32.66 690 ASN B N 1
ATOM 12255 C CA . ASN B 1 690 ? 4.062 -19.484 -40.156 1 32.66 690 ASN B CA 1
ATOM 12256 C C . ASN B 1 690 ? 4.777 -20.797 -39.812 1 32.66 690 ASN B C 1
ATOM 12258 O O . ASN B 1 690 ? 4.758 -21.734 -40.625 1 32.66 690 ASN B O 1
ATOM 12262 N N . ILE B 1 691 ? 5.891 -20.906 -39.562 1 37 691 ILE B N 1
ATOM 12263 C CA . ILE B 1 691 ? 6.352 -22.188 -39.031 1 37 691 ILE B CA 1
ATOM 12264 C C . ILE B 1 691 ? 5.207 -22.906 -38.344 1 37 691 ILE B C 1
ATOM 12266 O O . ILE B 1 691 ? 4.82 -22.531 -37.219 1 37 691 ILE B O 1
ATOM 12270 N N . THR B 1 692 ? 4.148 -23.078 -39.031 1 35.34 692 THR B N 1
ATOM 12271 C CA . THR B 1 692 ? 3.119 -24.031 -38.625 1 35.34 692 THR B CA 1
ATOM 12272 C C . THR B 1 692 ? 3.736 -25.203 -37.875 1 35.34 692 THR B C 1
ATOM 12274 O O . THR B 1 692 ? 4.812 -25.688 -38.219 1 35.34 692 THR B O 1
ATOM 12277 N N . TRP B 1 693 ? 3.4 -25.406 -36.625 1 40.69 693 TRP B N 1
ATOM 12278 C CA . TRP B 1 693 ? 3.518 -26.375 -35.531 1 40.69 693 TRP B CA 1
ATOM 12279 C C . TRP B 1 693 ? 3.779 -27.781 -36.094 1 40.69 693 TRP B C 1
ATOM 12281 O O . TRP B 1 693 ? 4.145 -28.688 -35.344 1 40.69 693 TRP B O 1
ATOM 12291 N N . ALA B 1 694 ? 3.354 -28.031 -37.25 1 40.25 694 ALA B N 1
ATOM 12292 C CA . ALA B 1 694 ? 3.428 -29.312 -37.938 1 40.25 694 ALA B CA 1
ATOM 12293 C C . ALA B 1 694 ? 4.875 -29.75 -38.125 1 40.25 694 ALA B C 1
ATOM 12295 O O . ALA B 1 694 ? 5.141 -30.938 -38.375 1 40.25 694 ALA B O 1
ATOM 12296 N N . SER B 1 695 ? 5.906 -28.906 -38.156 1 44.06 695 SER B N 1
ATOM 12297 C CA . SER B 1 695 ? 7.117 -29.328 -38.844 1 44.06 695 SER B CA 1
ATOM 12298 C C . SER B 1 695 ? 8.18 -29.828 -37.875 1 44.06 695 SER B C 1
ATOM 12300 O O . SER B 1 695 ? 9.312 -29.344 -37.875 1 44.06 695 SER B O 1
ATOM 12302 N N . VAL B 1 696 ? 8.094 -29.719 -36.531 1 50.72 696 VAL B N 1
ATOM 12303 C CA . VAL B 1 696 ? 9.164 -30.531 -35.969 1 50.72 696 VAL B CA 1
ATOM 12304 C C . VAL B 1 696 ? 9.312 -31.828 -36.75 1 50.72 696 VAL B C 1
ATOM 12306 O O . VAL B 1 696 ? 8.398 -32.656 -36.781 1 50.72 696 VAL B O 1
ATOM 12309 N N . SER B 1 697 ? 10.133 -31.766 -37.844 1 55.5 697 SER B N 1
ATOM 12310 C CA . SER B 1 697 ? 10.328 -32.781 -38.875 1 55.5 697 SER B CA 1
ATOM 12311 C C . SER B 1 697 ? 10.539 -34.156 -38.25 1 55.5 697 SER B C 1
ATOM 12313 O O . SER B 1 697 ? 11.016 -34.281 -37.125 1 55.5 697 SER B O 1
ATOM 12315 N N . LEU B 1 698 ? 9.734 -35.094 -38.656 1 61.03 698 LEU B N 1
ATOM 12316 C CA . LEU B 1 698 ? 9.953 -36.531 -38.375 1 61.03 698 LEU B CA 1
ATOM 12317 C C . LEU B 1 698 ? 11.438 -36.812 -38.156 1 61.03 698 LEU B C 1
ATOM 12319 O O . LEU B 1 698 ? 11.797 -37.625 -37.312 1 61.03 698 LEU B O 1
ATOM 12323 N N . GLU B 1 699 ? 12.195 -35.969 -38.781 1 63.25 699 GLU B N 1
ATOM 12324 C CA . GLU B 1 699 ? 13.641 -36.188 -38.719 1 63.25 699 GLU B CA 1
ATOM 12325 C C . GLU B 1 699 ? 14.195 -35.688 -37.375 1 63.25 699 GLU B C 1
ATOM 12327 O O . GLU B 1 699 ? 15.102 -36.312 -36.812 1 63.25 699 GLU B O 1
ATOM 12332 N N . ALA B 1 700 ? 13.594 -34.594 -36.844 1 66.31 700 ALA B N 1
ATOM 12333 C CA . ALA B 1 700 ? 14.062 -34.094 -35.562 1 66.31 700 ALA B CA 1
ATOM 12334 C C . ALA B 1 700 ? 13.719 -35.031 -34.438 1 66.31 700 ALA B C 1
ATOM 12336 O O . ALA B 1 700 ? 14.531 -35.25 -33.531 1 66.31 700 ALA B O 1
ATOM 12337 N N . LEU B 1 701 ? 12.656 -35.656 -34.562 1 68.69 701 LEU B N 1
ATOM 12338 C CA . LEU B 1 701 ? 12.227 -36.594 -33.531 1 68.69 701 LEU B CA 1
ATOM 12339 C C . LEU B 1 701 ? 13.07 -37.875 -33.594 1 68.69 701 LEU B C 1
ATOM 12341 O O . LEU B 1 701 ? 13.414 -38.438 -32.562 1 68.69 701 LEU B O 1
ATOM 12345 N N . GLN B 1 702 ? 13.422 -38.312 -34.812 1 70.25 702 GLN B N 1
ATOM 12346 C CA . GLN B 1 702 ? 14.297 -39.469 -34.938 1 70.25 702 GLN B CA 1
ATOM 12347 C C . GLN B 1 702 ? 15.695 -39.188 -34.438 1 70.25 702 GLN B C 1
ATOM 12349 O O . GLN B 1 702 ? 16.344 -40.031 -33.812 1 70.25 702 GLN B O 1
ATOM 12354 N N . SER B 1 703 ? 16.047 -37.969 -34.656 1 74.06 703 SER B N 1
ATOM 12355 C CA . SER B 1 703 ? 17.359 -37.562 -34.156 1 74.06 703 SER B CA 1
ATOM 12356 C C . SER B 1 703 ? 17.391 -37.5 -32.656 1 74.06 703 SER B C 1
ATOM 12358 O O . SER B 1 703 ? 18.438 -37.719 -32.031 1 74.06 703 SER B O 1
ATOM 12360 N N . TYR B 1 704 ? 16.281 -37.344 -32.062 1 75.75 704 TYR B N 1
ATOM 12361 C CA . TYR B 1 704 ? 16.234 -37.344 -30.609 1 75.75 704 TYR B CA 1
ATOM 12362 C C . TYR B 1 704 ? 16.484 -38.719 -30.047 1 75.75 704 TYR B C 1
ATOM 12364 O O . TYR B 1 704 ? 17.094 -38.875 -28.984 1 75.75 704 TYR B O 1
ATOM 12372 N N . ASP B 1 705 ? 15.977 -39.656 -30.703 1 77.88 705 ASP B N 1
ATOM 12373 C CA . ASP B 1 705 ? 16.203 -41.031 -30.25 1 77.88 705 ASP B CA 1
ATOM 12374 C C . ASP B 1 705 ? 17.688 -41.375 -30.297 1 77.88 705 ASP B C 1
ATOM 12376 O O . ASP B 1 705 ? 18.172 -42.125 -29.438 1 77.88 705 ASP B O 1
ATOM 12380 N N . HIS B 1 706 ? 18.328 -40.812 -31.281 1 82.81 706 HIS B N 1
ATOM 12381 C CA . HIS B 1 706 ? 19.766 -41.031 -31.359 1 82.81 706 HIS B CA 1
ATOM 12382 C C . HIS B 1 706 ? 20.5 -40.344 -30.219 1 82.81 706 HIS B C 1
ATOM 12384 O O . HIS B 1 706 ? 21.453 -40.875 -29.672 1 82.81 706 HIS B O 1
ATOM 12390 N N . LEU B 1 707 ? 20.109 -39.156 -29.953 1 86.38 707 LEU B N 1
ATOM 12391 C CA . LEU B 1 707 ? 20.688 -38.406 -28.844 1 86.38 707 LEU B CA 1
ATOM 12392 C C . LEU B 1 707 ? 20.422 -39.125 -27.516 1 86.38 707 LEU B C 1
ATOM 12394 O O . LEU B 1 707 ? 21.297 -39.188 -26.656 1 86.38 707 LEU B O 1
ATOM 12398 N N . ASN B 1 708 ? 19.219 -39.625 -27.344 1 89.25 708 ASN B N 1
ATOM 12399 C CA . ASN B 1 708 ? 18.875 -40.375 -26.125 1 89.25 708 ASN B CA 1
ATOM 12400 C C . ASN B 1 708 ? 19.75 -41.625 -25.969 1 89.25 708 ASN B C 1
ATOM 12402 O O . ASN B 1 708 ? 20.203 -41.906 -24.859 1 89.25 708 ASN B O 1
ATOM 12406 N N . GLN B 1 709 ? 19.984 -42.312 -27.031 1 89.62 709 GLN B N 1
ATOM 12407 C CA . GLN B 1 709 ? 20.812 -43.5 -26.984 1 89.62 709 GLN B CA 1
ATOM 12408 C C . GLN B 1 709 ? 22.266 -43.156 -26.641 1 89.62 709 GLN B C 1
ATOM 12410 O O . GLN B 1 709 ? 22.922 -43.875 -25.906 1 89.62 709 GLN B O 1
ATOM 12415 N N . PHE B 1 710 ? 22.672 -42.125 -27.266 1 91.06 710 PHE B N 1
ATOM 12416 C CA . PHE B 1 710 ? 24.031 -41.656 -26.984 1 91.06 710 PHE B CA 1
ATOM 12417 C C . PHE B 1 710 ? 24.203 -41.344 -25.5 1 91.06 710 PHE B C 1
ATOM 12419 O O . PHE B 1 710 ? 25.172 -41.781 -24.875 1 91.06 710 PHE B O 1
ATOM 12426 N N . LEU B 1 711 ? 23.281 -40.656 -24.938 1 92.38 711 LEU B N 1
ATOM 12427 C CA . LEU B 1 711 ? 23.375 -40.25 -23.531 1 92.38 711 LEU B CA 1
ATOM 12428 C C . LEU B 1 711 ? 23.203 -41.469 -22.625 1 92.38 711 LEU B C 1
ATOM 12430 O O . LEU B 1 711 ? 23.844 -41.562 -21.578 1 92.38 711 LEU B O 1
ATOM 12434 N N . GLN B 1 712 ? 22.297 -42.375 -23 1 94.06 712 GLN B N 1
ATOM 12435 C CA . GLN B 1 712 ? 22.125 -43.594 -22.234 1 94.06 712 GLN B CA 1
ATOM 12436 C C . GLN B 1 712 ? 23.438 -44.406 -22.172 1 94.06 712 GLN B C 1
ATOM 12438 O O . GLN B 1 712 ? 23.828 -44.875 -21.109 1 94.06 712 GLN B O 1
ATOM 12443 N N . LYS B 1 713 ? 24.078 -44.469 -23.328 1 93.12 713 LYS B N 1
ATOM 12444 C CA . LYS B 1 713 ? 25.328 -45.219 -23.406 1 93.12 713 LYS B CA 1
ATOM 12445 C C . LYS B 1 713 ? 26.422 -44.531 -22.578 1 93.12 713 LYS B C 1
ATOM 12447 O O . LYS B 1 713 ? 27.203 -45.219 -21.922 1 93.12 713 LYS B O 1
ATOM 12452 N N . PHE B 1 714 ? 26.469 -43.312 -22.672 1 92.94 714 PHE B N 1
ATOM 12453 C CA . PHE B 1 714 ? 27.469 -42.562 -21.906 1 92.94 714 PHE B CA 1
ATOM 12454 C C . PHE B 1 714 ? 27.297 -42.781 -20.406 1 92.94 714 PHE B C 1
ATOM 12456 O O . PHE B 1 714 ? 28.281 -43.031 -19.703 1 92.94 714 PHE B O 1
ATOM 12463 N N . ILE B 1 715 ? 26.078 -42.719 -19.875 1 93.56 715 ILE B N 1
ATOM 12464 C CA . ILE B 1 715 ? 25.828 -42.812 -18.438 1 93.56 715 ILE B CA 1
ATOM 12465 C C . ILE B 1 715 ? 25.953 -44.281 -18 1 93.56 715 ILE B C 1
ATOM 12467 O O . ILE B 1 715 ? 26.422 -44.562 -16.891 1 93.56 715 ILE B O 1
ATOM 12471 N N . SER B 1 716 ? 25.516 -45.219 -18.859 1 92.5 716 SER B N 1
ATOM 12472 C CA . SER B 1 716 ? 25.531 -46.625 -18.5 1 92.5 716 SER B CA 1
ATOM 12473 C C . SER B 1 716 ? 26.953 -47.156 -18.438 1 92.5 716 SER B C 1
ATOM 12475 O O . SER B 1 716 ? 27.25 -48.094 -17.688 1 92.5 716 SER B O 1
ATOM 12477 N N . ASP B 1 717 ? 27.812 -46.531 -19.234 1 91.19 717 ASP B N 1
ATOM 12478 C CA . ASP B 1 717 ? 29.219 -46.938 -19.219 1 91.19 717 ASP B CA 1
ATOM 12479 C C . ASP B 1 717 ? 29.969 -46.25 -18.094 1 91.19 717 ASP B C 1
ATOM 12481 O O . ASP B 1 717 ? 30.406 -45.094 -18.25 1 91.19 717 ASP B O 1
ATOM 12485 N N . GLU B 1 718 ? 30.203 -46.906 -17.062 1 87.19 718 GLU B N 1
ATOM 12486 C CA . GLU B 1 718 ? 30.812 -46.344 -15.859 1 87.19 718 GLU B CA 1
ATOM 12487 C C . GLU B 1 718 ? 32.281 -45.969 -16.094 1 87.19 718 GLU B C 1
ATOM 12489 O O . GLU B 1 718 ? 32.875 -45.281 -15.289 1 87.19 718 GLU B O 1
ATOM 12494 N N . THR B 1 719 ? 32.812 -46.375 -17.172 1 85.81 719 THR B N 1
ATOM 12495 C CA . THR B 1 719 ? 34.219 -46.062 -17.469 1 85.81 719 THR B CA 1
ATOM 12496 C C . THR B 1 719 ? 34.375 -44.656 -17.969 1 85.81 719 THR B C 1
ATOM 12498 O O . THR B 1 719 ? 35.469 -44.094 -17.969 1 85.81 719 THR B O 1
ATOM 12501 N N . ASN B 1 720 ? 33.312 -44.031 -18.328 1 90 720 ASN B N 1
ATOM 12502 C CA . ASN B 1 720 ? 33.344 -42.719 -18.938 1 90 720 ASN B CA 1
ATOM 12503 C C . ASN B 1 720 ? 33.438 -41.625 -17.875 1 90 720 ASN B C 1
ATOM 12505 O O . ASN B 1 720 ? 33.812 -40.469 -18.172 1 90 720 ASN B O 1
ATOM 12509 N N . TYR B 1 721 ? 33.062 -41.938 -16.672 1 91.69 721 TYR B N 1
ATOM 12510 C CA . TYR B 1 721 ? 33.062 -40.906 -15.625 1 91.69 721 TYR B CA 1
ATOM 12511 C C . TYR B 1 721 ? 33.438 -41.531 -14.281 1 91.69 721 TYR B C 1
ATOM 12513 O O . TYR B 1 721 ? 33.438 -42.75 -14.109 1 91.69 721 TYR B O 1
ATOM 12521 N N . GLU B 1 722 ? 33.906 -40.688 -13.391 1 91.94 722 GLU B N 1
ATOM 12522 C CA . GLU B 1 722 ? 34.25 -41.062 -12.023 1 91.94 722 GLU B CA 1
ATOM 12523 C C . GLU B 1 722 ? 33.344 -40.344 -11.023 1 91.94 722 GLU B C 1
ATOM 12525 O O . GLU B 1 722 ? 33.094 -39.125 -11.148 1 91.94 722 GLU B O 1
ATOM 12530 N N . VAL B 1 723 ? 32.719 -41.094 -10.164 1 92.38 723 VAL B N 1
ATOM 12531 C CA . VAL B 1 723 ? 31.875 -40.531 -9.109 1 92.38 723 VAL B CA 1
ATOM 12532 C C . VAL B 1 723 ? 32.719 -40.312 -7.852 1 92.38 723 VAL B C 1
ATOM 12534 O O . VAL B 1 723 ? 33.344 -41.25 -7.34 1 92.38 723 VAL B O 1
ATOM 12537 N N . ARG B 1 724 ? 32.812 -39.094 -7.422 1 87.69 724 ARG B N 1
ATOM 12538 C CA . ARG B 1 724 ? 33.562 -38.75 -6.223 1 87.69 724 ARG B CA 1
ATOM 12539 C C . ARG B 1 724 ? 32.75 -37.844 -5.289 1 87.69 724 ARG B C 1
ATOM 12541 O O . ARG B 1 724 ? 31.922 -37.062 -5.742 1 87.69 724 ARG B O 1
ATOM 12548 N N . PRO B 1 725 ? 32.906 -38.094 -4.004 1 85.75 725 PRO B N 1
ATOM 12549 C CA . PRO B 1 725 ? 32.281 -37.156 -3.092 1 85.75 725 PRO B CA 1
ATOM 12550 C C . PRO B 1 725 ? 32.938 -35.75 -3.158 1 85.75 725 PRO B C 1
ATOM 12552 O O . PRO B 1 725 ? 34.156 -35.656 -3.412 1 85.75 725 PRO B O 1
ATOM 12555 N N . ALA B 1 726 ? 32.188 -34.75 -3.102 1 79.75 726 ALA B N 1
ATOM 12556 C CA . ALA B 1 726 ? 32.688 -33.375 -3.172 1 79.75 726 ALA B CA 1
ATOM 12557 C C . ALA B 1 726 ? 33.469 -33.031 -1.913 1 79.75 726 ALA B C 1
ATOM 12559 O O . ALA B 1 726 ? 32.938 -33.062 -0.804 1 79.75 726 ALA B O 1
ATOM 12560 N N . PRO B 1 727 ? 34.812 -32.844 -2.1 1 78.19 727 PRO B N 1
ATOM 12561 C CA . PRO B 1 727 ? 35.531 -32.406 -0.92 1 78.19 727 PRO B CA 1
ATOM 12562 C C . PRO B 1 727 ? 35 -31.078 -0.346 1 78.19 727 PRO B C 1
ATOM 12564 O O . PRO B 1 727 ? 34.406 -30.297 -1.072 1 78.19 727 PRO B O 1
ATOM 12567 N N . PHE B 1 728 ? 35.188 -30.922 0.95 1 77.75 728 PHE B N 1
ATOM 12568 C CA . PHE B 1 728 ? 34.625 -29.766 1.649 1 77.75 728 PHE B CA 1
ATOM 12569 C C . PHE B 1 728 ? 35.188 -28.469 1.058 1 77.75 728 PHE B C 1
ATOM 12571 O O . PHE B 1 728 ? 34.438 -27.5 0.912 1 77.75 728 PHE B O 1
ATOM 12578 N N . SER B 1 729 ? 36.406 -28.5 0.745 1 74.94 729 SER B N 1
ATOM 12579 C CA . SER B 1 729 ? 37 -27.281 0.197 1 74.94 729 SER B CA 1
ATOM 12580 C C . SER B 1 729 ? 36.406 -26.922 -1.151 1 74.94 729 SER B C 1
ATOM 12582 O O . SER B 1 729 ? 36.156 -25.75 -1.43 1 74.94 729 SER B O 1
ATOM 12584 N N . GLN B 1 730 ? 35.969 -27.891 -1.89 1 74.56 730 GLN B N 1
ATOM 12585 C CA . GLN B 1 730 ? 35.375 -27.672 -3.207 1 74.56 730 GLN B CA 1
ATOM 12586 C C . GLN B 1 730 ? 33.938 -27.156 -3.09 1 74.56 730 GLN B C 1
ATOM 12588 O O . GLN B 1 730 ? 33.531 -26.281 -3.848 1 74.56 730 GLN B O 1
ATOM 12593 N N . GLN B 1 731 ? 33.344 -27.703 -2.072 1 74.31 731 GLN B N 1
ATOM 12594 C CA . GLN B 1 731 ? 31.953 -27.281 -1.878 1 74.31 731 GLN B CA 1
ATOM 12595 C C . GLN B 1 731 ? 31.875 -25.859 -1.35 1 74.31 731 GLN B C 1
ATOM 12597 O O . GLN B 1 731 ? 31.016 -25.078 -1.772 1 74.31 731 GLN B O 1
ATOM 12602 N N . ALA B 1 732 ? 32.844 -25.594 -0.543 1 78.19 732 ALA B N 1
ATOM 12603 C CA . ALA B 1 732 ? 32.781 -24.281 0.092 1 78.19 732 ALA B CA 1
ATOM 12604 C C . ALA B 1 732 ? 33.312 -23.188 -0.847 1 78.19 732 ALA B C 1
ATOM 12606 O O . ALA B 1 732 ? 32.75 -22.078 -0.891 1 78.19 732 ALA B O 1
ATOM 12607 N N . LEU B 1 733 ? 34.281 -23.5 -1.67 1 79.12 733 LEU B N 1
ATOM 12608 C CA . LEU B 1 733 ? 34.938 -22.484 -2.496 1 79.12 733 LEU B CA 1
ATOM 12609 C C . LEU B 1 733 ? 34.406 -22.547 -3.928 1 79.12 733 LEU B C 1
ATOM 12611 O O . LEU B 1 733 ? 34.594 -21.578 -4.691 1 79.12 733 LEU B O 1
ATOM 12615 N N . GLY B 1 734 ? 33.781 -23.5 -4.27 1 76.94 734 GLY B N 1
ATOM 12616 C CA . GLY B 1 734 ? 33.281 -23.641 -5.621 1 76.94 734 GLY B CA 1
ATOM 12617 C C . GLY B 1 734 ? 34.344 -23.922 -6.648 1 76.94 734 GLY B C 1
ATOM 12618 O O . GLY B 1 734 ? 34.281 -23.422 -7.777 1 76.94 734 GLY B O 1
ATOM 12619 N N . ILE B 1 735 ? 35.406 -24.562 -6.281 1 82.06 735 ILE B N 1
ATOM 12620 C CA . ILE B 1 735 ? 36.5 -24.859 -7.203 1 82.06 735 ILE B CA 1
ATOM 12621 C C . ILE B 1 735 ? 36.188 -26.125 -7.992 1 82.06 735 ILE B C 1
ATOM 12623 O O . ILE B 1 735 ? 35.656 -27.094 -7.438 1 82.06 735 ILE B O 1
ATOM 12627 N N . ALA B 1 736 ? 36.406 -26.078 -9.297 1 84.19 736 ALA B N 1
ATOM 12628 C CA . ALA B 1 736 ? 36.156 -27.219 -10.172 1 84.19 736 ALA B CA 1
ATOM 12629 C C . ALA B 1 736 ? 37.188 -28.297 -9.992 1 84.19 736 ALA B C 1
ATOM 12631 O O . ALA B 1 736 ? 38.375 -28 -9.734 1 84.19 736 ALA B O 1
ATOM 12632 N N . PRO B 1 737 ? 36.75 -29.516 -9.992 1 83.75 737 PRO B N 1
ATOM 12633 C CA . PRO B 1 737 ? 37.719 -30.609 -9.93 1 83.75 737 PRO B CA 1
ATOM 12634 C C . PRO B 1 737 ? 38.562 -30.719 -11.203 1 83.75 737 PRO B C 1
ATOM 12636 O O . PRO B 1 737 ? 38.156 -30.203 -12.25 1 83.75 737 PRO B O 1
ATOM 12639 N N . ALA B 1 738 ? 39.719 -31.281 -11.07 1 78.62 738 ALA B N 1
ATOM 12640 C CA . ALA B 1 738 ? 40.562 -31.516 -12.234 1 78.62 738 ALA B CA 1
ATOM 12641 C C . ALA B 1 738 ? 40 -32.625 -13.125 1 78.62 738 ALA B C 1
ATOM 12643 O O . ALA B 1 738 ? 39.688 -33.719 -12.648 1 78.62 738 ALA B O 1
ATOM 12644 N N . VAL B 1 739 ? 39.562 -32.156 -14.352 1 82.56 739 VAL B N 1
ATOM 12645 C CA . VAL B 1 739 ? 39.031 -33.125 -15.32 1 82.56 739 VAL B CA 1
ATOM 12646 C C . VAL B 1 739 ? 40.156 -33.594 -16.234 1 82.56 739 VAL B C 1
ATOM 12648 O O . VAL B 1 739 ? 40.781 -32.781 -16.938 1 82.56 739 VAL B O 1
ATOM 12651 N N . LYS B 1 740 ? 40.656 -34.812 -16.172 1 79.31 740 LYS B N 1
ATOM 12652 C CA . LYS B 1 740 ? 41.688 -35.375 -17.047 1 79.31 740 LYS B CA 1
ATOM 12653 C C . LYS B 1 740 ? 41.094 -36.188 -18.188 1 79.31 740 LYS B C 1
ATOM 12655 O O . LYS B 1 740 ? 40.406 -35.625 -19.062 1 79.31 740 LYS B O 1
ATOM 12660 N N . ASP B 1 741 ? 41.062 -37.562 -18.016 1 80.31 741 ASP B N 1
ATOM 12661 C CA . ASP B 1 741 ? 40.625 -38.438 -19.094 1 80.31 741 ASP B CA 1
ATOM 12662 C C . ASP B 1 741 ? 39.156 -38.812 -18.922 1 80.31 741 ASP B C 1
ATOM 12664 O O . ASP B 1 741 ? 38.531 -39.312 -19.859 1 80.31 741 ASP B O 1
ATOM 12668 N N . LYS B 1 742 ? 38.688 -38.625 -17.672 1 89.62 742 LYS B N 1
ATOM 12669 C CA . LYS B 1 742 ? 37.312 -39.031 -17.391 1 89.62 742 LYS B CA 1
ATOM 12670 C C . LYS B 1 742 ? 36.5 -37.875 -16.844 1 89.62 742 LYS B C 1
ATOM 12672 O O . LYS B 1 742 ? 37.062 -36.969 -16.203 1 89.62 742 LYS B O 1
ATOM 12677 N N . SER B 1 743 ? 35.219 -37.875 -17.266 1 92.88 743 SER B N 1
ATOM 12678 C CA . SER B 1 743 ? 34.312 -36.875 -16.672 1 92.88 743 SER B CA 1
ATOM 12679 C C . SER B 1 743 ? 34.156 -37.125 -15.18 1 92.88 743 SER B C 1
ATOM 12681 O O . SER B 1 743 ? 34.375 -38.219 -14.688 1 92.88 743 SER B O 1
ATOM 12683 N N . VAL B 1 744 ? 33.875 -36.125 -14.445 1 92.44 744 VAL B N 1
ATOM 12684 C CA . VAL B 1 744 ? 33.781 -36.219 -12.992 1 92.44 744 VAL B CA 1
ATOM 12685 C C . VAL B 1 744 ? 32.375 -35.906 -12.531 1 92.44 744 VAL B C 1
ATOM 12687 O O . VAL B 1 744 ? 31.812 -34.844 -12.898 1 92.44 744 VAL B O 1
ATOM 12690 N N . PHE B 1 745 ? 31.719 -36.75 -11.805 1 93.5 745 PHE B N 1
ATOM 12691 C CA . PHE B 1 745 ? 30.422 -36.562 -11.164 1 93.5 745 PHE B CA 1
ATOM 12692 C C . PHE B 1 745 ? 30.578 -36.375 -9.664 1 93.5 745 PHE B C 1
ATOM 12694 O O . PHE B 1 745 ? 30.922 -37.344 -8.945 1 93.5 745 PHE B O 1
ATOM 12701 N N . LEU B 1 746 ? 30.312 -35.219 -9.219 1 91.5 746 LEU B N 1
ATOM 12702 C CA . LEU B 1 746 ? 30.422 -34.906 -7.797 1 91.5 746 LEU B CA 1
ATOM 12703 C C . LEU B 1 746 ? 29.078 -35.125 -7.094 1 91.5 746 LEU B C 1
ATOM 12705 O O . LEU B 1 746 ? 28.047 -34.625 -7.539 1 91.5 746 LEU B O 1
ATOM 12709 N N . VAL B 1 747 ? 29.062 -35.938 -6.043 1 90.25 747 VAL B N 1
ATOM 12710 C CA . VAL B 1 747 ? 27.859 -36.219 -5.277 1 90.25 747 VAL B CA 1
ATOM 12711 C C . VAL B 1 747 ? 27.5 -35 -4.426 1 90.25 747 VAL B C 1
ATOM 12713 O O . VAL B 1 747 ? 28.344 -34.469 -3.695 1 90.25 747 VAL B O 1
ATOM 12716 N N . GLU B 1 748 ? 26.344 -34.5 -4.688 1 81.19 748 GLU B N 1
ATOM 12717 C CA . GLU B 1 748 ? 25.891 -33.344 -3.941 1 81.19 748 GLU B CA 1
ATOM 12718 C C . GLU B 1 748 ? 24.875 -33.719 -2.873 1 81.19 748 GLU B C 1
ATOM 12720 O O . GLU B 1 748 ? 24.031 -34.594 -3.088 1 81.19 748 GLU B O 1
ATOM 12725 N N . ARG B 1 749 ? 25.062 -33.219 -1.623 1 67 749 ARG B N 1
ATOM 12726 C CA . ARG B 1 749 ? 24.109 -33.469 -0.545 1 67 749 ARG B CA 1
ATOM 12727 C C . ARG B 1 749 ? 22.953 -32.5 -0.575 1 67 749 ARG B C 1
ATOM 12729 O O . ARG B 1 749 ? 21.844 -32.844 -0.155 1 67 749 ARG B O 1
ATOM 12736 N N . ASP B 1 750 ? 23.188 -31.328 -1.196 1 74.81 750 ASP B N 1
ATOM 12737 C CA . ASP B 1 750 ? 22.125 -30.328 -1.174 1 74.81 750 ASP B CA 1
ATOM 12738 C C . ASP B 1 750 ? 21.516 -30.125 -2.564 1 74.81 750 ASP B C 1
ATOM 12740 O O . ASP B 1 750 ? 22.094 -30.562 -3.562 1 74.81 750 ASP B O 1
ATOM 12744 N N . ILE B 1 751 ? 20.203 -29.828 -2.707 1 82.25 751 ILE B N 1
ATOM 12745 C CA . ILE B 1 751 ? 19.5 -29.578 -3.959 1 82.25 751 ILE B CA 1
ATOM 12746 C C . ILE B 1 751 ? 20.109 -28.359 -4.648 1 82.25 751 ILE B C 1
ATOM 12748 O O . ILE B 1 751 ? 19.469 -27.297 -4.742 1 82.25 751 ILE B O 1
ATOM 12752 N N . SER B 1 752 ? 21.422 -28.547 -5.234 1 86.31 752 SER B N 1
ATOM 12753 C CA . SER B 1 752 ? 22.188 -27.438 -5.797 1 86.31 752 SER B CA 1
ATOM 12754 C C . SER B 1 752 ? 21.734 -27.125 -7.219 1 86.31 752 SER B C 1
ATOM 12756 O O . SER B 1 752 ? 22.031 -26.047 -7.75 1 86.31 752 SER B O 1
ATOM 12758 N N . PHE B 1 753 ? 20.938 -28.094 -7.84 1 91.06 753 PHE B N 1
ATOM 12759 C CA . PHE B 1 753 ? 20.531 -27.797 -9.211 1 91.06 753 PHE B CA 1
ATOM 12760 C C . PHE B 1 753 ? 19.562 -26.641 -9.266 1 91.06 753 PHE B C 1
ATOM 12762 O O . PHE B 1 753 ? 19.297 -26.078 -10.328 1 91.06 753 PHE B O 1
ATOM 12769 N N . LYS B 1 754 ? 19.078 -26.281 -8.086 1 89.19 754 LYS B N 1
ATOM 12770 C CA . LYS B 1 754 ? 18.219 -25.109 -7.969 1 89.19 754 LYS B CA 1
ATOM 12771 C C . LYS B 1 754 ? 18.938 -23.859 -8.453 1 89.19 754 LYS B C 1
ATOM 12773 O O . LYS B 1 754 ? 18.281 -22.891 -8.875 1 89.19 754 LYS B O 1
ATOM 12778 N N . ASN B 1 755 ? 20.25 -23.812 -8.469 1 87.44 755 ASN B N 1
ATOM 12779 C CA . ASN B 1 755 ? 21.047 -22.656 -8.852 1 87.44 755 ASN B CA 1
ATOM 12780 C C . ASN B 1 755 ? 20.969 -22.391 -10.352 1 87.44 755 ASN B C 1
ATOM 12782 O O . ASN B 1 755 ? 21.328 -21.297 -10.812 1 87.44 755 ASN B O 1
ATOM 12786 N N . SER B 1 756 ? 20.422 -23.359 -11.094 1 89.38 756 SER B N 1
ATOM 12787 C CA . SER B 1 756 ? 20.266 -23.172 -12.531 1 89.38 756 SER B CA 1
ATOM 12788 C C . SER B 1 756 ? 18.906 -22.562 -12.859 1 89.38 756 SER B C 1
ATOM 12790 O O . SER B 1 756 ? 18.625 -22.266 -14.023 1 89.38 756 SER B O 1
ATOM 12792 N N . MET B 1 757 ? 18.141 -22.328 -11.844 1 91.06 757 MET B N 1
ATOM 12793 C CA . MET B 1 757 ? 16.812 -21.781 -12.023 1 91.06 757 MET B CA 1
ATOM 12794 C C . MET B 1 757 ? 16.688 -20.406 -11.359 1 91.06 757 MET B C 1
ATOM 12796 O O . MET B 1 757 ? 17.672 -19.875 -10.852 1 91.06 757 MET B O 1
ATOM 12800 N N . LEU B 1 758 ? 15.5 -19.844 -11.422 1 90 758 LEU B N 1
ATOM 12801 C CA . LEU B 1 758 ? 15.273 -18.516 -10.852 1 90 758 LEU B CA 1
ATOM 12802 C C . LEU B 1 758 ? 15.438 -18.547 -9.336 1 90 758 LEU B C 1
ATOM 12804 O O . LEU B 1 758 ? 15.867 -17.562 -8.734 1 90 758 LEU B O 1
ATOM 12808 N N . ALA B 1 759 ? 15.172 -19.672 -8.742 1 88.5 759 ALA B N 1
ATOM 12809 C CA . ALA B 1 759 ? 15.297 -19.828 -7.293 1 88.5 759 ALA B CA 1
ATOM 12810 C C . ALA B 1 759 ? 16.75 -19.688 -6.852 1 88.5 759 ALA B C 1
ATOM 12812 O O . ALA B 1 759 ? 17.031 -19.391 -5.684 1 88.5 759 ALA B O 1
ATOM 12813 N N . GLY B 1 760 ? 17.719 -19.875 -7.754 1 88.81 760 GLY B N 1
ATOM 12814 C CA . GLY B 1 760 ? 19.141 -19.781 -7.43 1 88.81 760 GLY B CA 1
ATOM 12815 C C . GLY B 1 760 ? 19.641 -18.359 -7.383 1 88.81 760 GLY B C 1
ATOM 12816 O O . GLY B 1 760 ? 20.672 -18.078 -6.758 1 88.81 760 GLY B O 1
ATOM 12817 N N . ILE B 1 761 ? 18.938 -17.453 -8.039 1 91.5 761 ILE B N 1
ATOM 12818 C CA . ILE B 1 761 ? 19.406 -16.078 -8.047 1 91.5 761 ILE B CA 1
ATOM 12819 C C . ILE B 1 761 ? 18.484 -15.227 -7.168 1 91.5 761 ILE B C 1
ATOM 12821 O O . ILE B 1 761 ? 18.391 -14.008 -7.348 1 91.5 761 ILE B O 1
ATOM 12825 N N . GLU B 1 762 ? 17.812 -15.812 -6.258 1 90.88 762 GLU B N 1
ATOM 12826 C CA . GLU B 1 762 ? 16.812 -15.133 -5.43 1 90.88 762 GLU B CA 1
ATOM 12827 C C . GLU B 1 762 ? 17.469 -14.055 -4.562 1 90.88 762 GLU B C 1
ATOM 12829 O O . GLU B 1 762 ? 16.891 -12.984 -4.371 1 90.88 762 GLU B O 1
ATOM 12834 N N . TRP B 1 763 ? 18.656 -14.328 -4.086 1 89.88 763 TRP B N 1
ATOM 12835 C CA . TRP B 1 763 ? 19.328 -13.367 -3.207 1 89.88 763 TRP B CA 1
ATOM 12836 C C . TRP B 1 763 ? 19.703 -12.109 -3.971 1 89.88 763 TRP B C 1
ATOM 12838 O O . TRP B 1 763 ? 19.562 -10.992 -3.459 1 89.88 763 TRP B O 1
ATOM 12848 N N . THR B 1 764 ? 20.203 -12.305 -5.164 1 93.44 764 THR B N 1
ATOM 12849 C CA . THR B 1 764 ? 20.562 -11.148 -5.988 1 93.44 764 THR B CA 1
ATOM 12850 C C . THR B 1 764 ? 19.312 -10.367 -6.387 1 93.44 764 THR B C 1
ATOM 12852 O O . THR B 1 764 ? 19.328 -9.133 -6.418 1 93.44 764 THR B O 1
ATOM 12855 N N . LEU B 1 765 ? 18.219 -11.078 -6.613 1 94.5 765 LEU B N 1
ATOM 12856 C CA . LEU B 1 765 ? 16.969 -10.43 -6.984 1 94.5 765 LEU B CA 1
ATOM 12857 C C . LEU B 1 765 ? 16.406 -9.641 -5.812 1 94.5 765 LEU B C 1
ATOM 12859 O O . LEU B 1 765 ? 15.867 -8.547 -6.004 1 94.5 765 LEU B O 1
ATOM 12863 N N . MET B 1 766 ? 16.562 -10.141 -4.637 1 94.94 766 MET B N 1
ATOM 12864 C CA . MET B 1 766 ? 16.016 -9.461 -3.461 1 94.94 766 MET B CA 1
ATOM 12865 C C . MET B 1 766 ? 16.797 -8.172 -3.18 1 94.94 766 MET B C 1
ATOM 12867 O O . MET B 1 766 ? 16.203 -7.156 -2.812 1 94.94 766 MET B O 1
ATOM 12871 N N . ILE B 1 767 ? 18.094 -8.25 -3.369 1 96.12 767 ILE B N 1
ATOM 12872 C CA . ILE B 1 767 ? 18.906 -7.047 -3.188 1 96.12 767 ILE B CA 1
ATOM 12873 C C . ILE B 1 767 ? 18.531 -6.02 -4.254 1 96.12 767 ILE B C 1
ATOM 12875 O O . ILE B 1 767 ? 18.484 -4.82 -3.977 1 96.12 767 ILE B O 1
ATOM 12879 N N . PHE B 1 768 ? 18.281 -6.52 -5.41 1 97.44 768 PHE B N 1
ATOM 12880 C CA . PHE B 1 768 ? 17.844 -5.648 -6.496 1 97.44 768 PHE B CA 1
ATOM 12881 C C . PHE B 1 768 ? 16.531 -4.961 -6.137 1 97.44 768 PHE B C 1
ATOM 12883 O O . PHE B 1 768 ? 16.375 -3.756 -6.336 1 97.44 768 PHE B O 1
ATOM 12890 N N . TYR B 1 769 ? 15.609 -5.734 -5.586 1 97.69 769 TYR B N 1
ATOM 12891 C CA . TYR B 1 769 ? 14.297 -5.188 -5.25 1 97.69 769 TYR B CA 1
ATOM 12892 C C . TYR B 1 769 ? 14.406 -4.191 -4.098 1 97.69 769 TYR B C 1
ATOM 12894 O O . TYR B 1 769 ? 13.68 -3.193 -4.066 1 97.69 769 TYR B O 1
ATOM 12902 N N . VAL B 1 770 ? 15.312 -4.453 -3.148 1 97.56 770 VAL B N 1
ATOM 12903 C CA . VAL B 1 770 ? 15.492 -3.531 -2.031 1 97.56 770 VAL B CA 1
ATOM 12904 C C . VAL B 1 770 ? 16.016 -2.191 -2.549 1 97.56 770 VAL B C 1
ATOM 12906 O O . VAL B 1 770 ? 15.516 -1.133 -2.156 1 97.56 770 VAL B O 1
ATOM 12909 N N . LEU B 1 771 ? 16.953 -2.256 -3.422 1 98.19 771 LEU B N 1
ATOM 12910 C CA . LEU B 1 771 ? 17.547 -1.044 -3.969 1 98.19 771 LEU B CA 1
ATOM 12911 C C . LEU B 1 771 ? 16.562 -0.285 -4.836 1 98.19 771 LEU B C 1
ATOM 12913 O O . LEU B 1 771 ? 16.516 0.948 -4.812 1 98.19 771 LEU B O 1
ATOM 12917 N N . LEU B 1 772 ? 15.758 -1.037 -5.512 1 98 772 LEU B N 1
ATOM 12918 C CA . LEU B 1 772 ? 14.75 -0.407 -6.359 1 98 772 LEU B CA 1
ATOM 12919 C C . LEU B 1 772 ? 13.672 0.261 -5.516 1 98 772 LEU B C 1
ATOM 12921 O O . LEU B 1 772 ? 13.352 1.434 -5.723 1 98 772 LEU B O 1
ATOM 12925 N N . PHE B 1 773 ? 13.133 -0.436 -4.566 1 98.19 773 PHE B N 1
ATOM 12926 C CA . PHE B 1 773 ? 12.055 0.062 -3.725 1 98.19 773 PHE B CA 1
ATOM 12927 C C . PHE B 1 773 ? 12.516 1.249 -2.891 1 98.19 773 PHE B C 1
ATOM 12929 O O . PHE B 1 773 ? 11.891 2.309 -2.902 1 98.19 773 PHE B O 1
ATOM 12936 N N . ALA B 1 774 ? 13.625 1.032 -2.205 1 97.62 774 ALA B N 1
ATOM 12937 C CA . ALA B 1 774 ? 14.133 2.086 -1.328 1 97.62 774 ALA B CA 1
ATOM 12938 C C . ALA B 1 774 ? 14.586 3.299 -2.135 1 97.62 774 ALA B C 1
ATOM 12940 O O . ALA B 1 774 ? 14.461 4.438 -1.682 1 97.62 774 ALA B O 1
ATOM 12941 N N . GLY B 1 775 ? 15.164 3.061 -3.303 1 97 775 GLY B N 1
ATOM 12942 C CA . GLY B 1 775 ? 15.578 4.16 -4.16 1 97 775 GLY B CA 1
ATOM 12943 C C . GLY B 1 775 ? 14.414 5.016 -4.633 1 97 775 GLY B C 1
ATOM 12944 O O . GLY B 1 775 ? 14.461 6.242 -4.539 1 97 775 GLY B O 1
ATOM 12945 N N . ILE B 1 776 ? 13.359 4.402 -5.07 1 97 776 ILE B N 1
ATOM 12946 C CA . ILE B 1 776 ? 12.195 5.129 -5.559 1 97 776 ILE B CA 1
ATOM 12947 C C . ILE B 1 776 ? 11.477 5.797 -4.387 1 97 776 ILE B C 1
ATOM 12949 O O . ILE B 1 776 ? 11.023 6.941 -4.5 1 97 776 ILE B O 1
ATOM 12953 N N . GLU B 1 777 ? 11.398 5.117 -3.307 1 96.88 777 GLU B N 1
ATOM 12954 C CA . GLU B 1 777 ? 10.75 5.68 -2.123 1 96.88 777 GLU B CA 1
ATOM 12955 C C . GLU B 1 777 ? 11.477 6.934 -1.645 1 96.88 777 GLU B C 1
ATOM 12957 O O . GLU B 1 777 ? 10.836 7.926 -1.28 1 96.88 777 GLU B O 1
ATOM 12962 N N . SER B 1 778 ? 12.797 6.891 -1.622 1 95.56 778 SER B N 1
ATOM 12963 C CA . SER B 1 778 ? 13.586 8.023 -1.151 1 95.56 778 SER B CA 1
ATOM 12964 C C . SER B 1 778 ? 13.414 9.234 -2.068 1 95.56 778 SER B C 1
ATOM 12966 O O . SER B 1 778 ? 13.391 10.375 -1.603 1 95.56 778 SER B O 1
ATOM 12968 N N . GLU B 1 779 ? 13.25 9 -3.348 1 93.81 779 GLU B N 1
ATOM 12969 C CA . GLU B 1 779 ? 13.117 10.094 -4.305 1 93.81 779 GLU B CA 1
ATOM 12970 C C . GLU B 1 779 ? 11.695 10.648 -4.32 1 93.81 779 GLU B C 1
ATOM 12972 O O . GLU B 1 779 ? 11.5 11.859 -4.449 1 93.81 779 GLU B O 1
ATOM 12977 N N . THR B 1 780 ? 10.688 9.805 -4.125 1 93.88 780 THR B N 1
ATOM 12978 C CA . THR B 1 780 ? 9.297 10.242 -4.246 1 93.88 780 THR B CA 1
ATOM 12979 C C . THR B 1 780 ? 8.68 10.453 -2.867 1 93.88 780 THR B C 1
ATOM 12981 O O . THR B 1 780 ? 7.609 11.062 -2.75 1 93.88 780 THR B O 1
ATOM 12984 N N . ASN B 1 781 ? 9.312 9.992 -1.875 1 92.94 781 ASN B N 1
ATOM 12985 C CA . ASN B 1 781 ? 8.773 10.039 -0.521 1 92.94 781 ASN B CA 1
ATOM 12986 C C . ASN B 1 781 ? 7.406 9.359 -0.441 1 92.94 781 ASN B C 1
ATOM 12988 O O . ASN B 1 781 ? 6.492 9.875 0.214 1 92.94 781 ASN B O 1
ATOM 12992 N N . SER B 1 782 ? 7.188 8.328 -1.268 1 94.19 782 SER B N 1
ATOM 12993 C CA . SER B 1 782 ? 5.93 7.594 -1.296 1 94.19 782 SER B CA 1
ATOM 12994 C C . SER B 1 782 ? 6.168 6.09 -1.419 1 94.19 782 SER B C 1
ATOM 12996 O O . SER B 1 782 ? 6.523 5.602 -2.492 1 94.19 782 SER B O 1
ATOM 12998 N N . PRO B 1 783 ? 5.914 5.395 -0.342 1 96.56 783 PRO B N 1
ATOM 12999 C CA . PRO B 1 783 ? 6.098 3.941 -0.388 1 96.56 783 PRO B CA 1
ATOM 13000 C C . PRO B 1 783 ? 5.172 3.26 -1.393 1 96.56 783 PRO B C 1
ATOM 13002 O O . PRO B 1 783 ? 5.59 2.336 -2.096 1 96.56 783 PRO B O 1
ATOM 13005 N N . PRO B 1 784 ? 3.885 3.725 -1.572 1 96 784 PRO B N 1
ATOM 13006 C CA . PRO B 1 784 ? 3.006 3.037 -2.52 1 96 784 PRO B CA 1
ATOM 13007 C C . PRO B 1 784 ? 3.484 3.16 -3.965 1 96 784 PRO B C 1
ATOM 13009 O O . PRO B 1 784 ? 3.324 2.227 -4.754 1 96 784 PRO B O 1
ATOM 13012 N N . ILE B 1 785 ? 4.098 4.277 -4.344 1 96.75 785 ILE B N 1
ATOM 13013 C CA . ILE B 1 785 ? 4.637 4.418 -5.695 1 96.75 785 ILE B CA 1
ATOM 13014 C C . ILE B 1 785 ? 5.801 3.445 -5.891 1 96.75 785 ILE B C 1
ATOM 13016 O O . ILE B 1 785 ? 5.902 2.793 -6.93 1 96.75 785 ILE B O 1
ATOM 13020 N N . ALA B 1 786 ? 6.648 3.385 -4.906 1 98 786 ALA B N 1
ATOM 13021 C CA . ALA B 1 786 ? 7.766 2.443 -4.957 1 98 786 ALA B CA 1
ATOM 13022 C C . ALA B 1 786 ? 7.266 1.005 -5.062 1 98 786 ALA B C 1
ATOM 13024 O O . ALA B 1 786 ? 7.824 0.201 -5.812 1 98 786 ALA B O 1
ATOM 13025 N N . ALA B 1 787 ? 6.215 0.705 -4.34 1 97.81 787 ALA B N 1
ATOM 13026 C CA . ALA B 1 787 ? 5.66 -0.646 -4.355 1 97.81 787 ALA B CA 1
ATOM 13027 C C . ALA B 1 787 ? 5.082 -0.983 -5.727 1 97.81 787 ALA B C 1
ATOM 13029 O O . ALA B 1 787 ? 5.266 -2.096 -6.227 1 97.81 787 ALA B O 1
ATOM 13030 N N . PHE B 1 788 ? 4.391 -0.087 -6.352 1 97 788 PHE B N 1
ATOM 13031 C CA . PHE B 1 788 ? 3.785 -0.316 -7.66 1 97 788 PHE B CA 1
ATOM 13032 C C . PHE B 1 788 ? 4.855 -0.574 -8.711 1 97 788 PHE B C 1
ATOM 13034 O O . PHE B 1 788 ? 4.75 -1.521 -9.492 1 97 788 PHE B O 1
ATOM 13041 N N . VAL B 1 789 ? 5.914 0.171 -8.68 1 97.5 789 VAL B N 1
ATOM 13042 C CA . VAL B 1 789 ? 6.98 0.017 -9.656 1 97.5 789 VAL B CA 1
ATOM 13043 C C . VAL B 1 789 ? 7.703 -1.308 -9.43 1 97.5 789 VAL B C 1
ATOM 13045 O O . VAL B 1 789 ? 7.98 -2.041 -10.383 1 97.5 789 VAL B O 1
ATOM 13048 N N . THR B 1 790 ? 8.016 -1.577 -8.172 1 97.94 790 THR B N 1
ATOM 13049 C CA . THR B 1 790 ? 8.711 -2.822 -7.859 1 97.94 790 THR B CA 1
ATOM 13050 C C . THR B 1 790 ? 7.867 -4.027 -8.266 1 97.94 790 THR B C 1
ATOM 13052 O O . THR B 1 790 ? 8.391 -5.008 -8.805 1 97.94 790 THR B O 1
ATOM 13055 N N . PHE B 1 791 ? 6.555 -3.955 -8.094 1 97 791 PHE B N 1
ATOM 13056 C CA . PHE B 1 791 ? 5.66 -5.047 -8.461 1 97 791 PHE B CA 1
ATOM 13057 C C . PHE B 1 791 ? 5.625 -5.227 -9.977 1 97 791 PHE B C 1
ATOM 13059 O O . PHE B 1 791 ? 5.648 -6.355 -10.477 1 97 791 PHE B O 1
ATOM 13066 N N . LEU B 1 792 ? 5.535 -4.164 -10.656 1 96.19 792 LEU B N 1
ATOM 13067 C CA . LEU B 1 792 ? 5.5 -4.215 -12.109 1 96.19 792 LEU B CA 1
ATOM 13068 C C . LEU B 1 792 ? 6.789 -4.812 -12.664 1 96.19 792 LEU B C 1
ATOM 13070 O O . LEU B 1 792 ? 6.754 -5.625 -13.594 1 96.19 792 LEU B O 1
ATOM 13074 N N . VAL B 1 793 ? 7.945 -4.426 -12.078 1 96.75 793 VAL B N 1
ATOM 13075 C CA . VAL B 1 793 ? 9.227 -4.953 -12.523 1 96.75 793 VAL B CA 1
ATOM 13076 C C . VAL B 1 793 ? 9.305 -6.449 -12.234 1 96.75 793 VAL B C 1
ATOM 13078 O O . VAL B 1 793 ? 9.781 -7.227 -13.07 1 96.75 793 VAL B O 1
ATOM 13081 N N . ASP B 1 794 ? 8.789 -6.816 -11.078 1 95.31 794 ASP B N 1
ATOM 13082 C CA . ASP B 1 794 ? 8.773 -8.234 -10.734 1 95.31 794 ASP B CA 1
ATOM 13083 C C . ASP B 1 794 ? 7.906 -9.031 -11.703 1 95.31 794 ASP B C 1
ATOM 13085 O O . ASP B 1 794 ? 8.289 -10.117 -12.141 1 95.31 794 ASP B O 1
ATOM 13089 N N . LEU B 1 795 ? 6.723 -8.516 -12.078 1 92.81 795 LEU B N 1
ATOM 13090 C CA . LEU B 1 795 ? 5.82 -9.18 -13.008 1 92.81 795 LEU B CA 1
ATOM 13091 C C . LEU B 1 795 ? 6.477 -9.352 -14.367 1 92.81 795 LEU B C 1
ATOM 13093 O O . LEU B 1 795 ? 6.348 -10.406 -15 1 92.81 795 LEU B O 1
ATOM 13097 N N . ILE B 1 796 ? 7.234 -8.406 -14.758 1 92.56 796 ILE B N 1
ATOM 13098 C CA . ILE B 1 796 ? 7.895 -8.445 -16.062 1 92.56 796 ILE B CA 1
ATOM 13099 C C . ILE B 1 796 ? 9.023 -9.469 -16.031 1 92.56 796 ILE B C 1
ATOM 13101 O O . ILE B 1 796 ? 9.164 -10.266 -16.969 1 92.56 796 ILE B O 1
ATOM 13105 N N . ILE B 1 797 ? 9.797 -9.492 -14.961 1 92.31 797 ILE B N 1
ATOM 13106 C CA . ILE B 1 797 ? 10.922 -10.422 -14.852 1 92.31 797 ILE B CA 1
ATOM 13107 C C . ILE B 1 797 ? 10.406 -11.859 -14.828 1 92.31 797 ILE B C 1
ATOM 13109 O O . ILE B 1 797 ? 10.922 -12.719 -15.539 1 92.31 797 ILE B O 1
ATOM 13113 N N . VAL B 1 798 ? 9.344 -12.086 -14.125 1 89.81 798 VAL B N 1
ATOM 13114 C CA . VAL B 1 798 ? 8.805 -13.438 -13.992 1 89.81 798 VAL B CA 1
ATOM 13115 C C . VAL B 1 798 ? 8.188 -13.867 -15.32 1 89.81 798 VAL B C 1
ATOM 13117 O O . VAL B 1 798 ? 8.391 -15 -15.766 1 89.81 798 VAL B O 1
ATOM 13120 N N . LYS B 1 799 ? 7.48 -12.992 -16 1 86.94 799 LYS B N 1
ATOM 13121 C CA . LYS B 1 799 ? 6.844 -13.328 -17.266 1 86.94 799 LYS B CA 1
ATOM 13122 C C . LYS B 1 799 ? 7.887 -13.578 -18.359 1 86.94 799 LYS B C 1
ATOM 13124 O O . LYS B 1 799 ? 7.762 -14.523 -19.141 1 86.94 799 LYS B O 1
ATOM 13129 N N . LEU B 1 800 ? 8.891 -12.828 -18.375 1 86.12 800 LEU B N 1
ATOM 13130 C CA . LEU B 1 800 ? 9.945 -12.992 -19.359 1 86.12 800 LEU B CA 1
ATOM 13131 C C . LEU B 1 800 ? 10.727 -14.273 -19.125 1 86.12 800 LEU B C 1
ATOM 13133 O O . LEU B 1 800 ? 11.047 -15 -20.062 1 86.12 800 LEU B O 1
ATOM 13137 N N . THR B 1 801 ? 11.031 -14.531 -17.891 1 87.56 801 THR B N 1
ATOM 13138 C CA . THR B 1 801 ? 11.781 -15.742 -17.562 1 87.56 801 THR B CA 1
ATOM 13139 C C . THR B 1 801 ? 10.945 -16.984 -17.844 1 87.56 801 THR B C 1
ATOM 13141 O O . THR B 1 801 ? 11.461 -18 -18.328 1 87.56 801 THR B O 1
ATOM 13144 N N . ARG B 1 802 ? 9.68 -16.906 -17.562 1 84.62 802 ARG B N 1
ATOM 13145 C CA . ARG B 1 802 ? 8.789 -18.031 -17.812 1 84.62 802 ARG B CA 1
ATOM 13146 C C . ARG B 1 802 ? 8.695 -18.312 -19.312 1 84.62 802 ARG B C 1
ATOM 13148 O O . ARG B 1 802 ? 8.75 -19.469 -19.734 1 84.62 802 ARG B O 1
ATOM 13155 N N . ASN B 1 803 ? 8.562 -17.297 -20.078 1 84.12 803 ASN B N 1
ATOM 13156 C CA . ASN B 1 803 ? 8.461 -17.469 -21.531 1 84.12 803 ASN B CA 1
ATOM 13157 C C . ASN B 1 803 ? 9.75 -18.016 -22.125 1 84.12 803 ASN B C 1
ATOM 13159 O O . ASN B 1 803 ? 9.719 -18.891 -23 1 84.12 803 ASN B O 1
ATOM 13163 N N . ARG B 1 804 ? 10.797 -17.547 -21.625 1 83.12 804 ARG B N 1
ATOM 13164 C CA . ARG B 1 804 ? 12.086 -18.031 -22.141 1 83.12 804 ARG B CA 1
ATOM 13165 C C . ARG B 1 804 ? 12.367 -19.453 -21.656 1 83.12 804 ARG B C 1
ATOM 13167 O O . ARG B 1 804 ? 12.945 -20.25 -22.391 1 83.12 804 ARG B O 1
ATOM 13174 N N . GLY B 1 805 ? 12.008 -19.688 -20.406 1 79.56 805 GLY B N 1
ATOM 13175 C CA . GLY B 1 805 ? 12.156 -21.031 -19.891 1 79.56 805 GLY B CA 1
ATOM 13176 C C . GLY B 1 805 ? 11.336 -22.062 -20.656 1 79.56 805 GLY B C 1
ATOM 13177 O O . GLY B 1 805 ? 11.82 -23.156 -20.953 1 79.56 805 GLY B O 1
ATOM 13178 N N . ARG B 1 806 ? 10.164 -21.688 -21.078 1 83.25 806 ARG B N 1
ATOM 13179 C CA . ARG B 1 806 ? 9.289 -22.562 -21.859 1 83.25 806 ARG B CA 1
ATOM 13180 C C . ARG B 1 806 ? 9.852 -22.812 -23.25 1 83.25 806 ARG B C 1
ATOM 13182 O O . ARG B 1 806 ? 9.898 -23.953 -23.719 1 83.25 806 ARG B O 1
ATOM 13189 N N . SER B 1 807 ? 10.281 -21.766 -23.781 1 81.31 807 SER B N 1
ATOM 13190 C CA . SER B 1 807 ? 10.82 -21.875 -25.141 1 81.31 807 SER B CA 1
ATOM 13191 C C . SER B 1 807 ? 12.102 -22.703 -25.156 1 81.31 807 SER B C 1
ATOM 13193 O O . SER B 1 807 ? 12.32 -23.5 -26.062 1 81.31 807 SER B O 1
ATOM 13195 N N . ASN B 1 808 ? 12.875 -22.5 -24.219 1 78.88 808 ASN B N 1
ATOM 13196 C CA . ASN B 1 808 ? 14.125 -23.25 -24.125 1 78.88 808 ASN B CA 1
ATOM 13197 C C . ASN B 1 808 ? 13.867 -24.734 -23.875 1 78.88 808 ASN B C 1
ATOM 13199 O O . ASN B 1 808 ? 14.539 -25.594 -24.453 1 78.88 808 ASN B O 1
ATOM 13203 N N . ALA B 1 809 ? 12.922 -25 -22.984 1 76.69 809 ALA B N 1
ATOM 13204 C CA . ALA B 1 809 ? 12.594 -26.391 -22.688 1 76.69 809 ALA B CA 1
ATOM 13205 C C . ALA B 1 809 ? 11.992 -27.094 -23.891 1 76.69 809 ALA B C 1
ATOM 13207 O O . ALA B 1 809 ? 12.289 -28.266 -24.156 1 76.69 809 ALA B O 1
ATOM 13208 N N . ALA B 1 810 ? 11.172 -26.422 -24.625 1 77.81 810 ALA B N 1
ATOM 13209 C CA . ALA B 1 810 ? 10.547 -27.016 -25.812 1 77.81 810 ALA B CA 1
ATOM 13210 C C . ALA B 1 810 ? 11.578 -27.297 -26.906 1 77.81 810 ALA B C 1
ATOM 13212 O O . ALA B 1 810 ? 11.57 -28.359 -27.516 1 77.81 810 ALA B O 1
ATOM 13213 N N . LYS B 1 811 ? 12.461 -26.406 -27.047 1 73.44 811 LYS B N 1
ATOM 13214 C CA . LYS B 1 811 ? 13.453 -26.531 -28.109 1 73.44 811 LYS B CA 1
ATOM 13215 C C . LYS B 1 811 ? 14.484 -27.609 -27.781 1 73.44 811 LYS B C 1
ATOM 13217 O O . LYS B 1 811 ? 14.867 -28.391 -28.656 1 73.44 811 LYS B O 1
ATOM 13222 N N . LYS B 1 812 ? 14.773 -27.672 -26.625 1 72.62 812 LYS B N 1
ATOM 13223 C CA . LYS B 1 812 ? 15.891 -28.531 -26.266 1 72.62 812 LYS B CA 1
ATOM 13224 C C . LYS B 1 812 ? 15.406 -29.938 -25.906 1 72.62 812 LYS B C 1
ATOM 13226 O O . LYS B 1 812 ? 16.141 -30.922 -26.047 1 72.62 812 LYS B O 1
ATOM 13231 N N . SER B 1 813 ? 14.18 -29.984 -25.344 1 69.19 813 SER B N 1
ATOM 13232 C CA . SER B 1 813 ? 13.633 -31.297 -25.047 1 69.19 813 SER B CA 1
ATOM 13233 C C . SER B 1 813 ? 12.883 -31.875 -26.25 1 69.19 813 SER B C 1
ATOM 13235 O O . SER B 1 813 ? 12.445 -33.031 -26.219 1 69.19 813 SER B O 1
ATOM 13237 N N . LEU B 1 814 ? 12.805 -31.141 -27.312 1 66.31 814 LEU B N 1
ATOM 13238 C CA . LEU B 1 814 ? 12.188 -31.516 -28.578 1 66.31 814 LEU B CA 1
ATOM 13239 C C . LEU B 1 814 ? 10.734 -31.938 -28.375 1 66.31 814 LEU B C 1
ATOM 13241 O O . LEU B 1 814 ? 10.297 -32.969 -28.906 1 66.31 814 LEU B O 1
ATOM 13245 N N . ILE B 1 815 ? 10.172 -31.453 -27.375 1 73.12 815 ILE B N 1
ATOM 13246 C CA . ILE B 1 815 ? 8.742 -31.609 -27.125 1 73.12 815 ILE B CA 1
ATOM 13247 C C . ILE B 1 815 ? 7.977 -30.469 -27.797 1 73.12 815 ILE B C 1
ATOM 13249 O O . ILE B 1 815 ? 8.445 -29.328 -27.828 1 73.12 815 ILE B O 1
ATOM 13253 N N . ASP B 1 816 ? 6.906 -30.859 -28.391 1 71.38 816 ASP B N 1
ATOM 13254 C CA . ASP B 1 816 ? 6.047 -29.844 -29.016 1 71.38 816 ASP B CA 1
ATOM 13255 C C . ASP B 1 816 ? 5.527 -28.859 -27.984 1 71.38 816 ASP B C 1
ATOM 13257 O O . ASP B 1 816 ? 5.055 -29.25 -26.922 1 71.38 816 ASP B O 1
ATOM 13261 N N . ASN B 1 817 ? 5.703 -27.641 -28.266 1 73.19 817 ASN B N 1
ATOM 13262 C CA . ASN B 1 817 ? 5.336 -26.547 -27.359 1 73.19 817 ASN B CA 1
ATOM 13263 C C . ASN B 1 817 ? 3.865 -26.625 -26.969 1 73.19 817 ASN B C 1
ATOM 13265 O O . ASN B 1 817 ? 3.477 -26.109 -25.906 1 73.19 817 ASN B O 1
ATOM 13269 N N . ARG B 1 818 ? 3.088 -27.188 -27.656 1 74.06 818 ARG B N 1
ATOM 13270 C CA . ARG B 1 818 ? 1.652 -27.266 -27.406 1 74.06 818 ARG B CA 1
ATOM 13271 C C . ARG B 1 818 ? 1.348 -28.188 -26.234 1 74.06 818 ARG B C 1
ATOM 13273 O O . ARG B 1 818 ? 0.276 -28.109 -25.641 1 74.06 818 ARG B O 1
ATOM 13280 N N . PHE B 1 819 ? 2.328 -28.984 -25.922 1 76.25 819 PHE B N 1
ATOM 13281 C CA . PHE B 1 819 ? 2.111 -29.922 -24.812 1 76.25 819 PHE B CA 1
ATOM 13282 C C . PHE B 1 819 ? 2.633 -29.328 -23.516 1 76.25 819 PHE B C 1
ATOM 13284 O O . PHE B 1 819 ? 2.484 -29.938 -22.453 1 76.25 819 PHE B O 1
ATOM 13291 N N . ILE B 1 820 ? 3.281 -28.234 -23.641 1 76.19 820 ILE B N 1
ATOM 13292 C CA . ILE B 1 820 ? 3.742 -27.562 -22.422 1 76.19 820 ILE B CA 1
ATOM 13293 C C . ILE B 1 820 ? 2.684 -26.578 -21.938 1 76.19 820 ILE B C 1
ATOM 13295 O O . ILE B 1 820 ? 2.533 -25.5 -22.516 1 76.19 820 ILE B O 1
ATOM 13299 N N . LEU B 1 821 ? 1.902 -26.891 -20.891 1 68.62 821 LEU B N 1
ATOM 13300 C CA . LEU B 1 821 ? 0.72 -26.172 -20.438 1 68.62 821 LEU B CA 1
ATOM 13301 C C . LEU B 1 821 ? 1.1 -25.094 -19.422 1 68.62 821 LEU B C 1
ATOM 13303 O O . LEU B 1 821 ? 0.34 -24.141 -19.219 1 68.62 821 LEU B O 1
ATOM 13307 N N . SER B 1 822 ? 2.293 -25.172 -18.828 1 66.94 822 SER B N 1
ATOM 13308 C CA . SER B 1 822 ? 2.633 -24.219 -17.766 1 66.94 822 SER B CA 1
ATOM 13309 C C . SER B 1 822 ? 3.115 -22.891 -18.344 1 66.94 822 SER B C 1
ATOM 13311 O O . SER B 1 822 ? 3.744 -22.859 -19.406 1 66.94 822 SER B O 1
#